Protein 7WLD (pdb70)

Sequence (2393 aa):
PVRRRALARLVLRLNAPLCVLSYVAGIAWFLALVFPPLTQRTYMSENAMGSTMVEEQFAGGDRARAFARDFAAHRKKSGALPVAWLERTMRSVGLEVYTQSFSRKLPFPDETHERYMVSGTNVYGILRAPRAASTESLVLTVPCGSDSTNSQAVGLLLALAAHFRGQIYWAKDIVFLVTEHDLLGTEAWLEAYHDVNVTGMQSSPLQGRAGAIQAAVALELSSDVVTSLDVAVEGLNGQLPNLDLLNLFQTFCQKGGLLCTLQGKLQPEDWTSLDGPLQGLQTLLLMVLRQASGRPHGSHGLFLRYRVEALTLRGINSFRQYKYDLVAVGKALEGMFRKLNHLLERLHQSFFLYLLPGLSRFVSIGLYMPAVGFLLLVLGLKALELWMQLHEASLVAPLLISQAMGLALYVLPVLGQHVATQHFPVAEAEAVVLTLLAIYAAGLALPHNTHRPDRGWMALKLVALIYLALQLGCIALTNFSLGFLLATTMVPTAALAKPHGPRTLYAALLVLTSPAATLLGSLFLWRELQEAPLSLAEGWQLFLAALAQGVLEHHTYGALLFPLLSLGLYPCWLLFWNVLFWKRSGHTNNWAVLVCTSRFWFNYRHVANTLSVYRSVKRLGIPDSHIVLMLADDMACNPRNPKPATVFSHKNMELNVYGDDVEVDYRSYEVTVENFLRVLTGRIPPSTPRSKRLLSDDRSNILIYMTGHGGNGFLKFQDSEEITNIELADAFEQMWQKRRYNELLFIIDTCQGASMYERFYSPNIMALASSQVGEDSLSHQPDPAIGVHLMDRYTFYVLEFLEEINPASQTNMNDLFQVCPKSLCVSTPGHRTDLFQRDPKNVLITDFFGSVRKVEITTETIKLQQMEPLKYAEQLPVAQIIHQKPKLKDWHPPGGFILGLWALIIMVFFKTYGAAGAAATHLEVARGKRAALFFAAVAIVLGLPLWWKTTETYRASLPYSQISGLNALQLRLMVPVTVVFTRESVPLDDQEKLPFTVVHEREIPLKYKMKIKCRFQKAYRRALDHEEEALSSGSVQEAEAMLDEPQEQAEGSLTVYVISEHSSLLPQDMMSYIGPKRTAVVRGIMHREAFNIIGRRIVQVAQAMSLTEDVLAAALADHLPEDKWSAEKRRPLKSSLGYEITFSLLNPDPKSHDVYWDIEGAVRRYVQPFLNALGAAGNFSVDSQILYYAMLGVNPRFDSASSSYYLDMHSLPHVINPVESRLGSSAASLYPVLNFLLYVPELAHSPLYIQDKDGAPVATNAFHSPRWGGIMVYNVDSKTYNASVLPVRVEVDMVRVMEVFLAQLRLLFGIAQPQLPPKCLLSGPTSEGLMTWELDRLLWARSVENLATATTTLTSLAQLLGKISNIVIKDDVASEVYKAVAAVQKSAEELASGHLASAFVASQEAVTSSELAFFDPSLLHLLYFPDDQKFAIYIPLFLPMAVPILPPRDSLREELVITPLPSGDVAATFQFRTRWDSELQREGVSHYRLFPKALGQLISKYSLRELHLSFTQGFWRTRYWGPPFLQAPSGAELWVWFQDTVTDVDKSWKELSNVLSGIFCASLNFIDSTNTVTPTASFKPLGLANDTDHYFLRYAVLPREVVCTENLTPWKKLLPCSSKAGLSVLLKADRLFHTSYHSQAVHIRPVCRNARCTSISWELRQTLSVVFDAFITGQGKKDWSLFRMFSRTLTEPCPLASESRVYVDITTYNQDNETLEVHPPPTTTYQDVILGTRKTYAIYDLLDTAMINNSRNLNIQLKWKRPPENEAPPVPFLHAQRYVSGYGLQKGELSTLLYNTHPYRAFPVLLLDTVPWYLRLYVHTLTITSKGKENKPSYIHYQPAQDRLQPHLLEMLIQLPANSVTKVSIQFERALLKWTEYTPDPNHGFYVSPSVLSALVPSMVAAKPVDWEESPLFNSLFPVSDGSNYFVRLYTEPLLVNLPTPDFSMPYNVICLTCTVVAVCYGSFYNLLTRTFHAAPLVLVLVVAVTVRAALFRSSLAEFISERVEVVSPLSSWKRVVEGLSLLDLGVSPYSGAVFHETPLIIYLFHFLIDYAELVFMITDALTAIALYFAIQDFNKVVFKKQKLLLELDQYAPDVAELIRTPMEMRYIPLKVALFYLLNPYTILSCVAKSTCAINNTLIAFFILTTIKGSAFLSAIFLALATYQSLYPLTLFVPGLLYLLQRQYIPVKMKSKAFWIFSWEYAMMYVGSLVVIICLSFFLLSSWDFIPAVYGFILSVPDLTPNIGLFWYFFAEMFEHFSLFFVCVFQINVFFYTIPLAIKLKEHPIFFMFIQIAVIAIFKSYPTVGDVALYMAFFPVWNHLYRFLRNIFVLTCIIIVCSLLFPVLWHLWIYAGSANSNFFYAITLTFNVGQILLISDYFYAFLRREYYLTHGL

Foldseek 3Di:
DCPVVVVLVVLLVPVVVLLVVLLVVLVVLVLCCLDPVQKDFDDQFDCLLVVDDDDFDADDQPQLVVQLVVQLVQCVVVLFGDDVVVVVLLVVLPWAKDKKKWWDAFLAADPVQGDGIDIDMKMKTKAAQDPEAQAEEEEEEEEDASPSFQSSVVSLLSSLSSVVNPDRPFPHMYMYIYATHFQLRLLVVVCLQVVHCPFPMDMDHDDDDRHYYFAYEYEGEGDQKFQAKEKDFAAALLWGAFCNLLVLLVVLCVVLVGHYFYPPDHADPDCPDPVRSVLLVLRQLLSLLVSLLRHGPHNQRLVVVVVYHYMYMYTHHDPDPDIGGVSSVSRSVVRSVVSVSSDDDHPDPGAGAWTDSTSGMIGHDVSSVSSLVSLLVSLVSLLSSLVVVLVCPPVPVLLVLLQVLLVCLQPPLSPPLVVCVVVDPDDSLCSSVVSNVVSLVVLLPDDVVVPDDDNVLSVLLSVLSVLVSVLLVVSCVSHVSNSSLLSSLPRVLSSDAAQDDPLVVSVVSLVCRQPLNSVLVSVQVSCVSVVHHDDDVRSVVVSSSSVSVVVSCCNSSVRCPSVCRSNRVRSSSSSSSCSNVVD/DQQFFAEAEEEEEQEDDAQPQASVLLSLLLVQLLVQLAHDLLRYAYYDQADHQQDPLFPHHNFADQDLVRPDTSSDPDDDHDHYNVRDDPVLVLCQLLVVDPPVDDSSNHHQAALRYEYEYEYEAEDAQFWGDHHPPDIDGLVSVLVSVVSCVVRNRHNAYEYEYEYFQVVNNCPPHDAARYKYKYDAHRVGGDDDFDQDPVRGHDRYDQQSVQLSVVSVPAHNPHAAFQVVNQPTPDCVSPVGHMDMDCPRRDDDRVRHHPCSHSHHDHDDDDDDDDDDDDDDDDDDDDDDCDPVCVVPVDDDDDDDDDDPVVVVVVVVVVVVVVVVVPD/DVVVVVVVVVVVVVVVVLVVQQVCCVVCVPVVCDVPPDFAADDFDVVLLVVLQQDEFEFEAEEEEEEEPLQEAPVVCPPQFDKDKDKDWDDWDSNYTYIYMYIYTRDYDDVVLCVLQVDDAVVSSCVVVCVVVDDAFRYAYEYEDEQDYVNPPNQFAKEDEFPRYIYGYHDSDPPDCVVVVVRVVQVVCLFHDDPLLQCLFCVVGHDDDPVSVVSVQADAADAEEEEEEEEEAQCQFAADEDEDDVVLCVPFVVVLVVLLCLRHYYYYYYDYDYNQAWQDDWDADPVVRATEDEPVCVVRTCVRVVVVVPDPDDDDHQYEYEYEYQDDPVRQHYFYADPVGDGDDQRKDADGSHYIYHYDHFDPVQSPDPDPHGYGYDDSPSVVVVRVVRVCVNNPQDDRDDDPRYHYDDADGSRDGRSSSSSSLVNNLSNLLVLLSVLSVVQSVLCVPDPSQHHDPLLNVLSVLLSVLSVVLSVVSNVNRRSSSSVSSVSNSVSSVVNRPDPSRDPPPGDDPVCVCVVPPPPPVVSPVVRD/DQQKAKAKEKEWEQFLQFWIKIKIKIKMKHDDDLQAPDDDDDDQQFPLPSVLCNVFPFAKKKKKAKDAFDDCQGGNADLDDDFAAMKIKTFGDPVDDDQQVSVLVVQVSVCVLQVWVSNPDDFQFKDQDDPDDFDFEDDDDTDSVRMMMGGDRPTDDAVSRVQSVLVSGVVSCVFAPSVLDDRVLQPQFNIKMKMKIKHWYAPDDVRPGIMIMIMIMIMTMHDQCSAVVDQFFDKSCRSRVDFHAAHDPRHPFGKYKYWFDQQQDDPDTWDKPDQADDKDWFQDQQRITIIGIHTRPDCVRHDNVDTDMITTRTGNDPPPSRDHRDQWDKAKDKDDDDAWKTKIKMKIGGAAAADKWKKKKKFKFGQQWAWDVVQKFKDKPRHGFDFPDWDWDGDDPPRYIIIIMTMGIHGHGTMMMIMTMTTGHEDDQVPADPPQQFFDKGTWMKMKTWAFHNDFHDDDDCVPDDPSRSRHDDDGRGTHMDMGTYHMDGHHHDYDDNPDPPVVVVVVVVVVVVVVVVVCVVPPDDDD/DVLLVVLLVVLVVVLVVVLPDPCLVVLLPDQQQAWLQWHPVLLVVQVVCVVVVHHSLPDQRHQFFVVSNVVCVVVVPVLLVVLSVLLSLLLVLQLVLLVLVVVVVLVVLVVVVVVVLWDDPDDPLHDDPVLSVCLSSLLSNLLSVPPSSSSNSSNSTPLSVLSSLVSQLSSCLSVQDLLSNLLSLLVNCVGPPLSVLLLVLSLLSNCVVVVHDDDPPGDVSVVSVVVSVVSNVVSNVVVQVVSCPVVVDPSSCCSHPVCQLQVPDQDDYLADPNVDVVPDDPVCSVVVSVVLVVVLSVCSVVLCVVCSPPSVLSVLLNLLSCQHRGSSHHCSSVSSSVSCVSVQCSLVVQFDPPVVLVVQLVVLVVVQVVQVCCVPPVVNDHCVSNNVSSVSNSVSSVVVSVRSVVSVVVSVVCGNPHD

Radius of gyration: 45.96 Å; Cα contacts (8 Å, |Δi|>4): 4100; chains: 5; bounding box: 88×133×143 Å

B-factor: mean 51.53, std 22.34, range [17.4, 128.49]

Structure (mmCIF, N/CA/C/O backbone):
data_7WLD
#
_entry.id   7WLD
#
loop_
_entity.id
_entity.type
_entity.pdbx_description
1 polymer 'Glycosylphosphatidylinositol anchor attachment 1 protein'
2 polymer 'GPI-anchor transamidase'
3 polymer 'GPI transamidase component PIG-S'
4 polymer 'GPI transamidase component PIG-T'
5 polymer 'Phosphatidylinositol glycan anchor biosynthesis class U protein'
6 branched 2-acetamido-2-deoxy-beta-D-glucopyranose-(1-4)-2-acetamido-2-deoxy-beta-D-glucopyranose
7 non-polymer 'CHOLESTEROL HEMISUCCINATE'
8 non-polymer Digitonin
9 non-polymer (4S,7R)-7-[(hexadecanoyloxy)methyl]-4-hydroxy-N,N,N-trimethyl-4,9-dioxo-3,5,8-trioxa-4lambda~5~-phosphahexacosan-1-aminium
10 non-polymer 1,2-dioleoyl-sn-glycero-3-phosphoethanolamine
11 non-polymer 'CALCIUM ION'
12 non-polymer O-[(R)-{[(2R)-2,3-bis(octadecanoyloxy)propyl]oxy}(hydroxy)phosphoryl]-L-serine
13 non-polymer 2-acetamido-2-deoxy-beta-D-glucopyranose
14 non-polymer CHOLESTEROL
15 non-polymer '2-azanylethyl [(2~{S},3~{S},4~{S},5~{S},6~{R})-6-(hydroxymethyl)-2,4,5-tris(oxidanyl)oxan-3-yl] hydrogen phosphate'
16 non-polymer 2-amino-2-deoxy-alpha-D-glucopyranose
17 non-polymer CARDIOLIPIN
18 non-polymer '[(2R)-1-[2-azanylethoxy(oxidanyl)phosphoryl]oxy-3-hexadecanoyloxy-propan-2-yl] octadecanoate'
19 non-polymer '[(2~{R})-1-hexadecanoyloxy-3-[[(1~{S},2~{R},3~{R},4~{S},5~{S},6~{R})-2-hexadecanoyloxy-3,4,5,6-tetrakis(oxidanyl)cyclohexyl]oxy-oxidanyl-phosphoryl]oxy-propan-2-yl] (9~{Z},11~{Z})-octadeca-9,11-dienoate'
#
loop_
_atom_site.group_PDB
_atom_site.id
_atom_site.type_symbol
_atom_site.label_atom_id
_atom_site.label_alt_id
_atom_site.label_comp_id
_atom_site.label_asym_id
_atom_site.label_entity_id
_atom_site.label_seq_id
_atom_site.pdbx_PDB_ins_code
_atom_site.Cartn_x
_atom_site.Cartn_y
_atom_site.Cartn_z
_atom_site.occupancy
_atom_site.B_iso_or_equiv
_atom_site.auth_seq_id
_atom_site.auth_comp_id
_atom_site.auth_asym_id
_atom_site.auth_atom_id
_atom_site.pdbx_PDB_model_num
ATOM 1 N N . PRO A 1 9 ? 90.056 104.670 148.196 1.00 128.49 7 PRO G N 1
ATOM 2 C CA . PRO A 1 9 ? 88.855 104.002 147.689 1.00 128.49 7 PRO G CA 1
ATOM 3 C C . PRO A 1 9 ? 88.735 102.567 148.180 1.00 128.49 7 PRO G C 1
ATOM 4 O O . PRO A 1 9 ? 89.671 102.037 148.779 1.00 128.49 7 PRO G O 1
ATOM 8 N N . VAL A 1 10 ? 87.587 101.946 147.923 1.00 126.15 8 VAL G N 1
ATOM 9 C CA . VAL A 1 10 ? 87.408 100.520 148.164 1.00 126.15 8 VAL G CA 1
ATOM 10 C C . VAL A 1 10 ? 87.373 99.724 146.869 1.00 126.15 8 VAL G C 1
ATOM 11 O O . VAL A 1 10 ? 87.438 98.484 146.918 1.00 126.15 8 VAL G O 1
ATOM 15 N N . ARG A 1 11 ? 87.240 100.389 145.727 1.00 122.90 9 ARG G N 1
ATOM 16 C CA . ARG A 1 11 ? 87.273 99.709 144.405 1.00 122.90 9 ARG G CA 1
ATOM 17 C C . ARG A 1 11 ? 88.580 98.928 144.208 1.00 122.90 9 ARG G C 1
ATOM 18 O O . ARG A 1 11 ? 88.501 97.748 143.847 1.00 122.90 9 ARG G O 1
ATOM 26 N N . ARG A 1 12 ? 89.743 99.572 144.414 1.00 115.98 10 ARG G N 1
ATOM 27 C CA . ARG A 1 12 ? 91.024 98.918 144.185 1.00 115.98 10 ARG G CA 1
ATOM 28 C C . ARG A 1 12 ? 91.565 98.213 145.421 1.00 115.98 10 ARG G C 1
ATOM 29 O O . ARG A 1 12 ? 92.660 97.644 145.360 1.00 115.98 10 ARG G O 1
ATOM 37 N N . ARG A 1 13 ? 90.737 98.197 146.457 1.00 118.36 11 ARG G N 1
ATOM 38 C CA . ARG A 1 13 ? 91.010 97.386 147.659 1.00 118.36 11 ARG G CA 1
ATOM 39 C C . ARG A 1 13 ? 90.096 96.146 147.586 1.00 118.36 11 ARG G C 1
ATOM 40 O O . ARG A 1 13 ? 90.085 95.358 148.557 1.00 118.36 11 ARG G O 1
ATOM 48 N N . ALA A 1 14 ? 89.288 96.045 146.513 1.00 117.31 12 ALA G N 1
ATOM 49 C CA . ALA A 1 14 ? 88.460 94.879 146.237 1.00 117.31 12 ALA G CA 1
ATOM 50 C C . ALA A 1 14 ? 89.032 93.992 145.146 1.00 117.31 12 ALA G C 1
ATOM 51 O O . ALA A 1 14 ? 88.666 92.818 145.064 1.00 117.31 12 ALA G O 1
ATOM 53 N N . LEU A 1 15 ? 89.906 94.537 144.299 1.00 112.99 13 LEU G N 1
ATOM 54 C CA . LEU A 1 15 ? 90.588 93.758 143.271 1.00 112.99 13 LEU G CA 1
ATOM 55 C C . LEU A 1 15 ? 91.798 93.019 143.836 1.00 112.99 13 LEU G C 1
ATOM 56 O O . LEU A 1 15 ? 92.047 91.857 143.491 1.00 112.99 13 LEU G O 1
ATOM 61 N N . ALA A 1 16 ? 92.600 93.713 144.645 1.00 108.83 14 ALA G N 1
ATOM 62 C CA . ALA A 1 16 ? 93.804 93.156 145.253 1.00 108.83 14 ALA G CA 1
ATOM 63 C C . ALA A 1 16 ? 93.500 91.869 146.008 1.00 108.83 14 ALA G C 1
ATOM 64 O O . ALA A 1 16 ? 94.266 90.902 145.937 1.00 108.83 14 ALA G O 1
ATOM 66 N N . ARG A 1 17 ? 92.386 91.853 146.743 1.00 108.46 15 ARG G N 1
ATOM 67 C CA . ARG A 1 17 ? 92.001 90.650 147.473 1.00 108.46 15 ARG G CA 1
ATOM 68 C C . ARG A 1 17 ? 91.718 89.495 146.520 1.00 108.46 15 ARG G C 1
ATOM 69 O O . ARG A 1 17 ? 92.111 88.354 146.783 1.00 108.46 15 ARG G O 1
ATOM 77 N N . LEU A 1 18 ? 91.045 89.775 145.401 1.00 105.35 16 LEU G N 1
ATOM 78 C CA . LEU A 1 18 ? 90.787 88.735 144.410 1.00 105.35 16 LEU G CA 1
ATOM 79 C C . LEU A 1 18 ? 92.087 88.188 143.838 1.00 105.35 16 LEU G C 1
ATOM 80 O O . LEU A 1 18 ? 92.233 86.974 143.644 1.00 105.35 16 LEU G O 1
ATOM 85 N N . VAL A 1 19 ? 93.042 89.074 143.555 1.00 101.97 17 VAL G N 1
ATOM 86 C CA . VAL A 1 19 ? 94.333 88.625 143.037 1.00 101.97 17 VAL G CA 1
ATOM 87 C C . VAL A 1 19 ? 95.041 87.750 144.065 1.00 101.97 17 VAL G C 1
ATOM 88 O O . VAL A 1 19 ? 95.621 86.711 143.728 1.00 101.97 17 VAL G O 1
ATOM 92 N N . LEU A 1 20 ? 94.999 88.153 145.336 1.00 98.34 18 LEU G N 1
ATOM 93 C CA . LEU A 1 20 ? 95.610 87.349 146.390 1.00 98.34 18 LEU G CA 1
ATOM 94 C C . LEU A 1 20 ? 94.934 85.987 146.508 1.00 98.34 18 LEU G C 1
ATOM 95 O O . LEU A 1 20 ? 95.596 84.976 146.770 1.00 98.34 18 LEU G O 1
ATOM 100 N N . ARG A 1 21 ? 93.614 85.941 146.322 1.00 101.14 19 ARG G N 1
ATOM 101 C CA . ARG A 1 21 ? 92.869 84.693 146.441 1.00 101.14 19 ARG G CA 1
ATOM 102 C C . ARG A 1 21 ? 93.041 83.776 145.236 1.00 101.14 19 ARG G C 1
ATOM 103 O O . ARG A 1 21 ? 92.834 82.565 145.366 1.00 101.14 19 ARG G O 1
ATOM 111 N N . LEU A 1 22 ? 93.394 84.319 144.066 1.00 93.20 20 LEU G N 1
ATOM 112 C CA . LEU A 1 22 ? 93.470 83.508 142.853 1.00 93.20 20 LEU G CA 1
ATOM 113 C C . LEU A 1 22 ? 94.835 83.581 142.174 1.00 93.20 20 LEU G C 1
ATOM 114 O O . LEU A 1 22 ? 94.934 83.314 140.972 1.00 93.20 20 LEU G O 1
ATOM 119 N N . ASN A 1 23 ? 95.887 83.943 142.913 1.00 84.65 21 ASN G N 1
ATOM 120 C CA . ASN A 1 23 ? 97.220 84.038 142.322 1.00 84.65 21 ASN G CA 1
ATOM 121 C C . ASN A 1 23 ? 97.695 82.709 141.743 1.00 84.65 21 ASN G C 1
ATOM 122 O O . ASN A 1 23 ? 98.299 82.680 140.665 1.00 84.65 21 ASN G O 1
ATOM 127 N N . ALA A 1 24 ? 97.452 81.603 142.445 1.00 82.08 22 ALA G N 1
ATOM 128 C CA . ALA A 1 24 ? 98.027 80.325 142.024 1.00 82.08 22 ALA G CA 1
ATOM 129 C C . ALA A 1 24 ? 97.560 79.869 140.643 1.00 82.08 22 ALA G C 1
ATOM 130 O O . ALA A 1 24 ? 98.418 79.486 139.829 1.00 82.08 22 ALA G O 1
ATOM 132 N N . PRO A 1 25 ? 96.263 79.869 140.305 1.00 79.39 23 PRO G N 1
ATOM 133 C CA . PRO A 1 25 ? 95.878 79.391 138.964 1.00 79.39 23 PRO G CA 1
ATOM 134 C C . PRO A 1 25 ? 96.220 80.360 137.840 1.00 79.39 23 PRO G C 1
ATOM 135 O O . PRO A 1 25 ? 96.419 79.922 136.698 1.00 79.39 23 PRO G O 1
ATOM 139 N N . LEU A 1 26 ? 96.285 81.663 138.128 1.00 75.16 24 LEU G N 1
ATOM 140 C CA . LEU A 1 26 ? 96.520 82.648 137.076 1.00 75.16 24 LEU G CA 1
ATOM 141 C C . LEU A 1 26 ? 97.911 82.497 136.467 1.00 75.16 24 LEU G C 1
ATOM 142 O O . LEU A 1 26 ? 98.082 82.647 135.249 1.00 75.16 24 LEU G O 1
ATOM 147 N N . CYS A 1 27 ? 98.917 82.213 137.297 1.00 72.12 25 CYS G N 1
ATOM 148 C CA . CYS A 1 27 ? 100.271 82.023 136.785 1.00 72.12 25 CYS G CA 1
ATOM 149 C C . CYS A 1 27 ? 100.341 80.827 135.844 1.00 72.12 25 CYS G C 1
ATOM 150 O O . CYS A 1 27 ? 100.965 80.899 134.776 1.00 72.12 25 CYS G O 1
ATOM 153 N N . VAL A 1 28 ? 99.697 79.720 136.222 1.00 67.63 26 VAL G N 1
ATOM 154 C CA . VAL A 1 28 ? 99.665 78.539 135.365 1.00 67.63 26 VAL G CA 1
ATOM 155 C C . VAL A 1 28 ? 98.984 78.868 134.044 1.00 67.63 26 VAL G C 1
ATOM 156 O O . VAL A 1 28 ? 99.470 78.506 132.961 1.00 67.63 26 VAL G O 1
ATOM 160 N N . LEU A 1 29 ? 97.850 79.571 134.115 1.00 68.80 27 LEU G N 1
ATOM 161 C CA . LEU A 1 29 ? 97.113 79.903 132.901 1.00 68.80 27 LEU G CA 1
ATOM 162 C C . LEU A 1 29 ? 97.950 80.759 131.960 1.00 68.80 27 LEU G C 1
ATOM 163 O O . LEU A 1 29 ? 98.006 80.494 130.754 1.00 68.80 27 LEU G O 1
ATOM 168 N N . SER A 1 30 ? 98.633 81.774 132.494 1.00 63.93 28 SER G N 1
ATOM 169 C CA . SER A 1 30 ? 99.422 82.654 131.637 1.00 63.93 28 SER G CA 1
ATOM 170 C C . SER A 1 30 ? 100.655 81.955 131.063 1.00 63.93 28 SER G C 1
ATOM 171 O O . SER A 1 30 ? 101.016 82.196 129.902 1.00 63.93 28 SER G O 1
ATOM 174 N N . TYR A 1 31 ? 101.304 81.081 131.837 1.00 58.88 29 TYR G N 1
ATOM 175 C CA . TYR A 1 31 ? 102.435 80.326 131.298 1.00 58.88 29 TYR G CA 1
ATOM 176 C C . TYR A 1 31 ? 101.998 79.428 130.141 1.00 58.88 29 TYR G C 1
ATOM 177 O O . TYR A 1 31 ? 102.644 79.388 129.077 1.00 58.88 29 TYR G O 1
ATOM 186 N N . VAL A 1 32 ? 100.888 78.705 130.330 1.00 60.43 30 VAL G N 1
ATOM 187 C CA . VAL A 1 32 ? 100.368 77.863 129.256 1.00 60.43 30 VAL G CA 1
ATOM 188 C C . VAL A 1 32 ? 99.983 78.711 128.052 1.00 60.43 30 VAL G C 1
ATOM 189 O O . VAL A 1 32 ? 100.193 78.303 126.902 1.00 60.43 30 VAL G O 1
ATOM 193 N N . ALA A 1 33 ? 99.428 79.903 128.291 1.00 59.08 31 ALA G N 1
ATOM 194 C CA . ALA A 1 33 ? 99.056 80.788 127.192 1.00 59.08 31 ALA G CA 1
ATOM 195 C C . ALA A 1 33 ? 100.273 81.187 126.369 1.00 59.08 31 ALA G C 1
ATOM 196 O O . ALA A 1 33 ? 100.226 81.190 125.135 1.00 59.08 31 ALA G O 1
ATOM 198 N N . GLY A 1 34 ? 101.375 81.531 127.039 1.00 56.86 32 GLY G N 1
ATOM 199 C CA . GLY A 1 34 ? 102.582 81.896 126.309 1.00 56.86 32 GLY G CA 1
ATOM 200 C C . GLY A 1 34 ? 103.130 80.755 125.469 1.00 56.86 32 GLY G C 1
ATOM 201 O O . GLY A 1 34 ? 103.499 80.945 124.301 1.00 56.86 32 GLY G O 1
ATOM 202 N N . ILE A 1 35 ? 103.179 79.550 126.046 1.00 55.23 33 ILE G N 1
ATOM 203 C CA . ILE A 1 35 ? 103.688 78.408 125.286 1.00 55.23 33 ILE G CA 1
ATOM 204 C C . ILE A 1 35 ? 102.798 78.121 124.078 1.00 55.23 33 ILE G C 1
ATOM 205 O O . ILE A 1 35 ? 103.289 77.888 122.962 1.00 55.23 33 ILE G O 1
ATOM 210 N N . ALA A 1 36 ? 101.476 78.150 124.275 1.00 55.62 34 ALA G N 1
ATOM 211 C CA . ALA A 1 36 ? 100.558 77.896 123.169 1.00 55.62 34 ALA G CA 1
ATOM 212 C C . ALA A 1 36 ? 100.680 78.963 122.088 1.00 55.62 34 ALA G C 1
ATOM 213 O O . ALA A 1 36 ? 100.597 78.660 120.891 1.00 55.62 34 ALA G O 1
ATOM 215 N N . TRP A 1 37 ? 100.870 80.222 122.490 1.00 54.23 35 TRP G N 1
ATOM 216 C CA . TRP A 1 37 ? 101.040 81.286 121.509 1.00 54.23 35 TRP G CA 1
ATOM 217 C C . TRP A 1 37 ? 102.275 81.047 120.655 1.00 54.23 35 TRP G C 1
ATOM 218 O O . TRP A 1 37 ? 102.235 81.220 119.432 1.00 54.23 35 TRP G O 1
ATOM 229 N N . PHE A 1 38 ? 103.391 80.661 121.280 1.00 52.94 36 PHE G N 1
ATOM 230 C CA . PHE A 1 38 ? 104.559 80.347 120.460 1.00 52.94 36 PHE G CA 1
ATOM 231 C C . PHE A 1 38 ? 104.285 79.170 119.534 1.00 52.94 36 PHE G C 1
ATOM 232 O O . PHE A 1 38 ? 104.765 79.154 118.395 1.00 52.94 36 PHE G O 1
ATOM 240 N N . LEU A 1 39 ? 103.524 78.180 119.996 1.00 55.37 37 LEU G N 1
ATOM 241 C CA . LEU A 1 39 ? 103.218 77.045 119.132 1.00 55.37 37 LEU G CA 1
ATOM 242 C C . LEU A 1 39 ? 102.214 77.371 118.032 1.00 55.37 37 LEU G C 1
ATOM 243 O O . LEU A 1 39 ? 102.063 76.571 117.103 1.00 55.37 37 LEU G O 1
ATOM 248 N N . ALA A 1 40 ? 101.530 78.513 118.104 1.00 56.18 38 ALA G N 1
ATOM 249 C CA . ALA A 1 40 ? 100.540 78.863 117.092 1.00 56.18 38 ALA G CA 1
ATOM 250 C C . ALA A 1 40 ? 101.089 79.712 115.948 1.00 56.18 38 ALA G C 1
ATOM 251 O O . ALA A 1 40 ? 100.352 79.976 114.993 1.00 56.18 38 ALA G O 1
ATOM 253 N N . LEU A 1 41 ? 102.353 80.135 116.004 1.00 54.56 39 LEU G N 1
ATOM 254 C CA . LEU A 1 41 ? 102.870 81.090 115.027 1.00 54.56 39 LEU G CA 1
ATOM 255 C C . LEU A 1 41 ? 103.041 80.511 113.627 1.00 54.56 39 LEU G C 1
ATOM 256 O O . LEU A 1 41 ? 103.284 81.279 112.692 1.00 54.56 39 LEU G O 1
ATOM 261 N N . VAL A 1 42 ? 102.931 79.190 113.452 1.00 58.31 40 VAL G N 1
ATOM 262 C CA . VAL A 1 42 ? 103.123 78.586 112.135 1.00 58.31 40 VAL G CA 1
ATOM 263 C C . VAL A 1 42 ? 101.815 78.365 111.390 1.00 58.31 40 VAL G C 1
ATOM 264 O O . VAL A 1 42 ? 101.807 77.674 110.362 1.00 58.31 40 VAL G O 1
ATOM 268 N N . PHE A 1 43 ? 100.716 78.923 111.869 1.00 59.38 41 PHE G N 1
ATOM 269 C CA . PHE A 1 43 ? 99.404 78.726 111.279 1.00 59.38 41 PHE G CA 1
ATOM 270 C C . PHE A 1 43 ? 98.930 79.996 110.581 1.00 59.38 41 PHE G C 1
ATOM 271 O O . PHE A 1 43 ? 99.349 81.102 110.933 1.00 59.38 41 PHE G O 1
ATOM 279 N N . PRO A 1 44 ? 98.041 79.867 109.593 1.00 60.58 42 PRO G N 1
ATOM 280 C CA . PRO A 1 44 ? 97.843 80.939 108.591 1.00 60.58 42 PRO G CA 1
ATOM 281 C C . PRO A 1 44 ? 97.497 82.302 109.174 1.00 60.58 42 PRO G C 1
ATOM 282 O O . PRO A 1 44 ? 97.981 83.313 108.645 1.00 60.58 42 PRO G O 1
ATOM 286 N N . PRO A 1 45 ? 96.653 82.415 110.212 1.00 61.23 43 PRO G N 1
ATOM 287 C CA . PRO A 1 45 ? 96.303 83.778 110.669 1.00 61.23 43 PRO G CA 1
ATOM 288 C C . PRO A 1 45 ? 97.503 84.621 111.072 1.00 61.23 43 PRO G C 1
ATOM 289 O O . PRO A 1 45 ? 97.553 85.815 110.751 1.00 61.23 43 PRO G O 1
ATOM 293 N N . LEU A 1 46 ? 98.481 84.032 111.760 1.00 57.57 44 LEU G N 1
ATOM 294 C CA . LEU A 1 46 ? 99.656 84.795 112.166 1.00 57.57 44 LEU G CA 1
ATOM 295 C C . LEU A 1 46 ? 100.712 84.824 111.067 1.00 57.57 44 LEU G C 1
ATOM 296 O O . LEU A 1 46 ? 101.467 85.795 110.949 1.00 57.57 44 LEU G O 1
ATOM 301 N N . THR A 1 47 ? 100.781 83.774 110.257 1.00 56.34 45 THR G N 1
ATOM 302 C CA . THR A 1 47 ? 101.792 83.680 109.213 1.00 56.34 45 THR G CA 1
ATOM 303 C C . THR A 1 47 ? 101.297 84.325 107.925 1.00 56.34 45 THR G C 1
ATOM 304 O O . THR A 1 47 ? 100.201 84.023 107.449 1.00 56.34 45 THR G O 1
ATOM 308 N N . GLN A 1 48 ? 102.109 85.206 107.357 1.00 54.53 46 GLN G N 1
ATOM 309 C CA . GLN A 1 48 ? 101.774 85.900 106.126 1.00 54.53 46 GLN G CA 1
ATOM 310 C C . GLN A 1 48 ? 102.617 85.359 104.978 1.00 54.53 46 GLN G C 1
ATOM 311 O O . GLN A 1 48 ? 103.465 84.481 105.148 1.00 54.53 46 GLN G O 1
ATOM 317 N N . ARG A 1 49 ? 102.365 85.896 103.792 1.00 55.83 47 ARG G N 1
ATOM 318 C CA . ARG A 1 49 ? 103.160 85.616 102.610 1.00 55.83 47 ARG G CA 1
ATOM 319 C C . ARG A 1 49 ? 104.096 86.786 102.339 1.00 55.83 47 ARG G C 1
ATOM 320 O O . ARG A 1 49 ? 103.766 87.942 102.610 1.00 55.83 47 ARG G O 1
ATOM 328 N N . THR A 1 50 ? 105.272 86.476 101.809 1.00 51.98 48 THR G N 1
ATOM 329 C CA . THR A 1 50 ? 106.249 87.512 101.515 1.00 51.98 48 THR G CA 1
ATOM 330 C C . THR A 1 50 ? 105.913 88.222 100.208 1.00 51.98 48 THR G C 1
ATOM 331 O O . THR A 1 50 ? 105.402 87.622 99.259 1.00 51.98 48 THR G O 1
ATOM 335 N N . TYR A 1 51 ? 106.202 89.520 100.178 1.00 50.38 49 TYR G N 1
ATOM 336 C CA . TYR A 1 51 ? 105.995 90.354 99.005 1.00 50.38 49 TYR G CA 1
ATOM 337 C C . TYR A 1 51 ? 107.163 91.321 98.894 1.00 50.38 49 TYR G C 1
ATOM 338 O O . TYR A 1 51 ? 107.957 91.474 99.824 1.00 50.38 49 TYR G O 1
ATOM 347 N N . MET A 1 52 ? 107.261 91.980 97.742 1.00 53.12 50 MET G N 1
ATOM 348 C CA . MET A 1 52 ? 108.442 92.778 97.443 1.00 53.12 50 MET G CA 1
ATOM 349 C C . MET A 1 52 ? 108.515 94.063 98.266 1.00 53.12 50 MET G C 1
ATOM 350 O O . MET A 1 52 ? 109.452 94.238 99.047 1.00 53.12 50 MET G O 1
ATOM 355 N N . SER A 1 53 ? 107.553 94.967 98.098 1.00 50.58 51 SER G N 1
ATOM 356 C CA . SER A 1 53 ? 107.386 96.202 98.874 1.00 50.58 51 SER G CA 1
ATOM 357 C C . SER A 1 53 ? 108.381 97.312 98.532 1.00 50.58 51 SER G C 1
ATOM 358 O O . SER A 1 53 ? 108.340 98.359 99.185 1.00 50.58 51 SER G O 1
ATOM 361 N N . GLU A 1 54 ? 109.262 97.136 97.551 1.00 48.41 52 GLU G N 1
ATOM 362 C CA . GLU A 1 54 ? 110.150 98.204 97.100 1.00 48.41 52 GLU G CA 1
ATOM 363 C C . GLU A 1 54 ? 110.024 98.329 95.590 1.00 48.41 52 GLU G C 1
ATOM 364 O O . GLU A 1 54 ? 110.353 97.389 94.859 1.00 48.41 52 GLU G O 1
ATOM 370 N N . ASN A 1 55 ? 109.554 99.490 95.124 1.00 41.47 53 ASN G N 1
ATOM 371 C CA . ASN A 1 55 ? 109.258 99.678 93.708 1.00 41.47 53 ASN G CA 1
ATOM 372 C C . ASN A 1 55 ? 110.501 99.876 92.852 1.00 41.47 53 ASN G C 1
ATOM 373 O O . ASN A 1 55 ? 110.428 99.683 91.634 1.00 41.47 53 ASN G O 1
ATOM 378 N N . ALA A 1 56 ? 111.630 100.261 93.451 1.00 39.38 54 ALA G N 1
ATOM 379 C CA . ALA A 1 56 ? 112.860 100.416 92.681 1.00 39.38 54 ALA G CA 1
ATOM 380 C C . ALA A 1 56 ? 113.282 99.099 92.044 1.00 39.38 54 ALA G C 1
ATOM 381 O O . ALA A 1 56 ? 113.836 99.085 90.940 1.00 39.38 54 ALA G O 1
ATOM 383 N N . MET A 1 57 ? 113.039 97.983 92.729 1.00 41.37 55 MET G N 1
ATOM 384 C CA . MET A 1 57 ? 113.331 96.660 92.193 1.00 41.37 55 MET G CA 1
ATOM 385 C C . MET A 1 57 ? 112.101 95.923 91.682 1.00 41.37 55 MET G C 1
ATOM 386 O O . MET A 1 57 ? 112.236 95.046 90.825 1.00 41.37 55 MET G O 1
ATOM 391 N N . GLY A 1 58 ? 110.907 96.264 92.167 1.00 43.61 56 GLY G N 1
ATOM 392 C CA . GLY A 1 58 ? 109.717 95.537 91.760 1.00 43.61 56 GLY G CA 1
ATOM 393 C C . GLY A 1 58 ? 109.197 95.915 90.387 1.00 43.61 56 GLY G C 1
ATOM 394 O O . GLY A 1 58 ? 108.532 95.108 89.731 1.00 43.61 56 GLY G O 1
ATOM 395 N N . SER A 1 59 ? 109.491 97.131 89.929 1.00 45.19 57 SER G N 1
ATOM 396 C CA . SER A 1 59 ? 108.960 97.643 88.672 1.00 45.19 57 SER G CA 1
ATOM 397 C C . SER A 1 59 ? 109.940 97.523 87.511 1.00 45.19 57 SER G C 1
ATOM 398 O O . SER A 1 59 ? 109.662 98.044 86.428 1.00 45.19 57 SER G O 1
ATOM 401 N N . THR A 1 60 ? 111.070 96.851 87.702 1.00 42.31 58 THR G N 1
ATOM 402 C CA . THR A 1 60 ? 112.099 96.754 86.678 1.00 42.31 58 THR G CA 1
ATOM 403 C C . THR A 1 60 ? 112.286 95.304 86.249 1.00 42.31 58 THR G C 1
ATOM 404 O O . THR A 1 60 ? 111.711 94.378 86.822 1.00 42.31 58 THR G O 1
ATOM 408 N N . MET A 1 61 ? 113.100 95.114 85.215 1.00 47.19 59 MET G N 1
ATOM 409 C CA . MET A 1 61 ? 113.358 93.782 84.692 1.00 47.19 59 MET G CA 1
ATOM 410 C C . MET A 1 61 ? 114.790 93.705 84.183 1.00 47.19 59 MET G C 1
ATOM 411 O O . MET A 1 61 ? 115.369 94.706 83.754 1.00 47.19 59 MET G O 1
ATOM 416 N N . VAL A 1 62 ? 115.365 92.505 84.268 1.00 44.59 60 VAL G N 1
ATOM 417 C CA . VAL A 1 62 ? 116.760 92.259 83.924 1.00 44.59 60 VAL G CA 1
ATOM 418 C C . VAL A 1 62 ? 116.830 91.067 82.982 1.00 44.59 60 VAL G C 1
ATOM 419 O O . VAL A 1 62 ? 116.229 90.021 83.251 1.00 44.59 60 VAL G O 1
ATOM 423 N N . GLU A 1 63 ? 117.588 91.231 81.892 1.00 53.12 61 GLU G N 1
ATOM 424 C CA . GLU A 1 63 ? 117.818 90.155 80.890 1.00 53.12 61 GLU G CA 1
ATOM 425 C C . GLU A 1 63 ? 119.291 89.734 80.975 1.00 53.12 61 GLU G C 1
ATOM 426 O O . GLU A 1 63 ? 120.148 90.481 80.463 1.00 53.12 61 GLU G O 1
ATOM 432 N N . GLU A 1 64 ? 119.563 88.583 81.603 1.00 50.86 62 GLU G N 1
ATOM 433 C CA . GLU A 1 64 ? 120.950 88.072 81.786 1.00 50.86 62 GLU G CA 1
ATOM 434 C C . GLU A 1 64 ? 121.548 87.656 80.436 1.00 50.86 62 GLU G C 1
ATOM 435 O O . GLU A 1 64 ? 120.776 87.268 79.537 1.00 50.86 62 GLU G O 1
ATOM 441 N N . GLN A 1 65 ? 122.880 87.723 80.318 1.00 50.99 63 GLN G N 1
ATOM 442 C CA . GLN A 1 65 ? 123.582 87.350 79.060 1.00 50.99 63 GLN G CA 1
ATOM 443 C C . GLN A 1 65 ? 124.963 86.766 79.388 1.00 50.99 63 GLN G C 1
ATOM 444 O O . GLN A 1 65 ? 125.840 86.799 78.501 1.00 50.99 63 GLN G O 1
ATOM 450 N N . PHE A 1 66 ? 125.143 86.254 80.610 1.00 45.26 64 PHE G N 1
ATOM 451 C CA . PHE A 1 66 ? 126.437 85.652 81.031 1.00 45.26 64 PHE G CA 1
ATOM 452 C C . PHE A 1 66 ? 126.659 84.349 80.254 1.00 45.26 64 PHE G C 1
ATOM 453 O O . PHE A 1 66 ? 125.662 83.672 79.933 1.00 45.26 64 PHE G O 1
ATOM 461 N N . ALA A 1 67 ? 127.920 84.007 79.966 1.00 49.14 65 ALA G N 1
ATOM 462 C CA . ALA A 1 67 ? 128.204 82.790 79.211 1.00 49.14 65 ALA G CA 1
ATOM 463 C C . ALA A 1 67 ? 129.570 82.180 79.518 1.00 49.14 65 ALA G C 1
ATOM 464 O O . ALA A 1 67 ? 130.022 81.312 78.762 1.00 49.14 65 ALA G O 1
ATOM 466 N N . GLY A 1 68 ? 130.242 82.603 80.586 1.00 50.69 66 GLY G N 1
ATOM 467 C CA . GLY A 1 68 ? 131.594 82.164 80.884 1.00 50.69 66 GLY G CA 1
ATOM 468 C C . GLY A 1 68 ? 131.759 80.968 81.804 1.00 50.69 66 GLY G C 1
ATOM 469 O O . GLY A 1 68 ? 132.156 81.137 82.959 1.00 50.69 66 GLY G O 1
ATOM 470 N N . GLY A 1 69 ? 131.464 79.761 81.326 1.00 52.59 67 GLY G N 1
ATOM 471 C CA . GLY A 1 69 ? 131.683 78.570 82.130 1.00 52.59 67 GLY G CA 1
ATOM 472 C C . GLY A 1 69 ? 133.076 77.981 82.001 1.00 52.59 67 GLY G C 1
ATOM 473 O O . GLY A 1 69 ? 133.711 77.630 83.005 1.00 52.59 67 GLY G O 1
ATOM 474 N N . ASP A 1 70 ? 133.561 77.871 80.761 1.00 53.73 68 ASP G N 1
ATOM 475 C CA . ASP A 1 70 ? 134.883 77.297 80.522 1.00 53.73 68 ASP G CA 1
ATOM 476 C C . ASP A 1 70 ? 135.976 78.132 81.175 1.00 53.73 68 ASP G C 1
ATOM 477 O O . ASP A 1 70 ? 136.939 77.589 81.737 1.00 53.73 68 ASP G O 1
ATOM 482 N N . ARG A 1 71 ? 135.852 79.459 81.092 1.00 50.58 69 ARG G N 1
ATOM 483 C CA . ARG A 1 71 ? 136.838 80.332 81.714 1.00 50.58 69 ARG G CA 1
ATOM 484 C C . ARG A 1 71 ? 136.856 80.154 83.225 1.00 50.58 69 ARG G C 1
ATOM 485 O O . ARG A 1 71 ? 137.929 80.102 83.838 1.00 50.58 69 ARG G O 1
ATOM 493 N N . ALA A 1 72 ? 135.676 80.057 83.843 1.00 47.07 70 ALA G N 1
ATOM 494 C CA . ALA A 1 72 ? 135.608 79.845 85.284 1.00 47.07 70 ALA G CA 1
ATOM 495 C C . ALA A 1 72 ? 136.265 78.526 85.670 1.00 47.07 70 ALA G C 1
ATOM 496 O O . ALA A 1 72 ? 137.025 78.456 86.647 1.00 47.07 70 ALA G O 1
ATOM 498 N N . ARG A 1 73 ? 135.998 77.469 84.898 1.00 52.95 71 ARG G N 1
ATOM 499 C CA . ARG A 1 73 ? 136.630 76.187 85.188 1.00 52.95 71 ARG G CA 1
ATOM 500 C C . ARG A 1 73 ? 138.150 76.295 85.130 1.00 52.95 71 ARG G C 1
ATOM 501 O O . ARG A 1 73 ? 138.839 75.934 86.094 1.00 52.95 71 ARG G O 1
ATOM 509 N N . ALA A 1 74 ? 138.684 76.842 84.032 1.00 49.45 72 ALA G N 1
ATOM 510 C CA . ALA A 1 74 ? 140.135 76.927 83.873 1.00 49.45 72 ALA G CA 1
ATOM 511 C C . ALA A 1 74 ? 140.770 77.766 84.977 1.00 49.45 72 ALA G C 1
ATOM 512 O O . ALA A 1 74 ? 141.833 77.408 85.514 1.00 49.45 72 ALA G O 1
ATOM 514 N N . PHE A 1 75 ? 140.130 78.888 85.329 1.00 45.59 73 PHE G N 1
ATOM 515 C CA . PHE A 1 75 ? 140.604 79.698 86.445 1.00 45.59 73 PHE G CA 1
ATOM 516 C C . PHE A 1 75 ? 140.691 78.866 87.715 1.00 45.59 73 PHE G C 1
ATOM 517 O O . PHE A 1 75 ? 141.680 78.948 88.455 1.00 45.59 73 PHE G O 1
ATOM 525 N N . ALA A 1 76 ? 139.659 78.058 87.983 1.00 48.04 74 ALA G N 1
ATOM 526 C CA . ALA A 1 76 ? 139.650 77.246 89.195 1.00 48.04 74 ALA G CA 1
ATOM 527 C C . ALA A 1 76 ? 140.791 76.232 89.208 1.00 48.04 74 ALA G C 1
ATOM 528 O O . ALA A 1 76 ? 141.450 76.048 90.240 1.00 48.04 74 ALA G O 1
ATOM 530 N N . ARG A 1 77 ? 141.014 75.579 88.063 1.00 52.05 75 ARG G N 1
ATOM 531 C CA . ARG A 1 77 ? 142.079 74.547 87.932 1.00 52.05 75 ARG G CA 1
ATOM 532 C C . ARG A 1 77 ? 143.456 75.186 88.143 1.00 52.05 75 ARG G C 1
ATOM 533 O O . ARG A 1 77 ? 144.308 74.548 88.794 1.00 52.05 75 ARG G O 1
ATOM 541 N N . ASP A 1 78 ? 143.659 76.396 87.612 1.00 52.58 76 ASP G N 1
ATOM 542 C CA . ASP A 1 78 ? 144.962 77.104 87.739 1.00 52.58 76 ASP G CA 1
ATOM 543 C C . ASP A 1 78 ? 145.146 77.602 89.178 1.00 52.58 76 ASP G C 1
ATOM 544 O O . ASP A 1 78 ? 146.298 77.612 89.655 1.00 52.58 76 ASP G O 1
ATOM 549 N N . PHE A 1 79 ? 144.050 77.996 89.834 1.00 48.47 77 PHE G N 1
ATOM 550 C CA . PHE A 1 79 ? 144.107 78.514 91.227 1.00 48.47 77 PHE G CA 1
ATOM 551 C C . PHE A 1 79 ? 144.438 77.376 92.200 1.00 48.47 77 PHE G C 1
ATOM 552 O O . PHE A 1 79 ? 145.280 77.579 93.097 1.00 48.47 77 PHE G O 1
ATOM 560 N N . ALA A 1 80 ? 143.793 76.219 92.021 1.00 51.89 78 ALA G N 1
ATOM 561 C CA . ALA A 1 80 ? 144.008 75.068 92.892 1.00 51.89 78 ALA G CA 1
ATOM 562 C C . ALA A 1 80 ? 145.447 74.572 92.819 1.00 51.89 78 ALA G C 1
ATOM 563 O O . ALA A 1 80 ? 146.067 74.293 93.854 1.00 51.89 78 ALA G O 1
ATOM 565 N N . ALA A 1 81 ? 146.000 74.459 91.606 1.00 54.16 79 ALA G N 1
ATOM 566 C CA . ALA A 1 81 ? 147.376 73.978 91.485 1.00 54.16 79 ALA G CA 1
ATOM 567 C C . ALA A 1 81 ? 148.360 74.934 92.154 1.00 54.16 79 ALA G C 1
ATOM 568 O O . ALA A 1 81 ? 149.288 74.502 92.862 1.00 54.16 79 ALA G O 1
ATOM 570 N N . HIS A 1 82 ? 148.173 76.240 91.947 1.00 53.79 80 HIS G N 1
ATOM 571 C CA . HIS A 1 82 ? 149.085 77.206 92.549 1.00 53.79 80 HIS G CA 1
ATOM 572 C C . HIS A 1 82 ? 148.999 77.184 94.071 1.00 53.79 80 HIS G C 1
ATOM 573 O O . HIS A 1 82 ? 150.024 77.282 94.758 1.00 53.79 80 HIS G O 1
ATOM 580 N N . ARG A 1 83 ? 147.787 77.054 94.622 1.00 56.18 81 ARG G N 1
ATOM 581 C CA . ARG A 1 83 ? 147.663 76.981 96.075 1.00 56.18 81 ARG G CA 1
ATOM 582 C C . ARG A 1 83 ? 148.286 75.703 96.619 1.00 56.18 81 ARG G C 1
ATOM 583 O O . ARG A 1 83 ? 148.851 75.704 97.719 1.00 56.18 81 ARG G O 1
ATOM 591 N N . LYS A 1 84 ? 148.186 74.601 95.873 1.00 59.47 82 LYS G N 1
ATOM 592 C CA . LYS A 1 84 ? 148.877 73.379 96.270 1.00 59.47 82 LYS G CA 1
ATOM 593 C C . LYS A 1 84 ? 150.374 73.620 96.402 1.00 59.47 82 LYS G C 1
ATOM 594 O O . LYS A 1 84 ? 150.986 73.278 97.421 1.00 59.47 82 LYS G O 1
ATOM 600 N N . LYS A 1 85 ? 150.984 74.209 95.371 1.00 62.85 83 LYS G N 1
ATOM 601 C CA . LYS A 1 85 ? 152.424 74.454 95.425 1.00 62.85 83 LYS G CA 1
ATOM 602 C C . LYS A 1 85 ? 152.799 75.394 96.567 1.00 62.85 83 LYS G C 1
ATOM 603 O O . LYS A 1 85 ? 153.748 75.134 97.316 1.00 62.85 83 LYS G O 1
ATOM 609 N N . SER A 1 86 ? 152.066 76.501 96.712 1.00 62.76 84 SER G N 1
ATOM 610 C CA . SER A 1 86 ? 152.431 77.499 97.714 1.00 62.76 84 SER G CA 1
ATOM 611 C C . SER A 1 86 ? 152.226 76.978 99.132 1.00 62.76 84 SER G C 1
ATOM 612 O O . SER A 1 86 ? 152.980 77.333 100.046 1.00 62.76 84 SER G O 1
ATOM 615 N N . GLY A 1 87 ? 151.208 76.148 99.338 1.00 62.68 85 GLY G N 1
ATOM 616 C CA . GLY A 1 87 ? 150.787 75.786 100.673 1.00 62.68 85 GLY G CA 1
ATOM 617 C C . GLY A 1 87 ? 149.910 76.817 101.344 1.00 62.68 85 GLY G C 1
ATOM 618 O O . GLY A 1 87 ? 149.489 76.602 102.488 1.00 62.68 85 GLY G O 1
ATOM 619 N N . ALA A 1 88 ? 149.622 77.923 100.667 1.00 58.14 86 ALA G N 1
ATOM 620 C CA . ALA A 1 88 ? 148.756 78.978 101.170 1.00 58.14 86 ALA G CA 1
ATOM 621 C C . ALA A 1 88 ? 148.229 79.750 99.966 1.00 58.14 86 ALA G C 1
ATOM 622 O O . ALA A 1 88 ? 148.404 79.334 98.818 1.00 58.14 86 ALA G O 1
ATOM 624 N N . LEU A 1 89 ? 147.581 80.878 100.236 1.00 51.47 87 LEU G N 1
ATOM 625 C CA . LEU A 1 89 ? 146.958 81.675 99.191 1.00 51.47 87 LEU G CA 1
ATOM 626 C C . LEU A 1 89 ? 147.995 82.124 98.162 1.00 51.47 87 LEU G C 1
ATOM 627 O O . LEU A 1 89 ? 148.993 82.758 98.535 1.00 51.47 87 LEU G O 1
ATOM 632 N N . PRO A 1 90 ? 147.805 81.817 96.875 1.00 49.15 88 PRO G N 1
ATOM 633 C CA . PRO A 1 90 ? 148.724 82.333 95.852 1.00 49.15 88 PRO G CA 1
ATOM 634 C C . PRO A 1 90 ? 148.441 83.794 95.547 1.00 49.15 88 PRO G C 1
ATOM 635 O O . PRO A 1 90 ? 147.437 84.119 94.908 1.00 49.15 88 PRO G O 1
ATOM 639 N N . VAL A 1 91 ? 149.323 84.681 95.989 1.00 45.55 89 VAL G N 1
ATOM 640 C CA . VAL A 1 91 ? 149.049 86.113 95.930 1.00 45.55 89 VAL G CA 1
ATOM 641 C C . VAL A 1 91 ? 149.486 86.717 94.600 1.00 45.55 89 VAL G C 1
ATOM 642 O O . VAL A 1 91 ? 148.756 87.516 94.007 1.00 45.55 89 VAL G O 1
ATOM 646 N N . ALA A 1 92 ? 150.674 86.347 94.113 1.00 45.46 90 ALA G N 1
ATOM 647 C CA . ALA A 1 92 ? 151.152 86.881 92.842 1.00 45.46 90 ALA G CA 1
ATOM 648 C C . ALA A 1 92 ? 150.250 86.458 91.689 1.00 45.46 90 ALA G C 1
ATOM 649 O O . ALA A 1 92 ? 149.928 87.269 90.811 1.00 45.46 90 ALA G O 1
ATOM 651 N N . TRP A 1 93 ? 149.828 85.191 91.679 1.00 44.35 91 TRP G N 1
ATOM 652 C CA . TRP A 1 93 ? 148.930 84.713 90.634 1.00 44.35 91 TRP G CA 1
ATOM 653 C C . TRP A 1 93 ? 147.609 85.474 90.655 1.00 44.35 91 TRP G C 1
ATOM 654 O O . TRP A 1 93 ? 147.099 85.881 89.602 1.00 44.35 91 TRP G O 1
ATOM 665 N N . LEU A 1 94 ? 147.048 85.683 91.848 1.00 41.35 92 LEU G N 1
ATOM 666 C CA . LEU A 1 94 ? 145.784 86.402 91.963 1.00 41.35 92 LEU G CA 1
ATOM 667 C C . LEU A 1 94 ? 145.920 87.838 91.478 1.00 41.35 92 LEU G C 1
ATOM 668 O O . LEU A 1 94 ? 145.059 88.337 90.743 1.00 41.35 92 LEU G O 1
ATOM 673 N N . GLU A 1 95 ? 146.995 88.520 91.881 1.00 43.28 93 GLU G N 1
ATOM 674 C CA . GLU A 1 95 ? 147.205 89.899 91.450 1.00 43.28 93 GLU G CA 1
ATOM 675 C C . GLU A 1 95 ? 147.336 89.986 89.938 1.00 43.28 93 GLU G C 1
ATOM 676 O O . GLU A 1 95 ? 146.710 90.837 89.293 1.00 43.28 93 GLU G O 1
ATOM 682 N N . ARG A 1 96 ? 148.157 89.112 89.356 1.00 43.74 94 ARG G N 1
ATOM 683 C CA . ARG A 1 96 ? 148.396 89.149 87.921 1.00 43.74 94 ARG G CA 1
ATOM 684 C C . ARG A 1 96 ? 147.118 88.868 87.138 1.00 43.74 94 ARG G C 1
ATOM 685 O O . ARG A 1 96 ? 146.823 89.552 86.152 1.00 43.74 94 ARG G O 1
ATOM 693 N N . THR A 1 97 ? 146.376 87.847 87.582 1.00 40.81 95 THR G N 1
ATOM 694 C CA . THR A 1 97 ? 145.104 87.438 86.928 1.00 40.81 95 THR G CA 1
ATOM 695 C C . THR A 1 97 ? 144.065 88.553 87.090 1.00 40.81 95 THR G C 1
ATOM 696 O O . THR A 1 97 ? 143.336 88.826 86.116 1.00 40.81 95 THR G O 1
ATOM 700 N N . MET A 1 98 ? 144.008 89.165 88.277 1.00 37.41 96 MET G N 1
ATOM 701 C CA . MET A 1 98 ? 143.046 90.267 88.551 1.00 37.41 96 MET G CA 1
ATOM 702 C C . MET A 1 98 ? 143.376 91.454 87.639 1.00 37.41 96 MET G C 1
ATOM 703 O O . MET A 1 98 ? 142.432 92.096 87.137 1.00 37.41 96 MET G O 1
ATOM 708 N N . ARG A 1 99 ? 144.670 91.725 87.441 1.00 41.88 97 ARG G N 1
ATOM 709 C CA . ARG A 1 99 ? 145.124 92.847 86.577 1.00 41.88 97 ARG G CA 1
ATOM 710 C C . ARG A 1 99 ? 144.810 92.518 85.112 1.00 41.88 97 ARG G C 1
ATOM 711 O O . ARG A 1 99 ? 144.468 93.452 84.360 1.00 41.88 97 ARG G O 1
ATOM 719 N N . SER A 1 100 ? 144.924 91.241 84.731 1.00 41.09 98 SER G N 1
ATOM 720 C CA . SER A 1 100 ? 144.652 90.829 83.359 1.00 41.09 98 SER G CA 1
ATOM 721 C C . SER A 1 100 ? 143.192 91.041 82.984 1.00 41.09 98 SER G C 1
ATOM 722 O O . SER A 1 100 ? 142.893 91.335 81.821 1.00 41.09 98 SER G O 1
ATOM 725 N N . VAL A 1 101 ? 142.266 90.896 83.939 1.00 37.46 99 VAL G N 1
ATOM 726 C CA . VAL A 1 101 ? 140.856 91.134 83.619 1.00 37.46 99 VAL G CA 1
ATOM 727 C C . VAL A 1 101 ? 140.460 92.604 83.709 1.00 37.46 99 VAL G C 1
ATOM 728 O O . VAL A 1 101 ? 139.386 92.972 83.211 1.00 37.46 99 VAL G O 1
ATOM 732 N N . GLY A 1 102 ? 141.278 93.454 84.326 1.00 33.12 100 GLY G N 1
ATOM 733 C CA . GLY A 1 102 ? 141.059 94.888 84.257 1.00 33.12 100 GLY G CA 1
ATOM 734 C C . GLY A 1 102 ? 140.620 95.595 85.526 1.00 33.12 100 GLY G C 1
ATOM 735 O O . GLY A 1 102 ? 139.894 96.588 85.453 1.00 33.12 100 GLY G O 1
ATOM 736 N N . LEU A 1 103 ? 141.055 95.123 86.689 1.00 30.43 101 LEU G N 1
ATOM 737 C CA . LEU A 1 103 ? 140.702 95.746 87.957 1.00 30.43 101 LEU G CA 1
ATOM 738 C C . LEU A 1 103 ? 141.896 96.488 88.555 1.00 30.43 101 LEU G C 1
ATOM 739 O O . LEU A 1 103 ? 143.034 96.368 88.098 1.00 30.43 101 LEU G O 1
ATOM 744 N N . GLU A 1 104 ? 141.614 97.270 89.597 1.00 28.61 102 GLU G N 1
ATOM 745 C CA . GLU A 1 104 ? 142.641 97.871 90.442 1.00 28.61 102 GLU G CA 1
ATOM 746 C C . GLU A 1 104 ? 142.857 96.965 91.646 1.00 28.61 102 GLU G C 1
ATOM 747 O O . GLU A 1 104 ? 141.933 96.756 92.437 1.00 28.61 102 GLU G O 1
ATOM 753 N N . VAL A 1 105 ? 144.073 96.455 91.801 1.00 30.40 103 VAL G N 1
ATOM 754 C CA . VAL A 1 105 ? 144.357 95.414 92.781 1.00 30.40 103 VAL G CA 1
ATOM 755 C C . VAL A 1 105 ? 145.086 96.008 93.980 1.00 30.40 103 VAL G C 1
ATOM 756 O O . VAL A 1 105 ? 145.875 96.951 93.857 1.00 30.40 103 VAL G O 1
ATOM 760 N N . TYR A 1 106 ? 144.803 95.445 95.153 1.00 27.98 104 TYR G N 1
ATOM 761 C CA . TYR A 1 106 ? 145.404 95.871 96.409 1.00 27.98 104 TYR G CA 1
ATOM 762 C C . TYR A 1 106 ? 145.568 94.659 97.316 1.00 27.98 104 TYR G C 1
ATOM 763 O O . TYR A 1 106 ? 144.936 93.621 97.116 1.00 27.98 104 TYR G O 1
ATOM 772 N N . THR A 1 107 ? 146.435 94.803 98.318 1.00 29.85 105 THR G N 1
ATOM 773 C CA . THR A 1 107 ? 146.683 93.757 99.301 1.00 29.85 105 THR G CA 1
ATOM 774 C C . THR A 1 107 ? 146.678 94.340 100.707 1.00 29.85 105 THR G C 1
ATOM 775 O O . THR A 1 107 ? 146.754 95.555 100.902 1.00 29.85 105 THR G O 1
ATOM 779 N N . GLN A 1 108 ? 146.589 93.447 101.690 1.00 30.40 106 GLN G N 1
ATOM 780 C CA . GLN A 1 108 ? 146.585 93.824 103.096 1.00 30.40 106 GLN G CA 1
ATOM 781 C C . GLN A 1 108 ? 147.137 92.674 103.924 1.00 30.40 106 GLN G C 1
ATOM 782 O O . GLN A 1 108 ? 146.786 91.517 103.692 1.00 30.40 106 GLN G O 1
ATOM 788 N N . SER A 1 109 ? 147.989 92.998 104.892 1.00 34.05 107 SER G N 1
ATOM 789 C CA . SER A 1 109 ? 148.558 92.023 105.812 1.00 34.05 107 SER G CA 1
ATOM 790 C C . SER A 1 109 ? 147.952 92.207 107.196 1.00 34.05 107 SER G C 1
ATOM 791 O O . SER A 1 109 ? 147.641 93.327 107.607 1.00 34.05 107 SER G O 1
ATOM 794 N N . PHE A 1 110 ? 147.780 91.101 107.918 1.00 37.33 108 PHE G N 1
ATOM 795 C CA . PHE A 1 110 ? 147.171 91.163 109.238 1.00 37.33 108 PHE G CA 1
ATOM 796 C C . PHE A 1 110 ? 147.740 90.065 110.126 1.00 37.33 108 PHE G C 1
ATOM 797 O O . PHE A 1 110 ? 148.244 89.050 109.639 1.00 37.33 108 PHE G O 1
ATOM 805 N N . SER A 1 111 ? 147.653 90.282 111.439 1.00 45.78 109 SER G N 1
ATOM 806 C CA . SER A 1 111 ? 148.138 89.324 112.422 1.00 45.78 109 SER G CA 1
ATOM 807 C C . SER A 1 111 ? 147.470 89.596 113.762 1.00 45.78 109 SER G C 1
ATOM 808 O O . SER A 1 111 ? 147.033 90.717 114.032 1.00 45.78 109 SER G O 1
ATOM 811 N N . ARG A 1 112 ? 147.389 88.562 114.600 1.00 53.56 110 ARG G N 1
ATOM 812 C CA . ARG A 1 112 ? 146.877 88.723 115.955 1.00 53.56 110 ARG G CA 1
ATOM 813 C C . ARG A 1 112 ? 147.333 87.562 116.828 1.00 53.56 110 ARG G C 1
ATOM 814 O O . ARG A 1 112 ? 147.807 86.535 116.338 1.00 53.56 110 ARG G O 1
ATOM 822 N N . LYS A 1 113 ? 147.173 87.745 118.136 1.00 63.23 111 LYS G N 1
ATOM 823 C CA . LYS A 1 113 ? 147.495 86.738 119.141 1.00 63.23 111 LYS G CA 1
ATOM 824 C C . LYS A 1 113 ? 146.208 86.261 119.802 1.00 63.23 111 LYS G C 1
ATOM 825 O O . LYS A 1 113 ? 145.396 87.079 120.247 1.00 63.23 111 LYS G O 1
ATOM 831 N N . LEU A 1 114 ? 146.021 84.940 119.859 1.00 66.54 112 LEU G N 1
ATOM 832 C CA . LEU A 1 114 ? 144.799 84.379 120.419 1.00 66.54 112 LEU G CA 1
ATOM 833 C C . LEU A 1 114 ? 144.920 84.186 121.930 1.00 66.54 112 LEU G C 1
ATOM 834 O O . LEU A 1 114 ? 146.014 83.946 122.447 1.00 66.54 112 LEU G O 1
ATOM 839 N N . PRO A 1 115 ? 143.803 84.283 122.658 1.00 69.64 113 PRO G N 1
ATOM 840 C CA . PRO A 1 115 ? 143.861 84.103 124.120 1.00 69.64 113 PRO G CA 1
ATOM 841 C C . PRO A 1 115 ? 144.357 82.734 124.555 1.00 69.64 113 PRO G C 1
ATOM 842 O O . PRO A 1 115 ? 145.016 82.631 125.596 1.00 69.64 113 PRO G O 1
ATOM 846 N N . PHE A 1 116 ? 144.055 81.679 123.804 1.00 72.54 114 PHE G N 1
ATOM 847 C CA . PHE A 1 116 ? 144.582 80.353 124.091 1.00 72.54 114 PHE G CA 1
ATOM 848 C C . PHE A 1 116 ? 144.557 79.539 122.805 1.00 72.54 114 PHE G C 1
ATOM 849 O O . PHE A 1 116 ? 143.825 79.882 121.869 1.00 72.54 114 PHE G O 1
ATOM 857 N N . PRO A 1 117 ? 145.359 78.473 122.717 1.00 81.21 115 PRO G N 1
ATOM 858 C CA . PRO A 1 117 ? 145.359 77.648 121.502 1.00 81.21 115 PRO G CA 1
ATOM 859 C C . PRO A 1 117 ? 143.984 77.060 121.215 1.00 81.21 115 PRO G C 1
ATOM 860 O O . PRO A 1 117 ? 143.234 76.696 122.123 1.00 81.21 115 PRO G O 1
ATOM 864 N N . ASP A 1 118 ? 143.661 76.965 119.926 1.00 90.86 116 ASP G N 1
ATOM 865 C CA . ASP A 1 118 ? 142.346 76.543 119.457 1.00 90.86 116 ASP G CA 1
ATOM 866 C C . ASP A 1 118 ? 142.486 75.142 118.876 1.00 90.86 116 ASP G C 1
ATOM 867 O O . ASP A 1 118 ? 143.283 74.923 117.959 1.00 90.86 116 ASP G O 1
ATOM 872 N N . GLU A 1 119 ? 141.721 74.194 119.423 1.00 96.77 117 GLU G N 1
ATOM 873 C CA . GLU A 1 119 ? 141.762 72.828 118.911 1.00 96.77 117 GLU G CA 1
ATOM 874 C C . GLU A 1 119 ? 140.921 72.678 117.648 1.00 96.77 117 GLU G C 1
ATOM 875 O O . GLU A 1 119 ? 141.293 71.930 116.737 1.00 96.77 117 GLU G O 1
ATOM 877 N N . THR A 1 120 ? 139.785 73.377 117.578 1.00 97.07 118 THR G N 1
ATOM 878 C CA . THR A 1 120 ? 138.850 73.171 116.474 1.00 97.07 118 THR G CA 1
ATOM 879 C C . THR A 1 120 ? 139.463 73.568 115.135 1.00 97.07 118 THR G C 1
ATOM 880 O O . THR A 1 120 ? 139.331 72.844 114.141 1.00 97.07 118 THR G O 1
ATOM 882 N N . HIS A 1 121 ? 140.136 74.718 115.087 1.00 95.99 119 HIS G N 1
ATOM 883 C CA . HIS A 1 121 ? 140.740 75.210 113.856 1.00 95.99 119 HIS G CA 1
ATOM 884 C C . HIS A 1 121 ? 142.256 75.073 113.830 1.00 95.99 119 HIS G C 1
ATOM 885 O O . HIS A 1 121 ? 142.862 75.310 112.780 1.00 95.99 119 HIS G O 1
ATOM 887 N N . GLU A 1 122 ? 142.876 74.703 114.953 1.00 93.21 120 GLU G N 1
ATOM 888 C CA . GLU A 1 122 ? 144.323 74.509 115.055 1.00 93.21 120 GLU G CA 1
ATOM 889 C C . GLU A 1 122 ? 145.086 75.788 114.694 1.00 93.21 120 GLU G C 1
ATOM 890 O O . GLU A 1 122 ? 145.849 75.843 113.728 1.00 93.21 120 GLU G O 1
ATOM 896 N N . ARG A 1 123 ? 144.858 76.827 115.498 1.00 81.70 121 ARG G N 1
ATOM 897 C CA . ARG A 1 123 ? 145.564 78.094 115.370 1.00 81.70 121 ARG G CA 1
ATOM 898 C C . ARG A 1 123 ? 145.935 78.602 116.754 1.00 81.70 121 ARG G C 1
ATOM 899 O O . ARG A 1 123 ? 145.147 78.474 117.695 1.00 81.70 121 ARG G O 1
ATOM 907 N N . TYR A 1 124 ? 147.133 79.175 116.880 1.00 76.99 122 TYR G N 1
ATOM 908 C CA . TYR A 1 124 ? 147.479 79.957 118.065 1.00 76.99 122 TYR G CA 1
ATOM 909 C C . TYR A 1 124 ? 147.810 81.402 117.718 1.00 76.99 122 TYR G C 1
ATOM 910 O O . TYR A 1 124 ? 147.202 82.319 118.278 1.00 76.99 122 TYR G O 1
ATOM 919 N N . MET A 1 125 ? 148.757 81.636 116.815 1.00 72.81 123 MET G N 1
ATOM 920 C CA . MET A 1 125 ? 149.092 82.971 116.334 1.00 72.81 123 MET G CA 1
ATOM 921 C C . MET A 1 125 ? 148.930 82.977 114.821 1.00 72.81 123 MET G C 1
ATOM 922 O O . MET A 1 125 ? 149.580 82.192 114.123 1.00 72.81 123 MET G O 1
ATOM 927 N N . VAL A 1 126 ? 148.074 83.862 114.318 1.00 59.56 124 VAL G N 1
ATOM 928 C CA . VAL A 1 126 ? 147.614 83.814 112.935 1.00 59.56 124 VAL G CA 1
ATOM 929 C C . VAL A 1 126 ? 148.120 85.041 112.191 1.00 59.56 124 VAL G C 1
ATOM 930 O O . VAL A 1 126 ? 148.056 86.164 112.706 1.00 59.56 124 VAL G O 1
ATOM 934 N N . SER A 1 127 ? 148.654 84.818 110.992 1.00 49.05 125 SER G N 1
ATOM 935 C CA . SER A 1 127 ? 149.052 85.880 110.082 1.00 49.05 125 SER G CA 1
ATOM 936 C C . SER A 1 127 ? 148.630 85.504 108.671 1.00 49.05 125 SER G C 1
ATOM 937 O O . SER A 1 127 ? 148.699 84.333 108.287 1.00 49.05 125 SER G O 1
ATOM 940 N N . GLY A 1 128 ? 148.190 86.494 107.901 1.00 38.37 126 GLY G N 1
ATOM 941 C CA . GLY A 1 128 ? 147.747 86.229 106.548 1.00 38.37 126 GLY G CA 1
ATOM 942 C C . GLY A 1 128 ? 147.630 87.507 105.749 1.00 38.37 126 GLY G C 1
ATOM 943 O O . GLY A 1 128 ? 147.931 88.599 106.233 1.00 38.37 126 GLY G O 1
ATOM 944 N N . THR A 1 129 ? 147.181 87.354 104.506 1.00 34.37 127 THR G N 1
ATOM 945 C CA . THR A 1 129 ? 147.033 88.473 103.590 1.00 34.37 127 THR G CA 1
ATOM 946 C C . THR A 1 129 ? 145.717 88.372 102.829 1.00 34.37 127 THR G C 1
ATOM 947 O O . THR A 1 129 ? 145.273 87.277 102.477 1.00 34.37 127 THR G O 1
ATOM 951 N N . ASN A 1 130 ? 145.093 89.523 102.589 1.00 30.32 128 ASN G N 1
ATOM 952 C CA . ASN A 1 130 ? 143.874 89.622 101.798 1.00 30.32 128 ASN G CA 1
ATOM 953 C C . ASN A 1 130 ? 144.164 90.359 100.498 1.00 30.32 128 ASN G C 1
ATOM 954 O O . ASN A 1 130 ? 144.915 91.336 100.482 1.00 30.32 128 ASN G O 1
ATOM 959 N N . VAL A 1 131 ? 143.567 89.882 99.409 1.00 27.26 129 VAL G N 1
ATOM 960 C CA . VAL A 1 131 ? 143.691 90.495 98.091 1.00 27.26 129 VAL G CA 1
ATOM 961 C C . VAL A 1 131 ? 142.311 90.958 97.649 1.00 27.26 129 VAL G C 1
ATOM 962 O O . VAL A 1 131 ? 141.349 90.184 97.695 1.00 27.26 129 VAL G O 1
ATOM 966 N N . TYR A 1 132 ? 142.207 92.214 97.223 1.00 24.70 130 TYR G N 1
ATOM 967 C CA . TYR A 1 132 ? 140.944 92.740 96.730 1.00 24.70 130 TYR G CA 1
ATOM 968 C C . TYR A 1 132 ? 141.161 93.621 95.506 1.00 24.70 130 TYR G C 1
ATOM 969 O O . TYR A 1 132 ? 142.182 94.296 95.374 1.00 24.70 130 TYR G O 1
ATOM 978 N N . GLY A 1 133 ? 140.181 93.588 94.603 1.00 24.81 131 GLY G N 1
ATOM 979 C CA . GLY A 1 133 ? 140.211 94.361 93.377 1.00 24.81 131 GLY G CA 1
ATOM 980 C C . GLY A 1 133 ? 138.961 95.197 93.190 1.00 24.81 131 GLY G C 1
ATOM 981 O O . GLY A 1 133 ? 137.865 94.760 93.547 1.00 24.81 131 GLY G O 1
ATOM 982 N N . ILE A 1 134 ? 139.100 96.395 92.628 1.00 25.80 132 ILE G N 1
ATOM 983 C CA . ILE A 1 134 ? 138.012 97.365 92.554 1.00 25.80 132 ILE G CA 1
ATOM 984 C C . ILE A 1 134 ? 137.661 97.628 91.095 1.00 25.80 132 ILE G C 1
ATOM 985 O O . ILE A 1 134 ? 138.550 97.826 90.259 1.00 25.80 132 ILE G O 1
ATOM 990 N N . LEU A 1 135 ? 136.365 97.624 90.797 1.00 25.87 133 LEU G N 1
ATOM 991 C CA . LEU A 1 135 ? 135.828 98.059 89.514 1.00 25.87 133 LEU G CA 1
ATOM 992 C C . LEU A 1 135 ? 135.141 99.402 89.726 1.00 25.87 133 LEU G C 1
ATOM 993 O O . LEU A 1 135 ? 134.180 99.494 90.495 1.00 25.87 133 LEU G O 1
ATOM 998 N N . ARG A 1 136 ? 135.631 100.436 89.049 1.00 25.92 134 ARG G N 1
ATOM 999 C CA . ARG A 1 136 ? 135.117 101.789 89.222 1.00 25.92 134 ARG G CA 1
ATOM 1000 C C . ARG A 1 136 ? 134.009 102.058 88.211 1.00 25.92 134 ARG G C 1
ATOM 1001 O O . ARG A 1 136 ? 134.174 101.794 87.016 1.00 25.92 134 ARG G O 1
ATOM 1009 N N . ALA A 1 137 ? 132.888 102.582 88.692 1.00 25.78 135 ALA G N 1
ATOM 1010 C CA . ALA A 1 137 ? 131.755 102.888 87.827 1.00 25.78 135 ALA G CA 1
ATOM 1011 C C . ALA A 1 137 ? 132.135 103.993 86.847 1.00 25.78 135 ALA G C 1
ATOM 1012 O O . ALA A 1 137 ? 132.538 105.082 87.282 1.00 25.78 135 ALA G O 1
ATOM 1014 N N . PRO A 1 138 ? 132.018 103.768 85.535 1.00 25.86 136 PRO G N 1
ATOM 1015 C CA . PRO A 1 138 ? 132.587 104.734 84.577 1.00 25.86 136 PRO G CA 1
ATOM 1016 C C . PRO A 1 138 ? 131.914 106.099 84.578 1.00 25.86 136 PRO G C 1
ATOM 1017 O O . PRO A 1 138 ? 132.608 107.113 84.449 1.00 25.86 136 PRO G O 1
ATOM 1021 N N . ARG A 1 139 ? 130.592 106.168 84.725 1.00 26.79 137 ARG G N 1
ATOM 1022 C CA . ARG A 1 139 ? 129.870 107.427 84.584 1.00 26.79 137 ARG G CA 1
ATOM 1023 C C . ARG A 1 139 ? 129.451 108.027 85.922 1.00 26.79 137 ARG G C 1
ATOM 1024 O O . ARG A 1 139 ? 128.476 108.783 85.974 1.00 26.79 137 ARG G O 1
ATOM 1032 N N . ALA A 1 140 ? 130.168 107.715 86.998 1.00 28.29 138 ALA G N 1
ATOM 1033 C CA . ALA A 1 140 ? 129.881 108.266 88.312 1.00 28.29 138 ALA G CA 1
ATOM 1034 C C . ALA A 1 140 ? 131.189 108.487 89.057 1.00 28.29 138 ALA G C 1
ATOM 1035 O O . ALA A 1 140 ? 132.271 108.137 88.578 1.00 28.29 138 ALA G O 1
ATOM 1037 N N . ALA A 1 141 ? 131.083 109.087 90.239 1.00 31.49 139 ALA G N 1
ATOM 1038 C CA . ALA A 1 141 ? 132.214 109.205 91.143 1.00 31.49 139 ALA G CA 1
ATOM 1039 C C . ALA A 1 141 ? 132.179 108.056 92.151 1.00 31.49 139 ALA G C 1
ATOM 1040 O O . ALA A 1 141 ? 131.238 107.261 92.194 1.00 31.49 139 ALA G O 1
ATOM 1042 N N . SER A 1 142 ? 133.219 107.960 92.979 1.00 31.18 140 SER G N 1
ATOM 1043 C CA . SER A 1 142 ? 133.347 106.855 93.929 1.00 31.18 140 SER G CA 1
ATOM 1044 C C . SER A 1 142 ? 132.641 107.230 95.229 1.00 31.18 140 SER G C 1
ATOM 1045 O O . SER A 1 142 ? 133.245 107.702 96.193 1.00 31.18 140 SER G O 1
ATOM 1048 N N . THR A 1 143 ? 131.326 107.004 95.251 1.00 31.02 141 THR G N 1
ATOM 1049 C CA . THR A 1 143 ? 130.510 107.317 96.415 1.00 31.02 141 THR G CA 1
ATOM 1050 C C . THR A 1 143 ? 129.817 106.117 97.043 1.00 31.02 141 THR G C 1
ATOM 1051 O O . THR A 1 143 ? 129.553 106.151 98.248 1.00 31.02 141 THR G O 1
ATOM 1055 N N . GLU A 1 144 ? 129.518 105.068 96.279 1.00 30.48 142 GLU G N 1
ATOM 1056 C CA . GLU A 1 144 ? 128.815 103.899 96.792 1.00 30.48 142 GLU G CA 1
ATOM 1057 C C . GLU A 1 144 ? 129.462 102.640 96.236 1.00 30.48 142 GLU G C 1
ATOM 1058 O O . GLU A 1 144 ? 130.164 102.677 95.224 1.00 30.48 142 GLU G O 1
ATOM 1064 N N . SER A 1 145 ? 129.307 101.527 96.957 1.00 27.42 143 SER G N 1
ATOM 1065 C CA . SER A 1 145 ? 129.979 100.284 96.499 1.00 27.42 143 SER G CA 1
ATOM 1066 C C . SER A 1 145 ? 129.254 99.027 96.983 1.00 27.42 143 SER G C 1
ATOM 1067 O O . SER A 1 145 ? 128.620 99.059 98.056 1.00 27.42 143 SER G O 1
ATOM 1070 N N . LEU A 1 146 ? 129.375 97.969 96.181 1.00 24.71 144 LEU G N 1
ATOM 1071 C CA . LEU A 1 146 ? 128.841 96.640 96.450 1.00 24.71 144 LEU G CA 1
ATOM 1072 C C . LEU A 1 146 ? 130.007 95.665 96.553 1.00 24.71 144 LEU G C 1
ATOM 1073 O O . LEU A 1 146 ? 131.027 95.832 95.882 1.00 24.71 144 LEU G O 1
ATOM 1078 N N . VAL A 1 147 ? 129.858 94.642 97.395 1.00 23.44 145 VAL G N 1
ATOM 1079 C CA . VAL A 1 147 ? 130.949 93.727 97.714 1.00 23.44 145 VAL G CA 1
ATOM 1080 C C . VAL A 1 147 ? 130.558 92.300 97.350 1.00 23.44 145 VAL G C 1
ATOM 1081 O O . VAL A 1 147 ? 129.456 91.843 97.669 1.00 23.44 145 VAL G O 1
ATOM 1085 N N . LEU A 1 148 ? 131.475 91.597 96.685 1.00 24.40 146 LEU G N 1
ATOM 1086 C CA . LEU A 1 148 ? 131.356 90.169 96.407 1.00 24.40 146 LEU G CA 1
ATOM 1087 C C . LEU A 1 148 ? 132.616 89.485 96.917 1.00 24.40 146 LEU G C 1
ATOM 1088 O O . LEU A 1 148 ? 133.714 89.767 96.429 1.00 24.40 146 LEU G O 1
ATOM 1093 N N . THR A 1 149 ? 132.464 88.585 97.888 1.00 27.03 147 THR G N 1
ATOM 1094 C CA . THR A 1 149 ? 133.599 88.024 98.607 1.00 27.03 147 THR G CA 1
ATOM 1095 C C . THR A 1 149 ? 133.568 86.501 98.601 1.00 27.03 147 THR G C 1
ATOM 1096 O O . THR A 1 149 ? 132.504 85.880 98.551 1.00 27.03 147 THR G O 1
ATOM 1100 N N . VAL A 1 150 ? 134.758 85.908 98.643 1.00 31.88 148 VAL G N 1
ATOM 1101 C CA . VAL A 1 150 ? 134.925 84.461 98.758 1.00 31.88 148 VAL G CA 1
ATOM 1102 C C . VAL A 1 150 ? 135.869 84.165 99.918 1.00 31.88 148 VAL G C 1
ATOM 1103 O O . VAL A 1 150 ? 137.078 84.418 99.812 1.00 31.88 148 VAL G O 1
ATOM 1107 N N . PRO A 1 151 ? 135.372 83.646 101.044 1.00 38.70 149 PRO G N 1
ATOM 1108 C CA . PRO A 1 151 ? 136.255 83.312 102.172 1.00 38.70 149 PRO G CA 1
ATOM 1109 C C . PRO A 1 151 ? 136.927 81.962 101.958 1.00 38.70 149 PRO G C 1
ATOM 1110 O O . PRO A 1 151 ? 136.259 80.950 101.735 1.00 38.70 149 PRO G O 1
ATOM 1114 N N . CYS A 1 152 ? 138.254 81.950 102.023 1.00 48.79 150 CYS G N 1
ATOM 1115 C CA . CYS A 1 152 ? 139.044 80.739 101.846 1.00 48.79 150 CYS G CA 1
ATOM 1116 C C . CYS A 1 152 ? 139.585 80.280 103.192 1.00 48.79 150 CYS G C 1
ATOM 1117 O O . CYS A 1 152 ? 140.073 81.095 103.981 1.00 48.79 150 CYS G O 1
ATOM 1120 N N . GLY A 1 153 ? 139.481 78.982 103.455 1.00 65.14 151 GLY G N 1
ATOM 1121 C CA . GLY A 1 153 ? 140.101 78.365 104.602 1.00 65.14 151 GLY G CA 1
ATOM 1122 C C . GLY A 1 153 ? 141.395 77.671 104.235 1.00 65.14 151 GLY G C 1
ATOM 1123 O O . GLY A 1 153 ? 142.014 77.949 103.202 1.00 65.14 151 GLY G O 1
ATOM 1124 N N . SER A 1 154 ? 141.812 76.745 105.097 1.00 76.42 152 SER G N 1
ATOM 1125 C CA . SER A 1 154 ? 142.986 75.920 104.848 1.00 76.42 152 SER G CA 1
ATOM 1126 C C . SER A 1 154 ? 142.615 74.487 104.487 1.00 76.42 152 SER G C 1
ATOM 1127 O O . SER A 1 154 ? 143.449 73.586 104.615 1.00 76.42 152 SER G O 1
ATOM 1130 N N . ASP A 1 155 ? 141.381 74.262 104.032 1.00 77.67 153 ASP G N 1
ATOM 1131 C CA . ASP A 1 155 ? 140.858 72.923 103.803 1.00 77.67 153 ASP G CA 1
ATOM 1132 C C . ASP A 1 155 ? 140.730 72.580 102.322 1.00 77.67 153 ASP G C 1
ATOM 1133 O O . ASP A 1 155 ? 140.017 71.632 101.975 1.00 77.67 153 ASP G O 1
ATOM 1138 N N . SER A 1 156 ? 141.409 73.323 101.449 1.00 70.92 154 SER G N 1
ATOM 1139 C CA . SER A 1 156 ? 141.433 73.058 100.010 1.00 70.92 154 SER G CA 1
ATOM 1140 C C . SER A 1 156 ? 140.018 72.995 99.431 1.00 70.92 154 SER G C 1
ATOM 1141 O O . SER A 1 156 ? 139.599 72.002 98.836 1.00 70.92 154 SER G O 1
ATOM 1144 N N . THR A 1 157 ? 139.281 74.087 99.619 1.00 61.63 155 THR G N 1
ATOM 1145 C CA . THR A 1 157 ? 137.918 74.199 99.123 1.00 61.63 155 THR G CA 1
ATOM 1146 C C . THR A 1 157 ? 137.727 75.568 98.488 1.00 61.63 155 THR G C 1
ATOM 1147 O O . THR A 1 157 ? 138.563 76.465 98.627 1.00 61.63 155 THR G O 1
ATOM 1151 N N . ASN A 1 158 ? 136.618 75.706 97.759 1.00 48.09 156 ASN G N 1
ATOM 1152 C CA . ASN A 1 158 ? 136.152 76.960 97.170 1.00 48.09 156 ASN G CA 1
ATOM 1153 C C . ASN A 1 158 ? 137.016 77.448 96.012 1.00 48.09 156 ASN G C 1
ATOM 1154 O O . ASN A 1 158 ? 137.096 78.655 95.774 1.00 48.09 156 ASN G O 1
ATOM 1159 N N . SER A 1 159 ? 137.671 76.548 95.277 1.00 44.62 157 SER G N 1
ATOM 1160 C CA . SER A 1 159 ? 138.384 76.970 94.073 1.00 44.62 157 SER G CA 1
ATOM 1161 C C . SER A 1 159 ? 137.414 77.395 92.975 1.00 44.62 157 SER G C 1
ATOM 1162 O O . SER A 1 159 ? 137.650 78.390 92.272 1.00 44.62 157 SER G O 1
ATOM 1165 N N . GLN A 1 160 ? 136.314 76.656 92.817 1.00 43.87 158 GLN G N 1
ATOM 1166 C CA . GLN A 1 160 ? 135.322 76.997 91.804 1.00 43.87 158 GLN G CA 1
ATOM 1167 C C . GLN A 1 160 ? 134.658 78.335 92.099 1.00 43.87 158 GLN G C 1
ATOM 1168 O O . GLN A 1 160 ? 134.282 79.056 91.170 1.00 43.87 158 GLN G O 1
ATOM 1174 N N . ALA A 1 161 ? 134.518 78.688 93.379 1.00 39.22 159 ALA G N 1
ATOM 1175 C CA . ALA A 1 161 ? 134.001 80.006 93.729 1.00 39.22 159 ALA G CA 1
ATOM 1176 C C . ALA A 1 161 ? 134.928 81.110 93.235 1.00 39.22 159 ALA G C 1
ATOM 1177 O O . ALA A 1 161 ? 134.464 82.129 92.713 1.00 39.22 159 ALA G O 1
ATOM 1179 N N . VAL A 1 162 ? 136.241 80.919 93.380 1.00 37.96 160 VAL G N 1
ATOM 1180 C CA . VAL A 1 162 ? 137.200 81.901 92.881 1.00 37.96 160 VAL G CA 1
ATOM 1181 C C . VAL A 1 162 ? 137.134 81.992 91.361 1.00 37.96 160 VAL G C 1
ATOM 1182 O O . VAL A 1 162 ? 137.178 83.090 90.787 1.00 37.96 160 VAL G O 1
ATOM 1186 N N . GLY A 1 163 ? 137.039 80.844 90.684 1.00 37.90 161 GLY G N 1
ATOM 1187 C CA . GLY A 1 163 ? 136.908 80.868 89.234 1.00 37.90 161 GLY G CA 1
ATOM 1188 C C . GLY A 1 163 ? 135.674 81.621 88.770 1.00 37.90 161 GLY G C 1
ATOM 1189 O O . GLY A 1 163 ? 135.739 82.430 87.838 1.00 37.90 161 GLY G O 1
ATOM 1190 N N . LEU A 1 164 ? 134.536 81.371 89.421 1.00 36.36 162 LEU G N 1
ATOM 1191 C CA . LEU A 1 164 ? 133.309 82.083 89.084 1.00 36.36 162 LEU G CA 1
ATOM 1192 C C . LEU A 1 164 ? 133.439 83.574 89.363 1.00 36.36 162 LEU G C 1
ATOM 1193 O O . LEU A 1 164 ? 132.946 84.399 88.586 1.00 36.36 162 LEU G O 1
ATOM 1198 N N . LEU A 1 165 ? 134.091 83.938 90.470 1.00 32.21 163 LEU G N 1
ATOM 1199 C CA . LEU A 1 165 ? 134.323 85.346 90.777 1.00 32.21 163 LEU G CA 1
ATOM 1200 C C . LEU A 1 165 ? 135.110 86.034 89.669 1.00 32.21 163 LEU G C 1
ATOM 1201 O O . LEU A 1 165 ? 134.748 87.131 89.221 1.00 32.21 163 LEU G O 1
ATOM 1206 N N . LEU A 1 166 ? 136.191 85.401 89.212 1.00 34.09 164 LEU G N 1
ATOM 1207 C CA . LEU A 1 166 ? 137.018 86.016 88.178 1.00 34.09 164 LEU G CA 1
ATOM 1208 C C . LEU A 1 166 ? 136.271 86.118 86.852 1.00 34.09 164 LEU G C 1
ATOM 1209 O O . LEU A 1 166 ? 136.369 87.136 86.153 1.00 34.09 164 LEU G O 1
ATOM 1214 N N . ALA A 1 167 ? 135.510 85.080 86.492 1.00 33.08 165 ALA G N 1
ATOM 1215 C CA . ALA A 1 167 ? 134.734 85.138 85.256 1.00 33.08 165 ALA G CA 1
ATOM 1216 C C . ALA A 1 167 ? 133.671 86.231 85.317 1.00 33.08 165 ALA G C 1
ATOM 1217 O O . ALA A 1 167 ? 133.445 86.946 84.331 1.00 33.08 165 ALA G O 1
ATOM 1219 N N . LEU A 1 168 ? 133.009 86.378 86.467 1.00 31.62 166 LEU G N 1
ATOM 1220 C CA . LEU A 1 168 ? 132.004 87.424 86.614 1.00 31.62 166 LEU G CA 1
ATOM 1221 C C . LEU A 1 168 ? 132.629 88.809 86.531 1.00 31.62 166 LEU G C 1
ATOM 1222 O O . LEU A 1 168 ? 132.032 89.726 85.959 1.00 31.62 166 LEU G O 1
ATOM 1227 N N . ALA A 1 169 ? 133.820 88.989 87.107 1.00 29.74 167 ALA G N 1
ATOM 1228 C CA . ALA A 1 169 ? 134.508 90.271 86.976 1.00 29.74 167 ALA G CA 1
ATOM 1229 C C . ALA A 1 169 ? 134.853 90.569 85.521 1.00 29.74 167 ALA G C 1
ATOM 1230 O O . ALA A 1 169 ? 134.680 91.704 85.050 1.00 29.74 167 ALA G O 1
ATOM 1232 N N . ALA A 1 170 ? 135.345 89.561 84.793 1.00 31.61 168 ALA G N 1
ATOM 1233 C CA . ALA A 1 170 ? 135.659 89.758 83.381 1.00 31.61 168 ALA G CA 1
ATOM 1234 C C . ALA A 1 170 ? 134.420 90.126 82.577 1.00 31.61 168 ALA G C 1
ATOM 1235 O O . ALA A 1 170 ? 134.505 90.923 81.636 1.00 31.61 168 ALA G O 1
ATOM 1237 N N . HIS A 1 171 ? 133.263 89.556 82.924 1.00 32.44 169 HIS G N 1
ATOM 1238 C CA . HIS A 1 171 ? 132.032 89.926 82.229 1.00 32.44 169 HIS G CA 1
ATOM 1239 C C . HIS A 1 171 ? 131.568 91.331 82.611 1.00 32.44 169 HIS G C 1
ATOM 1240 O O . HIS A 1 171 ? 131.107 92.092 81.753 1.00 32.44 169 HIS G O 1
ATOM 1247 N N . PHE A 1 172 ? 131.680 91.693 83.892 1.00 29.87 170 PHE G N 1
ATOM 1248 C CA . PHE A 1 172 ? 131.171 92.981 84.360 1.00 29.87 170 PHE G CA 1
ATOM 1249 C C . PHE A 1 172 ? 132.013 94.150 83.866 1.00 29.87 170 PHE G C 1
ATOM 1250 O O . PHE A 1 172 ? 131.500 95.267 83.749 1.00 29.87 170 PHE G O 1
ATOM 1258 N N . ARG A 1 173 ? 133.302 93.921 83.594 1.00 31.99 171 ARG G N 1
ATOM 1259 C CA . ARG A 1 173 ? 134.210 95.031 83.304 1.00 31.99 171 ARG G CA 1
ATOM 1260 C C . ARG A 1 173 ? 133.799 95.829 82.067 1.00 31.99 171 ARG G C 1
ATOM 1261 O O . ARG A 1 173 ? 134.115 97.019 81.969 1.00 31.99 171 ARG G O 1
ATOM 1269 N N . GLY A 1 174 ? 133.095 95.211 81.123 1.00 30.14 172 GLY G N 1
ATOM 1270 C CA . GLY A 1 174 ? 132.840 95.860 79.850 1.00 30.14 172 GLY G CA 1
ATOM 1271 C C . GLY A 1 174 ? 131.528 96.605 79.687 1.00 30.14 172 GLY G C 1
ATOM 1272 O O . GLY A 1 174 ? 131.126 96.890 78.557 1.00 30.14 172 GLY G O 1
ATOM 1273 N N . GLN A 1 175 ? 130.851 96.940 80.781 1.00 29.10 173 GLN G N 1
ATOM 1274 C CA . GLN A 1 175 ? 129.547 97.586 80.714 1.00 29.10 173 GLN G CA 1
ATOM 1275 C C . GLN A 1 175 ? 129.638 99.051 81.124 1.00 29.10 173 GLN G C 1
ATOM 1276 O O . GLN A 1 175 ? 130.623 99.503 81.712 1.00 29.10 173 GLN G O 1
ATOM 1282 N N . ILE A 1 176 ? 128.578 99.792 80.804 1.00 27.39 174 ILE G N 1
ATOM 1283 C CA . ILE A 1 176 ? 128.524 101.233 81.037 1.00 27.39 174 ILE G CA 1
ATOM 1284 C C . ILE A 1 176 ? 127.499 101.628 82.092 1.00 27.39 174 ILE G C 1
ATOM 1285 O O . ILE A 1 176 ? 127.557 102.763 82.591 1.00 27.39 174 ILE G O 1
ATOM 1290 N N . TYR A 1 177 ? 126.592 100.734 82.477 1.00 25.77 175 TYR G N 1
ATOM 1291 C CA . TYR A 1 177 ? 125.416 101.108 83.255 1.00 25.77 175 TYR G CA 1
ATOM 1292 C C . TYR A 1 177 ? 125.588 100.969 84.765 1.00 25.77 175 TYR G C 1
ATOM 1293 O O . TYR A 1 177 ? 124.586 100.996 85.483 1.00 25.77 175 TYR G O 1
ATOM 1302 N N . TRP A 1 178 ? 126.808 100.805 85.266 1.00 22.14 176 TRP G N 1
ATOM 1303 C CA . TRP A 1 178 ? 126.996 100.695 86.708 1.00 22.14 176 TRP G CA 1
ATOM 1304 C C . TRP A 1 178 ? 126.914 102.063 87.374 1.00 22.14 176 TRP G C 1
ATOM 1305 O O . TRP A 1 178 ? 127.547 103.023 86.928 1.00 22.14 176 TRP G O 1
ATOM 1316 N N . ALA A 1 179 ? 126.130 102.150 88.445 1.00 22.97 177 ALA G N 1
ATOM 1317 C CA . ALA A 1 179 ? 126.026 103.361 89.244 1.00 22.97 177 ALA G CA 1
ATOM 1318 C C . ALA A 1 179 ? 126.784 103.265 90.560 1.00 22.97 177 ALA G C 1
ATOM 1319 O O . ALA A 1 179 ? 126.825 104.246 91.308 1.00 22.97 177 ALA G O 1
ATOM 1321 N N . LYS A 1 180 ? 127.384 102.113 90.859 1.00 25.95 178 LYS G N 1
ATOM 1322 C CA . LYS A 1 180 ? 128.138 101.900 92.084 1.00 25.95 178 LYS G CA 1
ATOM 1323 C C . LYS A 1 180 ? 129.406 101.124 91.760 1.00 25.95 178 LYS G C 1
ATOM 1324 O O . LYS A 1 180 ? 129.460 100.382 90.775 1.00 25.95 178 LYS G O 1
ATOM 1330 N N . ASP A 1 181 ? 130.428 101.303 92.593 1.00 26.96 179 ASP G N 1
ATOM 1331 C CA . ASP A 1 181 ? 131.640 100.508 92.470 1.00 26.96 179 ASP G CA 1
ATOM 1332 C C . ASP A 1 181 ? 131.394 99.089 92.977 1.00 26.96 179 ASP G C 1
ATOM 1333 O O . ASP A 1 181 ? 130.496 98.835 93.781 1.00 26.96 179 ASP G O 1
ATOM 1338 N N . ILE A 1 182 ? 132.208 98.154 92.495 1.00 25.22 180 ILE G N 1
ATOM 1339 C CA . ILE A 1 182 ? 132.124 96.758 92.904 1.00 25.22 180 ILE G CA 1
ATOM 1340 C C . ILE A 1 182 ? 133.494 96.311 93.392 1.00 25.22 180 ILE G C 1
ATOM 1341 O O . ILE A 1 182 ? 134.505 96.562 92.729 1.00 25.22 180 ILE G O 1
ATOM 1346 N N . VAL A 1 183 ? 133.524 95.652 94.548 1.00 23.21 181 VAL G N 1
ATOM 1347 C CA . VAL A 1 183 ? 134.750 95.144 95.153 1.00 23.21 181 VAL G CA 1
ATOM 1348 C C . VAL A 1 183 ? 134.724 93.624 95.089 1.00 23.21 181 VAL G C 1
ATOM 1349 O O . VAL A 1 183 ? 133.726 92.998 95.461 1.00 23.21 181 VAL G O 1
ATOM 1353 N N . PHE A 1 184 ? 135.816 93.034 94.608 1.00 24.45 182 PHE G N 1
ATOM 1354 C CA . PHE A 1 184 ? 135.987 91.585 94.549 1.00 24.45 182 PHE G CA 1
ATOM 1355 C C . PHE A 1 184 ? 137.059 91.205 95.563 1.00 24.45 182 PHE G C 1
ATOM 1356 O O . PHE A 1 184 ? 138.226 91.574 95.404 1.00 24.45 182 PHE G O 1
ATOM 1364 N N . LEU A 1 185 ? 136.669 90.460 96.595 1.00 25.00 183 LEU G N 1
ATOM 1365 C CA . LEU A 1 185 ? 137.501 90.241 97.769 1.00 25.00 183 LEU G CA 1
ATOM 1366 C C . LEU A 1 185 ? 137.751 88.755 97.996 1.00 25.00 183 LEU G C 1
ATOM 1367 O O . LEU A 1 185 ? 136.830 87.940 97.913 1.00 25.00 183 LEU G O 1
ATOM 1372 N N . VAL A 1 186 ? 139.006 88.411 98.280 1.00 27.87 184 VAL G N 1
ATOM 1373 C CA . VAL A 1 186 ? 139.413 87.053 98.629 1.00 27.87 184 VAL G CA 1
ATOM 1374 C C . VAL A 1 186 ? 140.215 87.126 99.923 1.00 27.87 184 VAL G C 1
ATOM 1375 O O . VAL A 1 186 ? 141.236 87.822 99.984 1.00 27.87 184 VAL G O 1
ATOM 1379 N N . THR A 1 187 ? 139.767 86.406 100.948 1.00 34.58 185 THR G N 1
ATOM 1380 C CA . THR A 1 187 ? 140.351 86.492 102.280 1.00 34.58 185 THR G CA 1
ATOM 1381 C C . THR A 1 187 ? 141.125 85.224 102.622 1.00 34.58 185 THR G C 1
ATOM 1382 O O . THR A 1 187 ? 140.914 84.159 102.038 1.00 34.58 185 THR G O 1
ATOM 1386 N N . GLU A 1 188 ? 142.030 85.357 103.596 1.00 43.79 186 GLU G N 1
ATOM 1387 C CA . GLU A 1 188 ? 143.059 84.354 103.872 1.00 43.79 186 GLU G CA 1
ATOM 1388 C C . GLU A 1 188 ? 142.572 83.256 104.813 1.00 43.79 186 GLU G C 1
ATOM 1389 O O . GLU A 1 188 ? 142.568 82.076 104.450 1.00 43.79 186 GLU G O 1
ATOM 1395 N N . HIS A 1 189 ? 142.192 83.622 106.030 1.00 48.02 187 HIS G N 1
ATOM 1396 C CA . HIS A 1 189 ? 141.563 82.698 106.960 1.00 48.02 187 HIS G CA 1
ATOM 1397 C C . HIS A 1 189 ? 140.072 83.003 107.001 1.00 48.02 187 HIS G C 1
ATOM 1398 O O . HIS A 1 189 ? 139.642 84.116 106.692 1.00 48.02 187 HIS G O 1
ATOM 1405 N N . ASP A 1 190 ? 139.281 81.996 107.373 1.00 49.37 188 ASP G N 1
ATOM 1406 C CA . ASP A 1 190 ? 137.859 81.998 107.040 1.00 49.37 188 ASP G CA 1
ATOM 1407 C C . ASP A 1 190 ? 137.135 83.267 107.486 1.00 49.37 188 ASP G C 1
ATOM 1408 O O . ASP A 1 190 ? 136.602 83.993 106.642 1.00 49.37 188 ASP G O 1
ATOM 1413 N N . LEU A 1 191 ? 137.129 83.578 108.782 1.00 42.06 189 LEU G N 1
ATOM 1414 C CA . LEU A 1 191 ? 136.424 84.754 109.269 1.00 42.06 189 LEU G CA 1
ATOM 1415 C C . LEU A 1 191 ? 137.328 85.782 109.933 1.00 42.06 189 LEU G C 1
ATOM 1416 O O . LEU A 1 191 ? 136.858 86.883 110.234 1.00 42.06 189 LEU G O 1
ATOM 1421 N N . LEU A 1 192 ? 138.599 85.458 110.174 1.00 40.01 190 LEU G N 1
ATOM 1422 C CA . LEU A 1 192 ? 139.528 86.446 110.712 1.00 40.01 190 LEU G CA 1
ATOM 1423 C C . LEU A 1 192 ? 139.930 87.464 109.651 1.00 40.01 190 LEU G C 1
ATOM 1424 O O . LEU A 1 192 ? 140.065 88.658 109.948 1.00 40.01 190 LEU G O 1
ATOM 1429 N N . GLY A 1 193 ? 140.115 87.010 108.409 1.00 33.87 191 GLY G N 1
ATOM 1430 C CA . GLY A 1 193 ? 140.439 87.932 107.335 1.00 33.87 191 GLY G CA 1
ATOM 1431 C C . GLY A 1 193 ? 139.330 88.930 107.062 1.00 33.87 191 GLY G C 1
ATOM 1432 O O . GLY A 1 193 ? 139.590 90.110 106.822 1.00 33.87 191 GLY G O 1
ATOM 1433 N N . THR A 1 194 ? 138.077 88.468 107.090 1.00 32.49 192 THR G N 1
ATOM 1434 C CA . THR A 1 194 ? 136.947 89.363 106.860 1.00 32.49 192 THR G CA 1
ATOM 1435 C C . THR A 1 194 ? 136.862 90.432 107.943 1.00 32.49 192 THR G C 1
ATOM 1436 O O . THR A 1 194 ? 136.640 91.615 107.650 1.00 32.49 192 THR G O 1
ATOM 1440 N N . GLU A 1 195 ? 137.047 90.031 109.202 1.00 31.80 193 GLU G N 1
ATOM 1441 C CA . GLU A 1 195 ? 137.026 90.978 110.310 1.00 31.80 193 GLU G CA 1
ATOM 1442 C C . GLU A 1 195 ? 138.159 91.990 110.195 1.00 31.80 193 GLU G C 1
ATOM 1443 O O . GLU A 1 195 ? 137.951 93.193 110.410 1.00 31.80 193 GLU G O 1
ATOM 1449 N N . ALA A 1 196 ? 139.360 91.524 109.841 1.00 28.88 194 ALA G N 1
ATOM 1450 C CA . ALA A 1 196 ? 140.487 92.434 109.664 1.00 28.88 194 ALA G CA 1
ATOM 1451 C C . ALA A 1 196 ? 140.218 93.433 108.544 1.00 28.88 194 ALA G C 1
ATOM 1452 O O . ALA A 1 196 ? 140.486 94.633 108.688 1.00 28.88 194 ALA G O 1
ATOM 1454 N N . TRP A 1 197 ? 139.679 92.955 107.418 1.00 22.42 195 TRP G N 1
ATOM 1455 C CA . TRP A 1 197 ? 139.407 93.842 106.293 1.00 22.42 195 TRP G CA 1
ATOM 1456 C C . TRP A 1 197 ? 138.361 94.890 106.650 1.00 22.42 195 TRP G C 1
ATOM 1457 O O . TRP A 1 197 ? 138.521 96.068 106.317 1.00 22.42 195 TRP G O 1
ATOM 1468 N N . LEU A 1 198 ? 137.284 94.484 107.329 1.00 27.26 196 LEU G N 1
ATOM 1469 C CA . LEU A 1 198 ? 136.245 95.445 107.695 1.00 27.26 196 LEU G CA 1
ATOM 1470 C C . LEU A 1 198 ? 136.768 96.486 108.681 1.00 27.26 196 LEU G C 1
ATOM 1471 O O . LEU A 1 198 ? 136.471 97.685 108.549 1.00 27.26 196 LEU G O 1
ATOM 1476 N N . GLU A 1 199 ? 137.552 96.050 109.672 1.00 30.02 197 GLU G N 1
ATOM 1477 C CA . GLU A 1 199 ? 138.108 96.993 110.636 1.00 30.02 197 GLU G CA 1
ATOM 1478 C C . GLU A 1 199 ? 139.055 97.983 109.969 1.00 30.02 197 GLU G C 1
ATOM 1479 O O . GLU A 1 199 ? 139.043 99.175 110.295 1.00 30.02 197 GLU G O 1
ATOM 1485 N N . ALA A 1 200 ? 139.895 97.510 109.044 1.00 25.14 198 ALA G N 1
ATOM 1486 C CA . ALA A 1 200 ? 140.774 98.426 108.327 1.00 25.14 198 ALA G CA 1
ATOM 1487 C C . ALA A 1 200 ? 139.992 99.351 107.403 1.00 25.14 198 ALA G C 1
ATOM 1488 O O . ALA A 1 200 ? 140.400 100.496 107.184 1.00 25.14 198 ALA G O 1
ATOM 1490 N N . TYR A 1 201 ? 138.871 98.880 106.857 1.00 23.88 199 TYR G N 1
ATOM 1491 C CA . TYR A 1 201 ? 138.091 99.701 105.944 1.00 23.88 199 TYR G CA 1
ATOM 1492 C C . TYR A 1 201 ? 137.411 100.854 106.667 1.00 23.88 199 TYR G C 1
ATOM 1493 O O . TYR A 1 201 ? 137.397 101.980 106.160 1.00 23.88 199 TYR G O 1
ATOM 1502 N N . HIS A 1 202 ? 136.841 100.604 107.841 1.00 26.60 200 HIS G N 1
ATOM 1503 C CA . HIS A 1 202 ? 136.143 101.676 108.543 1.00 26.60 200 HIS G CA 1
ATOM 1504 C C . HIS A 1 202 ? 137.033 102.448 109.509 1.00 26.60 200 HIS G C 1
ATOM 1505 O O . HIS A 1 202 ? 136.560 103.414 110.114 1.00 26.60 200 HIS G O 1
ATOM 1512 N N . ASP A 1 203 ? 138.302 102.058 109.651 1.00 31.75 201 ASP G N 1
ATOM 1513 C CA . ASP A 1 203 ? 139.264 102.743 110.519 1.00 31.75 201 ASP G CA 1
ATOM 1514 C C . ASP A 1 203 ? 138.780 102.756 111.970 1.00 31.75 201 ASP G C 1
ATOM 1515 O O . ASP A 1 203 ? 138.665 103.803 112.609 1.00 31.75 201 ASP G O 1
ATOM 1520 N N . VAL A 1 204 ? 138.469 101.566 112.480 1.00 34.62 202 VAL G N 1
ATOM 1521 C CA . VAL A 1 204 ? 138.094 101.361 113.873 1.00 34.62 202 VAL G CA 1
ATOM 1522 C C . VAL A 1 204 ? 138.833 100.138 114.399 1.00 34.62 202 VAL G C 1
ATOM 1523 O O . VAL A 1 204 ? 138.957 99.125 113.702 1.00 34.62 202 VAL G O 1
ATOM 1527 N N . ASN A 1 205 ? 139.347 100.242 115.619 1.00 40.82 203 ASN G N 1
ATOM 1528 C CA . ASN A 1 205 ? 140.043 99.145 116.282 1.00 40.82 203 ASN G CA 1
ATOM 1529 C C . ASN A 1 205 ? 139.100 98.487 117.288 1.00 40.82 203 ASN G C 1
ATOM 1530 O O . ASN A 1 205 ? 139.181 98.708 118.497 1.00 40.82 203 ASN G O 1
ATOM 1535 N N . VAL A 1 206 ? 138.193 97.657 116.766 1.00 40.13 204 VAL G N 1
ATOM 1536 C CA . VAL A 1 206 ? 137.160 97.051 117.603 1.00 40.13 204 VAL G CA 1
ATOM 1537 C C . VAL A 1 206 ? 137.704 95.870 118.398 1.00 40.13 204 VAL G C 1
ATOM 1538 O O . VAL A 1 206 ? 137.291 95.644 119.542 1.00 40.13 204 VAL G O 1
ATOM 1542 N N . THR A 1 207 ? 138.626 95.102 117.827 1.00 42.32 205 THR G N 1
ATOM 1543 C CA . THR A 1 207 ? 139.069 93.857 118.440 1.00 42.32 205 THR G CA 1
ATOM 1544 C C . THR A 1 207 ? 140.520 93.855 118.891 1.00 42.32 205 THR G C 1
ATOM 1545 O O . THR A 1 207 ? 140.848 93.142 119.839 1.00 42.32 205 THR G O 1
ATOM 1549 N N . GLY A 1 208 ? 141.362 94.648 118.220 1.00 44.46 206 GLY G N 1
ATOM 1550 C CA . GLY A 1 208 ? 142.793 94.745 118.570 1.00 44.46 206 GLY G CA 1
ATOM 1551 C C . GLY A 1 208 ? 143.687 94.119 117.513 1.00 44.46 206 GLY G C 1
ATOM 1552 O O . GLY A 1 208 ? 144.915 94.086 117.725 1.00 44.46 206 GLY G O 1
ATOM 1553 N N . MET A 1 209 ? 143.093 93.645 116.413 1.00 45.38 207 MET G N 1
ATOM 1554 C CA . MET A 1 209 ? 143.864 93.006 115.312 1.00 45.38 207 MET G CA 1
ATOM 1555 C C . MET A 1 209 ? 144.781 94.047 114.658 1.00 45.38 207 MET G C 1
ATOM 1556 O O . MET A 1 209 ? 144.347 95.205 114.506 1.00 45.38 207 MET G O 1
ATOM 1561 N N . GLN A 1 210 ? 146.000 93.637 114.289 1.00 44.69 208 GLN G N 1
ATOM 1562 C CA . GLN A 1 210 ? 146.979 94.549 113.637 1.00 44.69 208 GLN G CA 1
ATOM 1563 C C . GLN A 1 210 ? 146.875 94.382 112.117 1.00 44.69 208 GLN G C 1
ATOM 1564 O O . GLN A 1 210 ? 146.477 93.286 111.673 1.00 44.69 208 GLN G O 1
ATOM 1570 N N . SER A 1 211 ? 147.223 95.426 111.357 1.00 40.38 209 SER G N 1
ATOM 1571 C CA . SER A 1 211 ? 147.145 95.369 109.904 1.00 40.38 209 SER G CA 1
ATOM 1572 C C . SER A 1 211 ? 147.964 96.502 109.305 1.00 40.38 209 SER G C 1
ATOM 1573 O O . SER A 1 211 ? 148.319 97.469 109.982 1.00 40.38 209 SER G O 1
ATOM 1576 N N . SER A 1 212 ? 148.266 96.358 108.021 1.00 35.30 210 SER G N 1
ATOM 1577 C CA . SER A 1 212 ? 148.812 97.448 107.235 1.00 35.30 210 SER G CA 1
ATOM 1578 C C . SER A 1 212 ? 147.686 98.378 106.784 1.00 35.30 210 SER G C 1
ATOM 1579 O O . SER A 1 212 ? 146.551 97.936 106.585 1.00 35.30 210 SER G O 1
ATOM 1582 N N . PRO A 1 213 ? 147.965 99.671 106.632 1.00 33.31 211 PRO G N 1
ATOM 1583 C CA . PRO A 1 213 ? 146.911 100.602 106.217 1.00 33.31 211 PRO G CA 1
ATOM 1584 C C . PRO A 1 213 ? 146.441 100.335 104.795 1.00 33.31 211 PRO G C 1
ATOM 1585 O O . PRO A 1 213 ? 147.212 99.929 103.922 1.00 33.31 211 PRO G O 1
ATOM 1589 N N . LEU A 1 214 ? 145.153 100.574 104.571 1.00 29.25 212 LEU G N 1
ATOM 1590 C CA . LEU A 1 214 ? 144.566 100.397 103.253 1.00 29.25 212 LEU G CA 1
ATOM 1591 C C . LEU A 1 214 ? 144.924 101.565 102.345 1.00 29.25 212 LEU G C 1
ATOM 1592 O O . LEU A 1 214 ? 145.018 102.714 102.781 1.00 29.25 212 LEU G O 1
ATOM 1597 N N . GLN A 1 215 ? 145.120 101.259 101.063 1.00 30.44 213 GLN G N 1
ATOM 1598 C CA . GLN A 1 215 ? 145.393 102.283 100.068 1.00 30.44 213 GLN G CA 1
ATOM 1599 C C . GLN A 1 215 ? 144.243 102.516 99.101 1.00 30.44 213 GLN G C 1
ATOM 1600 O O . GLN A 1 215 ? 144.209 103.566 98.455 1.00 30.44 213 GLN G O 1
ATOM 1606 N N . GLY A 1 216 ? 143.307 101.580 98.987 1.00 25.26 214 GLY G N 1
ATOM 1607 C CA . GLY A 1 216 ? 142.180 101.757 98.096 1.00 25.26 214 GLY G CA 1
ATOM 1608 C C . GLY A 1 216 ? 140.836 101.582 98.771 1.00 25.26 214 GLY G C 1
ATOM 1609 O O . GLY A 1 216 ? 140.607 100.591 99.468 1.00 25.26 214 GLY G O 1
ATOM 1610 N N . ARG A 1 217 ? 139.939 102.542 98.570 1.00 22.90 215 ARG G N 1
ATOM 1611 C CA . ARG A 1 217 ? 138.580 102.482 99.082 1.00 22.90 215 ARG G CA 1
ATOM 1612 C C . ARG A 1 217 ? 137.619 102.846 97.958 1.00 22.90 215 ARG G C 1
ATOM 1613 O O . ARG A 1 217 ? 138.019 103.359 96.912 1.00 22.90 215 ARG G O 1
ATOM 1621 N N . ALA A 1 218 ? 136.330 102.570 98.176 1.00 24.12 216 ALA G N 1
ATOM 1622 C CA . ALA A 1 218 ? 135.353 102.744 97.108 1.00 24.12 216 ALA G CA 1
ATOM 1623 C C . ALA A 1 218 ? 134.067 103.425 97.571 1.00 24.12 216 ALA G C 1
ATOM 1624 O O . ALA A 1 218 ? 133.045 103.321 96.886 1.00 24.12 216 ALA G O 1
ATOM 1626 N N . GLY A 1 219 ? 134.086 104.122 98.696 1.00 24.58 217 GLY G N 1
ATOM 1627 C CA . GLY A 1 219 ? 132.902 104.785 99.199 1.00 24.58 217 GLY G CA 1
ATOM 1628 C C . GLY A 1 219 ? 132.187 103.985 100.268 1.00 24.58 217 GLY G C 1
ATOM 1629 O O . GLY A 1 219 ? 132.743 103.085 100.901 1.00 24.58 217 GLY G O 1
ATOM 1630 N N . ALA A 1 220 ? 130.919 104.329 100.466 1.00 25.91 218 ALA G N 1
ATOM 1631 C CA . ALA A 1 220 ? 130.093 103.664 101.465 1.00 25.91 218 ALA G CA 1
ATOM 1632 C C . ALA A 1 220 ? 129.521 102.367 100.905 1.00 25.91 218 ALA G C 1
ATOM 1633 O O . ALA A 1 220 ? 128.983 102.344 99.795 1.00 25.91 218 ALA G O 1
ATOM 1635 N N . ILE A 1 221 ? 129.636 101.290 101.676 1.00 25.59 219 ILE G N 1
ATOM 1636 C CA . ILE A 1 221 ? 129.144 99.984 101.247 1.00 25.59 219 ILE G CA 1
ATOM 1637 C C . ILE A 1 221 ? 127.645 99.906 101.499 1.00 25.59 219 ILE G C 1
ATOM 1638 O O . ILE A 1 221 ? 127.163 100.276 102.576 1.00 25.59 219 ILE G O 1
ATOM 1643 N N . GLN A 1 222 ? 126.904 99.422 100.506 1.00 26.44 220 GLN G N 1
ATOM 1644 C CA . GLN A 1 222 ? 125.453 99.298 100.583 1.00 26.44 220 GLN G CA 1
ATOM 1645 C C . GLN A 1 222 ? 124.979 97.877 100.835 1.00 26.44 220 GLN G C 1
ATOM 1646 O O . GLN A 1 222 ? 124.071 97.671 101.640 1.00 26.44 220 GLN G O 1
ATOM 1652 N N . ALA A 1 223 ? 125.571 96.889 100.169 1.00 24.44 221 ALA G N 1
ATOM 1653 C CA . ALA A 1 223 ? 125.169 95.498 100.323 1.00 24.44 221 ALA G CA 1
ATOM 1654 C C . ALA A 1 223 ? 126.358 94.608 100.000 1.00 24.44 221 ALA G C 1
ATOM 1655 O O . ALA A 1 223 ? 127.320 95.038 99.360 1.00 24.44 221 ALA G O 1
ATOM 1657 N N . ALA A 1 224 ? 126.282 93.357 100.453 1.00 25.16 222 ALA G N 1
ATOM 1658 C CA . ALA A 1 224 ? 127.357 92.401 100.241 1.00 25.16 222 ALA G CA 1
ATOM 1659 C C . ALA A 1 224 ? 126.776 91.004 100.077 1.00 25.16 222 ALA G C 1
ATOM 1660 O O . ALA A 1 224 ? 125.701 90.698 100.597 1.00 25.16 222 ALA G O 1
ATOM 1662 N N . VAL A 1 225 ? 127.498 90.162 99.340 1.00 27.67 223 VAL G N 1
ATOM 1663 C CA . VAL A 1 225 ? 127.111 88.774 99.105 1.00 27.67 223 VAL G CA 1
ATOM 1664 C C . VAL A 1 225 ? 128.356 87.904 99.211 1.00 27.67 223 VAL G C 1
ATOM 1665 O O . VAL A 1 225 ? 129.390 88.220 98.614 1.00 27.67 223 VAL G O 1
ATOM 1669 N N . ALA A 1 226 ? 128.259 86.810 99.963 1.00 33.25 224 ALA G N 1
ATOM 1670 C CA . ALA A 1 226 ? 129.345 85.853 100.122 1.00 33.25 224 ALA G CA 1
ATOM 1671 C C . ALA A 1 226 ? 128.987 84.552 99.416 1.00 33.25 224 ALA G C 1
ATOM 1672 O O . ALA A 1 226 ? 127.835 84.111 99.462 1.00 33.25 224 ALA G O 1
ATOM 1674 N N . LEU A 1 227 ? 129.972 83.942 98.760 1.00 36.80 225 LEU G N 1
ATOM 1675 C CA . LEU A 1 227 ? 129.742 82.769 97.924 1.00 36.80 225 LEU G CA 1
ATOM 1676 C C . LEU A 1 227 ? 130.652 81.629 98.359 1.00 36.80 225 LEU G C 1
ATOM 1677 O O . LEU A 1 227 ? 131.853 81.829 98.560 1.00 36.80 225 LEU G O 1
ATOM 1682 N N . GLU A 1 228 ? 130.073 80.436 98.503 1.00 42.00 226 GLU G N 1
ATOM 1683 C CA . GLU A 1 228 ? 130.810 79.219 98.824 1.00 42.00 226 GLU G CA 1
ATOM 1684 C C . GLU A 1 228 ? 130.386 78.126 97.854 1.00 42.00 226 GLU G C 1
ATOM 1685 O O . GLU A 1 228 ? 129.192 77.843 97.723 1.00 42.00 226 GLU G O 1
ATOM 1691 N N . LEU A 1 229 ? 131.358 77.507 97.187 1.00 43.31 227 LEU G N 1
ATOM 1692 C CA . LEU A 1 229 ? 131.058 76.536 96.137 1.00 43.31 227 LEU G CA 1
ATOM 1693 C C . LEU A 1 229 ? 132.297 75.698 95.874 1.00 43.31 227 LEU G C 1
ATOM 1694 O O . LEU A 1 229 ? 133.368 76.251 95.608 1.00 43.31 227 LEU G O 1
ATOM 1699 N N . SER A 1 230 ? 132.159 74.373 95.939 1.00 48.86 228 SER G N 1
ATOM 1700 C CA . SER A 1 230 ? 133.291 73.463 95.795 1.00 48.86 228 SER G CA 1
ATOM 1701 C C . SER A 1 230 ? 133.017 72.348 94.790 1.00 48.86 228 SER G C 1
ATOM 1702 O O . SER A 1 230 ? 133.535 71.241 94.934 1.00 48.86 228 SER G O 1
ATOM 1705 N N . SER A 1 231 ? 132.212 72.618 93.765 1.00 52.66 229 SER G N 1
ATOM 1706 C CA . SER A 1 231 ? 131.935 71.617 92.746 1.00 52.66 229 SER G CA 1
ATOM 1707 C C . SER A 1 231 ? 131.539 72.305 91.447 1.00 52.66 229 SER G C 1
ATOM 1708 O O . SER A 1 231 ? 131.010 73.420 91.454 1.00 52.66 229 SER G O 1
ATOM 1711 N N . ASP A 1 232 ? 131.812 71.625 90.330 1.00 56.77 230 ASP G N 1
ATOM 1712 C CA . ASP A 1 232 ? 131.459 72.164 89.020 1.00 56.77 230 ASP G CA 1
ATOM 1713 C C . ASP A 1 232 ? 129.948 72.227 88.831 1.00 56.77 230 ASP G C 1
ATOM 1714 O O . ASP A 1 232 ? 129.431 73.172 88.225 1.00 56.77 230 ASP G O 1
ATOM 1719 N N . VAL A 1 233 ? 129.225 71.224 89.324 1.00 57.81 231 VAL G N 1
ATOM 1720 C CA . VAL A 1 233 ? 127.770 71.194 89.211 1.00 57.81 231 VAL G CA 1
ATOM 1721 C C . VAL A 1 233 ? 127.155 71.328 90.598 1.00 57.81 231 VAL G C 1
ATOM 1722 O O . VAL A 1 233 ? 127.840 71.156 91.611 1.00 57.81 231 VAL G O 1
ATOM 1726 N N . VAL A 1 234 ? 125.859 71.637 90.654 1.00 57.51 232 VAL G N 1
ATOM 1727 C CA . VAL A 1 234 ? 125.143 71.767 91.919 1.00 57.51 232 VAL G CA 1
ATOM 1728 C C . VAL A 1 234 ? 123.786 71.102 91.762 1.00 57.51 232 VAL G C 1
ATOM 1729 O O . VAL A 1 234 ? 123.276 70.953 90.648 1.00 57.51 232 VAL G O 1
ATOM 1733 N N . THR A 1 235 ? 123.200 70.696 92.888 1.00 60.12 233 THR G N 1
ATOM 1734 C CA . THR A 1 235 ? 121.833 70.198 92.913 1.00 60.12 233 THR G CA 1
ATOM 1735 C C . THR A 1 235 ? 120.863 71.154 93.593 1.00 60.12 233 THR G C 1
ATOM 1736 O O . THR A 1 235 ? 119.650 70.994 93.431 1.00 60.12 233 THR G O 1
ATOM 1740 N N . SER A 1 236 ? 121.361 72.138 94.338 1.00 55.75 234 SER G N 1
ATOM 1741 C CA . SER A 1 236 ? 120.513 73.076 95.061 1.00 55.75 234 SER G CA 1
ATOM 1742 C C . SER A 1 236 ? 121.380 74.204 95.599 1.00 55.75 234 SER G C 1
ATOM 1743 O O . SER A 1 236 ? 122.605 74.084 95.682 1.00 55.75 234 SER G O 1
ATOM 1746 N N . LEU A 1 237 ? 120.725 75.304 95.959 1.00 51.57 235 LEU G N 1
ATOM 1747 C CA . LEU A 1 237 ? 121.368 76.457 96.573 1.00 51.57 235 LEU G CA 1
ATOM 1748 C C . LEU A 1 237 ? 120.761 76.692 97.947 1.00 51.57 235 LEU G C 1
ATOM 1749 O O . LEU A 1 237 ? 119.541 76.616 98.114 1.00 51.57 235 LEU G O 1
ATOM 1754 N N . ASP A 1 238 ? 121.612 76.976 98.928 1.00 50.18 236 ASP G N 1
ATOM 1755 C CA . ASP A 1 238 ? 121.193 77.182 100.307 1.00 50.18 236 ASP G CA 1
ATOM 1756 C C . ASP A 1 238 ? 121.597 78.576 100.764 1.00 50.18 236 ASP G C 1
ATOM 1757 O O . ASP A 1 238 ? 122.664 79.075 100.396 1.00 50.18 236 ASP G O 1
ATOM 1762 N N . VAL A 1 239 ? 120.745 79.200 101.569 1.00 43.89 237 VAL G N 1
ATOM 1763 C CA . VAL A 1 239 ? 120.904 80.595 101.954 1.00 43.89 237 VAL G CA 1
ATOM 1764 C C . VAL A 1 239 ? 120.922 80.705 103.475 1.00 43.89 237 VAL G C 1
ATOM 1765 O O . VAL A 1 239 ? 120.240 79.957 104.182 1.00 43.89 237 VAL G O 1
ATOM 1769 N N . ALA A 1 240 ? 121.737 81.635 103.977 1.00 38.24 238 ALA G N 1
ATOM 1770 C CA . ALA A 1 240 ? 121.871 81.897 105.403 1.00 38.24 238 ALA G CA 1
ATOM 1771 C C . ALA A 1 240 ? 121.644 83.377 105.674 1.00 38.24 238 ALA G C 1
ATOM 1772 O O . ALA A 1 240 ? 122.093 84.230 104.904 1.00 38.24 238 ALA G O 1
ATOM 1774 N N . VAL A 1 241 ? 120.949 83.681 106.770 1.00 41.89 239 VAL G N 1
ATOM 1775 C CA . VAL A 1 241 ? 120.580 85.063 107.068 1.00 41.89 239 VAL G CA 1
ATOM 1776 C C . VAL A 1 241 ? 120.985 85.526 108.461 1.00 41.89 239 VAL G C 1
ATOM 1777 O O . VAL A 1 241 ? 121.125 86.744 108.677 1.00 41.89 239 VAL G O 1
ATOM 1781 N N . GLU A 1 242 ? 121.194 84.642 109.434 1.00 45.72 240 GLU G N 1
ATOM 1782 C CA . GLU A 1 242 ? 121.433 85.066 110.809 1.00 45.72 240 GLU G CA 1
ATOM 1783 C C . GLU A 1 242 ? 122.878 85.495 111.016 1.00 45.72 240 GLU G C 1
ATOM 1784 O O . GLU A 1 242 ? 123.809 84.868 110.506 1.00 45.72 240 GLU G O 1
ATOM 1790 N N . GLY A 1 243 ? 123.058 86.565 111.786 1.00 39.15 241 GLY G N 1
ATOM 1791 C CA . GLY A 1 243 ? 124.378 87.106 112.031 1.00 39.15 241 GLY G CA 1
ATOM 1792 C C . GLY A 1 243 ? 124.786 87.157 113.487 1.00 39.15 241 GLY G C 1
ATOM 1793 O O . GLY A 1 243 ? 124.172 86.520 114.347 1.00 39.15 241 GLY G O 1
ATOM 1794 N N . LEU A 1 244 ? 125.832 87.923 113.769 1.00 38.59 242 LEU G N 1
ATOM 1795 C CA . LEU A 1 244 ? 126.406 87.962 115.105 1.00 38.59 242 LEU G CA 1
ATOM 1796 C C . LEU A 1 244 ? 125.518 88.748 116.062 1.00 38.59 242 LEU G C 1
ATOM 1797 O O . LEU A 1 244 ? 124.993 89.809 115.712 1.00 38.59 242 LEU G O 1
ATOM 1802 N N . ASN A 1 245 ? 125.347 88.207 117.271 1.00 38.96 243 ASN G N 1
ATOM 1803 C CA . ASN A 1 245 ? 124.492 88.755 118.321 1.00 38.96 243 ASN G CA 1
ATOM 1804 C C . ASN A 1 245 ? 123.022 88.792 117.926 1.00 38.96 243 ASN G C 1
ATOM 1805 O O . ASN A 1 245 ? 122.267 89.631 118.427 1.00 38.96 243 ASN G O 1
ATOM 1810 N N . GLY A 1 246 ? 122.599 87.891 117.044 1.00 40.64 244 GLY G N 1
ATOM 1811 C CA . GLY A 1 246 ? 121.205 87.795 116.657 1.00 40.64 244 GLY G CA 1
ATOM 1812 C C . GLY A 1 246 ? 120.662 88.952 115.847 1.00 40.64 244 GLY G C 1
ATOM 1813 O O . GLY A 1 246 ? 119.486 89.296 115.990 1.00 40.64 244 GLY G O 1
ATOM 1814 N N . GLN A 1 247 ? 121.479 89.555 114.990 1.00 35.94 245 GLN G N 1
ATOM 1815 C CA . GLN A 1 247 ? 121.012 90.617 114.113 1.00 35.94 245 GLN G CA 1
ATOM 1816 C C . GLN A 1 247 ? 120.631 90.043 112.752 1.00 35.94 245 GLN G C 1
ATOM 1817 O O . GLN A 1 247 ? 121.160 89.017 112.319 1.00 35.94 245 GLN G O 1
ATOM 1823 N N . LEU A 1 248 ? 119.693 90.709 112.086 1.00 35.03 246 LEU G N 1
ATOM 1824 C CA . LEU A 1 248 ? 119.105 90.224 110.849 1.00 35.03 246 LEU G CA 1
ATOM 1825 C C . LEU A 1 248 ? 119.227 91.273 109.755 1.00 35.03 246 LEU G C 1
ATOM 1826 O O . LEU A 1 248 ? 119.326 92.470 110.042 1.00 35.03 246 LEU G O 1
ATOM 1831 N N . PRO A 1 249 ? 119.238 90.853 108.494 1.00 35.07 247 PRO G N 1
ATOM 1832 C CA . PRO A 1 249 ? 119.180 91.809 107.385 1.00 35.07 247 PRO G CA 1
ATOM 1833 C C . PRO A 1 249 ? 117.741 92.153 107.013 1.00 35.07 247 PRO G C 1
ATOM 1834 O O . PRO A 1 249 ? 116.777 91.608 107.549 1.00 35.07 247 PRO G O 1
ATOM 1838 N N . ASN A 1 250 ? 117.618 93.088 106.074 1.00 37.75 248 ASN G N 1
ATOM 1839 C CA . ASN A 1 250 ? 116.313 93.461 105.544 1.00 37.75 248 ASN G CA 1
ATOM 1840 C C . ASN A 1 250 ? 115.715 92.305 104.753 1.00 37.75 248 ASN G C 1
ATOM 1841 O O . ASN A 1 250 ? 116.426 91.570 104.063 1.00 37.75 248 ASN G O 1
ATOM 1846 N N . LEU A 1 251 ? 114.394 92.146 104.862 1.00 40.89 249 LEU G N 1
ATOM 1847 C CA . LEU A 1 251 ? 113.717 91.014 104.234 1.00 40.89 249 LEU G CA 1
ATOM 1848 C C . LEU A 1 251 ? 113.733 91.114 102.711 1.00 40.89 249 LEU G C 1
ATOM 1849 O O . LEU A 1 251 ? 113.570 90.100 102.016 1.00 40.89 249 LEU G O 1
ATOM 1854 N N . ASP A 1 252 ? 113.934 92.320 102.174 1.00 44.78 250 ASP G N 1
ATOM 1855 C CA . ASP A 1 252 ? 113.870 92.509 100.729 1.00 44.78 250 ASP G CA 1
ATOM 1856 C C . ASP A 1 252 ? 114.996 91.786 100.006 1.00 44.78 250 ASP G C 1
ATOM 1857 O O . ASP A 1 252 ? 114.809 91.330 98.874 1.00 44.78 250 ASP G O 1
ATOM 1862 N N . LEU A 1 253 ? 116.166 91.679 100.633 1.00 39.17 251 LEU G N 1
ATOM 1863 C CA . LEU A 1 253 ? 117.268 90.938 100.030 1.00 39.17 251 LEU G CA 1
ATOM 1864 C C . LEU A 1 253 ? 116.899 89.472 99.829 1.00 39.17 251 LEU G C 1
ATOM 1865 O O . LEU A 1 253 ? 117.139 88.893 98.757 1.00 39.17 251 LEU G O 1
ATOM 1870 N N . LEU A 1 254 ? 116.283 88.864 100.844 1.00 41.46 252 LEU G N 1
ATOM 1871 C CA . LEU A 1 254 ? 115.846 87.478 100.740 1.00 41.46 252 LEU G CA 1
ATOM 1872 C C . LEU A 1 254 ? 114.727 87.327 99.721 1.00 41.46 252 LEU G C 1
ATOM 1873 O O . LEU A 1 254 ? 114.683 86.331 98.990 1.00 41.46 252 LEU G O 1
ATOM 1878 N N . ASN A 1 255 ? 113.818 88.305 99.651 1.00 43.63 253 ASN G N 1
ATOM 1879 C CA . ASN A 1 255 ? 112.775 88.258 98.628 1.00 43.63 253 ASN G CA 1
ATOM 1880 C C . ASN A 1 255 ? 113.372 88.317 97.224 1.00 43.63 253 ASN G C 1
ATOM 1881 O O . ASN A 1 255 ? 112.916 87.611 96.318 1.00 43.63 253 ASN G O 1
ATOM 1886 N N . LEU A 1 256 ? 114.390 89.158 97.026 1.00 41.80 254 LEU G N 1
ATOM 1887 C CA . LEU A 1 256 ? 115.080 89.241 95.740 1.00 41.80 254 LEU G CA 1
ATOM 1888 C C . LEU A 1 256 ? 115.708 87.904 95.360 1.00 41.80 254 LEU G C 1
ATOM 1889 O O . LEU A 1 256 ? 115.568 87.427 94.221 1.00 41.80 254 LEU G O 1
ATOM 1894 N N . PHE A 1 257 ? 116.478 87.314 96.203 1.00 43.15 255 PHE G N 1
ATOM 1895 C CA . PHE A 1 257 ? 117.116 86.033 95.927 1.00 43.15 255 PHE G CA 1
ATOM 1896 C C . PHE A 1 257 ? 116.104 84.973 95.506 1.00 43.15 255 PHE G C 1
ATOM 1897 O O . PHE A 1 257 ? 116.317 84.201 94.618 1.00 43.15 255 PHE G O 1
ATOM 1905 N N . GLN A 1 258 ? 114.965 84.970 96.206 1.00 46.95 256 GLN G N 1
ATOM 1906 C CA . GLN A 1 258 ? 113.870 83.999 95.939 1.00 46.95 256 GLN G CA 1
ATOM 1907 C C . GLN A 1 258 ? 113.198 84.339 94.603 1.00 46.95 256 GLN G C 1
ATOM 1908 O O . GLN A 1 258 ? 112.666 83.414 93.958 1.00 46.95 256 GLN G O 1
ATOM 1914 N N . THR A 1 259 ? 113.227 85.618 94.214 1.00 47.52 257 THR G N 1
ATOM 1915 C CA . THR A 1 259 ? 112.605 86.068 92.939 1.00 47.52 257 THR G CA 1
ATOM 1916 C C . THR A 1 259 ? 113.488 85.646 91.759 1.00 47.52 257 THR G C 1
ATOM 1917 O O . THR A 1 259 ? 112.943 85.465 90.652 1.00 47.52 257 THR G O 1
ATOM 1921 N N . PHE A 1 260 ? 114.795 85.496 91.997 1.00 46.64 258 PHE G N 1
ATOM 1922 C CA . PHE A 1 260 ? 115.751 85.095 90.931 1.00 46.64 258 PHE G CA 1
ATOM 1923 C C . PHE A 1 260 ? 115.915 83.570 90.932 1.00 46.64 258 PHE G C 1
ATOM 1924 O O . PHE A 1 260 ? 116.653 83.044 90.075 1.00 46.64 258 PHE G O 1
ATOM 1932 N N . CYS A 1 261 ? 115.245 82.891 91.869 1.00 55.17 259 CYS G N 1
ATOM 1933 C CA . CYS A 1 261 ? 115.325 81.409 91.977 1.00 55.17 259 CYS G CA 1
ATOM 1934 C C . CYS A 1 261 ? 114.205 80.770 91.148 1.00 55.17 259 CYS G C 1
ATOM 1935 O O . CYS A 1 261 ? 114.440 79.690 90.570 1.00 55.17 259 CYS G O 1
ATOM 1938 N N . GLN A 1 262 ? 113.037 81.418 91.099 1.00 58.14 260 GLN G N 1
ATOM 1939 C CA . GLN A 1 262 ? 111.875 80.895 90.330 1.00 58.14 260 GLN G CA 1
ATOM 1940 C C . GLN A 1 262 ? 112.074 81.193 88.840 1.00 58.14 260 GLN G C 1
ATOM 1941 O O . GLN A 1 262 ? 111.616 80.383 88.009 1.00 58.14 260 GLN G O 1
ATOM 1947 N N . LYS A 1 263 ? 112.733 82.312 88.525 1.00 57.15 261 LYS G N 1
ATOM 1948 C CA . LYS A 1 263 ? 112.985 82.710 87.113 1.00 57.15 261 LYS G CA 1
ATOM 1949 C C . LYS A 1 263 ? 113.888 81.668 86.443 1.00 57.15 261 LYS G C 1
ATOM 1950 O O . LYS A 1 263 ? 113.622 81.319 85.276 1.00 57.15 261 LYS G O 1
ATOM 1956 N N . GLY A 1 264 ? 114.912 81.196 87.162 1.00 58.37 262 GLY G N 1
ATOM 1957 C CA . GLY A 1 264 ? 115.851 80.192 86.623 1.00 58.37 262 GLY G CA 1
ATOM 1958 C C . GLY A 1 264 ? 115.446 78.779 87.007 1.00 58.37 262 GLY G C 1
ATOM 1959 O O . GLY A 1 264 ? 116.188 77.839 86.661 1.00 58.37 262 GLY G O 1
ATOM 1960 N N . GLY A 1 265 ? 114.311 78.637 87.699 1.00 61.02 263 GLY G N 1
ATOM 1961 C CA . GLY A 1 265 ? 113.816 77.314 88.128 1.00 61.02 263 GLY G CA 1
ATOM 1962 C C . GLY A 1 265 ? 114.884 76.528 88.868 1.00 61.02 263 GLY G C 1
ATOM 1963 O O . GLY A 1 265 ? 115.075 75.340 88.541 1.00 61.02 263 GLY G O 1
ATOM 1964 N N . LEU A 1 266 ? 115.555 77.168 89.831 1.00 59.72 264 LEU G N 1
ATOM 1965 C CA . LEU A 1 266 ? 116.622 76.504 90.626 1.00 59.72 264 LEU G CA 1
ATOM 1966 C C . LEU A 1 266 ? 116.042 76.057 91.973 1.00 59.72 264 LEU G C 1
ATOM 1967 O O . LEU A 1 266 ? 115.148 76.755 92.492 1.00 59.72 264 LEU G O 1
ATOM 1972 N N . LEU A 1 267 ? 116.538 74.937 92.509 1.00 60.59 265 LEU G N 1
ATOM 1973 C CA . LEU A 1 267 ? 116.053 74.400 93.809 1.00 60.59 265 LEU G CA 1
ATOM 1974 C C . LEU A 1 267 ? 116.674 75.203 94.958 1.00 60.59 265 LEU G C 1
ATOM 1975 O O . LEU A 1 267 ? 117.858 74.966 95.272 1.00 60.59 265 LEU G O 1
ATOM 1980 N N . CYS A 1 268 ? 115.898 76.115 95.553 1.00 60.87 266 CYS G N 1
ATOM 1981 C CA . CYS A 1 268 ? 116.380 76.949 96.687 1.00 60.87 266 CYS G CA 1
ATOM 1982 C C . CYS A 1 268 ? 115.956 76.293 98.006 1.00 60.87 266 CYS G C 1
ATOM 1983 O O . CYS A 1 268 ? 114.922 75.596 98.011 1.00 60.87 266 CYS G O 1
ATOM 1986 N N . THR A 1 269 ? 116.725 76.514 99.078 1.00 56.62 267 THR G N 1
ATOM 1987 C CA . THR A 1 269 ? 116.405 75.915 100.401 1.00 56.62 267 THR G CA 1
ATOM 1988 C C . THR A 1 269 ? 116.801 76.880 101.525 1.00 56.62 267 THR G C 1
ATOM 1989 O O . THR A 1 269 ? 117.710 77.705 101.304 1.00 56.62 267 THR G O 1
ATOM 1993 N N . LEU A 1 270 ? 116.135 76.767 102.679 1.00 55.20 268 LEU G N 1
ATOM 1994 C CA . LEU A 1 270 ? 116.417 77.627 103.861 1.00 55.20 268 LEU G CA 1
ATOM 1995 C C . LEU A 1 270 ? 116.567 76.630 104.991 1.00 55.20 268 LEU G C 1
ATOM 1996 O O . LEU A 1 270 ? 115.700 75.772 105.066 1.00 55.20 268 LEU G O 1
ATOM 2001 N N . GLN A 1 271 ? 117.705 76.681 105.671 1.00 55.94 269 GLN G N 1
ATOM 2002 C CA . GLN A 1 271 ? 118.158 75.803 106.749 1.00 55.94 269 GLN G CA 1
ATOM 2003 C C . GLN A 1 271 ? 118.538 74.412 106.256 1.00 55.94 269 GLN G C 1
ATOM 2004 O O . GLN A 1 271 ? 118.738 73.505 107.072 1.00 55.94 269 GLN G O 1
ATOM 2010 N N . GLY A 1 272 ? 118.651 74.217 104.945 1.00 61.14 270 GLY G N 1
ATOM 2011 C CA . GLY A 1 272 ? 118.857 72.901 104.384 1.00 61.14 270 GLY G CA 1
ATOM 2012 C C . GLY A 1 272 ? 117.603 72.075 104.205 1.00 61.14 270 GLY G C 1
ATOM 2013 O O . GLY A 1 272 ? 117.708 70.864 103.983 1.00 61.14 270 GLY G O 1
ATOM 2014 N N . LYS A 1 273 ? 116.423 72.687 104.289 1.00 65.50 271 LYS G N 1
ATOM 2015 C CA . LYS A 1 273 ? 115.152 71.979 104.205 1.00 65.50 271 LYS G CA 1
ATOM 2016 C C . LYS A 1 273 ? 114.339 72.516 103.037 1.00 65.50 271 LYS G C 1
ATOM 2017 O O . LYS A 1 273 ? 114.242 73.733 102.850 1.00 65.50 271 LYS G O 1
ATOM 2023 N N . LEU A 1 274 ? 113.753 71.608 102.261 1.00 73.37 272 LEU G N 1
ATOM 2024 C CA . LEU A 1 274 ? 112.885 71.977 101.151 1.00 73.37 272 LEU G CA 1
ATOM 2025 C C . LEU A 1 274 ? 111.451 72.146 101.635 1.00 73.37 272 LEU G C 1
ATOM 2026 O O . LEU A 1 274 ? 110.955 71.350 102.437 1.00 73.37 272 LEU G O 1
ATOM 2031 N N . GLN A 1 275 ? 110.784 73.190 101.139 1.00 77.91 273 GLN G N 1
ATOM 2032 C CA . GLN A 1 275 ? 109.433 73.490 101.584 1.00 77.91 273 GLN G CA 1
ATOM 2033 C C . GLN A 1 275 ? 108.413 73.155 100.499 1.00 77.91 273 GLN G C 1
ATOM 2034 O O . GLN A 1 275 ? 108.732 73.179 99.306 1.00 77.91 273 GLN G O 1
ATOM 2040 N N . PRO A 1 276 ? 107.179 72.830 100.880 1.00 90.62 274 PRO G N 1
ATOM 2041 C CA . PRO A 1 276 ? 106.139 72.584 99.877 1.00 90.62 274 PRO G CA 1
ATOM 2042 C C . PRO A 1 276 ? 105.718 73.868 99.178 1.00 90.62 274 PRO G C 1
ATOM 2043 O O . PRO A 1 276 ? 105.899 74.978 99.682 1.00 90.62 274 PRO G O 1
ATOM 2047 N N . GLU A 1 277 ? 105.148 73.695 97.983 1.00 97.42 275 GLU G N 1
ATOM 2048 C CA . GLU A 1 277 ? 104.629 74.840 97.240 1.00 97.42 275 GLU G CA 1
ATOM 2049 C C . GLU A 1 277 ? 103.490 75.513 97.994 1.00 97.42 275 GLU G C 1
ATOM 2050 O O . GLU A 1 277 ? 103.404 76.746 98.038 1.00 97.42 275 GLU G O 1
ATOM 2052 N N . ASP A 1 278 ? 102.606 74.720 98.594 1.00 102.05 276 ASP G N 1
ATOM 2053 C CA . ASP A 1 278 ? 101.503 75.247 99.381 1.00 102.05 276 ASP G CA 1
ATOM 2054 C C . ASP A 1 278 ? 101.227 74.296 100.535 1.00 102.05 276 ASP G C 1
ATOM 2055 O O . ASP A 1 278 ? 101.625 73.129 100.513 1.00 102.05 276 ASP G O 1
ATOM 2057 N N . TRP A 1 279 ? 100.539 74.813 101.552 1.00 107.55 277 TRP G N 1
ATOM 2058 C CA . TRP A 1 279 ? 100.144 74.007 102.707 1.00 107.55 277 TRP G CA 1
ATOM 2059 C C . TRP A 1 279 ? 98.994 73.104 102.272 1.00 107.55 277 TRP G C 1
ATOM 2060 O O . TRP A 1 279 ? 97.815 73.378 102.509 1.00 107.55 277 TRP G O 1
ATOM 2062 N N . THR A 1 280 ? 99.359 72.002 101.612 1.00 111.37 278 THR G N 1
ATOM 2063 C CA . THR A 1 280 ? 98.360 71.119 101.019 1.00 111.37 278 THR G CA 1
ATOM 2064 C C . THR A 1 280 ? 97.479 70.473 102.080 1.00 111.37 278 THR G C 1
ATOM 2065 O O . THR A 1 280 ? 96.260 70.368 101.902 1.00 111.37 278 THR G O 1
ATOM 2067 N N . SER A 1 281 ? 98.070 70.038 103.186 1.00 108.56 279 SER G N 1
ATOM 2068 C CA . SER A 1 281 ? 97.323 69.357 104.236 1.00 108.56 279 SER G CA 1
ATOM 2069 C C . SER A 1 281 ? 97.983 69.680 105.573 1.00 108.56 279 SER G C 1
ATOM 2070 O O . SER A 1 281 ? 98.758 70.636 105.683 1.00 108.56 279 SER G O 1
ATOM 2072 N N . LEU A 1 282 ? 97.669 68.885 106.597 1.00 102.36 280 LEU G N 1
ATOM 2073 C CA . LEU A 1 282 ? 98.243 69.075 107.922 1.00 102.36 280 LEU G CA 1
ATOM 2074 C C . LEU A 1 282 ? 99.699 68.634 108.012 1.00 102.36 280 LEU G C 1
ATOM 2075 O O . LEU A 1 282 ? 100.283 68.725 109.097 1.00 102.36 280 LEU G O 1
ATOM 2077 N N . ASP A 1 283 ? 100.294 68.151 106.919 1.00 96.36 281 ASP G N 1
ATOM 2078 C CA . ASP A 1 283 ? 101.697 67.755 106.933 1.00 96.36 281 ASP G CA 1
ATOM 2079 C C . ASP A 1 283 ? 102.647 68.947 106.904 1.00 96.36 281 ASP G C 1
ATOM 2080 O O . ASP A 1 283 ? 103.817 68.799 107.271 1.00 96.36 281 ASP G O 1
ATOM 2082 N N . GLY A 1 284 ? 102.174 70.112 106.471 1.00 88.13 282 GLY G N 1
ATOM 2083 C CA . GLY A 1 284 ? 102.966 71.322 106.431 1.00 88.13 282 GLY G CA 1
ATOM 2084 C C . GLY A 1 284 ? 103.389 71.903 107.773 1.00 88.13 282 GLY G C 1
ATOM 2085 O O . GLY A 1 284 ? 104.532 72.356 107.930 1.00 88.13 282 GLY G O 1
ATOM 2086 N N . PRO A 1 285 ? 102.469 71.954 108.748 1.00 84.04 283 PRO G N 1
ATOM 2087 C CA . PRO A 1 285 ? 102.823 72.542 110.051 1.00 84.04 283 PRO G CA 1
ATOM 2088 C C . PRO A 1 285 ? 104.019 71.899 110.731 1.00 84.04 283 PRO G C 1
ATOM 2089 O O . PRO A 1 285 ? 104.781 72.607 111.398 1.00 84.04 283 PRO G O 1
ATOM 2093 N N . LEU A 1 286 ? 104.206 70.586 110.598 1.00 77.84 284 LEU G N 1
ATOM 2094 C CA . LEU A 1 286 ? 105.347 69.935 111.237 1.00 77.84 284 LEU G CA 1
ATOM 2095 C C . LEU A 1 286 ? 106.664 70.479 110.690 1.00 77.84 284 LEU G C 1
ATOM 2096 O O . LEU A 1 286 ? 107.573 70.840 111.452 1.00 77.84 284 LEU G O 1
ATOM 2101 N N . GLN A 1 287 ? 106.773 70.565 109.363 1.00 72.03 285 GLN G N 1
ATOM 2102 C CA . GLN A 1 287 ? 107.980 71.101 108.743 1.00 72.03 285 GLN G CA 1
ATOM 2103 C C . GLN A 1 287 ? 108.167 72.577 109.069 1.00 72.03 285 GLN G C 1
ATOM 2104 O O . GLN A 1 287 ? 109.301 73.028 109.291 1.00 72.03 285 GLN G O 1
ATOM 2110 N N . GLY A 1 288 ? 107.074 73.342 109.107 1.00 64.64 286 GLY G N 1
ATOM 2111 C CA . GLY A 1 288 ? 107.184 74.739 109.497 1.00 64.64 286 GLY G CA 1
ATOM 2112 C C . GLY A 1 288 ? 107.714 74.899 110.908 1.00 64.64 286 GLY G C 1
ATOM 2113 O O . GLY A 1 288 ? 108.565 75.756 111.171 1.00 64.64 286 GLY G O 1
ATOM 2114 N N . LEU A 1 289 ? 107.231 74.065 111.832 1.00 63.41 287 LEU G N 1
ATOM 2115 C CA . LEU A 1 289 ? 107.722 74.097 113.206 1.00 63.41 287 LEU G CA 1
ATOM 2116 C C . LEU A 1 289 ? 109.199 73.736 113.273 1.00 63.41 287 LEU G C 1
ATOM 2117 O O . LEU A 1 289 ? 109.965 74.358 114.020 1.00 63.41 287 LEU G O 1
ATOM 2122 N N . GLN A 1 290 ? 109.616 72.725 112.505 1.00 60.91 288 GLN G N 1
ATOM 2123 C CA . GLN A 1 290 ? 111.027 72.343 112.490 1.00 60.91 288 GLN G CA 1
ATOM 2124 C C . GLN A 1 290 ? 111.908 73.504 112.034 1.00 60.91 288 GLN G C 1
ATOM 2125 O O . GLN A 1 290 ? 112.929 73.820 112.666 1.00 60.91 288 GLN G O 1
ATOM 2131 N N . THR A 1 291 ? 111.516 74.162 110.938 1.00 56.13 289 THR G N 1
ATOM 2132 C CA . THR A 1 291 ? 112.303 75.281 110.424 1.00 56.13 289 THR G CA 1
ATOM 2133 C C . THR A 1 291 ? 112.352 76.432 111.426 1.00 56.13 289 THR G C 1
ATOM 2134 O O . THR A 1 291 ? 113.418 77.026 111.658 1.00 56.13 289 THR G O 1
ATOM 2138 N N . LEU A 1 292 ? 111.209 76.750 112.041 1.00 54.67 290 LEU G N 1
ATOM 2139 C CA . LEU A 1 292 ? 111.166 77.836 113.015 1.00 54.67 290 LEU G CA 1
ATOM 2140 C C . LEU A 1 292 ? 112.073 77.547 114.205 1.00 54.67 290 LEU G C 1
ATOM 2141 O O . LEU A 1 292 ? 112.785 78.438 114.686 1.00 54.67 290 LEU G O 1
ATOM 2146 N N . LEU A 1 293 ? 112.059 76.305 114.695 1.00 53.97 291 LEU G N 1
ATOM 2147 C CA . LEU A 1 293 ? 112.896 75.944 115.834 1.00 53.97 291 LEU G CA 1
ATOM 2148 C C . LEU A 1 293 ? 114.376 76.041 115.493 1.00 53.97 291 LEU G C 1
ATOM 2149 O O . LEU A 1 293 ? 115.179 76.514 116.312 1.00 53.97 291 LEU G O 1
ATOM 2154 N N . LEU A 1 294 ? 114.762 75.571 114.303 1.00 53.35 292 LEU G N 1
ATOM 2155 C CA . LEU A 1 294 ? 116.164 75.674 113.910 1.00 53.35 292 LEU G CA 1
ATOM 2156 C C . LEU A 1 294 ? 116.607 77.131 113.859 1.00 53.35 292 LEU G C 1
ATOM 2157 O O . LEU A 1 294 ? 117.689 77.481 114.354 1.00 53.35 292 LEU G O 1
ATOM 2162 N N . MET A 1 295 ? 115.768 78.000 113.287 1.00 49.66 293 MET G N 1
ATOM 2163 C CA . MET A 1 295 ? 116.101 79.421 113.257 1.00 49.66 293 MET G CA 1
ATOM 2164 C C . MET A 1 295 ? 116.228 79.996 114.663 1.00 49.66 293 MET G C 1
ATOM 2165 O O . MET A 1 295 ? 117.134 80.794 114.935 1.00 49.66 293 MET G O 1
ATOM 2170 N N . VAL A 1 296 ? 115.324 79.611 115.567 1.00 48.69 294 VAL G N 1
ATOM 2171 C CA . VAL A 1 296 ? 115.351 80.150 116.925 1.00 48.69 294 VAL G CA 1
ATOM 2172 C C . VAL A 1 296 ? 116.645 79.760 117.631 1.00 48.69 294 VAL G C 1
ATOM 2173 O O . VAL A 1 296 ? 117.296 80.595 118.271 1.00 48.69 294 VAL G O 1
ATOM 2177 N N . LEU A 1 297 ? 117.039 78.489 117.526 1.00 49.30 295 LEU G N 1
ATOM 2178 C CA . LEU A 1 297 ? 118.279 78.060 118.173 1.00 49.30 295 LEU G CA 1
ATOM 2179 C C . LEU A 1 297 ? 119.490 78.776 117.583 1.00 49.30 295 LEU G C 1
ATOM 2180 O O . LEU A 1 297 ? 120.373 79.241 118.324 1.00 49.30 295 LEU G O 1
ATOM 2185 N N . ARG A 1 298 ? 119.542 78.898 116.251 1.00 49.02 296 ARG G N 1
ATOM 2186 C CA . ARG A 1 298 ? 120.675 79.578 115.631 1.00 49.02 296 ARG G CA 1
ATOM 2187 C C . ARG A 1 298 ? 120.768 81.029 116.083 1.00 49.02 296 ARG G C 1
ATOM 2188 O O . ARG A 1 298 ? 121.860 81.523 116.383 1.00 49.02 296 ARG G O 1
ATOM 2196 N N . GLN A 1 299 ? 119.634 81.729 116.148 1.00 46.17 297 GLN G N 1
ATOM 2197 C CA . GLN A 1 299 ? 119.669 83.122 116.579 1.00 46.17 297 GLN G CA 1
ATOM 2198 C C . GLN A 1 299 ? 119.998 83.247 118.062 1.00 46.17 297 GLN G C 1
ATOM 2199 O O . GLN A 1 299 ? 120.594 84.245 118.479 1.00 46.17 297 GLN G O 1
ATOM 2205 N N . ALA A 1 300 ? 119.618 82.256 118.872 1.00 47.25 298 ALA G N 1
ATOM 2206 C CA . ALA A 1 300 ? 119.975 82.292 120.286 1.00 47.25 298 ALA G CA 1
ATOM 2207 C C . ALA A 1 300 ? 121.477 82.132 120.485 1.00 47.25 298 ALA G C 1
ATOM 2208 O O . ALA A 1 300 ? 122.050 82.728 121.403 1.00 47.25 298 ALA G O 1
ATOM 2210 N N . SER A 1 301 ? 122.133 81.334 119.635 1.00 47.55 299 SER G N 1
ATOM 2211 C CA . SER A 1 301 ? 123.572 81.124 119.797 1.00 47.55 299 SER G CA 1
ATOM 2212 C C . SER A 1 301 ? 124.351 82.433 119.686 1.00 47.55 299 SER G C 1
ATOM 2213 O O . SER A 1 301 ? 125.282 82.676 120.463 1.00 47.55 299 SER G O 1
ATOM 2216 N N . GLY A 1 302 ? 123.997 83.283 118.724 1.00 45.37 300 GLY G N 1
ATOM 2217 C CA . GLY A 1 302 ? 124.646 84.571 118.566 1.00 45.37 300 GLY G CA 1
ATOM 2218 C C . GLY A 1 302 ? 125.947 84.565 117.795 1.00 45.37 300 GLY G C 1
ATOM 2219 O O . GLY A 1 302 ? 126.644 85.585 117.784 1.00 45.37 300 GLY G O 1
ATOM 2220 N N . ARG A 1 303 ? 126.300 83.456 117.150 1.00 49.69 301 ARG G N 1
ATOM 2221 C CA . ARG A 1 303 ? 127.520 83.256 116.377 1.00 49.69 301 ARG G CA 1
ATOM 2222 C C . ARG A 1 303 ? 127.355 83.797 114.959 1.00 49.69 301 ARG G C 1
ATOM 2223 O O . ARG A 1 303 ? 126.244 83.798 114.423 1.00 49.69 301 ARG G O 1
ATOM 2231 N N . PRO A 1 304 ? 128.431 84.273 114.327 1.00 46.75 302 PRO G N 1
ATOM 2232 C CA . PRO A 1 304 ? 128.368 84.617 112.900 1.00 46.75 302 PRO G CA 1
ATOM 2233 C C . PRO A 1 304 ? 128.471 83.357 112.055 1.00 46.75 302 PRO G C 1
ATOM 2234 O O . PRO A 1 304 ? 129.541 82.752 111.938 1.00 46.75 302 PRO G O 1
ATOM 2238 N N . HIS A 1 305 ? 127.351 82.956 111.460 1.00 46.67 303 HIS G N 1
ATOM 2239 C CA . HIS A 1 305 ? 127.295 81.684 110.755 1.00 46.67 303 HIS G CA 1
ATOM 2240 C C . HIS A 1 305 ? 127.951 81.741 109.383 1.00 46.67 303 HIS G C 1
ATOM 2241 O O . HIS A 1 305 ? 128.018 80.714 108.699 1.00 46.67 303 HIS G O 1
ATOM 2248 N N . GLY A 1 306 ? 128.422 82.909 108.973 1.00 40.69 304 GLY G N 1
ATOM 2249 C CA . GLY A 1 306 ? 129.200 83.040 107.762 1.00 40.69 304 GLY G CA 1
ATOM 2250 C C . GLY A 1 306 ? 129.911 84.372 107.756 1.00 40.69 304 GLY G C 1
ATOM 2251 O O . GLY A 1 306 ? 129.899 85.106 108.745 1.00 40.69 304 GLY G O 1
ATOM 2252 N N . SER A 1 307 ? 130.535 84.680 106.619 1.00 36.59 305 SER G N 1
ATOM 2253 C CA . SER A 1 307 ? 131.182 85.980 106.471 1.00 36.59 305 SER G CA 1
ATOM 2254 C C . SER A 1 307 ? 130.166 87.112 106.541 1.00 36.59 305 SER G C 1
ATOM 2255 O O . SER A 1 307 ? 130.483 88.213 107.003 1.00 36.59 305 SER G O 1
ATOM 2258 N N . HIS A 1 308 ? 128.937 86.854 106.087 1.00 35.23 306 HIS G N 1
ATOM 2259 C CA . HIS A 1 308 ? 127.898 87.878 106.074 1.00 35.23 306 HIS G CA 1
ATOM 2260 C C . HIS A 1 308 ? 127.549 88.374 107.472 1.00 35.23 306 HIS G C 1
ATOM 2261 O O . HIS A 1 308 ? 127.115 89.520 107.631 1.00 35.23 306 HIS G O 1
ATOM 2268 N N . GLY A 1 309 ? 127.713 87.526 108.490 1.00 33.07 307 GLY G N 1
ATOM 2269 C CA . GLY A 1 309 ? 127.329 87.912 109.839 1.00 33.07 307 GLY G CA 1
ATOM 2270 C C . GLY A 1 309 ? 128.131 89.082 110.375 1.00 33.07 307 GLY G C 1
ATOM 2271 O O . GLY A 1 309 ? 127.605 89.923 111.106 1.00 33.07 307 GLY G O 1
ATOM 2272 N N . LEU A 1 310 ? 129.419 89.143 110.029 1.00 32.14 308 LEU G N 1
ATOM 2273 C CA . LEU A 1 310 ? 130.264 90.249 110.463 1.00 32.14 308 LEU G CA 1
ATOM 2274 C C . LEU A 1 310 ? 129.921 91.558 109.763 1.00 32.14 308 LEU G C 1
ATOM 2275 O O . LEU A 1 310 ? 130.276 92.626 110.269 1.00 32.14 308 LEU G O 1
ATOM 2280 N N . PHE A 1 311 ? 129.241 91.502 108.617 1.00 29.94 309 PHE G N 1
ATOM 2281 C CA . PHE A 1 311 ? 128.869 92.713 107.895 1.00 29.94 309 PHE G CA 1
ATOM 2282 C C . PHE A 1 311 ? 127.690 93.442 108.527 1.00 29.94 309 PHE G C 1
ATOM 2283 O O . PHE A 1 311 ? 127.516 94.639 108.279 1.00 29.94 309 PHE G O 1
ATOM 2291 N N . LEU A 1 312 ? 126.866 92.710 109.284 1.00 32.25 310 LEU G N 1
ATOM 2292 C CA . LEU A 1 312 ? 125.647 93.282 109.922 1.00 32.25 310 LEU G CA 1
ATOM 2293 C C . LEU A 1 312 ? 126.033 94.375 110.926 1.00 32.25 310 LEU G C 1
ATOM 2294 O O . LEU A 1 312 ? 125.186 95.247 111.203 1.00 32.25 310 LEU G O 1
ATOM 2299 N N . ARG A 1 313 ? 127.263 94.321 111.444 1.00 35.28 311 ARG G N 1
ATOM 2300 C CA . ARG A 1 313 ? 127.747 95.309 112.446 1.00 35.28 311 ARG G CA 1
ATOM 2301 C C . ARG A 1 313 ? 127.784 96.718 111.841 1.00 35.28 311 ARG G C 1
ATOM 2302 O O . ARG A 1 313 ? 127.435 97.674 112.561 1.00 35.28 311 ARG G O 1
ATOM 2310 N N . TYR A 1 314 ? 128.192 96.837 110.573 1.00 30.83 312 TYR G N 1
ATOM 2311 C CA . TYR A 1 314 ? 128.326 98.168 109.921 1.00 30.83 312 TYR G CA 1
ATOM 2312 C C . TYR A 1 314 ? 127.070 98.558 109.129 1.00 30.83 312 TYR G C 1
ATOM 2313 O O . TYR A 1 314 ? 127.236 99.282 108.126 1.00 30.83 312 TYR G O 1
ATOM 2322 N N . ARG A 1 315 ? 125.879 98.118 109.559 1.00 33.08 313 ARG G N 1
ATOM 2323 C CA . ARG A 1 315 ? 124.638 98.482 108.869 1.00 33.08 313 ARG G CA 1
ATOM 2324 C C . ARG A 1 315 ? 124.725 98.210 107.369 1.00 33.08 313 ARG G C 1
ATOM 2325 O O . ARG A 1 315 ? 124.293 99.019 106.548 1.00 33.08 313 ARG G O 1
ATOM 2333 N N . VAL A 1 316 ? 125.280 97.056 107.011 1.00 30.81 314 VAL G N 1
ATOM 2334 C CA . VAL A 1 316 ? 125.390 96.617 105.625 1.00 30.81 314 VAL G CA 1
ATOM 2335 C C . VAL A 1 316 ? 124.617 95.314 105.484 1.00 30.81 314 VAL G C 1
ATOM 2336 O O . VAL A 1 316 ? 124.881 94.350 106.213 1.00 30.81 314 VAL G O 1
ATOM 2340 N N . GLU A 1 317 ? 123.666 95.283 104.551 1.00 31.32 315 GLU G N 1
ATOM 2341 C CA . GLU A 1 317 ? 122.890 94.075 104.294 1.00 31.32 315 GLU G CA 1
ATOM 2342 C C . GLU A 1 317 ? 123.772 93.036 103.613 1.00 31.32 315 GLU G C 1
ATOM 2343 O O . GLU A 1 317 ? 124.384 93.317 102.579 1.00 31.32 315 GLU G O 1
ATOM 2349 N N . ALA A 1 318 ? 123.827 91.832 104.178 1.00 30.67 316 ALA G N 1
ATOM 2350 C CA . ALA A 1 318 ? 124.755 90.809 103.718 1.00 30.67 316 ALA G CA 1
ATOM 2351 C C . ALA A 1 318 ? 124.037 89.476 103.573 1.00 30.67 316 ALA G C 1
ATOM 2352 O O . ALA A 1 318 ? 123.171 89.138 104.385 1.00 30.67 316 ALA G O 1
ATOM 2354 N N . LEU A 1 319 ? 124.407 88.723 102.540 1.00 33.48 317 LEU G N 1
ATOM 2355 C CA . LEU A 1 319 ? 123.753 87.474 102.180 1.00 33.48 317 LEU G CA 1
ATOM 2356 C C . LEU A 1 319 ? 124.817 86.424 101.889 1.00 33.48 317 LEU G C 1
ATOM 2357 O O . LEU A 1 319 ? 125.845 86.737 101.284 1.00 33.48 317 LEU G O 1
ATOM 2362 N N . THR A 1 320 ? 124.573 85.185 102.312 1.00 36.95 318 THR G N 1
ATOM 2363 C CA . THR A 1 320 ? 125.488 84.072 102.073 1.00 36.95 318 THR G CA 1
ATOM 2364 C C . THR A 1 320 ? 124.804 82.999 101.235 1.00 36.95 318 THR G C 1
ATOM 2365 O O . THR A 1 320 ? 123.659 82.629 101.509 1.00 36.95 318 THR G O 1
ATOM 2369 N N . LEU A 1 321 ? 125.512 82.493 100.226 1.00 40.00 319 LEU G N 1
ATOM 2370 C CA . LEU A 1 321 ? 124.979 81.505 99.295 1.00 40.00 319 LEU G CA 1
ATOM 2371 C C . LEU A 1 321 ? 125.919 80.310 99.244 1.00 40.00 319 LEU G C 1
ATOM 2372 O O . LEU A 1 321 ? 127.108 80.471 98.955 1.00 40.00 319 LEU G O 1
ATOM 2377 N N . ARG A 1 322 ? 125.389 79.117 99.512 1.00 46.37 320 ARG G N 1
ATOM 2378 C CA . ARG A 1 322 ? 126.165 77.883 99.477 1.00 46.37 320 ARG G CA 1
ATOM 2379 C C . ARG A 1 322 ? 125.525 76.896 98.512 1.00 46.37 320 ARG G C 1
ATOM 2380 O O . ARG A 1 322 ? 124.319 76.638 98.588 1.00 46.37 320 ARG G O 1
ATOM 2388 N N . GLY A 1 323 ? 126.334 76.346 97.609 1.00 49.59 321 GLY G N 1
ATOM 2389 C CA . GLY A 1 323 ? 125.856 75.366 96.648 1.00 49.59 321 GLY G CA 1
ATOM 2390 C C . GLY A 1 323 ? 126.156 73.946 97.103 1.00 49.59 321 GLY G C 1
ATOM 2391 O O . GLY A 1 323 ? 127.231 73.660 97.623 1.00 49.59 321 GLY G O 1
ATOM 2392 N N . ILE A 1 324 ? 125.187 73.058 96.888 1.00 56.72 322 ILE G N 1
ATOM 2393 C CA . ILE A 1 324 ? 125.244 71.683 97.372 1.00 56.72 322 ILE G CA 1
ATOM 2394 C C . ILE A 1 324 ? 125.071 70.734 96.193 1.00 56.72 322 ILE G C 1
ATOM 2395 O O . ILE A 1 324 ? 124.193 70.939 95.348 1.00 56.72 322 ILE G O 1
ATOM 2400 N N . ASN A 1 325 ? 125.920 69.709 96.135 1.00 62.39 323 ASN G N 1
ATOM 2401 C CA . ASN A 1 325 ? 125.806 68.608 95.182 1.00 62.39 323 ASN G CA 1
ATOM 2402 C C . ASN A 1 325 ? 125.550 67.337 95.989 1.00 62.39 323 ASN G C 1
ATOM 2403 O O . ASN A 1 325 ? 126.433 66.875 96.718 1.00 62.39 323 ASN G O 1
ATOM 2408 N N . SER A 1 326 ? 124.347 66.774 95.863 1.00 70.78 324 SER G N 1
ATOM 2409 C CA . SER A 1 326 ? 123.851 65.780 96.812 1.00 70.78 324 SER G CA 1
ATOM 2410 C C . SER A 1 326 ? 123.191 64.595 96.116 1.00 70.78 324 SER G C 1
ATOM 2411 O O . SER A 1 326 ? 122.071 64.204 96.455 1.00 70.78 324 SER G O 1
ATOM 2414 N N . PHE A 1 327 ? 123.852 64.030 95.107 1.00 78.29 325 PHE G N 1
ATOM 2415 C CA . PHE A 1 327 ? 123.517 62.772 94.434 1.00 78.29 325 PHE G CA 1
ATOM 2416 C C . PHE A 1 327 ? 122.103 62.724 93.860 1.00 78.29 325 PHE G C 1
ATOM 2417 O O . PHE A 1 327 ? 121.683 61.659 93.395 1.00 78.29 325 PHE G O 1
ATOM 2425 N N . ARG A 1 328 ? 121.357 63.827 93.866 1.00 77.91 326 ARG G N 1
ATOM 2426 C CA . ARG A 1 328 ? 120.134 63.882 93.081 1.00 77.91 326 ARG G CA 1
ATOM 2427 C C . ARG A 1 328 ? 120.491 63.877 91.600 1.00 77.91 326 ARG G C 1
ATOM 2428 O O . ARG A 1 328 ? 121.539 64.384 91.193 1.00 77.91 326 ARG G O 1
ATOM 2436 N N . GLN A 1 329 ? 119.618 63.280 90.788 1.00 79.67 327 GLN G N 1
ATOM 2437 C CA . GLN A 1 329 ? 119.967 63.052 89.388 1.00 79.67 327 GLN G CA 1
ATOM 2438 C C . GLN A 1 329 ? 120.059 64.355 88.603 1.00 79.67 327 GLN G C 1
ATOM 2439 O O . GLN A 1 329 ? 120.930 64.498 87.737 1.00 79.67 327 GLN G O 1
ATOM 2445 N N . TYR A 1 330 ? 119.179 65.313 88.879 1.00 73.75 328 TYR G N 1
ATOM 2446 C CA . TYR A 1 330 ? 119.186 66.559 88.124 1.00 73.75 328 TYR G CA 1
ATOM 2447 C C . TYR A 1 330 ? 120.288 67.483 88.627 1.00 73.75 328 TYR G C 1
ATOM 2448 O O . TYR A 1 330 ? 120.385 67.755 89.828 1.00 73.75 328 TYR G O 1
ATOM 2457 N N . LYS A 1 331 ? 121.110 67.972 87.701 1.00 68.16 329 LYS G N 1
ATOM 2458 C CA . LYS A 1 331 ? 122.264 68.798 88.013 1.00 68.16 329 LYS G CA 1
ATOM 2459 C C . LYS A 1 331 ? 122.148 70.145 87.311 1.00 68.16 329 LYS G C 1
ATOM 2460 O O . LYS A 1 331 ? 121.592 70.246 86.214 1.00 68.16 329 LYS G O 1
ATOM 2466 N N . TYR A 1 332 ? 122.682 71.181 87.953 1.00 61.44 330 TYR G N 1
ATOM 2467 C CA . TYR A 1 332 ? 122.753 72.520 87.384 1.00 61.44 330 TYR G CA 1
ATOM 2468 C C . TYR A 1 332 ? 124.208 72.885 87.118 1.00 61.44 330 TYR G C 1
ATOM 2469 O O . TYR A 1 332 ? 125.089 72.594 87.932 1.00 61.44 330 TYR G O 1
ATOM 2478 N N . ASP A 1 333 ? 124.453 73.528 85.980 1.00 58.47 331 ASP G N 1
ATOM 2479 C CA . ASP A 1 333 ? 125.795 73.932 85.589 1.00 58.47 331 ASP G CA 1
ATOM 2480 C C . ASP A 1 333 ? 126.152 75.266 86.252 1.00 58.47 331 ASP G C 1
ATOM 2481 O O . ASP A 1 333 ? 125.329 75.900 86.917 1.00 58.47 331 ASP G O 1
ATOM 2486 N N . LEU A 1 334 ? 127.404 75.700 86.072 1.00 52.94 332 LEU G N 1
ATOM 2487 C CA . LEU A 1 334 ? 127.878 76.947 86.664 1.00 52.94 332 LEU G CA 1
ATOM 2488 C C . LEU A 1 334 ? 127.251 78.180 86.026 1.00 52.94 332 LEU G C 1
ATOM 2489 O O . LEU A 1 334 ? 127.180 79.234 86.674 1.00 52.94 332 LEU G O 1
ATOM 2494 N N . VAL A 1 335 ? 126.803 78.073 84.773 1.00 50.71 333 VAL G N 1
ATOM 2495 C CA . VAL A 1 335 ? 126.244 79.226 84.075 1.00 50.71 333 VAL G CA 1
ATOM 2496 C C . VAL A 1 335 ? 124.967 79.698 84.756 1.00 50.71 333 VAL G C 1
ATOM 2497 O O . VAL A 1 335 ? 124.692 80.901 84.820 1.00 50.71 333 VAL G O 1
ATOM 2501 N N . ALA A 1 336 ? 124.167 78.764 85.276 1.00 49.17 334 ALA G N 1
ATOM 2502 C CA . ALA A 1 336 ? 122.936 79.142 85.965 1.00 49.17 334 ALA G CA 1
ATOM 2503 C C . ALA A 1 336 ? 123.224 79.942 87.232 1.00 49.17 334 ALA G C 1
ATOM 2504 O O . ALA A 1 336 ? 122.560 80.953 87.502 1.00 49.17 334 ALA G O 1
ATOM 2506 N N . VAL A 1 337 ? 124.211 79.510 88.019 1.00 47.01 335 VAL G N 1
ATOM 2507 C CA . VAL A 1 337 ? 124.579 80.244 89.227 1.00 47.01 335 VAL G CA 1
ATOM 2508 C C . VAL A 1 337 ? 125.130 81.618 88.866 1.00 47.01 335 VAL G C 1
ATOM 2509 O O . VAL A 1 337 ? 124.818 82.626 89.520 1.00 47.01 335 VAL G O 1
ATOM 2513 N N . GLY A 1 338 ? 125.954 81.681 87.816 1.00 43.21 336 GLY G N 1
ATOM 2514 C CA . GLY A 1 338 ? 126.452 82.968 87.360 1.00 43.21 336 GLY G CA 1
ATOM 2515 C C . GLY A 1 338 ? 125.341 83.910 86.935 1.00 43.21 336 GLY G C 1
ATOM 2516 O O . GLY A 1 338 ? 125.368 85.100 87.256 1.00 43.21 336 GLY G O 1
ATOM 2517 N N . LYS A 1 339 ? 124.349 83.391 86.207 1.00 43.38 337 LYS G N 1
ATOM 2518 C CA . LYS A 1 339 ? 123.221 84.215 85.782 1.00 43.38 337 LYS G CA 1
ATOM 2519 C C . LYS A 1 339 ? 122.416 84.713 86.974 1.00 43.38 337 LYS G C 1
ATOM 2520 O O . LYS A 1 339 ? 121.963 85.865 86.989 1.00 43.38 337 LYS G O 1
ATOM 2526 N N . ALA A 1 340 ? 122.207 83.855 87.974 1.00 40.54 338 ALA G N 1
ATOM 2527 C CA . ALA A 1 340 ? 121.478 84.286 89.162 1.00 40.54 338 ALA G CA 1
ATOM 2528 C C . ALA A 1 340 ? 122.207 85.419 89.878 1.00 40.54 338 ALA G C 1
ATOM 2529 O O . ALA A 1 340 ? 121.588 86.419 90.274 1.00 40.54 338 ALA G O 1
ATOM 2531 N N . LEU A 1 341 ? 123.528 85.289 90.041 1.00 40.06 339 LEU G N 1
ATOM 2532 C CA . LEU A 1 341 ? 124.290 86.353 90.694 1.00 40.06 339 LEU G CA 1
ATOM 2533 C C . LEU A 1 341 ? 124.276 87.637 89.869 1.00 40.06 339 LEU G C 1
ATOM 2534 O O . LEU A 1 341 ? 124.174 88.741 90.424 1.00 40.06 339 LEU G O 1
ATOM 2539 N N . GLU A 1 342 ? 124.374 87.510 88.543 1.00 41.06 340 GLU G N 1
ATOM 2540 C CA . GLU A 1 342 ? 124.310 88.679 87.672 1.00 41.06 340 GLU G CA 1
ATOM 2541 C C . GLU A 1 342 ? 122.983 89.408 87.827 1.00 41.06 340 GLU G C 1
ATOM 2542 O O . GLU A 1 342 ? 122.951 90.641 87.927 1.00 41.06 340 GLU G O 1
ATOM 2548 N N . GLY A 1 343 ? 121.878 88.660 87.852 1.00 37.81 341 GLY G N 1
ATOM 2549 C CA . GLY A 1 343 ? 120.581 89.283 88.044 1.00 37.81 341 GLY G CA 1
ATOM 2550 C C . GLY A 1 343 ? 120.456 89.974 89.388 1.00 37.81 341 GLY G C 1
ATOM 2551 O O . GLY A 1 343 ? 119.924 91.087 89.477 1.00 37.81 341 GLY G O 1
ATOM 2552 N N . MET A 1 344 ? 120.943 89.329 90.453 1.00 37.31 342 MET G N 1
ATOM 2553 C CA . MET A 1 344 ? 120.873 89.949 91.774 1.00 37.31 342 MET G CA 1
ATOM 2554 C C . MET A 1 344 ? 121.642 91.265 91.815 1.00 37.31 342 MET G C 1
ATOM 2555 O O . MET A 1 344 ? 121.145 92.268 92.344 1.00 37.31 342 MET G O 1
ATOM 2560 N N . PHE A 1 345 ? 122.853 91.287 91.253 1.00 31.71 343 PHE G N 1
ATOM 2561 C CA . PHE A 1 345 ? 123.641 92.516 91.303 1.00 31.71 343 PHE G CA 1
ATOM 2562 C C . PHE A 1 345 ? 123.058 93.601 90.403 1.00 31.71 343 PHE G C 1
ATOM 2563 O O . PHE A 1 345 ? 123.066 94.785 90.775 1.00 31.71 343 PHE G O 1
ATOM 2571 N N . ARG A 1 346 ? 122.522 93.220 89.239 1.00 30.60 344 ARG G N 1
ATOM 2572 C CA . ARG A 1 346 ? 121.874 94.193 88.367 1.00 30.60 344 ARG G CA 1
ATOM 2573 C C . ARG A 1 346 ? 120.655 94.813 89.028 1.00 30.60 344 ARG G C 1
ATOM 2574 O O . ARG A 1 346 ? 120.385 96.002 88.832 1.00 30.60 344 ARG G O 1
ATOM 2582 N N . LYS A 1 347 ? 119.897 94.031 89.795 1.00 33.07 345 LYS G N 1
ATOM 2583 C CA . LYS A 1 347 ? 118.753 94.601 90.490 1.00 33.07 345 LYS G CA 1
ATOM 2584 C C . LYS A 1 347 ? 119.154 95.407 91.717 1.00 33.07 345 LYS G C 1
ATOM 2585 O O . LYS A 1 347 ? 118.426 96.327 92.097 1.00 33.07 345 LYS G O 1
ATOM 2591 N N . LEU A 1 348 ? 120.291 95.093 92.343 1.00 29.46 346 LEU G N 1
ATOM 2592 C CA . LEU A 1 348 ? 120.801 95.956 93.403 1.00 29.46 346 LEU G CA 1
ATOM 2593 C C . LEU A 1 348 ? 121.348 97.274 92.871 1.00 29.46 346 LEU G C 1
ATOM 2594 O O . LEU A 1 348 ? 121.421 98.248 93.626 1.00 29.46 346 LEU G O 1
ATOM 2599 N N . ASN A 1 349 ? 121.741 97.323 91.596 1.00 27.00 347 ASN G N 1
ATOM 2600 C CA . ASN A 1 349 ? 122.166 98.587 91.002 1.00 27.00 347 ASN G CA 1
ATOM 2601 C C . ASN A 1 349 ? 121.016 99.590 90.921 1.00 27.00 347 ASN G C 1
ATOM 2602 O O . ASN A 1 349 ? 121.234 100.801 91.030 1.00 27.00 347 ASN G O 1
ATOM 2607 N N . HIS A 1 350 ? 119.788 99.107 90.716 1.00 28.87 348 HIS G N 1
ATOM 2608 C CA . HIS A 1 350 ? 118.657 99.993 90.453 1.00 28.87 348 HIS G CA 1
ATOM 2609 C C . HIS A 1 350 ? 118.173 100.744 91.687 1.00 28.87 348 HIS G C 1
ATOM 2610 O O . HIS A 1 350 ? 117.347 101.651 91.554 1.00 28.87 348 HIS G O 1
ATOM 2617 N N . LEU A 1 351 ? 118.649 100.391 92.874 1.00 30.22 349 LEU G N 1
ATOM 2618 C CA . LEU A 1 351 ? 118.231 101.094 94.078 1.00 30.22 349 LEU G CA 1
ATOM 2619 C C . LEU A 1 351 ? 118.748 102.530 94.084 1.00 30.22 349 LEU G C 1
ATOM 2620 O O . LEU A 1 351 ? 119.877 102.808 93.675 1.00 30.22 349 LEU G O 1
ATOM 2625 N N . LEU A 1 352 ? 117.900 103.441 94.563 1.00 30.98 350 LEU G N 1
ATOM 2626 C CA . LEU A 1 352 ? 118.181 104.869 94.652 1.00 30.98 350 LEU G CA 1
ATOM 2627 C C . LEU A 1 352 ? 118.464 105.366 96.057 1.00 30.98 350 LEU G C 1
ATOM 2628 O O . LEU A 1 352 ? 119.018 106.460 96.206 1.00 30.98 350 LEU G O 1
ATOM 2633 N N . GLU A 1 353 ? 118.138 104.589 97.079 1.00 36.51 351 GLU G N 1
ATOM 2634 C CA . GLU A 1 353 ? 118.391 104.951 98.458 1.00 36.51 351 GLU G CA 1
ATOM 2635 C C . GLU A 1 353 ? 118.863 103.699 99.174 1.00 36.51 351 GLU G C 1
ATOM 2636 O O . GLU A 1 353 ? 118.969 102.622 98.582 1.00 36.51 351 GLU G O 1
ATOM 2642 N N . ARG A 1 354 ? 119.159 103.850 100.457 1.00 38.17 352 ARG G N 1
ATOM 2643 C CA . ARG A 1 354 ? 119.421 102.692 101.293 1.00 38.17 352 ARG G CA 1
ATOM 2644 C C . ARG A 1 354 ? 118.141 101.881 101.461 1.00 38.17 352 ARG G C 1
ATOM 2645 O O . ARG A 1 354 ? 117.031 102.417 101.407 1.00 38.17 352 ARG G O 1
ATOM 2653 N N . LEU A 1 355 ? 118.300 100.572 101.648 1.00 39.07 353 LEU G N 1
ATOM 2654 C CA . LEU A 1 355 ? 117.158 99.730 101.988 1.00 39.07 353 LEU G CA 1
ATOM 2655 C C . LEU A 1 355 ? 116.605 100.155 103.339 1.00 39.07 353 LEU G C 1
ATOM 2656 O O . LEU A 1 355 ? 117.308 100.091 104.351 1.00 39.07 353 LEU G O 1
ATOM 2661 N N . HIS A 1 356 ? 115.333 100.529 103.417 1.00 40.85 354 HIS G N 1
ATOM 2662 C CA . HIS A 1 356 ? 114.753 101.145 104.625 1.00 40.85 354 HIS G CA 1
ATOM 2663 C C . HIS A 1 356 ? 113.252 100.912 104.756 1.00 40.85 354 HIS G C 1
ATOM 2664 O O . HIS A 1 356 ? 112.706 101.408 105.707 1.00 40.85 354 HIS G O 1
ATOM 2671 N N . GLN A 1 357 ? 112.622 100.158 103.870 1.00 45.56 355 GLN G N 1
ATOM 2672 C CA . GLN A 1 357 ? 111.158 100.055 103.882 1.00 45.56 355 GLN G CA 1
ATOM 2673 C C . GLN A 1 357 ? 110.521 98.681 104.090 1.00 45.56 355 GLN G C 1
ATOM 2674 O O . GLN A 1 357 ? 109.368 98.584 103.700 1.00 45.56 355 GLN G O 1
ATOM 2680 N N . SER A 1 358 ? 111.165 97.643 104.585 1.00 41.40 356 SER G N 1
ATOM 2681 C CA . SER A 1 358 ? 110.407 96.366 104.780 1.00 41.40 356 SER G CA 1
ATOM 2682 C C . SER A 1 358 ? 110.334 96.027 106.249 1.00 41.40 356 SER G C 1
ATOM 2683 O O . SER A 1 358 ? 109.628 96.733 106.947 1.00 41.40 356 SER G O 1
ATOM 2686 N N . PHE A 1 359 ? 111.086 95.025 106.683 1.00 39.57 357 PHE G N 1
ATOM 2687 C CA . PHE A 1 359 ? 111.129 94.523 108.067 1.00 39.57 357 PHE G CA 1
ATOM 2688 C C . PHE A 1 359 ? 112.570 94.284 108.482 1.00 39.57 357 PHE G C 1
ATOM 2689 O O . PHE A 1 359 ? 113.312 93.807 107.676 1.00 39.57 357 PHE G O 1
ATOM 2697 N N . PHE A 1 360 ? 112.907 94.586 109.731 1.00 36.01 358 PHE G N 1
ATOM 2698 C CA . PHE A 1 360 ? 114.251 94.383 110.317 1.00 36.01 358 PHE G CA 1
ATOM 2699 C C . PHE A 1 360 ? 114.198 93.387 111.493 1.00 36.01 358 PHE G C 1
ATOM 2700 O O . PHE A 1 360 ? 115.244 92.911 111.865 1.00 36.01 358 PHE G O 1
ATOM 2708 N N . LEU A 1 361 ? 113.023 93.070 112.048 1.00 38.22 359 LEU G N 1
ATOM 2709 C CA . LEU A 1 361 ? 112.797 92.152 113.189 1.00 38.22 359 LEU G CA 1
ATOM 2710 C C . LEU A 1 361 ? 111.704 91.203 112.752 1.00 38.22 359 LEU G C 1
ATOM 2711 O O . LEU A 1 361 ? 110.627 91.667 112.541 1.00 38.22 359 LEU G O 1
ATOM 2716 N N . TYR A 1 362 ? 112.008 89.928 112.619 1.00 38.31 360 TYR G N 1
ATOM 2717 C CA . TYR A 1 362 ? 111.081 88.966 112.025 1.00 38.31 360 TYR G CA 1
ATOM 2718 C C . TYR A 1 362 ? 111.454 87.521 112.332 1.00 38.31 360 TYR G C 1
ATOM 2719 O O . TYR A 1 362 ? 112.478 87.353 112.920 1.00 38.31 360 TYR G O 1
ATOM 2728 N N . LEU A 1 363 ? 110.601 86.541 112.048 1.00 42.17 361 LEU G N 1
ATOM 2729 C CA . LEU A 1 363 ? 110.911 85.098 112.176 1.00 42.17 361 LEU G CA 1
ATOM 2730 C C . LEU A 1 363 ? 110.458 84.415 110.905 1.00 42.17 361 LEU G C 1
ATOM 2731 O O . LEU A 1 363 ? 109.551 84.910 110.353 1.00 42.17 361 LEU G O 1
ATOM 2736 N N . LEU A 1 364 ? 111.052 83.314 110.493 1.00 47.08 362 LEU G N 1
ATOM 2737 C CA . LEU A 1 364 ? 110.861 82.653 109.202 1.00 47.08 362 LEU G CA 1
ATOM 2738 C C . LEU A 1 364 ? 110.483 81.188 109.374 1.00 47.08 362 LEU G C 1
ATOM 2739 O O . LEU A 1 364 ? 111.371 80.329 109.507 1.00 47.08 362 LEU G O 1
ATOM 2744 N N . PRO A 1 365 ? 109.188 80.856 109.378 1.00 51.78 363 PRO G N 1
ATOM 2745 C CA . PRO A 1 365 ? 108.800 79.438 109.283 1.00 51.78 363 PRO G CA 1
ATOM 2746 C C . PRO A 1 365 ? 109.099 78.820 107.929 1.00 51.78 363 PRO G C 1
ATOM 2747 O O . PRO A 1 365 ? 109.118 77.589 107.820 1.00 51.78 363 PRO G O 1
ATOM 2751 N N . GLY A 1 366 ? 109.327 79.629 106.898 1.00 52.49 364 GLY G N 1
ATOM 2752 C CA . GLY A 1 366 ? 109.655 79.122 105.579 1.00 52.49 364 GLY G CA 1
ATOM 2753 C C . GLY A 1 366 ? 110.316 80.206 104.760 1.00 52.49 364 GLY G C 1
ATOM 2754 O O . GLY A 1 366 ? 110.412 81.361 105.179 1.00 52.49 364 GLY G O 1
ATOM 2755 N N . LEU A 1 367 ? 110.778 79.814 103.571 1.00 55.92 365 LEU G N 1
ATOM 2756 C CA . LEU A 1 367 ? 111.449 80.759 102.685 1.00 55.92 365 LEU G CA 1
ATOM 2757 C C . LEU A 1 367 ? 110.510 81.837 102.155 1.00 55.92 365 LEU G C 1
ATOM 2758 O O . LEU A 1 367 ? 110.980 82.907 101.757 1.00 55.92 365 LEU G O 1
ATOM 2763 N N . SER A 1 368 ? 109.199 81.590 102.150 1.00 56.33 366 SER G N 1
ATOM 2764 C CA . SER A 1 368 ? 108.233 82.543 101.618 1.00 56.33 366 SER G CA 1
ATOM 2765 C C . SER A 1 368 ? 107.133 82.847 102.628 1.00 56.33 366 SER G C 1
ATOM 2766 O O . SER A 1 368 ? 106.022 83.226 102.250 1.00 56.33 366 SER G O 1
ATOM 2769 N N . ARG A 1 369 ? 107.425 82.686 103.916 1.00 54.50 367 ARG G N 1
ATOM 2770 C CA . ARG A 1 369 ? 106.496 83.027 104.982 1.00 54.50 367 ARG G CA 1
ATOM 2771 C C . ARG A 1 369 ? 107.259 83.731 106.093 1.00 54.50 367 ARG G C 1
ATOM 2772 O O . ARG A 1 369 ? 108.447 83.477 106.297 1.00 54.50 367 ARG G O 1
ATOM 2780 N N . PHE A 1 370 ? 106.575 84.615 106.817 1.00 44.45 368 PHE G N 1
ATOM 2781 C CA . PHE A 1 370 ? 107.242 85.384 107.858 1.00 44.45 368 PHE G CA 1
ATOM 2782 C C . PHE A 1 370 ? 106.243 85.806 108.929 1.00 44.45 368 PHE G C 1
ATOM 2783 O O . PHE A 1 370 ? 105.028 85.804 108.719 1.00 44.45 368 PHE G O 1
ATOM 2791 N N . VAL A 1 371 ? 106.783 86.157 110.095 1.00 45.30 369 VAL G N 1
ATOM 2792 C CA . VAL A 1 371 ? 106.023 86.701 111.215 1.00 45.30 369 VAL G CA 1
ATOM 2793 C C . VAL A 1 371 ? 106.767 87.927 111.730 1.00 45.30 369 VAL G C 1
ATOM 2794 O O . VAL A 1 371 ? 107.986 87.887 111.916 1.00 45.30 369 VAL G O 1
ATOM 2798 N N . SER A 1 372 ? 106.039 89.017 111.963 1.00 48.61 370 SER G N 1
ATOM 2799 C CA . SER A 1 372 ? 106.635 90.260 112.429 1.00 48.61 370 SER G CA 1
ATOM 2800 C C . SER A 1 372 ? 106.559 90.357 113.956 1.00 48.61 370 SER G C 1
ATOM 2801 O O . SER A 1 372 ? 105.932 89.537 114.629 1.00 48.61 370 SER G O 1
ATOM 2804 N N . ILE A 1 373 ? 107.207 91.393 114.500 1.00 50.44 371 ILE G N 1
ATOM 2805 C CA . ILE A 1 373 ? 107.422 91.505 115.945 1.00 50.44 371 ILE G CA 1
ATOM 2806 C C . ILE A 1 373 ? 106.102 91.650 116.699 1.00 50.44 371 ILE G C 1
ATOM 2807 O O . ILE A 1 373 ? 105.908 91.049 117.770 1.00 50.44 371 ILE G O 1
ATOM 2812 N N . GLY A 1 374 ? 105.180 92.451 116.163 1.00 54.26 372 GLY G N 1
ATOM 2813 C CA . GLY A 1 374 ? 103.904 92.694 116.812 1.00 54.26 372 GLY G CA 1
ATOM 2814 C C . GLY A 1 374 ? 103.021 91.472 116.918 1.00 54.26 372 GLY G C 1
ATOM 2815 O O . GLY A 1 374 ? 101.989 91.530 117.595 1.00 54.26 372 GLY G O 1
ATOM 2816 N N . LEU A 1 375 ? 103.393 90.376 116.263 1.00 52.59 373 LEU G N 1
ATOM 2817 C CA . LEU A 1 375 ? 102.653 89.129 116.362 1.00 52.59 373 LEU G CA 1
ATOM 2818 C C . LEU A 1 375 ? 103.276 88.130 117.326 1.00 52.59 373 LEU G C 1
ATOM 2819 O O . LEU A 1 375 ? 102.555 87.280 117.856 1.00 52.59 373 LEU G O 1
ATOM 2824 N N . TYR A 1 376 ? 104.586 88.202 117.578 1.00 49.37 374 TYR G N 1
ATOM 2825 C CA . TYR A 1 376 ? 105.218 87.226 118.456 1.00 49.37 374 TYR G CA 1
ATOM 2826 C C . TYR A 1 376 ? 105.630 87.780 119.821 1.00 49.37 374 TYR G C 1
ATOM 2827 O O . TYR A 1 376 ? 106.034 86.994 120.682 1.00 49.37 374 TYR G O 1
ATOM 2836 N N . MET A 1 377 ? 105.542 89.091 120.052 1.00 55.44 375 MET G N 1
ATOM 2837 C CA . MET A 1 377 ? 105.852 89.617 121.385 1.00 55.44 375 MET G CA 1
ATOM 2838 C C . MET A 1 377 ? 104.955 89.109 122.527 1.00 55.44 375 MET G C 1
ATOM 2839 O O . MET A 1 377 ? 105.459 89.012 123.667 1.00 55.44 375 MET G O 1
ATOM 2844 N N . PRO A 1 378 ? 103.664 88.809 122.327 1.00 56.11 376 PRO G N 1
ATOM 2845 C CA . PRO A 1 378 ? 102.856 88.305 123.452 1.00 56.11 376 PRO G CA 1
ATOM 2846 C C . PRO A 1 378 ? 103.410 87.054 124.112 1.00 56.11 376 PRO G C 1
ATOM 2847 O O . PRO A 1 378 ? 103.181 86.856 125.315 1.00 56.11 376 PRO G O 1
ATOM 2851 N N . ALA A 1 379 ? 104.140 86.213 123.372 1.00 58.12 377 ALA G N 1
ATOM 2852 C CA . ALA A 1 379 ? 104.676 84.982 123.945 1.00 58.12 377 ALA G CA 1
ATOM 2853 C C . ALA A 1 379 ? 105.589 85.260 125.133 1.00 58.12 377 ALA G C 1
ATOM 2854 O O . ALA A 1 379 ? 105.623 84.474 126.085 1.00 58.12 377 ALA G O 1
ATOM 2856 N N . VAL A 1 380 ? 106.331 86.361 125.101 1.00 58.93 378 VAL G N 1
ATOM 2857 C CA . VAL A 1 380 ? 107.183 86.710 126.231 1.00 58.93 378 VAL G CA 1
ATOM 2858 C C . VAL A 1 380 ? 106.455 87.614 127.223 1.00 58.93 378 VAL G C 1
ATOM 2859 O O . VAL A 1 380 ? 106.719 87.546 128.440 1.00 58.93 378 VAL G O 1
ATOM 2863 N N . GLY A 1 381 ? 105.530 88.445 126.727 1.00 59.76 379 GLY G N 1
ATOM 2864 C CA . GLY A 1 381 ? 104.726 89.243 127.639 1.00 59.76 379 GLY G CA 1
ATOM 2865 C C . GLY A 1 381 ? 103.986 88.397 128.661 1.00 59.76 379 GLY G C 1
ATOM 2866 O O . GLY A 1 381 ? 103.881 88.771 129.836 1.00 59.76 379 GLY G O 1
ATOM 2867 N N . PHE A 1 382 ? 103.490 87.232 128.236 1.00 60.08 380 PHE G N 1
ATOM 2868 C CA . PHE A 1 382 ? 102.721 86.379 129.141 1.00 60.08 380 PHE G CA 1
ATOM 2869 C C . PHE A 1 382 ? 103.561 85.887 130.320 1.00 60.08 380 PHE G C 1
ATOM 2870 O O . PHE A 1 382 ? 103.062 85.809 131.448 1.00 60.08 380 PHE G O 1
ATOM 2878 N N . LEU A 1 383 ? 104.831 85.541 130.085 1.00 58.48 381 LEU G N 1
ATOM 2879 C CA . LEU A 1 383 ? 105.687 85.050 131.167 1.00 58.48 381 LEU G CA 1
ATOM 2880 C C . LEU A 1 383 ? 106.130 86.187 132.090 1.00 58.48 381 LEU G C 1
ATOM 2881 O O . LEU A 1 383 ? 106.197 86.024 133.327 1.00 58.48 381 LEU G O 1
ATOM 2886 N N . LEU A 1 384 ? 106.449 87.347 131.509 1.00 59.36 382 LEU G N 1
ATOM 2887 C CA . LEU A 1 384 ? 106.693 88.513 132.353 1.00 59.36 382 LEU G CA 1
ATOM 2888 C C . LEU A 1 384 ? 105.494 88.815 133.253 1.00 59.36 382 LEU G C 1
ATOM 2889 O O . LEU A 1 384 ? 105.667 89.298 134.382 1.00 59.36 382 LEU G O 1
ATOM 2894 N N . LEU A 1 385 ? 104.278 88.498 132.793 1.00 58.78 383 LEU G N 1
ATOM 2895 C CA . LEU A 1 385 ? 103.105 88.657 133.653 1.00 58.78 383 LEU G CA 1
ATOM 2896 C C . LEU A 1 385 ? 103.162 87.739 134.877 1.00 58.78 383 LEU G C 1
ATOM 2897 O O . LEU A 1 385 ? 102.764 88.141 135.979 1.00 58.78 383 LEU G O 1
ATOM 2902 N N . VAL A 1 386 ? 103.630 86.497 134.704 1.00 60.39 384 VAL G N 1
ATOM 2903 C CA . VAL A 1 386 ? 103.787 85.590 135.844 1.00 60.39 384 VAL G CA 1
ATOM 2904 C C . VAL A 1 386 ? 104.720 86.205 136.874 1.00 60.39 384 VAL G C 1
ATOM 2905 O O . VAL A 1 386 ? 104.435 86.223 138.085 1.00 60.39 384 VAL G O 1
ATOM 2909 N N . LEU A 1 387 ? 105.862 86.709 136.400 1.00 59.75 385 LEU G N 1
ATOM 2910 C CA . LEU A 1 387 ? 106.815 87.311 137.333 1.00 59.75 385 LEU G CA 1
ATOM 2911 C C . LEU A 1 387 ? 106.190 88.490 138.077 1.00 59.75 385 LEU G C 1
ATOM 2912 O O . LEU A 1 387 ? 106.360 88.631 139.300 1.00 59.75 385 LEU G O 1
ATOM 2917 N N . GLY A 1 388 ? 105.448 89.337 137.357 1.00 61.32 386 GLY G N 1
ATOM 2918 C CA . GLY A 1 388 ? 104.816 90.481 137.998 1.00 61.32 386 GLY G CA 1
ATOM 2919 C C . GLY A 1 388 ? 103.793 90.089 139.049 1.00 61.32 386 GLY G C 1
ATOM 2920 O O . GLY A 1 388 ? 103.722 90.700 140.120 1.00 61.32 386 GLY G O 1
ATOM 2921 N N . LEU A 1 389 ? 102.978 89.072 138.754 1.00 63.64 387 LEU G N 1
ATOM 2922 C CA . LEU A 1 389 ? 101.972 88.632 139.717 1.00 63.64 387 LEU G CA 1
ATOM 2923 C C . LEU A 1 389 ? 102.620 88.100 140.989 1.00 63.64 387 LEU G C 1
ATOM 2924 O O . LEU A 1 389 ? 102.172 88.411 142.105 1.00 63.64 387 LEU G O 1
ATOM 2929 N N . LYS A 1 390 ? 103.682 87.302 140.846 1.00 62.77 388 LYS G N 1
ATOM 2930 C CA . LYS A 1 390 ? 104.348 86.781 142.038 1.00 62.77 388 LYS G CA 1
ATOM 2931 C C . LYS A 1 390 ? 104.959 87.907 142.869 1.00 62.77 388 LYS G C 1
ATOM 2932 O O . LYS A 1 390 ? 104.857 87.902 144.105 1.00 62.77 388 LYS G O 1
ATOM 2938 N N . ALA A 1 391 ? 105.583 88.890 142.209 1.00 62.52 389 ALA G N 1
ATOM 2939 C CA . ALA A 1 391 ? 106.142 90.017 142.953 1.00 62.52 389 ALA G CA 1
ATOM 2940 C C . ALA A 1 391 ? 105.060 90.810 143.683 1.00 62.52 389 ALA G C 1
ATOM 2941 O O . ALA A 1 391 ? 105.270 91.243 144.825 1.00 62.52 389 ALA G O 1
ATOM 2943 N N . LEU A 1 392 ? 103.905 91.010 143.041 1.00 64.87 390 LEU G N 1
ATOM 2944 C CA . LEU A 1 392 ? 102.805 91.736 143.669 1.00 64.87 390 LEU G CA 1
ATOM 2945 C C . LEU A 1 392 ? 102.332 91.017 144.920 1.00 64.87 390 LEU G C 1
ATOM 2946 O O . LEU A 1 392 ? 102.079 91.642 145.963 1.00 64.87 390 LEU G O 1
ATOM 2951 N N . GLU A 1 393 ? 102.220 89.690 144.824 1.00 67.54 391 GLU G N 1
ATOM 2952 C CA . GLU A 1 393 ? 101.816 88.879 145.965 1.00 67.54 391 GLU G CA 1
ATOM 2953 C C . GLU A 1 393 ? 102.820 89.000 147.109 1.00 67.54 391 GLU G C 1
ATOM 2954 O O . GLU A 1 393 ? 102.431 89.104 148.282 1.00 67.54 391 GLU G O 1
ATOM 2960 N N . LEU A 1 394 ? 104.120 88.972 146.786 1.00 64.37 392 LEU G N 1
ATOM 2961 C CA . LEU A 1 394 ? 105.147 89.111 147.818 1.00 64.37 392 LEU G CA 1
ATOM 2962 C C . LEU A 1 394 ? 105.059 90.463 148.515 1.00 64.37 392 LEU G C 1
ATOM 2963 O O . LEU A 1 394 ? 105.198 90.550 149.741 1.00 64.37 392 LEU G O 1
ATOM 2968 N N . TRP A 1 395 ? 104.840 91.530 147.745 1.00 63.68 393 TRP G N 1
ATOM 2969 C CA . TRP A 1 395 ? 104.686 92.865 148.322 1.00 63.68 393 TRP G CA 1
ATOM 2970 C C . TRP A 1 395 ? 103.488 92.915 149.270 1.00 63.68 393 TRP G C 1
ATOM 2971 O O . TRP A 1 395 ? 103.581 93.441 150.393 1.00 63.68 393 TRP G O 1
ATOM 2982 N N . MET A 1 396 ? 102.362 92.332 148.845 1.00 72.33 394 MET G N 1
ATOM 2983 C CA . MET A 1 396 ? 101.184 92.261 149.706 1.00 72.33 394 MET G CA 1
ATOM 2984 C C . MET A 1 396 ? 101.498 91.572 151.031 1.00 72.33 394 MET G C 1
ATOM 2985 O O . MET A 1 396 ? 101.264 92.135 152.106 1.00 72.33 394 MET G O 1
ATOM 2990 N N . GLN A 1 397 ? 102.041 90.351 150.977 1.00 71.69 395 GLN G N 1
ATOM 2991 C CA . GLN A 1 397 ? 102.301 89.623 152.221 1.00 71.69 395 GLN G CA 1
ATOM 2992 C C . GLN A 1 397 ? 103.344 90.320 153.083 1.00 71.69 395 GLN G C 1
ATOM 2993 O O . GLN A 1 397 ? 103.292 90.233 154.317 1.00 71.69 395 GLN G O 1
ATOM 2999 N N . LEU A 1 398 ? 104.305 90.998 152.461 1.00 70.80 396 LEU G N 1
ATOM 3000 C CA . LEU A 1 398 ? 105.316 91.691 153.242 1.00 70.80 396 LEU G CA 1
ATOM 3001 C C . LEU A 1 398 ? 104.715 92.863 153.999 1.00 70.80 396 LEU G C 1
ATOM 3002 O O . LEU A 1 398 ? 105.159 93.170 155.110 1.00 70.80 396 LEU G O 1
ATOM 3007 N N . HIS A 1 399 ? 103.704 93.523 153.428 1.00 70.57 397 HIS G N 1
ATOM 3008 C CA . HIS A 1 399 ? 103.050 94.599 154.166 1.00 70.57 397 HIS G CA 1
ATOM 3009 C C . HIS A 1 399 ? 101.990 94.110 155.144 1.00 70.57 397 HIS G C 1
ATOM 3010 O O . HIS A 1 399 ? 101.571 94.881 156.013 1.00 70.57 397 HIS G O 1
ATOM 3017 N N . GLU A 1 400 ? 101.555 92.861 155.034 1.00 77.66 398 GLU G N 1
ATOM 3018 C CA . GLU A 1 400 ? 100.511 92.332 155.905 1.00 77.66 398 GLU G CA 1
ATOM 3019 C C . GLU A 1 400 ? 101.028 92.118 157.324 1.00 77.66 398 GLU G C 1
ATOM 3020 O O . GLU A 1 400 ? 100.282 92.250 158.295 1.00 77.66 398 GLU G O 1
ATOM 3026 N N . ALA A 1 427 ? 121.026 95.221 157.050 1.00 83.01 425 ALA G N 1
ATOM 3027 C CA . ALA A 1 427 ? 120.082 94.114 157.138 1.00 83.01 425 ALA G CA 1
ATOM 3028 C C . ALA A 1 427 ? 120.802 92.780 156.980 1.00 83.01 425 ALA G C 1
ATOM 3029 O O . ALA A 1 427 ? 121.974 92.653 157.331 1.00 83.01 425 ALA G O 1
ATOM 3031 N N . SER A 1 428 ? 120.089 91.784 156.457 1.00 81.36 426 SER G N 1
ATOM 3032 C CA . SER A 1 428 ? 120.662 90.476 156.174 1.00 81.36 426 SER G CA 1
ATOM 3033 C C . SER A 1 428 ? 120.831 90.219 154.684 1.00 81.36 426 SER G C 1
ATOM 3034 O O . SER A 1 428 ? 121.250 89.122 154.301 1.00 81.36 426 SER G O 1
ATOM 3036 N N . LEU A 1 429 ? 120.518 91.199 153.836 1.00 76.27 427 LEU G N 1
ATOM 3037 C CA . LEU A 1 429 ? 120.588 91.029 152.391 1.00 76.27 427 LEU G CA 1
ATOM 3038 C C . LEU A 1 429 ? 121.951 91.367 151.805 1.00 76.27 427 LEU G C 1
ATOM 3039 O O . LEU A 1 429 ? 122.241 90.949 150.680 1.00 76.27 427 LEU G O 1
ATOM 3044 N N . VAL A 1 430 ? 122.790 92.109 152.533 1.00 74.39 428 VAL G N 1
ATOM 3045 C CA . VAL A 1 430 ? 124.028 92.623 151.950 1.00 74.39 428 VAL G CA 1
ATOM 3046 C C . VAL A 1 430 ? 124.971 91.484 151.579 1.00 74.39 428 VAL G C 1
ATOM 3047 O O . VAL A 1 430 ? 125.548 91.469 150.482 1.00 74.39 428 VAL G O 1
ATOM 3051 N N . ALA A 1 431 ? 125.139 90.512 152.475 1.00 74.19 429 ALA G N 1
ATOM 3052 C CA . ALA A 1 431 ? 126.052 89.406 152.196 1.00 74.19 429 ALA G CA 1
ATOM 3053 C C . ALA A 1 431 ? 125.631 88.591 150.979 1.00 74.19 429 ALA G C 1
ATOM 3054 O O . ALA A 1 431 ? 126.488 88.343 150.113 1.00 74.19 429 ALA G O 1
ATOM 3056 N N . PRO A 1 432 ? 124.372 88.150 150.835 1.00 72.58 430 PRO G N 1
ATOM 3057 C CA . PRO A 1 432 ? 124.011 87.417 149.606 1.00 72.58 430 PRO G CA 1
ATOM 3058 C C . PRO A 1 432 ? 124.265 88.202 148.329 1.00 72.58 430 PRO G C 1
ATOM 3059 O O . PRO A 1 432 ? 124.849 87.662 147.381 1.00 72.58 430 PRO G O 1
ATOM 3063 N N . LEU A 1 433 ? 123.857 89.473 148.285 1.00 70.72 431 LEU G N 1
ATOM 3064 C CA . LEU A 1 433 ? 124.025 90.272 147.074 1.00 70.72 431 LEU G CA 1
ATOM 3065 C C . LEU A 1 433 ? 125.498 90.432 146.719 1.00 70.72 431 LEU G C 1
ATOM 3066 O O . LEU A 1 433 ? 125.908 90.191 145.572 1.00 70.72 431 LEU G O 1
ATOM 3071 N N . LEU A 1 434 ? 126.312 90.845 147.695 1.00 68.59 432 LEU G N 1
ATOM 3072 C CA . LEU A 1 434 ? 127.725 91.072 147.418 1.00 68.59 432 LEU G CA 1
ATOM 3073 C C . LEU A 1 434 ? 128.432 89.781 147.028 1.00 68.59 432 LEU G C 1
ATOM 3074 O O . LEU A 1 434 ? 129.231 89.771 146.084 1.00 68.59 432 LEU G O 1
ATOM 3079 N N . ILE A 1 435 ? 128.145 88.678 147.725 1.00 69.67 433 ILE G N 1
ATOM 3080 C CA . ILE A 1 435 ? 128.804 87.416 147.401 1.00 69.67 433 ILE G CA 1
ATOM 3081 C C . ILE A 1 435 ? 128.401 86.942 146.010 1.00 69.67 433 ILE G C 1
ATOM 3082 O O . ILE A 1 435 ? 129.237 86.445 145.245 1.00 69.67 433 ILE G O 1
ATOM 3087 N N . SER A 1 436 ? 127.122 87.095 145.653 1.00 64.33 434 SER G N 1
ATOM 3088 C CA . SER A 1 436 ? 126.665 86.664 144.336 1.00 64.33 434 SER G CA 1
ATOM 3089 C C . SER A 1 436 ? 127.350 87.454 143.228 1.00 64.33 434 SER G C 1
ATOM 3090 O O . SER A 1 436 ? 127.853 86.877 142.251 1.00 64.33 434 SER G O 1
ATOM 3093 N N . GLN A 1 437 ? 127.385 88.783 143.360 1.00 62.84 435 GLN G N 1
ATOM 3094 C CA . GLN A 1 437 ? 128.043 89.568 142.321 1.00 62.84 435 GLN G CA 1
ATOM 3095 C C . GLN A 1 437 ? 129.539 89.273 142.260 1.00 62.84 435 GLN G C 1
ATOM 3096 O O . GLN A 1 437 ? 130.112 89.215 141.164 1.00 62.84 435 GLN G O 1
ATOM 3102 N N . ALA A 1 438 ? 130.184 89.068 143.413 1.00 62.45 436 ALA G N 1
ATOM 3103 C CA . ALA A 1 438 ? 131.605 88.737 143.414 1.00 62.45 436 ALA G CA 1
ATOM 3104 C C . ALA A 1 438 ? 131.864 87.415 142.704 1.00 62.45 436 ALA G C 1
ATOM 3105 O O . ALA A 1 438 ? 132.835 87.287 141.950 1.00 62.45 436 ALA G O 1
ATOM 3107 N N . MET A 1 439 ? 131.005 86.417 142.934 1.00 62.97 437 MET G N 1
ATOM 3108 C CA . MET A 1 439 ? 131.156 85.142 142.240 1.00 62.97 437 MET G CA 1
ATOM 3109 C C . MET A 1 439 ? 130.973 85.309 140.737 1.00 62.97 437 MET G C 1
ATOM 3110 O O . MET A 1 439 ? 131.690 84.687 139.945 1.00 62.97 437 MET G O 1
ATOM 3115 N N . GLY A 1 440 ? 130.016 86.144 140.325 1.00 59.33 438 GLY G N 1
ATOM 3116 C CA . GLY A 1 440 ? 129.856 86.414 138.901 1.00 59.33 438 GLY G CA 1
ATOM 3117 C C . GLY A 1 440 ? 131.093 87.041 138.280 1.00 59.33 438 GLY G C 1
ATOM 3118 O O . GLY A 1 440 ? 131.533 86.647 137.193 1.00 59.33 438 GLY G O 1
ATOM 3119 N N . LEU A 1 441 ? 131.675 88.029 138.965 1.00 61.59 439 LEU G N 1
ATOM 3120 C CA . LEU A 1 441 ? 132.893 88.659 138.456 1.00 61.59 439 LEU G CA 1
ATOM 3121 C C . LEU A 1 441 ? 134.056 87.669 138.396 1.00 61.59 439 LEU G C 1
ATOM 3122 O O . LEU A 1 441 ? 134.849 87.687 137.443 1.00 61.59 439 LEU G O 1
ATOM 3127 N N . ALA A 1 442 ? 134.178 86.801 139.404 1.00 60.72 440 ALA G N 1
ATOM 3128 C CA . ALA A 1 442 ? 135.214 85.771 139.371 1.00 60.72 440 ALA G CA 1
ATOM 3129 C C . ALA A 1 442 ? 135.012 84.825 138.194 1.00 60.72 440 ALA G C 1
ATOM 3130 O O . ALA A 1 442 ? 135.982 84.399 137.555 1.00 60.72 440 ALA G O 1
ATOM 3132 N N . LEU A 1 443 ? 133.758 84.477 137.901 1.00 60.42 441 LEU G N 1
ATOM 3133 C CA . LEU A 1 443 ? 133.469 83.642 136.739 1.00 60.42 441 LEU G CA 1
ATOM 3134 C C . LEU A 1 443 ? 133.854 84.346 135.444 1.00 60.42 441 LEU G C 1
ATOM 3135 O O . LEU A 1 443 ? 134.301 83.704 134.487 1.00 60.42 441 LEU G O 1
ATOM 3140 N N . TYR A 1 444 ? 133.673 85.666 135.391 1.00 57.03 442 TYR G N 1
ATOM 3141 C CA . TYR A 1 444 ? 133.975 86.397 134.163 1.00 57.03 442 TYR G CA 1
ATOM 3142 C C . TYR A 1 444 ? 135.477 86.539 133.932 1.00 57.03 442 TYR G C 1
ATOM 3143 O O . TYR A 1 444 ? 135.949 86.386 132.799 1.00 57.03 442 TYR G O 1
ATOM 3152 N N . VAL A 1 445 ? 136.243 86.837 134.977 1.00 61.73 443 VAL G N 1
ATOM 3153 C CA . VAL A 1 445 ? 137.625 87.278 134.817 1.00 61.73 443 VAL G CA 1
ATOM 3154 C C . VAL A 1 445 ? 138.615 86.122 134.909 1.00 61.73 443 VAL G C 1
ATOM 3155 O O . VAL A 1 445 ? 139.530 86.025 134.091 1.00 61.73 443 VAL G O 1
ATOM 3159 N N . LEU A 1 446 ? 138.446 85.241 135.893 1.00 67.44 444 LEU G N 1
ATOM 3160 C CA . LEU A 1 446 ? 139.493 84.274 136.215 1.00 67.44 444 LEU G CA 1
ATOM 3161 C C . LEU A 1 446 ? 139.867 83.298 135.099 1.00 67.44 444 LEU G C 1
ATOM 3162 O O . LEU A 1 446 ? 141.073 83.073 134.916 1.00 67.44 444 LEU G O 1
ATOM 3167 N N . PRO A 1 447 ? 138.939 82.681 134.347 1.00 69.38 445 PRO G N 1
ATOM 3168 C CA . PRO A 1 447 ? 139.327 81.495 133.550 1.00 69.38 445 PRO G CA 1
ATOM 3169 C C . PRO A 1 447 ? 140.472 81.692 132.562 1.00 69.38 445 PRO G C 1
ATOM 3170 O O . PRO A 1 447 ? 141.316 80.795 132.438 1.00 69.38 445 PRO G O 1
ATOM 3174 N N . VAL A 1 448 ? 140.534 82.815 131.846 1.00 74.37 446 VAL G N 1
ATOM 3175 C CA . VAL A 1 448 ? 141.576 82.971 130.832 1.00 74.37 446 VAL G CA 1
ATOM 3176 C C . VAL A 1 448 ? 142.922 83.260 131.484 1.00 74.37 446 VAL G C 1
ATOM 3177 O O . VAL A 1 448 ? 143.933 82.623 131.166 1.00 74.37 446 VAL G O 1
ATOM 3181 N N . LEU A 1 449 ? 142.955 84.218 132.403 1.00 79.05 447 LEU G N 1
ATOM 3182 C CA . LEU A 1 449 ? 144.130 84.408 133.236 1.00 79.05 447 LEU G CA 1
ATOM 3183 C C . LEU A 1 449 ? 144.313 83.186 134.132 1.00 79.05 447 LEU G C 1
ATOM 3184 O O . LEU A 1 449 ? 143.405 82.373 134.306 1.00 79.05 447 LEU G O 1
ATOM 3189 N N . GLY A 1 450 ? 145.516 83.029 134.671 1.00 88.20 448 GLY G N 1
ATOM 3190 C CA . GLY A 1 450 ? 145.765 81.858 135.495 1.00 88.20 448 GLY G CA 1
ATOM 3191 C C . GLY A 1 450 ? 145.553 80.556 134.753 1.00 88.20 448 GLY G C 1
ATOM 3192 O O . GLY A 1 450 ? 145.050 79.585 135.332 1.00 88.20 448 GLY G O 1
ATOM 3193 N N . GLN A 1 451 ? 145.903 80.526 133.467 1.00 94.68 449 GLN G N 1
ATOM 3194 C CA . GLN A 1 451 ? 145.928 79.298 132.691 1.00 94.68 449 GLN G CA 1
ATOM 3195 C C . GLN A 1 451 ? 147.321 78.701 132.591 1.00 94.68 449 GLN G C 1
ATOM 3196 O O . GLN A 1 451 ? 147.449 77.520 132.255 1.00 94.68 449 GLN G O 1
ATOM 3202 N N . HIS A 1 452 ? 148.358 79.490 132.867 1.00 105.37 450 HIS G N 1
ATOM 3203 C CA . HIS A 1 452 ? 149.735 79.020 132.895 1.00 105.37 450 HIS G CA 1
ATOM 3204 C C . HIS A 1 452 ? 150.109 78.461 134.262 1.00 105.37 450 HIS G C 1
ATOM 3205 O O . HIS A 1 452 ? 150.836 77.466 134.346 1.00 105.37 450 HIS G O 1
ATOM 3212 N N . VAL A 1 453 ? 149.617 79.087 135.335 1.00 112.78 451 VAL G N 1
ATOM 3213 C CA . VAL A 1 453 ? 149.872 78.581 136.681 1.00 112.78 451 VAL G CA 1
ATOM 3214 C C . VAL A 1 453 ? 149.259 77.197 136.854 1.00 112.78 451 VAL G C 1
ATOM 3215 O O . VAL A 1 453 ? 149.893 76.280 137.395 1.00 112.78 451 VAL G O 1
ATOM 3219 N N . ALA A 1 454 ? 148.017 77.024 136.391 1.00 113.41 452 ALA G N 1
ATOM 3220 C CA . ALA A 1 454 ? 147.361 75.724 136.475 1.00 113.41 452 ALA G CA 1
ATOM 3221 C C . ALA A 1 454 ? 148.104 74.679 135.656 1.00 113.41 452 ALA G C 1
ATOM 3222 O O . ALA A 1 454 ? 148.241 73.526 136.083 1.00 113.41 452 ALA G O 1
ATOM 3224 N N . THR A 1 455 ? 148.580 75.061 134.469 1.00 114.52 453 THR G N 1
ATOM 3225 C CA . THR A 1 455 ? 149.351 74.137 133.644 1.00 114.52 453 THR G CA 1
ATOM 3226 C C . THR A 1 455 ? 150.638 73.719 134.342 1.00 114.52 453 THR G C 1
ATOM 3227 O O . THR A 1 455 ? 151.020 72.543 134.308 1.00 114.52 453 THR G O 1
ATOM 3231 N N . GLN A 1 456 ? 151.325 74.671 134.976 1.00 117.50 454 GLN G N 1
ATOM 3232 C CA . GLN A 1 456 ? 152.573 74.355 135.662 1.00 117.50 454 GLN G CA 1
ATOM 3233 C C . GLN A 1 456 ? 152.336 73.430 136.849 1.00 117.50 454 GLN G C 1
ATOM 3234 O O . GLN A 1 456 ? 153.063 72.447 137.037 1.00 117.50 454 GLN G O 1
ATOM 3236 N N . HIS A 1 457 ? 151.325 73.728 137.667 1.00 118.70 455 HIS G N 1
ATOM 3237 C CA . HIS A 1 457 ? 151.144 72.973 138.904 1.00 118.70 455 HIS G CA 1
ATOM 3238 C C . HIS A 1 457 ? 150.518 71.603 138.657 1.00 118.70 455 HIS G C 1
ATOM 3239 O O . HIS A 1 457 ? 150.882 70.626 139.320 1.00 118.70 455 HIS G O 1
ATOM 3246 N N . PHE A 1 458 ? 149.585 71.504 137.714 1.00 120.00 456 PHE G N 1
ATOM 3247 C CA . PHE A 1 458 ? 148.840 70.274 137.493 1.00 120.00 456 PHE G CA 1
ATOM 3248 C C . PHE A 1 458 ? 148.949 69.838 136.039 1.00 120.00 456 PHE G C 1
ATOM 3249 O O . PHE A 1 458 ? 149.139 70.673 135.150 1.00 120.00 456 PHE G O 1
ATOM 3257 N N . PRO A 1 459 ? 148.833 68.531 135.766 1.00 119.10 457 PRO G N 1
ATOM 3258 C CA . PRO A 1 459 ? 149.075 68.018 134.398 1.00 119.10 457 PRO G CA 1
ATOM 3259 C C . PRO A 1 459 ? 147.843 68.065 133.500 1.00 119.10 457 PRO G C 1
ATOM 3260 O O . PRO A 1 459 ? 147.164 67.064 133.248 1.00 119.10 457 PRO G O 1
ATOM 3264 N N . VAL A 1 460 ? 147.535 69.257 132.987 1.00 111.83 458 VAL G N 1
ATOM 3265 C CA . VAL A 1 460 ? 146.460 69.448 132.018 1.00 111.83 458 VAL G CA 1
ATOM 3266 C C . VAL A 1 460 ? 146.952 70.366 130.906 1.00 111.83 458 VAL G C 1
ATOM 3267 O O . VAL A 1 460 ? 147.781 71.253 131.141 1.00 111.83 458 VAL G O 1
ATOM 3271 N N . ALA A 1 461 ? 146.451 70.140 129.693 1.00 102.30 459 ALA G N 1
ATOM 3272 C CA . ALA A 1 461 ? 146.785 70.995 128.563 1.00 102.30 459 ALA G CA 1
ATOM 3273 C C . ALA A 1 461 ? 146.065 72.336 128.674 1.00 102.30 459 ALA G C 1
ATOM 3274 O O . ALA A 1 461 ? 145.034 72.460 129.340 1.00 102.30 459 ALA G O 1
ATOM 3276 N N . GLU A 1 462 ? 146.625 73.347 128.005 1.00 96.02 460 GLU G N 1
ATOM 3277 C CA . GLU A 1 462 ? 146.203 74.730 128.222 1.00 96.02 460 GLU G CA 1
ATOM 3278 C C . GLU A 1 462 ? 144.729 74.947 127.896 1.00 96.02 460 GLU G C 1
ATOM 3279 O O . GLU A 1 462 ? 144.005 75.600 128.654 1.00 96.02 460 GLU G O 1
ATOM 3285 N N . ALA A 1 463 ? 144.271 74.414 126.761 1.00 89.42 461 ALA G N 1
ATOM 3286 C CA . ALA A 1 463 ? 142.926 74.728 126.283 1.00 89.42 461 ALA G CA 1
ATOM 3287 C C . ALA A 1 463 ? 141.851 74.223 127.239 1.00 89.42 461 ALA G C 1
ATOM 3288 O O . ALA A 1 463 ? 140.860 74.919 127.492 1.00 89.42 461 ALA G O 1
ATOM 3290 N N . GLU A 1 464 ? 142.022 73.015 127.776 1.00 87.21 462 GLU G N 1
ATOM 3291 C CA . GLU A 1 464 ? 141.008 72.452 128.662 1.00 87.21 462 GLU G CA 1
ATOM 3292 C C . GLU A 1 464 ? 141.071 73.053 130.062 1.00 87.21 462 GLU G C 1
ATOM 3293 O O . GLU A 1 464 ? 140.112 72.923 130.833 1.00 87.21 462 GLU G O 1
ATOM 3299 N N . ALA A 1 465 ? 142.178 73.713 130.405 1.00 81.31 463 ALA G N 1
ATOM 3300 C CA . ALA A 1 465 ? 142.302 74.326 131.723 1.00 81.31 463 ALA G CA 1
ATOM 3301 C C . ALA A 1 465 ? 141.282 75.442 131.917 1.00 81.31 463 ALA G C 1
ATOM 3302 O O . ALA A 1 465 ? 140.732 75.607 133.013 1.00 81.31 463 ALA G O 1
ATOM 3304 N N . VAL A 1 466 ? 141.020 76.222 130.866 1.00 75.70 464 VAL G N 1
ATOM 3305 C CA . VAL A 1 466 ? 140.027 77.290 130.948 1.00 75.70 464 VAL G CA 1
ATOM 3306 C C . VAL A 1 466 ? 138.645 76.714 131.235 1.00 75.70 464 VAL G C 1
ATOM 3307 O O . VAL A 1 466 ? 137.907 77.216 132.096 1.00 75.70 464 VAL G O 1
ATOM 3311 N N . VAL A 1 467 ? 138.279 75.646 130.526 1.00 73.37 465 VAL G N 1
ATOM 3312 C CA . VAL A 1 467 ? 136.975 75.021 130.723 1.00 73.37 465 VAL G CA 1
ATOM 3313 C C . VAL A 1 467 ? 136.866 74.448 132.130 1.00 73.37 465 VAL G C 1
ATOM 3314 O O . VAL A 1 467 ? 135.826 74.571 132.792 1.00 73.37 465 VAL G O 1
ATOM 3318 N N . LEU A 1 468 ? 137.933 73.801 132.604 1.00 71.57 466 LEU G N 1
ATOM 3319 C CA . LEU A 1 468 ? 137.900 73.229 133.945 1.00 71.57 466 LEU G CA 1
ATOM 3320 C C . LEU A 1 468 ? 137.797 74.309 135.014 1.00 71.57 466 LEU G C 1
ATOM 3321 O O . LEU A 1 468 ? 137.105 74.117 136.018 1.00 71.57 466 LEU G O 1
ATOM 3326 N N . THR A 1 469 ? 138.464 75.448 134.817 1.00 69.04 467 THR G N 1
ATOM 3327 C CA . THR A 1 469 ? 138.310 76.562 135.748 1.00 69.04 467 THR G CA 1
ATOM 3328 C C . THR A 1 469 ? 136.878 77.091 135.743 1.00 69.04 467 THR G C 1
ATOM 3329 O O . THR A 1 469 ? 136.321 77.403 136.804 1.00 69.04 467 THR G O 1
ATOM 3333 N N . LEU A 1 470 ? 136.268 77.194 134.557 1.00 65.30 468 LEU G N 1
ATOM 3334 C CA . LEU A 1 470 ? 134.865 77.598 134.476 1.00 65.30 468 LEU G CA 1
ATOM 3335 C C . LEU A 1 470 ? 133.977 76.665 135.290 1.00 65.30 468 LEU G C 1
ATOM 3336 O O . LEU A 1 470 ? 133.164 77.115 136.110 1.00 65.30 468 LEU G O 1
ATOM 3341 N N . LEU A 1 471 ? 134.128 75.355 135.078 1.00 64.56 469 LEU G N 1
ATOM 3342 C CA . LEU A 1 471 ? 133.307 74.386 135.799 1.00 64.56 469 LEU G CA 1
ATOM 3343 C C . LEU A 1 471 ? 133.554 74.457 137.302 1.00 64.56 469 LEU G C 1
ATOM 3344 O O . LEU A 1 471 ? 132.611 74.372 138.101 1.00 64.56 469 LEU G O 1
ATOM 3349 N N . ALA A 1 472 ? 134.817 74.608 137.706 1.00 63.14 470 ALA G N 1
ATOM 3350 C CA . ALA A 1 472 ? 135.153 74.642 139.125 1.00 63.14 470 ALA G CA 1
ATOM 3351 C C . ALA A 1 472 ? 134.528 75.847 139.813 1.00 63.14 470 ALA G C 1
ATOM 3352 O O . ALA A 1 472 ? 133.989 75.732 140.918 1.00 63.14 470 ALA G O 1
ATOM 3354 N N . ILE A 1 473 ? 134.591 77.018 139.176 1.00 62.71 471 ILE G N 1
ATOM 3355 C CA . ILE A 1 473 ? 133.999 78.208 139.782 1.00 62.71 471 ILE G CA 1
ATOM 3356 C C . ILE A 1 473 ? 132.478 78.093 139.812 1.00 62.71 471 ILE G C 1
ATOM 3357 O O . ILE A 1 473 ? 131.828 78.485 140.794 1.00 62.71 471 ILE G O 1
ATOM 3362 N N . TYR A 1 474 ? 131.888 77.540 138.748 1.00 63.02 472 TYR G N 1
ATOM 3363 C CA . TYR A 1 474 ? 130.448 77.306 138.733 1.00 63.02 472 TYR G CA 1
ATOM 3364 C C . TYR A 1 474 ? 130.024 76.441 139.913 1.00 63.02 472 TYR G C 1
ATOM 3365 O O . TYR A 1 474 ? 129.053 76.753 140.612 1.00 63.02 472 TYR G O 1
ATOM 3374 N N . ALA A 1 475 ? 130.747 75.343 140.149 1.00 65.24 473 ALA G N 1
ATOM 3375 C CA . ALA A 1 475 ? 130.417 74.462 141.266 1.00 65.24 473 ALA G CA 1
ATOM 3376 C C . ALA A 1 475 ? 130.658 75.144 142.609 1.00 65.24 473 ALA G C 1
ATOM 3377 O O . ALA A 1 475 ? 129.851 75.004 143.534 1.00 65.24 473 ALA G O 1
ATOM 3379 N N . ALA A 1 476 ? 131.763 75.884 142.737 1.00 66.87 474 ALA G N 1
ATOM 3380 C CA . ALA A 1 476 ? 132.080 76.554 143.992 1.00 66.87 474 ALA G CA 1
ATOM 3381 C C . ALA A 1 476 ? 131.062 77.624 144.348 1.00 66.87 474 ALA G C 1
ATOM 3382 O O . ALA A 1 476 ? 130.934 77.973 145.526 1.00 66.87 474 ALA G O 1
ATOM 3384 N N . GLY A 1 477 ? 130.347 78.160 143.358 1.00 67.28 475 GLY G N 1
ATOM 3385 C CA . GLY A 1 477 ? 129.282 79.099 143.663 1.00 67.28 475 GLY G CA 1
ATOM 3386 C C . GLY A 1 477 ? 128.159 78.496 144.488 1.00 67.28 475 GLY G C 1
ATOM 3387 O O . GLY A 1 477 ? 127.527 79.196 145.285 1.00 67.28 475 GLY G O 1
ATOM 3388 N N . LEU A 1 478 ? 127.897 77.197 144.315 1.00 68.70 476 LEU G N 1
ATOM 3389 C CA . LEU A 1 478 ? 126.737 76.575 144.950 1.00 68.70 476 LEU G CA 1
ATOM 3390 C C . LEU A 1 478 ? 126.933 76.394 146.448 1.00 68.70 476 LEU G C 1
ATOM 3391 O O . LEU A 1 478 ? 126.013 76.649 147.233 1.00 68.70 476 LEU G O 1
ATOM 3396 N N . ALA A 1 479 ? 128.107 75.934 146.864 1.00 76.42 477 ALA G N 1
ATOM 3397 C CA . ALA A 1 479 ? 128.386 75.754 148.284 1.00 76.42 477 ALA G CA 1
ATOM 3398 C C . ALA A 1 479 ? 128.469 77.121 148.949 1.00 76.42 477 ALA G C 1
ATOM 3399 O O . ALA A 1 479 ? 129.459 77.840 148.781 1.00 76.42 477 ALA G O 1
ATOM 3401 N N . LEU A 1 480 ? 127.439 77.482 149.700 1.00 84.18 478 LEU G N 1
ATOM 3402 C CA . LEU A 1 480 ? 127.371 78.805 150.307 1.00 84.18 478 LEU G CA 1
ATOM 3403 C C . LEU A 1 480 ? 128.399 78.920 151.425 1.00 84.18 478 LEU G C 1
ATOM 3404 O O . LEU A 1 480 ? 128.287 78.199 152.426 1.00 84.18 478 LEU G O 1
ATOM 3409 N N . PRO A 1 481 ? 129.401 79.796 151.308 1.00 91.75 479 PRO G N 1
ATOM 3410 C CA . PRO A 1 481 ? 130.430 79.856 152.359 1.00 91.75 479 PRO G CA 1
ATOM 3411 C C . PRO A 1 481 ? 129.976 80.577 153.614 1.00 91.75 479 PRO G C 1
ATOM 3412 O O . PRO A 1 481 ? 130.321 80.149 154.722 1.00 91.75 479 PRO G O 1
ATOM 3416 N N . HIS A 1 482 ? 129.217 81.668 153.477 1.00 91.88 480 HIS G N 1
ATOM 3417 C CA . HIS A 1 482 ? 128.831 82.451 154.645 1.00 91.88 480 HIS G CA 1
ATOM 3418 C C . HIS A 1 482 ? 127.733 81.780 155.459 1.00 91.88 480 HIS G C 1
ATOM 3419 O O . HIS A 1 482 ? 127.543 82.133 156.627 1.00 91.88 480 HIS G O 1
ATOM 3426 N N . ASN A 1 483 ? 127.010 80.826 154.876 1.00 93.50 481 ASN G N 1
ATOM 3427 C CA . ASN A 1 483 ? 126.017 80.075 155.632 1.00 93.50 481 ASN G CA 1
ATOM 3428 C C . ASN A 1 483 ? 126.643 79.043 156.558 1.00 93.50 481 ASN G C 1
ATOM 3429 O O . ASN A 1 483 ? 125.933 78.477 157.396 1.00 93.50 481 ASN G O 1
ATOM 3434 N N . THR A 1 484 ? 127.944 78.776 156.418 1.00 99.56 482 THR G N 1
ATOM 3435 C CA . THR A 1 484 ? 128.633 77.932 157.387 1.00 99.56 482 THR G CA 1
ATOM 3436 C C . THR A 1 484 ? 128.720 78.619 158.744 1.00 99.56 482 THR G C 1
ATOM 3437 O O . THR A 1 484 ? 128.645 77.958 159.786 1.00 99.56 482 THR G O 1
ATOM 3441 N N . HIS A 1 485 ? 128.891 79.941 158.747 1.00 103.65 483 HIS G N 1
ATOM 3442 C CA . HIS A 1 485 ? 128.953 80.690 159.994 1.00 103.65 483 HIS G CA 1
ATOM 3443 C C . HIS A 1 485 ? 127.647 80.552 160.764 1.00 103.65 483 HIS G C 1
ATOM 3444 O O . HIS A 1 485 ? 126.556 80.679 160.202 1.00 103.65 483 HIS G O 1
ATOM 3446 N N . ARG A 1 486 ? 127.765 80.293 162.061 1.00 107.61 484 ARG G N 1
ATOM 3447 C CA . ARG A 1 486 ? 126.601 80.059 162.903 1.00 107.61 484 ARG G CA 1
ATOM 3448 C C . ARG A 1 486 ? 126.778 80.698 164.276 1.00 107.61 484 ARG G C 1
ATOM 3449 O O . ARG A 1 486 ? 126.490 81.880 164.463 1.00 107.61 484 ARG G O 1
ATOM 3451 N N . PRO A 1 493 ? 114.074 85.936 159.148 1.00 81.14 491 PRO G N 1
ATOM 3452 C CA . PRO A 1 493 ? 113.011 84.944 158.953 1.00 81.14 491 PRO G CA 1
ATOM 3453 C C . PRO A 1 493 ? 112.119 85.258 157.753 1.00 81.14 491 PRO G C 1
ATOM 3454 O O . PRO A 1 493 ? 112.623 85.352 156.635 1.00 81.14 491 PRO G O 1
ATOM 3458 N N . ASP A 1 494 ? 110.815 85.423 157.991 1.00 78.65 492 ASP G N 1
ATOM 3459 C CA . ASP A 1 494 ? 109.870 85.598 156.891 1.00 78.65 492 ASP G CA 1
ATOM 3460 C C . ASP A 1 494 ? 110.210 86.827 156.055 1.00 78.65 492 ASP G C 1
ATOM 3461 O O . ASP A 1 494 ? 110.298 86.753 154.821 1.00 78.65 492 ASP G O 1
ATOM 3466 N N . ARG A 1 495 ? 110.434 87.964 156.717 1.00 79.02 493 ARG G N 1
ATOM 3467 C CA . ARG A 1 495 ? 110.684 89.204 155.995 1.00 79.02 493 ARG G CA 1
ATOM 3468 C C . ARG A 1 495 ? 111.968 89.134 155.183 1.00 79.02 493 ARG G C 1
ATOM 3469 O O . ARG A 1 495 ? 112.017 89.659 154.065 1.00 79.02 493 ARG G O 1
ATOM 3471 N N . GLY A 1 496 ? 113.004 88.479 155.710 1.00 75.21 494 GLY G N 1
ATOM 3472 C CA . GLY A 1 496 ? 114.275 88.452 155.004 1.00 75.21 494 GLY G CA 1
ATOM 3473 C C . GLY A 1 496 ? 114.177 87.777 153.651 1.00 75.21 494 GLY G C 1
ATOM 3474 O O . GLY A 1 496 ? 114.525 88.364 152.620 1.00 75.21 494 GLY G O 1
ATOM 3475 N N . TRP A 1 497 ? 113.662 86.550 153.625 1.00 68.92 495 TRP G N 1
ATOM 3476 C CA . TRP A 1 497 ? 113.574 85.839 152.362 1.00 68.92 495 TRP G CA 1
ATOM 3477 C C . TRP A 1 497 ? 112.457 86.368 151.478 1.00 68.92 495 TRP G C 1
ATOM 3478 O O . TRP A 1 497 ? 112.588 86.317 150.250 1.00 68.92 495 TRP G O 1
ATOM 3489 N N . MET A 1 498 ? 111.390 86.927 152.055 1.00 69.30 496 MET G N 1
ATOM 3490 C CA . MET A 1 498 ? 110.387 87.562 151.209 1.00 69.30 496 MET G CA 1
ATOM 3491 C C . MET A 1 498 ? 110.948 88.784 150.486 1.00 69.30 496 MET G C 1
ATOM 3492 O O . MET A 1 498 ? 110.709 88.954 149.281 1.00 69.30 496 MET G O 1
ATOM 3497 N N . ALA A 1 499 ? 111.728 89.616 151.183 1.00 68.32 497 ALA G N 1
ATOM 3498 C CA . ALA A 1 499 ? 112.363 90.758 150.536 1.00 68.32 497 ALA G CA 1
ATOM 3499 C C . ALA A 1 499 ? 113.382 90.310 149.496 1.00 68.32 497 ALA G C 1
ATOM 3500 O O . ALA A 1 499 ? 113.461 90.889 148.401 1.00 68.32 497 ALA G O 1
ATOM 3502 N N . LEU A 1 500 ? 114.173 89.281 149.821 1.00 63.68 498 LEU G N 1
ATOM 3503 C CA . LEU A 1 500 ? 115.146 88.774 148.859 1.00 63.68 498 LEU G CA 1
ATOM 3504 C C . LEU A 1 500 ? 114.459 88.288 147.589 1.00 63.68 498 LEU G C 1
ATOM 3505 O O . LEU A 1 500 ? 114.909 88.590 146.475 1.00 63.68 498 LEU G O 1
ATOM 3510 N N . LYS A 1 501 ? 113.358 87.546 147.735 1.00 60.82 499 LYS G N 1
ATOM 3511 C CA . LYS A 1 501 ? 112.647 87.043 146.565 1.00 60.82 499 LYS G CA 1
ATOM 3512 C C . LYS A 1 501 ? 112.044 88.179 145.750 1.00 60.82 499 LYS G C 1
ATOM 3513 O O . LYS A 1 501 ? 112.060 88.134 144.515 1.00 60.82 499 LYS G O 1
ATOM 3519 N N . LEU A 1 502 ? 111.498 89.200 146.417 1.00 60.17 500 LEU G N 1
ATOM 3520 C CA . LEU A 1 502 ? 110.951 90.344 145.690 1.00 60.17 500 LEU G CA 1
ATOM 3521 C C . LEU A 1 502 ? 112.025 91.010 144.833 1.00 60.17 500 LEU G C 1
ATOM 3522 O O . LEU A 1 502 ? 111.817 91.280 143.637 1.00 60.17 500 LEU G O 1
ATOM 3527 N N . VAL A 1 503 ? 113.194 91.259 145.431 1.00 58.73 501 VAL G N 1
ATOM 3528 C CA . VAL A 1 503 ? 114.287 91.897 144.700 1.00 58.73 501 VAL G CA 1
ATOM 3529 C C . VAL A 1 503 ? 114.711 91.034 143.517 1.00 58.73 501 VAL G C 1
ATOM 3530 O O . VAL A 1 503 ? 114.899 91.529 142.395 1.00 58.73 501 VAL G O 1
ATOM 3534 N N . ALA A 1 504 ? 114.857 89.726 143.749 1.00 56.14 502 ALA G N 1
ATOM 3535 C CA . ALA A 1 504 ? 115.310 88.830 142.691 1.00 56.14 502 ALA G CA 1
ATOM 3536 C C . ALA A 1 504 ? 114.315 88.781 141.537 1.00 56.14 502 ALA G C 1
ATOM 3537 O O . ALA A 1 504 ? 114.714 88.768 140.366 1.00 56.14 502 ALA G O 1
ATOM 3539 N N . LEU A 1 505 ? 113.016 88.745 141.846 1.00 55.64 503 LEU G N 1
ATOM 3540 C CA . LEU A 1 505 ? 112.005 88.704 140.794 1.00 55.64 503 LEU G CA 1
ATOM 3541 C C . LEU A 1 505 ? 112.041 89.967 139.943 1.00 55.64 503 LEU G C 1
ATOM 3542 O O . LEU A 1 505 ? 111.978 89.893 138.706 1.00 55.64 503 LEU G O 1
ATOM 3547 N N . ILE A 1 506 ? 112.144 91.136 140.582 1.00 53.88 504 ILE G N 1
ATOM 3548 C CA . ILE A 1 506 ? 112.204 92.373 139.804 1.00 53.88 504 ILE G CA 1
ATOM 3549 C C . ILE A 1 506 ? 113.438 92.378 138.905 1.00 53.88 504 ILE G C 1
ATOM 3550 O O . ILE A 1 506 ? 113.366 92.736 137.719 1.00 53.88 504 ILE G O 1
ATOM 3555 N N . TYR A 1 507 ? 114.584 91.962 139.453 1.00 54.33 505 TYR G N 1
ATOM 3556 C CA . TYR A 1 507 ? 115.827 91.946 138.684 1.00 54.33 505 TYR G CA 1
ATOM 3557 C C . TYR A 1 507 ? 115.727 91.018 137.475 1.00 54.33 505 TYR G C 1
ATOM 3558 O O . TYR A 1 507 ? 116.130 91.383 136.357 1.00 54.33 505 TYR G O 1
ATOM 3567 N N . LEU A 1 508 ? 115.178 89.817 137.677 1.00 52.56 506 LEU G N 1
ATOM 3568 C CA . LEU A 1 508 ? 115.051 88.863 136.582 1.00 52.56 506 LEU G CA 1
ATOM 3569 C C . LEU A 1 508 ? 114.107 89.377 135.504 1.00 52.56 506 LEU G C 1
ATOM 3570 O O . LEU A 1 508 ? 114.375 89.210 134.307 1.00 52.56 506 LEU G O 1
ATOM 3575 N N . ALA A 1 509 ? 112.991 89.997 135.904 1.00 51.50 507 ALA G N 1
ATOM 3576 C CA . ALA A 1 509 ? 112.074 90.546 134.909 1.00 51.50 507 ALA G CA 1
ATOM 3577 C C . ALA A 1 509 ? 112.750 91.628 134.076 1.00 51.50 507 ALA G C 1
ATOM 3578 O O . ALA A 1 509 ? 112.601 91.660 132.845 1.00 51.50 507 ALA G O 1
ATOM 3580 N N . LEU A 1 510 ? 113.505 92.518 134.730 1.00 52.33 508 LEU G N 1
ATOM 3581 C CA . LEU A 1 510 ? 114.250 93.543 134.002 1.00 52.33 508 LEU G CA 1
ATOM 3582 C C . LEU A 1 510 ? 115.168 92.925 132.959 1.00 52.33 508 LEU G C 1
ATOM 3583 O O . LEU A 1 510 ? 115.149 93.308 131.778 1.00 52.33 508 LEU G O 1
ATOM 3588 N N . GLN A 1 511 ? 115.994 91.968 133.390 1.00 53.64 509 GLN G N 1
ATOM 3589 C CA . GLN A 1 511 ? 116.972 91.373 132.485 1.00 53.64 509 GLN G CA 1
ATOM 3590 C C . GLN A 1 511 ? 116.292 90.678 131.314 1.00 53.64 509 GLN G C 1
ATOM 3591 O O . GLN A 1 511 ? 116.702 90.840 130.157 1.00 53.64 509 GLN G O 1
ATOM 3597 N N . LEU A 1 512 ? 115.252 89.899 131.628 1.00 53.74 510 LEU G N 1
ATOM 3598 C CA . LEU A 1 512 ? 114.485 89.131 130.610 1.00 53.74 510 LEU G CA 1
ATOM 3599 C C . LEU A 1 512 ? 114.002 90.071 129.499 1.00 53.74 510 LEU G C 1
ATOM 3600 O O . LEU A 1 512 ? 114.268 89.770 128.318 1.00 53.74 510 LEU G O 1
ATOM 3605 N N . GLY A 1 513 ? 113.321 91.161 129.867 1.00 53.69 511 GLY G N 1
ATOM 3606 C CA . GLY A 1 513 ? 112.794 92.115 128.873 1.00 53.69 511 GLY G CA 1
ATOM 3607 C C . GLY A 1 513 ? 113.900 92.772 128.064 1.00 53.69 511 GLY G C 1
ATOM 3608 O O . GLY A 1 513 ? 113.729 92.907 126.836 1.00 53.69 511 GLY G O 1
ATOM 3609 N N . CYS A 1 514 ? 114.995 93.164 128.723 1.00 55.38 512 CYS G N 1
ATOM 3610 C CA . CYS A 1 514 ? 116.136 93.811 128.021 1.00 55.38 512 CYS G CA 1
ATOM 3611 C C . CYS A 1 514 ? 116.753 92.821 127.027 1.00 55.38 512 CYS G C 1
ATOM 3612 O O . CYS A 1 514 ? 117.082 93.240 125.900 1.00 55.38 512 CYS G O 1
ATOM 3615 N N . ILE A 1 515 ? 116.897 91.558 127.442 1.00 54.12 513 ILE G N 1
ATOM 3616 C CA . ILE A 1 515 ? 117.486 90.491 126.577 1.00 54.12 513 ILE G CA 1
ATOM 3617 C C . ILE A 1 515 ? 116.579 90.266 125.361 1.00 54.12 513 ILE G C 1
ATOM 3618 O O . ILE A 1 515 ? 117.117 90.091 124.250 1.00 54.12 513 ILE G O 1
ATOM 3623 N N . ALA A 1 516 ? 115.259 90.280 125.573 1.00 52.90 514 ALA G N 1
ATOM 3624 C CA . ALA A 1 516 ? 114.279 90.053 124.485 1.00 52.90 514 ALA G CA 1
ATOM 3625 C C . ALA A 1 516 ? 114.405 91.154 123.426 1.00 52.90 514 ALA G C 1
ATOM 3626 O O . ALA A 1 516 ? 114.317 90.831 122.224 1.00 52.90 514 ALA G O 1
ATOM 3628 N N . LEU A 1 517 ? 114.603 92.402 123.862 1.00 52.87 515 LEU G N 1
ATOM 3629 C CA . LEU A 1 517 ? 114.736 93.551 122.927 1.00 52.87 515 LEU G CA 1
ATOM 3630 C C . LEU A 1 517 ? 115.974 93.347 122.045 1.00 52.87 515 LEU G C 1
ATOM 3631 O O . LEU A 1 517 ? 115.898 93.656 120.839 1.00 52.87 515 LEU G O 1
ATOM 3636 N N . THR A 1 518 ? 117.065 92.847 122.634 1.00 50.55 516 THR G N 1
ATOM 3637 C CA . THR A 1 518 ? 118.332 92.613 121.889 1.00 50.55 516 THR G CA 1
ATOM 3638 C C . THR A 1 518 ? 118.184 91.392 120.973 1.00 50.55 516 THR G C 1
ATOM 3639 O O . THR A 1 518 ? 118.521 91.511 119.778 1.00 50.55 516 THR G O 1
ATOM 3643 N N . ASN A 1 519 ? 117.701 90.269 121.515 1.00 45.19 517 ASN G N 1
ATOM 3644 C CA . ASN A 1 519 ? 117.535 89.022 120.720 1.00 45.19 517 ASN G CA 1
ATOM 3645 C C . ASN A 1 519 ? 116.302 88.284 121.252 1.00 45.19 517 ASN G C 1
ATOM 3646 O O . ASN A 1 519 ? 116.355 87.803 122.401 1.00 45.19 517 ASN G O 1
ATOM 3651 N N . PHE A 1 520 ? 115.239 88.203 120.446 1.00 44.72 518 PHE G N 1
ATOM 3652 C CA . PHE A 1 520 ? 114.000 87.577 120.901 1.00 44.72 518 PHE G CA 1
ATOM 3653 C C . PHE A 1 520 ? 114.203 86.113 121.270 1.00 44.72 518 PHE G C 1
ATOM 3654 O O . PHE A 1 520 ? 113.671 85.649 122.284 1.00 44.72 518 PHE G O 1
ATOM 3662 N N . SER A 1 521 ? 114.950 85.367 120.452 1.00 45.68 519 SER G N 1
ATOM 3663 C CA . SER A 1 521 ? 115.086 83.930 120.674 1.00 45.68 519 SER G CA 1
ATOM 3664 C C . SER A 1 521 ? 115.757 83.633 122.009 1.00 45.68 519 SER G C 1
ATOM 3665 O O . SER A 1 521 ? 115.301 82.762 122.762 1.00 45.68 519 SER G O 1
ATOM 3668 N N . LEU A 1 522 ? 116.831 84.359 122.321 1.00 46.54 520 LEU G N 1
ATOM 3669 C CA . LEU A 1 522 ? 117.543 84.156 123.577 1.00 46.54 520 LEU G CA 1
ATOM 3670 C C . LEU A 1 522 ? 116.641 84.440 124.772 1.00 46.54 520 LEU G C 1
ATOM 3671 O O . LEU A 1 522 ? 116.572 83.646 125.720 1.00 46.54 520 LEU G O 1
ATOM 3676 N N . GLY A 1 523 ? 115.934 85.571 124.736 1.00 47.43 521 GLY G N 1
ATOM 3677 C CA . GLY A 1 523 ? 115.061 85.921 125.842 1.00 47.43 521 GLY G CA 1
ATOM 3678 C C . GLY A 1 523 ? 113.926 84.936 126.025 1.00 47.43 521 GLY G C 1
ATOM 3679 O O . GLY A 1 523 ? 113.606 84.549 127.149 1.00 47.43 521 GLY G O 1
ATOM 3680 N N . PHE A 1 524 ? 113.304 84.514 124.922 1.00 49.57 522 PHE G N 1
ATOM 3681 C CA . PHE A 1 524 ? 112.203 83.561 125.011 1.00 49.57 522 PHE G CA 1
ATOM 3682 C C . PHE A 1 524 ? 112.675 82.224 125.569 1.00 49.57 522 PHE G C 1
ATOM 3683 O O . PHE A 1 524 ? 112.004 81.625 126.419 1.00 49.57 522 PHE G O 1
ATOM 3691 N N . LEU A 1 525 ? 113.834 81.744 125.112 1.00 51.38 523 LEU G N 1
ATOM 3692 C CA . LEU A 1 525 ? 114.356 80.474 125.604 1.00 51.38 523 LEU G CA 1
ATOM 3693 C C . LEU A 1 525 ? 114.679 80.553 127.095 1.00 51.38 523 LEU G C 1
ATOM 3694 O O . LEU A 1 525 ? 114.270 79.683 127.883 1.00 51.38 523 LEU G O 1
ATOM 3699 N N . LEU A 1 526 ? 115.374 81.615 127.509 1.00 52.14 524 LEU G N 1
ATOM 3700 C CA . LEU A 1 526 ? 115.719 81.766 128.918 1.00 52.14 524 LEU G CA 1
ATOM 3701 C C . LEU A 1 526 ? 114.472 81.898 129.783 1.00 52.14 524 LEU G C 1
ATOM 3702 O O . LEU A 1 526 ? 114.406 81.328 130.878 1.00 52.14 524 LEU G O 1
ATOM 3707 N N . ALA A 1 527 ? 113.471 82.645 129.311 1.00 53.93 525 ALA G N 1
ATOM 3708 C CA . ALA A 1 527 ? 112.241 82.801 130.075 1.00 53.93 525 ALA G CA 1
ATOM 3709 C C . ALA A 1 527 ? 111.525 81.468 130.239 1.00 53.93 525 ALA G C 1
ATOM 3710 O O . ALA A 1 527 ? 111.176 81.073 131.360 1.00 53.93 525 ALA G O 1
ATOM 3712 N N . THR A 1 528 ? 111.326 80.743 129.133 1.00 56.01 526 THR G N 1
ATOM 3713 C CA . THR A 1 528 ? 110.599 79.483 129.207 1.00 56.01 526 THR G CA 1
ATOM 3714 C C . THR A 1 528 ? 111.336 78.444 130.038 1.00 56.01 526 THR G C 1
ATOM 3715 O O . THR A 1 528 ? 110.703 77.503 130.527 1.00 56.01 526 THR G O 1
ATOM 3719 N N . THR A 1 529 ? 112.649 78.588 130.227 1.00 59.84 527 THR G N 1
ATOM 3720 C CA . THR A 1 529 ? 113.304 77.650 131.134 1.00 59.84 527 THR G CA 1
ATOM 3721 C C . THR A 1 529 ? 113.350 78.124 132.584 1.00 59.84 527 THR G C 1
ATOM 3722 O O . THR A 1 529 ? 113.350 77.285 133.491 1.00 59.84 527 THR G O 1
ATOM 3726 N N . MET A 1 530 ? 113.373 79.435 132.842 1.00 58.76 528 MET G N 1
ATOM 3727 C CA . MET A 1 530 ? 113.696 79.919 134.177 1.00 58.76 528 MET G CA 1
ATOM 3728 C C . MET A 1 530 ? 112.526 80.498 134.960 1.00 58.76 528 MET G C 1
ATOM 3729 O O . MET A 1 530 ? 112.627 80.591 136.187 1.00 58.76 528 MET G O 1
ATOM 3734 N N . VAL A 1 531 ? 111.438 80.910 134.307 1.00 58.21 529 VAL G N 1
ATOM 3735 C CA . VAL A 1 531 ? 110.323 81.523 135.037 1.00 58.21 529 VAL G CA 1
ATOM 3736 C C . VAL A 1 531 ? 109.663 80.550 136.020 1.00 58.21 529 VAL G C 1
ATOM 3737 O O . VAL A 1 531 ? 109.537 80.896 137.206 1.00 58.21 529 VAL G O 1
ATOM 3741 N N . PRO A 1 532 ? 109.220 79.353 135.607 1.00 59.94 530 PRO G N 1
ATOM 3742 C CA . PRO A 1 532 ? 108.440 78.521 136.540 1.00 59.94 530 PRO G CA 1
ATOM 3743 C C . PRO A 1 532 ? 109.210 78.077 137.771 1.00 59.94 530 PRO G C 1
ATOM 3744 O O . PRO A 1 532 ? 108.618 77.972 138.851 1.00 59.94 530 PRO G O 1
ATOM 3748 N N . THR A 1 533 ? 110.512 77.818 137.650 1.00 62.01 531 THR G N 1
ATOM 3749 C CA . THR A 1 533 ? 111.272 77.352 138.803 1.00 62.01 531 THR G CA 1
ATOM 3750 C C . THR A 1 533 ? 111.617 78.496 139.749 1.00 62.01 531 THR G C 1
ATOM 3751 O O . THR A 1 533 ? 111.646 78.299 140.969 1.00 62.01 531 THR G O 1
ATOM 3755 N N . ALA A 1 534 ? 111.850 79.698 139.218 1.00 60.09 532 ALA G N 1
ATOM 3756 C CA . ALA A 1 534 ? 112.051 80.852 140.086 1.00 60.09 532 ALA G CA 1
ATOM 3757 C C . ALA A 1 534 ? 110.756 81.266 140.771 1.00 60.09 532 ALA G C 1
ATOM 3758 O O . ALA A 1 534 ? 110.792 81.883 141.841 1.00 60.09 532 ALA G O 1
ATOM 3760 N N . ALA A 1 535 ? 109.607 80.937 140.180 1.00 62.49 533 ALA G N 1
ATOM 3761 C CA . ALA A 1 535 ? 108.334 81.283 140.801 1.00 62.49 533 ALA G CA 1
ATOM 3762 C C . ALA A 1 535 ? 107.961 80.378 141.972 1.00 62.49 533 ALA G C 1
ATOM 3763 O O . ALA A 1 535 ? 106.976 80.669 142.656 1.00 62.49 533 ALA G O 1
ATOM 3765 N N . LEU A 1 536 ? 108.710 79.302 142.228 1.00 65.79 534 LEU G N 1
ATOM 3766 C CA . LEU A 1 536 ? 108.310 78.305 143.214 1.00 65.79 534 LEU G CA 1
ATOM 3767 C C . LEU A 1 536 ? 109.257 78.158 144.400 1.00 65.79 534 LEU G C 1
ATOM 3768 O O . LEU A 1 536 ? 109.020 77.291 145.249 1.00 65.79 534 LEU G O 1
ATOM 3773 N N . ALA A 1 537 ? 110.308 78.967 144.497 1.00 68.82 535 ALA G N 1
ATOM 3774 C CA . ALA A 1 537 ? 111.326 78.774 145.525 1.00 68.82 535 ALA G CA 1
ATOM 3775 C C . ALA A 1 537 ? 110.803 79.227 146.885 1.00 68.82 535 ALA G C 1
ATOM 3776 O O . ALA A 1 537 ? 110.441 80.395 147.059 1.00 68.82 535 ALA G O 1
ATOM 3778 N N . LYS A 1 538 ? 110.772 78.305 147.850 1.00 71.60 536 LYS G N 1
ATOM 3779 C CA . LYS A 1 538 ? 110.334 78.591 149.211 1.00 71.60 536 LYS G CA 1
ATOM 3780 C C . LYS A 1 538 ? 111.141 77.763 150.202 1.00 71.60 536 LYS G C 1
ATOM 3781 O O . LYS A 1 538 ? 111.333 76.556 149.992 1.00 71.60 536 LYS G O 1
ATOM 3787 N N . PRO A 1 539 ? 111.621 78.379 151.287 1.00 72.58 537 PRO G N 1
ATOM 3788 C CA . PRO A 1 539 ? 112.419 77.624 152.267 1.00 72.58 537 PRO G CA 1
ATOM 3789 C C . PRO A 1 539 ? 111.647 76.537 152.998 1.00 72.58 537 PRO G C 1
ATOM 3790 O O . PRO A 1 539 ? 112.279 75.632 153.556 1.00 72.58 537 PRO G O 1
ATOM 3794 N N . HIS A 1 540 ? 110.319 76.591 153.031 1.00 76.78 538 HIS G N 1
ATOM 3795 C CA . HIS A 1 540 ? 109.513 75.599 153.729 1.00 76.78 538 HIS G CA 1
ATOM 3796 C C . HIS A 1 540 ? 108.732 74.767 152.721 1.00 76.78 538 HIS G C 1
ATOM 3797 O O . HIS A 1 540 ? 108.094 75.315 151.816 1.00 76.78 538 HIS G O 1
ATOM 3804 N N . GLY A 1 541 ? 108.789 73.446 152.876 1.00 80.31 539 GLY G N 1
ATOM 3805 C CA . GLY A 1 541 ? 108.079 72.544 152.003 1.00 80.31 539 GLY G CA 1
ATOM 3806 C C . GLY A 1 541 ? 108.941 71.389 151.536 1.00 80.31 539 GLY G C 1
ATOM 3807 O O . GLY A 1 541 ? 109.808 70.896 152.263 1.00 80.31 539 GLY G O 1
ATOM 3808 N N . PRO A 1 542 ? 108.700 70.916 150.312 1.00 79.37 540 PRO G N 1
ATOM 3809 C CA . PRO A 1 542 ? 109.573 69.887 149.733 1.00 79.37 540 PRO G CA 1
ATOM 3810 C C . PRO A 1 542 ? 110.856 70.479 149.164 1.00 79.37 540 PRO G C 1
ATOM 3811 O O . PRO A 1 542 ? 110.940 70.758 147.964 1.00 79.37 540 PRO G O 1
ATOM 3815 N N . ARG A 1 543 ? 111.860 70.678 150.023 1.00 77.84 541 ARG G N 1
ATOM 3816 C CA . ARG A 1 543 ? 113.077 71.368 149.604 1.00 77.84 541 ARG G CA 1
ATOM 3817 C C . ARG A 1 543 ? 113.906 70.540 148.634 1.00 77.84 541 ARG G C 1
ATOM 3818 O O . ARG A 1 543 ? 114.570 71.105 147.759 1.00 77.84 541 ARG G O 1
ATOM 3826 N N . THR A 1 544 ? 113.903 69.214 148.780 1.00 77.37 542 THR G N 1
ATOM 3827 C CA . THR A 1 544 ? 114.663 68.380 147.855 1.00 77.37 542 THR G CA 1
ATOM 3828 C C . THR A 1 544 ? 114.139 68.524 146.433 1.00 77.37 542 THR G C 1
ATOM 3829 O O . THR A 1 544 ? 114.925 68.648 145.482 1.00 77.37 542 THR G O 1
ATOM 3833 N N . LEU A 1 545 ? 112.815 68.526 146.268 1.00 74.60 543 LEU G N 1
ATOM 3834 C CA . LEU A 1 545 ? 112.246 68.711 144.938 1.00 74.60 543 LEU G CA 1
ATOM 3835 C C . LEU A 1 545 ? 112.629 70.070 144.368 1.00 74.60 543 LEU G C 1
ATOM 3836 O O . LEU A 1 545 ? 113.055 70.166 143.209 1.00 74.60 543 LEU G O 1
ATOM 3841 N N . TYR A 1 546 ? 112.500 71.127 145.177 1.00 73.21 544 TYR G N 1
ATOM 3842 C CA . TYR A 1 546 ? 112.795 72.475 144.704 1.00 73.21 544 TYR G CA 1
ATOM 3843 C C . TYR A 1 546 ? 114.259 72.605 144.309 1.00 73.21 544 TYR G C 1
ATOM 3844 O O . TYR A 1 546 ? 114.581 73.254 143.309 1.00 73.21 544 TYR G O 1
ATOM 3853 N N . ALA A 1 547 ? 115.159 71.992 145.078 1.00 71.30 545 ALA G N 1
ATOM 3854 C CA . ALA A 1 547 ? 116.574 72.014 144.725 1.00 71.30 545 ALA G CA 1
ATOM 3855 C C . ALA A 1 547 ? 116.838 71.262 143.426 1.00 71.30 545 ALA G C 1
ATOM 3856 O O . ALA A 1 547 ? 117.610 71.730 142.578 1.00 71.30 545 ALA G O 1
ATOM 3858 N N . ALA A 1 548 ? 116.208 70.094 143.247 1.00 69.92 546 ALA G N 1
ATOM 3859 C CA . ALA A 1 548 ? 116.386 69.353 142.001 1.00 69.92 546 ALA G CA 1
ATOM 3860 C C . ALA A 1 548 ? 115.868 70.134 140.798 1.00 69.92 546 ALA G C 1
ATOM 3861 O O . ALA A 1 548 ? 116.459 70.070 139.716 1.00 69.92 546 ALA G O 1
ATOM 3863 N N . LEU A 1 549 ? 114.766 70.865 140.962 1.00 67.44 547 LEU G N 1
ATOM 3864 C CA . LEU A 1 549 ? 114.253 71.696 139.875 1.00 67.44 547 LEU G CA 1
ATOM 3865 C C . LEU A 1 549 ? 115.115 72.933 139.628 1.00 67.44 547 LEU G C 1
ATOM 3866 O O . LEU A 1 549 ? 115.256 73.360 138.478 1.00 67.44 547 LEU G O 1
ATOM 3871 N N . LEU A 1 550 ? 115.709 73.511 140.675 1.00 64.58 548 LEU G N 1
ATOM 3872 C CA . LEU A 1 550 ? 116.581 74.667 140.479 1.00 64.58 548 LEU G CA 1
ATOM 3873 C C . LEU A 1 550 ? 117.889 74.288 139.798 1.00 64.58 548 LEU G C 1
ATOM 3874 O O . LEU A 1 550 ? 118.423 75.072 139.005 1.00 64.58 548 LEU G O 1
ATOM 3879 N N . VAL A 1 551 ? 118.426 73.104 140.097 1.00 66.72 549 VAL G N 1
ATOM 3880 C CA . VAL A 1 551 ? 119.695 72.699 139.501 1.00 66.72 549 VAL G CA 1
ATOM 3881 C C . VAL A 1 551 ? 119.532 72.439 138.006 1.00 66.72 549 VAL G C 1
ATOM 3882 O O . VAL A 1 551 ? 120.409 72.783 137.203 1.00 66.72 549 VAL G O 1
ATOM 3886 N N . LEU A 1 552 ? 118.404 71.858 137.603 1.00 66.77 550 LEU G N 1
ATOM 3887 C CA . LEU A 1 552 ? 118.202 71.447 136.219 1.00 66.77 550 LEU G CA 1
ATOM 3888 C C . LEU A 1 552 ? 117.806 72.592 135.294 1.00 66.77 550 LEU G C 1
ATOM 3889 O O . LEU A 1 552 ? 117.708 72.373 134.083 1.00 66.77 550 LEU G O 1
ATOM 3894 N N . THR A 1 553 ? 117.574 73.800 135.814 1.00 64.09 551 THR G N 1
ATOM 3895 C CA . THR A 1 553 ? 117.229 74.932 134.960 1.00 64.09 551 THR G CA 1
ATOM 3896 C C . THR A 1 553 ? 118.228 76.077 135.089 1.00 64.09 551 THR G C 1
ATOM 3897 O O . THR A 1 553 ? 117.902 77.216 134.742 1.00 64.09 551 THR G O 1
ATOM 3901 N N . SER A 1 554 ? 119.436 75.801 135.566 1.00 63.71 552 SER G N 1
ATOM 3902 C CA . SER A 1 554 ? 120.471 76.817 135.612 1.00 63.71 552 SER G CA 1
ATOM 3903 C C . SER A 1 554 ? 120.962 77.122 134.197 1.00 63.71 552 SER G C 1
ATOM 3904 O O . SER A 1 554 ? 120.741 76.336 133.273 1.00 63.71 552 SER G O 1
ATOM 3907 N N . PRO A 1 555 ? 121.617 78.270 133.998 1.00 64.58 553 PRO G N 1
ATOM 3908 C CA . PRO A 1 555 ? 122.104 78.612 132.650 1.00 64.58 553 PRO G CA 1
ATOM 3909 C C . PRO A 1 555 ? 123.015 77.564 132.026 1.00 64.58 553 PRO G C 1
ATOM 3910 O O . PRO A 1 555 ? 123.189 77.576 130.802 1.00 64.58 553 PRO G O 1
ATOM 3914 N N . ALA A 1 556 ? 123.601 76.664 132.816 1.00 64.95 554 ALA G N 1
ATOM 3915 C CA . ALA A 1 556 ? 124.463 75.623 132.270 1.00 64.95 554 ALA G CA 1
ATOM 3916 C C . ALA A 1 556 ? 123.692 74.407 131.769 1.00 64.95 554 ALA G C 1
ATOM 3917 O O . ALA A 1 556 ? 124.124 73.772 130.802 1.00 64.95 554 ALA G O 1
ATOM 3919 N N . ALA A 1 557 ? 122.570 74.057 132.404 1.00 66.60 555 ALA G N 1
ATOM 3920 C CA . ALA A 1 557 ? 121.767 72.930 131.936 1.00 66.60 555 ALA G CA 1
ATOM 3921 C C . ALA A 1 557 ? 120.961 73.295 130.694 1.00 66.60 555 ALA G C 1
ATOM 3922 O O . ALA A 1 557 ? 120.694 72.434 129.841 1.00 66.60 555 ALA G O 1
ATOM 3924 N N . THR A 1 558 ? 120.551 74.562 130.599 1.00 65.17 556 THR G N 1
ATOM 3925 C CA . THR A 1 558 ? 119.886 75.064 129.401 1.00 65.17 556 THR G CA 1
ATOM 3926 C C . THR A 1 558 ? 120.711 74.786 128.153 1.00 65.17 556 THR G C 1
ATOM 3927 O O . THR A 1 558 ? 120.172 74.369 127.121 1.00 65.17 556 THR G O 1
ATOM 3931 N N . LEU A 1 559 ? 122.024 75.001 128.237 1.00 65.96 557 LEU G N 1
ATOM 3932 C CA . LEU A 1 559 ? 122.899 74.817 127.085 1.00 65.96 557 LEU G CA 1
ATOM 3933 C C . LEU A 1 559 ? 122.965 73.354 126.657 1.00 65.96 557 LEU G C 1
ATOM 3934 O O . LEU A 1 559 ? 122.922 73.049 125.458 1.00 65.96 557 LEU G O 1
ATOM 3939 N N . LEU A 1 560 ? 123.077 72.437 127.621 1.00 66.43 558 LEU G N 1
ATOM 3940 C CA . LEU A 1 560 ? 123.105 71.012 127.303 1.00 66.43 558 LEU G CA 1
ATOM 3941 C C . LEU A 1 560 ? 121.799 70.571 126.651 1.00 66.43 558 LEU G C 1
ATOM 3942 O O . LEU A 1 560 ? 121.798 69.850 125.640 1.00 66.43 558 LEU G O 1
ATOM 3947 N N . GLY A 1 561 ? 120.671 71.008 127.216 1.00 67.33 559 GLY G N 1
ATOM 3948 C CA . GLY A 1 561 ? 119.389 70.676 126.618 1.00 67.33 559 GLY G CA 1
ATOM 3949 C C . GLY A 1 561 ? 119.254 71.215 125.207 1.00 67.33 559 GLY G C 1
ATOM 3950 O O . GLY A 1 561 ? 118.758 70.525 124.312 1.00 67.33 559 GLY G O 1
ATOM 3951 N N . SER A 1 562 ? 119.709 72.451 124.986 1.00 64.61 560 SER G N 1
ATOM 3952 C CA . SER A 1 562 ? 119.632 73.046 123.657 1.00 64.61 560 SER G CA 1
ATOM 3953 C C . SER A 1 562 ? 120.506 72.299 122.658 1.00 64.61 560 SER G C 1
ATOM 3954 O O . SER A 1 562 ? 120.121 72.134 121.496 1.00 64.61 560 SER G O 1
ATOM 3957 N N . LEU A 1 563 ? 121.691 71.853 123.083 1.00 64.42 561 LEU G N 1
ATOM 3958 C CA . LEU A 1 563 ? 122.540 71.067 122.191 1.00 64.42 561 LEU G CA 1
ATOM 3959 C C . LEU A 1 563 ? 121.863 69.762 121.796 1.00 64.42 561 LEU G C 1
ATOM 3960 O O . LEU A 1 563 ? 121.888 69.365 120.620 1.00 64.42 561 LEU G O 1
ATOM 3965 N N . PHE A 1 564 ? 121.246 69.081 122.765 1.00 69.67 562 PHE G N 1
ATOM 3966 C CA . PHE A 1 564 ? 120.543 67.842 122.444 1.00 69.67 562 PHE G CA 1
ATOM 3967 C C . PHE A 1 564 ? 119.379 68.098 121.490 1.00 69.67 562 PHE G C 1
ATOM 3968 O O . PHE A 1 564 ? 119.150 67.321 120.554 1.00 69.67 562 PHE G O 1
ATOM 3976 N N . LEU A 1 565 ? 118.641 69.192 121.701 1.00 66.55 563 LEU G N 1
ATOM 3977 C CA . LEU A 1 565 ? 117.545 69.531 120.794 1.00 66.55 563 LEU G CA 1
ATOM 3978 C C . LEU A 1 565 ? 118.055 69.814 119.390 1.00 66.55 563 LEU G C 1
ATOM 3979 O O . LEU A 1 565 ? 117.452 69.380 118.401 1.00 66.55 563 LEU G O 1
ATOM 3984 N N . TRP A 1 566 ? 119.155 70.560 119.287 1.00 65.28 564 TRP G N 1
ATOM 3985 C CA . TRP A 1 566 ? 119.726 70.877 117.985 1.00 65.28 564 TRP G CA 1
ATOM 3986 C C . TRP A 1 566 ? 120.115 69.610 117.242 1.00 65.28 564 TRP G C 1
ATOM 3987 O O . TRP A 1 566 ? 119.851 69.475 116.043 1.00 65.28 564 TRP G O 1
ATOM 3998 N N . ARG A 1 567 ? 120.740 68.662 117.943 1.00 71.56 565 ARG G N 1
ATOM 3999 C CA . ARG A 1 567 ? 121.115 67.411 117.290 1.00 71.56 565 ARG G CA 1
ATOM 4000 C C . ARG A 1 567 ? 119.888 66.596 116.892 1.00 71.56 565 ARG G C 1
ATOM 4001 O O . ARG A 1 567 ? 119.885 65.939 115.845 1.00 71.56 565 ARG G O 1
ATOM 4009 N N . GLU A 1 568 ? 118.839 66.620 117.717 1.00 71.35 566 GLU G N 1
ATOM 4010 C CA . GLU A 1 568 ? 117.631 65.866 117.391 1.00 71.35 566 GLU G CA 1
ATOM 4011 C C . GLU A 1 568 ? 116.928 66.434 116.163 1.00 71.35 566 GLU G C 1
ATOM 4012 O O . GLU A 1 568 ? 116.417 65.677 115.329 1.00 71.35 566 GLU G O 1
ATOM 4014 N N . LEU A 1 569 ? 116.880 67.763 116.038 1.00 66.92 567 LEU G N 1
ATOM 4015 C CA . LEU A 1 569 ? 116.210 68.373 114.892 1.00 66.92 567 LEU G CA 1
ATOM 4016 C C . LEU A 1 569 ? 116.948 68.078 113.591 1.00 66.92 567 LEU G C 1
ATOM 4017 O O . LEU A 1 569 ? 116.318 67.876 112.546 1.00 66.92 567 LEU G O 1
ATOM 4022 N N . GLN A 1 570 ? 118.283 68.047 113.633 1.00 72.20 568 GLN G N 1
ATOM 4023 C CA . GLN A 1 570 ? 119.084 67.766 112.447 1.00 72.20 568 GLN G CA 1
ATOM 4024 C C . GLN A 1 570 ? 118.909 66.341 111.939 1.00 72.20 568 GLN G C 1
ATOM 4025 O O . GLN A 1 570 ? 119.465 66.012 110.885 1.00 72.20 568 GLN G O 1
ATOM 4031 N N . GLU A 1 571 ? 118.177 65.495 112.669 1.00 79.53 569 GLU G N 1
ATOM 4032 C CA . GLU A 1 571 ? 117.979 64.077 112.376 1.00 79.53 569 GLU G CA 1
ATOM 4033 C C . GLU A 1 571 ? 119.235 63.248 112.617 1.00 79.53 569 GLU G C 1
ATOM 4034 O O . GLU A 1 571 ? 119.342 62.126 112.113 1.00 79.53 569 GLU G O 1
ATOM 4036 N N . ALA A 1 572 ? 120.190 63.775 113.379 1.00 82.08 570 ALA G N 1
ATOM 4037 C CA . ALA A 1 572 ? 121.394 63.039 113.767 1.00 82.08 570 ALA G CA 1
ATOM 4038 C C . ALA A 1 572 ? 121.447 62.930 115.284 1.00 82.08 570 ALA G C 1
ATOM 4039 O O . ALA A 1 572 ? 121.929 63.857 115.961 1.00 82.08 570 ALA G O 1
ATOM 4041 N N . PRO A 1 573 ? 120.981 61.825 115.863 1.00 86.02 571 PRO G N 1
ATOM 4042 C CA . PRO A 1 573 ? 120.903 61.720 117.327 1.00 86.02 571 PRO G CA 1
ATOM 4043 C C . PRO A 1 573 ? 122.281 61.683 117.977 1.00 86.02 571 PRO G C 1
ATOM 4044 O O . PRO A 1 573 ? 123.320 61.591 117.322 1.00 86.02 571 PRO G O 1
ATOM 4048 N N . LEU A 1 574 ? 122.265 61.743 119.308 1.00 84.64 572 LEU G N 1
ATOM 4049 C CA . LEU A 1 574 ? 123.466 61.888 120.116 1.00 84.64 572 LEU G CA 1
ATOM 4050 C C . LEU A 1 574 ? 123.371 60.992 121.344 1.00 84.64 572 LEU G C 1
ATOM 4051 O O . LEU A 1 574 ? 122.276 60.681 121.819 1.00 84.64 572 LEU G O 1
ATOM 4056 N N . SER A 1 575 ? 124.531 60.580 121.854 1.00 85.71 573 SER G N 1
ATOM 4057 C CA . SER A 1 575 ? 124.621 59.794 123.073 1.00 85.71 573 SER G CA 1
ATOM 4058 C C . SER A 1 575 ? 125.139 60.670 124.216 1.00 85.71 573 SER G C 1
ATOM 4059 O O . SER A 1 575 ? 125.321 61.882 124.068 1.00 85.71 573 SER G O 1
ATOM 4062 N N . LEU A 1 576 ? 125.370 60.055 125.378 1.00 83.25 574 LEU G N 1
ATOM 4063 C CA . LEU A 1 576 ? 125.750 60.821 126.564 1.00 83.25 574 LEU G CA 1
ATOM 4064 C C . LEU A 1 576 ? 127.181 61.352 126.466 1.00 83.25 574 LEU G C 1
ATOM 4065 O O . LEU A 1 576 ? 127.424 62.546 126.692 1.00 83.25 574 LEU G O 1
ATOM 4070 N N . ALA A 1 577 ? 128.138 60.487 126.120 1.00 81.82 575 ALA G N 1
ATOM 4071 C CA . ALA A 1 577 ? 129.539 60.905 126.086 1.00 81.82 575 ALA G CA 1
ATOM 4072 C C . ALA A 1 577 ? 129.810 61.864 124.931 1.00 81.82 575 ALA G C 1
ATOM 4073 O O . ALA A 1 577 ? 130.547 62.850 125.089 1.00 81.82 575 ALA G O 1
ATOM 4075 N N . GLU A 1 578 ? 129.232 61.582 123.760 1.00 81.32 576 GLU G N 1
ATOM 4076 C CA . GLU A 1 578 ? 129.338 62.507 122.638 1.00 81.32 576 GLU G CA 1
ATOM 4077 C C . GLU A 1 578 ? 128.779 63.874 123.010 1.00 81.32 576 GLU G C 1
ATOM 4078 O O . GLU A 1 578 ? 129.363 64.912 122.670 1.00 81.32 576 GLU G O 1
ATOM 4084 N N . GLY A 1 579 ? 127.656 63.891 123.729 1.00 76.20 577 GLY G N 1
ATOM 4085 C CA . GLY A 1 579 ? 127.078 65.152 124.160 1.00 76.20 577 GLY G CA 1
ATOM 4086 C C . GLY A 1 579 ? 127.967 65.905 125.131 1.00 76.20 577 GLY G C 1
ATOM 4087 O O . GLY A 1 579 ? 128.084 67.129 125.053 1.00 76.20 577 GLY G O 1
ATOM 4088 N N . TRP A 1 580 ? 128.600 65.187 126.063 1.00 73.63 578 TRP G N 1
ATOM 4089 C CA . TRP A 1 580 ? 129.519 65.837 126.996 1.00 73.63 578 TRP G CA 1
ATOM 4090 C C . TRP A 1 580 ? 130.698 66.473 126.261 1.00 73.63 578 TRP G C 1
ATOM 4091 O O . TRP A 1 580 ? 131.096 67.615 126.557 1.00 73.63 578 TRP G O 1
ATOM 4102 N N . GLN A 1 581 ? 131.263 65.748 125.289 1.00 73.28 579 GLN G N 1
ATOM 4103 C CA . GLN A 1 581 ? 132.358 66.303 124.496 1.00 73.28 579 GLN G CA 1
ATOM 4104 C C . GLN A 1 581 ? 131.916 67.558 123.749 1.00 73.28 579 GLN G C 1
ATOM 4105 O O . GLN A 1 581 ? 132.625 68.579 123.744 1.00 73.28 579 GLN G O 1
ATOM 4111 N N . LEU A 1 582 ? 130.736 67.504 123.126 1.00 67.25 580 LEU G N 1
ATOM 4112 C CA . LEU A 1 582 ? 130.217 68.661 122.407 1.00 67.25 580 LEU G CA 1
ATOM 4113 C C . LEU A 1 582 ? 129.985 69.841 123.345 1.00 67.25 580 LEU G C 1
ATOM 4114 O O . LEU A 1 582 ? 130.199 70.995 122.958 1.00 67.25 580 LEU G O 1
ATOM 4119 N N . PHE A 1 583 ? 129.560 69.564 124.579 1.00 63.39 581 PHE G N 1
ATOM 4120 C CA . PHE A 1 583 ? 129.331 70.616 125.566 1.00 63.39 581 PHE G CA 1
ATOM 4121 C C . PHE A 1 583 ? 130.628 71.348 125.905 1.00 63.39 581 PHE G C 1
ATOM 4122 O O . PHE A 1 583 ? 130.673 72.590 125.944 1.00 63.39 581 PHE G O 1
ATOM 4130 N N . LEU A 1 584 ? 131.701 70.591 126.152 1.00 64.53 582 LEU G N 1
ATOM 4131 C CA . LEU A 1 584 ? 132.984 71.231 126.446 1.00 64.53 582 LEU G CA 1
ATOM 4132 C C . LEU A 1 584 ? 133.478 72.053 125.255 1.00 64.53 582 LEU G C 1
ATOM 4133 O O . LEU A 1 584 ? 133.986 73.180 125.420 1.00 64.53 582 LEU G O 1
ATOM 4138 N N . ALA A 1 585 ? 133.323 71.507 124.043 1.00 60.46 583 ALA G N 1
ATOM 4139 C CA . ALA A 1 585 ? 133.699 72.257 122.848 1.00 60.46 583 ALA G CA 1
ATOM 4140 C C . ALA A 1 585 ? 132.923 73.568 122.751 1.00 60.46 583 ALA G C 1
ATOM 4141 O O . ALA A 1 585 ? 133.492 74.614 122.409 1.00 60.46 583 ALA G O 1
ATOM 4143 N N . ALA A 1 586 ? 131.623 73.529 123.057 1.00 60.29 584 ALA G N 1
ATOM 4144 C CA . ALA A 1 586 ? 130.801 74.732 122.990 1.00 60.29 584 ALA G CA 1
ATOM 4145 C C . ALA A 1 586 ? 131.275 75.791 123.979 1.00 60.29 584 ALA G C 1
ATOM 4146 O O . ALA A 1 586 ? 131.305 76.985 123.651 1.00 60.29 584 ALA G O 1
ATOM 4148 N N . LEU A 1 587 ? 131.635 75.380 125.197 1.00 59.63 585 LEU G N 1
ATOM 4149 C CA . LEU A 1 587 ? 132.124 76.352 126.178 1.00 59.63 585 LEU G CA 1
ATOM 4150 C C . LEU A 1 587 ? 133.390 77.050 125.682 1.00 59.63 585 LEU G C 1
ATOM 4151 O O . LEU A 1 587 ? 133.511 78.293 125.740 1.00 59.63 585 LEU G O 1
ATOM 4156 N N . ALA A 1 588 ? 134.345 76.259 125.177 1.00 57.77 586 ALA G N 1
ATOM 4157 C CA . ALA A 1 588 ? 135.581 76.853 124.672 1.00 57.77 586 ALA G CA 1
ATOM 4158 C C . ALA A 1 588 ? 135.302 77.816 123.523 1.00 57.77 586 ALA G C 1
ATOM 4159 O O . ALA A 1 588 ? 135.861 78.924 123.474 1.00 57.77 586 ALA G O 1
ATOM 4161 N N . GLN A 1 589 ? 134.424 77.415 122.597 1.00 59.84 587 GLN G N 1
ATOM 4162 C CA . GLN A 1 589 ? 134.089 78.280 121.471 1.00 59.84 587 GLN G CA 1
ATOM 4163 C C . GLN A 1 589 ? 133.457 79.582 121.937 1.00 59.84 587 GLN G C 1
ATOM 4164 O O . GLN A 1 589 ? 133.740 80.646 121.379 1.00 59.84 587 GLN G O 1
ATOM 4170 N N . GLY A 1 590 ? 132.582 79.519 122.941 1.00 56.41 588 GLY G N 1
ATOM 4171 C CA . GLY A 1 590 ? 131.951 80.736 123.426 1.00 56.41 588 GLY G CA 1
ATOM 4172 C C . GLY A 1 590 ? 132.958 81.746 123.940 1.00 56.41 588 GLY G C 1
ATOM 4173 O O . GLY A 1 590 ? 132.919 82.930 123.576 1.00 56.41 588 GLY G O 1
ATOM 4174 N N . VAL A 1 591 ? 133.897 81.286 124.774 1.00 55.85 589 VAL G N 1
ATOM 4175 C CA . VAL A 1 591 ? 134.904 82.216 125.297 1.00 55.85 589 VAL G CA 1
ATOM 4176 C C . VAL A 1 591 ? 135.761 82.781 124.161 1.00 55.85 589 VAL G C 1
ATOM 4177 O O . VAL A 1 591 ? 135.997 84.000 124.069 1.00 55.85 589 VAL G O 1
ATOM 4181 N N . LEU A 1 592 ? 136.220 81.903 123.261 1.00 53.88 590 LEU G N 1
ATOM 4182 C CA . LEU A 1 592 ? 137.108 82.348 122.190 1.00 53.88 590 LEU G CA 1
ATOM 4183 C C . LEU A 1 592 ? 136.417 83.349 121.269 1.00 53.88 590 LEU G C 1
ATOM 4184 O O . LEU A 1 592 ? 137.035 84.322 120.816 1.00 53.88 590 LEU G O 1
ATOM 4189 N N . GLU A 1 593 ? 135.135 83.123 120.974 1.00 50.48 591 GLU G N 1
ATOM 4190 C CA . GLU A 1 593 ? 134.406 84.026 120.094 1.00 50.48 591 GLU G CA 1
ATOM 4191 C C . GLU A 1 593 ? 134.130 85.363 120.758 1.00 50.48 591 GLU G C 1
ATOM 4192 O O . GLU A 1 593 ? 134.162 86.398 120.081 1.00 50.48 591 GLU G O 1
ATOM 4198 N N . HIS A 1 594 ? 133.861 85.378 122.069 1.00 48.87 592 HIS G N 1
ATOM 4199 C CA . HIS A 1 594 ? 133.775 86.670 122.743 1.00 48.87 592 HIS G CA 1
ATOM 4200 C C . HIS A 1 594 ? 135.079 87.439 122.601 1.00 48.87 592 HIS G C 1
ATOM 4201 O O . HIS A 1 594 ? 135.072 88.664 122.433 1.00 48.87 592 HIS G O 1
ATOM 4208 N N . HIS A 1 595 ? 136.212 86.739 122.664 1.00 52.84 593 HIS G N 1
ATOM 4209 C CA . HIS A 1 595 ? 137.473 87.473 122.571 1.00 52.84 593 HIS G CA 1
ATOM 4210 C C . HIS A 1 595 ? 137.782 87.942 121.149 1.00 52.84 593 HIS G C 1
ATOM 4211 O O . HIS A 1 595 ? 138.339 89.030 120.967 1.00 52.84 593 HIS G O 1
ATOM 4218 N N . THR A 1 596 ? 137.434 87.159 120.128 1.00 48.22 594 THR G N 1
ATOM 4219 C CA . THR A 1 596 ? 137.865 87.500 118.773 1.00 48.22 594 THR G CA 1
ATOM 4220 C C . THR A 1 596 ? 136.850 88.300 117.963 1.00 48.22 594 THR G C 1
ATOM 4221 O O . THR A 1 596 ? 137.261 89.092 117.110 1.00 48.22 594 THR G O 1
ATOM 4225 N N . TYR A 1 597 ? 135.544 88.130 118.183 1.00 44.23 595 TYR G N 1
ATOM 4226 C CA . TYR A 1 597 ? 134.552 88.823 117.370 1.00 44.23 595 TYR G CA 1
ATOM 4227 C C . TYR A 1 597 ? 133.720 89.842 118.131 1.00 44.23 595 TYR G C 1
ATOM 4228 O O . TYR A 1 597 ? 133.066 90.672 117.495 1.00 44.23 595 TYR G O 1
ATOM 4237 N N . GLY A 1 598 ? 133.722 89.802 119.459 1.00 44.29 596 GLY G N 1
ATOM 4238 C CA . GLY A 1 598 ? 132.867 90.676 120.229 1.00 44.29 596 GLY G CA 1
ATOM 4239 C C . GLY A 1 598 ? 131.489 90.127 120.516 1.00 44.29 596 GLY G C 1
ATOM 4240 O O . GLY A 1 598 ? 130.553 90.911 120.712 1.00 44.29 596 GLY G O 1
ATOM 4241 N N . ALA A 1 599 ? 131.325 88.807 120.525 1.00 44.64 597 ALA G N 1
ATOM 4242 C CA . ALA A 1 599 ? 130.060 88.207 120.919 1.00 44.64 597 ALA G CA 1
ATOM 4243 C C . ALA A 1 599 ? 129.781 88.484 122.391 1.00 44.64 597 ALA G C 1
ATOM 4244 O O . ALA A 1 599 ? 130.698 88.610 123.205 1.00 44.64 597 ALA G O 1
ATOM 4246 N N . LEU A 1 600 ? 128.497 88.582 122.735 1.00 47.73 598 LEU G N 1
ATOM 4247 C CA . LEU A 1 600 ? 128.092 89.051 124.053 1.00 47.73 598 LEU G CA 1
ATOM 4248 C C . LEU A 1 600 ? 127.498 87.965 124.943 1.00 47.73 598 LEU G C 1
ATOM 4249 O O . LEU A 1 600 ? 127.114 88.261 126.075 1.00 47.73 598 LEU G O 1
ATOM 4254 N N . LEU A 1 601 ? 127.431 86.715 124.482 1.00 49.05 599 LEU G N 1
ATOM 4255 C CA . LEU A 1 601 ? 126.740 85.698 125.271 1.00 49.05 599 LEU G CA 1
ATOM 4256 C C . LEU A 1 601 ? 127.481 85.378 126.567 1.00 49.05 599 LEU G C 1
ATOM 4257 O O . LEU A 1 601 ? 126.856 85.266 127.629 1.00 49.05 599 LEU G O 1
ATOM 4262 N N . PHE A 1 602 ? 128.803 85.234 126.502 1.00 52.08 600 PHE G N 1
ATOM 4263 C CA . PHE A 1 602 ? 129.581 84.953 127.708 1.00 52.08 600 PHE G CA 1
ATOM 4264 C C . PHE A 1 602 ? 129.495 86.077 128.735 1.00 52.08 600 PHE G C 1
ATOM 4265 O O . PHE A 1 602 ? 129.215 85.784 129.913 1.00 52.08 600 PHE G O 1
ATOM 4273 N N . PRO A 1 603 ? 129.720 87.354 128.387 1.00 49.97 601 PRO G N 1
ATOM 4274 C CA . PRO A 1 603 ? 129.518 88.405 129.398 1.00 49.97 601 PRO G CA 1
ATOM 4275 C C . PRO A 1 603 ? 128.096 88.463 129.919 1.00 49.97 601 PRO G C 1
ATOM 4276 O O . PRO A 1 603 ? 127.909 88.576 131.133 1.00 49.97 601 PRO G O 1
ATOM 4280 N N . LEU A 1 604 ? 127.087 88.329 129.053 1.00 51.88 602 LEU G N 1
ATOM 4281 C CA . LEU A 1 604 ? 125.712 88.389 129.538 1.00 51.88 602 LEU G CA 1
ATOM 4282 C C . LEU A 1 604 ? 125.454 87.305 130.572 1.00 51.88 602 LEU G C 1
ATOM 4283 O O . LEU A 1 604 ? 125.088 87.606 131.712 1.00 51.88 602 LEU G O 1
ATOM 4288 N N . LEU A 1 605 ? 125.722 86.046 130.224 1.00 52.61 603 LEU G N 1
ATOM 4289 C CA . LEU A 1 605 ? 125.482 84.976 131.184 1.00 52.61 603 LEU G CA 1
ATOM 4290 C C . LEU A 1 605 ? 126.275 85.212 132.464 1.00 52.61 603 LEU G C 1
ATOM 4291 O O . LEU A 1 605 ? 125.685 85.502 133.513 1.00 52.61 603 LEU G O 1
ATOM 4296 N N . SER A 1 606 ? 127.609 85.236 132.361 1.00 54.35 604 SER G N 1
ATOM 4297 C CA . SER A 1 606 ? 128.458 85.217 133.549 1.00 54.35 604 SER G CA 1
ATOM 4298 C C . SER A 1 606 ? 128.230 86.434 134.439 1.00 54.35 604 SER G C 1
ATOM 4299 O O . SER A 1 606 ? 128.219 86.314 135.669 1.00 54.35 604 SER G O 1
ATOM 4302 N N . LEU A 1 607 ? 128.056 87.618 133.852 1.00 52.15 605 LEU G N 1
ATOM 4303 C CA . LEU A 1 607 ? 127.965 88.832 134.646 1.00 52.15 605 LEU G CA 1
ATOM 4304 C C . LEU A 1 607 ? 126.550 89.173 135.092 1.00 52.15 605 LEU G C 1
ATOM 4305 O O . LEU A 1 607 ? 126.395 89.789 136.151 1.00 52.15 605 LEU G O 1
ATOM 4310 N N . GLY A 1 608 ? 125.515 88.818 134.326 1.00 53.05 606 GLY G N 1
ATOM 4311 C CA . GLY A 1 608 ? 124.178 89.211 134.711 1.00 53.05 606 GLY G CA 1
ATOM 4312 C C . GLY A 1 608 ? 123.261 88.109 135.201 1.00 53.05 606 GLY G C 1
ATOM 4313 O O . GLY A 1 608 ? 122.507 88.322 136.154 1.00 53.05 606 GLY G O 1
ATOM 4314 N N . LEU A 1 609 ? 123.296 86.931 134.576 1.00 54.23 607 LEU G N 1
ATOM 4315 C CA . LEU A 1 609 ? 122.251 85.951 134.832 1.00 54.23 607 LEU G CA 1
ATOM 4316 C C . LEU A 1 609 ? 122.646 84.912 135.866 1.00 54.23 607 LEU G C 1
ATOM 4317 O O . LEU A 1 609 ? 121.770 84.353 136.532 1.00 54.23 607 LEU G O 1
ATOM 4322 N N . TYR A 1 610 ? 123.939 84.638 136.006 1.00 56.98 608 TYR G N 1
ATOM 4323 C CA . TYR A 1 610 ? 124.392 83.718 137.048 1.00 56.98 608 TYR G CA 1
ATOM 4324 C C . TYR A 1 610 ? 124.125 84.251 138.456 1.00 56.98 608 TYR G C 1
ATOM 4325 O O . TYR A 1 610 ? 123.597 83.490 139.290 1.00 56.98 608 TYR G O 1
ATOM 4334 N N . PRO A 1 611 ? 124.434 85.516 138.792 1.00 56.33 609 PRO G N 1
ATOM 4335 C CA . PRO A 1 611 ? 124.147 85.988 140.162 1.00 56.33 609 PRO G CA 1
ATOM 4336 C C . PRO A 1 611 ? 122.674 85.959 140.552 1.00 56.33 609 PRO G C 1
ATOM 4337 O O . PRO A 1 611 ? 122.365 85.740 141.728 1.00 56.33 609 PRO G O 1
ATOM 4341 N N . CYS A 1 612 ? 121.752 86.199 139.617 1.00 57.51 610 CYS G N 1
ATOM 4342 C CA . CYS A 1 612 ? 120.329 86.172 139.956 1.00 57.51 610 CYS G CA 1
ATOM 4343 C C . CYS A 1 612 ? 119.879 84.763 140.331 1.00 57.51 610 CYS G C 1
ATOM 4344 O O . CYS A 1 612 ? 119.148 84.559 141.315 1.00 57.51 610 CYS G O 1
ATOM 4347 N N . TRP A 1 613 ? 120.301 83.774 139.545 1.00 56.42 611 TRP G N 1
ATOM 4348 C CA . TRP A 1 613 ? 120.014 82.388 139.887 1.00 56.42 611 TRP G CA 1
ATOM 4349 C C . TRP A 1 613 ? 120.646 82.017 141.224 1.00 56.42 611 TRP G C 1
ATOM 4350 O O . TRP A 1 613 ? 120.068 81.248 142.003 1.00 56.42 611 TRP G O 1
ATOM 4361 N N . LEU A 1 614 ? 121.826 82.572 141.520 1.00 58.08 612 LEU G N 1
ATOM 4362 C CA . LEU A 1 614 ? 122.413 82.357 142.841 1.00 58.08 612 LEU G CA 1
ATOM 4363 C C . LEU A 1 614 ? 121.553 82.963 143.938 1.00 58.08 612 LEU G C 1
ATOM 4364 O O . LEU A 1 614 ? 121.472 82.419 145.043 1.00 58.08 612 LEU G O 1
ATOM 4369 N N . LEU A 1 615 ? 120.961 84.126 143.677 1.00 58.55 613 LEU G N 1
ATOM 4370 C CA . LEU A 1 615 ? 120.084 84.733 144.673 1.00 58.55 613 LEU G CA 1
ATOM 4371 C C . LEU A 1 615 ? 118.883 83.843 144.955 1.00 58.55 613 LEU G C 1
ATOM 4372 O O . LEU A 1 615 ? 118.465 83.693 146.109 1.00 58.55 613 LEU G O 1
ATOM 4377 N N . PHE A 1 616 ? 118.311 83.243 143.911 1.00 57.06 614 PHE G N 1
ATOM 4378 C CA . PHE A 1 616 ? 117.214 82.304 144.147 1.00 57.06 614 PHE G CA 1
ATOM 4379 C C . PHE A 1 616 ? 117.679 81.074 144.928 1.00 57.06 614 PHE G C 1
ATOM 4380 O O . PHE A 1 616 ? 116.954 80.582 145.807 1.00 57.06 614 PHE G O 1
ATOM 4388 N N . TRP A 1 617 ? 118.880 80.572 144.627 1.00 59.43 615 TRP G N 1
ATOM 4389 C CA . TRP A 1 617 ? 119.453 79.481 145.413 1.00 59.43 615 TRP G CA 1
ATOM 4390 C C . TRP A 1 617 ? 119.619 79.880 146.877 1.00 59.43 615 TRP G C 1
ATOM 4391 O O . TRP A 1 617 ? 119.408 79.062 147.779 1.00 59.43 615 TRP G O 1
ATOM 4402 N N . ASN A 1 618 ? 120.014 81.131 147.125 1.00 64.07 616 ASN G N 1
ATOM 4403 C CA . ASN A 1 618 ? 120.091 81.648 148.489 1.00 64.07 616 ASN G CA 1
ATOM 4404 C C . ASN A 1 618 ? 118.722 81.660 149.150 1.00 64.07 616 ASN G C 1
ATOM 4405 O O . ASN A 1 618 ? 118.595 81.358 150.341 1.00 64.07 616 ASN G O 1
ATOM 4410 N N . VAL A 1 619 ? 117.689 82.039 148.395 1.00 61.96 617 VAL G N 1
ATOM 4411 C CA . VAL A 1 619 ? 116.335 82.066 148.940 1.00 61.96 617 VAL G CA 1
ATOM 4412 C C . VAL A 1 619 ? 115.906 80.670 149.374 1.00 61.96 617 VAL G C 1
ATOM 4413 O O . VAL A 1 619 ? 115.314 80.492 150.445 1.00 61.96 617 VAL G O 1
ATOM 4417 N N . LEU A 1 620 ? 116.200 79.657 148.554 1.00 65.34 618 LEU G N 1
ATOM 4418 C CA . LEU A 1 620 ? 115.758 78.302 148.882 1.00 65.34 618 LEU G CA 1
ATOM 4419 C C . LEU A 1 620 ? 116.427 77.779 150.151 1.00 65.34 618 LEU G C 1
ATOM 4420 O O . LEU A 1 620 ? 115.806 77.049 150.933 1.00 65.34 618 LEU G O 1
ATOM 4425 N N . PHE A 1 621 ? 117.685 78.151 150.380 1.00 67.13 619 PHE G N 1
ATOM 4426 C CA . PHE A 1 621 ? 118.458 77.646 151.511 1.00 67.13 619 PHE G CA 1
ATOM 4427 C C . PHE A 1 621 ? 118.765 78.775 152.485 1.00 67.13 619 PHE G C 1
ATOM 4428 O O . PHE A 1 621 ? 119.911 78.927 152.920 1.00 67.13 619 PHE G O 1
ATOM 4436 N N . TRP A 1 622 ? 117.734 79.553 152.830 1.00 73.43 620 TRP G N 1
ATOM 4437 C CA . TRP A 1 622 ? 117.866 80.870 153.448 1.00 73.43 620 TRP G CA 1
ATOM 4438 C C . TRP A 1 622 ? 118.989 80.972 154.477 1.00 73.43 620 TRP G C 1
ATOM 4439 O O . TRP A 1 622 ? 119.873 81.829 154.359 1.00 73.43 620 TRP G O 1
ATOM 4450 N N . LYS A 1 623 ? 118.985 80.108 155.486 1.00 77.04 621 LYS G N 1
ATOM 4451 C CA . LYS A 1 623 ? 120.056 80.131 156.482 1.00 77.04 621 LYS G CA 1
ATOM 4452 C C . LYS A 1 623 ? 120.470 78.726 156.900 1.00 77.04 621 LYS G C 1
ATOM 4453 O O . LYS A 1 623 ? 119.801 78.070 157.699 1.00 77.04 621 LYS G O 1
ATOM 4459 N N . ARG B 2 41 ? 91.809 132.549 60.618 1.00 51.82 39 ARG K N 1
ATOM 4460 C CA . ARG B 2 41 ? 90.613 133.092 61.248 1.00 51.82 39 ARG K CA 1
ATOM 4461 C C . ARG B 2 41 ? 90.748 133.098 62.766 1.00 51.82 39 ARG K C 1
ATOM 4462 O O . ARG B 2 41 ? 89.773 133.318 63.484 1.00 51.82 39 ARG K O 1
ATOM 4464 N N . SER B 2 42 ? 91.967 132.863 63.253 1.00 47.59 40 SER K N 1
ATOM 4465 C CA . SER B 2 42 ? 92.188 132.755 64.691 1.00 47.59 40 SER K CA 1
ATOM 4466 C C . SER B 2 42 ? 92.281 134.129 65.348 1.00 47.59 40 SER K C 1
ATOM 4467 O O . SER B 2 42 ? 91.487 134.459 66.236 1.00 47.59 40 SER K O 1
ATOM 4470 N N . GLY B 2 43 ? 93.240 134.943 64.920 1.00 43.64 41 GLY K N 1
ATOM 4471 C CA . GLY B 2 43 ? 93.420 136.261 65.492 1.00 43.64 41 GLY K CA 1
ATOM 4472 C C . GLY B 2 43 ? 94.492 136.374 66.551 1.00 43.64 41 GLY K C 1
ATOM 4473 O O . GLY B 2 43 ? 94.511 137.368 67.284 1.00 43.64 41 GLY K O 1
ATOM 4474 N N . HIS B 2 44 ? 95.377 135.393 66.665 1.00 37.47 42 HIS K N 1
ATOM 4475 C CA . HIS B 2 44 ? 96.511 135.452 67.574 1.00 37.47 42 HIS K CA 1
ATOM 4476 C C . HIS B 2 44 ? 97.780 135.788 66.796 1.00 37.47 42 HIS K C 1
ATOM 4477 O O . HIS B 2 44 ? 97.829 135.672 65.571 1.00 37.47 42 HIS K O 1
ATOM 4484 N N . THR B 2 45 ? 98.815 136.214 67.526 1.00 34.85 43 THR K N 1
ATOM 4485 C CA . THR B 2 45 ? 100.074 136.588 66.895 1.00 34.85 43 THR K CA 1
ATOM 4486 C C . THR B 2 45 ? 101.314 135.952 67.513 1.00 34.85 43 THR K C 1
ATOM 4487 O O . THR B 2 45 ? 102.418 136.216 67.028 1.00 34.85 43 THR K O 1
ATOM 4491 N N . ASN B 2 46 ? 101.178 135.126 68.547 1.00 31.02 44 ASN K N 1
ATOM 4492 C CA . ASN B 2 46 ? 102.314 134.364 69.052 1.00 31.02 44 ASN K CA 1
ATOM 4493 C C . ASN B 2 46 ? 101.797 133.152 69.816 1.00 31.02 44 ASN K C 1
ATOM 4494 O O . ASN B 2 46 ? 100.609 133.050 70.130 1.00 31.02 44 ASN K O 1
ATOM 4499 N N . ASN B 2 47 ? 102.713 132.227 70.108 1.00 28.58 45 ASN K N 1
ATOM 4500 C CA . ASN B 2 47 ? 102.382 130.936 70.697 1.00 28.58 45 ASN K CA 1
ATOM 4501 C C . ASN B 2 47 ? 103.333 130.625 71.844 1.00 28.58 45 ASN K C 1
ATOM 4502 O O . ASN B 2 47 ? 104.522 130.941 71.774 1.00 28.58 45 ASN K O 1
ATOM 4507 N N . TRP B 2 48 ? 102.806 129.994 72.892 1.00 23.99 46 TRP K N 1
ATOM 4508 C CA . TRP B 2 48 ? 103.584 129.585 74.055 1.00 23.99 46 TRP K CA 1
ATOM 4509 C C . TRP B 2 48 ? 103.236 128.145 74.416 1.00 23.99 46 TRP K C 1
ATOM 4510 O O . TRP B 2 48 ? 102.255 127.580 73.929 1.00 23.99 46 TRP K O 1
ATOM 4521 N N . ALA B 2 49 ? 104.055 127.546 75.281 1.00 22.96 47 ALA K N 1
ATOM 4522 C CA . ALA B 2 49 ? 103.830 126.176 75.724 1.00 22.96 47 ALA K CA 1
ATOM 4523 C C . ALA B 2 49 ? 104.523 125.949 77.061 1.00 22.96 47 ALA K C 1
ATOM 4524 O O . ALA B 2 49 ? 105.654 126.393 77.260 1.00 22.96 47 ALA K O 1
ATOM 4526 N N . VAL B 2 50 ? 103.834 125.262 77.971 1.00 22.47 48 VAL K N 1
ATOM 4527 C CA . VAL B 2 50 ? 104.380 124.878 79.271 1.00 22.47 48 VAL K CA 1
ATOM 4528 C C . VAL B 2 50 ? 104.175 123.375 79.425 1.00 22.47 48 VAL K C 1
ATOM 4529 O O . VAL B 2 50 ? 103.033 122.908 79.502 1.00 22.47 48 VAL K O 1
ATOM 4533 N N . LEU B 2 51 ? 105.271 122.622 79.475 1.00 24.20 49 LEU K N 1
ATOM 4534 C CA . LEU B 2 51 ? 105.235 121.165 79.555 1.00 24.20 49 LEU K CA 1
ATOM 4535 C C . LEU B 2 51 ? 105.928 120.724 80.837 1.00 24.20 49 LEU K C 1
ATOM 4536 O O . LEU B 2 51 ? 107.086 121.082 81.072 1.00 24.20 49 LEU K O 1
ATOM 4541 N N . VAL B 2 52 ? 105.228 119.940 81.657 1.00 26.41 50 VAL K N 1
ATOM 4542 C CA . VAL B 2 52 ? 105.666 119.629 83.014 1.00 26.41 50 VAL K CA 1
ATOM 4543 C C . VAL B 2 52 ? 105.599 118.125 83.252 1.00 26.41 50 VAL K C 1
ATOM 4544 O O . VAL B 2 52 ? 104.609 117.473 82.903 1.00 26.41 50 VAL K O 1
ATOM 4548 N N . CYS B 2 53 ? 106.657 117.581 83.851 1.00 29.97 51 CYS K N 1
ATOM 4549 C CA . CYS B 2 53 ? 106.719 116.195 84.304 1.00 29.97 51 CYS K CA 1
ATOM 4550 C C . CYS B 2 53 ? 106.943 116.191 85.810 1.00 29.97 51 CYS K C 1
ATOM 4551 O O . CYS B 2 53 ? 107.878 116.832 86.299 1.00 29.97 51 CYS K O 1
ATOM 4554 N N . THR B 2 54 ? 106.097 115.463 86.542 1.00 33.81 52 THR K N 1
ATOM 4555 C CA . THR B 2 54 ? 106.098 115.545 88.000 1.00 33.81 52 THR K CA 1
ATOM 4556 C C . THR B 2 54 ? 106.396 114.210 88.673 1.00 33.81 52 THR K C 1
ATOM 4557 O O . THR B 2 54 ? 105.762 113.867 89.675 1.00 33.81 52 THR K O 1
ATOM 4561 N N . SER B 2 55 ? 107.341 113.459 88.096 1.00 35.29 53 SER K N 1
ATOM 4562 C CA . SER B 2 55 ? 107.721 112.119 88.619 1.00 35.29 53 SER K CA 1
ATOM 4563 C C . SER B 2 55 ? 109.112 112.167 89.262 1.00 35.29 53 SER K C 1
ATOM 4564 O O . SER B 2 55 ? 109.670 113.274 89.390 1.00 35.29 53 SER K O 1
ATOM 4567 N N . ARG B 2 56 ? 109.638 110.999 89.648 1.00 35.70 54 ARG K N 1
ATOM 4568 C CA . ARG B 2 56 ? 110.971 110.900 90.302 1.00 35.70 54 ARG K CA 1
ATOM 4569 C C . ARG B 2 56 ? 111.558 109.501 90.078 1.00 35.70 54 ARG K C 1
ATOM 4570 O O . ARG B 2 56 ? 110.809 108.621 89.602 1.00 35.70 54 ARG K O 1
ATOM 4578 N N . PHE B 2 57 ? 112.861 109.352 90.358 1.00 32.55 55 PHE K N 1
ATOM 4579 C CA . PHE B 2 57 ? 113.650 108.090 90.261 1.00 32.55 55 PHE K CA 1
ATOM 4580 C C . PHE B 2 57 ? 113.876 107.660 88.804 1.00 32.55 55 PHE K C 1
ATOM 4581 O O . PHE B 2 57 ? 113.668 108.470 87.878 1.00 32.55 55 PHE K O 1
ATOM 4589 N N . TRP B 2 58 ? 114.310 106.406 88.630 1.00 25.79 56 TRP K N 1
ATOM 4590 C CA . TRP B 2 58 ? 114.634 105.823 87.331 1.00 25.79 56 TRP K CA 1
ATOM 4591 C C . TRP B 2 58 ? 113.526 104.913 86.813 1.00 25.79 56 TRP K C 1
ATOM 4592 O O . TRP B 2 58 ? 113.366 104.774 85.596 1.00 25.79 56 TRP K O 1
ATOM 4603 N N . PHE B 2 59 ? 112.749 104.295 87.703 1.00 29.91 57 PHE K N 1
ATOM 4604 C CA . PHE B 2 59 ? 111.678 103.415 87.248 1.00 29.91 57 PHE K CA 1
ATOM 4605 C C . PHE B 2 59 ? 110.451 104.178 86.754 1.00 29.91 57 PHE K C 1
ATOM 4606 O O . PHE B 2 59 ? 109.507 103.543 86.274 1.00 29.91 57 PHE K O 1
ATOM 4614 N N . ASN B 2 60 ? 110.447 105.508 86.840 1.00 29.86 58 ASN K N 1
ATOM 4615 C CA . ASN B 2 60 ? 109.378 106.361 86.314 1.00 29.86 58 ASN K CA 1
ATOM 4616 C C . ASN B 2 60 ? 109.774 106.999 84.984 1.00 29.86 58 ASN K C 1
ATOM 4617 O O . ASN B 2 60 ? 109.493 108.167 84.711 1.00 29.86 58 ASN K O 1
ATOM 4622 N N . TYR B 2 61 ? 110.447 106.202 84.155 1.00 31.45 59 TYR K N 1
ATOM 4623 C CA . TYR B 2 61 ? 110.970 106.620 82.855 1.00 31.45 59 TYR K CA 1
ATOM 4624 C C . TYR B 2 61 ? 109.869 107.134 81.923 1.00 31.45 59 TYR K C 1
ATOM 4625 O O . TYR B 2 61 ? 110.110 108.016 81.080 1.00 31.45 59 TYR K O 1
ATOM 4634 N N . ARG B 2 62 ? 108.654 106.600 82.071 1.00 36.35 60 ARG K N 1
ATOM 4635 C CA . ARG B 2 62 ? 107.582 106.818 81.101 1.00 36.35 60 ARG K CA 1
ATOM 4636 C C . ARG B 2 62 ? 107.150 108.282 81.023 1.00 36.35 60 ARG K C 1
ATOM 4637 O O . ARG B 2 62 ? 106.922 108.817 79.930 1.00 36.35 60 ARG K O 1
ATOM 4645 N N . HIS B 2 63 ? 107.008 108.939 82.176 1.00 32.64 61 HIS K N 1
ATOM 4646 C CA . HIS B 2 63 ? 106.524 110.317 82.196 1.00 32.64 61 HIS K CA 1
ATOM 4647 C C . HIS B 2 63 ? 107.499 111.252 81.486 1.00 32.64 61 HIS K C 1
ATOM 4648 O O . HIS B 2 63 ? 107.098 112.119 80.690 1.00 32.64 61 HIS K O 1
ATOM 4655 N N . VAL B 2 64 ? 108.792 111.076 81.757 1.00 31.88 62 VAL K N 1
ATOM 4656 C CA . VAL B 2 64 ? 109.814 111.875 81.094 1.00 31.88 62 VAL K CA 1
ATOM 4657 C C . VAL B 2 64 ? 109.792 111.621 79.593 1.00 31.88 62 VAL K C 1
ATOM 4658 O O . VAL B 2 64 ? 109.928 112.553 78.789 1.00 31.88 62 VAL K O 1
ATOM 4662 N N . ALA B 2 65 ? 109.614 110.358 79.189 1.00 32.30 63 ALA K N 1
ATOM 4663 C CA . ALA B 2 65 ? 109.551 110.059 77.760 1.00 32.30 63 ALA K CA 1
ATOM 4664 C C . ALA B 2 65 ? 108.384 110.782 77.087 1.00 32.30 63 ALA K C 1
ATOM 4665 O O . ALA B 2 65 ? 108.528 111.322 75.979 1.00 32.30 63 ALA K O 1
ATOM 4667 N N . ASN B 2 66 ? 107.221 110.809 77.748 1.00 34.06 64 ASN K N 1
ATOM 4668 C CA . ASN B 2 66 ? 106.061 111.517 77.203 1.00 34.06 64 ASN K CA 1
ATOM 4669 C C . ASN B 2 66 ? 106.346 113.004 77.019 1.00 34.06 64 ASN K C 1
ATOM 4670 O O . ASN B 2 66 ? 106.043 113.590 75.962 1.00 34.06 64 ASN K O 1
ATOM 4675 N N . THR B 2 67 ? 106.930 113.630 78.043 1.00 31.26 65 THR K N 1
ATOM 4676 C CA . THR B 2 67 ? 107.238 115.053 77.945 1.00 31.26 65 THR K CA 1
ATOM 4677 C C . THR B 2 67 ? 108.206 115.327 76.797 1.00 31.26 65 THR K C 1
ATOM 4678 O O . THR B 2 67 ? 108.028 116.291 76.037 1.00 31.26 65 THR K O 1
ATOM 4682 N N . LEU B 2 68 ? 109.227 114.478 76.646 1.00 31.78 66 LEU K N 1
ATOM 4683 C CA . LEU B 2 68 ? 110.204 114.677 75.579 1.00 31.78 66 LEU K CA 1
ATOM 4684 C C . LEU B 2 68 ? 109.558 114.555 74.203 1.00 31.78 66 LEU K C 1
ATOM 4685 O O . LEU B 2 68 ? 109.911 115.294 73.275 1.00 31.78 66 LEU K O 1
ATOM 4690 N N . SER B 2 69 ? 108.619 113.616 74.047 1.00 32.97 67 SER K N 1
ATOM 4691 C CA . SER B 2 69 ? 107.921 113.485 72.768 1.00 32.97 67 SER K CA 1
ATOM 4692 C C . SER B 2 69 ? 107.145 114.753 72.427 1.00 32.97 67 SER K C 1
ATOM 4693 O O . SER B 2 69 ? 107.174 115.227 71.278 1.00 32.97 67 SER K O 1
ATOM 4696 N N . VAL B 2 70 ? 106.453 115.322 73.418 1.00 31.43 68 VAL K N 1
ATOM 4697 C CA . VAL B 2 70 ? 105.714 116.561 73.169 1.00 31.43 68 VAL K CA 1
ATOM 4698 C C . VAL B 2 70 ? 106.665 117.690 72.769 1.00 31.43 68 VAL K C 1
ATOM 4699 O O . VAL B 2 70 ? 106.374 118.476 71.852 1.00 31.43 68 VAL K O 1
ATOM 4703 N N . TYR B 2 71 ? 107.808 117.794 73.457 1.00 31.21 69 TYR K N 1
ATOM 4704 C CA . TYR B 2 71 ? 108.783 118.837 73.139 1.00 31.21 69 TYR K CA 1
ATOM 4705 C C . TYR B 2 71 ? 109.297 118.695 71.710 1.00 31.21 69 TYR K C 1
ATOM 4706 O O . TYR B 2 71 ? 109.381 119.686 70.967 1.00 31.21 69 TYR K O 1
ATOM 4715 N N . ARG B 2 72 ? 109.615 117.463 71.301 1.00 35.57 70 ARG K N 1
ATOM 4716 C CA . ARG B 2 72 ? 110.085 117.229 69.939 1.00 35.57 70 ARG K CA 1
ATOM 4717 C C . ARG B 2 72 ? 109.048 117.675 68.917 1.00 35.57 70 ARG K C 1
ATOM 4718 O O . ARG B 2 72 ? 109.382 118.363 67.941 1.00 35.57 70 ARG K O 1
ATOM 4726 N N . SER B 2 73 ? 107.781 117.316 69.137 1.00 35.31 71 SER K N 1
ATOM 4727 C CA . SER B 2 73 ? 106.738 117.685 68.180 1.00 35.31 71 SER K CA 1
ATOM 4728 C C . SER B 2 73 ? 106.587 119.201 68.067 1.00 35.31 71 SER K C 1
ATOM 4729 O O . SER B 2 73 ? 106.569 119.757 66.958 1.00 35.31 71 SER K O 1
ATOM 4732 N N . VAL B 2 74 ? 106.461 119.890 69.207 1.00 33.26 72 VAL K N 1
ATOM 4733 C CA . VAL B 2 74 ? 106.212 121.331 69.150 1.00 33.26 72 VAL K CA 1
ATOM 4734 C C . VAL B 2 74 ? 107.393 122.070 68.532 1.00 33.26 72 VAL K C 1
ATOM 4735 O O . VAL B 2 74 ? 107.210 123.067 67.825 1.00 33.26 72 VAL K O 1
ATOM 4739 N N . LYS B 2 75 ? 108.623 121.612 68.788 1.00 34.35 73 LYS K N 1
ATOM 4740 C CA . LYS B 2 75 ? 109.754 122.243 68.112 1.00 34.35 73 LYS K CA 1
ATOM 4741 C C . LYS B 2 75 ? 109.721 121.994 66.612 1.00 34.35 73 LYS K C 1
ATOM 4742 O O . LYS B 2 75 ? 109.982 122.908 65.822 1.00 34.35 73 LYS K O 1
ATOM 4748 N N . ARG B 2 76 ? 109.415 120.763 66.197 1.00 40.57 74 ARG K N 1
ATOM 4749 C CA . ARG B 2 76 ? 109.397 120.469 64.769 1.00 40.57 74 ARG K CA 1
ATOM 4750 C C . ARG B 2 76 ? 108.351 121.305 64.045 1.00 40.57 74 ARG K C 1
ATOM 4751 O O . ARG B 2 76 ? 108.521 121.635 62.866 1.00 40.57 74 ARG K O 1
ATOM 4759 N N . LEU B 2 77 ? 107.261 121.660 64.728 1.00 39.68 75 LEU K N 1
ATOM 4760 C CA . LEU B 2 77 ? 106.206 122.422 64.069 1.00 39.68 75 LEU K CA 1
ATOM 4761 C C . LEU B 2 77 ? 106.367 123.939 64.167 1.00 39.68 75 LEU K C 1
ATOM 4762 O O . LEU B 2 77 ? 105.599 124.661 63.523 1.00 39.68 75 LEU K O 1
ATOM 4767 N N . GLY B 2 78 ? 107.325 124.450 64.941 1.00 36.13 76 GLY K N 1
ATOM 4768 C CA . GLY B 2 78 ? 107.679 125.851 64.795 1.00 36.13 76 GLY K CA 1
ATOM 4769 C C . GLY B 2 78 ? 107.836 126.732 66.020 1.00 36.13 76 GLY K C 1
ATOM 4770 O O . GLY B 2 78 ? 108.322 127.859 65.893 1.00 36.13 76 GLY K O 1
ATOM 4771 N N . ILE B 2 79 ? 107.438 126.267 67.199 1.00 31.23 77 ILE K N 1
ATOM 4772 C CA . ILE B 2 79 ? 107.497 127.107 68.395 1.00 31.23 77 ILE K CA 1
ATOM 4773 C C . ILE B 2 79 ? 108.940 127.240 68.871 1.00 31.23 77 ILE K C 1
ATOM 4774 O O . ILE B 2 79 ? 109.620 126.225 69.077 1.00 31.23 77 ILE K O 1
ATOM 4779 N N . PRO B 2 80 ? 109.448 128.459 69.051 1.00 30.17 78 PRO K N 1
ATOM 4780 C CA . PRO B 2 80 ? 110.852 128.632 69.443 1.00 30.17 78 PRO K CA 1
ATOM 4781 C C . PRO B 2 80 ? 111.116 128.188 70.874 1.00 30.17 78 PRO K C 1
ATOM 4782 O O . PRO B 2 80 ? 110.224 128.132 71.721 1.00 30.17 78 PRO K O 1
ATOM 4786 N N . ASP B 2 81 ? 112.389 127.885 71.136 1.00 28.76 79 ASP K N 1
ATOM 4787 C CA . ASP B 2 81 ? 112.800 127.375 72.438 1.00 28.76 79 ASP K CA 1
ATOM 4788 C C . ASP B 2 81 ? 112.689 128.414 73.545 1.00 28.76 79 ASP K C 1
ATOM 4789 O O . ASP B 2 81 ? 112.665 128.044 74.722 1.00 28.76 79 ASP K O 1
ATOM 4794 N N . SER B 2 82 ? 112.625 129.700 73.204 1.00 27.18 80 SER K N 1
ATOM 4795 C CA . SER B 2 82 ? 112.455 130.743 74.206 1.00 27.18 80 SER K CA 1
ATOM 4796 C C . SER B 2 82 ? 111.003 130.930 74.625 1.00 27.18 80 SER K C 1
ATOM 4797 O O . SER B 2 82 ? 110.746 131.620 75.616 1.00 27.18 80 SER K O 1
ATOM 4800 N N . HIS B 2 83 ? 110.056 130.340 73.898 1.00 24.70 81 HIS K N 1
ATOM 4801 C CA . HIS B 2 83 ? 108.641 130.413 74.234 1.00 24.70 81 HIS K CA 1
ATOM 4802 C C . HIS B 2 83 ? 108.116 129.102 74.801 1.00 24.70 81 HIS K C 1
ATOM 4803 O O . HIS B 2 83 ? 106.901 128.937 74.933 1.00 24.70 81 HIS K O 1
ATOM 4810 N N . ILE B 2 84 ? 109.002 128.169 75.134 1.00 24.60 82 ILE K N 1
ATOM 4811 C CA . ILE B 2 84 ? 108.643 126.909 75.772 1.00 24.60 82 ILE K CA 1
ATOM 4812 C C . ILE B 2 84 ? 109.269 126.886 77.157 1.00 24.60 82 ILE K C 1
ATOM 4813 O O . ILE B 2 84 ? 110.478 127.094 77.301 1.00 24.60 82 ILE K O 1
ATOM 4818 N N . VAL B 2 85 ? 108.451 126.640 78.172 1.00 21.75 83 VAL K N 1
ATOM 4819 C CA . VAL B 2 85 ? 108.921 126.483 79.542 1.00 21.75 83 VAL K CA 1
ATOM 4820 C C . VAL B 2 85 ? 108.826 124.997 79.867 1.00 21.75 83 VAL K C 1
ATOM 4821 O O . VAL B 2 85 ? 107.731 124.461 80.066 1.00 21.75 83 VAL K O 1
ATOM 4825 N N . LEU B 2 86 ? 109.970 124.324 79.916 1.00 23.48 84 LEU K N 1
ATOM 4826 C CA . LEU B 2 86 ? 110.031 122.883 80.120 1.00 23.48 84 LEU K CA 1
ATOM 4827 C C . LEU B 2 86 ? 110.500 122.593 81.542 1.00 23.48 84 LEU K C 1
ATOM 4828 O O . LEU B 2 86 ? 111.564 123.063 81.955 1.00 23.48 84 LEU K O 1
ATOM 4833 N N . MET B 2 87 ? 109.705 121.826 82.288 1.00 25.24 85 MET K N 1
ATOM 4834 C CA . MET B 2 87 ? 110.031 121.440 83.657 1.00 25.24 85 MET K CA 1
ATOM 4835 C C . MET B 2 87 ? 110.106 119.921 83.745 1.00 25.24 85 MET K C 1
ATOM 4836 O O . MET B 2 87 ? 109.115 119.232 83.485 1.00 25.24 85 MET K O 1
ATOM 4841 N N . LEU B 2 88 ? 111.276 119.405 84.114 1.00 27.31 86 LEU K N 1
ATOM 4842 C CA . LEU B 2 88 ? 111.502 117.973 84.269 1.00 27.31 86 LEU K CA 1
ATOM 4843 C C . LEU B 2 88 ? 112.005 117.696 85.677 1.00 27.31 86 LEU K C 1
ATOM 4844 O O . LEU B 2 88 ? 112.965 118.323 86.132 1.00 27.31 86 LEU K O 1
ATOM 4849 N N . ALA B 2 89 ? 111.361 116.751 86.359 1.00 30.50 87 ALA K N 1
ATOM 4850 C CA . ALA B 2 89 ? 111.650 116.503 87.766 1.00 30.50 87 ALA K CA 1
ATOM 4851 C C . ALA B 2 89 ? 112.854 115.596 87.987 1.00 30.50 87 ALA K C 1
ATOM 4852 O O . ALA B 2 89 ? 113.438 115.626 89.074 1.00 30.50 87 ALA K O 1
ATOM 4854 N N . ASP B 2 90 ? 113.232 114.790 86.996 1.00 35.74 88 ASP K N 1
ATOM 4855 C CA . ASP B 2 90 ? 114.381 113.904 87.111 1.00 35.74 88 ASP K CA 1
ATOM 4856 C C . ASP B 2 90 ? 115.018 113.731 85.740 1.00 35.74 88 ASP K C 1
ATOM 4857 O O . ASP B 2 90 ? 114.383 113.946 84.706 1.00 35.74 88 ASP K O 1
ATOM 4862 N N . ASP B 2 91 ? 116.289 113.333 85.742 1.00 36.67 89 ASP K N 1
ATOM 4863 C CA . ASP B 2 91 ? 117.056 113.142 84.517 1.00 36.67 89 ASP K CA 1
ATOM 4864 C C . ASP B 2 91 ? 117.136 111.654 84.198 1.00 36.67 89 ASP K C 1
ATOM 4865 O O . ASP B 2 91 ? 117.636 110.869 85.009 1.00 36.67 89 ASP K O 1
ATOM 4870 N N . MET B 2 92 ? 116.647 111.274 83.019 1.00 32.84 90 MET K N 1
ATOM 4871 C CA . MET B 2 92 ? 116.721 109.898 82.557 1.00 32.84 90 MET K CA 1
ATOM 4872 C C . MET B 2 92 ? 117.675 109.707 81.390 1.00 32.84 90 MET K C 1
ATOM 4873 O O . MET B 2 92 ? 118.012 108.563 81.070 1.00 32.84 90 MET K O 1
ATOM 4878 N N . ALA B 2 93 ? 118.112 110.787 80.742 1.00 31.73 91 ALA K N 1
ATOM 4879 C CA . ALA B 2 93 ? 118.972 110.654 79.572 1.00 31.73 91 ALA K CA 1
ATOM 4880 C C . ALA B 2 93 ? 120.420 110.385 79.962 1.00 31.73 91 ALA K C 1
ATOM 4881 O O . ALA B 2 93 ? 121.101 109.589 79.309 1.00 31.73 91 ALA K O 1
ATOM 4883 N N . CYS B 2 94 ? 120.907 111.042 81.014 1.00 31.01 92 CYS K N 1
ATOM 4884 C CA . CYS B 2 94 ? 122.270 110.865 81.498 1.00 31.01 92 CYS K CA 1
ATOM 4885 C C . CYS B 2 94 ? 122.294 110.273 82.903 1.00 31.01 92 CYS K C 1
ATOM 4886 O O . CYS B 2 94 ? 123.231 110.504 83.667 1.00 31.01 92 CYS K O 1
ATOM 4889 N N . ASN B 2 95 ? 121.262 109.518 83.258 1.00 27.24 93 ASN K N 1
ATOM 4890 C CA . ASN B 2 95 ? 121.309 108.728 84.477 1.00 27.24 93 ASN K CA 1
ATOM 4891 C C . ASN B 2 95 ? 122.354 107.623 84.323 1.00 27.24 93 ASN K C 1
ATOM 4892 O O . ASN B 2 95 ? 122.426 106.983 83.271 1.00 27.24 93 ASN K O 1
ATOM 4897 N N . PRO B 2 96 ? 123.179 107.379 85.345 1.00 25.07 94 PRO K N 1
ATOM 4898 C CA . PRO B 2 96 ? 124.219 106.343 85.214 1.00 25.07 94 PRO K CA 1
ATOM 4899 C C . PRO B 2 96 ? 123.668 104.940 84.996 1.00 25.07 94 PRO K C 1
ATOM 4900 O O . PRO B 2 96 ? 124.418 104.069 84.546 1.00 25.07 94 PRO K O 1
ATOM 4904 N N . ARG B 2 97 ? 122.395 104.687 85.300 1.00 26.71 95 ARG K N 1
ATOM 4905 C CA . ARG B 2 97 ? 121.776 103.393 85.029 1.00 26.71 95 ARG K CA 1
ATOM 4906 C C . ARG B 2 97 ? 121.390 103.187 83.578 1.00 26.71 95 ARG K C 1
ATOM 4907 O O . ARG B 2 97 ? 120.944 102.090 83.238 1.00 26.71 95 ARG K O 1
ATOM 4915 N N . ASN B 2 98 ? 121.500 104.200 82.736 1.00 27.57 96 ASN K N 1
ATOM 4916 C CA . ASN B 2 98 ? 120.991 104.097 81.376 1.00 27.57 96 ASN K CA 1
ATOM 4917 C C . ASN B 2 98 ? 121.925 103.246 80.522 1.00 27.57 96 ASN K C 1
ATOM 4918 O O . ASN B 2 98 ? 123.100 103.597 80.372 1.00 27.57 96 ASN K O 1
ATOM 4923 N N . PRO B 2 99 ? 121.457 102.129 79.958 1.00 28.59 97 PRO K N 1
ATOM 4924 C CA . PRO B 2 99 ? 122.313 101.361 79.038 1.00 28.59 97 PRO K CA 1
ATOM 4925 C C . PRO B 2 99 ? 122.719 102.131 77.791 1.00 28.59 97 PRO K C 1
ATOM 4926 O O . PRO B 2 99 ? 123.761 101.825 77.201 1.00 28.59 97 PRO K O 1
ATOM 4930 N N . LYS B 2 100 ? 121.928 103.112 77.364 1.00 30.69 98 LYS K N 1
ATOM 4931 C CA . LYS B 2 100 ? 122.264 103.962 76.220 1.00 30.69 98 LYS K CA 1
ATOM 4932 C C . LYS B 2 100 ? 122.278 105.414 76.673 1.00 30.69 98 LYS K C 1
ATOM 4933 O O . LYS B 2 100 ? 121.217 106.061 76.719 1.00 30.69 98 LYS K O 1
ATOM 4939 N N . PRO B 2 101 ? 123.436 105.972 77.024 1.00 31.50 99 PRO K N 1
ATOM 4940 C CA . PRO B 2 101 ? 123.463 107.346 77.540 1.00 31.50 99 PRO K CA 1
ATOM 4941 C C . PRO B 2 101 ? 123.018 108.367 76.504 1.00 31.50 99 PRO K C 1
ATOM 4942 O O . PRO B 2 101 ? 123.228 108.203 75.300 1.00 31.50 99 PRO K O 1
ATOM 4946 N N . ALA B 2 102 ? 122.385 109.433 77.004 1.00 32.52 100 ALA K N 1
ATOM 4947 C CA . ALA B 2 102 ? 121.929 110.573 76.208 1.00 32.52 100 ALA K CA 1
ATOM 4948 C C . ALA B 2 102 ? 120.839 110.196 75.208 1.00 32.52 100 ALA K C 1
ATOM 4949 O O . ALA B 2 102 ? 120.705 110.832 74.162 1.00 32.52 100 ALA K O 1
ATOM 4951 N N . THR B 2 103 ? 120.048 109.169 75.512 1.00 32.57 101 THR K N 1
ATOM 4952 C CA . THR B 2 103 ? 118.944 108.766 74.654 1.00 32.57 101 THR K CA 1
ATOM 4953 C C . THR B 2 103 ? 117.728 108.438 75.506 1.00 32.57 101 THR K C 1
ATOM 4954 O O . THR B 2 103 ? 117.852 107.936 76.625 1.00 32.57 101 THR K O 1
ATOM 4958 N N . VAL B 2 104 ? 116.549 108.740 74.966 1.00 33.41 102 VAL K N 1
ATOM 4959 C CA . VAL B 2 104 ? 115.275 108.302 75.528 1.00 33.41 102 VAL K CA 1
ATOM 4960 C C . VAL B 2 104 ? 114.409 107.813 74.376 1.00 33.41 102 VAL K C 1
ATOM 4961 O O . VAL B 2 104 ? 114.246 108.520 73.377 1.00 33.41 102 VAL K O 1
ATOM 4965 N N . PHE B 2 105 ? 113.855 106.612 74.511 1.00 39.41 103 PHE K N 1
ATOM 4966 C CA . PHE B 2 105 ? 113.156 105.944 73.423 1.00 39.41 103 PHE K CA 1
ATOM 4967 C C . PHE B 2 105 ? 111.674 105.792 73.736 1.00 39.41 103 PHE K C 1
ATOM 4968 O O . PHE B 2 105 ? 111.267 105.741 74.899 1.00 39.41 103 PHE K O 1
ATOM 4976 N N . SER B 2 106 ? 110.871 105.715 72.675 1.00 45.02 104 SER K N 1
ATOM 4977 C CA . SER B 2 106 ? 109.427 105.557 72.788 1.00 45.02 104 SER K CA 1
ATOM 4978 C C . SER B 2 106 ? 108.950 104.143 72.492 1.00 45.02 104 SER K C 1
ATOM 4979 O O . SER B 2 106 ? 107.925 103.722 73.034 1.00 45.02 104 SER K O 1
ATOM 4982 N N . HIS B 2 107 ? 109.670 103.405 71.651 1.00 51.28 105 HIS K N 1
ATOM 4983 C CA . HIS B 2 107 ? 109.300 102.051 71.272 1.00 51.28 105 HIS K CA 1
ATOM 4984 C C . HIS B 2 107 ? 110.541 101.176 71.355 1.00 51.28 105 HIS K C 1
ATOM 4985 O O . HIS B 2 107 ? 111.671 101.666 71.325 1.00 51.28 105 HIS K O 1
ATOM 4992 N N . LYS B 2 108 ? 110.321 99.865 71.463 1.00 54.68 106 LYS K N 1
ATOM 4993 C CA . LYS B 2 108 ? 111.439 98.951 71.662 1.00 54.68 106 LYS K CA 1
ATOM 4994 C C . LYS B 2 108 ? 112.258 98.720 70.399 1.00 54.68 106 LYS K C 1
ATOM 4995 O O . LYS B 2 108 ? 113.334 98.121 70.490 1.00 54.68 106 LYS K O 1
ATOM 5001 N N . ASN B 2 109 ? 111.789 99.169 69.233 1.00 53.59 107 ASN K N 1
ATOM 5002 C CA . ASN B 2 109 ? 112.624 99.082 68.039 1.00 53.59 107 ASN K CA 1
ATOM 5003 C C . ASN B 2 109 ? 113.787 100.063 68.102 1.00 53.59 107 ASN K C 1
ATOM 5004 O O . ASN B 2 109 ? 114.767 99.909 67.365 1.00 53.59 107 ASN K O 1
ATOM 5009 N N . MET B 2 110 ? 113.691 101.073 68.972 1.00 51.58 108 MET K N 1
ATOM 5010 C CA . MET B 2 110 ? 114.745 102.070 69.177 1.00 51.58 108 MET K CA 1
ATOM 5011 C C . MET B 2 110 ? 115.068 102.827 67.892 1.00 51.58 108 MET K C 1
ATOM 5012 O O . MET B 2 110 ? 116.232 103.059 67.563 1.00 51.58 108 MET K O 1
ATOM 5017 N N . GLU B 2 111 ? 114.029 103.225 67.160 1.00 52.63 109 GLU K N 1
ATOM 5018 C CA . GLU B 2 111 ? 114.209 103.963 65.919 1.00 52.63 109 GLU K CA 1
ATOM 5019 C C . GLU B 2 111 ? 113.924 105.453 66.050 1.00 52.63 109 GLU K C 1
ATOM 5020 O O . GLU B 2 111 ? 114.150 106.193 65.087 1.00 52.63 109 GLU K O 1
ATOM 5026 N N . LEU B 2 112 ? 113.441 105.917 67.200 1.00 44.47 110 LEU K N 1
ATOM 5027 C CA . LEU B 2 112 ? 113.172 107.335 67.407 1.00 44.47 110 LEU K CA 1
ATOM 5028 C C . LEU B 2 112 ? 113.649 107.743 68.792 1.00 44.47 110 LEU K C 1
ATOM 5029 O O . LEU B 2 112 ? 113.112 107.272 69.799 1.00 44.47 110 LEU K O 1
ATOM 5034 N N . ASN B 2 113 ? 114.646 108.620 68.838 1.00 36.89 111 ASN K N 1
ATOM 5035 C CA . ASN B 2 113 ? 115.119 109.197 70.088 1.00 36.89 111 ASN K CA 1
ATOM 5036 C C . ASN B 2 113 ? 114.413 110.530 70.304 1.00 36.89 111 ASN K C 1
ATOM 5037 O O . ASN B 2 113 ? 114.513 111.433 69.468 1.00 36.89 111 ASN K O 1
ATOM 5042 N N . VAL B 2 114 ? 113.691 110.649 71.421 1.00 33.93 112 VAL K N 1
ATOM 5043 C CA . VAL B 2 114 ? 112.877 111.836 71.673 1.00 33.93 112 VAL K CA 1
ATOM 5044 C C . VAL B 2 114 ? 113.608 112.889 72.492 1.00 33.93 112 VAL K C 1
ATOM 5045 O O . VAL B 2 114 ? 113.111 114.021 72.605 1.00 33.93 112 VAL K O 1
ATOM 5049 N N . TYR B 2 115 ? 114.765 112.559 73.071 1.00 33.51 113 TYR K N 1
ATOM 5050 C CA . TYR B 2 115 ? 115.587 113.571 73.724 1.00 33.51 113 TYR K CA 1
ATOM 5051 C C . TYR B 2 115 ? 116.265 114.467 72.694 1.00 33.51 113 TYR K C 1
ATOM 5052 O O . TYR B 2 115 ? 116.307 115.690 72.854 1.00 33.51 113 TYR K O 1
ATOM 5061 N N . GLY B 2 116 ? 116.798 113.873 71.632 1.00 38.29 114 GLY K N 1
ATOM 5062 C CA . GLY B 2 116 ? 117.283 114.625 70.496 1.00 38.29 114 GLY K CA 1
ATOM 5063 C C . GLY B 2 116 ? 118.652 115.239 70.713 1.00 38.29 114 GLY K C 1
ATOM 5064 O O . GLY B 2 116 ? 119.246 115.179 71.790 1.00 38.29 114 GLY K O 1
ATOM 5065 N N . ASP B 2 117 ? 119.165 115.840 69.638 1.00 44.47 115 ASP K N 1
ATOM 5066 C CA . ASP B 2 117 ? 120.445 116.535 69.710 1.00 44.47 115 ASP K CA 1
ATOM 5067 C C . ASP B 2 117 ? 120.296 117.915 70.338 1.00 44.47 115 ASP K C 1
ATOM 5068 O O . ASP B 2 117 ? 121.196 118.382 71.044 1.00 44.47 115 ASP K O 1
ATOM 5073 N N . ASP B 2 118 ? 119.174 118.582 70.090 1.00 38.93 116 ASP K N 1
ATOM 5074 C CA . ASP B 2 118 ? 118.953 119.961 70.508 1.00 38.93 116 ASP K CA 1
ATOM 5075 C C . ASP B 2 118 ? 117.819 120.000 71.524 1.00 38.93 116 ASP K C 1
ATOM 5076 O O . ASP B 2 118 ? 116.671 119.688 71.190 1.00 38.93 116 ASP K O 1
ATOM 5081 N N . VAL B 2 119 ? 118.141 120.389 72.758 1.00 33.00 117 VAL K N 1
ATOM 5082 C CA . VAL B 2 119 ? 117.172 120.409 73.847 1.00 33.00 117 VAL K CA 1
ATOM 5083 C C . VAL B 2 119 ? 117.637 121.408 74.900 1.00 33.00 117 VAL K C 1
ATOM 5084 O O . VAL B 2 119 ? 118.836 121.576 75.134 1.00 33.00 117 VAL K O 1
ATOM 5088 N N . GLU B 2 120 ? 116.675 122.087 75.525 1.00 29.78 118 GLU K N 1
ATOM 5089 C CA . GLU B 2 120 ? 116.945 123.032 76.601 1.00 29.78 118 GLU K CA 1
ATOM 5090 C C . GLU B 2 120 ? 115.845 122.923 77.648 1.00 29.78 118 GLU K C 1
ATOM 5091 O O . GLU B 2 120 ? 114.660 122.990 77.314 1.00 29.78 118 GLU K O 1
ATOM 5097 N N . VAL B 2 121 ? 116.240 122.755 78.907 1.00 25.33 119 VAL K N 1
ATOM 5098 C CA . VAL B 2 121 ? 115.316 122.602 80.026 1.00 25.33 119 VAL K CA 1
ATOM 5099 C C . VAL B 2 121 ? 115.484 123.776 80.981 1.00 25.33 119 VAL K C 1
ATOM 5100 O O . VAL B 2 121 ? 116.608 124.195 81.278 1.00 25.33 119 VAL K O 1
ATOM 5104 N N . ASP B 2 122 ? 114.359 124.379 81.386 1.00 24.55 120 ASP K N 1
ATOM 5105 C CA . ASP B 2 122 ? 114.419 125.600 82.237 1.00 24.55 120 ASP K CA 1
ATOM 5106 C C . ASP B 2 122 ? 114.481 125.214 83.716 1.00 24.55 120 ASP K C 1
ATOM 5107 O O . ASP B 2 122 ? 115.305 125.802 84.443 1.00 24.55 120 ASP K O 1
ATOM 5112 N N . TYR B 2 123 ? 113.635 124.272 84.143 1.00 24.37 121 TYR K N 1
ATOM 5113 C CA . TYR B 2 123 ? 113.594 123.897 85.580 1.00 24.37 121 TYR K CA 1
ATOM 5114 C C . TYR B 2 123 ? 114.209 122.507 85.763 1.00 24.37 121 TYR K C 1
ATOM 5115 O O . TYR B 2 123 ? 113.734 121.550 85.123 1.00 24.37 121 TYR K O 1
ATOM 5124 N N . ARG B 2 124 ? 115.215 122.403 86.635 1.00 29.09 122 ARG K N 1
ATOM 5125 C CA . ARG B 2 124 ? 115.930 121.115 86.843 1.00 29.09 122 ARG K CA 1
ATOM 5126 C C . ARG B 2 124 ? 115.204 120.261 87.885 1.00 29.09 122 ARG K C 1
ATOM 5127 O O . ARG B 2 124 ? 114.072 120.621 88.257 1.00 29.09 122 ARG K O 1
ATOM 5135 N N . SER B 2 125 ? 115.846 119.190 88.356 1.00 33.29 123 SER K N 1
ATOM 5136 C CA . SER B 2 125 ? 115.181 118.228 89.273 1.00 33.29 123 SER K CA 1
ATOM 5137 C C . SER B 2 125 ? 114.708 118.861 90.585 1.00 33.29 123 SER K C 1
ATOM 5138 O O . SER B 2 125 ? 113.579 118.540 91.004 1.00 33.29 123 SER K O 1
ATOM 5141 N N . TYR B 2 126 ? 115.514 119.721 91.212 1.00 34.81 124 TYR K N 1
ATOM 5142 C CA . TYR B 2 126 ? 115.132 120.233 92.558 1.00 34.81 124 TYR K CA 1
ATOM 5143 C C . TYR B 2 126 ? 114.383 121.573 92.509 1.00 34.81 124 TYR K C 1
ATOM 5144 O O . TYR B 2 126 ? 113.974 122.043 93.589 1.00 34.81 124 TYR K O 1
ATOM 5153 N N . GLU B 2 127 ? 114.196 122.166 91.326 1.00 29.39 125 GLU K N 1
ATOM 5154 C CA . GLU B 2 127 ? 113.388 123.418 91.264 1.00 29.39 125 GLU K CA 1
ATOM 5155 C C . GLU B 2 127 ? 111.986 123.146 90.703 1.00 29.39 125 GLU K C 1
ATOM 5156 O O . GLU B 2 127 ? 111.273 124.128 90.420 1.00 29.39 125 GLU K O 1
ATOM 5162 N N . VAL B 2 128 ? 111.599 121.875 90.551 1.00 28.14 126 VAL K N 1
ATOM 5163 C CA . VAL B 2 128 ? 110.203 121.573 90.110 1.00 28.14 126 VAL K CA 1
ATOM 5164 C C . VAL B 2 128 ? 109.355 121.323 91.361 1.00 28.14 126 VAL K C 1
ATOM 5165 O O . VAL B 2 128 ? 109.638 120.338 92.074 1.00 28.14 126 VAL K O 1
ATOM 5169 N N . THR B 2 129 ? 108.356 122.179 91.609 1.00 30.66 127 THR K N 1
ATOM 5170 C CA . THR B 2 129 ? 107.486 122.053 92.812 1.00 30.66 127 THR K CA 1
ATOM 5171 C C . THR B 2 129 ? 106.110 122.638 92.486 1.00 30.66 127 THR K C 1
ATOM 5172 O O . THR B 2 129 ? 106.015 123.368 91.479 1.00 30.66 127 THR K O 1
ATOM 5176 N N . VAL B 2 130 ? 105.090 122.337 93.299 1.00 33.67 128 VAL K N 1
ATOM 5177 C CA . VAL B 2 130 ? 103.775 122.936 93.076 1.00 33.67 128 VAL K CA 1
ATOM 5178 C C . VAL B 2 130 ? 103.869 124.455 93.140 1.00 33.67 128 VAL K C 1
ATOM 5179 O O . VAL B 2 130 ? 103.272 125.173 92.324 1.00 33.67 128 VAL K O 1
ATOM 5183 N N . GLU B 2 131 ? 104.633 124.962 94.108 1.00 35.68 129 GLU K N 1
ATOM 5184 C CA . GLU B 2 131 ? 104.727 126.397 94.342 1.00 35.68 129 GLU K CA 1
ATOM 5185 C C . GLU B 2 131 ? 105.331 127.128 93.148 1.00 35.68 129 GLU K C 1
ATOM 5186 O O . GLU B 2 131 ? 104.817 128.170 92.728 1.00 35.68 129 GLU K O 1
ATOM 5192 N N . ASN B 2 132 ? 106.411 126.591 92.576 1.00 30.63 130 ASN K N 1
ATOM 5193 C CA . ASN B 2 132 ? 107.040 127.247 91.433 1.00 30.63 130 ASN K CA 1
ATOM 5194 C C . ASN B 2 132 ? 106.154 127.207 90.196 1.00 30.63 130 ASN K C 1
ATOM 5195 O O . ASN B 2 132 ? 106.123 128.174 89.429 1.00 30.63 130 ASN K O 1
ATOM 5200 N N . PHE B 2 133 ? 105.435 126.105 89.986 1.00 28.74 131 PHE K N 1
ATOM 5201 C CA . PHE B 2 133 ? 104.505 126.018 88.865 1.00 28.74 131 PHE K CA 1
ATOM 5202 C C . PHE B 2 133 ? 103.402 127.064 88.993 1.00 28.74 131 PHE K C 1
ATOM 5203 O O . PHE B 2 133 ? 103.052 127.747 88.018 1.00 28.74 131 PHE K O 1
ATOM 5211 N N . LEU B 2 134 ? 102.859 127.221 90.204 1.00 29.78 132 LEU K N 1
ATOM 5212 C CA . LEU B 2 134 ? 101.830 128.233 90.421 1.00 29.78 132 LEU K CA 1
ATOM 5213 C C . LEU B 2 134 ? 102.387 129.643 90.246 1.00 29.78 132 LEU K C 1
ATOM 5214 O O . LEU B 2 134 ? 101.703 130.524 89.713 1.00 29.78 132 LEU K O 1
ATOM 5219 N N . ARG B 2 135 ? 103.623 129.879 90.697 1.00 30.15 133 ARG K N 1
ATOM 5220 C CA . ARG B 2 135 ? 104.253 131.182 90.494 1.00 30.15 133 ARG K CA 1
ATOM 5221 C C . ARG B 2 135 ? 104.422 131.492 89.013 1.00 30.15 133 ARG K C 1
ATOM 5222 O O . ARG B 2 135 ? 104.170 132.616 88.568 1.00 30.15 133 ARG K O 1
ATOM 5230 N N . VAL B 2 136 ? 104.881 130.508 88.237 1.00 28.01 134 VAL K N 1
ATOM 5231 C CA . VAL B 2 136 ? 105.056 130.705 86.800 1.00 28.01 134 VAL K CA 1
ATOM 5232 C C . VAL B 2 136 ? 103.724 131.034 86.141 1.00 28.01 134 VAL K C 1
ATOM 5233 O O . VAL B 2 136 ? 103.637 131.921 85.284 1.00 28.01 134 VAL K O 1
ATOM 5237 N N . LEU B 2 137 ? 102.664 130.315 86.521 1.00 29.29 135 LEU K N 1
ATOM 5238 C CA . LEU B 2 137 ? 101.359 130.585 85.921 1.00 29.29 135 LEU K CA 1
ATOM 5239 C C . LEU B 2 137 ? 100.825 131.963 86.300 1.00 29.29 135 LEU K C 1
ATOM 5240 O O . LEU B 2 137 ? 100.282 132.675 85.447 1.00 29.29 135 LEU K O 1
ATOM 5245 N N . THR B 2 138 ? 100.957 132.359 87.565 1.00 30.93 136 THR K N 1
ATOM 5246 C CA . THR B 2 138 ? 100.350 133.600 88.031 1.00 30.93 136 THR K CA 1
ATOM 5247 C C . THR B 2 138 ? 101.244 134.822 87.865 1.00 30.93 136 THR K C 1
ATOM 5248 O O . THR B 2 138 ? 100.761 135.946 88.034 1.00 30.93 136 THR K O 1
ATOM 5252 N N . GLY B 2 139 ? 102.521 134.642 87.539 1.00 31.37 137 GLY K N 1
ATOM 5253 C CA . GLY B 2 139 ? 103.426 135.758 87.380 1.00 31.37 137 GLY K CA 1
ATOM 5254 C C . GLY B 2 139 ? 104.011 136.307 88.662 1.00 31.37 137 GLY K C 1
ATOM 5255 O O . GLY B 2 139 ? 104.730 137.311 88.609 1.00 31.37 137 GLY K O 1
ATOM 5256 N N . ARG B 2 140 ? 103.726 135.692 89.811 1.00 32.46 138 ARG K N 1
ATOM 5257 C CA . ARG B 2 140 ? 104.234 136.165 91.101 1.00 32.46 138 ARG K CA 1
ATOM 5258 C C . ARG B 2 140 ? 105.564 135.484 91.418 1.00 32.46 138 ARG K C 1
ATOM 5259 O O . ARG B 2 140 ? 105.696 134.670 92.332 1.00 32.46 138 ARG K O 1
ATOM 5267 N N . ILE B 2 141 ? 106.571 135.860 90.644 1.00 32.09 139 ILE K N 1
ATOM 5268 C CA . ILE B 2 141 ? 107.878 135.216 90.675 1.00 32.09 139 ILE K CA 1
ATOM 5269 C C . ILE B 2 141 ? 108.869 136.124 91.396 1.00 32.09 139 ILE K C 1
ATOM 5270 O O . ILE B 2 141 ? 108.692 137.352 91.413 1.00 32.09 139 ILE K O 1
ATOM 5275 N N . PRO B 2 142 ? 109.898 135.564 92.023 1.00 32.36 140 PRO K N 1
ATOM 5276 C CA . PRO B 2 142 ? 110.918 136.379 92.687 1.00 32.36 140 PRO K CA 1
ATOM 5277 C C . PRO B 2 142 ? 111.572 137.345 91.715 1.00 32.36 140 PRO K C 1
ATOM 5278 O O . PRO B 2 142 ? 111.792 137.011 90.541 1.00 32.36 140 PRO K O 1
ATOM 5282 N N . PRO B 2 143 ? 111.900 138.552 92.176 1.00 33.49 141 PRO K N 1
ATOM 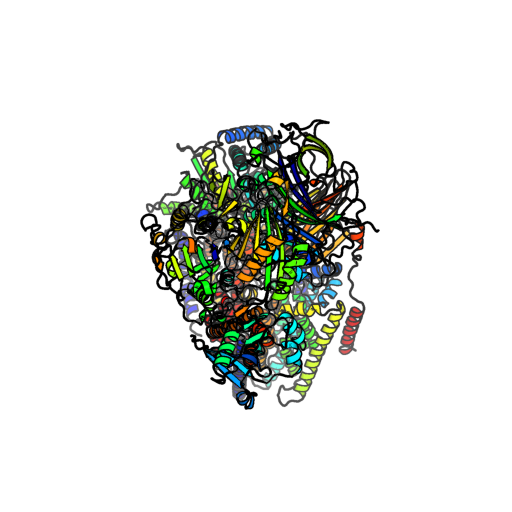5283 C CA . PRO B 2 143 ? 112.330 139.620 91.255 1.00 33.49 141 PRO K CA 1
ATOM 5284 C C . PRO B 2 143 ? 113.577 139.311 90.441 1.00 33.49 141 PRO K C 1
ATOM 5285 O O . PRO B 2 143 ? 113.715 139.831 89.328 1.00 33.49 141 PRO K O 1
ATOM 5289 N N . SER B 2 144 ? 114.495 138.497 90.956 1.00 30.89 142 SER K N 1
ATOM 5290 C CA . SER B 2 144 ? 115.755 138.245 90.267 1.00 30.89 142 SER K CA 1
ATOM 5291 C C . SER B 2 144 ? 115.668 137.130 89.231 1.00 30.89 142 SER K C 1
ATOM 5292 O O . SER B 2 144 ? 116.683 136.820 88.601 1.00 30.89 142 SER K O 1
ATOM 5295 N N . THR B 2 145 ? 114.497 136.533 89.041 1.00 28.22 143 THR K N 1
ATOM 5296 C CA . THR B 2 145 ? 114.355 135.433 88.098 1.00 28.22 143 THR K CA 1
ATOM 5297 C C . THR B 2 145 ? 114.627 135.913 86.673 1.00 28.22 143 THR K C 1
ATOM 5298 O O . THR B 2 145 ? 114.170 136.994 86.283 1.00 28.22 143 THR K O 1
ATOM 5302 N N . PRO B 2 146 ? 115.374 135.150 85.876 1.00 27.00 144 PRO K N 1
ATOM 5303 C CA . PRO B 2 146 ? 115.664 135.574 84.503 1.00 27.00 144 PRO K CA 1
ATOM 5304 C C . PRO B 2 146 ? 114.474 135.414 83.567 1.00 27.00 144 PRO K C 1
ATOM 5305 O O . PRO B 2 146 ? 113.458 134.797 83.890 1.00 27.00 144 PRO K O 1
ATOM 5309 N N . ARG B 2 147 ? 114.632 135.999 82.377 1.00 30.45 145 ARG K N 1
ATOM 5310 C CA . ARG B 2 147 ? 113.569 136.026 81.375 1.00 30.45 145 ARG K CA 1
ATOM 5311 C C . ARG B 2 147 ? 113.210 134.627 80.886 1.00 30.45 145 ARG K C 1
ATOM 5312 O O . ARG B 2 147 ? 112.032 134.322 80.669 1.00 30.45 145 ARG K O 1
ATOM 5320 N N . SER B 2 148 ? 114.213 133.767 80.693 1.00 28.06 146 SER K N 1
ATOM 5321 C CA . SER B 2 148 ? 113.975 132.468 80.070 1.00 28.06 146 SER K CA 1
ATOM 5322 C C . SER B 2 148 ? 113.073 131.578 80.916 1.00 28.06 146 SER K C 1
ATOM 5323 O O . SER B 2 148 ? 112.489 130.619 80.398 1.00 28.06 146 SER K O 1
ATOM 5326 N N . LYS B 2 149 ? 112.943 131.871 82.208 1.00 26.98 147 LYS K N 1
ATOM 5327 C CA . LYS B 2 149 ? 112.211 131.020 83.133 1.00 26.98 147 LYS K CA 1
ATOM 5328 C C . LYS B 2 149 ? 110.858 131.599 83.533 1.00 26.98 147 LYS K C 1
ATOM 5329 O O . LYS B 2 149 ? 110.293 131.184 84.548 1.00 26.98 147 LYS K O 1
ATOM 5335 N N . ARG B 2 150 ? 110.330 132.548 82.766 1.00 27.63 148 ARG K N 1
ATOM 5336 C CA . ARG B 2 150 ? 109.023 133.125 83.039 1.00 27.63 148 ARG K CA 1
ATOM 5337 C C . ARG B 2 150 ? 108.185 133.151 81.767 1.00 27.63 148 ARG K C 1
ATOM 5338 O O . ARG B 2 150 ? 108.710 133.144 80.652 1.00 27.63 148 ARG K O 1
ATOM 5346 N N . LEU B 2 151 ? 106.866 133.174 81.955 1.00 26.84 149 LEU K N 1
ATOM 5347 C CA . LEU B 2 151 ? 105.892 133.122 80.865 1.00 26.84 149 LEU K CA 1
ATOM 5348 C C . LEU B 2 151 ? 105.383 134.536 80.597 1.00 26.84 149 LEU K C 1
ATOM 5349 O O . LEU B 2 151 ? 104.490 135.027 81.290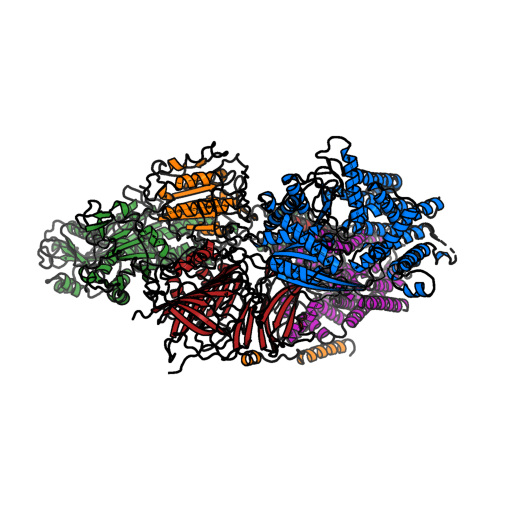 1.00 26.84 149 LEU K O 1
ATOM 5354 N N . LEU B 2 152 ? 105.792 135.140 79.502 1.00 27.60 150 LEU K N 1
ATOM 5355 C CA . LEU B 2 152 ? 105.495 136.546 79.206 1.00 27.60 150 LEU K CA 1
ATOM 5356 C C . LEU B 2 152 ? 104.479 136.668 78.104 1.00 27.60 150 LEU K C 1
ATOM 5357 O O . LEU B 2 152 ? 104.760 137.325 77.139 1.00 27.60 150 LEU K O 1
ATOM 5362 N N . SER B 2 153 ? 103.344 136.045 78.272 1.00 29.80 151 SER K N 1
ATOM 5363 C CA . SER B 2 153 ? 102.185 136.061 77.365 1.00 29.80 151 SER K CA 1
ATOM 5364 C C . SER B 2 153 ? 101.334 137.333 77.499 1.00 29.80 151 SER K C 1
ATOM 5365 O O . SER B 2 153 ? 101.407 137.990 78.497 1.00 29.80 151 SER K O 1
ATOM 5368 N N . ASP B 2 154 ? 100.509 137.617 76.519 1.00 35.44 152 ASP K N 1
ATOM 5369 C CA . ASP B 2 154 ? 99.621 138.784 76.502 1.00 35.44 152 ASP K CA 1
ATOM 5370 C C . ASP B 2 154 ? 98.260 138.443 75.906 1.00 35.44 152 ASP K C 1
ATOM 5371 O O . ASP B 2 154 ? 97.983 137.307 75.755 1.00 35.44 152 ASP K O 1
ATOM 5376 N N . ASP B 2 155 ? 97.476 139.430 75.538 1.00 37.87 153 ASP K N 1
ATOM 5377 C CA . ASP B 2 155 ? 96.114 139.317 74.975 1.00 37.87 153 ASP K CA 1
ATOM 5378 C C . ASP B 2 155 ? 96.060 138.620 73.626 1.00 37.87 153 ASP K C 1
ATOM 5379 O O . ASP B 2 155 ? 95.005 138.259 73.254 1.00 37.87 153 ASP K O 1
ATOM 5384 N N . ARG B 2 156 ? 97.158 138.534 72.909 1.00 38.51 154 ARG K N 1
ATOM 5385 C CA . ARG B 2 156 ? 97.207 138.000 71.535 1.00 38.51 154 ARG K CA 1
ATOM 5386 C C . ARG B 2 156 ? 97.977 136.685 71.487 1.00 38.51 154 ARG K C 1
ATOM 5387 O O . ARG B 2 156 ? 98.461 136.361 70.449 1.00 38.51 154 ARG K O 1
ATOM 5395 N N . SER B 2 157 ? 98.046 135.948 72.572 1.00 32.43 155 SER K N 1
ATOM 5396 C CA . SER B 2 157 ? 98.821 134.700 72.679 1.00 32.43 155 SER K CA 1
ATOM 5397 C C . SER B 2 157 ? 98.006 133.419 72.890 1.00 32.43 155 SER K C 1
ATOM 5398 O O . SER B 2 157 ? 97.227 133.401 73.794 1.00 32.43 155 SER K O 1
ATOM 5401 N N . ASN B 2 158 ? 98.245 132.364 72.110 1.00 30.68 156 ASN K N 1
ATOM 5402 C CA . ASN B 2 158 ? 97.645 131.018 72.309 1.00 30.68 156 ASN K CA 1
ATOM 5403 C C . ASN B 2 158 ? 98.620 130.202 73.154 1.00 30.68 156 ASN K C 1
ATOM 5404 O O . ASN B 2 158 ? 99.765 130.321 72.931 1.00 30.68 156 ASN K O 1
ATOM 5409 N N . ILE B 2 159 ? 98.183 129.467 74.142 1.00 27.26 157 ILE K N 1
ATOM 5410 C CA . ILE B 2 159 ? 99.022 128.718 75.071 1.00 27.26 157 ILE K CA 1
ATOM 5411 C C . ILE B 2 159 ? 98.584 127.259 75.103 1.00 27.26 157 ILE K C 1
ATOM 5412 O O . ILE B 2 159 ? 97.388 126.956 75.064 1.00 27.26 157 ILE K O 1
ATOM 5417 N N . LEU B 2 160 ? 99.565 126.360 75.168 1.00 26.24 158 LEU K N 1
ATOM 5418 C CA . LEU B 2 160 ? 99.347 124.929 75.331 1.00 26.24 158 LEU K CA 1
ATOM 5419 C C . LEU B 2 160 ? 99.976 124.471 76.641 1.00 26.24 158 LEU K C 1
ATOM 5420 O O . LEU B 2 160 ? 101.135 124.790 76.918 1.00 26.24 158 LEU K O 1
ATOM 5425 N N . ILE B 2 161 ? 99.214 123.732 77.445 1.00 27.29 159 ILE K N 1
ATOM 5426 C CA . ILE B 2 161 ? 99.680 123.216 78.728 1.00 27.29 159 ILE K CA 1
ATOM 5427 C C . ILE B 2 161 ? 99.482 121.706 78.753 1.00 27.29 159 ILE K C 1
ATOM 5428 O O . ILE B 2 161 ? 98.390 121.213 78.450 1.00 27.29 159 ILE K O 1
ATOM 5433 N N . TYR B 2 162 ? 100.541 120.977 79.108 1.00 28.68 160 TYR K N 1
ATOM 5434 C CA . TYR B 2 162 ? 100.531 119.520 79.167 1.00 28.68 160 TYR K CA 1
ATOM 5435 C C . TYR B 2 162 ? 101.127 119.065 80.491 1.00 28.68 160 TYR K C 1
ATOM 5436 O O . TYR B 2 162 ? 102.147 119.602 80.930 1.00 28.68 160 TYR K O 1
ATOM 5445 N N . MET B 2 163 ? 100.496 118.074 81.121 1.00 30.04 161 MET K N 1
ATOM 5446 C CA . MET B 2 163 ? 100.921 117.567 82.419 1.00 30.04 161 MET K CA 1
ATOM 5447 C C . MET B 2 163 ? 100.868 116.044 82.440 1.00 30.04 161 MET K C 1
ATOM 5448 O O . MET B 2 163 ? 100.063 115.426 81.739 1.00 30.04 161 MET K O 1
ATOM 5453 N N . THR B 2 164 ? 101.737 115.445 83.254 1.00 31.43 162 THR K N 1
ATOM 5454 C CA . THR B 2 164 ? 101.795 113.997 83.404 1.00 31.43 162 THR K CA 1
ATOM 5455 C C . THR B 2 164 ? 102.340 113.657 84.786 1.00 31.43 162 THR K C 1
ATOM 5456 O O . THR B 2 164 ? 103.127 114.419 85.352 1.00 31.43 162 THR K O 1
ATOM 5460 N N . GLY B 2 165 ? 101.904 112.527 85.332 1.00 33.13 163 GLY K N 1
ATOM 5461 C CA . GLY B 2 165 ? 102.386 112.095 86.633 1.00 33.13 163 GLY K CA 1
ATOM 5462 C C . GLY B 2 165 ? 101.437 111.089 87.267 1.00 33.13 163 GLY K C 1
ATOM 5463 O O . GLY B 2 165 ? 100.591 110.504 86.597 1.00 33.13 163 GLY K O 1
ATOM 5464 N N . HIS B 2 166 ? 101.623 110.901 88.575 1.00 35.00 164 HIS K N 1
ATOM 5465 C CA . HIS B 2 166 ? 100.780 110.028 89.389 1.00 35.00 164 HIS K CA 1
ATOM 5466 C C . HIS B 2 166 ? 99.667 110.868 90.004 1.00 35.00 164 HIS K C 1
ATOM 5467 O O . HIS B 2 166 ? 99.937 111.837 90.718 1.00 35.00 164 HIS K O 1
ATOM 5474 N N . GLY B 2 167 ? 98.412 110.491 89.743 1.00 40.25 165 GLY K N 1
ATOM 5475 C CA . GLY B 2 167 ? 97.270 111.239 90.214 1.00 40.25 165 GLY K CA 1
ATOM 5476 C C . GLY B 2 167 ? 96.138 110.350 90.709 1.00 40.25 165 GLY K C 1
ATOM 5477 O O . GLY B 2 167 ? 96.174 109.120 90.599 1.00 40.25 165 GLY K O 1
ATOM 5478 N N . GLY B 2 168 ? 95.124 111.007 91.261 1.00 45.02 166 GLY K N 1
ATOM 5479 C CA . GLY B 2 168 ? 93.938 110.332 91.745 1.00 45.02 166 GLY K CA 1
ATOM 5480 C C . GLY B 2 168 ? 92.675 111.061 91.344 1.00 45.02 166 GLY K C 1
ATOM 5481 O O . GLY B 2 168 ? 92.662 111.779 90.342 1.00 45.02 166 GLY K O 1
ATOM 5482 N N . ASN B 2 169 ? 91.606 110.888 92.114 1.00 45.10 167 ASN K N 1
ATOM 5483 C CA . ASN B 2 169 ? 90.342 111.561 91.829 1.00 45.10 167 ASN K CA 1
ATOM 5484 C C . ASN B 2 169 ? 90.411 112.976 92.388 1.00 45.10 167 ASN K C 1
ATOM 5485 O O . ASN B 2 169 ? 90.129 113.209 93.565 1.00 45.10 167 ASN K O 1
ATOM 5490 N N . GLY B 2 170 ? 90.787 113.927 91.541 1.00 42.08 168 GLY K N 1
ATOM 5491 C CA . GLY B 2 170 ? 90.827 115.321 91.922 1.00 42.08 168 GLY K CA 1
ATOM 5492 C C . GLY B 2 170 ? 92.167 115.863 92.371 1.00 42.08 168 GLY K C 1
ATOM 5493 O O . GLY B 2 170 ? 92.201 116.956 92.943 1.00 42.08 168 GLY K O 1
ATOM 5494 N N . PHE B 2 171 ? 93.263 115.149 92.134 1.00 39.90 169 PHE K N 1
ATOM 5495 C CA . PHE B 2 171 ? 94.569 115.652 92.537 1.00 39.90 169 PHE K CA 1
ATOM 5496 C C . PHE B 2 171 ? 95.649 115.040 91.656 1.00 39.90 169 PHE K C 1
ATOM 5497 O O . PHE B 2 171 ? 95.449 114.004 91.017 1.00 39.90 169 PHE K O 1
ATOM 5505 N N . LEU B 2 172 ? 96.795 115.718 91.621 1.00 36.69 170 LEU K N 1
ATOM 5506 C CA . LEU B 2 172 ? 97.996 115.255 90.943 1.00 36.69 170 LEU K CA 1
ATOM 5507 C C . LEU B 2 172 ? 99.178 115.456 91.879 1.00 36.69 170 LEU K C 1
ATOM 5508 O O . LEU B 2 172 ? 99.307 116.511 92.504 1.00 36.69 170 LEU K O 1
ATOM 5513 N N . LYS B 2 173 ? 100.039 114.448 91.973 1.00 37.67 171 LYS K N 1
ATOM 5514 C CA . LYS B 2 173 ? 101.117 114.440 92.952 1.00 37.67 171 LYS K CA 1
ATOM 5515 C C . LYS B 2 173 ? 102.423 114.925 92.336 1.00 37.67 171 LYS K C 1
ATOM 5516 O O . LYS B 2 173 ? 102.789 114.528 91.227 1.00 37.67 171 LYS K O 1
ATOM 5522 N N . PHE B 2 174 ? 103.120 115.788 93.068 1.00 36.77 172 PHE K N 1
ATOM 5523 C CA . PHE B 2 174 ? 104.426 116.305 92.679 1.00 36.77 172 PHE K CA 1
ATOM 5524 C C . PHE B 2 174 ? 105.473 115.598 93.525 1.00 36.77 172 PHE K C 1
ATOM 5525 O O . PHE B 2 174 ? 105.425 115.678 94.757 1.00 36.77 172 PHE K O 1
ATOM 5533 N N . GLN B 2 175 ? 106.357 114.859 92.833 1.00 43.06 173 GLN K N 1
ATOM 5534 C CA . GLN B 2 175 ? 107.346 113.944 93.467 1.00 43.06 173 GLN K CA 1
ATOM 5535 C C . GLN B 2 175 ? 106.491 113.010 94.329 1.00 43.06 173 GLN K C 1
ATOM 5536 O O . GLN B 2 175 ? 105.563 112.392 93.767 1.00 43.06 173 GLN K O 1
ATOM 5542 N N . ASP B 2 176 ? 106.789 112.880 95.621 1.00 47.89 174 ASP K N 1
ATOM 5543 C CA . ASP B 2 176 ? 105.863 112.142 96.461 1.00 47.89 174 ASP K CA 1
ATOM 5544 C C . ASP B 2 176 ? 105.333 112.957 97.632 1.00 47.89 174 ASP K C 1
ATOM 5545 O O . ASP B 2 176 ? 104.433 112.483 98.332 1.00 47.89 174 ASP K O 1
ATOM 5550 N N . SER B 2 177 ? 105.850 114.166 97.856 1.00 46.50 175 SER K N 1
ATOM 5551 C CA . SER B 2 177 ? 105.589 114.877 99.102 1.00 46.50 175 SER K CA 1
ATOM 5552 C C . SER B 2 177 ? 104.295 115.682 99.059 1.00 46.50 175 SER K C 1
ATOM 5553 O O . SER B 2 177 ? 103.589 115.770 100.069 1.00 46.50 175 SER K O 1
ATOM 5556 N N . GLU B 2 178 ? 103.967 116.277 97.917 1.00 41.96 176 GLU K N 1
ATOM 5557 C CA . GLU B 2 178 ? 102.896 117.260 97.838 1.00 41.96 176 GLU K CA 1
ATOM 5558 C C . GLU B 2 178 ? 101.957 116.915 96.689 1.00 41.96 176 GLU K C 1
ATOM 5559 O O . GLU B 2 178 ? 102.198 115.986 95.915 1.00 41.96 176 GLU K O 1
ATOM 5565 N N . GLU B 2 179 ? 100.874 117.682 96.583 1.00 40.25 177 GLU K N 1
ATOM 5566 C CA . GLU B 2 179 ? 99.874 117.486 95.545 1.00 40.25 177 GLU K CA 1
ATOM 5567 C C . GLU B 2 179 ? 99.247 118.827 95.190 1.00 40.25 177 GLU K C 1
ATOM 5568 O O . GLU B 2 179 ? 99.315 119.791 95.955 1.00 40.25 177 GLU K O 1
ATOM 5574 N N . ILE B 2 180 ? 98.639 118.880 94.008 1.00 37.51 178 ILE K N 1
ATOM 5575 C CA . ILE B 2 180 ? 97.879 120.038 93.554 1.00 37.51 178 ILE K CA 1
ATOM 5576 C C . ILE B 2 180 ? 96.458 119.583 93.242 1.00 37.51 178 ILE K C 1
ATOM 5577 O O . ILE B 2 180 ? 96.258 118.551 92.592 1.00 37.51 178 ILE K O 1
ATOM 5582 N N . THR B 2 181 ? 95.477 120.334 93.729 1.00 39.34 179 THR K N 1
ATOM 5583 C CA . THR B 2 181 ? 94.076 119.985 93.551 1.00 39.34 179 THR K CA 1
ATOM 5584 C C . THR B 2 181 ? 93.476 120.735 92.365 1.00 39.34 179 THR K C 1
ATOM 5585 O O . THR B 2 181 ? 94.050 121.696 91.849 1.00 39.34 179 THR K O 1
ATOM 5589 N N . ASN B 2 182 ? 92.305 120.268 91.927 1.00 41.09 180 ASN K N 1
ATOM 5590 C CA . ASN B 2 182 ? 91.647 120.864 90.767 1.00 41.09 180 ASN K CA 1
ATOM 5591 C C . ASN B 2 182 ? 91.179 122.291 91.042 1.00 41.09 180 ASN K C 1
ATOM 5592 O O . ASN B 2 182 ? 91.175 123.133 90.132 1.00 41.09 180 ASN K O 1
ATOM 5597 N N . ILE B 2 183 ? 90.800 122.585 92.287 1.00 41.18 181 ILE K N 1
ATOM 5598 C CA . ILE B 2 183 ? 90.324 123.918 92.642 1.00 41.18 181 ILE K CA 1
ATOM 5599 C C . ILE B 2 183 ? 91.425 124.956 92.443 1.00 41.18 181 ILE K C 1
ATOM 5600 O O . ILE B 2 183 ? 91.184 126.046 91.905 1.00 41.18 181 ILE K O 1
ATOM 5605 N N . GLU B 2 184 ? 92.650 124.633 92.866 1.00 40.82 182 GLU K N 1
ATOM 5606 C CA . GLU B 2 184 ? 93.764 125.571 92.747 1.00 40.82 182 GLU K CA 1
ATOM 5607 C C . GLU B 2 184 ? 94.074 125.888 91.287 1.00 40.82 182 GLU K C 1
ATOM 5608 O O . GLU B 2 184 ? 94.326 127.046 90.931 1.00 40.82 182 GLU K O 1
ATOM 5614 N N . LEU B 2 185 ? 94.058 124.868 90.428 1.00 37.66 183 LEU K N 1
ATOM 5615 C CA . LEU B 2 185 ? 94.282 125.077 89.003 1.00 37.66 183 LEU K CA 1
ATOM 5616 C C . LEU B 2 185 ? 93.184 125.938 88.386 1.00 37.66 183 LEU K C 1
ATOM 5617 O O . LEU B 2 185 ? 93.474 126.858 87.600 1.00 37.66 183 LEU K O 1
ATOM 5622 N N . ALA B 2 186 ? 91.924 125.673 88.750 1.00 38.13 184 ALA K N 1
ATOM 5623 C CA . ALA B 2 186 ? 90.830 126.488 88.236 1.00 38.13 184 ALA K CA 1
ATOM 5624 C C . ALA B 2 186 ? 90.945 127.936 88.697 1.00 38.13 184 ALA K C 1
ATOM 5625 O O . ALA B 2 186 ? 90.545 128.849 87.968 1.00 38.13 184 ALA K O 1
ATOM 5627 N N . ASP B 2 187 ? 91.486 128.166 89.895 1.00 37.71 185 ASP K N 1
ATOM 5628 C CA . ASP B 2 187 ? 91.673 129.536 90.369 1.00 37.71 185 ASP K CA 1
ATOM 5629 C C . ASP B 2 187 ? 92.804 130.236 89.622 1.00 37.71 185 ASP K C 1
ATOM 5630 O O . ASP B 2 187 ? 92.695 131.423 89.276 1.00 37.71 185 ASP K O 1
ATOM 5635 N N . ALA B 2 188 ? 93.902 129.518 89.372 1.00 33.80 186 ALA K N 1
ATOM 5636 C CA . ALA B 2 188 ? 95.031 130.108 88.659 1.00 33.80 186 ALA K CA 1
ATOM 5637 C C . ALA B 2 188 ? 94.636 130.523 87.246 1.00 33.80 186 ALA K C 1
ATOM 5638 O O . ALA B 2 188 ? 95.066 131.578 86.756 1.00 33.80 186 ALA K O 1
ATOM 5640 N N . PHE B 2 189 ? 93.816 129.714 86.573 1.00 34.93 187 PHE K N 1
ATOM 5641 C CA . PHE B 2 189 ? 93.415 130.097 85.222 1.00 34.93 187 PHE K CA 1
ATOM 5642 C C . PHE B 2 189 ? 92.532 131.342 85.205 1.00 34.93 187 PHE K C 1
ATOM 5643 O O . PHE B 2 189 ? 92.648 132.158 84.282 1.00 34.93 187 PHE K O 1
ATOM 5651 N N . GLU B 2 190 ? 91.677 131.530 86.212 1.00 37.92 188 GLU K N 1
ATOM 5652 C CA . GLU B 2 190 ? 90.900 132.762 86.295 1.00 37.92 188 GLU K CA 1
ATOM 5653 C C . GLU B 2 190 ? 91.785 133.962 86.603 1.00 37.92 188 GLU K C 1
ATOM 5654 O O . GLU B 2 190 ? 91.546 135.060 86.078 1.00 37.92 188 GLU K O 1
ATOM 5660 N N . GLN B 2 191 ? 92.813 133.768 87.434 1.00 36.51 189 GLN K N 1
ATOM 5661 C CA . GLN B 2 191 ? 93.796 134.828 87.635 1.00 36.51 189 GLN K CA 1
ATOM 5662 C C . GLN B 2 191 ? 94.439 135.234 86.316 1.00 36.51 189 GLN K C 1
ATOM 5663 O O . GLN B 2 191 ? 94.637 136.426 86.054 1.00 36.51 189 GLN K O 1
ATOM 5669 N N . MET B 2 192 ? 94.781 134.255 85.477 1.00 34.69 190 MET K N 1
ATOM 5670 C CA . MET B 2 192 ? 95.356 134.576 84.173 1.00 34.69 190 MET K CA 1
ATOM 5671 C C . MET B 2 192 ? 94.358 135.283 83.262 1.00 34.69 190 MET K C 1
ATOM 5672 O O . MET B 2 192 ? 94.747 136.163 82.489 1.00 34.69 190 MET K O 1
ATOM 5677 N N . TRP B 2 193 ? 93.080 134.905 83.317 1.00 35.47 191 TRP K N 1
ATOM 5678 C CA . TRP B 2 193 ? 92.097 135.534 82.439 1.00 35.47 191 TRP K CA 1
ATOM 5679 C C . TRP B 2 193 ? 91.794 136.973 82.837 1.00 35.47 191 TRP K C 1
ATOM 5680 O O . TRP B 2 193 ? 91.547 137.809 81.962 1.00 35.47 191 TRP K O 1
ATOM 5691 N N . GLN B 2 194 ? 91.801 137.285 84.137 1.00 37.77 192 GLN K N 1
ATOM 5692 C CA . GLN B 2 194 ? 91.418 138.632 84.556 1.00 37.77 192 GLN K CA 1
ATOM 5693 C C . GLN B 2 194 ? 92.417 139.690 84.097 1.00 37.77 192 GLN K C 1
ATOM 5694 O O . GLN B 2 194 ? 92.028 140.839 83.863 1.00 37.77 192 GLN K O 1
ATOM 5700 N N . LYS B 2 195 ? 93.693 139.336 83.965 1.00 35.25 193 LYS K N 1
ATOM 5701 C CA . LYS B 2 195 ? 94.706 140.252 83.457 1.00 35.25 193 LYS K CA 1
ATOM 5702 C C . LYS B 2 195 ? 94.862 140.189 81.944 1.00 35.25 193 LYS K C 1
ATOM 5703 O O . LYS B 2 195 ? 95.698 140.914 81.395 1.00 35.25 193 LYS K O 1
ATOM 5709 N N . ARG B 2 196 ? 94.084 139.345 81.265 1.00 35.96 194 ARG K N 1
ATOM 5710 C CA . ARG B 2 196 ? 94.150 139.161 79.814 1.00 35.96 194 ARG K CA 1
ATOM 5711 C C . ARG B 2 196 ? 95.551 138.729 79.377 1.00 35.96 194 ARG K C 1
ATOM 5712 O O . ARG B 2 196 ? 96.214 139.385 78.573 1.00 35.96 194 ARG K O 1
ATOM 5720 N N . ARG B 2 197 ? 95.994 137.598 79.924 1.00 30.46 195 ARG K N 1
ATOM 5721 C CA . ARG B 2 197 ? 97.304 137.047 79.613 1.00 30.46 195 ARG K CA 1
ATOM 5722 C C . ARG B 2 197 ? 97.229 135.855 78.664 1.00 30.46 195 ARG K C 1
ATOM 5723 O O . ARG B 2 197 ? 98.214 135.126 78.518 1.00 30.46 195 ARG K O 1
ATOM 5731 N N . TYR B 2 198 ? 96.083 135.642 78.023 1.00 31.35 196 TYR K N 1
ATOM 5732 C CA . TYR B 2 198 ? 95.984 134.688 76.927 1.00 31.35 196 TYR K CA 1
ATOM 5733 C C . TYR B 2 198 ? 94.787 135.056 76.064 1.00 31.35 196 TYR K C 1
ATOM 5734 O O . TYR B 2 198 ? 93.917 135.831 76.465 1.00 31.35 196 TYR K O 1
ATOM 5743 N N . ASN B 2 199 ? 94.767 134.491 74.859 1.00 31.78 197 ASN K N 1
ATOM 5744 C CA . ASN B 2 199 ? 93.629 134.569 73.954 1.00 31.78 197 ASN K CA 1
ATOM 5745 C C . ASN B 2 199 ? 92.811 133.287 73.958 1.00 31.78 197 ASN K C 1
ATOM 5746 O O . ASN B 2 199 ? 91.587 133.334 74.105 1.00 31.78 197 ASN K O 1
ATOM 5751 N N . GLU B 2 200 ? 93.470 132.137 73.808 1.00 33.07 198 GLU K N 1
ATOM 5752 C CA . GLU B 2 200 ? 92.847 130.826 73.928 1.00 33.07 198 GLU K CA 1
ATOM 5753 C C . GLU B 2 200 ? 93.845 129.872 74.570 1.00 33.07 198 GLU K C 1
ATOM 5754 O O . GLU B 2 200 ? 95.058 130.051 74.447 1.00 33.07 198 GLU K O 1
ATOM 5760 N N . LEU B 2 201 ? 93.328 128.856 75.257 1.00 31.78 199 LEU K N 1
ATOM 5761 C CA . LEU B 2 201 ? 94.162 127.927 76.008 1.00 31.78 199 LEU K CA 1
ATOM 5762 C C . LEU B 2 201 ? 93.708 126.494 75.763 1.00 31.78 199 LEU K C 1
ATOM 5763 O O . LEU B 2 201 ? 92.510 126.222 75.660 1.00 31.78 199 LEU K O 1
ATOM 5768 N N . LEU B 2 202 ? 94.676 125.582 75.661 1.00 31.38 200 LEU K N 1
ATOM 5769 C CA . LEU B 2 202 ? 94.420 124.154 75.501 1.00 31.38 200 LEU K CA 1
ATOM 5770 C C . LEU B 2 202 ? 95.140 123.399 76.610 1.00 31.38 200 LEU K C 1
ATOM 5771 O O . LEU B 2 202 ? 96.350 123.568 76.795 1.00 31.38 200 LEU K O 1
ATOM 5776 N N . PHE B 2 203 ? 94.402 122.565 77.338 1.00 31.38 201 PHE K N 1
ATOM 5777 C CA . PHE B 2 203 ? 94.921 121.842 78.491 1.00 31.38 201 PHE K CA 1
ATOM 5778 C C . PHE B 2 203 ? 94.778 120.341 78.264 1.00 31.38 201 PHE K C 1
ATOM 5779 O O . PHE B 2 203 ? 93.689 119.858 77.943 1.00 31.38 201 PHE K O 1
ATOM 5787 N N . ILE B 2 204 ? 95.881 119.609 78.423 1.00 30.80 202 ILE K N 1
ATOM 5788 C CA . ILE B 2 204 ? 95.917 118.164 78.225 1.00 30.80 202 ILE K CA 1
ATOM 5789 C C . ILE B 2 204 ? 96.586 117.522 79.432 1.00 30.80 202 ILE K C 1
ATOM 5790 O O . ILE B 2 204 ? 97.635 117.990 79.886 1.00 30.80 202 ILE K O 1
ATOM 5795 N N . ILE B 2 205 ? 95.981 116.456 79.950 1.00 36.45 203 ILE K N 1
ATOM 5796 C CA . ILE B 2 205 ? 96.506 115.725 81.097 1.00 36.45 203 ILE K CA 1
ATOM 5797 C C . ILE B 2 205 ? 96.504 114.234 80.777 1.00 36.45 203 ILE K C 1
ATOM 5798 O O . ILE B 2 205 ? 95.543 113.718 80.196 1.00 36.45 203 ILE K O 1
ATOM 5803 N N . ASP B 2 206 ? 97.600 113.557 81.121 1.00 41.76 204 ASP K N 1
ATOM 5804 C CA . ASP B 2 206 ? 97.777 112.116 80.929 1.00 41.76 204 ASP K CA 1
ATOM 5805 C C . ASP B 2 206 ? 98.037 111.486 82.295 1.00 41.76 204 ASP K C 1
ATOM 5806 O O . ASP B 2 206 ? 99.181 111.391 82.745 1.00 41.76 204 ASP K O 1
ATOM 5811 N N . THR B 2 207 ? 96.966 111.053 82.955 1.00 44.69 205 THR K N 1
ATOM 5812 C CA . THR B 2 207 ? 97.048 110.478 84.290 1.00 44.69 205 THR K CA 1
ATOM 5813 C C . THR B 2 207 ? 95.873 109.516 84.459 1.00 44.69 205 THR K C 1
ATOM 5814 O O . THR B 2 207 ? 94.997 109.420 83.595 1.00 44.69 205 THR K O 1
ATOM 5818 N N . CYS B 2 208 ? 95.855 108.788 85.574 1.00 51.41 206 CYS K N 1
ATOM 5819 C CA . CYS B 2 208 ? 94.723 107.949 85.943 1.00 51.41 206 CYS K CA 1
ATOM 5820 C C . CYS B 2 208 ? 93.627 108.824 86.538 1.00 51.41 206 CYS K C 1
ATOM 5821 O O . CYS B 2 208 ? 93.895 109.645 87.421 1.00 51.41 206 CYS K O 1
ATOM 5824 N N . GLN B 2 209 ? 92.397 108.641 86.055 1.00 53.76 207 GLN K N 1
ATOM 5825 C CA . GLN B 2 209 ? 91.255 109.462 86.465 1.00 53.76 207 GLN K CA 1
ATOM 5826 C C . GLN B 2 209 ? 91.516 110.942 86.197 1.00 53.76 207 GLN K C 1
ATOM 5827 O O . GLN B 2 209 ? 91.209 111.807 87.020 1.00 53.76 207 GLN K O 1
ATOM 5833 N N . GLY B 2 210 ? 92.077 111.237 85.023 1.00 49.28 208 GLY K N 1
ATOM 5834 C CA . GLY B 2 210 ? 92.491 112.592 84.709 1.00 49.28 208 GLY K CA 1
ATOM 5835 C C . GLY B 2 210 ? 91.353 113.545 84.419 1.00 49.28 208 GLY K C 1
ATOM 5836 O O . GLY B 2 210 ? 91.561 114.761 84.452 1.00 49.28 208 GLY K O 1
ATOM 5837 N N . ALA B 2 211 ? 90.156 113.026 84.137 1.00 46.64 209 ALA K N 1
ATOM 5838 C CA . ALA B 2 211 ? 89.019 113.891 83.839 1.00 46.64 209 ALA K CA 1
ATOM 5839 C C . ALA B 2 211 ? 88.598 114.736 85.033 1.00 46.64 209 ALA K C 1
ATOM 5840 O O . ALA B 2 211 ? 87.914 115.748 84.851 1.00 46.64 209 ALA K O 1
ATOM 5842 N N . SER B 2 212 ? 88.982 114.344 86.249 1.00 46.03 210 SER K N 1
ATOM 5843 C CA . SER B 2 212 ? 88.598 115.111 87.427 1.00 46.03 210 SER K CA 1
ATOM 5844 C C . SER B 2 212 ? 89.269 116.477 87.458 1.00 46.03 210 SER K C 1
ATOM 5845 O O . SER B 2 212 ? 88.771 117.397 88.115 1.00 46.03 210 SER K O 1
ATOM 5848 N N . MET B 2 213 ? 90.392 116.632 86.760 1.00 44.46 211 MET K N 1
ATOM 5849 C CA . MET B 2 213 ? 91.180 117.853 86.855 1.00 44.46 211 MET K CA 1
ATOM 5850 C C . MET B 2 213 ? 90.641 119.004 86.014 1.00 44.46 211 MET K C 1
ATOM 5851 O O . MET B 2 213 ? 91.079 120.140 86.215 1.00 44.46 211 MET K O 1
ATOM 5856 N N . TYR B 2 214 ? 89.720 118.764 85.083 1.00 44.25 212 TYR K N 1
ATOM 5857 C CA . TYR B 2 214 ? 89.118 119.866 84.342 1.00 44.25 212 TYR K CA 1
ATOM 5858 C C . TYR B 2 214 ? 87.647 120.089 84.669 1.00 44.25 212 TYR K C 1
ATOM 5859 O O . TYR B 2 214 ? 86.952 120.744 83.888 1.00 44.25 212 TYR K O 1
ATOM 5868 N N . GLU B 2 215 ? 87.156 119.576 85.797 1.00 47.21 213 GLU K N 1
ATOM 5869 C CA . GLU B 2 215 ? 85.728 119.679 86.087 1.00 47.21 213 GLU K CA 1
ATOM 5870 C C . GLU B 2 215 ? 85.347 121.056 86.626 1.00 47.21 213 GLU K C 1
ATOM 5871 O O . GLU B 2 215 ? 84.205 121.495 86.451 1.00 47.21 213 GLU K O 1
ATOM 5877 N N . ARG B 2 216 ? 86.273 121.751 87.284 1.00 45.32 214 ARG K N 1
ATOM 5878 C CA . ARG B 2 216 ? 85.961 123.010 87.950 1.00 45.32 214 ARG K CA 1
ATOM 5879 C C . ARG B 2 216 ? 86.327 124.250 87.135 1.00 45.32 214 ARG K C 1
ATOM 5880 O O . ARG B 2 216 ? 86.241 125.361 87.666 1.00 45.32 214 ARG K O 1
ATOM 5888 N N . PHE B 2 217 ? 86.726 124.097 85.876 1.00 40.14 215 PHE K N 1
ATOM 5889 C CA . PHE B 2 217 ? 87.104 125.254 85.072 1.00 40.14 215 PHE K CA 1
ATOM 5890 C C . PHE B 2 217 ? 85.899 126.155 84.823 1.00 40.14 215 PHE K C 1
ATOM 5891 O O . PHE B 2 217 ? 84.804 125.681 84.513 1.00 40.14 215 PHE K O 1
ATOM 5899 N N . TYR B 2 218 ? 86.105 127.474 84.958 1.00 39.88 216 TYR K N 1
ATOM 5900 C CA . TYR B 2 218 ? 85.014 128.417 84.734 1.00 39.88 216 TYR K CA 1
ATOM 5901 C C . TYR B 2 218 ? 85.447 129.683 83.996 1.00 39.88 216 TYR K C 1
ATOM 5902 O O . TYR B 2 218 ? 84.746 130.698 84.073 1.00 39.88 216 TYR K O 1
ATOM 5911 N N . SER B 2 219 ? 86.588 129.657 83.272 1.00 39.23 217 SER K N 1
ATOM 5912 C CA . SER B 2 219 ? 87.004 130.843 82.538 1.00 39.23 217 SER K CA 1
ATOM 5913 C C . SER B 2 219 ? 86.771 130.666 81.040 1.00 39.23 217 SER K C 1
ATOM 5914 O O . SER B 2 219 ? 86.800 129.544 80.530 1.00 39.23 217 SER K O 1
ATOM 5917 N N . PRO B 2 220 ? 86.532 131.753 80.308 1.00 38.11 218 PRO K N 1
ATOM 5918 C CA . PRO B 2 220 ? 86.247 131.630 78.875 1.00 38.11 218 PRO K CA 1
ATOM 5919 C C . PRO B 2 220 ? 87.452 131.153 78.077 1.00 38.11 218 PRO K C 1
ATOM 5920 O O . PRO B 2 220 ? 88.610 131.358 78.450 1.00 38.11 218 PRO K O 1
ATOM 5924 N N . ASN B 2 221 ? 87.147 130.493 76.955 1.00 39.35 219 ASN K N 1
ATOM 5925 C CA . ASN B 2 221 ? 88.126 130.140 75.922 1.00 39.35 219 ASN K CA 1
ATOM 5926 C C . ASN B 2 221 ? 89.149 129.116 76.411 1.00 39.35 219 ASN K C 1
ATOM 5927 O O . ASN B 2 221 ? 90.350 129.279 76.203 1.00 39.35 219 ASN K O 1
ATOM 5932 N N . ILE B 2 222 ? 88.679 128.049 77.051 1.00 38.68 220 ILE K N 1
ATOM 5933 C CA . ILE B 2 222 ? 89.534 126.945 77.473 1.00 38.68 220 ILE K CA 1
ATOM 5934 C C . ILE B 2 222 ? 88.962 125.643 76.928 1.00 38.68 220 ILE K C 1
ATOM 5935 O O . ILE B 2 222 ? 87.762 125.379 77.065 1.00 38.68 220 ILE K O 1
ATOM 5940 N N . MET B 2 223 ? 89.824 124.838 76.313 1.00 42.01 221 MET K N 1
ATOM 5941 C CA . MET B 2 223 ? 89.478 123.518 75.803 1.00 42.01 221 MET K CA 1
ATOM 5942 C C . MET B 2 223 ? 90.362 122.494 76.498 1.00 42.01 221 MET K C 1
ATOM 5943 O O . MET B 2 223 ? 91.572 122.705 76.622 1.00 42.01 221 MET K O 1
ATOM 5948 N N . ALA B 2 224 ? 89.768 121.395 76.960 1.00 38.94 222 ALA K N 1
ATOM 5949 C CA . ALA B 2 224 ? 90.488 120.427 77.777 1.00 38.94 222 ALA K CA 1
ATOM 5950 C C . ALA B 2 224 ? 90.306 119.012 77.244 1.00 38.94 222 ALA K C 1
ATOM 5951 O O . ALA B 2 224 ? 89.226 118.646 76.776 1.00 38.94 222 ALA K O 1
ATOM 5953 N N . LEU B 2 225 ? 91.378 118.222 77.327 1.00 39.57 223 LEU K N 1
ATOM 5954 C CA . LEU B 2 225 ? 91.401 116.830 76.896 1.00 39.57 223 LEU K CA 1
ATOM 5955 C C . LEU B 2 225 ? 92.028 115.975 77.988 1.00 39.57 223 LEU K C 1
ATOM 5956 O O . LEU B 2 225 ? 92.914 116.437 78.712 1.00 39.57 223 LEU K O 1
ATOM 5961 N N . ALA B 2 226 ? 91.573 114.728 78.104 1.00 43.74 224 ALA K N 1
ATOM 5962 C CA . ALA B 2 226 ? 92.089 113.818 79.118 1.00 43.74 224 ALA K CA 1
ATOM 5963 C C . ALA B 2 226 ? 92.198 112.412 78.546 1.00 43.74 224 ALA K C 1
ATOM 5964 O O . ALA B 2 226 ? 91.600 112.086 77.519 1.00 43.74 224 ALA K O 1
ATOM 5966 N N . SER B 2 227 ? 92.979 111.578 79.232 1.00 46.72 225 SER K N 1
ATOM 5967 C CA . SER B 2 227 ? 93.228 110.214 78.783 1.00 46.72 225 SER K CA 1
ATOM 5968 C C . SER B 2 227 ? 92.256 109.199 79.371 1.00 46.72 225 SER K C 1
ATOM 5969 O O . SER B 2 227 ? 91.911 108.226 78.692 1.00 46.72 225 SER K O 1
ATOM 5972 N N . SER B 2 228 ? 91.807 109.396 80.609 1.00 52.46 226 SER K N 1
ATOM 5973 C CA . SER B 2 228 ? 90.945 108.437 81.283 1.00 52.46 226 SER K CA 1
ATOM 5974 C C . SER B 2 228 ? 89.862 109.174 82.058 1.00 52.46 226 SER K C 1
ATOM 5975 O O . SER B 2 228 ? 90.005 110.348 82.405 1.00 52.46 226 SER K O 1
ATOM 5978 N N . GLN B 2 229 ? 88.769 108.460 82.329 1.00 57.65 227 GLN K N 1
ATOM 5979 C CA . GLN B 2 229 ? 87.641 108.994 83.074 1.00 57.65 227 GLN K CA 1
ATOM 5980 C C . GLN B 2 229 ? 87.797 108.692 84.565 1.00 57.65 227 GLN K C 1
ATOM 5981 O O . GLN B 2 229 ? 88.788 108.109 85.008 1.00 57.65 227 GLN K O 1
ATOM 5987 N N . VAL B 2 230 ? 86.790 109.086 85.348 1.00 61.24 228 VAL K N 1
ATOM 5988 C CA . VAL B 2 230 ? 86.899 109.039 86.807 1.00 61.24 228 VAL K CA 1
ATOM 5989 C C . VAL B 2 230 ? 86.969 107.600 87.311 1.00 61.24 228 VAL K C 1
ATOM 5990 O O . VAL B 2 230 ? 87.705 107.297 88.257 1.00 61.24 228 VAL K O 1
ATOM 5994 N N . GLY B 2 231 ? 86.200 106.696 86.706 1.00 64.35 229 GLY K N 1
ATOM 5995 C CA . GLY B 2 231 ? 86.207 105.315 87.168 1.00 64.35 229 GLY K CA 1
ATOM 5996 C C . GLY B 2 231 ? 87.534 104.610 86.940 1.00 64.35 229 GLY K C 1
ATOM 5997 O O . GLY B 2 231 ? 88.055 103.935 87.831 1.00 64.35 229 GLY K O 1
ATOM 5998 N N . GLU B 2 232 ? 88.071 104.648 85.709 1.00 68.70 230 GLU K N 1
ATOM 5999 C CA . GLU B 2 232 ? 89.346 104.052 85.201 1.00 68.70 230 GLU K CA 1
ATOM 6000 C C . GLU B 2 232 ? 90.551 104.417 86.072 1.00 68.70 230 GLU K C 1
ATOM 6001 O O . GLU B 2 232 ? 90.993 105.499 85.919 1.00 68.70 230 GLU K O 1
ATOM 6007 N N . ASP B 2 233 ? 91.090 103.509 86.897 1.00 70.49 231 ASP K N 1
ATOM 6008 C CA . ASP B 2 233 ? 92.112 103.892 87.866 1.00 70.49 231 ASP K CA 1
ATOM 6009 C C . ASP B 2 233 ? 93.288 102.925 88.001 1.00 70.49 231 ASP K C 1
ATOM 6010 O O . ASP B 2 233 ? 94.022 103.013 88.994 1.00 70.49 231 ASP K O 1
ATOM 6015 N N . SER B 2 234 ? 93.499 102.007 87.063 1.00 74.42 232 SER K N 1
ATOM 6016 C CA . SER B 2 234 ? 94.678 101.152 87.084 1.00 74.42 232 SER K CA 1
ATOM 6017 C C . SER B 2 234 ? 95.657 101.584 85.997 1.00 74.42 232 SER K C 1
ATOM 6018 O O . SER B 2 234 ? 95.309 102.329 85.079 1.00 74.42 232 SER K O 1
ATOM 6021 N N . LEU B 2 235 ? 96.899 101.111 86.111 1.00 68.19 233 LEU K N 1
ATOM 6022 C CA . LEU B 2 235 ? 97.934 101.449 85.143 1.00 68.19 233 LEU K CA 1
ATOM 6023 C C . LEU B 2 235 ? 98.665 100.196 84.681 1.00 68.19 233 LEU K C 1
ATOM 6024 O O . LEU B 2 235 ? 98.848 99.241 85.441 1.00 68.19 233 LEU K O 1
ATOM 6029 N N . SER B 2 236 ? 99.087 100.223 83.418 1.00 62.53 234 SER K N 1
ATOM 6030 C CA . SER B 2 236 ? 99.734 99.090 82.776 1.00 62.53 234 SER K CA 1
ATOM 6031 C C . SER B 2 236 ? 101.167 98.911 83.271 1.00 62.53 234 SER K C 1
ATOM 6032 O O . SER B 2 236 ? 101.788 99.826 83.818 1.00 62.53 234 SER K O 1
ATOM 6035 N N . HIS B 2 237 ? 101.695 97.700 83.067 1.00 58.30 235 HIS K N 1
ATOM 6036 C CA . HIS B 2 237 ? 103.065 97.378 83.471 1.00 58.30 235 HIS K CA 1
ATOM 6037 C C . HIS B 2 237 ? 103.604 96.295 82.533 1.00 58.30 235 HIS K C 1
ATOM 6038 O O . HIS B 2 237 ? 103.367 95.104 82.741 1.00 58.30 235 HIS K O 1
ATOM 6045 N N . GLN B 2 238 ? 104.333 96.724 81.503 1.00 54.59 236 GLN K N 1
ATOM 6046 C CA . GLN B 2 238 ? 105.078 95.819 80.626 1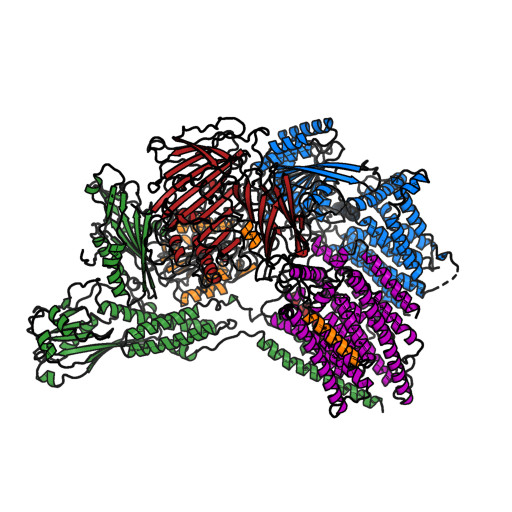.00 54.59 236 GLN K CA 1
ATOM 6047 C C . GLN B 2 238 ? 106.475 96.403 80.435 1.00 54.59 236 GLN K C 1
ATOM 6048 O O . GLN B 2 238 ? 106.688 97.303 79.612 1.00 54.59 236 GLN K O 1
ATOM 6054 N N . PRO B 2 239 ? 107.444 95.966 81.244 1.00 50.09 237 PRO K N 1
ATOM 6055 C CA . PRO B 2 239 ? 108.801 96.517 81.137 1.00 50.09 237 PRO K CA 1
ATOM 6056 C C . PRO B 2 239 ? 109.520 96.055 79.877 1.00 50.09 237 PRO K C 1
ATOM 6057 O O . PRO B 2 239 ? 109.328 94.936 79.398 1.00 50.09 237 PRO K O 1
ATOM 6061 N N . ASP B 2 240 ? 110.344 96.947 79.335 1.00 48.55 238 ASP K N 1
ATOM 6062 C CA . ASP B 2 240 ? 111.178 96.645 78.176 1.00 48.55 238 ASP K CA 1
ATOM 6063 C C . ASP B 2 240 ? 112.430 95.894 78.621 1.00 48.55 238 ASP K C 1
ATOM 6064 O O . ASP B 2 240 ? 113.055 96.284 79.608 1.00 48.55 238 ASP K O 1
ATOM 6069 N N . PRO B 2 241 ? 112.811 94.809 77.941 1.00 49.25 239 PRO K N 1
ATOM 6070 C CA . PRO B 2 241 ? 113.995 94.042 78.370 1.00 49.25 239 PRO K CA 1
ATOM 6071 C C . PRO B 2 241 ? 115.335 94.770 78.256 1.00 49.25 239 PRO K C 1
ATOM 6072 O O . PRO B 2 241 ? 116.060 94.861 79.254 1.00 49.25 239 PRO K O 1
ATOM 6076 N N . ALA B 2 242 ? 115.694 95.275 77.065 1.00 45.46 240 ALA K N 1
ATOM 6077 C CA . ALA B 2 242 ? 117.026 95.858 76.870 1.00 45.46 240 ALA K CA 1
ATOM 6078 C C . ALA B 2 242 ? 117.260 97.061 77.777 1.00 45.46 240 ALA K C 1
ATOM 6079 O O . ALA B 2 242 ? 118.342 97.210 78.357 1.00 45.46 240 ALA K O 1
ATOM 6081 N N . ILE B 2 243 ? 116.262 97.933 77.911 1.00 40.83 241 ILE K N 1
ATOM 6082 C CA . ILE B 2 243 ? 116.409 99.101 78.772 1.00 40.83 241 ILE K CA 1
ATOM 6083 C C . ILE B 2 243 ? 116.129 98.744 80.228 1.00 40.83 241 ILE K C 1
ATOM 6084 O O . ILE B 2 243 ? 116.855 99.165 81.135 1.00 40.83 241 ILE K O 1
ATOM 6089 N N . GLY B 2 244 ? 115.076 97.965 80.479 1.00 42.31 242 GLY K N 1
ATOM 6090 C CA . GLY B 2 244 ? 114.745 97.517 81.819 1.00 42.31 242 GLY K CA 1
ATOM 6091 C C . GLY B 2 244 ? 113.512 98.143 82.436 1.00 42.31 242 GLY K C 1
ATOM 6092 O O . GLY B 2 244 ? 113.180 97.807 83.578 1.00 42.31 242 GLY K O 1
ATOM 6093 N N . VAL B 2 245 ? 112.812 99.028 81.725 1.00 40.26 243 VAL K N 1
ATOM 6094 C CA . VAL B 2 245 ? 111.696 99.778 82.282 1.00 40.26 243 VAL K CA 1
ATOM 6095 C C . VAL B 2 245 ? 110.557 99.824 81.270 1.00 40.26 243 VAL K C 1
ATOM 6096 O O . VAL B 2 245 ? 110.707 99.449 80.108 1.00 40.26 243 VAL K O 1
ATOM 6100 N N . HIS B 2 246 ? 109.399 100.286 81.742 1.00 43.50 244 HIS K N 1
ATOM 6101 C CA . HIS B 2 246 ? 108.258 100.582 80.882 1.00 43.50 244 HIS K CA 1
ATOM 6102 C C . HIS B 2 246 ? 108.520 101.893 80.148 1.00 43.50 244 HIS K C 1
ATOM 6103 O O . HIS B 2 246 ? 108.842 102.906 80.777 1.00 43.50 244 HIS K O 1
ATOM 6110 N N . LEU B 2 247 ? 108.382 101.878 78.824 1.00 41.23 245 LEU K N 1
ATOM 6111 C CA . LEU B 2 247 ? 108.822 103.005 78.009 1.00 41.23 245 LEU K CA 1
ATOM 6112 C C . LEU B 2 247 ? 107.831 104.161 77.987 1.00 41.23 245 LEU K C 1
ATOM 6113 O O . LEU B 2 247 ? 108.183 105.279 78.373 1.00 41.23 245 LEU K O 1
ATOM 6118 N N . MET B 2 248 ? 106.651 103.950 77.410 1.00 45.65 246 MET K N 1
ATOM 6119 C CA . MET B 2 248 ? 105.747 105.121 77.306 1.00 45.65 246 MET K CA 1
ATOM 6120 C C . MET B 2 248 ? 104.283 104.702 77.409 1.00 45.65 246 MET K C 1
ATOM 6121 O O . MET B 2 248 ? 103.954 103.545 77.080 1.00 45.65 246 MET K O 1
ATOM 6126 N N . ASP B 2 249 ? 103.458 105.646 77.857 1.00 46.34 247 ASP K N 1
ATOM 6127 C CA . ASP B 2 249 ? 102.019 105.451 77.990 1.00 46.34 247 ASP K CA 1
ATOM 6128 C C . ASP B 2 249 ? 101.346 105.447 76.617 1.00 46.34 247 ASP K C 1
ATOM 6129 O O . ASP B 2 249 ? 101.859 106.013 75.649 1.00 46.34 247 ASP K O 1
ATOM 6134 N N . ARG B 2 250 ? 100.174 104.807 76.549 1.00 50.04 248 ARG K N 1
ATOM 6135 C CA . ARG B 2 250 ? 99.533 104.517 75.264 1.00 50.04 248 ARG K CA 1
ATOM 6136 C C . ARG B 2 250 ? 98.965 105.769 74.599 1.00 50.04 248 ARG K C 1
ATOM 6137 O O . ARG B 2 250 ? 99.166 105.988 73.394 1.00 50.04 248 ARG K O 1
ATOM 6145 N N . TYR B 2 251 ? 98.239 106.589 75.361 1.00 47.55 249 TYR K N 1
ATOM 6146 C CA . TYR B 2 251 ? 97.504 107.709 74.780 1.00 47.55 249 TYR K CA 1
ATOM 6147 C C . TYR B 2 251 ? 98.450 108.712 74.129 1.00 47.55 249 TYR K C 1
ATOM 6148 O O . TYR B 2 251 ? 98.246 109.120 72.976 1.00 47.55 249 TYR K O 1
ATOM 6157 N N . THR B 2 252 ? 99.510 109.095 74.845 1.00 45.03 250 THR K N 1
ATOM 6158 C CA . THR B 2 252 ? 100.495 110.016 74.288 1.00 45.03 250 THR K CA 1
ATOM 6159 C C . THR B 2 252 ? 101.254 109.379 73.132 1.00 45.03 250 THR K C 1
ATOM 6160 O O . THR B 2 252 ? 101.680 110.073 72.206 1.00 45.03 250 THR K O 1
ATOM 6164 N N . PHE B 2 253 ? 101.422 108.057 73.161 1.00 47.15 251 PHE K N 1
ATOM 6165 C CA . PHE B 2 253 ? 102.039 107.355 72.037 1.00 47.15 251 PHE K CA 1
ATOM 6166 C C . PHE B 2 253 ? 101.220 107.525 70.753 1.00 47.15 251 PHE K C 1
ATOM 6167 O O . PHE B 2 253 ? 101.770 107.836 69.686 1.00 47.15 251 PHE K O 1
ATOM 6175 N N . TYR B 2 254 ? 99.894 107.345 70.834 1.00 52.90 252 TYR K N 1
ATOM 6176 C CA . TYR B 2 254 ? 99.080 107.507 69.626 1.00 52.90 252 TYR K CA 1
ATOM 6177 C C . TYR B 2 254 ? 98.945 108.974 69.234 1.00 52.90 252 TYR K C 1
ATOM 6178 O O . TYR B 2 254 ? 98.841 109.287 68.042 1.00 52.90 252 TYR K O 1
ATOM 6187 N N . VAL B 2 255 ? 98.955 109.859 70.237 1.00 49.87 253 VAL K N 1
ATOM 6188 C CA . VAL B 2 255 ? 98.835 111.329 69.999 1.00 49.87 253 VAL K CA 1
ATOM 6189 C C . VAL B 2 255 ? 100.107 111.820 69.298 1.00 49.87 253 VAL K C 1
ATOM 6190 O O . VAL B 2 255 ? 99.998 112.700 68.421 1.00 49.87 253 VAL K O 1
ATOM 6194 N N . LEU B 2 256 ? 101.263 111.267 69.680 1.00 47.59 254 LEU K N 1
ATOM 6195 C CA . LEU B 2 256 ? 102.566 111.659 69.078 1.00 47.59 254 LEU K CA 1
ATOM 6196 C C . LEU B 2 256 ? 102.668 111.072 67.665 1.00 47.59 254 LEU K C 1
ATOM 6197 O O . LEU B 2 256 ? 103.344 111.688 66.817 1.00 47.59 254 LEU K O 1
ATOM 6202 N N . GLU B 2 257 ? 102.018 109.927 67.433 1.00 51.56 255 GLU K N 1
ATOM 6203 C CA . GLU B 2 257 ? 102.040 109.261 66.102 1.00 51.56 255 GLU K CA 1
ATOM 6204 C C . GLU B 2 257 ? 101.187 110.070 65.118 1.00 51.56 255 GLU K C 1
ATOM 6205 O O . GLU B 2 257 ? 101.500 110.051 63.911 1.00 51.56 255 GLU K O 1
ATOM 6211 N N . PHE B 2 258 ? 100.153 110.749 65.624 1.00 50.28 256 PHE K N 1
ATOM 6212 C CA . PHE B 2 258 ? 99.252 111.569 64.772 1.00 50.28 256 PHE K CA 1
ATOM 6213 C C . PHE B 2 258 ? 99.869 112.957 64.566 1.00 50.28 256 PHE K C 1
ATOM 6214 O O . PHE B 2 258 ? 99.418 113.690 63.663 1.00 50.28 256 PHE K O 1
ATOM 6222 N N . LEU B 2 259 ? 100.870 113.298 65.384 1.00 47.26 257 LEU K N 1
ATOM 6223 C CA . LEU B 2 259 ? 101.554 114.616 65.290 1.00 47.26 257 LEU K CA 1
ATOM 6224 C C . LEU B 2 259 ? 102.850 114.457 64.487 1.00 47.26 257 LEU K C 1
ATOM 6225 O O . LEU B 2 259 ? 103.513 115.481 64.227 1.00 47.26 257 LEU K O 1
ATOM 6230 N N . GLU B 2 260 ? 103.186 113.219 64.112 1.00 50.47 258 GLU K N 1
ATOM 6231 C CA . GLU B 2 260 ? 104.419 112.938 63.329 1.00 50.47 258 GLU K CA 1
ATOM 6232 C C . GLU B 2 260 ? 104.111 113.078 61.834 1.00 50.47 258 GLU K C 1
ATOM 6233 O O . GLU B 2 260 ? 105.062 113.263 61.049 1.00 50.47 258 GLU K O 1
ATOM 6239 N N . GLU B 2 261 ? 102.828 112.993 61.466 1.00 56.31 259 GLU K N 1
ATOM 6240 C CA . GLU B 2 261 ? 102.403 113.114 60.046 1.00 56.31 259 GLU K CA 1
ATOM 6241 C C . GLU B 2 261 ? 102.049 114.576 59.748 1.00 56.31 259 GLU K C 1
ATOM 6242 O O . GLU B 2 261 ? 102.159 114.983 58.574 1.00 56.31 259 GLU K O 1
ATOM 6248 N N . ILE B 2 262 ? 101.640 115.325 60.777 1.00 53.81 260 ILE K N 1
ATOM 6249 C CA . ILE B 2 262 ? 101.268 116.763 60.613 1.00 53.81 260 ILE K CA 1
ATOM 6250 C C . ILE B 2 262 ? 102.535 117.567 60.301 1.00 53.81 260 ILE K C 1
ATOM 6251 O O . ILE B 2 262 ? 103.549 117.367 60.998 1.00 53.81 260 ILE K O 1
ATOM 6256 N N . ASN B 2 263 ? 102.469 118.439 59.289 1.00 55.83 261 ASN K N 1
ATOM 6257 C CA . ASN B 2 263 ? 103.633 119.275 58.889 1.00 55.83 261 ASN K CA 1
ATOM 6258 C C . ASN B 2 263 ? 103.318 120.750 59.167 1.00 55.83 261 ASN K C 1
ATOM 6259 O O . ASN B 2 263 ? 102.166 121.049 59.536 1.00 55.83 261 ASN K O 1
ATOM 6264 N N . PRO B 2 264 ? 104.288 121.679 59.010 1.00 54.74 262 PRO K N 1
ATOM 6265 C CA . PRO B 2 264 ? 104.047 123.104 59.258 1.00 54.74 262 PRO K CA 1
ATOM 6266 C C . PRO B 2 264 ? 102.864 123.630 58.431 1.00 54.74 262 PRO K C 1
ATOM 6267 O O . PRO B 2 264 ? 102.052 124.359 58.972 1.00 54.74 262 PRO K O 1
ATOM 6271 N N . ALA B 2 265 ? 102.802 123.246 57.152 1.00 55.18 263 ALA K N 1
ATOM 6272 C CA . ALA B 2 265 ? 101.713 123.689 56.249 1.00 55.18 263 ALA K CA 1
ATOM 6273 C C . ALA B 2 265 ? 100.596 122.639 56.230 1.00 55.18 263 ALA K C 1
ATOM 6274 O O . ALA B 2 265 ? 100.304 122.104 55.142 1.00 55.18 263 ALA K O 1
ATOM 6276 N N . SER B 2 266 ? 99.999 122.364 57.395 1.00 56.73 264 SER K N 1
ATOM 6277 C CA . SER B 2 266 ? 98.900 121.369 57.502 1.00 56.73 264 SER K CA 1
ATOM 6278 C C . SER B 2 266 ? 97.556 122.094 57.635 1.00 56.73 264 SER K C 1
ATOM 6279 O O . SER B 2 266 ? 97.552 123.250 58.103 1.00 56.73 264 SER K O 1
ATOM 6282 N N . GLN B 2 267 ? 96.465 121.432 57.236 1.00 58.24 265 GLN K N 1
ATOM 6283 C CA . GLN B 2 267 ? 95.105 122.032 57.315 1.00 58.24 265 GLN K CA 1
ATOM 6284 C C . GLN B 2 267 ? 94.234 121.189 58.253 1.00 58.24 265 GLN K C 1
ATOM 6285 O O . GLN B 2 267 ? 92.995 121.310 58.176 1.00 58.24 265 GLN K O 1
ATOM 6291 N N . THR B 2 268 ? 94.866 120.372 59.102 1.00 55.36 266 THR K N 1
ATOM 6292 C CA . THR B 2 268 ? 94.129 119.506 60.061 1.00 55.36 266 THR K CA 1
ATOM 6293 C C . THR B 2 268 ? 93.459 120.381 61.127 1.00 55.36 266 THR K C 1
ATOM 6294 O O . THR B 2 268 ? 94.105 121.342 61.591 1.00 55.36 266 THR K O 1
ATOM 6298 N N . ASN B 2 269 ? 92.215 120.054 61.492 1.00 55.63 267 ASN K N 1
ATOM 6299 C CA . ASN B 2 269 ? 91.462 120.828 62.515 1.00 55.63 267 ASN K CA 1
ATOM 6300 C C . ASN B 2 269 ? 91.655 120.173 63.888 1.00 55.63 267 ASN K C 1
ATOM 6301 O O . ASN B 2 269 ? 92.492 119.255 63.992 1.00 55.63 267 ASN K O 1
ATOM 6306 N N . MET B 2 270 ? 90.903 120.635 64.893 1.00 58.37 268 MET K N 1
ATOM 6307 C CA . MET B 2 270 ? 90.998 120.081 66.271 1.00 58.37 268 MET K CA 1
ATOM 6308 C C . MET B 2 270 ? 89.961 118.964 66.438 1.00 58.37 268 MET K C 1
ATOM 6309 O O . MET B 2 270 ? 89.907 118.368 67.532 1.00 58.37 268 MET K O 1
ATOM 6314 N N . ASN B 2 271 ? 89.176 118.700 65.389 1.00 60.96 269 ASN K N 1
ATOM 6315 C CA . ASN B 2 271 ? 88.132 117.640 65.429 1.00 60.96 269 ASN K CA 1
ATOM 6316 C C . ASN B 2 271 ? 88.788 116.276 65.186 1.00 60.96 269 ASN K C 1
ATOM 6317 O O . ASN B 2 271 ? 88.167 115.252 65.533 1.00 60.96 269 ASN K O 1
ATOM 6322 N N . ASP B 2 272 ? 89.995 116.275 64.612 1.00 58.11 270 ASP K N 1
ATOM 6323 C CA . ASP B 2 272 ? 90.733 115.015 64.324 1.00 58.11 270 ASP K CA 1
ATOM 6324 C C . ASP B 2 272 ? 91.522 114.596 65.570 1.00 58.11 270 ASP K C 1
ATOM 6325 O O . ASP B 2 272 ? 91.925 113.419 65.646 1.00 58.11 270 ASP K O 1
ATOM 6330 N N . LEU B 2 273 ? 91.844 115.466 66.507 1.00 56.21 271 LEU K N 1
ATOM 6331 C CA . LEU B 2 273 ? 92.555 114.968 67.697 1.00 56.21 271 LEU K CA 1
ATOM 6332 C C . LEU B 2 273 ? 91.533 114.423 68.682 1.00 56.21 271 LEU K C 1
ATOM 6333 O O . LEU B 2 273 ? 91.894 113.626 69.534 1.00 56.21 271 LEU K O 1
ATOM 6338 N N . PHE B 2 274 ? 90.269 114.747 68.514 1.00 56.97 272 PHE K N 1
ATOM 6339 C CA . PHE B 2 274 ? 89.193 114.190 69.375 1.00 56.97 272 PHE K CA 1
ATOM 6340 C C . PHE B 2 274 ? 88.882 112.732 69.067 1.00 56.97 272 PHE K C 1
ATOM 6341 O O . PHE B 2 274 ? 88.335 112.108 69.944 1.00 56.97 272 PHE K O 1
ATOM 6349 N N . GLN B 2 275 ? 89.288 112.201 67.923 1.00 62.53 273 GLN K N 1
ATOM 6350 C CA . GLN B 2 275 ? 89.081 110.774 67.569 1.00 62.53 273 GLN K CA 1
ATOM 6351 C C . GLN B 2 275 ? 90.336 109.907 67.684 1.00 62.53 273 GLN K C 1
ATOM 6352 O O . GLN B 2 275 ? 90.342 108.865 67.071 1.00 62.53 273 GLN K O 1
ATOM 6358 N N . VAL B 2 276 ? 91.323 110.275 68.490 1.00 65.11 274 VAL K N 1
ATOM 6359 C CA . VAL B 2 276 ? 92.625 109.550 68.541 1.00 65.11 274 VAL K CA 1
ATOM 6360 C C . VAL B 2 276 ? 92.604 108.605 69.738 1.00 65.11 274 VAL K C 1
ATOM 6361 O O . VAL B 2 276 ? 91.999 108.989 70.745 1.00 65.11 274 VAL K O 1
ATOM 6365 N N . CYS B 2 277 ? 93.179 107.400 69.591 1.00 71.00 275 CYS K N 1
ATOM 6366 C CA . CYS B 2 277 ? 93.280 106.376 70.661 1.00 71.00 275 CYS K CA 1
ATOM 6367 C C . CYS B 2 277 ? 91.879 105.985 71.091 1.00 71.00 275 CYS K C 1
ATOM 6368 O O . CYS B 2 277 ? 91.562 106.246 72.247 1.00 71.00 275 CYS K O 1
ATOM 6371 N N . PRO B 2 278 ? 91.050 105.330 70.255 1.00 77.58 276 PRO K N 1
ATOM 6372 C CA . PRO B 2 278 ? 89.746 104.872 70.725 1.00 77.58 276 PRO K CA 1
ATOM 6373 C C . PRO B 2 278 ? 89.882 103.734 71.739 1.00 77.58 276 PRO K C 1
ATOM 6374 O O . PRO B 2 278 ? 90.832 103.015 71.640 1.00 77.58 276 PRO K O 1
ATOM 6378 N N . LYS B 2 279 ? 88.981 103.625 72.709 1.00 80.22 277 LYS K N 1
ATOM 6379 C CA . LYS B 2 279 ? 88.965 102.439 73.606 1.00 80.22 277 LYS K CA 1
ATOM 6380 C C . LYS B 2 279 ? 88.890 101.179 72.735 1.00 80.22 277 LYS K C 1
ATOM 6381 O O . LYS B 2 279 ? 87.762 100.858 72.317 1.00 80.22 277 LYS K O 1
ATOM 6387 N N . SER B 2 280 ? 90.033 100.546 72.438 1.00 81.29 278 SER K N 1
ATOM 6388 C CA . SER B 2 280 ? 90.206 99.346 71.570 1.00 81.29 278 SER K CA 1
ATOM 6389 C C . SER B 2 280 ? 91.725 99.339 71.367 1.00 81.29 278 SER K C 1
ATOM 6390 O O . SER B 2 280 ? 92.326 98.273 71.363 1.00 81.29 278 SER K O 1
ATOM 6393 N N . LEU B 2 281 ? 92.329 100.509 71.228 1.00 76.88 279 LEU K N 1
ATOM 6394 C CA . LEU B 2 281 ? 93.808 100.604 71.167 1.00 76.88 279 LEU K CA 1
ATOM 6395 C C . LEU B 2 281 ? 94.218 100.926 72.602 1.00 76.88 279 LEU K C 1
ATOM 6396 O O . LEU B 2 281 ? 95.207 100.344 73.064 1.00 76.88 279 LEU K O 1
ATOM 6401 N N . CYS B 2 282 ? 93.492 101.832 73.267 1.00 77.91 280 CYS K N 1
ATOM 6402 C CA . CYS B 2 282 ? 93.707 101.992 74.718 1.00 77.91 280 CYS K CA 1
ATOM 6403 C C . CYS B 2 282 ? 92.687 101.100 75.403 1.00 77.91 280 CYS K C 1
ATOM 6404 O O . CYS B 2 282 ? 91.888 100.472 74.715 1.00 77.91 280 CYS K O 1
ATOM 6407 N N . VAL B 2 283 ? 92.737 101.034 76.718 1.00 77.78 281 VAL K N 1
ATOM 6408 C CA . VAL B 2 283 ? 91.787 100.183 77.477 1.00 77.78 281 VAL K CA 1
ATOM 6409 C C . VAL B 2 283 ? 90.975 101.122 78.353 1.00 77.78 281 VAL K C 1
ATOM 6410 O O . VAL B 2 283 ? 90.077 100.632 79.033 1.00 77.78 281 VAL K O 1
ATOM 6414 N N . SER B 2 284 ? 91.275 102.413 78.309 1.00 70.91 282 SER K N 1
ATOM 6415 C CA . SER B 2 284 ? 90.577 103.469 79.067 1.00 70.91 282 SER K CA 1
ATOM 6416 C C . SER B 2 284 ? 89.876 104.324 78.023 1.00 70.91 282 SER K C 1
ATOM 6417 O O . SER B 2 284 ? 90.075 104.032 76.872 1.00 70.91 282 SER K O 1
ATOM 6420 N N . THR B 2 285 ? 89.062 105.306 78.412 1.00 63.15 283 THR K N 1
ATOM 6421 C CA . THR B 2 285 ? 88.293 106.135 77.442 1.00 63.15 283 THR K CA 1
ATOM 6422 C C . THR B 2 285 ? 88.664 107.603 77.547 1.00 63.15 283 THR K C 1
ATOM 6423 O O . THR B 2 285 ? 88.409 108.204 78.578 1.00 63.15 283 THR K O 1
ATOM 6427 N N . PRO B 2 286 ? 89.296 108.180 76.515 1.00 55.48 284 PRO K N 1
ATOM 6428 C CA . PRO B 2 286 ? 89.523 109.613 76.497 1.00 55.48 284 PRO K CA 1
ATOM 6429 C C . PRO B 2 286 ? 88.315 110.564 76.577 1.00 55.48 284 PRO K C 1
ATOM 6430 O O . PRO B 2 286 ? 87.306 110.236 76.016 1.00 55.48 284 PRO K O 1
ATOM 6434 N N . GLY B 2 287 ? 88.450 111.724 77.244 1.00 50.34 285 GLY K N 1
ATOM 6435 C CA . GLY B 2 287 ? 87.367 112.716 77.273 1.00 50.34 285 GLY K CA 1
ATOM 6436 C C . GLY B 2 287 ? 87.720 114.104 76.809 1.00 50.34 285 GLY K C 1
ATOM 6437 O O . GLY B 2 287 ? 88.879 114.420 76.787 1.00 50.34 285 GLY K O 1
ATOM 6438 N N . HIS B 2 288 ? 86.729 114.924 76.467 1.00 48.04 286 HIS K N 1
ATOM 6439 C CA . HIS B 2 288 ? 86.947 116.349 76.136 1.00 48.04 286 HIS K CA 1
ATOM 6440 C C . HIS B 2 288 ? 85.854 117.244 76.696 1.00 48.04 286 HIS K C 1
ATOM 6441 O O . HIS B 2 288 ? 84.742 116.772 76.783 1.00 48.04 286 HIS K O 1
ATOM 6448 N N . ARG B 2 289 ? 86.191 118.475 77.087 1.00 44.26 287 ARG K N 1
ATOM 6449 C CA . ARG B 2 289 ? 85.222 119.511 77.534 1.00 44.26 287 ARG K CA 1
ATOM 6450 C C . ARG B 2 289 ? 85.423 120.737 76.634 1.00 44.26 287 ARG K C 1
ATOM 6451 O O . ARG B 2 289 ? 86.513 121.339 76.695 1.00 44.26 287 ARG K O 1
ATOM 6459 N N . THR B 2 290 ? 84.416 121.085 75.826 1.00 49.41 288 THR K N 1
ATOM 6460 C CA . THR B 2 290 ? 84.553 122.236 74.892 1.00 49.41 288 THR K CA 1
ATOM 6461 C C . THR B 2 290 ? 83.336 123.165 74.977 1.00 49.41 288 THR K C 1
ATOM 6462 O O . THR B 2 290 ? 82.963 123.729 73.929 1.00 49.41 288 THR K O 1
ATOM 6466 N N . ASP B 2 291 ? 82.743 123.321 76.165 1.00 49.35 289 ASP K N 1
ATOM 6467 C CA . ASP B 2 291 ? 81.604 124.221 76.307 1.00 49.35 289 ASP K CA 1
ATOM 6468 C C . ASP B 2 291 ? 81.988 125.619 76.780 1.00 49.35 289 ASP K C 1
ATOM 6469 O O . ASP B 2 291 ? 81.144 126.521 76.737 1.00 49.35 289 ASP K O 1
ATOM 6474 N N . LEU B 2 292 ? 83.226 125.825 77.221 1.00 44.68 290 LEU K N 1
ATOM 6475 C CA . LEU B 2 292 ? 83.728 127.152 77.552 1.00 44.68 290 LEU K CA 1
ATOM 6476 C C . LEU B 2 292 ? 84.372 127.846 76.360 1.00 44.68 290 LEU K C 1
ATOM 6477 O O . LEU B 2 292 ? 84.800 128.998 76.485 1.00 44.68 290 LEU K O 1
ATOM 6482 N N . PHE B 2 293 ? 84.441 127.178 75.215 1.00 45.72 291 PHE K N 1
ATOM 6483 C CA . PHE B 2 293 ? 85.171 127.638 74.046 1.00 45.72 291 PHE K CA 1
ATOM 6484 C C . PHE B 2 293 ? 84.192 128.212 73.028 1.00 45.72 291 PHE K C 1
ATOM 6485 O O . PHE B 2 293 ? 83.081 127.701 72.860 1.00 45.72 291 PHE K O 1
ATOM 6493 N N . GLN B 2 294 ? 84.611 129.279 72.345 1.00 50.17 292 GLN K N 1
ATOM 6494 C CA . GLN B 2 294 ? 83.705 130.063 71.511 1.00 50.17 292 GLN K CA 1
ATOM 6495 C C . GLN B 2 294 ? 83.697 129.661 70.041 1.00 50.17 292 GLN K C 1
ATOM 6496 O O . GLN B 2 294 ? 82.663 129.815 69.383 1.00 50.17 292 GLN K O 1
ATOM 6502 N N . ARG B 2 295 ? 84.804 129.163 69.501 1.00 51.09 293 ARG K N 1
ATOM 6503 C CA . ARG B 2 295 ? 84.837 128.781 68.097 1.00 51.09 293 ARG K CA 1
ATOM 6504 C C . ARG B 2 295 ? 84.472 127.310 67.915 1.00 51.09 293 ARG K C 1
ATOM 6505 O O . ARG B 2 295 ? 84.599 126.489 68.826 1.00 51.09 293 ARG K O 1
ATOM 6513 N N . ASP B 2 296 ? 84.009 126.990 66.711 1.00 59.37 294 ASP K N 1
ATOM 6514 C CA . ASP B 2 296 ? 83.674 125.617 66.347 1.00 59.37 294 ASP K CA 1
ATOM 6515 C C . ASP B 2 296 ? 84.954 124.814 66.130 1.00 59.37 294 ASP K C 1
ATOM 6516 O O . ASP B 2 296 ? 85.845 125.268 65.406 1.00 59.37 294 ASP K O 1
ATOM 6521 N N . PRO B 2 297 ? 85.086 123.631 66.739 1.00 57.43 295 PRO K N 1
ATOM 6522 C CA . PRO B 2 297 ? 86.313 122.838 66.549 1.00 57.43 295 PRO K CA 1
ATOM 6523 C C . PRO B 2 297 ? 86.582 122.439 65.108 1.00 57.43 295 PRO K C 1
ATOM 6524 O O . PRO B 2 297 ? 87.734 122.134 64.776 1.00 57.43 295 PRO K O 1
ATOM 6528 N N . LYS B 2 298 ? 85.568 122.424 64.241 1.00 59.04 296 LYS K N 1
ATOM 6529 C CA . LYS B 2 298 ? 85.802 122.150 62.829 1.00 59.04 296 LYS K CA 1
ATOM 6530 C C . LYS B 2 298 ? 86.553 123.274 62.129 1.00 59.04 296 LYS K C 1
ATOM 6531 O O . LYS B 2 298 ? 86.993 123.084 60.991 1.00 59.04 296 LYS K O 1
ATOM 6533 N N . ASN B 2 299 ? 86.702 124.432 62.771 1.00 57.96 297 ASN K N 1
ATOM 6534 C CA . ASN B 2 299 ? 87.412 125.566 62.195 1.00 57.96 297 ASN K CA 1
ATOM 6535 C C . ASN B 2 299 ? 88.679 125.917 62.964 1.00 57.96 297 ASN K C 1
ATOM 6536 O O . ASN B 2 299 ? 89.265 126.975 62.719 1.00 57.96 297 ASN K O 1
ATOM 6541 N N . VAL B 2 300 ? 89.115 125.061 63.881 1.00 52.22 298 VAL K N 1
ATOM 6542 C CA . VAL B 2 300 ? 90.315 125.292 64.676 1.00 52.22 298 VAL K CA 1
ATOM 6543 C C . VAL B 2 300 ? 91.406 124.359 64.171 1.00 52.22 298 VAL K C 1
ATOM 6544 O O . VAL B 2 300 ? 91.269 123.133 64.249 1.00 52.22 298 VAL K O 1
ATOM 6548 N N . LEU B 2 301 ? 92.490 124.934 63.659 1.00 47.00 299 LEU K N 1
ATOM 6549 C CA . LEU B 2 301 ? 93.590 124.149 63.127 1.00 47.00 299 LEU K CA 1
ATOM 6550 C C . LEU B 2 301 ? 94.467 123.607 64.253 1.00 47.00 299 LEU K C 1
ATOM 6551 O O . LEU B 2 301 ? 94.477 124.119 65.375 1.00 47.00 299 LEU K O 1
ATOM 6556 N N . ILE B 2 302 ? 95.208 122.544 63.935 1.00 44.56 300 ILE K N 1
ATOM 6557 C CA . ILE B 2 302 ? 96.132 121.956 64.900 1.00 44.56 300 ILE K CA 1
ATOM 6558 C C . ILE B 2 302 ? 97.299 122.900 65.167 1.00 44.56 300 ILE K C 1
ATOM 6559 O O . ILE B 2 302 ? 97.764 123.035 66.307 1.00 44.56 300 ILE K O 1
ATOM 6564 N N . THR B 2 303 ? 97.789 123.571 64.123 1.00 40.68 301 THR K N 1
ATOM 6565 C CA . THR B 2 303 ? 98.948 124.442 64.257 1.00 40.68 301 THR K CA 1
ATOM 6566 C C . THR B 2 303 ? 98.639 125.735 64.998 1.00 40.68 301 THR K C 1
ATOM 6567 O O . THR B 2 303 ? 99.574 126.473 65.325 1.00 40.68 301 THR K O 1
ATOM 6571 N N . ASP B 2 304 ? 97.366 126.034 65.265 1.00 38.93 302 ASP K N 1
ATOM 6572 C CA . ASP B 2 304 ? 97.051 127.187 66.102 1.00 38.93 302 ASP K CA 1
ATOM 6573 C C . ASP B 2 304 ? 97.542 126.991 67.528 1.00 38.93 302 ASP K C 1
ATOM 6574 O O . ASP B 2 304 ? 97.816 127.971 68.227 1.00 38.93 302 ASP K O 1
ATOM 6579 N N . PHE B 2 305 ? 97.654 125.740 67.978 1.00 34.40 303 PHE K N 1
ATOM 6580 C CA . PHE B 2 305 ? 98.146 125.437 69.312 1.00 34.40 303 PHE K CA 1
ATOM 6581 C C . PHE B 2 305 ? 99.441 124.642 69.328 1.00 34.40 303 PHE K C 1
ATOM 6582 O O . PHE B 2 305 ? 100.148 124.675 70.339 1.00 34.40 303 PHE K O 1
ATOM 6590 N N . PHE B 2 306 ? 99.772 123.931 68.250 1.00 35.48 304 PHE K N 1
ATOM 6591 C CA . PHE B 2 306 ? 100.983 123.124 68.221 1.00 35.48 304 PHE K CA 1
ATOM 6592 C C . PHE B 2 306 ? 102.091 123.713 67.361 1.00 35.48 304 PHE K C 1
ATOM 6593 O O . PHE B 2 306 ? 103.216 123.207 67.406 1.00 35.48 304 PHE K O 1
ATOM 6601 N N . GLY B 2 307 ? 101.815 124.761 66.592 1.00 37.48 305 GLY K N 1
ATOM 6602 C CA . GLY B 2 307 ? 102.830 125.350 65.742 1.00 37.48 305 GLY K CA 1
ATOM 6603 C C . GLY B 2 307 ? 102.900 126.858 65.844 1.00 37.48 305 GLY K C 1
ATOM 6604 O O . GLY B 2 307 ? 102.288 127.456 66.733 1.00 37.48 305 GLY K O 1
ATOM 6605 N N . SER B 2 308 ? 103.648 127.485 64.939 1.00 40.44 306 SER K N 1
ATOM 6606 C CA . SER B 2 308 ? 103.797 128.939 64.899 1.00 40.44 306 SER K CA 1
ATOM 6607 C C . SER B 2 308 ? 103.698 129.399 63.447 1.00 40.44 306 SER K C 1
ATOM 6608 O O . SER B 2 308 ? 104.652 129.255 62.678 1.00 40.44 306 SER K O 1
ATOM 6611 N N . VAL B 2 309 ? 102.548 129.952 63.073 1.00 42.22 307 VAL K N 1
ATOM 6612 C CA . VAL B 2 309 ? 102.325 130.491 61.736 1.00 42.22 307 VAL K CA 1
ATOM 6613 C C . VAL B 2 309 ? 102.166 131.998 61.869 1.00 42.22 307 VAL K C 1
ATOM 6614 O O . VAL B 2 309 ? 101.239 132.477 62.533 1.00 42.22 307 VAL K O 1
ATOM 6618 N N . ARG B 2 310 ? 103.065 132.744 61.235 1.00 46.03 308 ARG K N 1
ATOM 6619 C CA . ARG B 2 310 ? 103.106 134.186 61.404 1.00 46.03 308 ARG K CA 1
ATOM 6620 C C . ARG B 2 310 ? 102.205 134.888 60.393 1.00 46.03 308 ARG K C 1
ATOM 6621 O O . ARG B 2 310 ? 101.891 134.363 59.323 1.00 46.03 308 ARG K O 1
ATOM 6629 N N . LYS B 2 311 ? 101.781 136.092 60.759 1.00 47.72 309 LYS K N 1
ATOM 6630 C CA . LYS B 2 311 ? 101.074 136.978 59.849 1.00 47.72 309 LYS K CA 1
ATOM 6631 C C . LYS B 2 311 ? 102.081 137.930 59.219 1.00 47.72 309 LYS K C 1
ATOM 6632 O O . LYS B 2 311 ? 102.843 138.591 59.927 1.00 47.72 309 LYS K O 1
ATOM 6638 N N . VAL B 2 312 ? 102.090 137.988 57.891 1.00 50.27 310 VAL K N 1
ATOM 6639 C CA . VAL B 2 312 ? 103.128 138.685 57.143 1.00 50.27 310 VAL K CA 1
ATOM 6640 C C . VAL B 2 312 ? 102.503 139.831 56.363 1.00 50.27 310 VAL K C 1
ATOM 6641 O O . VAL B 2 312 ? 101.387 139.713 55.846 1.00 50.27 310 VAL K O 1
ATOM 6645 N N . GLU B 2 313 ? 103.224 140.948 56.298 1.00 52.79 311 GLU K N 1
ATOM 6646 C CA . GLU B 2 313 ? 102.785 142.137 55.579 1.00 52.79 311 GLU K CA 1
ATOM 6647 C C . GLU B 2 313 ? 103.937 142.646 54.728 1.00 52.79 311 GLU K C 1
ATOM 6648 O O . GLU B 2 313 ? 105.015 142.941 55.253 1.00 52.79 311 GLU K O 1
ATOM 6654 N N . ILE B 2 314 ? 103.709 142.742 53.416 1.00 52.95 312 ILE K N 1
ATOM 6655 C CA . ILE B 2 314 ? 104.705 143.327 52.529 1.00 52.95 312 ILE K CA 1
ATOM 6656 C C . ILE B 2 314 ? 104.854 144.807 52.845 1.00 52.95 312 ILE K C 1
ATOM 6657 O O . ILE B 2 314 ? 103.865 145.517 53.067 1.00 52.95 312 ILE K O 1
ATOM 6662 N N . THR B 2 315 ? 106.095 145.283 52.871 1.00 54.81 313 THR K N 1
ATOM 6663 C CA . THR B 2 315 ? 106.379 146.691 53.110 1.00 54.81 313 THR K CA 1
ATOM 6664 C C . THR B 2 315 ? 106.603 147.390 51.774 1.00 54.81 313 THR K C 1
ATOM 6665 O O . THR B 2 315 ? 107.417 146.946 50.959 1.00 54.81 313 THR K O 1
ATOM 6669 N N . THR B 2 316 ? 105.851 148.464 51.540 1.00 61.61 314 THR K N 1
ATOM 6670 C CA . THR B 2 316 ? 105.921 149.212 50.294 1.00 61.61 314 THR K CA 1
ATOM 6671 C C . THR B 2 316 ? 106.246 150.683 50.505 1.00 61.61 314 THR K C 1
ATOM 6672 O O . THR B 2 316 ? 106.243 151.449 49.535 1.00 61.61 314 THR K O 1
ATOM 6676 N N . GLU B 2 317 ? 106.522 151.095 51.736 1.00 66.21 315 GLU K N 1
ATOM 6677 C CA . GLU B 2 317 ? 106.834 152.473 52.072 1.00 66.21 315 GLU K CA 1
ATOM 6678 C C . GLU B 2 317 ? 108.319 152.607 52.373 1.00 66.21 315 GLU K C 1
ATOM 6679 O O . GLU B 2 317 ? 109.016 151.621 52.628 1.00 66.21 315 GLU K O 1
ATOM 6685 N N . THR B 2 318 ? 108.801 153.846 52.342 1.00 63.46 316 THR K N 1
ATOM 6686 C CA . THR B 2 318 ? 110.189 154.122 52.674 1.00 63.46 316 THR K CA 1
ATOM 6687 C C . THR B 2 318 ? 110.308 155.546 53.199 1.00 63.46 316 THR K C 1
ATOM 6688 O O . THR B 2 318 ? 109.515 156.423 52.847 1.00 63.46 316 THR K O 1
ATOM 6692 N N . ILE B 2 319 ? 111.300 155.759 54.060 1.00 63.01 317 ILE K N 1
ATOM 6693 C CA . ILE B 2 319 ? 111.590 157.065 54.641 1.00 63.01 317 ILE K CA 1
ATOM 6694 C C . ILE B 2 319 ? 112.793 157.650 53.919 1.00 63.01 317 ILE K C 1
ATOM 6695 O O . ILE B 2 319 ? 113.853 157.018 53.862 1.00 63.01 317 ILE K O 1
ATOM 6700 N N . LYS B 2 320 ? 112.641 158.855 53.377 1.00 65.77 318 LYS K N 1
ATOM 6701 C CA . LYS B 2 320 ? 113.732 159.483 52.642 1.00 65.77 318 LYS K CA 1
ATOM 6702 C C . LYS B 2 320 ? 114.858 159.875 53.592 1.00 65.77 318 LYS K C 1
ATOM 6703 O O . LYS B 2 320 ? 114.622 160.508 54.625 1.00 65.77 318 LYS K O 1
ATOM 6705 N N . LEU B 2 321 ? 116.086 159.501 53.237 1.00 68.06 319 LEU K N 1
ATOM 6706 C CA . LEU B 2 321 ? 117.263 159.774 54.050 1.00 68.06 319 LEU K CA 1
ATOM 6707 C C . LEU B 2 321 ? 118.318 160.471 53.203 1.00 68.06 319 LEU K C 1
ATOM 6708 O O . LEU B 2 321 ? 118.625 160.022 52.094 1.00 68.06 319 LEU K O 1
ATOM 6713 N N . GLN B 2 322 ? 118.867 161.564 53.727 1.00 76.61 320 GLN K N 1
ATOM 6714 C CA . GLN B 2 322 ? 119.976 162.233 53.064 1.00 76.61 320 GLN K CA 1
ATOM 6715 C C . GLN B 2 322 ? 121.253 161.418 53.225 1.00 76.61 320 GLN K C 1
ATOM 6716 O O . GLN B 2 322 ? 121.529 160.872 54.297 1.00 76.61 320 GLN K O 1
ATOM 6718 N N . GLN B 2 323 ? 122.033 161.337 52.154 1.00 78.83 321 GLN K N 1
ATOM 6719 C CA . GLN B 2 323 ? 123.251 160.535 52.160 1.00 78.83 321 GLN K CA 1
ATOM 6720 C C . GLN B 2 323 ? 124.366 161.218 52.946 1.00 78.83 321 GLN K C 1
ATOM 6721 O O . GLN B 2 323 ? 125.343 160.579 53.336 1.00 78.83 321 GLN K O 1
ATOM 6723 N N . MET B 2 342 ? 153.643 153.720 80.277 1.00 77.36 340 MET K N 1
ATOM 6724 C CA . MET B 2 342 ? 155.007 153.284 80.007 1.00 77.36 340 MET K CA 1
ATOM 6725 C C . MET B 2 342 ? 155.393 152.101 80.889 1.00 77.36 340 MET K C 1
ATOM 6726 O O . MET B 2 342 ? 156.325 151.362 80.577 1.00 77.36 340 MET K O 1
ATOM 6728 N N . GLU B 2 343 ? 154.674 151.930 81.990 1.00 74.08 341 GLU K N 1
ATOM 6729 C CA . GLU B 2 343 ? 154.961 150.830 82.901 1.00 74.08 341 GLU K CA 1
ATOM 6730 C C . GLU B 2 343 ? 154.405 149.524 82.342 1.00 74.08 341 GLU K C 1
ATOM 6731 O O . GLU B 2 343 ? 153.210 149.449 82.031 1.00 74.08 341 GLU K O 1
ATOM 6733 N N . PRO B 2 344 ? 155.227 148.489 82.189 1.00 67.28 342 PRO K N 1
ATOM 6734 C CA . PRO B 2 344 ? 154.698 147.183 81.783 1.00 67.28 342 PRO K CA 1
ATOM 6735 C C . PRO B 2 344 ? 153.801 146.586 82.855 1.00 67.28 342 PRO K C 1
ATOM 6736 O O . PRO B 2 344 ? 153.983 146.815 84.053 1.00 67.28 342 PRO K O 1
ATOM 6740 N N . LEU B 2 345 ? 152.818 145.814 82.405 1.00 58.42 343 LEU K N 1
ATOM 6741 C CA . LEU B 2 345 ? 151.909 145.106 83.293 1.00 58.42 343 LEU K CA 1
ATOM 6742 C C . LEU B 2 345 ? 152.405 143.683 83.529 1.00 58.42 343 LEU K C 1
ATOM 6743 O O . LEU B 2 345 ? 153.221 143.150 82.774 1.00 58.42 343 LEU K O 1
ATOM 6748 N N . LYS B 2 346 ? 151.995 143.112 84.662 1.00 48.18 344 LYS K N 1
ATOM 6749 C CA . LYS B 2 346 ? 152.493 141.760 85.019 1.00 48.18 344 LYS K CA 1
ATOM 6750 C C . LYS B 2 346 ? 151.344 140.868 85.488 1.00 48.18 344 LYS K C 1
ATOM 6751 O O . LYS B 2 346 ? 150.280 141.394 85.870 1.00 48.18 344 LYS K O 1
ATOM 6757 N N . TYR B 2 347 ? 151.591 139.560 85.444 1.00 40.09 345 TYR K N 1
ATOM 6758 C CA . TYR B 2 347 ? 150.653 138.529 85.862 1.00 40.09 345 TYR K CA 1
ATOM 6759 C C . TYR B 2 347 ? 150.839 138.203 87.340 1.00 40.09 345 TYR K C 1
ATOM 6760 O O . TYR B 2 347 ? 151.917 138.389 87.909 1.00 40.09 345 TYR K O 1
ATOM 6769 N N . ALA B 2 348 ? 149.772 137.709 87.960 1.00 37.49 346 ALA K N 1
ATOM 6770 C CA . ALA B 2 348 ? 149.823 137.374 89.373 1.00 37.49 346 ALA K CA 1
ATOM 6771 C C . ALA B 2 348 ? 150.625 136.097 89.599 1.00 37.49 346 ALA K C 1
ATOM 6772 O O . ALA B 2 348 ? 150.777 135.253 88.712 1.00 37.49 346 ALA K O 1
ATOM 6774 N N . GLU B 2 349 ? 151.140 135.964 90.816 1.00 40.77 347 GLU K N 1
ATOM 6775 C CA . GLU B 2 349 ? 151.960 134.827 91.210 1.00 40.77 347 GLU K CA 1
ATOM 6776 C C . GLU B 2 349 ? 151.084 133.798 91.913 1.00 40.77 347 GLU K C 1
ATOM 6777 O O . GLU B 2 349 ? 150.398 134.123 92.887 1.00 40.77 347 GLU K O 1
ATOM 6783 N N . GLN B 2 350 ? 151.106 132.563 91.419 1.00 36.02 348 GLN K N 1
ATOM 6784 C CA . GLN B 2 350 ? 150.354 131.478 92.035 1.00 36.02 348 GLN K CA 1
ATOM 6785 C C . GLN B 2 350 ? 151.168 130.903 93.189 1.00 36.02 348 GLN K C 1
ATOM 6786 O O . GLN B 2 350 ? 152.326 130.511 93.003 1.00 36.02 348 GLN K O 1
ATOM 6792 N N . LEU B 2 351 ? 150.568 130.860 94.378 1.00 36.76 349 LEU K N 1
ATOM 6793 C CA . LEU B 2 351 ? 151.166 130.303 95.590 1.00 36.76 349 LEU K CA 1
ATOM 6794 C C . LEU B 2 351 ? 152.457 131.009 96.002 1.00 36.76 349 LEU K C 1
ATOM 6795 O O . LEU B 2 351 ? 153.543 130.432 95.871 1.00 36.76 349 LEU K O 1
ATOM 6800 N N . PRO B 2 352 ? 152.391 132.261 96.492 1.00 41.61 350 PRO K N 1
ATOM 6801 C CA . PRO B 2 352 ? 153.579 132.876 97.103 1.00 41.61 350 PRO K CA 1
ATOM 6802 C C . PRO B 2 352 ? 153.715 132.504 98.574 1.00 41.61 350 PRO K C 1
ATOM 6803 O O . PRO B 2 352 ? 152.911 132.943 99.399 1.00 41.61 350 PRO K O 1
ATOM 6807 N N . VAL B 2 353 ? 154.737 131.723 98.921 1.00 45.51 351 VAL K N 1
ATOM 6808 C CA . VAL B 2 353 ? 154.770 131.069 100.228 1.00 45.51 351 VAL K CA 1
ATOM 6809 C C . VAL B 2 353 ? 155.090 132.061 101.343 1.00 45.51 351 VAL K C 1
ATOM 6810 O O . VAL B 2 353 ? 154.404 132.096 102.372 1.00 45.51 351 VAL K O 1
ATOM 6814 N N . ALA B 2 354 ? 156.138 132.871 101.168 1.00 46.30 352 ALA K N 1
ATOM 6815 C CA . ALA B 2 354 ? 156.570 133.769 102.238 1.00 46.30 352 ALA K CA 1
ATOM 6816 C C . ALA B 2 354 ? 155.505 134.809 102.562 1.00 46.30 352 ALA K C 1
ATOM 6817 O O . ALA B 2 354 ? 155.250 135.110 103.736 1.00 46.30 352 ALA K O 1
ATOM 6819 N N . GLN B 2 355 ? 154.876 135.371 101.530 1.00 46.72 353 GLN K N 1
ATOM 6820 C CA . GLN B 2 355 ? 153.814 136.348 101.739 1.00 46.72 353 GLN K CA 1
ATOM 6821 C C . GLN B 2 355 ? 152.636 135.733 102.484 1.00 46.72 353 GLN K C 1
ATOM 6822 O O . GLN B 2 355 ? 152.055 136.364 103.376 1.00 46.72 353 GLN K O 1
ATOM 6828 N N . ILE B 2 356 ? 152.274 134.495 102.136 1.00 43.90 354 ILE K N 1
ATOM 6829 C CA . ILE B 2 356 ? 151.196 133.804 102.837 1.00 43.90 354 ILE K CA 1
ATOM 6830 C C . ILE B 2 356 ? 151.564 133.588 104.298 1.00 43.90 354 ILE K C 1
ATOM 6831 O O . ILE B 2 356 ? 150.733 133.768 105.197 1.00 43.90 354 ILE K O 1
ATOM 6836 N N . ILE B 2 357 ? 152.816 133.210 104.562 1.00 47.01 355 ILE K N 1
ATOM 6837 C CA . ILE B 2 357 ? 153.237 132.977 105.939 1.00 47.01 355 ILE K CA 1
ATOM 6838 C C . ILE B 2 357 ? 153.192 134.269 106.744 1.00 47.01 355 ILE K C 1
ATOM 6839 O O . ILE B 2 357 ? 152.803 134.265 107.919 1.00 47.01 355 ILE K O 1
ATOM 6844 N N . HIS B 2 358 ? 153.562 135.392 106.137 1.00 50.14 356 HIS K N 1
ATOM 6845 C CA . HIS B 2 358 ? 153.624 136.652 106.866 1.00 50.14 356 HIS K CA 1
ATOM 6846 C C . HIS B 2 358 ? 152.329 137.454 106.821 1.00 50.14 356 HIS K C 1
ATOM 6847 O O . HIS B 2 358 ? 152.271 138.534 107.415 1.00 50.14 356 HIS K O 1
ATOM 6854 N N . GLN B 2 359 ? 151.290 136.963 106.143 1.00 47.49 357 GLN K N 1
ATOM 6855 C CA . GLN B 2 359 ? 150.037 137.709 106.093 1.00 47.49 357 GLN K CA 1
ATOM 6856 C C . GLN B 2 359 ? 149.238 137.617 107.389 1.00 47.49 357 GLN K C 1
ATOM 6857 O O . GLN B 2 359 ? 148.247 138.340 107.541 1.00 47.49 357 GLN K O 1
ATOM 6863 N N . LYS B 2 360 ? 149.642 136.758 108.327 1.00 54.61 358 LYS K N 1
ATOM 6864 C CA . LYS B 2 360 ? 148.944 136.601 109.593 1.00 54.61 358 LYS K CA 1
ATOM 6865 C C . LYS B 2 360 ? 149.900 136.795 110.765 1.00 54.61 358 LYS K C 1
ATOM 6866 O O . LYS B 2 360 ? 151.034 136.306 110.723 1.00 54.61 358 LYS K O 1
ATOM 6872 N N . PRO B 2 361 ? 149.480 137.497 111.817 1.00 64.00 359 PRO K N 1
ATOM 6873 C CA . PRO B 2 361 ? 150.322 137.598 113.014 1.00 64.00 359 PRO K CA 1
ATOM 6874 C C . PRO B 2 361 ? 150.470 136.254 113.707 1.00 64.00 359 PRO K C 1
ATOM 6875 O O . PRO B 2 361 ? 149.594 135.389 113.636 1.00 64.00 359 PRO K O 1
ATOM 6879 N N . LYS B 2 362 ? 151.601 136.090 114.387 1.00 67.90 360 LYS K N 1
ATOM 6880 C CA . LYS B 2 362 ? 151.923 134.827 115.033 1.00 67.90 360 LYS K CA 1
ATOM 6881 C C . LYS B 2 362 ? 150.947 134.527 116.168 1.00 67.90 360 LYS K C 1
ATOM 6882 O O . LYS B 2 362 ? 150.356 135.425 116.774 1.00 67.90 360 LYS K O 1
ATOM 6884 N N . LEU B 2 363 ? 150.787 133.236 116.451 1.00 66.80 361 LEU K N 1
ATOM 6885 C CA . LEU B 2 363 ? 149.836 132.772 117.457 1.00 66.80 361 LEU K CA 1
ATOM 6886 C C . LEU B 2 363 ? 150.497 132.774 118.829 1.00 66.80 361 LEU K C 1
ATOM 6887 O O . LEU B 2 363 ? 151.476 132.056 119.057 1.00 66.80 361 LEU K O 1
ATOM 6892 N N . LYS B 2 364 ? 149.962 133.578 119.741 1.00 65.24 362 LYS K N 1
ATOM 6893 C CA . LYS B 2 364 ? 150.357 133.568 121.139 1.00 65.24 362 LYS K CA 1
ATOM 6894 C C . LYS B 2 364 ? 149.224 132.986 121.975 1.00 65.24 362 LYS K C 1
ATOM 6895 O O . LYS B 2 364 ? 148.047 133.110 121.625 1.00 65.24 362 LYS K O 1
ATOM 6901 N N . ASP B 2 365 ? 149.590 132.338 123.078 1.00 57.40 363 ASP K N 1
ATOM 6902 C CA . ASP B 2 365 ? 148.593 131.726 123.945 1.00 57.40 363 ASP K CA 1
ATOM 6903 C C . ASP B 2 365 ? 147.763 132.789 124.656 1.00 57.40 363 ASP K C 1
ATOM 6904 O O . ASP B 2 365 ? 148.246 133.876 124.982 1.00 57.40 363 ASP K O 1
ATOM 6909 N N . TRP B 2 366 ? 146.497 132.462 124.891 1.00 46.06 364 TRP K N 1
ATOM 6910 C CA . TRP B 2 366 ? 145.568 133.383 125.527 1.00 46.06 364 TRP K CA 1
ATOM 6911 C C . TRP B 2 366 ? 145.772 133.400 127.036 1.00 46.06 364 TRP K C 1
ATOM 6912 O O . TRP B 2 366 ? 146.032 132.366 127.656 1.00 46.06 364 TRP K O 1
ATOM 6923 N N . HIS B 2 367 ? 145.664 134.591 127.623 1.00 51.04 365 HIS K N 1
ATOM 6924 C CA . HIS B 2 367 ? 145.759 134.767 129.061 1.00 51.04 365 HIS K CA 1
ATOM 6925 C C . HIS B 2 367 ? 144.673 135.724 129.532 1.00 51.04 365 HIS K C 1
ATOM 6926 O O . HIS B 2 367 ? 144.352 136.693 128.834 1.00 51.04 365 HIS K O 1
ATOM 6933 N N . PRO B 2 368 ? 144.087 135.478 130.700 1.00 52.66 366 PRO K N 1
ATOM 6934 C CA . PRO B 2 368 ? 143.094 136.404 131.247 1.00 52.66 366 PRO K CA 1
ATOM 6935 C C . PRO B 2 368 ? 143.697 137.776 131.486 1.00 52.66 366 PRO K C 1
ATOM 6936 O O . PRO B 2 368 ? 144.854 137.890 131.921 1.00 52.66 366 PRO K O 1
ATOM 6940 N N . PRO B 2 369 ? 142.952 138.843 131.207 1.00 58.20 367 PRO K N 1
ATOM 6941 C CA . PRO B 2 369 ? 143.465 140.191 131.470 1.00 58.20 367 PRO K CA 1
ATOM 6942 C C . PRO B 2 369 ? 143.625 140.448 132.962 1.00 58.20 367 PRO K C 1
ATOM 6943 O O . PRO B 2 369 ? 142.886 139.914 133.792 1.00 58.20 367 PRO K O 1
ATOM 6947 N N . GLY B 2 370 ? 144.612 141.285 133.294 1.00 65.91 368 GLY K N 1
ATOM 6948 C CA . GLY B 2 370 ? 144.927 141.540 134.692 1.00 65.91 368 GLY K CA 1
ATOM 6949 C C . GLY B 2 370 ? 143.841 142.285 135.443 1.00 65.91 368 GLY K C 1
ATOM 6950 O O . GLY B 2 370 ? 143.622 142.038 136.635 1.00 65.91 368 GLY K O 1
ATOM 6951 N N . GLY B 2 371 ? 143.157 143.212 134.769 1.00 67.61 369 GLY K N 1
ATOM 6952 C CA . GLY B 2 371 ? 142.089 143.951 135.424 1.00 67.61 369 GLY K CA 1
ATOM 6953 C C . GLY B 2 371 ? 140.974 143.046 135.910 1.00 67.61 369 GLY K C 1
ATOM 6954 O O . GLY B 2 371 ? 140.396 143.270 136.979 1.00 67.61 369 GLY K O 1
ATOM 6955 N N . PHE B 2 372 ? 140.658 142.008 135.132 1.00 62.13 370 PHE K N 1
ATOM 6956 C CA . PHE B 2 372 ? 139.642 141.045 135.546 1.00 62.13 370 PHE K CA 1
ATOM 6957 C C . PHE B 2 372 ? 140.058 140.327 136.825 1.00 62.13 370 PHE K C 1
ATOM 6958 O O . PHE B 2 372 ? 139.241 140.134 137.735 1.00 62.13 370 PHE K O 1
ATOM 6966 N N . ILE B 2 373 ? 141.335 139.947 136.920 1.00 67.33 371 ILE K N 1
ATOM 6967 C CA . ILE B 2 373 ? 141.843 139.284 138.119 1.00 67.33 371 ILE K CA 1
ATOM 6968 C C . ILE B 2 373 ? 141.738 140.210 139.326 1.00 67.33 371 ILE K C 1
ATOM 6969 O O . ILE B 2 373 ? 141.267 139.816 140.408 1.00 67.33 371 ILE K O 1
ATOM 6974 N N . LEU B 2 374 ? 142.178 141.460 139.156 1.00 73.25 372 LEU K N 1
ATOM 6975 C CA . LEU B 2 374 ? 142.115 142.421 140.251 1.00 73.25 372 LEU K CA 1
ATOM 6976 C C . LEU B 2 374 ? 140.678 142.614 140.718 1.00 73.25 372 LEU K C 1
ATOM 6977 O O . LEU B 2 374 ? 140.397 142.612 141.924 1.00 73.25 372 LEU K O 1
ATOM 6982 N N . GLY B 2 375 ? 139.752 142.763 139.768 1.00 74.19 373 GLY K N 1
ATOM 6983 C CA . GLY B 2 375 ? 138.354 142.926 140.128 1.00 74.19 373 GLY K CA 1
ATOM 6984 C C . GLY B 2 375 ? 137.809 141.739 140.898 1.00 74.19 373 GLY K C 1
ATOM 6985 O O . GLY B 2 375 ? 137.151 141.904 141.930 1.00 74.19 373 GLY K O 1
ATOM 6986 N N . LEU B 2 376 ? 138.089 140.524 140.413 1.00 71.66 374 LEU K N 1
ATOM 6987 C CA . LEU B 2 376 ? 137.606 139.324 141.093 1.00 71.66 374 LEU K CA 1
ATOM 6988 C C . LEU B 2 376 ? 138.058 139.294 142.543 1.00 71.66 374 LEU K C 1
ATOM 6989 O O . LEU B 2 376 ? 137.246 139.111 143.463 1.00 71.66 374 LEU K O 1
ATOM 6994 N N . TRP B 2 377 ? 139.363 139.450 142.766 1.00 79.57 375 TRP K N 1
ATOM 6995 C CA . TRP B 2 377 ? 139.865 139.244 144.119 1.00 79.57 375 TRP K CA 1
ATOM 6996 C C . TRP B 2 377 ? 139.462 140.387 145.042 1.00 79.57 375 TRP K C 1
ATOM 6997 O O . TRP B 2 377 ? 139.176 140.160 146.227 1.00 79.57 375 TRP K O 1
ATOM 7008 N N . ALA B 2 378 ? 139.398 141.615 144.516 1.00 80.77 376 ALA K N 1
ATOM 7009 C CA . ALA B 2 378 ? 138.896 142.725 145.317 1.00 80.77 376 ALA K CA 1
ATOM 7010 C C . ALA B 2 378 ? 137.460 142.470 145.756 1.00 80.77 376 ALA K C 1
ATOM 7011 O O . ALA B 2 378 ? 137.109 142.682 146.923 1.00 80.77 376 ALA K O 1
ATOM 7013 N N . LEU B 2 379 ? 136.619 141.992 144.835 1.00 76.91 377 LEU K N 1
ATOM 7014 C CA . LEU B 2 379 ? 135.232 141.696 145.178 1.00 76.91 377 LEU K CA 1
ATOM 7015 C C . LEU B 2 379 ? 135.149 140.625 146.259 1.00 76.91 377 LEU K C 1
ATOM 7016 O O . LEU B 2 379 ? 134.401 140.763 147.239 1.00 76.91 377 LEU K O 1
ATOM 7021 N N . ILE B 2 380 ? 135.922 139.547 146.098 1.00 80.87 378 ILE K N 1
ATOM 7022 C CA . ILE B 2 380 ? 135.856 138.435 147.046 1.00 80.87 378 ILE K CA 1
ATOM 7023 C C . ILE B 2 380 ? 136.264 138.892 148.440 1.00 80.87 378 ILE K C 1
ATOM 7024 O O . ILE B 2 380 ? 135.599 138.579 149.436 1.00 80.87 378 ILE K O 1
ATOM 7029 N N . ILE B 2 381 ? 137.367 139.638 148.540 1.00 86.09 379 ILE K N 1
ATOM 7030 C CA . ILE B 2 381 ? 137.830 140.048 149.864 1.00 86.09 379 ILE K CA 1
ATOM 7031 C C . ILE B 2 381 ? 136.898 141.095 150.468 1.00 86.09 379 ILE K C 1
ATOM 7032 O O . ILE B 2 381 ? 136.716 141.146 151.693 1.00 86.09 379 ILE K O 1
ATOM 7037 N N . MET B 2 382 ? 136.300 141.952 149.634 1.00 85.66 380 MET K N 1
ATOM 7038 C CA . MET B 2 382 ? 135.315 142.897 150.147 1.00 85.66 380 MET K CA 1
ATOM 7039 C C . MET B 2 382 ? 134.126 142.165 150.756 1.00 85.66 380 MET K C 1
ATOM 7040 O O . MET B 2 382 ? 133.570 142.600 151.771 1.00 85.66 380 MET K O 1
ATOM 7042 N N . VAL B 2 383 ? 133.723 141.048 150.145 1.00 82.09 381 VAL K N 1
ATOM 7043 C CA . VAL B 2 383 ? 132.673 140.224 150.739 1.00 82.09 381 VAL K CA 1
ATOM 7044 C C . VAL B 2 383 ? 133.160 139.575 152.033 1.00 82.09 381 VAL K C 1
ATOM 7045 O O . VAL B 2 383 ? 132.423 139.506 153.025 1.00 82.09 381 VAL K O 1
ATOM 7049 N N . PHE B 2 384 ? 134.407 139.094 152.047 1.00 87.10 382 PHE K N 1
ATOM 7050 C CA . PHE B 2 384 ? 134.931 138.409 153.230 1.00 87.10 382 PHE K CA 1
ATOM 7051 C C . PHE B 2 384 ? 135.026 139.338 154.434 1.00 87.10 382 PHE K C 1
ATOM 7052 O O . PHE B 2 384 ? 134.867 138.890 155.574 1.00 87.10 382 PHE K O 1
ATOM 7060 N N . PHE B 2 385 ? 135.292 140.624 154.207 1.00 92.65 383 PHE K N 1
ATOM 7061 C CA . PHE B 2 385 ? 135.454 141.547 155.328 1.00 92.65 383 PHE K CA 1
ATOM 7062 C C . PHE B 2 385 ? 134.135 141.954 155.972 1.00 92.65 383 PHE K C 1
ATOM 7063 O O . PHE B 2 385 ? 134.160 142.689 156.965 1.00 92.65 383 PHE K O 1
ATOM 7071 N N . LYS B 2 386 ? 132.996 141.510 155.445 1.00 85.93 384 LYS K N 1
ATOM 7072 C CA . LYS B 2 386 ? 131.712 141.765 156.090 1.00 85.93 384 LYS K CA 1
ATOM 7073 C C . LYS B 2 386 ? 131.394 140.696 157.132 1.00 85.93 384 LYS K C 1
ATOM 7074 O O . LYS B 2 386 ? 131.123 141.009 158.295 1.00 85.93 384 LYS K O 1
ATOM 7080 N N . THR B 2 387 ? 131.428 139.428 156.723 1.00 87.67 385 THR K N 1
ATOM 7081 C CA . THR B 2 387 ? 131.089 138.331 157.618 1.00 87.67 385 THR K CA 1
ATOM 7082 C C . THR B 2 387 ? 132.160 138.058 158.667 1.00 87.67 385 THR K C 1
ATOM 7083 O O . THR B 2 387 ? 131.878 137.343 159.634 1.00 87.67 385 THR K O 1
ATOM 7087 N N . TYR B 2 388 ? 133.373 138.586 158.500 1.00 87.34 386 TYR K N 1
ATOM 7088 C CA . TYR B 2 388 ? 134.426 138.364 159.484 1.00 87.34 386 TYR K CA 1
ATOM 7089 C C . TYR B 2 388 ? 134.933 139.667 160.087 1.00 87.34 386 TYR K C 1
ATOM 7090 O O . TYR B 2 388 ? 134.956 139.826 161.312 1.00 87.34 386 TYR K O 1
ATOM 7099 N N . GLY B 2 389 ? 135.339 140.604 159.238 1.00 96.78 387 GLY K N 1
ATOM 7100 C CA . GLY B 2 389 ? 135.923 141.849 159.703 1.00 96.78 387 GLY K CA 1
ATOM 7101 C C . GLY B 2 389 ? 137.440 141.824 159.711 1.00 96.78 387 GLY K C 1
ATOM 7102 O O . GLY B 2 389 ? 138.057 141.013 160.404 1.00 96.78 387 GLY K O 1
ATOM 7103 N N . ALA C 3 5 ? 88.347 125.528 169.648 1.00 96.53 3 ALA S N 1
ATOM 7104 C CA . ALA C 3 5 ? 88.086 126.621 168.719 1.00 96.53 3 ALA S CA 1
ATOM 7105 C C . ALA C 3 5 ? 89.191 126.724 167.674 1.00 96.53 3 ALA S C 1
ATOM 7106 O O . ALA C 3 5 ? 89.230 127.669 166.888 1.00 96.53 3 ALA S O 1
ATOM 7108 N N . ALA C 3 6 ? 90.102 125.749 167.682 1.00 93.80 4 ALA S N 1
ATOM 7109 C CA . ALA C 3 6 ? 91.156 125.709 166.675 1.00 93.80 4 ALA S CA 1
ATOM 7110 C C . ALA C 3 6 ? 90.640 125.188 165.338 1.00 93.80 4 ALA S C 1
ATOM 7111 O O . ALA C 3 6 ? 91.053 125.674 164.276 1.00 93.80 4 ALA S O 1
ATOM 7113 N N . GLY C 3 7 ? 89.736 124.207 165.375 1.00 88.03 5 GLY S N 1
ATOM 7114 C CA . GLY C 3 7 ? 89.291 123.567 164.146 1.00 88.03 5 GLY S CA 1
ATOM 7115 C C . GLY C 3 7 ? 88.532 124.501 163.224 1.00 88.03 5 GLY S C 1
ATOM 7116 O O . GLY C 3 7 ? 88.706 124.458 162.003 1.00 88.03 5 GLY S O 1
ATOM 7117 N N . ALA C 3 8 ? 87.667 125.346 163.791 1.00 86.60 6 ALA S N 1
ATOM 7118 C CA . ALA C 3 8 ? 86.914 126.290 162.970 1.00 86.60 6 ALA S CA 1
ATOM 7119 C C . ALA C 3 8 ? 87.840 127.287 162.286 1.00 86.60 6 ALA S C 1
ATOM 7120 O O . ALA C 3 8 ? 87.689 127.570 161.089 1.00 86.60 6 ALA S O 1
ATOM 7122 N N . ALA C 3 9 ? 88.811 127.824 163.031 1.00 84.09 7 ALA S N 1
ATOM 7123 C CA . ALA C 3 9 ? 89.766 128.757 162.446 1.00 84.09 7 ALA S CA 1
ATOM 7124 C C . ALA C 3 9 ? 90.578 128.089 161.346 1.00 84.09 7 ALA S C 1
ATOM 7125 O O . ALA C 3 9 ? 90.819 128.689 160.289 1.00 84.09 7 ALA S O 1
ATOM 7127 N N . ALA C 3 10 ? 90.913 126.812 161.539 1.00 79.84 8 ALA S N 1
ATOM 7128 C CA . ALA C 3 10 ? 91.720 126.074 160.579 1.00 79.84 8 ALA S CA 1
ATOM 7129 C C . ALA C 3 10 ? 90.955 125.517 159.392 1.00 79.84 8 ALA S C 1
ATOM 7130 O O . ALA C 3 10 ? 91.538 124.940 158.518 1.00 79.84 8 ALA S O 1
ATOM 7132 N N . THR C 3 11 ? 89.662 125.470 159.433 1.00 77.19 9 THR S N 1
ATOM 7133 C CA . THR C 3 11 ? 88.827 125.217 158.264 1.00 77.19 9 THR S CA 1
ATOM 7134 C C . THR C 3 11 ? 88.591 126.508 157.490 1.00 77.19 9 THR S C 1
ATOM 7135 O O . THR C 3 11 ? 88.700 126.533 156.254 1.00 77.19 9 THR S O 1
ATOM 7139 N N . HIS C 3 12 ? 88.319 127.600 158.209 1.00 74.71 10 HIS S N 1
ATOM 7140 C CA . HIS C 3 12 ? 88.102 128.895 157.572 1.00 74.71 10 HIS S CA 1
ATOM 7141 C C . HIS C 3 12 ? 89.336 129.347 156.795 1.00 74.71 10 HIS S C 1
ATOM 7142 O O . HIS C 3 12 ? 89.230 129.777 155.635 1.00 74.71 10 HIS S O 1
ATOM 7149 N N . LEU C 3 13 ? 90.518 129.241 157.413 1.00 68.00 11 LEU S N 1
ATOM 7150 C CA . LEU C 3 13 ? 91.752 129.671 156.757 1.00 68.00 11 LEU S CA 1
ATOM 7151 C C . LEU C 3 13 ? 92.008 128.878 155.481 1.00 68.00 11 LEU S C 1
ATOM 7152 O O . LEU C 3 13 ? 92.341 129.448 154.432 1.00 68.00 11 LEU S O 1
ATOM 7157 N N . GLU C 3 14 ? 91.870 127.554 155.557 1.00 68.29 12 GLU S N 1
ATOM 7158 C CA . GLU C 3 14 ? 92.146 126.727 154.386 1.00 68.29 12 GLU S CA 1
ATOM 7159 C C . GLU C 3 14 ? 91.150 126.989 153.257 1.00 68.29 12 GLU S C 1
ATOM 7160 O O . GLU C 3 14 ? 91.546 127.033 152.081 1.00 68.29 12 GLU S O 1
ATOM 7166 N N . VAL C 3 15 ? 89.872 127.200 153.587 1.00 63.94 13 VAL S N 1
ATOM 7167 C CA . VAL C 3 15 ? 88.893 127.528 152.552 1.00 63.94 13 VAL S CA 1
ATOM 7168 C C . VAL C 3 15 ? 89.251 128.846 151.867 1.00 63.94 13 VAL S C 1
ATOM 7169 O O . VAL C 3 15 ? 89.211 128.957 150.630 1.00 63.94 13 VAL S O 1
ATOM 7173 N N . ALA C 3 16 ? 89.620 129.862 152.655 1.00 59.85 14 ALA S N 1
ATOM 7174 C CA . ALA C 3 16 ? 89.975 131.150 152.064 1.00 59.85 14 ALA S CA 1
ATOM 7175 C C . ALA C 3 16 ? 91.184 131.027 151.140 1.00 59.85 14 ALA S C 1
ATOM 7176 O O . ALA C 3 16 ? 91.204 131.607 150.042 1.00 59.85 14 ALA S O 1
ATOM 7178 N N . ARG C 3 17 ? 92.204 130.275 151.564 1.00 56.37 15 ARG S N 1
ATOM 7179 C CA . ARG C 3 17 ? 93.396 130.125 150.733 1.00 56.37 15 ARG S CA 1
ATOM 7180 C C . ARG C 3 17 ? 93.078 129.404 149.427 1.00 56.37 15 ARG S C 1
ATOM 7181 O O . ARG C 3 17 ? 93.603 129.765 148.362 1.00 56.37 15 ARG S O 1
ATOM 7189 N N . GLY C 3 18 ? 92.221 128.380 149.485 1.00 56.03 16 GLY S N 1
ATOM 7190 C CA . GLY C 3 18 ? 91.804 127.720 148.255 1.00 56.03 16 GLY S CA 1
ATOM 7191 C C . GLY C 3 18 ? 91.098 128.663 147.298 1.00 56.03 16 GLY S C 1
ATOM 7192 O O . GLY C 3 18 ? 91.340 128.634 146.083 1.00 56.03 16 GLY S O 1
ATOM 7193 N N . LYS C 3 19 ? 90.220 129.518 147.833 1.00 58.22 17 LYS S N 1
ATOM 7194 C CA . LYS C 3 19 ? 89.555 130.514 146.994 1.00 58.22 17 LYS S CA 1
ATOM 7195 C C . LYS C 3 19 ? 90.575 131.417 146.306 1.00 58.22 17 LYS S C 1
ATOM 7196 O O . LYS C 3 19 ? 90.478 131.692 145.100 1.00 58.22 17 LYS S O 1
ATOM 7202 N N . ARG C 3 20 ? 91.567 131.888 147.067 1.00 58.23 18 ARG S N 1
ATOM 7203 C CA . ARG C 3 20 ? 92.573 132.779 146.494 1.00 58.23 18 ARG S CA 1
ATOM 7204 C C . ARG C 3 20 ? 93.340 132.100 145.363 1.00 58.23 18 ARG S C 1
ATOM 7205 O O . ARG C 3 20 ? 93.588 132.708 144.311 1.00 58.23 18 ARG S O 1
ATOM 7213 N N . ALA C 3 21 ? 93.725 130.836 145.563 1.00 53.85 19 ALA S N 1
ATOM 7214 C CA . ALA C 3 21 ? 94.471 130.123 144.529 1.00 53.85 19 ALA S CA 1
ATOM 7215 C C . ALA C 3 21 ? 93.642 129.951 143.260 1.00 53.85 19 ALA S C 1
ATOM 7216 O O . ALA C 3 21 ? 94.153 130.128 142.143 1.00 53.85 19 ALA S O 1
ATOM 7218 N N . ALA C 3 22 ? 92.357 129.611 143.411 1.00 55.19 20 ALA S N 1
ATOM 7219 C CA . ALA C 3 22 ? 91.499 129.467 142.237 1.00 55.19 20 ALA S CA 1
ATOM 7220 C C . ALA C 3 22 ? 91.385 130.780 141.473 1.00 55.19 20 ALA S C 1
ATOM 7221 O O . ALA C 3 22 ? 91.410 130.799 140.230 1.00 55.19 20 ALA S O 1
ATOM 7223 N N . LEU C 3 23 ? 91.251 131.892 142.198 1.00 57.92 21 LEU S N 1
ATOM 7224 C CA . LEU C 3 23 ? 91.146 133.184 141.526 1.00 57.92 21 LEU S CA 1
ATOM 7225 C C . LEU C 3 23 ? 92.426 133.529 140.772 1.00 57.92 21 LEU S C 1
ATOM 7226 O O . LEU C 3 23 ? 92.368 134.059 139.654 1.00 57.92 21 LEU S O 1
ATOM 7231 N N . PHE C 3 24 ? 93.591 133.237 141.359 1.00 55.39 22 PHE S N 1
ATOM 7232 C CA . PHE C 3 24 ? 94.837 133.458 140.625 1.00 55.39 22 PHE S CA 1
ATOM 7233 C C . PHE C 3 24 ? 94.862 132.643 139.338 1.00 55.39 22 PHE S C 1
ATOM 7234 O O . PHE C 3 24 ? 95.249 133.149 138.273 1.00 55.39 22 PHE S O 1
ATOM 7242 N N . PHE C 3 25 ? 94.465 131.369 139.422 1.00 55.53 23 PHE S N 1
ATOM 7243 C CA . PHE C 3 25 ? 94.441 130.519 138.234 1.00 55.53 23 PHE S CA 1
ATOM 7244 C C . PHE C 3 25 ? 93.604 131.149 137.125 1.00 55.53 23 PHE S C 1
ATOM 7245 O O . PHE C 3 25 ? 94.075 131.324 135.992 1.00 55.53 23 PHE S O 1
ATOM 7253 N N . ALA C 3 26 ? 92.362 131.520 137.446 1.00 61.32 24 ALA S N 1
ATOM 7254 C CA . ALA C 3 26 ? 91.466 132.053 136.420 1.00 61.32 24 ALA S CA 1
ATOM 7255 C C . ALA C 3 26 ? 91.995 133.361 135.838 1.00 61.32 24 ALA S C 1
ATOM 7256 O O . ALA C 3 26 ? 91.963 133.573 134.613 1.00 61.32 24 ALA S O 1
ATOM 7258 N N . ALA C 3 27 ? 92.481 134.256 136.705 1.00 62.94 25 ALA S N 1
ATOM 7259 C CA . ALA C 3 27 ? 92.944 135.559 136.243 1.00 62.94 25 ALA S CA 1
ATOM 7260 C C . ALA C 3 27 ? 94.122 135.420 135.292 1.00 62.94 25 ALA S C 1
ATOM 7261 O O . ALA C 3 27 ? 94.123 136.004 134.199 1.00 62.94 25 ALA S O 1
ATOM 7263 N N . VAL C 3 28 ? 95.143 134.653 135.688 1.00 63.19 26 VAL S N 1
ATOM 7264 C CA . VAL C 3 28 ? 96.296 134.501 134.808 1.00 63.19 26 VAL S CA 1
ATOM 7265 C C . VAL C 3 28 ? 95.877 133.828 133.509 1.00 63.19 26 VAL S C 1
ATOM 7266 O O . VAL C 3 28 ? 96.304 134.238 132.420 1.00 63.19 26 VAL S O 1
ATOM 7270 N N . ALA C 3 29 ? 94.990 132.828 133.595 1.00 66.31 27 ALA S N 1
ATOM 7271 C CA . ALA C 3 29 ? 94.548 132.129 132.395 1.00 66.31 27 ALA S CA 1
ATOM 7272 C C . ALA C 3 29 ? 93.980 133.100 131.375 1.00 66.31 27 ALA S C 1
ATOM 7273 O O . ALA C 3 29 ? 94.489 133.202 130.256 1.00 66.31 27 ALA S O 1
ATOM 7275 N N . ILE C 3 30 ? 92.942 133.851 131.746 1.00 67.88 28 ILE S N 1
ATOM 7276 C CA . ILE C 3 30 ? 92.347 134.738 130.748 1.00 67.88 28 ILE S CA 1
ATOM 7277 C C . ILE C 3 30 ? 93.353 135.803 130.313 1.00 67.88 28 ILE S C 1
ATOM 7278 O O . ILE C 3 30 ? 93.677 135.915 129.119 1.00 67.88 28 ILE S O 1
ATOM 7283 N N . VAL C 3 31 ? 93.953 136.507 131.283 1.00 68.19 29 VAL S N 1
ATOM 7284 C CA . VAL C 3 31 ? 94.734 137.707 131.007 1.00 68.19 29 VAL S CA 1
ATOM 7285 C C . VAL C 3 31 ? 95.968 137.420 130.163 1.00 68.19 29 VAL S C 1
ATOM 7286 O O . VAL C 3 31 ? 96.411 138.295 129.410 1.00 68.19 29 VAL S O 1
ATOM 7290 N N . LEU C 3 32 ? 96.535 136.217 130.237 1.00 67.68 30 LEU S N 1
ATOM 7291 C CA . LEU C 3 32 ? 97.640 135.897 129.344 1.00 67.68 30 LEU S CA 1
ATOM 7292 C C . LEU C 3 32 ? 97.213 135.096 128.126 1.00 67.68 30 LEU S C 1
ATOM 7293 O O . LEU C 3 32 ? 97.590 135.446 127.006 1.00 67.68 30 LEU S O 1
ATOM 7298 N N . GLY C 3 33 ? 96.438 134.026 128.309 1.00 68.64 31 GLY S N 1
ATOM 7299 C CA . GLY C 3 33 ? 96.116 133.158 127.197 1.00 68.64 31 GLY S CA 1
ATOM 7300 C C . GLY C 3 33 ? 95.348 133.833 126.080 1.00 68.64 31 GLY S C 1
ATOM 7301 O O . GLY C 3 33 ? 95.531 133.484 124.911 1.00 68.64 31 GLY S O 1
ATOM 7302 N N . LEU C 3 34 ? 94.467 134.791 126.403 1.00 67.88 32 LEU S N 1
ATOM 7303 C CA . LEU C 3 34 ? 93.750 135.359 125.263 1.00 67.88 32 LEU S CA 1
ATOM 7304 C C . LEU C 3 34 ? 94.636 136.322 124.469 1.00 67.88 32 LEU S C 1
ATOM 7305 O O . LEU C 3 34 ? 94.773 136.148 123.248 1.00 67.88 32 LEU S O 1
ATOM 7310 N N . PRO C 3 35 ? 95.251 137.340 125.093 1.00 68.24 33 PRO S N 1
ATOM 7311 C CA . PRO C 3 35 ? 96.117 138.237 124.306 1.00 68.24 33 PRO S CA 1
ATOM 7312 C C . PRO C 3 35 ? 97.281 137.531 123.629 1.00 68.24 33 PRO S C 1
ATOM 7313 O O . PRO C 3 35 ? 97.618 137.867 122.488 1.00 68.24 33 PRO S O 1
ATOM 7317 N N . LEU C 3 36 ? 97.901 136.554 124.295 1.00 63.52 34 LEU S N 1
ATOM 7318 C CA . LEU C 3 36 ? 99.060 135.875 123.719 1.00 63.52 34 LEU S CA 1
ATOM 7319 C C . LEU C 3 36 ? 98.674 135.097 122.468 1.00 63.52 34 LEU S C 1
ATOM 7320 O O . LEU C 3 36 ? 99.330 135.209 121.423 1.00 63.52 34 LEU S O 1
ATOM 7325 N N . TRP C 3 37 ? 97.603 134.305 122.557 1.00 61.79 35 TRP S N 1
ATOM 7326 C CA . TRP C 3 37 ? 97.125 133.557 121.401 1.00 61.79 35 TRP S CA 1
ATOM 7327 C C . TRP C 3 37 ? 96.699 134.497 120.283 1.00 61.79 35 TRP S C 1
ATOM 7328 O O . TRP C 3 37 ? 96.967 134.240 119.104 1.00 61.79 35 TRP S O 1
ATOM 7339 N N . TRP C 3 38 ? 96.026 135.595 120.635 1.00 66.64 36 TRP S N 1
ATOM 7340 C CA . TRP C 3 38 ? 95.556 136.523 119.612 1.00 66.64 36 TRP S CA 1
ATOM 7341 C C . TRP C 3 38 ? 96.716 137.192 118.884 1.00 66.64 36 TRP S C 1
ATOM 7342 O O . TRP C 3 38 ? 96.675 137.360 117.661 1.00 66.64 36 TRP S O 1
ATOM 7353 N N . LYS C 3 39 ? 97.760 137.575 119.615 1.00 65.71 37 LYS S N 1
ATOM 7354 C CA . LYS C 3 39 ? 98.848 138.346 119.033 1.00 65.71 37 LYS S CA 1
ATOM 7355 C C . LYS C 3 39 ? 99.901 137.481 118.352 1.00 65.71 37 LYS S C 1
ATOM 7356 O O . LYS C 3 39 ? 100.593 137.972 117.453 1.00 65.71 37 LYS S O 1
ATOM 7362 N N . THR C 3 40 ? 100.036 136.209 118.733 1.00 64.12 38 THR S N 1
ATOM 7363 C CA . THR C 3 40 ? 101.051 135.369 118.109 1.00 64.12 38 THR S CA 1
ATOM 7364 C C . THR C 3 40 ? 100.537 134.557 116.927 1.00 64.12 38 THR S C 1
ATOM 7365 O O . THR C 3 40 ? 101.352 134.027 116.164 1.00 64.12 38 THR S O 1
ATOM 7369 N N . THR C 3 41 ? 99.220 134.441 116.749 1.00 63.79 39 THR S N 1
ATOM 7370 C CA . THR C 3 41 ? 98.649 133.584 115.715 1.00 63.79 39 THR S CA 1
ATOM 7371 C C . THR C 3 41 ? 97.702 134.348 114.796 1.00 63.79 39 THR S C 1
ATOM 7372 O O . THR C 3 41 ? 96.705 133.795 114.330 1.00 63.79 39 THR S O 1
ATOM 7376 N N . GLU C 3 42 ? 98.000 135.611 114.515 1.00 65.82 40 GLU S N 1
ATOM 7377 C CA . GLU C 3 42 ? 97.112 136.463 113.738 1.00 65.82 40 GLU S CA 1
ATOM 7378 C C . GLU C 3 42 ? 97.691 136.728 112.356 1.00 65.82 40 GLU S C 1
ATOM 7379 O O . GLU C 3 42 ? 98.910 136.850 112.192 1.00 65.82 40 GLU S O 1
ATOM 7385 N N . THR C 3 43 ? 96.810 136.796 111.362 1.00 58.57 41 THR S N 1
ATOM 7386 C CA . THR C 3 43 ? 97.189 137.233 110.025 1.00 58.57 41 THR S CA 1
ATOM 7387 C C . THR C 3 43 ? 97.225 138.755 109.998 1.00 58.57 41 THR S C 1
ATOM 7388 O O . THR C 3 43 ? 96.192 139.407 110.182 1.00 58.57 41 THR S O 1
ATOM 7392 N N . TYR C 3 44 ? 98.407 139.320 109.779 1.00 55.16 42 TYR S N 1
ATOM 7393 C CA . TYR C 3 44 ? 98.569 140.768 109.795 1.00 55.16 42 TYR S CA 1
ATOM 7394 C C . TYR C 3 44 ? 98.166 141.346 108.443 1.00 55.16 42 TYR S C 1
ATOM 7395 O O . TYR C 3 44 ? 98.748 140.993 107.413 1.00 55.16 42 TYR S O 1
ATOM 7404 N N . ARG C 3 45 ? 97.175 142.232 108.447 1.00 52.61 43 ARG S N 1
ATOM 7405 C CA . ARG C 3 45 ? 96.700 142.899 107.243 1.00 52.61 43 ARG S CA 1
ATOM 7406 C C . ARG C 3 45 ? 96.784 144.404 107.439 1.00 52.61 43 ARG S C 1
ATOM 7407 O O . ARG C 3 45 ? 96.269 144.933 108.428 1.00 52.61 43 ARG S O 1
ATOM 7415 N N . ALA C 3 46 ? 97.423 145.089 106.497 1.00 53.26 44 ALA S N 1
ATOM 7416 C CA . ALA C 3 46 ? 97.524 146.542 106.539 1.00 53.26 44 ALA S CA 1
ATOM 7417 C C . ALA C 3 46 ? 96.221 147.157 106.030 1.00 53.26 44 ALA S C 1
ATOM 7418 O O . ALA C 3 46 ? 95.235 146.462 105.769 1.00 53.26 44 ALA S O 1
ATOM 7420 N N . SER C 3 47 ? 96.205 148.476 105.873 1.00 55.27 45 SER S N 1
ATOM 7421 C CA . SER C 3 47 ? 94.998 149.224 105.550 1.00 55.27 45 SER S CA 1
ATOM 7422 C C . SER C 3 47 ? 95.006 149.610 104.077 1.00 55.27 45 SER S C 1
ATOM 7423 O O . SER C 3 47 ? 96.041 150.028 103.548 1.00 55.27 45 SER S O 1
ATOM 7426 N N . LEU C 3 48 ? 93.855 149.475 103.425 1.00 54.32 46 LEU S N 1
ATOM 7427 C CA . LEU C 3 48 ? 93.709 149.743 102.004 1.00 54.32 46 LEU S CA 1
ATOM 7428 C C . LEU C 3 48 ? 92.509 150.646 101.757 1.00 54.32 46 LEU S C 1
ATOM 7429 O O . LEU C 3 48 ? 91.539 150.618 102.521 1.00 54.32 46 LEU S O 1
ATOM 7434 N N . PRO C 3 49 ? 92.548 151.464 100.695 1.00 55.88 47 PRO S N 1
ATOM 7435 C CA . PRO C 3 49 ? 91.430 152.389 100.384 1.00 55.88 47 PRO S CA 1
ATOM 7436 C C . PRO C 3 49 ? 90.339 151.743 99.534 1.00 55.88 47 PRO S C 1
ATOM 7437 O O . PRO C 3 49 ? 90.247 151.941 98.318 1.00 55.88 47 PRO S O 1
ATOM 7441 N N . TYR C 3 50 ? 89.469 150.967 100.184 1.00 56.16 48 TYR S N 1
ATOM 7442 C CA . TYR C 3 50 ? 88.518 150.140 99.445 1.00 56.16 48 TYR S CA 1
ATOM 7443 C C . TYR C 3 50 ? 87.433 150.971 98.764 1.00 56.16 48 TYR S C 1
ATOM 7444 O O . TYR C 3 50 ? 87.035 150.665 97.636 1.00 56.16 48 TYR S O 1
ATOM 7453 N N . SER C 3 51 ? 86.928 152.011 99.432 1.00 60.58 49 SER S N 1
ATOM 7454 C CA . SER C 3 51 ? 85.815 152.775 98.872 1.00 60.58 49 SER S CA 1
ATOM 7455 C C . SER C 3 51 ? 86.238 153.561 97.633 1.00 60.58 49 SER S C 1
ATOM 7456 O O . SER C 3 51 ? 85.508 153.605 96.634 1.00 60.58 49 SER S O 1
ATOM 7459 N N . GLN C 3 52 ? 87.422 154.175 97.673 1.00 59.63 50 GLN S N 1
ATOM 7460 C CA . GLN C 3 52 ? 87.929 154.880 96.500 1.00 59.63 50 GLN S CA 1
ATOM 7461 C C . GLN C 3 52 ? 88.143 153.923 95.335 1.00 59.63 50 GLN S C 1
ATOM 7462 O O . GLN C 3 52 ? 87.850 154.261 94.183 1.00 59.63 50 GLN S O 1
ATOM 7468 N N . ILE C 3 53 ? 88.664 152.728 95.615 1.00 56.23 51 ILE S N 1
ATOM 7469 C CA . ILE C 3 53 ? 88.842 151.726 94.568 1.00 56.23 51 ILE S CA 1
ATOM 7470 C C . ILE C 3 53 ? 87.495 151.328 93.977 1.00 56.23 51 ILE S C 1
ATOM 7471 O O . ILE C 3 53 ? 87.350 151.199 92.756 1.00 56.23 51 ILE S O 1
ATOM 7476 N N . SER C 3 54 ? 86.486 151.134 94.831 1.00 61.03 52 SER S N 1
ATOM 7477 C CA . SER C 3 54 ? 85.141 150.853 94.342 1.00 61.03 52 SER S CA 1
ATOM 7478 C C . SER C 3 54 ? 84.592 152.001 93.508 1.00 61.03 52 SER S C 1
ATOM 7479 O O . SER C 3 54 ? 83.726 151.782 92.656 1.00 61.03 52 SER S O 1
ATOM 7482 N N . GLY C 3 55 ? 85.071 153.217 93.743 1.00 63.30 53 GLY S N 1
ATOM 7483 C CA . GLY C 3 55 ? 84.681 154.340 92.914 1.00 63.30 53 GLY S CA 1
ATOM 7484 C C . GLY C 3 55 ? 85.443 154.430 91.605 1.00 63.30 53 GLY S C 1
ATOM 7485 O O . GLY C 3 55 ? 84.933 154.988 90.631 1.00 63.30 53 GLY S O 1
ATOM 7486 N N . LEU C 3 56 ? 86.662 153.884 91.560 1.00 63.13 54 LEU S N 1
ATOM 7487 C CA . LEU C 3 56 ? 87.469 153.983 90.344 1.00 63.13 54 LEU S CA 1
ATOM 7488 C C . LEU C 3 56 ? 86.919 153.134 89.206 1.00 63.13 54 LEU S C 1
ATOM 7489 O O . LEU C 3 56 ? 87.231 153.398 88.040 1.00 63.13 54 LEU S O 1
ATOM 7494 N N . ASN C 3 57 ? 86.123 152.109 89.516 1.00 69.05 55 ASN S N 1
ATOM 7495 C CA . ASN C 3 57 ? 85.625 151.210 88.478 1.00 69.05 55 ASN S CA 1
ATOM 7496 C C . ASN C 3 57 ? 84.769 151.953 87.459 1.00 69.05 55 ASN S C 1
ATOM 7497 O O . ASN C 3 57 ? 84.787 151.627 86.266 1.00 69.05 55 ASN S O 1
ATOM 7502 N N . ALA C 3 58 ? 84.006 152.943 87.909 1.00 75.93 56 ALA S N 1
ATOM 7503 C CA . ALA C 3 58 ? 83.221 153.799 87.024 1.00 75.93 56 ALA S CA 1
ATOM 7504 C C . ALA C 3 58 ? 83.925 155.148 86.955 1.00 75.93 56 ALA S C 1
ATOM 7505 O O . ALA C 3 58 ? 83.834 155.957 87.882 1.00 75.93 56 ALA S O 1
ATOM 7507 N N . LEU C 3 59 ? 84.627 155.390 85.852 1.00 82.82 57 LEU S N 1
ATOM 7508 C CA . LEU C 3 59 ? 85.423 156.593 85.669 1.00 82.82 57 LEU S CA 1
ATOM 7509 C C . LEU C 3 59 ? 84.930 157.361 84.452 1.00 82.82 57 LEU S C 1
ATOM 7510 O O . LEU C 3 59 ? 84.659 156.771 83.401 1.00 82.82 57 LEU S O 1
ATOM 7515 N N . GLN C 3 60 ? 84.814 158.677 84.599 1.00 84.59 58 GLN S N 1
ATOM 7516 C CA . GLN C 3 60 ? 84.464 159.562 83.495 1.00 84.59 58 GLN S CA 1
ATOM 7517 C C . GLN C 3 60 ? 85.722 160.280 83.027 1.00 84.59 58 GLN S C 1
ATOM 7518 O O . GLN C 3 60 ? 86.343 161.019 83.797 1.00 84.59 58 GLN S O 1
ATOM 7524 N N . LEU C 3 61 ? 86.092 160.065 81.770 1.00 82.58 59 LEU S N 1
ATOM 7525 C CA . LEU C 3 61 ? 87.238 160.725 81.167 1.00 82.58 59 LEU S CA 1
ATOM 7526 C C . LEU C 3 61 ? 86.761 161.736 80.135 1.00 82.58 59 LEU S C 1
ATOM 7527 O O . LEU C 3 61 ? 85.901 161.431 79.304 1.00 82.58 59 LEU S O 1
ATOM 7532 N N . ARG C 3 62 ? 87.318 162.942 80.199 1.00 81.25 60 ARG S N 1
ATOM 7533 C CA . ARG C 3 62 ? 86.989 164.011 79.263 1.00 81.25 60 ARG S CA 1
ATOM 7534 C C . ARG C 3 62 ? 88.294 164.605 78.758 1.00 81.25 60 ARG S C 1
ATOM 7535 O O . ARG C 3 62 ? 89.005 165.275 79.512 1.00 81.25 60 ARG S O 1
ATOM 7543 N N . LEU C 3 63 ? 88.605 164.362 77.490 1.00 78.88 61 LEU S N 1
ATOM 7544 C CA . LEU C 3 63 ? 89.828 164.854 76.873 1.00 78.88 61 LEU S CA 1
ATOM 7545 C C . LEU C 3 63 ? 89.513 166.144 76.127 1.00 78.88 61 LEU S C 1
ATOM 7546 O O . LEU C 3 63 ? 88.646 166.161 75.246 1.00 78.88 61 LEU S O 1
ATOM 7551 N N . MET C 3 64 ? 90.212 167.217 76.482 1.00 81.07 62 MET S N 1
ATOM 7552 C CA . MET C 3 64 ? 90.031 168.514 75.850 1.00 81.07 62 MET S CA 1
ATOM 7553 C C . MET C 3 64 ? 91.348 168.954 75.234 1.00 81.07 62 MET S C 1
ATOM 7554 O O . MET C 3 64 ? 92.415 168.781 75.830 1.00 81.07 62 MET S O 1
ATOM 7559 N N . VAL C 3 65 ? 91.259 169.512 74.031 1.00 85.10 63 VAL S N 1
ATOM 7560 C CA . VAL C 3 65 ? 92.413 169.967 73.268 1.00 85.10 63 VAL S CA 1
ATOM 7561 C C . VAL C 3 65 ? 92.221 171.444 72.955 1.00 85.10 63 VAL S C 1
ATOM 7562 O O . VAL C 3 65 ? 91.139 171.838 72.516 1.00 85.10 63 VAL S O 1
ATOM 7566 N N . PRO C 3 66 ? 93.212 172.293 73.204 1.00 86.01 64 PRO S N 1
ATOM 7567 C CA . PRO C 3 66 ? 93.051 173.722 72.905 1.00 86.01 64 PRO S CA 1
ATOM 7568 C C . PRO C 3 66 ? 93.418 174.062 71.470 1.00 86.01 64 PRO S C 1
ATOM 7569 O O . PRO C 3 66 ? 94.482 173.665 70.986 1.00 86.01 64 PRO S O 1
ATOM 7573 N N . VAL C 3 67 ? 92.549 174.797 70.780 1.00 90.82 65 VAL S N 1
ATOM 7574 C CA . VAL C 3 67 ? 92.787 175.234 69.409 1.00 90.82 65 VAL S CA 1
ATOM 7575 C C . VAL C 3 67 ? 92.668 176.751 69.363 1.00 90.82 65 VAL S C 1
ATOM 7576 O O . VAL C 3 67 ? 91.671 177.313 69.830 1.00 90.82 65 VAL S O 1
ATOM 7580 N N . THR C 3 68 ? 93.680 177.407 68.801 1.00 94.26 66 THR S N 1
ATOM 7581 C CA . THR C 3 68 ? 93.716 178.861 68.677 1.00 94.26 66 THR S CA 1
ATOM 7582 C C . THR C 3 68 ? 93.519 179.227 67.211 1.00 94.26 66 THR S C 1
ATOM 7583 O O . THR C 3 68 ? 94.363 178.908 66.367 1.00 94.26 66 THR S O 1
ATOM 7587 N N . VAL C 3 69 ? 92.412 179.902 66.913 1.00 98.58 67 VAL S N 1
ATOM 7588 C CA . VAL C 3 69 ? 92.049 180.280 65.552 1.00 98.58 67 VAL S CA 1
ATOM 7589 C C . VAL C 3 69 ? 92.260 181.779 65.396 1.00 98.58 67 VAL S C 1
ATOM 7590 O O . VAL C 3 69 ? 91.746 182.572 66.195 1.00 98.58 67 VAL S O 1
ATOM 7594 N N . VAL C 3 70 ? 93.013 182.166 64.370 1.00 101.69 68 VAL S N 1
ATOM 7595 C CA . VAL C 3 70 ? 93.374 183.557 64.126 1.00 101.69 68 VAL S CA 1
ATOM 7596 C C . VAL C 3 70 ? 92.832 183.957 62.762 1.00 101.69 68 VAL S C 1
ATOM 7597 O O . VAL C 3 70 ? 93.141 183.312 61.752 1.00 101.69 68 VAL S O 1
ATOM 7601 N N . PHE C 3 71 ? 92.030 185.020 62.731 1.00 105.41 69 PHE S N 1
ATOM 7602 C CA . PHE C 3 71 ? 91.443 185.536 61.499 1.00 105.41 69 PHE S CA 1
ATOM 7603 C C . PHE C 3 71 ? 92.255 186.741 61.041 1.00 105.41 69 PHE S C 1
ATOM 7604 O O . PHE C 3 71 ? 92.254 187.784 61.703 1.00 105.41 69 PHE S O 1
ATOM 7612 N N . THR C 3 72 ? 92.934 186.602 59.906 1.00 110.06 70 THR S N 1
ATOM 7613 C CA . THR C 3 72 ? 93.728 187.698 59.374 1.00 110.06 70 THR S CA 1
ATOM 7614 C C . THR C 3 72 ? 92.827 188.805 58.840 1.00 110.06 70 THR S C 1
ATOM 7615 O O . THR C 3 72 ? 91.622 188.624 58.639 1.00 110.06 70 THR S O 1
ATOM 7619 N N . ARG C 3 73 ? 93.434 189.969 58.614 1.00 112.86 71 ARG S N 1
ATOM 7620 C CA . ARG C 3 73 ? 92.683 191.138 58.180 1.00 112.86 71 ARG S CA 1
ATOM 7621 C C . ARG C 3 73 ? 91.999 190.879 56.844 1.00 112.86 71 ARG S C 1
ATOM 7622 O O . ARG C 3 73 ? 92.587 190.300 55.927 1.00 112.86 71 ARG S O 1
ATOM 7624 N N . GLU C 3 74 ? 90.741 191.311 56.747 1.00 113.92 72 GLU S N 1
ATOM 7625 C CA . GLU C 3 74 ? 89.944 191.172 55.528 1.00 113.92 72 GLU S CA 1
ATOM 7626 C C . GLU C 3 74 ? 89.870 189.719 55.066 1.00 113.92 72 GLU S C 1
ATOM 7627 O O . GLU C 3 74 ? 90.071 189.407 53.890 1.00 113.92 72 GLU S O 1
ATOM 7629 N N . SER C 3 75 ? 89.596 188.817 56.005 1.00 113.70 73 SER S N 1
ATOM 7630 C CA . SER C 3 75 ? 89.326 187.423 55.687 1.00 113.70 73 SER S CA 1
ATOM 7631 C C . SER C 3 75 ? 87.867 187.075 55.941 1.00 113.70 73 SER S C 1
ATOM 7632 O O . SER C 3 75 ? 87.170 186.589 55.046 1.00 113.70 73 SER S O 1
ATOM 7634 N N . VAL C 3 76 ? 87.393 187.317 57.157 1.00 114.75 74 VAL S N 1
ATOM 7635 C CA . VAL C 3 76 ? 85.996 187.143 57.535 1.00 114.75 74 VAL S CA 1
ATOM 7636 C C . VAL C 3 76 ? 85.327 188.456 57.137 1.00 114.75 74 VAL S C 1
ATOM 7637 O O . VAL C 3 76 ? 86.022 189.480 57.054 1.00 114.75 74 VAL S O 1
ATOM 7641 N N . PRO C 3 77 ? 84.023 188.497 56.850 1.00 117.16 75 PRO S N 1
ATOM 7642 C CA . PRO C 3 77 ? 83.392 189.787 56.539 1.00 117.16 75 PRO S CA 1
ATOM 7643 C C . PRO C 3 77 ? 83.549 190.784 57.679 1.00 117.16 75 PRO S C 1
ATOM 7644 O O . PRO C 3 77 ? 83.655 190.413 58.851 1.00 117.16 75 PRO S O 1
ATOM 7648 N N . LEU C 3 78 ? 83.594 192.068 57.312 1.00 115.56 76 LEU S N 1
ATOM 7649 C CA . LEU C 3 78 ? 83.829 193.117 58.301 1.00 115.56 76 LEU S CA 1
ATOM 7650 C C . LEU C 3 78 ? 82.732 193.139 59.357 1.00 115.56 76 LEU S C 1
ATOM 7651 O O . LEU C 3 78 ? 83.016 193.283 60.552 1.00 115.56 76 LEU S O 1
ATOM 7653 N N . ASP C 3 79 ? 81.473 193.000 58.937 1.00 114.73 77 ASP S N 1
ATOM 7654 C CA . ASP C 3 79 ? 80.386 192.876 59.904 1.00 114.73 77 ASP S CA 1
ATOM 7655 C C . ASP C 3 79 ? 80.564 191.635 60.769 1.00 114.73 77 ASP S C 1
ATOM 7656 O O . ASP C 3 79 ? 80.200 191.635 61.951 1.00 114.73 77 ASP S O 1
ATOM 7658 N N . ASP C 3 80 ? 81.109 190.563 60.188 1.00 114.38 78 ASP S N 1
ATOM 7659 C CA . ASP C 3 80 ? 81.351 189.335 60.938 1.00 114.38 78 ASP S CA 1
ATOM 7660 C C . ASP C 3 80 ? 82.441 189.516 61.988 1.00 114.38 78 ASP S C 1
ATOM 7661 O O . ASP C 3 80 ? 82.397 188.874 63.044 1.00 114.38 78 ASP S O 1
ATOM 7663 N N . GLN C 3 81 ? 83.427 190.375 61.718 1.00 114.13 79 GLN S N 1
ATOM 7664 C CA . GLN C 3 81 ? 84.512 190.619 62.663 1.00 114.13 79 GLN S CA 1
ATOM 7665 C C . GLN C 3 81 ? 84.069 191.410 63.888 1.00 114.13 79 GLN S C 1
ATOM 7666 O O . GLN C 3 81 ? 84.866 191.567 64.819 1.00 114.13 79 GLN S O 1
ATOM 7668 N N . GLU C 3 82 ? 82.833 191.915 63.906 1.00 113.47 80 GLU S N 1
ATOM 7669 C CA . GLU C 3 82 ? 82.369 192.713 65.038 1.00 113.47 80 GLU S CA 1
ATOM 7670 C C . GLU C 3 82 ? 82.349 191.898 66.325 1.00 113.47 80 GLU S C 1
ATOM 7671 O O . GLU C 3 82 ? 82.718 192.401 67.393 1.00 113.47 80 GLU S O 1
ATOM 7673 N N . LYS C 3 83 ? 81.919 190.639 66.248 1.00 111.38 81 LYS S N 1
ATOM 7674 C CA . LYS C 3 83 ? 81.825 189.763 67.409 1.00 111.38 81 LYS S CA 1
ATOM 7675 C C . LYS C 3 83 ? 82.887 188.668 67.384 1.00 111.38 81 LYS S C 1
ATOM 7676 O O . LYS C 3 83 ? 82.646 187.552 67.848 1.00 111.38 81 LYS S O 1
ATOM 7678 N N . LEU C 3 84 ? 84.063 188.975 66.840 1.00 108.85 82 LEU S N 1
ATOM 7679 C CA . LEU C 3 84 ? 85.080 187.945 66.646 1.00 108.85 82 LEU S CA 1
ATOM 7680 C C . LEU C 3 84 ? 85.593 187.314 67.937 1.00 108.85 82 LEU S C 1
ATOM 7681 O O . LEU C 3 84 ? 85.738 186.079 67.963 1.00 108.85 82 LEU S O 1
ATOM 7686 N N . PRO C 3 85 ? 85.904 188.058 69.018 1.00 109.47 83 PRO S N 1
ATOM 7687 C CA . PRO C 3 85 ? 86.415 187.381 70.220 1.00 109.47 83 PRO S CA 1
ATOM 7688 C C . PRO C 3 85 ? 85.332 186.606 70.951 1.00 109.47 83 PRO S C 1
ATOM 7689 O O . PRO C 3 85 ? 84.514 187.193 71.665 1.00 109.47 83 PRO S O 1
ATOM 7693 N N . PHE C 3 86 ? 85.337 185.285 70.798 1.00 105.29 84 PHE S N 1
ATOM 7694 C CA . PHE C 3 86 ? 84.383 184.421 71.480 1.00 105.29 84 PHE S CA 1
ATOM 7695 C C . PHE C 3 86 ? 84.793 182.974 71.266 1.00 105.29 84 PHE S C 1
ATOM 7696 O O . PHE C 3 86 ? 85.556 182.661 70.348 1.00 105.29 84 PHE S O 1
ATOM 7704 N N . THR C 3 87 ? 84.280 182.100 72.124 1.00 103.02 85 THR S N 1
ATOM 7705 C CA . THR C 3 87 ? 84.694 180.707 72.161 1.00 103.02 85 THR S CA 1
ATOM 7706 C C . THR C 3 87 ? 83.590 179.794 71.649 1.00 103.02 85 THR S C 1
ATOM 7707 O O . THR C 3 87 ? 82.414 179.978 71.973 1.00 103.02 85 THR S O 1
ATOM 7711 N N . VAL C 3 88 ? 83.983 178.808 70.846 1.00 100.09 86 VAL S N 1
ATOM 7712 C CA . VAL C 3 88 ? 83.078 177.775 70.364 1.00 100.09 86 VAL S CA 1
ATOM 7713 C C . VAL C 3 88 ? 83.584 176.427 70.856 1.00 100.09 86 VAL S C 1
ATOM 7714 O O . VAL C 3 88 ? 84.775 176.245 71.129 1.00 100.09 86 VAL S O 1
ATOM 7718 N N . VAL C 3 89 ? 82.654 175.482 70.980 1.00 98.83 87 VAL S N 1
ATOM 7719 C CA . VAL C 3 89 ? 82.865 174.207 71.654 1.00 98.83 87 VAL S CA 1
ATOM 7720 C C . VAL C 3 89 ? 82.312 173.080 70.793 1.00 98.83 87 VAL S C 1
ATOM 7721 O O . VAL C 3 89 ? 81.129 173.090 70.433 1.00 98.83 87 VAL S O 1
ATOM 7725 N N . HIS C 3 90 ? 83.163 172.102 70.477 1.00 98.89 88 HIS S N 1
ATOM 7726 C CA . HIS C 3 90 ? 82.771 170.911 69.728 1.00 98.89 88 HIS S CA 1
ATOM 7727 C C . HIS C 3 90 ? 83.072 169.677 70.573 1.00 98.89 88 HIS S C 1
ATOM 7728 O O . HIS C 3 90 ? 84.238 169.315 70.761 1.00 98.89 88 HIS S O 1
ATOM 7735 N N . GLU C 3 91 ? 82.015 169.019 71.047 1.00 98.79 89 GLU S N 1
ATOM 7736 C CA . GLU C 3 91 ? 82.106 167.834 71.886 1.00 98.79 89 GLU S CA 1
ATOM 7737 C C . GLU C 3 91 ? 81.461 166.645 71.183 1.00 98.79 89 GLU S C 1
ATOM 7738 O O . GLU C 3 91 ? 80.424 166.784 70.533 1.00 98.79 89 GLU S O 1
ATOM 7744 N N . ARG C 3 92 ? 82.077 165.471 71.322 1.00 98.58 90 ARG S N 1
ATOM 7745 C CA . ARG C 3 92 ? 81.509 164.222 70.822 1.00 98.58 90 ARG S CA 1
ATOM 7746 C C . ARG C 3 92 ? 81.872 163.091 71.776 1.00 98.58 90 ARG S C 1
ATOM 7747 O O . ARG C 3 92 ? 82.758 163.226 72.623 1.00 98.58 90 ARG S O 1
ATOM 7749 N N . GLU C 3 93 ? 81.178 161.962 71.633 1.00 96.97 91 GLU S N 1
ATOM 7750 C CA . GLU C 3 93 ? 81.296 160.849 72.566 1.00 96.97 91 GLU S CA 1
ATOM 7751 C C . GLU C 3 93 ? 81.528 159.542 71.822 1.00 96.97 91 GLU S C 1
ATOM 7752 O O . GLU C 3 93 ? 81.046 159.360 70.700 1.00 96.97 91 GLU S O 1
ATOM 7754 N N . ILE C 3 94 ? 82.265 158.637 72.455 1.00 94.26 92 ILE S N 1
ATOM 7755 C CA . ILE C 3 94 ? 82.538 157.307 71.918 1.00 94.26 92 ILE S CA 1
ATOM 7756 C C . ILE C 3 94 ? 81.725 156.296 72.720 1.00 94.26 92 ILE S C 1
ATOM 7757 O O . ILE C 3 94 ? 81.978 156.137 73.924 1.00 94.26 92 ILE S O 1
ATOM 7762 N N . PRO C 3 95 ? 80.759 155.604 72.115 1.00 95.22 93 PRO S N 1
ATOM 7763 C CA . PRO C 3 95 ? 79.989 154.597 72.862 1.00 95.22 93 PRO S CA 1
ATOM 7764 C C . PRO C 3 95 ? 80.888 153.458 73.326 1.00 95.22 93 PRO S C 1
ATOM 7765 O O . PRO C 3 95 ? 81.714 152.953 72.564 1.00 95.22 93 PRO S O 1
ATOM 7769 N N . LEU C 3 96 ? 80.713 153.047 74.578 1.00 93.76 94 LEU S N 1
ATOM 7770 C CA . LEU C 3 96 ? 81.587 152.053 75.193 1.00 93.76 94 LEU S CA 1
ATOM 7771 C C . LEU C 3 96 ? 80.756 151.039 75.976 1.00 93.76 94 LEU S C 1
ATOM 7772 O O . LEU C 3 96 ? 79.524 150.975 75.875 1.00 93.76 94 LEU S O 1
ATOM 7777 N N . LYS C 3 97 ? 81.444 150.227 76.776 1.00 95.75 95 LYS S N 1
ATOM 7778 C CA . LYS C 3 97 ? 80.821 149.218 77.618 1.00 95.75 95 LYS S CA 1
ATOM 7779 C C . LYS C 3 97 ? 81.525 149.226 78.968 1.00 95.75 95 LYS S C 1
ATOM 7780 O O . LYS C 3 97 ? 82.477 149.979 79.189 1.00 95.75 95 LYS S O 1
ATOM 7786 N N . TYR C 3 98 ? 81.034 148.382 79.878 1.00 96.75 96 TYR S N 1
ATOM 7787 C CA . TYR C 3 98 ? 81.659 148.105 81.171 1.00 96.75 96 TYR S CA 1
ATOM 7788 C C . TYR C 3 98 ? 81.673 149.305 82.112 1.00 96.75 96 TYR S C 1
ATOM 7789 O O . TYR C 3 98 ? 82.541 149.387 82.989 1.00 96.75 96 TYR S O 1
ATOM 7798 N N . LYS C 3 99 ? 80.746 150.247 81.945 1.00 94.60 97 LYS S N 1
ATOM 7799 C CA . LYS C 3 99 ? 80.472 151.376 82.839 1.00 94.60 97 LYS S CA 1
ATOM 7800 C C . LYS C 3 99 ? 81.525 152.482 82.791 1.00 94.60 97 LYS S C 1
ATOM 7801 O O . LYS C 3 99 ? 81.416 153.436 83.572 1.00 94.60 97 LYS S O 1
ATOM 7803 N N . MET C 3 100 ? 82.529 152.400 81.925 1.00 91.90 98 MET S N 1
ATOM 7804 C CA . MET C 3 100 ? 83.479 153.488 81.731 1.00 91.90 98 MET S CA 1
ATOM 7805 C C . MET C 3 100 ? 83.088 154.280 80.490 1.00 91.90 98 MET S C 1
ATOM 7806 O O . MET C 3 100 ? 82.700 153.701 79.472 1.00 91.90 98 MET S O 1
ATOM 7811 N N . LYS C 3 101 ? 83.184 155.607 80.580 1.00 91.56 99 LYS S N 1
ATOM 7812 C CA . LYS C 3 101 ? 82.721 156.491 79.519 1.00 91.56 99 LYS S CA 1
ATOM 7813 C C . LYS C 3 101 ? 83.783 157.531 79.191 1.00 91.56 99 LYS S C 1
ATOM 7814 O O . LYS C 3 101 ? 84.472 158.031 80.085 1.00 91.56 99 LYS S O 1
ATOM 7820 N N . ILE C 3 102 ? 83.912 157.847 77.901 1.00 89.22 100 ILE S N 1
ATOM 7821 C CA . ILE C 3 102 ? 84.888 158.811 77.405 1.00 89.22 100 ILE S CA 1
ATOM 7822 C C . ILE C 3 102 ? 84.200 159.771 76.443 1.00 89.22 100 ILE S C 1
ATOM 7823 O O . ILE C 3 102 ? 83.302 159.377 75.690 1.00 89.22 100 ILE S O 1
ATOM 7828 N N . LYS C 3 103 ? 84.620 161.034 76.475 1.00 91.50 101 LYS S N 1
ATOM 7829 C CA . LYS C 3 103 ? 84.164 162.035 75.524 1.00 91.50 101 LYS S CA 1
ATOM 7830 C C . LYS C 3 103 ? 85.330 162.946 75.162 1.00 91.50 101 LYS S C 1
ATOM 7831 O O . LYS C 3 103 ? 86.271 163.120 75.938 1.00 91.50 101 LYS S O 1
ATOM 7837 N N . CYS C 3 104 ? 85.258 163.527 73.966 1.00 92.95 102 CYS S N 1
ATOM 7838 C CA . CYS C 3 104 ? 86.341 164.337 73.416 1.00 92.95 102 CYS S CA 1
ATOM 7839 C C . CYS C 3 104 ? 85.797 165.688 72.986 1.00 92.95 102 CYS S C 1
ATOM 7840 O O . CYS C 3 104 ? 84.700 165.765 72.424 1.00 92.95 102 CYS S O 1
ATOM 7843 N N . ARG C 3 105 ? 86.561 166.749 73.238 1.00 92.42 103 ARG S N 1
ATOM 7844 C CA . ARG C 3 105 ? 86.061 168.092 72.999 1.00 92.42 103 ARG S CA 1
ATOM 7845 C C . ARG C 3 105 ? 87.148 168.988 72.422 1.00 92.42 103 ARG S C 1
ATOM 7846 O O . ARG C 3 105 ? 88.305 168.932 72.846 1.00 92.42 103 ARG S O 1
ATOM 7854 N N . PHE C 3 106 ? 86.757 169.820 71.460 1.00 94.19 104 PHE S N 1
ATOM 7855 C CA . PHE C 3 106 ? 87.620 170.843 70.886 1.00 94.19 104 PHE S CA 1
ATOM 7856 C C . PHE C 3 106 ? 87.202 172.209 71.422 1.00 94.19 104 PHE S C 1
ATOM 7857 O O . PHE C 3 106 ? 86.020 172.565 71.369 1.00 94.19 104 PHE S O 1
ATOM 7865 N N . GLN C 3 107 ? 88.172 172.967 71.932 1.00 96.25 105 GLN S N 1
ATOM 7866 C CA . GLN C 3 107 ? 87.943 174.224 72.650 1.00 96.25 105 GLN S CA 1
ATOM 7867 C C . GLN C 3 107 ? 88.551 175.361 71.829 1.00 96.25 105 GLN S C 1
ATOM 7868 O O . GLN C 3 107 ? 89.731 175.684 71.984 1.00 96.25 105 GLN S O 1
ATOM 7874 N N . LYS C 3 108 ? 87.743 175.980 70.969 1.00 98.84 106 LYS S N 1
ATOM 7875 C CA . LYS C 3 108 ? 88.232 176.911 69.957 1.00 98.84 106 LYS S CA 1
ATOM 7876 C C . LYS C 3 108 ? 87.988 178.357 70.377 1.00 98.84 106 LYS S C 1
ATOM 7877 O O . LYS C 3 108 ? 86.858 178.730 70.706 1.00 98.84 106 LYS S O 1
ATOM 7883 N N . ALA C 3 109 ? 89.044 179.172 70.342 1.00 100.37 107 ALA S N 1
ATOM 7884 C CA . ALA C 3 109 ? 88.975 180.593 70.675 1.00 100.37 107 ALA S CA 1
ATOM 7885 C C . ALA C 3 109 ? 89.321 181.401 69.427 1.00 100.37 107 ALA S C 1
ATOM 7886 O O . ALA C 3 109 ? 90.416 181.260 68.874 1.00 100.37 107 ALA S O 1
ATOM 7888 N N . TYR C 3 110 ? 88.390 182.247 68.993 1.00 102.43 108 TYR S N 1
ATOM 7889 C CA . TYR C 3 110 ? 88.498 182.975 67.725 1.00 102.43 108 TYR S CA 1
ATOM 7890 C C . TYR C 3 110 ? 89.085 184.376 67.895 1.00 102.43 108 TYR S C 1
ATOM 7891 O O . TYR C 3 110 ? 88.465 185.359 67.497 1.00 102.43 108 TYR S O 1
ATOM 7900 N N . ARG C 3 111 ? 90.277 184.497 68.472 1.00 103.42 109 ARG S N 1
ATOM 7901 C CA . ARG C 3 111 ? 90.869 185.820 68.631 1.00 103.42 109 ARG S CA 1
ATOM 7902 C C . ARG C 3 111 ? 91.278 186.391 67.277 1.00 103.42 109 ARG S C 1
ATOM 7903 O O . ARG C 3 111 ? 91.648 185.656 66.358 1.00 103.42 109 ARG S O 1
ATOM 7911 N N . ARG C 3 112 ? 91.198 187.714 67.157 1.00 105.74 110 ARG S N 1
ATOM 7912 C CA . ARG C 3 112 ? 91.551 188.385 65.916 1.00 105.74 110 ARG S CA 1
ATOM 7913 C C . ARG C 3 112 ? 93.066 188.431 65.738 1.00 105.74 110 ARG S C 1
ATOM 7914 O O . ARG C 3 112 ? 93.839 188.192 66.670 1.00 105.74 110 ARG S O 1
ATOM 7916 N N . ALA C 3 113 ? 93.534 188.789 64.552 1.00 107.27 111 ALA S N 1
ATOM 7917 C CA . ALA C 3 113 ? 94.998 188.719 64.293 1.00 107.27 111 ALA S CA 1
ATOM 7918 C C . ALA C 3 113 ? 95.807 189.863 64.903 1.00 107.27 111 ALA S C 1
ATOM 7919 O O . ALA C 3 113 ? 95.314 190.983 64.913 1.00 107.27 111 ALA S O 1
ATOM 7921 N N . LEU C 3 114 ? 96.991 189.578 65.426 1.00 111.53 112 LEU S N 1
ATOM 7922 C CA . LEU C 3 114 ? 97.900 190.692 65.817 1.00 111.53 112 LEU S CA 1
ATOM 7923 C C . LEU C 3 114 ? 98.568 191.188 64.524 1.00 111.53 112 LEU S C 1
ATOM 7924 O O . LEU C 3 114 ? 98.738 190.362 63.628 1.00 111.53 112 LEU S O 1
ATOM 7929 N N . ASP C 3 115 ? 98.921 192.478 64.406 1.00 114.47 113 ASP S N 1
ATOM 7930 C CA . ASP C 3 115 ? 99.411 193.047 63.115 1.00 114.47 113 ASP S CA 1
ATOM 7931 C C . ASP C 3 115 ? 100.695 192.401 62.615 1.00 114.47 113 ASP S C 1
ATOM 7932 O O . ASP C 3 115 ? 100.786 192.167 61.402 1.00 114.47 113 ASP S O 1
ATOM 7934 N N . HIS C 3 116 ? 101.641 192.107 63.496 1.00 115.05 114 HIS S N 1
ATOM 7935 C CA . HIS C 3 116 ? 102.952 191.561 63.069 1.00 115.05 114 HIS S CA 1
ATOM 7936 C C . HIS C 3 116 ? 102.689 190.276 62.292 1.00 115.05 114 HIS S C 1
ATOM 7937 O O . HIS C 3 116 ? 103.469 189.959 61.375 1.00 115.05 114 HIS S O 1
ATOM 7939 N N . GLU C 3 117 ? 101.626 189.567 62.664 1.00 113.09 115 GLU S N 1
ATOM 7940 C CA . GLU C 3 117 ? 101.270 188.318 61.973 1.00 113.09 115 GLU S CA 1
ATOM 7941 C C . GLU C 3 117 ? 101.023 188.619 60.505 1.00 113.09 115 GLU S C 1
ATOM 7942 O O . GLU C 3 117 ? 101.512 187.883 59.681 1.00 113.09 115 GLU S O 1
ATOM 7948 N N . GLU C 3 118 ? 100.403 189.747 60.189 1.00 114.30 116 GLU S N 1
ATOM 7949 C CA . GLU C 3 118 ? 100.195 190.124 58.767 1.00 114.30 116 GLU S CA 1
ATOM 7950 C C . GLU C 3 118 ? 101.529 190.245 58.005 1.00 114.30 116 GLU S C 1
ATOM 7951 O O . GLU C 3 118 ? 101.543 189.816 56.859 1.00 114.30 116 GLU S O 1
ATOM 7953 N N . GLU C 3 119 ? 102.608 190.782 58.592 1.00 113.44 117 GLU S N 1
ATOM 7954 C CA . GLU C 3 119 ? 103.836 190.952 57.777 1.00 113.44 117 GLU S CA 1
ATOM 7955 C C . GLU C 3 119 ? 104.297 189.567 57.360 1.00 113.44 117 GLU S C 1
ATOM 7956 O O . GLU C 3 119 ? 104.744 189.387 56.215 1.00 113.44 117 GLU S O 1
ATOM 7958 N N . ALA C 3 120 ? 104.219 188.649 58.298 1.00 113.10 118 ALA S N 1
ATOM 7959 C CA . ALA C 3 120 ? 104.651 187.269 58.073 1.00 113.10 118 ALA S CA 1
ATOM 7960 C C . ALA C 3 120 ? 103.666 186.589 57.131 1.00 113.10 118 ALA S C 1
ATOM 7961 O O . ALA C 3 120 ? 104.107 186.069 56.103 1.00 113.10 118 ALA S O 1
ATOM 7963 N N . LEU C 3 121 ? 102.375 186.650 57.447 1.00 112.49 119 LEU S N 1
ATOM 7964 C CA . LEU C 3 121 ? 101.460 185.883 56.607 1.00 112.49 119 LEU S CA 1
ATOM 7965 C C . LEU C 3 121 ? 101.258 186.526 55.243 1.00 112.49 119 LEU S C 1
ATOM 7966 O O . LEU C 3 121 ? 100.767 185.867 54.319 1.00 112.49 119 LEU S O 1
ATOM 7971 N N . SER C 3 122 ? 101.622 187.801 55.104 1.00 114.05 120 SER S N 1
ATOM 7972 C CA . SER C 3 122 ? 101.319 188.619 53.935 1.00 114.05 120 SER S CA 1
ATOM 7973 C C . SER C 3 122 ? 101.658 187.949 52.610 1.00 114.05 120 SER S C 1
ATOM 7974 O O . SER C 3 122 ? 100.771 187.734 51.778 1.00 114.05 120 SER S O 1
ATOM 7977 N N . SER C 3 123 ? 102.927 187.612 52.400 1.00 114.14 121 SER S N 1
ATOM 7978 C CA . SER C 3 123 ? 103.350 187.111 51.103 1.00 114.14 121 SER S CA 1
ATOM 7979 C C . SER C 3 123 ? 104.581 186.235 51.270 1.00 114.14 121 SER S C 1
ATOM 7980 O O . SER C 3 123 ? 105.261 186.268 52.299 1.00 114.14 121 SER S O 1
ATOM 7983 N N . GLY C 3 124 ? 104.857 185.454 50.238 1.00 113.27 122 GLY S N 1
ATOM 7984 C CA . GLY C 3 124 ? 105.914 184.472 50.253 1.00 113.27 122 GLY S CA 1
ATOM 7985 C C . GLY C 3 124 ? 105.366 183.060 50.247 1.00 113.27 122 GLY S C 1
ATOM 7986 O O . GLY C 3 124 ? 104.207 182.807 49.912 1.00 113.27 122 GLY S O 1
ATOM 7987 N N . SER C 3 125 ? 106.227 182.122 50.627 1.00 111.20 123 SER S N 1
ATOM 7988 C CA . SER C 3 125 ? 105.829 180.730 50.740 1.00 111.20 123 SER S CA 1
ATOM 7989 C C . SER C 3 125 ? 105.286 180.456 52.141 1.00 111.20 123 SER S C 1
ATOM 7990 O O . SER C 3 125 ? 105.318 181.310 53.029 1.00 111.20 123 SER S O 1
ATOM 7993 N N . VAL C 3 126 ? 104.764 179.244 52.340 1.00 108.28 124 VAL S N 1
ATOM 7994 C CA . VAL C 3 126 ? 104.294 178.855 53.665 1.00 108.28 124 VAL S CA 1
ATOM 7995 C C . VAL C 3 126 ? 105.467 178.624 54.611 1.00 108.28 124 VAL S C 1
ATOM 7996 O O . VAL C 3 126 ? 105.349 178.847 55.824 1.00 108.28 124 VAL S O 1
ATOM 8000 N N . GLN C 3 127 ? 106.608 178.172 54.083 1.00 109.71 125 GLN S N 1
ATOM 8001 C CA . GLN C 3 127 ? 107.759 177.872 54.931 1.00 109.71 125 GLN S CA 1
ATOM 8002 C C . GLN C 3 127 ? 108.295 179.127 55.610 1.00 109.71 125 GLN S C 1
ATOM 8003 O O . GLN C 3 127 ? 108.603 179.111 56.809 1.00 109.71 125 GLN S O 1
ATOM 8005 N N . GLU C 3 128 ? 108.416 180.226 54.860 1.00 111.75 126 GLU S N 1
ATOM 8006 C CA . GLU C 3 128 ? 108.890 181.476 55.445 1.00 111.75 126 GLU S CA 1
ATOM 8007 C C . GLU C 3 128 ? 107.923 181.988 56.505 1.00 111.75 126 GLU S C 1
ATOM 8008 O O . GLU C 3 128 ? 108.346 182.487 57.558 1.00 111.75 126 GLU S O 1
ATOM 8010 N N . ALA C 3 129 ? 106.619 181.882 56.237 1.00 111.56 127 ALA S N 1
ATOM 8011 C CA . ALA C 3 129 ? 105.625 182.303 57.217 1.00 111.56 127 ALA S CA 1
ATOM 8012 C C . ALA C 3 129 ? 105.743 181.492 58.498 1.00 111.56 127 ALA S C 1
ATOM 8013 O O . ALA C 3 129 ? 105.712 182.053 59.598 1.00 111.56 127 ALA S O 1
ATOM 8015 N N . GLU C 3 130 ? 105.888 180.169 58.376 1.00 111.16 128 GLU S N 1
ATOM 8016 C CA . GLU C 3 130 ? 106.054 179.335 59.562 1.00 111.16 128 GLU S CA 1
ATOM 8017 C C . GLU C 3 130 ? 107.316 179.716 60.326 1.00 111.16 128 GLU S C 1
ATOM 8018 O O . GLU C 3 130 ? 107.294 179.842 61.559 1.00 111.16 128 GLU S O 1
ATOM 8020 N N . ALA C 3 131 ? 108.418 179.931 59.603 1.00 112.82 129 ALA S N 1
ATOM 8021 C CA . ALA C 3 131 ? 109.680 180.288 60.242 1.00 112.82 129 ALA S CA 1
ATOM 8022 C C . ALA C 3 131 ? 109.544 181.573 61.048 1.00 112.82 129 ALA S C 1
ATOM 8023 O O . ALA C 3 131 ? 109.931 181.630 62.221 1.00 112.82 129 ALA S O 1
ATOM 8025 N N . MET C 3 132 ? 108.998 182.622 60.431 1.00 114.03 130 MET S N 1
ATOM 8026 C CA . MET C 3 132 ? 108.893 183.897 61.136 1.00 114.03 130 MET S CA 1
ATOM 8027 C C . MET C 3 132 ? 107.868 183.840 62.264 1.00 114.03 130 MET S C 1
ATOM 8028 O O . MET C 3 132 ? 108.081 184.432 63.329 1.00 114.03 130 MET S O 1
ATOM 8033 N N . LEU C 3 133 ? 106.754 183.135 62.060 1.00 113.70 131 LEU S N 1
ATOM 8034 C CA . LEU C 3 133 ? 105.677 183.124 63.041 1.00 113.70 131 LEU S CA 1
ATOM 8035 C C . LEU C 3 133 ? 105.879 182.104 64.154 1.00 113.70 131 LEU S C 1
ATOM 8036 O O . LEU C 3 133 ? 105.046 182.042 65.065 1.00 113.70 131 LEU S O 1
ATOM 8041 N N . ASP C 3 134 ? 106.943 181.303 64.112 1.00 114.94 132 ASP S N 1
ATOM 8042 C CA . ASP C 3 134 ? 107.218 180.344 65.174 1.00 114.94 132 ASP S CA 1
ATOM 8043 C C . ASP C 3 134 ? 108.087 180.929 66.285 1.00 114.94 132 ASP S C 1
ATOM 8044 O O . ASP C 3 134 ? 108.732 180.174 67.020 1.00 114.94 132 ASP S O 1
ATOM 8046 N N . GLU C 3 135 ? 108.115 182.255 66.423 1.00 116.84 133 GLU S N 1
ATOM 8047 C CA . GLU C 3 135 ? 109.012 182.885 67.390 1.00 116.84 133 GLU S CA 1
ATOM 8048 C C . GLU C 3 135 ? 108.747 182.501 68.845 1.00 116.84 133 GLU S C 1
ATOM 8049 O O . GLU C 3 135 ? 109.726 182.208 69.555 1.00 116.84 133 GLU S O 1
ATOM 8051 N N . PRO C 3 136 ? 107.507 182.500 69.360 1.00 116.77 134 PRO S N 1
ATOM 8052 C CA . PRO C 3 136 ? 107.328 182.182 70.794 1.00 116.77 134 PRO S CA 1
ATOM 8053 C C . PRO C 3 136 ? 107.857 180.813 71.197 1.00 116.77 134 PRO S C 1
ATOM 8054 O O . PRO C 3 136 ? 108.605 180.710 72.179 1.00 116.77 134 PRO S O 1
ATOM 8058 N N . GLN C 3 137 ? 107.486 179.759 70.465 1.00 114.90 135 GLN S N 1
ATOM 8059 C CA . GLN C 3 137 ? 108.014 178.408 70.682 1.00 114.90 135 GLN S CA 1
ATOM 8060 C C . GLN C 3 137 ? 107.829 177.947 72.127 1.00 114.90 135 GLN S C 1
ATOM 8061 O O . GLN C 3 137 ? 108.763 177.469 72.774 1.00 114.90 135 GLN S O 1
ATOM 8063 N N . GLU C 3 138 ? 106.609 178.092 72.639 1.00 111.47 136 GLU S N 1
ATOM 8064 C CA . GLU C 3 138 ? 106.309 177.744 74.019 1.00 111.47 136 GLU S CA 1
ATOM 8065 C C . GLU C 3 138 ? 106.020 176.249 74.155 1.00 111.47 136 GLU S C 1
ATOM 8066 O O . GLU C 3 138 ? 105.847 175.525 73.171 1.00 111.47 136 GLU S O 1
ATOM 8068 N N . GLN C 3 139 ? 105.967 175.790 75.405 1.00 105.31 137 GLN S N 1
ATOM 8069 C CA . GLN C 3 139 ? 105.766 174.376 75.720 1.00 105.31 137 GLN S CA 1
ATOM 8070 C C . GLN C 3 139 ? 104.272 174.084 75.772 1.00 105.31 137 GLN S C 1
ATOM 8071 O O . GLN C 3 139 ? 103.578 174.490 76.707 1.00 105.31 137 GLN S O 1
ATOM 8073 N N . ALA C 3 140 ? 103.771 173.375 74.764 1.00 93.37 138 ALA S N 1
ATOM 8074 C CA . ALA C 3 140 ? 102.357 173.023 74.701 1.00 93.37 138 ALA S CA 1
ATOM 8075 C C . ALA C 3 140 ? 102.204 171.774 73.848 1.00 93.37 138 ALA S C 1
ATOM 8076 O O . ALA C 3 140 ? 102.553 171.787 72.665 1.00 93.37 138 ALA S O 1
ATOM 8078 N N . GLU C 3 141 ? 101.688 170.702 74.446 1.00 83.60 139 GLU S N 1
ATOM 8079 C CA . GLU C 3 141 ? 101.511 169.425 73.768 1.00 83.60 139 GLU S CA 1
ATOM 8080 C C . GLU C 3 141 ? 100.039 169.048 73.785 1.00 83.60 139 GLU S C 1
ATOM 8081 O O . GLU C 3 141 ? 99.374 169.166 74.819 1.00 83.60 139 GLU S O 1
ATOM 8087 N N . GLY C 3 142 ? 99.538 168.590 72.641 1.00 80.82 140 GLY S N 1
ATOM 8088 C CA . GLY C 3 142 ? 98.118 168.430 72.433 1.00 80.82 140 GLY S CA 1
ATOM 8089 C C . GLY C 3 142 ? 97.414 169.684 71.969 1.00 80.82 140 GLY S C 1
ATOM 8090 O O . GLY C 3 142 ? 96.189 169.662 71.802 1.00 80.82 140 GLY S O 1
ATOM 8091 N N . SER C 3 143 ? 98.148 170.770 71.751 1.00 85.38 141 SER S N 1
ATOM 8092 C CA . SER C 3 143 ? 97.584 172.049 71.347 1.00 85.38 141 SER S CA 1
ATOM 8093 C C . SER C 3 143 ? 97.823 172.279 69.861 1.00 85.38 141 SER S C 1
ATOM 8094 O O . SER C 3 143 ? 98.832 171.834 69.308 1.00 85.38 141 SER S O 1
ATOM 8097 N N . LEU C 3 144 ? 96.895 172.982 69.223 1.00 88.02 142 LEU S N 1
ATOM 8098 C CA . LEU C 3 144 ? 96.973 173.295 67.804 1.00 88.02 142 LEU S CA 1
ATOM 8099 C C . LEU C 3 144 ? 96.869 174.804 67.594 1.00 88.02 142 LEU S C 1
ATOM 8100 O O . LEU C 3 144 ? 96.667 175.576 68.534 1.00 88.02 142 LEU S O 1
ATOM 8105 N N . THR C 3 145 ? 97.023 175.218 66.337 1.00 92.28 143 THR S N 1
ATOM 8106 C CA . THR C 3 145 ? 96.910 176.616 65.943 1.00 92.28 143 THR S CA 1
ATOM 8107 C C . THR C 3 145 ? 96.511 176.663 64.475 1.00 92.28 143 THR S C 1
ATOM 8108 O O . THR C 3 145 ? 97.058 175.919 63.659 1.00 92.28 143 THR S O 1
ATOM 8112 N N . VAL C 3 146 ? 95.555 177.530 64.146 1.00 96.56 144 VAL S N 1
ATOM 8113 C CA . VAL C 3 146 ? 95.026 177.635 62.790 1.00 96.56 144 VAL S CA 1
ATOM 8114 C C . VAL C 3 146 ? 94.944 179.106 62.403 1.00 96.56 144 VAL S C 1
ATOM 8115 O O . VAL C 3 146 ? 94.532 179.949 63.206 1.00 96.56 144 VAL S O 1
ATOM 8119 N N . TYR C 3 147 ? 95.343 179.412 61.170 1.00 101.35 145 TYR S N 1
ATOM 8120 C CA . TYR C 3 147 ? 95.267 180.757 60.616 1.00 101.35 145 TYR S CA 1
ATOM 8121 C C . TYR C 3 147 ? 94.301 180.768 59.439 1.00 101.35 145 TYR S C 1
ATOM 8122 O O . TYR C 3 147 ? 94.226 179.798 58.677 1.00 101.35 145 TYR S O 1
ATOM 8131 N N . VAL C 3 148 ? 93.567 181.869 59.292 1.00 105.68 146 VAL S N 1
ATOM 8132 C CA . VAL C 3 148 ? 92.525 182.006 58.279 1.00 105.68 146 VAL S CA 1
ATOM 8133 C C . VAL C 3 148 ? 92.927 183.113 57.313 1.00 105.68 146 VAL S C 1
ATOM 8134 O O . VAL C 3 148 ? 93.299 184.211 57.741 1.00 105.68 146 VAL S O 1
ATOM 8138 N N . ILE C 3 149 ? 93.141 182.728 56.085 1.00 109.10 147 ILE S N 1
ATOM 8139 C CA . ILE C 3 149 ? 93.607 183.677 55.127 1.00 109.10 147 ILE S CA 1
ATOM 8140 C C . ILE C 3 149 ? 92.536 184.034 54.120 1.00 109.10 147 ILE S C 1
ATOM 8141 O O . ILE C 3 149 ? 91.484 183.435 54.102 1.00 109.10 147 ILE S O 1
ATOM 8146 N N . SER C 3 150 ? 92.810 185.012 53.275 1.00 112.11 148 SER S N 1
ATOM 8147 C CA . SER C 3 150 ? 91.859 185.473 52.225 1.00 112.11 148 SER S CA 1
ATOM 8148 C C . SER C 3 150 ? 91.683 184.507 51.088 1.00 112.11 148 SER S C 1
ATOM 8149 O O . SER C 3 150 ? 92.573 183.731 50.826 1.00 112.11 148 SER S O 1
ATOM 8152 N N . GLU C 3 151 ? 90.531 184.557 50.418 1.00 114.00 149 GLU S N 1
ATOM 8153 C CA . GLU C 3 151 ? 90.231 183.598 49.340 1.00 114.00 149 GLU S CA 1
ATOM 8154 C C . GLU C 3 151 ? 91.053 183.859 48.131 1.00 114.00 149 GLU S C 1
ATOM 8155 O O . GLU C 3 151 ? 91.079 183.069 47.197 1.00 114.00 149 GLU S O 1
ATOM 8161 N N . HIS C 3 152 ? 91.727 184.977 48.123 1.00 114.10 150 HIS S N 1
ATOM 8162 C CA . HIS C 3 152 ? 92.665 185.209 47.081 1.00 114.10 150 HIS S CA 1
ATOM 8163 C C . HIS C 3 152 ? 93.925 185.340 47.860 1.00 114.10 150 HIS S C 1
ATOM 8164 O O . HIS C 3 152 ? 94.194 186.387 48.419 1.00 114.10 150 HIS S O 1
ATOM 8166 N N . SER C 3 153 ? 94.672 184.264 48.005 1.00 112.80 151 SER S N 1
ATOM 8167 C CA . SER C 3 153 ? 95.978 184.350 48.626 1.00 112.80 151 SER S CA 1
ATOM 8168 C C . SER C 3 153 ? 96.938 183.709 47.635 1.00 112.80 151 SER S C 1
ATOM 8169 O O . SER C 3 153 ? 96.540 182.869 46.832 1.00 112.80 151 SER S O 1
ATOM 8172 N N . SER C 3 154 ? 98.203 184.081 47.676 1.00 113.00 152 SER S N 1
ATOM 8173 C CA . SER C 3 154 ? 99.153 183.587 46.687 1.00 113.00 152 SER S CA 1
ATOM 8174 C C . SER C 3 154 ? 100.245 182.839 47.362 1.00 113.00 152 SER S C 1
ATOM 8175 O O . SER C 3 154 ? 101.263 182.574 46.753 1.00 113.00 152 SER S O 1
ATOM 8178 N N . LEU C 3 155 ? 100.042 182.547 48.640 1.00 112.90 153 LEU S N 1
ATOM 8179 C CA . LEU C 3 155 ? 100.999 181.763 49.380 1.00 112.90 153 LEU S CA 1
ATOM 8180 C C . LEU C 3 155 ? 100.427 180.367 49.390 1.00 112.90 153 LEU S C 1
ATOM 8181 O O . LEU C 3 155 ? 101.166 179.385 49.458 1.00 112.90 153 LEU S O 1
ATOM 8186 N N . LEU C 3 156 ? 99.100 180.265 49.310 1.00 111.67 154 LEU S N 1
ATOM 8187 C CA . LEU C 3 156 ? 98.501 178.948 49.224 1.00 111.67 154 LEU S CA 1
ATOM 8188 C C . LEU C 3 156 ? 98.240 178.771 47.776 1.00 111.67 154 LEU S C 1
ATOM 8189 O O . LEU C 3 156 ? 97.559 179.591 47.165 1.00 111.67 154 LEU S O 1
ATOM 8194 N N . PRO C 3 157 ? 98.822 177.746 47.191 1.00 112.38 155 PRO S N 1
ATOM 8195 C CA . PRO C 3 157 ? 98.460 177.523 45.807 1.00 112.38 155 PRO S CA 1
ATOM 8196 C C . PRO C 3 157 ? 96.967 177.781 45.736 1.00 112.38 155 PRO S C 1
ATOM 8197 O O . PRO C 3 157 ? 96.218 177.373 46.602 1.00 112.38 155 PRO S O 1
ATOM 8201 N N . GLN C 3 158 ? 96.535 178.505 44.730 1.00 112.66 156 GLN S N 1
ATOM 8202 C CA . GLN C 3 158 ? 95.147 178.945 44.653 1.00 112.66 156 GLN S CA 1
ATOM 8203 C C . GLN C 3 158 ? 94.236 177.887 44.112 1.00 112.66 156 GLN S C 1
ATOM 8204 O O . GLN C 3 158 ? 93.419 178.128 43.228 1.00 112.66 156 GLN S O 1
ATOM 8206 N N . ASP C 3 159 ? 94.377 176.708 44.657 1.00 111.82 157 ASP S N 1
ATOM 8207 C CA . ASP C 3 159 ? 93.504 175.655 44.284 1.00 111.82 157 ASP S CA 1
ATOM 8208 C C . ASP C 3 159 ? 93.065 174.883 45.541 1.00 111.82 157 ASP S C 1
ATOM 8209 O O . ASP C 3 159 ? 92.253 173.956 45.450 1.00 111.82 157 ASP S O 1
ATOM 8211 N N . MET C 3 160 ? 93.577 175.254 46.714 1.00 108.60 158 MET S N 1
ATOM 8212 C CA . MET C 3 160 ? 93.280 174.479 47.896 1.00 108.60 158 MET S CA 1
ATOM 8213 C C . MET C 3 160 ? 93.040 175.259 49.199 1.00 108.60 158 MET S C 1
ATOM 8214 O O . MET C 3 160 ? 93.757 176.227 49.506 1.00 108.60 158 MET S O 1
ATOM 8216 N N . MET C 3 161 ? 92.091 174.810 49.997 1.00 105.96 159 MET S N 1
ATOM 8217 C CA . MET C 3 161 ? 91.815 175.499 51.235 1.00 105.96 159 MET S CA 1
ATOM 8218 C C . MET C 3 161 ? 92.815 175.266 52.379 1.00 105.96 159 MET S C 1
ATOM 8219 O O . MET C 3 161 ? 93.036 176.174 53.145 1.00 105.96 159 MET S O 1
ATOM 8221 N N . SER C 3 162 ? 93.426 174.077 52.477 1.00 101.56 160 SER S N 1
ATOM 8222 C CA . SER C 3 162 ? 94.243 173.809 53.640 1.00 101.56 160 SER S CA 1
ATOM 8223 C C . SER C 3 162 ? 95.713 173.484 53.437 1.00 101.56 160 SER S C 1
ATOM 8224 O O . SER C 3 162 ? 96.102 172.940 52.435 1.00 101.56 160 SER S O 1
ATOM 8227 N N . TYR C 3 163 ? 96.513 173.899 54.390 1.00 97.44 161 TYR S N 1
ATOM 8228 C CA . TYR C 3 163 ? 97.891 173.591 54.339 1.00 97.44 161 TYR S CA 1
ATOM 8229 C C . TYR C 3 163 ? 98.257 173.005 55.640 1.00 97.44 161 TYR S C 1
ATOM 8230 O O . TYR C 3 163 ? 98.311 173.713 56.608 1.00 97.44 161 TYR S O 1
ATOM 8239 N N . ILE C 3 164 ? 98.519 171.711 55.681 1.00 94.06 162 ILE S N 1
ATOM 8240 C CA . ILE C 3 164 ? 98.971 171.051 56.900 1.00 94.06 162 ILE S CA 1
ATOM 8241 C C . ILE C 3 164 ? 100.491 171.019 56.898 1.00 94.06 162 ILE S C 1
ATOM 8242 O O . ILE C 3 164 ? 101.110 170.542 55.939 1.00 94.06 162 ILE S O 1
ATOM 8247 N N . GLY C 3 165 ? 101.092 171.533 57.963 1.00 90.66 163 GLY S N 1
ATOM 8248 C CA . GLY C 3 165 ? 102.520 171.457 58.132 1.00 90.66 163 GLY S CA 1
ATOM 8249 C C . GLY C 3 165 ? 102.885 170.641 59.351 1.00 90.66 163 GLY S C 1
ATOM 8250 O O . GLY C 3 165 ? 102.021 170.096 60.046 1.00 90.66 163 GLY S O 1
ATOM 8251 N N . PRO C 3 166 ? 104.178 170.523 59.627 1.00 89.95 164 PRO S N 1
ATOM 8252 C CA . PRO C 3 166 ? 104.595 169.971 60.918 1.00 89.95 164 PRO S CA 1
ATOM 8253 C C . PRO C 3 166 ? 104.534 171.049 61.986 1.00 89.95 164 PRO S C 1
ATOM 8254 O O . PRO C 3 166 ? 104.045 172.153 61.720 1.00 89.95 164 PRO S O 1
ATOM 8258 N N . LYS C 3 167 ? 105.002 170.739 63.194 1.00 89.92 165 LYS S N 1
ATOM 8259 C CA . LYS C 3 167 ? 105.154 171.722 64.265 1.00 89.92 165 LYS S CA 1
ATOM 8260 C C . LYS C 3 167 ? 103.815 172.285 64.741 1.00 89.92 165 LYS S C 1
ATOM 8261 O O . LYS C 3 167 ? 103.735 173.451 65.134 1.00 89.92 165 LYS S O 1
ATOM 8267 N N . ARG C 3 168 ? 102.756 171.472 64.692 1.00 85.81 166 ARG S N 1
ATOM 8268 C CA . ARG C 3 168 ? 101.485 171.761 65.365 1.00 85.81 166 ARG S CA 1
ATOM 8269 C C . ARG C 3 168 ? 100.763 172.985 64.801 1.00 85.81 166 ARG S C 1
ATOM 8270 O O . ARG C 3 168 ? 100.050 173.674 65.532 1.00 85.81 166 ARG S O 1
ATOM 8278 N N . THR C 3 169 ? 100.911 173.277 63.511 1.00 90.53 167 THR S N 1
ATOM 8279 C CA . THR C 3 169 ? 100.313 174.476 62.936 1.00 90.53 167 THR S CA 1
ATOM 8280 C C . THR C 3 169 ? 99.708 174.160 61.573 1.00 90.53 167 THR S C 1
ATOM 8281 O O . THR C 3 169 ? 100.207 173.303 60.839 1.00 90.53 167 THR S O 1
ATOM 8285 N N . ALA C 3 170 ? 98.620 174.858 61.241 1.00 94.08 168 ALA S N 1
ATOM 8286 C CA . ALA C 3 170 ? 97.912 174.645 59.986 1.00 94.08 168 ALA S CA 1
ATOM 8287 C C . ALA C 3 170 ? 97.438 175.987 59.439 1.00 94.08 168 ALA S C 1
ATOM 8288 O O . ALA C 3 170 ? 97.514 177.017 60.113 1.00 94.08 168 ALA S O 1
ATOM 8290 N N . VAL C 3 171 ? 96.957 175.963 58.195 1.00 98.24 169 VAL S N 1
ATOM 8291 C CA . VAL C 3 171 ? 96.484 177.155 57.493 1.00 98.24 169 VAL S CA 1
ATOM 8292 C C . VAL C 3 171 ? 95.186 176.813 56.769 1.00 98.24 169 VAL S C 1
ATOM 8293 O O . VAL C 3 171 ? 95.069 175.748 56.155 1.00 98.24 169 VAL S O 1
ATOM 8297 N N . VAL C 3 172 ? 94.213 177.726 56.835 1.00 103.23 170 VAL S N 1
ATOM 8298 C CA . VAL C 3 172 ? 92.874 177.507 56.297 1.00 103.23 170 VAL S CA 1
ATOM 8299 C C . VAL C 3 172 ? 92.421 178.766 55.562 1.00 103.23 170 VAL S C 1
ATOM 8300 O O . VAL C 3 172 ? 92.802 179.885 55.917 1.00 103.23 170 VAL S O 1
ATOM 8304 N N . ARG C 3 173 ? 91.615 178.577 54.518 1.00 108.68 171 ARG S N 1
ATOM 8305 C CA . ARG C 3 173 ? 91.130 179.666 53.679 1.00 108.68 171 ARG S CA 1
ATOM 8306 C C . ARG C 3 173 ? 89.669 179.955 54.004 1.00 108.68 171 ARG S C 1
ATOM 8307 O O . ARG C 3 173 ? 88.830 179.049 53.972 1.00 108.68 171 ARG S O 1
ATOM 8315 N N . GLY C 3 174 ? 89.367 181.225 54.304 1.00 111.81 172 GLY S N 1
ATOM 8316 C CA . GLY C 3 174 ? 88.043 181.624 54.737 1.00 111.81 172 GLY S CA 1
ATOM 8317 C C . GLY C 3 174 ? 87.125 182.032 53.593 1.00 111.81 172 GLY S C 1
ATOM 8318 O O . GLY C 3 174 ? 87.410 181.825 52.414 1.00 111.81 172 GLY S O 1
ATOM 8319 N N . ILE C 3 175 ? 85.985 182.615 53.963 1.00 116.11 173 ILE S N 1
ATOM 8320 C CA . ILE C 3 175 ? 85.010 183.100 52.992 1.00 116.11 173 ILE S CA 1
ATOM 8321 C C . ILE C 3 175 ? 84.835 184.605 53.174 1.00 116.11 173 ILE S C 1
ATOM 8322 O O . ILE C 3 175 ? 84.554 185.080 54.282 1.00 116.11 173 ILE S O 1
ATOM 8327 N N . MET C 3 176 ? 85.040 185.360 52.089 1.00 118.06 174 MET S N 1
ATOM 8328 C CA . MET C 3 176 ? 84.722 186.786 52.110 1.00 118.06 174 MET S CA 1
ATOM 8329 C C . MET C 3 176 ? 83.217 187.013 52.108 1.00 118.06 174 MET S C 1
ATOM 8330 O O . MET C 3 176 ? 82.726 187.964 52.727 1.00 118.06 174 MET S O 1
ATOM 8335 N N . HIS C 3 177 ? 82.474 186.167 51.398 1.00 119.10 175 HIS S N 1
ATOM 8336 C CA . HIS C 3 177 ? 81.022 186.217 51.463 1.00 119.10 175 HIS S CA 1
ATOM 8337 C C . HIS C 3 177 ? 80.556 185.907 52.879 1.00 119.10 175 HIS S C 1
ATOM 8338 O O . HIS C 3 177 ? 81.195 185.153 53.617 1.00 119.10 175 HIS S O 1
ATOM 8340 N N . ARG C 3 178 ? 79.420 186.486 53.253 1.00 118.49 176 ARG S N 1
ATOM 8341 C CA . ARG C 3 178 ? 78.910 186.427 54.617 1.00 118.49 176 ARG S CA 1
ATOM 8342 C C . ARG C 3 178 ? 77.799 185.393 54.754 1.00 118.49 176 ARG S C 1
ATOM 8343 O O . ARG C 3 178 ? 76.799 185.623 55.437 1.00 118.49 176 ARG S O 1
ATOM 8345 N N . GLU C 3 179 ? 77.955 184.248 54.084 1.00 119.31 177 GLU S N 1
ATOM 8346 C CA . GLU C 3 179 ? 76.959 183.187 54.188 1.00 119.31 177 GLU S CA 1
ATOM 8347 C C . GLU C 3 179 ? 76.733 182.795 55.644 1.00 119.31 177 GLU S C 1
ATOM 8348 O O . GLU C 3 179 ? 75.594 182.784 56.124 1.00 119.31 177 GLU S O 1
ATOM 8350 N N . ALA C 3 180 ? 77.812 182.497 56.365 1.00 117.45 178 ALA S N 1
ATOM 8351 C CA . ALA C 3 180 ? 77.761 182.210 57.797 1.00 117.45 178 ALA S CA 1
ATOM 8352 C C . ALA C 3 180 ? 79.187 182.018 58.301 1.00 117.45 178 ALA S C 1
ATOM 8353 O O . ALA C 3 180 ? 80.147 181.996 57.525 1.00 117.45 178 ALA S O 1
ATOM 8355 N N . PHE C 3 181 ? 79.265 181.754 59.604 1.00 116.34 179 PHE S N 1
ATOM 8356 C CA . PHE C 3 181 ? 80.538 181.403 60.274 1.00 116.34 179 PHE S CA 1
ATOM 8357 C C . PHE C 3 181 ? 80.514 179.884 60.472 1.00 116.34 179 PHE S C 1
ATOM 8358 O O . PHE C 3 181 ? 81.389 179.360 61.190 1.00 116.34 179 PHE S O 1
ATOM 8366 N N . ASN C 3 182 ? 79.537 179.199 59.853 1.00 113.52 180 ASN S N 1
ATOM 8367 C CA . ASN C 3 182 ? 79.462 177.755 60.034 1.00 113.52 180 ASN S CA 1
ATOM 8368 C C . ASN C 3 182 ? 80.495 177.022 59.186 1.00 113.52 180 ASN S C 1
ATOM 8369 O O . ASN C 3 182 ? 81.139 176.085 59.669 1.00 113.52 180 ASN S O 1
ATOM 8371 N N . ILE C 3 183 ? 80.676 177.436 57.929 1.00 110.87 181 ILE S N 1
ATOM 8372 C CA . ILE C 3 183 ? 81.595 176.729 57.039 1.00 110.87 181 ILE S CA 1
ATOM 8373 C C . ILE C 3 183 ? 83.028 176.840 57.550 1.00 110.87 181 ILE S C 1
ATOM 8374 O O . ILE C 3 183 ? 83.817 175.890 57.433 1.00 110.87 181 ILE S O 1
ATOM 8379 N N . ILE C 3 184 ? 83.380 177.996 58.134 1.00 110.24 182 ILE S N 1
ATOM 8380 C CA . ILE C 3 184 ? 84.655 178.132 58.839 1.00 110.24 182 ILE S CA 1
ATOM 8381 C C . ILE C 3 184 ? 84.779 177.062 59.913 1.00 110.24 182 ILE S C 1
ATOM 8382 O O . ILE C 3 184 ? 85.813 176.396 60.026 1.00 110.24 182 ILE S O 1
ATOM 8387 N N . GLY C 3 185 ? 83.733 176.887 60.722 1.00 109.40 183 GLY S N 1
ATOM 8388 C CA . GLY C 3 185 ? 83.794 175.902 61.791 1.00 109.40 183 GLY S CA 1
ATOM 8389 C C . GLY C 3 185 ? 83.946 174.488 61.268 1.00 109.40 183 GLY S C 1
ATOM 8390 O O . GLY C 3 185 ? 84.704 173.686 61.819 1.00 109.40 183 GLY S O 1
ATOM 8391 N N . ARG C 3 186 ? 83.218 174.162 60.198 1.00 108.44 184 ARG S N 1
ATOM 8392 C CA . ARG C 3 186 ? 83.325 172.834 59.600 1.00 108.44 184 ARG S CA 1
ATOM 8393 C C . ARG C 3 186 ? 84.735 172.576 59.088 1.00 108.44 184 ARG S C 1
ATOM 8394 O O . ARG C 3 186 ? 85.311 171.506 59.321 1.00 108.44 184 ARG S O 1
ATOM 8402 N N . ARG C 3 187 ? 85.295 173.575 58.398 1.00 107.71 185 ARG S N 1
ATOM 8403 C CA . ARG C 3 187 ? 86.664 173.473 57.825 1.00 107.71 185 ARG S CA 1
ATOM 8404 C C . ARG C 3 187 ? 87.688 173.311 58.955 1.00 107.71 185 ARG S C 1
ATOM 8405 O O . ARG C 3 187 ? 88.621 172.499 58.792 1.00 107.71 185 ARG S O 1
ATOM 8413 N N . ILE C 3 188 ? 87.516 174.056 60.052 1.00 104.09 186 ILE S N 1
ATOM 8414 C CA . ILE C 3 188 ? 88.438 173.990 61.180 1.00 104.09 186 ILE S CA 1
ATOM 8415 C C . ILE C 3 188 ? 88.347 172.639 61.877 1.00 104.09 186 ILE S C 1
ATOM 8416 O O . ILE C 3 188 ? 89.370 172.049 62.233 1.00 104.09 186 ILE S O 1
ATOM 8421 N N . VAL C 3 189 ? 87.132 172.128 62.097 1.00 102.12 187 VAL S N 1
ATOM 8422 C CA . VAL C 3 189 ? 87.026 170.842 62.780 1.00 102.12 187 VAL S CA 1
ATOM 8423 C C . VAL C 3 189 ? 87.549 169.726 61.887 1.00 102.12 187 VAL S C 1
ATOM 8424 O O . VAL C 3 189 ? 88.105 168.740 62.381 1.00 102.12 187 VAL S O 1
ATOM 8428 N N . GLN C 3 190 ? 87.426 169.923 60.570 1.00 101.79 188 GLN S N 1
ATOM 8429 C CA . GLN C 3 190 ? 87.929 168.936 59.577 1.00 101.79 188 GLN S CA 1
ATOM 8430 C C . GLN C 3 190 ? 89.455 168.859 59.703 1.00 101.79 188 GLN S C 1
ATOM 8431 O O . GLN C 3 190 ? 89.987 167.733 59.769 1.00 101.79 188 GLN S O 1
ATOM 8437 N N . VAL C 3 191 ? 90.121 170.019 59.735 1.00 97.52 189 VAL S N 1
ATOM 8438 C CA . VAL C 3 191 ? 91.574 170.080 59.874 1.00 97.52 189 VAL S CA 1
ATOM 8439 C C . VAL C 3 191 ? 92.004 169.561 61.242 1.00 97.52 189 VAL S C 1
ATOM 8440 O O . VAL C 3 191 ? 93.006 168.847 61.363 1.00 97.52 189 VAL S O 1
ATOM 8444 N N . ALA C 3 192 ? 91.251 169.901 62.289 1.00 94.92 190 ALA S N 1
ATOM 8445 C CA . ALA C 3 192 ? 91.612 169.486 63.639 1.00 94.92 190 ALA S CA 1
ATOM 8446 C C . ALA C 3 192 ? 91.493 167.978 63.811 1.00 94.92 190 ALA S C 1
ATOM 8447 O O . ALA C 3 192 ? 92.283 167.368 64.538 1.00 94.92 190 ALA S O 1
ATOM 8449 N N . GLN C 3 193 ? 90.502 167.358 63.169 1.00 92.86 191 GLN S N 1
ATOM 8450 C CA . GLN C 3 193 ? 90.334 165.916 63.288 1.00 92.86 191 GLN S CA 1
ATOM 8451 C C . GLN C 3 193 ? 91.278 165.148 62.374 1.00 92.86 191 GLN S C 1
ATOM 8452 O O . GLN C 3 193 ? 91.571 163.978 62.642 1.00 92.86 191 GLN S O 1
ATOM 8458 N N . ALA C 3 194 ? 91.753 165.771 61.291 1.00 89.83 192 ALA S N 1
ATOM 8459 C CA . ALA C 3 194 ? 92.835 165.159 60.526 1.00 89.83 192 ALA S CA 1
ATOM 8460 C C . ALA C 3 194 ? 94.082 165.008 61.387 1.00 89.83 192 ALA S C 1
ATOM 8461 O O . ALA C 3 194 ? 94.758 163.974 61.347 1.00 89.83 192 ALA S O 1
ATOM 8463 N N . MET C 3 195 ? 94.401 166.032 62.170 1.00 87.17 193 MET S N 1
ATOM 8464 C CA . MET C 3 195 ? 95.370 165.925 63.247 1.00 87.17 193 MET S CA 1
ATOM 8465 C C . MET C 3 195 ? 94.648 165.458 64.508 1.00 87.17 193 MET S C 1
ATOM 8466 O O . MET C 3 195 ? 93.512 164.978 64.458 1.00 87.17 193 MET S O 1
ATOM 8471 N N . SER C 3 196 ? 95.318 165.574 65.651 1.00 82.48 194 SER S N 1
ATOM 8472 C CA . SER C 3 196 ? 94.690 165.510 66.981 1.00 82.48 194 SER S CA 1
ATOM 8473 C C . SER C 3 196 ? 93.938 164.189 67.137 1.00 82.48 194 SER S C 1
ATOM 8474 O O . SER C 3 196 ? 94.495 163.131 66.806 1.00 82.48 194 SER S O 1
ATOM 8477 N N . LEU C 3 197 ? 92.695 164.196 67.614 1.00 80.92 195 LEU S N 1
ATOM 8478 C CA . LEU C 3 197 ? 92.038 163.005 68.133 1.00 80.92 195 LEU S CA 1
ATOM 8479 C C . LEU C 3 197 ? 90.942 162.508 67.200 1.00 80.92 195 LEU S C 1
ATOM 8480 O O . LEU C 3 197 ? 90.231 163.299 66.573 1.00 80.92 195 LEU S O 1
ATOM 8485 N N . THR C 3 198 ? 90.819 161.185 67.127 1.00 84.78 196 THR S N 1
ATOM 8486 C CA . THR C 3 198 ? 89.783 160.505 66.368 1.00 84.78 196 THR S CA 1
ATOM 8487 C C . THR C 3 198 ? 89.436 159.221 67.107 1.00 84.78 196 THR S C 1
ATOM 8488 O O . THR C 3 198 ? 90.209 158.735 67.936 1.00 84.78 196 THR S O 1
ATOM 8492 N N . GLU C 3 199 ? 88.253 158.676 66.816 1.00 85.55 197 GLU S N 1
ATOM 8493 C CA . GLU C 3 199 ? 87.863 157.413 67.431 1.00 85.55 197 GLU S CA 1
ATOM 8494 C C . GLU C 3 199 ? 88.732 156.252 66.964 1.00 85.55 197 GLU S C 1
ATOM 8495 O O . GLU C 3 199 ? 88.824 155.242 67.670 1.00 85.55 197 GLU S O 1
ATOM 8501 N N . ASP C 3 200 ? 89.364 156.369 65.793 1.00 84.24 198 ASP S N 1
ATOM 8502 C CA . ASP C 3 200 ? 90.253 155.313 65.320 1.00 84.24 198 ASP S CA 1
ATOM 8503 C C . ASP C 3 200 ? 91.585 155.339 66.058 1.00 84.24 198 ASP S C 1
ATOM 8504 O O . ASP C 3 200 ? 92.205 154.291 66.271 1.00 84.24 198 ASP S O 1
ATOM 8509 N N . VAL C 3 201 ? 92.039 156.531 66.449 1.00 79.31 199 VAL S N 1
ATOM 8510 C CA . VAL C 3 201 ? 93.289 156.676 67.181 1.00 79.31 199 VAL S CA 1
ATOM 8511 C C . VAL C 3 201 ? 93.244 155.926 68.503 1.00 79.31 199 VAL S C 1
ATOM 8512 O O . VAL C 3 201 ? 94.247 155.339 68.923 1.00 79.31 199 VAL S O 1
ATOM 8516 N N . LEU C 3 202 ? 92.085 155.908 69.158 1.00 77.46 200 LEU S N 1
ATOM 8517 C CA . LEU C 3 202 ? 91.911 155.244 70.441 1.00 77.46 200 LEU S CA 1
ATOM 8518 C C . LEU C 3 202 ? 91.316 153.848 70.289 1.00 77.46 200 LEU S C 1
ATOM 8519 O O . LEU C 3 202 ? 90.582 153.395 71.171 1.00 77.46 200 LEU S O 1
ATOM 8524 N N . ALA C 3 203 ? 91.603 153.163 69.181 1.00 75.81 201 ALA S N 1
ATOM 8525 C CA . ALA C 3 203 ? 91.059 151.831 68.946 1.00 75.81 201 ALA S CA 1
ATOM 8526 C C . ALA C 3 203 ? 91.980 150.716 69.422 1.00 75.81 201 ALA S C 1
ATOM 8527 O O . ALA C 3 203 ? 91.491 149.696 69.919 1.00 75.81 201 ALA S O 1
ATOM 8529 N N . ALA C 3 204 ? 93.299 150.878 69.274 1.00 73.57 202 ALA S N 1
ATOM 8530 C CA . ALA C 3 204 ? 94.230 149.899 69.829 1.00 73.57 202 ALA S CA 1
ATOM 8531 C C . ALA C 3 204 ? 94.194 149.916 71.351 1.00 73.57 202 ALA S C 1
ATOM 8532 O O . ALA C 3 204 ? 94.076 148.863 71.988 1.00 73.57 202 ALA S O 1
ATOM 8534 N N . ALA C 3 205 ? 94.302 151.098 71.950 1.00 74.34 203 ALA S N 1
ATOM 8535 C CA . ALA C 3 205 ? 93.849 151.270 73.318 1.00 74.34 203 ALA S CA 1
ATOM 8536 C C . ALA C 3 205 ? 92.328 151.164 73.347 1.00 74.34 203 ALA S C 1
ATOM 8537 O O . ALA C 3 205 ? 91.662 151.234 72.312 1.00 74.34 203 ALA S O 1
ATOM 8539 N N . LEU C 3 206 ? 91.778 150.947 74.539 1.00 76.97 204 LEU S N 1
ATOM 8540 C CA . LEU C 3 206 ? 90.339 150.802 74.734 1.00 76.97 204 LEU S CA 1
ATOM 8541 C C . LEU C 3 206 ? 89.770 149.595 74.005 1.00 76.97 204 LEU S C 1
ATOM 8542 O O . LEU C 3 206 ? 88.546 149.488 73.871 1.00 76.97 204 LEU S O 1
ATOM 8547 N N . ALA C 3 207 ? 90.623 148.693 73.512 1.00 78.64 205 ALA S N 1
ATOM 8548 C CA . ALA C 3 207 ? 90.159 147.651 72.601 1.00 78.64 205 ALA S CA 1
ATOM 8549 C C . ALA C 3 207 ? 89.185 146.702 73.286 1.00 78.64 205 ALA S C 1
ATOM 8550 O O . ALA C 3 207 ? 88.191 146.284 72.682 1.00 78.64 205 ALA S O 1
ATOM 8552 N N . ASP C 3 208 ? 89.462 146.336 74.539 1.00 81.34 206 ASP S N 1
ATOM 8553 C CA . ASP C 3 208 ? 88.559 145.453 75.270 1.00 81.34 206 ASP S CA 1
ATOM 8554 C C . ASP C 3 208 ? 87.225 146.133 75.552 1.00 81.34 206 ASP S C 1
ATOM 8555 O O . ASP C 3 208 ? 86.161 145.528 75.381 1.00 81.34 206 ASP S O 1
ATOM 8560 N N . HIS C 3 209 ? 87.261 147.388 75.987 1.00 85.92 207 HIS S N 1
ATOM 8561 C CA . HIS C 3 209 ? 86.057 148.132 76.368 1.00 85.92 207 HIS S CA 1
ATOM 8562 C C . HIS C 3 209 ? 85.189 148.555 75.180 1.00 85.92 207 HIS S C 1
ATOM 8563 O O . HIS C 3 209 ? 84.223 149.263 75.410 1.00 85.92 207 HIS S O 1
ATOM 8570 N N . LEU C 3 210 ? 85.478 148.161 73.935 1.00 91.58 208 LEU S N 1
ATOM 8571 C CA . LEU C 3 210 ? 84.720 148.629 72.769 1.00 91.58 208 LEU S CA 1
ATOM 8572 C C . LEU C 3 210 ? 84.027 147.439 72.123 1.00 91.58 208 LEU S C 1
ATOM 8573 O O . LEU C 3 210 ? 84.587 146.341 72.092 1.00 91.58 208 LEU S O 1
ATOM 8578 N N . PRO C 3 211 ? 82.793 147.648 71.610 1.00 97.81 209 PRO S N 1
ATOM 8579 C CA . PRO C 3 211 ? 82.112 146.479 71.055 1.00 97.81 209 PRO S CA 1
ATOM 8580 C C . PRO C 3 211 ? 82.878 145.894 69.886 1.00 97.81 209 PRO S C 1
ATOM 8581 O O . PRO C 3 211 ? 83.332 146.630 69.012 1.00 97.81 209 PRO S O 1
ATOM 8585 N N . GLU C 3 212 ? 83.014 144.578 69.865 1.00 103.92 210 GLU S N 1
ATOM 8586 C CA . GLU C 3 212 ? 83.752 143.901 68.793 1.00 103.92 210 GLU S CA 1
ATOM 8587 C C . GLU C 3 212 ? 82.972 144.011 67.488 1.00 103.92 210 GLU S C 1
ATOM 8588 O O . GLU C 3 212 ? 81.737 144.071 67.476 1.00 103.92 210 GLU S O 1
ATOM 8594 N N . ASP C 3 213 ? 83.711 144.036 66.393 1.00 104.81 211 ASP S N 1
ATOM 8595 C CA . ASP C 3 213 ? 83.133 144.103 65.070 1.00 104.81 211 ASP S CA 1
ATOM 8596 C C . ASP C 3 213 ? 84.023 143.327 64.112 1.00 104.81 211 ASP S C 1
ATOM 8597 O O . ASP C 3 213 ? 85.132 142.918 64.459 1.00 104.81 211 ASP S O 1
ATOM 8599 N N . LYS C 3 214 ? 83.515 143.103 62.900 1.00 102.47 212 LYS S N 1
ATOM 8600 C CA . LYS C 3 214 ? 84.394 142.666 61.829 1.00 102.47 212 LYS S CA 1
ATOM 8601 C C . LYS C 3 214 ? 85.470 143.722 61.610 1.00 102.47 212 LYS S C 1
ATOM 8602 O O . LYS C 3 214 ? 85.214 144.926 61.704 1.00 102.47 212 LYS S O 1
ATOM 8604 N N . TRP C 3 215 ? 86.689 143.252 61.340 1.00 94.84 213 TRP S N 1
ATOM 8605 C CA . TRP C 3 215 ? 87.927 144.035 61.227 1.00 94.84 213 TRP S CA 1
ATOM 8606 C C . TRP C 3 215 ? 88.450 144.477 62.587 1.00 94.84 213 TRP S C 1
ATOM 8607 O O . TRP C 3 215 ? 89.238 145.430 62.650 1.00 94.84 213 TRP S O 1
ATOM 8609 N N . SER C 3 216 ? 88.030 143.830 63.678 1.00 89.94 214 SER S N 1
ATOM 8610 C CA . SER C 3 216 ? 88.575 144.161 64.990 1.00 89.94 214 SER S CA 1
ATOM 8611 C C . SER C 3 216 ? 90.016 143.691 65.127 1.00 89.94 214 SER S C 1
ATOM 8612 O O . SER C 3 216 ? 90.808 144.302 65.854 1.00 89.94 214 SER S O 1
ATOM 8615 N N . ALA C 3 217 ? 90.369 142.597 64.448 1.00 80.72 215 ALA S N 1
ATOM 8616 C CA . ALA C 3 217 ? 91.658 141.953 64.679 1.00 80.72 215 ALA S CA 1
ATOM 8617 C C . ALA C 3 217 ? 92.821 142.845 64.262 1.00 80.72 215 ALA S C 1
ATOM 8618 O O . ALA C 3 217 ? 93.802 142.982 65.001 1.00 80.72 215 ALA S O 1
ATOM 8620 N N . GLU C 3 218 ? 92.739 143.454 63.076 1.00 79.63 216 GLU S N 1
ATOM 8621 C CA . GLU C 3 218 ? 93.872 144.236 62.592 1.00 79.63 216 GLU S CA 1
ATOM 8622 C C . GLU C 3 218 ? 94.023 145.547 63.351 1.00 79.63 216 GLU S C 1
ATOM 8623 O O . GLU C 3 218 ? 95.114 146.127 63.368 1.00 79.63 216 GLU S O 1
ATOM 8629 N N . LYS C 3 219 ? 92.952 146.035 63.979 1.00 77.33 217 LYS S N 1
ATOM 8630 C CA . LYS C 3 219 ? 93.067 147.219 64.825 1.00 77.33 217 LYS S CA 1
ATOM 8631 C C . LYS C 3 219 ? 93.769 146.932 66.148 1.00 77.33 217 LYS S C 1
ATOM 8632 O O . LYS C 3 219 ? 94.002 147.871 66.917 1.00 77.33 217 LYS S O 1
ATOM 8638 N N . ARG C 3 220 ? 94.101 145.672 66.432 1.00 68.92 218 ARG S N 1
ATOM 8639 C CA . ARG C 3 220 ? 94.851 145.289 67.622 1.00 68.92 218 ARG S CA 1
ATOM 8640 C C . ARG C 3 220 ? 96.319 145.006 67.330 1.00 68.92 218 ARG S C 1
ATOM 8641 O O . ARG C 3 220 ? 97.055 144.603 68.235 1.00 68.92 218 ARG S O 1
ATOM 8649 N N . ARG C 3 221 ? 96.760 145.200 66.090 1.00 61.01 219 ARG S N 1
ATOM 8650 C CA . ARG C 3 221 ? 98.112 144.796 65.714 1.00 61.01 219 ARG S CA 1
ATOM 8651 C C . ARG C 3 221 ? 99.235 145.654 66.299 1.00 61.01 219 ARG S C 1
ATOM 8652 O O . ARG C 3 221 ? 100.323 145.099 66.531 1.00 61.01 219 ARG S O 1
ATOM 8660 N N . PRO C 3 222 ? 99.081 146.963 66.533 1.00 55.26 220 PRO S N 1
ATOM 8661 C CA . PRO C 3 222 ? 100.214 147.746 67.042 1.00 55.26 220 PRO S CA 1
ATOM 8662 C C . PRO C 3 222 ? 100.711 147.277 68.403 1.00 55.26 220 PRO S C 1
ATOM 8663 O O . PRO C 3 222 ? 100.051 146.524 69.121 1.00 55.26 220 PRO S O 1
ATOM 8667 N N . LEU C 3 223 ? 101.911 147.742 68.744 1.00 50.49 221 LEU S N 1
ATOM 8668 C CA . LEU C 3 223 ? 102.548 147.418 70.011 1.00 50.49 221 LEU S CA 1
ATOM 8669 C C . LEU C 3 223 ? 101.770 148.019 71.179 1.00 50.49 221 LEU S C 1
ATOM 8670 O O . LEU C 3 223 ? 100.996 148.968 71.027 1.00 50.49 221 LEU S O 1
ATOM 8675 N N . LYS C 3 224 ? 101.989 147.456 72.361 1.00 50.22 222 LYS S N 1
ATOM 8676 C CA . LYS C 3 224 ? 101.348 147.921 73.580 1.00 50.22 222 LYS S CA 1
ATOM 8677 C C . LYS C 3 224 ? 102.285 148.833 74.364 1.00 50.22 222 LYS S C 1
ATOM 8678 O O . LYS C 3 224 ? 103.500 148.846 74.155 1.00 50.22 222 LYS S O 1
ATOM 8684 N N . SER C 3 225 ? 101.696 149.605 75.273 1.00 49.00 223 SER S N 1
ATOM 8685 C CA . SER C 3 225 ? 102.452 150.593 76.031 1.00 49.00 223 SER S CA 1
ATOM 8686 C C . SER C 3 225 ? 103.442 149.924 76.977 1.00 49.00 223 SER S C 1
ATOM 8687 O O . SER C 3 225 ? 103.145 148.895 77.590 1.00 49.00 223 SER S O 1
ATOM 8690 N N . SER C 3 226 ? 104.625 150.522 77.094 1.00 47.16 224 SER S N 1
ATOM 8691 C CA . SER C 3 226 ? 105.673 150.009 77.965 1.00 47.16 224 SER S CA 1
ATOM 8692 C C . SER C 3 226 ? 106.624 151.148 78.305 1.00 47.16 224 SER S C 1
ATOM 8693 O O . SER C 3 226 ? 106.610 152.207 77.673 1.00 47.16 224 SER S O 1
ATOM 8696 N N . LEU C 3 227 ? 107.450 150.919 79.328 1.00 47.87 225 LEU S N 1
ATOM 8697 C CA . LEU C 3 227 ? 108.433 151.924 79.722 1.00 47.87 225 LEU S CA 1
ATOM 8698 C C . LEU C 3 227 ? 109.600 151.982 78.742 1.00 47.87 225 LEU S C 1
ATOM 8699 O O . LEU C 3 227 ? 110.064 153.071 78.387 1.00 47.87 225 LEU S O 1
ATOM 8704 N N . GLY C 3 228 ? 110.090 150.821 78.293 1.00 45.46 226 GLY S N 1
ATOM 8705 C CA . GLY C 3 228 ? 111.251 150.777 77.432 1.00 45.46 226 GLY S CA 1
ATOM 8706 C C . GLY C 3 228 ? 111.089 149.759 76.321 1.00 45.46 226 GLY S C 1
ATOM 8707 O O . GLY C 3 228 ? 110.175 148.933 76.332 1.00 45.46 226 GLY S O 1
ATOM 8708 N N . TYR C 3 229 ? 112.006 149.834 75.357 1.00 46.47 227 TYR S N 1
ATOM 8709 C CA . TYR C 3 229 ? 112.012 148.963 74.191 1.00 46.47 227 TYR S CA 1
ATOM 8710 C C . TYR C 3 229 ? 113.449 148.643 73.807 1.00 46.47 227 TYR S C 1
ATOM 8711 O O . TYR C 3 229 ? 114.339 149.483 73.959 1.00 46.47 227 TYR S O 1
ATOM 8720 N N . GLU C 3 230 ? 113.667 147.430 73.304 1.00 43.75 228 GLU S N 1
ATOM 8721 C CA . GLU C 3 230 ? 114.969 146.990 72.818 1.00 43.75 228 GLU S CA 1
ATOM 8722 C C . GLU C 3 230 ? 114.913 146.809 71.309 1.00 43.75 228 GLU S C 1
ATOM 8723 O O . GLU C 3 230 ? 113.980 146.188 70.790 1.00 43.75 228 GLU S O 1
ATOM 8729 N N . ILE C 3 231 ? 115.907 147.349 70.610 1.00 41.80 229 ILE S N 1
ATOM 8730 C CA . ILE C 3 231 ? 116.032 147.213 69.163 1.00 41.80 229 ILE S CA 1
ATOM 8731 C C . ILE C 3 231 ? 117.386 146.592 68.851 1.00 41.80 229 ILE S C 1
ATOM 8732 O O . ILE C 3 231 ? 118.420 147.074 69.327 1.00 41.80 229 ILE S O 1
ATOM 8737 N N . THR C 3 232 ? 117.381 145.523 68.056 1.00 39.03 230 THR S N 1
ATOM 8738 C CA . THR C 3 232 ? 118.595 144.800 67.702 1.00 39.03 230 THR S CA 1
ATOM 8739 C C . THR C 3 232 ? 118.654 144.595 66.196 1.00 39.03 230 THR S C 1
ATOM 8740 O O . THR C 3 232 ? 117.674 144.157 65.588 1.00 39.03 230 THR S O 1
ATOM 8744 N N . PHE C 3 233 ? 119.800 144.912 65.603 1.00 38.83 231 PHE S N 1
ATOM 8745 C CA . PHE C 3 233 ? 120.058 144.661 64.192 1.00 38.83 231 PHE S CA 1
ATOM 8746 C C . PHE C 3 233 ? 120.983 143.458 64.060 1.00 38.83 231 PHE S C 1
ATOM 8747 O O . PHE C 3 233 ? 122.003 143.379 64.749 1.00 38.83 231 PHE S O 1
ATOM 8755 N N . SER C 3 234 ? 120.627 142.523 63.182 1.00 38.56 232 SER S N 1
ATOM 8756 C CA . SER C 3 234 ? 121.421 141.323 62.964 1.00 38.56 232 SER S CA 1
ATOM 8757 C C . SER C 3 234 ? 121.694 141.136 61.480 1.00 38.56 232 SER S C 1
ATOM 8758 O O . SER C 3 234 ? 120.808 141.340 60.647 1.00 38.56 232 SER S O 1
ATOM 8761 N N . LEU C 3 235 ? 122.924 140.747 61.157 1.00 45.36 233 LEU S N 1
ATOM 8762 C CA . LEU C 3 235 ? 123.315 140.401 59.796 1.00 45.36 233 LEU S CA 1
ATOM 8763 C C . LEU C 3 235 ? 123.494 138.893 59.707 1.00 45.36 233 LEU S C 1
ATOM 8764 O O . LEU C 3 235 ? 124.253 138.307 60.485 1.00 45.36 233 LEU S O 1
ATOM 8769 N N . LEU C 3 236 ? 122.799 138.274 58.759 1.00 48.20 234 LEU S N 1
ATOM 8770 C CA . LEU C 3 236 ? 122.828 136.830 58.575 1.00 48.20 234 LEU S CA 1
ATOM 8771 C C . LEU C 3 236 ? 123.729 136.496 57.392 1.00 48.20 234 LEU S C 1
ATOM 8772 O O . LEU C 3 236 ? 123.483 136.953 56.272 1.00 48.20 234 LEU S O 1
ATOM 8777 N N . ASN C 3 237 ? 124.765 135.694 57.645 1.00 53.72 235 ASN S N 1
ATOM 8778 C CA . ASN C 3 237 ? 125.717 135.260 56.623 1.00 53.72 235 ASN S CA 1
ATOM 8779 C C . ASN C 3 237 ? 125.730 133.738 56.584 1.00 53.72 235 ASN S C 1
ATOM 8780 O O . ASN C 3 237 ? 126.505 133.094 57.308 1.00 53.72 235 ASN S O 1
ATOM 8785 N N . PRO C 3 238 ? 124.890 133.118 55.751 1.00 58.08 236 PRO S N 1
ATOM 8786 C CA . PRO C 3 238 ? 124.840 131.650 55.704 1.00 58.08 236 PRO S CA 1
ATOM 8787 C C . PRO C 3 238 ? 125.971 130.996 54.925 1.00 58.08 236 PRO S C 1
ATOM 8788 O O . PRO C 3 238 ? 126.130 129.772 55.026 1.00 58.08 236 PRO S O 1
ATOM 8792 N N . ASP C 3 239 ? 126.753 131.748 54.151 1.00 63.35 237 ASP S N 1
ATOM 8793 C CA . ASP C 3 239 ? 127.815 131.184 53.315 1.00 63.35 237 ASP S CA 1
ATOM 8794 C C . ASP C 3 239 ? 129.090 132.004 53.471 1.00 63.35 237 ASP S C 1
ATOM 8795 O O . ASP C 3 239 ? 129.484 132.750 52.569 1.00 63.35 237 ASP S O 1
ATOM 8800 N N . PRO C 3 240 ? 129.772 131.880 54.615 1.00 59.92 238 PRO S N 1
ATOM 8801 C CA . PRO C 3 240 ? 131.012 132.649 54.818 1.00 59.92 238 PRO S CA 1
ATOM 8802 C C . PRO C 3 240 ? 132.166 132.231 53.912 1.00 59.92 238 PRO S C 1
ATOM 8803 O O . PRO C 3 240 ? 133.152 132.976 53.831 1.00 59.92 238 PRO S O 1
ATOM 8807 N N . LYS C 3 241 ? 132.088 131.079 53.238 1.00 67.85 239 LYS S N 1
ATOM 8808 C CA . LYS C 3 241 ? 133.136 130.697 52.292 1.00 67.85 239 LYS S CA 1
ATOM 8809 C C . LYS C 3 241 ? 133.097 131.522 51.015 1.00 67.85 239 LYS S C 1
ATOM 8810 O O . LYS C 3 241 ? 134.141 131.731 50.387 1.00 67.85 239 LYS S O 1
ATOM 8816 N N . SER C 3 242 ? 131.919 131.988 50.610 1.00 69.39 240 SER S N 1
ATOM 8817 C CA . SER C 3 242 ? 131.773 132.753 49.380 1.00 69.39 240 SER S CA 1
ATOM 8818 C C . SER C 3 242 ? 131.768 134.256 49.608 1.00 69.39 240 SER S C 1
ATOM 8819 O O . SER C 3 242 ? 132.315 135.001 48.791 1.00 69.39 240 SER S O 1
ATOM 8822 N N . HIS C 3 243 ? 131.171 134.723 50.701 1.00 70.02 241 HIS S N 1
ATOM 8823 C CA . HIS C 3 243 ? 130.985 136.147 50.941 1.00 70.02 241 HIS S CA 1
ATOM 8824 C C . HIS C 3 243 ? 131.693 136.563 52.221 1.00 70.02 241 HIS S C 1
ATOM 8825 O O . HIS C 3 243 ? 131.574 135.891 53.251 1.00 70.02 241 HIS S O 1
ATOM 8832 N N . ASP C 3 244 ? 132.422 137.672 52.150 1.00 73.25 242 ASP S N 1
ATOM 8833 C CA . ASP C 3 244 ? 133.025 138.319 53.311 1.00 73.25 242 ASP S CA 1
ATOM 8834 C C . ASP C 3 244 ? 132.283 139.634 53.527 1.00 73.25 242 ASP S C 1
ATOM 8835 O O . ASP C 3 244 ? 132.591 140.642 52.884 1.00 73.25 242 ASP S O 1
ATOM 8840 N N . VAL C 3 245 ? 131.310 139.623 54.436 1.00 66.89 243 VAL S N 1
ATOM 8841 C CA . VAL C 3 245 ? 130.384 140.736 54.613 1.00 66.89 243 VAL S CA 1
ATOM 8842 C C . VAL C 3 245 ? 130.880 141.630 55.740 1.00 66.89 243 VAL S C 1
ATOM 8843 O O . VAL C 3 245 ? 131.055 141.176 56.878 1.00 66.89 243 VAL S O 1
ATOM 8847 N N . TYR C 3 246 ? 131.098 142.904 55.423 1.00 68.72 244 TYR S N 1
ATOM 8848 C CA . TYR C 3 246 ? 131.401 143.936 56.404 1.00 68.72 244 TYR S CA 1
ATOM 8849 C C . TYR C 3 246 ? 130.385 145.055 56.254 1.00 68.72 244 TYR S C 1
ATOM 8850 O O . TYR C 3 246 ? 129.924 145.338 55.144 1.00 68.72 244 TYR S O 1
ATOM 8859 N N . TRP C 3 247 ? 129.868 145.505 57.391 1.00 64.78 245 TRP S N 1
ATOM 8860 C CA . TRP C 3 247 ? 128.896 146.620 57.460 1.00 64.78 245 TRP S CA 1
ATOM 8861 C C . TRP C 3 247 ? 129.336 147.723 58.439 1.00 64.78 245 TRP S C 1
ATOM 8862 O O . TRP C 3 247 ? 130.095 147.477 59.325 1.00 64.78 245 TRP S O 1
ATOM 8873 N N . ASP C 3 248 ? 128.882 148.922 58.272 1.00 65.61 246 ASP S N 1
ATOM 8874 C CA . ASP C 3 248 ? 129.200 150.034 59.174 1.00 65.61 246 ASP S CA 1
ATOM 8875 C C . ASP C 3 248 ? 127.957 150.413 59.970 1.00 65.61 246 ASP S C 1
ATOM 8876 O O . ASP C 3 248 ? 127.123 151.207 59.538 1.00 65.61 246 ASP S O 1
ATOM 8881 N N . ILE C 3 249 ? 127.836 149.848 61.164 1.00 61.89 247 ILE S N 1
ATOM 8882 C CA . ILE C 3 249 ? 126.698 150.178 62.020 1.00 61.89 247 ILE S CA 1
ATOM 8883 C C . ILE C 3 249 ? 126.895 151.459 62.817 1.00 61.89 247 ILE S C 1
ATOM 8884 O O . ILE C 3 249 ? 125.954 152.231 62.965 1.00 61.89 247 ILE S O 1
ATOM 8889 N N . GLU C 3 250 ? 128.065 151.684 63.382 1.00 65.69 248 GLU S N 1
ATOM 8890 C CA . GLU C 3 250 ? 128.157 152.743 64.376 1.00 65.69 248 GLU S CA 1
ATOM 8891 C C . GLU C 3 250 ? 127.879 154.102 63.748 1.00 65.69 248 GLU S C 1
ATOM 8892 O O . GLU C 3 250 ? 127.062 154.884 64.259 1.00 65.69 248 GLU S O 1
ATOM 8898 N N . GLY C 3 251 ? 128.473 154.344 62.580 1.00 63.76 249 GLY S N 1
ATOM 8899 C CA . GLY C 3 251 ? 128.153 155.535 61.818 1.00 63.76 249 GLY S CA 1
ATOM 8900 C C . GLY C 3 251 ? 126.709 155.590 61.364 1.00 63.76 249 GLY S C 1
ATOM 8901 O O . GLY C 3 251 ? 126.085 156.651 61.415 1.00 63.76 249 GLY S O 1
ATOM 8902 N N . ALA C 3 252 ? 126.147 154.457 60.938 1.00 62.71 250 ALA S N 1
ATOM 8903 C CA . ALA C 3 252 ? 124.764 154.465 60.468 1.00 62.71 250 ALA S CA 1
ATOM 8904 C C . ALA C 3 252 ? 123.798 154.795 61.598 1.00 62.71 250 ALA S C 1
ATOM 8905 O O . ALA C 3 252 ? 122.904 155.632 61.431 1.00 62.71 250 ALA S O 1
ATOM 8907 N N . VAL C 3 253 ? 123.977 154.162 62.759 1.00 60.46 251 VAL S N 1
ATOM 8908 C CA . VAL C 3 253 ? 123.149 154.464 63.919 1.00 60.46 251 VAL S CA 1
ATOM 8909 C C . VAL C 3 253 ? 123.278 155.933 64.277 1.00 60.46 251 VAL S C 1
ATOM 8910 O O . VAL C 3 253 ? 122.280 156.660 64.285 1.00 60.46 251 VAL S O 1
ATOM 8914 N N . ARG C 3 254 ? 124.516 156.417 64.426 1.00 64.29 252 ARG S N 1
ATOM 8915 C CA . ARG C 3 254 ? 124.739 157.795 64.848 1.00 64.29 252 ARG S CA 1
ATOM 8916 C C . ARG C 3 254 ? 124.120 158.790 63.870 1.00 64.29 252 ARG S C 1
ATOM 8917 O O . ARG C 3 254 ? 123.482 159.764 64.284 1.00 64.29 252 ARG S O 1
ATOM 8925 N N . ARG C 3 255 ? 124.287 158.559 62.566 1.00 63.82 253 ARG S N 1
ATOM 8926 C CA . ARG C 3 255 ? 123.821 159.527 61.579 1.00 63.82 253 ARG S CA 1
ATOM 8927 C C . ARG C 3 255 ? 122.310 159.466 61.384 1.00 63.82 253 ARG S C 1
ATOM 8928 O O . ARG C 3 255 ? 121.647 160.509 61.348 1.00 63.82 253 ARG S O 1
ATOM 8936 N N . TYR C 3 256 ? 121.742 158.270 61.246 1.00 63.08 254 TYR S N 1
ATOM 8937 C CA . TYR C 3 256 ? 120.350 158.129 60.837 1.00 63.08 254 TYR S CA 1
ATOM 8938 C C . TYR C 3 256 ? 119.425 157.621 61.932 1.00 63.08 254 TYR S C 1
ATOM 8939 O O . TYR C 3 256 ? 118.317 158.139 62.075 1.00 63.08 254 TYR S O 1
ATOM 8948 N N . VAL C 3 257 ? 119.835 156.621 62.712 1.00 60.06 255 VAL S N 1
ATOM 8949 C CA . VAL C 3 257 ? 118.888 155.968 63.608 1.00 60.06 255 VAL S CA 1
ATOM 8950 C C . VAL C 3 257 ? 118.692 156.774 64.884 1.00 60.06 255 VAL S C 1
ATOM 8951 O O . VAL C 3 257 ? 117.594 156.783 65.452 1.00 60.06 255 VAL S O 1
ATOM 8955 N N . GLN C 3 258 ? 119.725 157.466 65.346 1.00 61.18 256 GLN S N 1
ATOM 8956 C CA . GLN C 3 258 ? 119.667 158.141 66.636 1.00 61.18 256 GLN S CA 1
ATOM 8957 C C . GLN C 3 258 ? 118.769 159.378 66.625 1.00 61.18 256 GLN S C 1
ATOM 8958 O O . GLN C 3 258 ? 118.034 159.583 67.595 1.00 61.18 256 GLN S O 1
ATOM 8964 N N . PRO C 3 259 ? 118.802 160.245 65.601 1.00 61.42 257 PRO S N 1
ATOM 8965 C CA . PRO C 3 259 ? 117.810 161.339 65.573 1.00 61.42 257 PRO S CA 1
ATOM 8966 C C . PRO C 3 259 ? 116.369 160.852 65.542 1.00 61.42 257 PRO S C 1
ATOM 8967 O O . PRO C 3 259 ? 115.496 161.451 66.187 1.00 61.42 257 PRO S O 1
ATOM 8971 N N . PHE C 3 260 ? 116.102 159.766 64.814 1.00 59.63 258 PHE S N 1
ATOM 8972 C CA . PHE C 3 260 ? 114.755 159.204 64.761 1.00 59.63 258 PHE S CA 1
ATOM 8973 C C . PHE C 3 260 ? 114.291 158.772 66.148 1.00 59.63 258 PHE S C 1
ATOM 8974 O O . PHE C 3 260 ? 113.182 159.107 66.582 1.00 59.63 258 PHE S O 1
ATOM 8982 N N . LEU C 3 261 ? 115.142 158.041 66.870 1.00 57.90 259 LEU S N 1
ATOM 8983 C CA . LEU C 3 261 ? 114.768 157.591 68.205 1.00 57.90 259 LEU S CA 1
ATOM 8984 C C . LEU C 3 261 ? 114.743 158.741 69.200 1.00 57.90 259 LEU S C 1
ATOM 8985 O O . LEU C 3 261 ? 113.982 158.697 70.166 1.00 57.90 259 LEU S O 1
ATOM 8990 N N . ASN C 3 262 ? 115.556 159.776 68.984 1.00 59.85 260 ASN S N 1
ATOM 8991 C CA . ASN C 3 262 ? 115.470 160.963 69.828 1.00 59.85 260 ASN S CA 1
ATOM 8992 C C . ASN C 3 262 ? 114.115 161.639 69.676 1.00 59.85 260 ASN S C 1
ATOM 8993 O O . ASN C 3 262 ? 113.522 162.090 70.663 1.00 59.85 260 ASN S O 1
ATOM 8998 N N . ALA C 3 263 ? 113.611 161.723 68.443 1.00 58.43 261 ALA S N 1
ATOM 8999 C CA . ALA C 3 263 ? 112.265 162.248 68.235 1.00 58.43 261 ALA S CA 1
ATOM 9000 C C . ALA C 3 263 ? 111.213 161.342 68.867 1.00 58.43 261 ALA S C 1
ATOM 9001 O O . ALA C 3 263 ? 110.272 161.824 69.507 1.00 58.43 261 ALA S O 1
ATOM 9003 N N . LEU C 3 264 ? 111.361 160.026 68.706 1.00 58.62 262 LEU S N 1
ATOM 9004 C CA . LEU C 3 264 ? 110.375 159.074 69.209 1.00 58.62 262 LEU S CA 1
ATOM 9005 C C . LEU C 3 264 ? 110.468 158.833 70.713 1.00 58.62 262 LEU S C 1
ATOM 9006 O O . LEU C 3 264 ? 109.587 158.173 71.272 1.00 58.62 262 LEU S O 1
ATOM 9011 N N . GLY C 3 265 ? 111.497 159.348 71.380 1.00 55.25 263 GLY S N 1
ATOM 9012 C CA . GLY C 3 265 ? 111.704 159.069 72.787 1.00 55.25 263 GLY S CA 1
ATOM 9013 C C . GLY C 3 265 ? 110.725 159.714 73.737 1.00 55.25 263 GLY S C 1
ATOM 9014 O O . GLY C 3 265 ? 110.838 159.498 74.947 1.00 55.25 263 GLY S O 1
ATOM 9015 N N . ALA C 3 266 ? 109.779 160.510 73.237 1.00 54.42 264 ALA S N 1
ATOM 9016 C CA . ALA C 3 266 ? 108.741 161.044 74.110 1.00 54.42 264 ALA S CA 1
ATOM 9017 C C . ALA C 3 266 ? 107.890 159.932 74.711 1.00 54.42 264 ALA S C 1
ATOM 9018 O O . ALA C 3 266 ? 107.364 160.082 75.818 1.00 54.42 264 ALA S O 1
ATOM 9020 N N . ALA C 3 267 ? 107.747 158.811 74.001 1.00 53.80 265 ALA S N 1
ATOM 9021 C CA . ALA C 3 267 ? 106.893 157.728 74.473 1.00 53.80 265 ALA S CA 1
ATOM 9022 C C . ALA C 3 267 ? 107.602 156.839 75.487 1.00 53.80 265 ALA S C 1
ATOM 9023 O O . ALA C 3 267 ? 106.978 156.370 76.445 1.00 53.80 265 ALA S O 1
ATOM 9025 N N . GLY C 3 268 ? 108.892 156.589 75.299 1.00 54.97 266 GLY S N 1
ATOM 9026 C CA . GLY C 3 268 ? 109.606 155.724 76.220 1.00 54.97 266 GLY S CA 1
ATOM 9027 C C . GLY C 3 268 ? 111.086 155.712 75.916 1.00 54.97 266 GLY S C 1
ATOM 9028 O O . GLY C 3 268 ? 111.569 156.415 75.024 1.00 54.97 266 GLY S O 1
ATOM 9029 N N . ASN C 3 269 ? 111.805 154.898 76.683 1.00 56.26 267 ASN S N 1
ATOM 9030 C CA . ASN C 3 269 ? 113.246 154.763 76.528 1.00 56.26 267 ASN S CA 1
ATOM 9031 C C . ASN C 3 269 ? 113.586 153.655 75.537 1.00 56.26 267 ASN S C 1
ATOM 9032 O O . ASN C 3 269 ? 112.870 152.658 75.417 1.00 56.26 267 ASN S O 1
ATOM 9037 N N . PHE C 3 270 ? 114.691 153.841 74.816 1.00 52.07 268 PHE S N 1
ATOM 9038 C CA . PHE C 3 270 ? 115.065 152.958 73.719 1.00 52.07 268 PHE S CA 1
ATOM 9039 C C . PHE C 3 270 ? 116.510 152.500 73.859 1.00 52.07 268 PHE S C 1
ATOM 9040 O O . PHE C 3 270 ? 117.374 153.265 74.296 1.00 52.07 268 PHE S O 1
ATOM 9048 N N . SER C 3 271 ? 116.765 151.249 73.475 1.00 48.07 269 SER S N 1
ATOM 9049 C CA . SER C 3 271 ? 118.103 150.674 73.436 1.00 48.07 269 SER S CA 1
ATOM 9050 C C . SER C 3 271 ? 118.376 150.101 72.051 1.00 48.07 269 SER S C 1
ATOM 9051 O O . SER C 3 271 ? 117.465 149.616 71.375 1.00 48.07 269 SER S O 1
ATOM 9054 N N . VAL C 3 272 ? 119.640 150.158 71.630 1.00 44.30 270 VAL S N 1
ATOM 9055 C CA . VAL C 3 272 ? 120.050 149.725 70.298 1.00 44.30 270 VAL S CA 1
ATOM 9056 C C . VAL C 3 272 ? 121.247 148.790 70.421 1.00 44.30 270 VAL S C 1
ATOM 9057 O O . VAL C 3 272 ? 122.207 149.097 71.137 1.00 44.30 270 VAL S O 1
ATOM 9061 N N . ASP C 3 273 ? 121.195 147.659 69.714 1.00 44.82 271 ASP S N 1
ATOM 9062 C CA . ASP C 3 273 ? 122.271 146.676 69.702 1.00 44.82 271 ASP S CA 1
ATOM 9063 C C . ASP C 3 273 ? 122.503 146.186 68.280 1.00 44.82 271 ASP S C 1
ATOM 9064 O O . ASP C 3 273 ? 121.785 146.549 67.346 1.00 44.82 271 ASP S O 1
ATOM 9069 N N . SER C 3 274 ? 123.524 145.342 68.153 1.00 43.33 272 SER S N 1
ATOM 9070 C CA . SER C 3 274 ? 123.848 144.778 66.856 1.00 43.33 272 SER S CA 1
ATOM 9071 C C . SER C 3 274 ? 124.713 143.537 66.999 1.00 43.33 272 SER S C 1
ATOM 9072 O O . SER C 3 274 ? 125.401 143.367 68.007 1.00 43.33 272 SER S O 1
ATOM 9075 N N . GLN C 3 275 ? 124.697 142.684 65.989 1.00 39.08 273 GLN S N 1
ATOM 9076 C CA . GLN C 3 275 ? 125.475 141.451 65.976 1.00 39.08 273 GLN S CA 1
ATOM 9077 C C . GLN C 3 275 ? 125.501 140.869 64.567 1.00 39.08 273 GLN S C 1
ATOM 9078 O O . GLN C 3 275 ? 124.777 141.310 63.672 1.00 39.08 273 GLN S O 1
ATOM 9084 N N . ILE C 3 276 ? 126.351 139.857 64.390 1.00 41.49 274 ILE S N 1
ATOM 9085 C CA . ILE C 3 276 ? 126.473 139.106 63.145 1.00 41.49 274 ILE S CA 1
ATOM 9086 C C . ILE C 3 276 ? 126.344 137.623 63.465 1.00 41.49 274 ILE S C 1
ATOM 9087 O O . ILE C 3 276 ? 126.990 137.126 64.393 1.00 41.49 274 ILE S O 1
ATOM 9092 N N . LEU C 3 277 ? 125.521 136.915 62.694 1.00 43.19 275 LEU S N 1
ATOM 9093 C CA . LEU C 3 277 ? 125.301 135.485 62.881 1.00 43.19 275 LEU S CA 1
ATOM 9094 C C . LEU C 3 277 ? 125.761 134.735 61.639 1.00 43.19 275 LEU S C 1
ATOM 9095 O O . LEU C 3 277 ? 125.326 135.043 60.525 1.00 43.19 275 LEU S O 1
ATOM 9100 N N . TYR C 3 278 ? 126.626 133.746 61.838 1.00 45.26 276 TYR S N 1
ATOM 9101 C CA . TYR C 3 278 ? 127.170 132.928 60.765 1.00 45.26 276 TYR S CA 1
ATOM 9102 C C . TYR C 3 278 ? 126.425 131.602 60.675 1.00 45.26 276 TYR S C 1
ATOM 9103 O O . TYR C 3 278 ? 125.961 131.061 61.681 1.00 45.26 276 TYR S O 1
ATOM 9112 N N . TYR C 3 279 ? 126.369 131.082 59.456 1.00 51.79 277 TYR S N 1
ATOM 9113 C CA . TYR C 3 279 ? 125.700 129.798 59.191 1.00 51.79 277 TYR S CA 1
ATOM 9114 C C . TYR C 3 279 ? 124.269 129.831 59.693 1.00 51.79 277 TYR S C 1
ATOM 9115 O O . TYR C 3 279 ? 123.826 128.832 60.244 1.00 51.79 277 TYR S O 1
ATOM 9124 N N . ALA C 3 280 ? 123.578 130.949 59.529 1.00 57.23 278 ALA S N 1
ATOM 9125 C CA . ALA C 3 280 ? 122.170 131.042 59.955 1.00 57.23 278 ALA S CA 1
ATOM 9126 C C . ALA C 3 280 ? 121.314 130.907 58.704 1.00 57.23 278 ALA S C 1
ATOM 9127 O O . ALA C 3 280 ? 121.557 131.615 57.737 1.00 57.23 278 ALA S O 1
ATOM 9129 N N . MET C 3 281 ? 120.347 130.013 58.748 1.00 62.46 279 MET S N 1
ATOM 9130 C CA . MET C 3 281 ? 119.582 129.696 57.537 1.00 62.46 279 MET S CA 1
ATOM 9131 C C . MET C 3 281 ? 118.090 130.023 57.644 1.00 62.46 279 MET S C 1
ATOM 9132 O O . MET C 3 281 ? 117.625 130.317 58.738 1.00 62.46 279 MET S O 1
ATOM 9137 N N . LEU C 3 282 ? 117.386 130.016 56.517 1.00 64.00 280 LEU S N 1
ATOM 9138 C CA . LEU C 3 282 ? 115.925 130.263 56.435 1.00 64.00 280 LEU S CA 1
ATOM 9139 C C . LEU C 3 282 ? 115.185 128.920 56.526 1.00 64.00 280 LEU S C 1
ATOM 9140 O O . LEU C 3 282 ? 115.844 127.911 56.364 1.00 64.00 280 LEU S O 1
ATOM 9145 N N . GLY C 3 283 ? 113.868 128.907 56.787 1.00 66.55 281 GLY S N 1
ATOM 9146 C CA . GLY C 3 283 ? 113.058 127.682 56.963 1.00 66.55 281 GLY S CA 1
ATOM 9147 C C . GLY C 3 283 ? 112.283 127.214 55.747 1.00 66.55 281 GLY S C 1
ATOM 9148 O O . GLY C 3 283 ? 111.399 126.403 55.923 1.00 66.55 281 GLY S O 1
ATOM 9149 N N . VAL C 3 284 ? 112.571 127.727 54.572 1.00 71.48 282 VAL S N 1
ATOM 9150 C CA . VAL C 3 284 ? 111.950 127.310 53.291 1.00 71.48 282 VAL S CA 1
ATOM 9151 C C . VAL C 3 284 ? 113.086 127.245 52.277 1.00 71.48 282 VAL S C 1
ATOM 9152 O O . VAL C 3 284 ? 114.080 127.891 52.507 1.00 71.48 282 VAL S O 1
ATOM 9156 N N . ASN C 3 285 ? 112.960 126.448 51.227 1.00 78.15 283 ASN S N 1
ATOM 9157 C CA . ASN C 3 285 ? 113.969 126.351 50.144 1.00 78.15 283 ASN S CA 1
ATOM 9158 C C . ASN C 3 285 ? 113.431 127.037 48.886 1.00 78.15 283 ASN S C 1
ATOM 9159 O O . ASN C 3 285 ? 112.435 126.566 48.362 1.00 78.15 283 ASN S O 1
ATOM 9164 N N . PRO C 3 286 ? 114.058 128.123 48.390 1.00 78.53 284 PRO S N 1
ATOM 9165 C CA . PRO C 3 286 ? 113.578 128.836 47.205 1.00 78.53 284 PRO S CA 1
ATOM 9166 C C . PRO C 3 286 ? 113.325 128.066 45.900 1.00 78.53 284 PRO S C 1
ATOM 9167 O O . PRO C 3 286 ? 114.022 127.143 45.660 1.00 78.53 284 PRO S O 1
ATOM 9171 N N . ARG C 3 287 ? 112.340 128.464 45.095 1.00 84.05 285 ARG S N 1
ATOM 9172 C CA . ARG C 3 287 ? 112.067 127.847 43.807 1.00 84.05 285 ARG S CA 1
ATOM 9173 C C . ARG C 3 287 ? 112.881 128.528 42.712 1.00 84.05 285 ARG S C 1
ATOM 9174 O O . ARG C 3 287 ? 113.085 129.744 42.732 1.00 84.05 285 ARG S O 1
ATOM 9182 N N . PHE C 3 288 ? 113.339 127.734 41.749 1.00 90.98 286 PHE S N 1
ATOM 9183 C CA . PHE C 3 288 ? 114.211 128.209 40.684 1.00 90.98 286 PHE S CA 1
ATOM 9184 C C . PHE C 3 288 ? 113.429 128.404 39.390 1.00 90.98 286 PHE S C 1
ATOM 9185 O O . PHE C 3 288 ? 112.515 127.639 39.076 1.00 90.98 286 PHE S O 1
ATOM 9193 N N . ASP C 3 289 ? 113.793 129.445 38.640 1.00 98.12 287 ASP S N 1
ATOM 9194 C CA . ASP C 3 289 ? 113.197 129.722 37.336 1.00 98.12 287 ASP S CA 1
ATOM 9195 C C . ASP C 3 289 ? 114.301 129.684 36.286 1.00 98.12 287 ASP S C 1
ATOM 9196 O O . ASP C 3 289 ? 115.233 130.495 36.326 1.00 98.12 287 ASP S O 1
ATOM 9201 N N . SER C 3 290 ? 114.199 128.733 35.355 1.00 101.64 288 SER S N 1
ATOM 9202 C CA . SER C 3 290 ? 115.201 128.617 34.300 1.00 101.64 288 SER S CA 1
ATOM 9203 C C . SER C 3 290 ? 115.155 129.814 33.356 1.00 101.64 288 SER S C 1
ATOM 9204 O O . SER C 3 290 ? 116.197 130.257 32.858 1.00 101.64 288 SER S O 1
ATOM 9207 N N . ALA C 3 291 ? 113.961 130.351 33.094 1.00 101.68 289 ALA S N 1
ATOM 9208 C CA . ALA C 3 291 ? 113.843 131.486 32.183 1.00 101.68 289 ALA S CA 1
ATOM 9209 C C . ALA C 3 291 ? 114.500 132.735 32.761 1.00 101.68 289 ALA S C 1
ATOM 9210 O O . ALA C 3 291 ? 115.286 133.407 32.083 1.00 101.68 289 ALA S O 1
ATOM 9212 N N . SER C 3 292 ? 114.186 133.069 34.014 1.00 98.46 290 SER S N 1
ATOM 9213 C CA . SER C 3 292 ? 114.776 134.241 34.648 1.00 98.46 290 SER S CA 1
ATOM 9214 C C . SER C 3 292 ? 116.182 133.986 35.160 1.00 98.46 290 SER S C 1
ATOM 9215 O O . SER C 3 292 ? 116.920 134.949 35.401 1.00 98.46 290 SER S O 1
ATOM 9218 N N . SER C 3 293 ? 116.561 132.719 35.329 1.00 96.04 291 SER S N 1
ATOM 9219 C CA . SER C 3 293 ? 117.815 132.344 35.981 1.00 96.04 291 SER S CA 1
ATOM 9220 C C . SER C 3 293 ? 117.911 132.965 37.374 1.00 96.04 291 SER S C 1
ATOM 9221 O O . SER C 3 293 ? 118.973 133.421 37.801 1.00 96.04 291 SER S O 1
ATOM 9224 N N . SER C 3 294 ? 116.785 132.983 38.089 1.00 88.44 292 SER S N 1
ATOM 9225 C CA . SER C 3 294 ? 116.697 133.585 39.413 1.00 88.44 292 SER S CA 1
ATOM 9226 C C . SER C 3 294 ? 115.888 132.668 40.322 1.00 88.44 292 SER S C 1
ATOM 9227 O O . SER C 3 294 ? 115.387 131.623 39.898 1.00 88.44 292 SER S O 1
ATOM 9230 N N . TYR C 3 295 ? 115.761 133.068 41.586 1.00 81.04 293 TYR S N 1
ATOM 9231 C CA . TYR C 3 295 ? 115.070 132.282 42.599 1.00 81.04 293 TYR S CA 1
ATOM 9232 C C . TYR C 3 295 ? 114.017 133.146 43.276 1.00 81.04 293 TYR S C 1
ATOM 9233 O O . TYR C 3 295 ? 114.176 134.363 43.395 1.00 81.04 293 TYR S O 1
ATOM 9242 N N . TYR C 3 296 ? 112.937 132.508 43.725 1.00 80.29 294 TYR S N 1
ATOM 9243 C CA . TYR C 3 296 ? 111.793 133.228 44.264 1.00 80.29 294 TYR S CA 1
ATOM 9244 C C . TYR C 3 296 ? 111.326 132.626 45.581 1.00 80.29 294 TYR S C 1
ATOM 9245 O O . TYR C 3 296 ? 111.390 131.413 45.794 1.00 80.29 294 TYR S O 1
ATOM 9254 N N . LEU C 3 297 ? 110.855 133.502 46.460 1.00 72.71 295 LEU S N 1
ATOM 9255 C CA . LEU C 3 297 ? 110.092 133.130 47.643 1.00 72.71 295 LEU S CA 1
ATOM 9256 C C . LEU C 3 297 ? 108.664 133.613 47.430 1.00 72.71 295 LEU S C 1
ATOM 9257 O O . LEU C 3 297 ? 108.434 134.814 47.253 1.00 72.71 295 LEU S O 1
ATOM 9262 N N . ASP C 3 298 ? 107.716 132.687 47.438 1.00 74.49 296 ASP S N 1
ATOM 9263 C CA . ASP C 3 298 ? 106.335 133.021 47.128 1.00 74.49 296 ASP S CA 1
ATOM 9264 C C . ASP C 3 298 ? 105.596 133.489 48.376 1.00 74.49 296 ASP S C 1
ATOM 9265 O O . ASP C 3 298 ? 106.053 133.312 49.507 1.00 74.49 296 ASP S O 1
ATOM 9270 N N . MET C 3 299 ? 104.429 134.097 48.148 1.00 72.76 297 MET S N 1
ATOM 9271 C CA . MET C 3 299 ? 103.659 134.683 49.240 1.00 72.76 297 MET S CA 1
ATOM 9272 C C . MET C 3 299 ? 103.160 133.629 50.220 1.00 72.76 297 MET S C 1
ATOM 9273 O O . MET C 3 299 ? 102.987 133.922 51.408 1.00 72.76 297 MET S O 1
ATOM 9278 N N . HIS C 3 300 ? 102.915 132.404 49.752 1.00 71.90 298 HIS S N 1
ATOM 9279 C CA . HIS C 3 300 ? 102.388 131.379 50.648 1.00 71.90 298 HIS S CA 1
ATOM 9280 C C . HIS C 3 300 ? 103.460 130.854 51.597 1.00 71.90 298 HIS S C 1
ATOM 9281 O O . HIS C 3 300 ? 103.141 130.372 52.690 1.00 71.90 298 HIS S O 1
ATOM 9288 N N . SER C 3 301 ? 104.731 130.923 51.200 1.00 64.19 299 SER S N 1
ATOM 9289 C CA . SER C 3 301 ? 105.814 130.409 52.033 1.00 64.19 299 SER S CA 1
ATOM 9290 C C . SER C 3 301 ? 106.313 131.410 53.068 1.00 64.19 299 SER S C 1
ATOM 9291 O O . SER C 3 301 ? 107.019 131.006 53.998 1.00 64.19 299 SER S O 1
ATOM 9294 N N . LEU C 3 302 ? 105.971 132.690 52.931 1.00 59.11 300 LEU S N 1
ATOM 9295 C CA . LEU C 3 302 ? 106.495 133.702 53.845 1.00 59.11 300 LEU S CA 1
ATOM 9296 C C . LEU C 3 302 ? 106.149 133.466 55.314 1.00 59.11 300 LEU S C 1
ATOM 9297 O O . LEU C 3 302 ? 107.024 133.708 56.163 1.00 59.11 300 LEU S O 1
ATOM 9302 N N . PRO C 3 303 ? 104.939 133.031 55.692 1.00 55.08 301 PRO S N 1
ATOM 9303 C CA . PRO C 3 303 ? 104.657 132.823 57.125 1.00 55.08 301 PRO S CA 1
ATOM 9304 C C . PRO C 3 303 ? 105.529 131.770 57.805 1.00 55.08 301 PRO S C 1
ATOM 9305 O O . PRO C 3 303 ? 105.458 131.648 59.033 1.00 55.08 301 PRO S O 1
ATOM 9309 N N . HIS C 3 304 ? 106.341 131.013 57.066 1.00 54.94 302 HIS S N 1
ATOM 9310 C CA . HIS C 3 304 ? 107.177 129.972 57.654 1.00 54.94 302 HIS S CA 1
ATOM 9311 C C . HIS C 3 304 ? 108.668 130.239 57.492 1.00 54.94 302 HIS S C 1
ATOM 9312 O O . HIS C 3 304 ? 109.474 129.327 57.703 1.00 54.94 302 HIS S O 1
ATOM 9319 N N . VAL C 3 305 ? 109.062 131.463 57.142 1.00 55.42 303 VAL S N 1
ATOM 9320 C CA . VAL C 3 305 ? 110.446 131.710 56.753 1.00 55.42 303 VAL S CA 1
ATOM 9321 C C . VAL C 3 305 ? 111.351 131.891 57.968 1.00 55.42 303 VAL S C 1
ATOM 9322 O O . VAL C 3 305 ? 112.461 131.358 58.005 1.00 55.42 303 VAL S O 1
ATOM 9326 N N . ILE C 3 306 ? 110.909 132.631 58.982 1.00 50.73 304 ILE S N 1
ATOM 9327 C CA . ILE C 3 306 ? 111.821 133.075 60.036 1.00 50.73 304 ILE S CA 1
ATOM 9328 C C . ILE C 3 306 ? 111.905 132.089 61.196 1.00 50.73 304 ILE S C 1
ATOM 9329 O O . ILE C 3 306 ? 112.445 132.421 62.256 1.00 50.73 304 ILE S O 1
ATOM 9334 N N . ASN C 3 307 ? 111.373 130.883 61.019 1.00 49.50 305 ASN S N 1
ATOM 9335 C CA . ASN C 3 307 ? 111.317 129.941 62.137 1.00 49.50 305 ASN S CA 1
ATOM 9336 C C . ASN C 3 307 ? 112.689 129.515 62.654 1.00 49.50 305 ASN S C 1
ATOM 9337 O O . ASN C 3 307 ? 112.905 129.581 63.876 1.00 49.50 305 ASN S O 1
ATOM 9342 N N . PRO C 3 308 ? 113.641 129.062 61.824 1.00 50.40 306 PRO S N 1
ATOM 9343 C CA . PRO C 3 308 ? 114.921 128.590 62.391 1.00 50.40 306 PRO S CA 1
ATOM 9344 C C . PRO C 3 308 ? 115.757 129.668 63.069 1.00 50.40 306 PRO S C 1
ATOM 9345 O O . PRO C 3 308 ? 116.468 129.366 64.035 1.00 50.40 306 PRO S O 1
ATOM 9349 N N . VAL C 3 309 ? 115.711 130.912 62.584 1.00 48.25 307 VAL S N 1
ATOM 9350 C CA . VAL C 3 309 ? 116.601 131.955 63.095 1.00 48.25 307 VAL S CA 1
ATOM 9351 C C . VAL C 3 309 ? 116.260 132.322 64.535 1.00 48.25 307 VAL S C 1
ATOM 9352 O O . VAL C 3 309 ? 117.128 132.768 65.304 1.00 48.25 307 VAL S O 1
ATOM 9356 N N . GLU C 3 310 ? 114.998 132.148 64.926 1.00 46.73 308 GLU S N 1
ATOM 9357 C CA . GLU C 3 310 ? 114.577 132.479 66.279 1.00 46.73 308 GLU S CA 1
ATOM 9358 C C . GLU C 3 310 ? 115.210 131.578 67.330 1.00 46.73 308 GLU S C 1
ATOM 9359 O O . GLU C 3 310 ? 115.168 131.919 68.516 1.00 46.73 308 GLU S O 1
ATOM 9365 N N . SER C 3 311 ? 115.794 130.446 66.930 1.00 48.78 309 SER S N 1
ATOM 9366 C CA . SER C 3 311 ? 116.564 129.637 67.866 1.00 48.78 309 SER S CA 1
ATOM 9367 C C . SER C 3 311 ? 117.854 130.325 68.285 1.00 48.78 309 SER S C 1
ATOM 9368 O O . SER C 3 311 ? 118.347 130.075 69.389 1.00 48.78 309 SER S O 1
ATOM 9371 N N . ARG C 3 312 ? 118.410 131.183 67.431 1.00 48.66 310 ARG S N 1
ATOM 9372 C CA . ARG C 3 312 ? 119.629 131.910 67.747 1.00 48.66 310 ARG S CA 1
ATOM 9373 C C . ARG C 3 312 ? 119.375 133.348 68.169 1.00 48.66 310 ARG S C 1
ATOM 9374 O O . ARG C 3 312 ? 120.260 133.961 68.774 1.00 48.66 310 ARG S O 1
ATOM 9382 N N . LEU C 3 313 ? 118.202 133.906 67.866 1.00 47.88 311 LEU S N 1
ATOM 9383 C CA . LEU C 3 313 ? 117.915 135.258 68.338 1.00 47.88 311 LEU S CA 1
ATOM 9384 C C . LEU C 3 313 ? 117.663 135.292 69.842 1.00 47.88 311 LEU S C 1
ATOM 9385 O O . LEU C 3 313 ? 118.159 136.184 70.540 1.00 47.88 311 LEU S O 1
ATOM 9390 N N . GLY C 3 314 ? 116.900 134.332 70.359 1.00 51.54 312 GLY S N 1
ATOM 9391 C CA . GLY C 3 314 ? 116.502 134.374 71.751 1.00 51.54 312 GLY S CA 1
ATOM 9392 C C . GLY C 3 314 ? 117.635 134.046 72.705 1.00 51.54 312 GLY S C 1
ATOM 9393 O O . GLY C 3 314 ? 118.690 133.539 72.321 1.00 51.54 312 GLY S O 1
ATOM 9394 N N . SER C 3 315 ? 117.393 134.362 73.981 1.00 53.96 313 SER S N 1
ATOM 9395 C CA . SER C 3 315 ? 118.283 134.099 75.113 1.00 53.96 313 SER S CA 1
ATOM 9396 C C . SER C 3 315 ? 119.514 134.999 75.141 1.00 53.96 313 SER S C 1
ATOM 9397 O O . SER C 3 315 ? 120.506 134.668 75.801 1.00 53.96 313 SER S O 1
ATOM 9400 N N . SER C 3 316 ? 119.483 136.134 74.447 1.00 51.85 314 SER S N 1
ATOM 9401 C CA . SER C 3 316 ? 120.499 137.164 74.605 1.00 51.85 314 SER S CA 1
ATOM 9402 C C . SER C 3 316 ? 119.924 138.482 75.101 1.00 51.85 314 SER S C 1
ATOM 9403 O O . SER C 3 316 ? 120.680 139.445 75.272 1.00 51.85 314 SER S O 1
ATOM 9406 N N . ALA C 3 317 ? 118.612 138.553 75.330 1.00 50.80 315 ALA S N 1
ATOM 9407 C CA . ALA C 3 317 ? 117.986 139.787 75.782 1.00 50.80 315 ALA S CA 1
ATOM 9408 C C . ALA C 3 317 ? 118.468 140.155 77.180 1.00 50.80 315 ALA S C 1
ATOM 9409 O O . ALA C 3 317 ? 118.639 139.293 78.046 1.00 50.80 315 ALA S O 1
ATOM 9411 N N . ALA C 3 318 ? 118.687 141.450 77.395 1.00 49.75 316 ALA S N 1
ATOM 9412 C CA . ALA C 3 318 ? 119.277 141.947 78.631 1.00 49.75 316 ALA S CA 1
ATOM 9413 C C . ALA C 3 318 ? 118.259 142.509 79.616 1.00 49.75 316 ALA S C 1
ATOM 9414 O O . ALA C 3 318 ? 118.663 143.029 80.661 1.00 49.75 316 ALA S O 1
ATOM 9416 N N . SER C 3 319 ? 116.966 142.424 79.327 1.00 43.71 317 SER S N 1
ATOM 9417 C CA . SER C 3 319 ? 115.968 143.040 80.197 1.00 43.71 317 SER S CA 1
ATOM 9418 C C . SER C 3 319 ? 114.674 142.238 80.111 1.00 43.71 317 SER S C 1
ATOM 9419 O O . SER C 3 319 ? 114.656 141.117 79.594 1.00 43.71 317 SER S O 1
ATOM 9422 N N . LEU C 3 320 ? 113.591 142.812 80.634 1.00 37.74 318 LEU S N 1
ATOM 9423 C CA . LEU C 3 320 ? 112.258 142.229 80.560 1.00 37.74 318 LEU S CA 1
ATOM 9424 C C . LEU C 3 320 ? 111.322 143.031 79.665 1.00 37.74 318 LEU S C 1
ATOM 9425 O O . LEU C 3 320 ? 110.110 142.800 79.689 1.00 37.74 318 LEU S O 1
ATOM 9430 N N . TYR C 3 321 ? 111.853 143.964 78.883 1.00 40.49 319 TYR S N 1
ATOM 9431 C CA . TYR C 3 321 ? 111.090 144.826 77.995 1.00 40.49 319 TYR S CA 1
ATOM 9432 C C . TYR C 3 321 ? 110.807 144.126 76.671 1.00 40.49 319 TYR S C 1
ATOM 9433 O O . TYR C 3 321 ? 111.490 143.165 76.306 1.00 40.49 319 TYR S O 1
ATOM 9442 N N . PRO C 3 322 ? 109.789 144.574 75.933 1.00 38.73 320 PRO S N 1
ATOM 9443 C CA . PRO C 3 322 ? 109.560 144.031 74.588 1.00 38.73 320 PRO S CA 1
ATOM 9444 C C . PRO C 3 322 ? 110.747 144.285 73.668 1.00 38.73 320 PRO S C 1
ATOM 9445 O O . PRO C 3 322 ? 111.367 145.349 73.702 1.00 38.73 320 PRO S O 1
ATOM 9449 N N . VAL C 3 323 ? 111.046 143.298 72.828 1.00 38.29 321 VAL S N 1
ATOM 9450 C CA . VAL C 3 323 ? 112.219 143.312 71.961 1.00 38.29 321 VAL S CA 1
ATOM 9451 C C . VAL C 3 323 ? 111.770 143.300 70.507 1.00 38.29 321 VAL S C 1
ATOM 9452 O O . VAL C 3 323 ? 110.822 142.595 70.145 1.00 38.29 321 VAL S O 1
ATOM 9456 N N . LEU C 3 324 ? 112.453 144.083 69.675 1.00 37.50 322 LEU S N 1
ATOM 9457 C CA . LEU C 3 324 ? 112.179 144.164 68.248 1.00 37.50 322 LEU S CA 1
ATOM 9458 C C . LEU C 3 324 ? 113.417 143.743 67.469 1.00 37.50 322 LEU S C 1
ATOM 9459 O O . LEU C 3 324 ? 114.538 144.120 67.820 1.00 37.50 322 LEU S O 1
ATOM 9464 N N . ASN C 3 325 ? 113.209 142.966 66.408 1.00 35.80 323 ASN S N 1
ATOM 9465 C CA . ASN C 3 325 ? 114.292 142.356 65.647 1.00 35.80 323 ASN S CA 1
ATOM 9466 C C . ASN C 3 325 ? 114.209 142.774 64.187 1.00 35.80 323 ASN S C 1
ATOM 9467 O O . ASN C 3 325 ? 113.142 142.691 63.573 1.00 35.80 323 ASN S O 1
ATOM 9472 N N . PHE C 3 326 ? 115.337 143.213 63.633 1.00 39.23 324 PHE S N 1
ATOM 9473 C CA . PHE C 3 326 ? 115.451 143.557 62.220 1.00 39.23 324 PHE S CA 1
ATOM 9474 C C . PHE C 3 326 ? 116.593 142.753 61.618 1.00 39.23 324 PHE S C 1
ATOM 9475 O O . PHE C 3 326 ? 117.730 142.840 62.089 1.00 39.23 324 PHE S O 1
ATOM 9483 N N . LEU C 3 327 ? 116.292 141.977 60.582 1.00 42.69 325 LEU S N 1
ATOM 9484 C CA . LEU C 3 327 ? 117.237 141.031 60.004 1.00 42.69 325 LEU S CA 1
ATOM 9485 C C . LEU C 3 327 ? 117.597 141.442 58.584 1.00 42.69 325 LEU S C 1
ATOM 9486 O O . LEU C 3 327 ? 116.717 141.786 57.789 1.00 42.69 325 LEU S O 1
ATOM 9491 N N . LEU C 3 328 ? 118.888 141.401 58.272 1.00 47.45 326 LEU S N 1
ATOM 9492 C CA . LEU C 3 328 ? 119.391 141.586 56.917 1.00 47.45 326 LEU S CA 1
ATOM 9493 C C . LEU C 3 328 ? 119.988 140.264 56.456 1.00 47.45 326 LEU S C 1
ATOM 9494 O O . LEU C 3 328 ? 120.873 139.714 57.119 1.00 47.45 326 LEU S O 1
ATOM 9499 N N . TYR C 3 329 ? 119.507 139.756 55.326 1.00 55.47 327 TYR S N 1
ATOM 9500 C CA . TYR C 3 329 ? 119.868 138.428 54.849 1.00 55.47 327 TYR S CA 1
ATOM 9501 C C . TYR C 3 329 ? 120.627 138.551 53.536 1.00 55.47 327 TYR S C 1
ATOM 9502 O O . TYR C 3 329 ? 120.119 139.137 52.574 1.00 55.47 327 TYR S O 1
ATOM 9511 N N . VAL C 3 330 ? 121.839 138.005 53.501 1.00 58.49 328 VAL S N 1
ATOM 9512 C CA . VAL C 3 330 ? 122.638 137.928 52.282 1.00 58.49 328 VAL S CA 1
ATOM 9513 C C . VAL C 3 330 ? 122.550 136.492 51.769 1.00 58.49 328 VAL S C 1
ATOM 9514 O O . VAL C 3 330 ? 123.069 135.579 52.429 1.00 58.49 328 VAL S O 1
ATOM 9518 N N . PRO C 3 331 ? 121.912 136.247 50.626 1.00 63.10 329 PRO S N 1
ATOM 9519 C CA . PRO C 3 331 ? 121.665 134.865 50.202 1.00 63.10 329 PRO S CA 1
ATOM 9520 C C . PRO C 3 331 ? 122.945 134.123 49.850 1.00 63.10 329 PRO S C 1
ATOM 9521 O O . PRO C 3 331 ? 123.956 134.718 49.474 1.00 63.10 329 PRO S O 1
ATOM 9525 N N . GLU C 3 332 ? 122.886 132.800 49.988 1.00 69.71 330 GLU S N 1
ATOM 9526 C CA . GLU C 3 332 ? 123.975 131.936 49.565 1.00 69.71 330 GLU S CA 1
ATOM 9527 C C . GLU C 3 332 ? 124.162 132.022 48.054 1.00 69.71 330 GLU S C 1
ATOM 9528 O O . GLU C 3 332 ? 123.259 132.411 47.309 1.00 69.71 330 GLU S O 1
ATOM 9534 N N . LEU C 3 333 ? 125.363 131.654 47.603 1.00 74.36 331 LEU S N 1
ATOM 9535 C CA . LEU C 3 333 ? 125.649 131.670 46.173 1.00 74.36 331 LEU S CA 1
ATOM 9536 C C . LEU C 3 333 ? 124.784 130.673 45.411 1.00 74.36 331 LEU S C 1
ATOM 9537 O O . LEU C 3 333 ? 124.512 130.871 44.222 1.00 74.36 331 LEU S O 1
ATOM 9542 N N . ALA C 3 334 ? 124.341 129.602 46.074 1.00 76.39 332 ALA S N 1
ATOM 9543 C CA . ALA C 3 334 ? 123.572 128.564 45.393 1.00 76.39 332 ALA S CA 1
ATOM 9544 C C . ALA C 3 334 ? 122.234 129.084 44.882 1.00 76.39 332 ALA S C 1
ATOM 9545 O O . ALA C 3 334 ? 121.726 128.590 43.869 1.00 76.39 332 ALA S O 1
ATOM 9547 N N . HIS C 3 335 ? 121.642 130.061 45.568 1.00 75.91 333 HIS S N 1
ATOM 9548 C CA . HIS C 3 335 ? 120.394 130.690 45.138 1.00 75.91 333 HIS S CA 1
ATOM 9549 C C . HIS C 3 335 ? 120.565 132.211 45.164 1.00 75.91 333 HIS S C 1
ATOM 9550 O O . HIS C 3 335 ? 119.733 132.950 45.687 1.00 75.91 333 HIS S O 1
ATOM 9557 N N . SER C 3 336 ? 121.664 132.679 44.564 1.00 77.75 334 SER S N 1
ATOM 9558 C CA . SER C 3 336 ? 122.112 134.053 44.790 1.00 77.75 334 SER S CA 1
ATOM 9559 C C . SER C 3 336 ? 121.080 135.105 44.406 1.00 77.75 334 SER S C 1
ATOM 9560 O O . SER C 3 336 ? 120.791 135.979 45.241 1.00 77.75 334 SER S O 1
ATOM 9563 N N . PRO C 3 337 ? 120.487 135.103 43.201 1.00 79.17 335 PRO S N 1
ATOM 9564 C CA . PRO C 3 337 ? 119.422 136.081 42.940 1.00 79.17 335 PRO S CA 1
ATOM 9565 C C . PRO C 3 337 ? 118.111 135.648 43.575 1.00 79.17 335 PRO S C 1
ATOM 9566 O O . PRO C 3 337 ? 117.432 134.749 43.069 1.00 79.17 335 PRO S O 1
ATOM 9570 N N . LEU C 3 338 ? 117.745 136.289 44.680 1.00 72.75 336 LEU S N 1
ATOM 9571 C CA . LEU C 3 338 ? 116.558 135.937 45.445 1.00 72.75 336 LEU S CA 1
ATOM 9572 C C . LEU C 3 338 ? 115.586 137.107 45.466 1.00 72.75 336 LEU S C 1
ATOM 9573 O O . LEU C 3 338 ? 115.981 138.251 45.710 1.00 72.75 336 LEU S O 1
ATOM 9578 N N . TYR C 3 339 ? 114.313 136.815 45.215 1.00 72.62 337 TYR S N 1
ATOM 9579 C CA . TYR C 3 339 ? 113.275 137.832 45.175 1.00 72.62 337 TYR S CA 1
ATOM 9580 C C . TYR C 3 339 ? 112.048 137.361 45.940 1.00 72.62 337 TYR S C 1
ATOM 9581 O O . TYR C 3 339 ? 111.692 136.180 45.899 1.00 72.62 337 TYR S O 1
ATOM 9590 N N . ILE C 3 340 ? 111.411 138.294 46.634 1.00 70.82 338 ILE S N 1
ATOM 9591 C CA . ILE C 3 340 ? 110.139 138.062 47.305 1.00 70.82 338 ILE S CA 1
ATOM 9592 C C . ILE C 3 340 ? 109.025 138.523 46.377 1.00 70.82 338 ILE S C 1
ATOM 9593 O O . ILE C 3 340 ? 109.146 139.556 45.710 1.00 70.82 338 ILE S O 1
ATOM 9598 N N . GLN C 3 341 ? 107.942 137.753 46.318 1.00 80.70 339 GLN S N 1
ATOM 9599 C CA . GLN C 3 341 ? 106.847 138.018 45.398 1.00 80.70 339 GLN S CA 1
ATOM 9600 C C . GLN C 3 341 ? 105.574 138.341 46.167 1.00 80.70 339 GLN S C 1
ATOM 9601 O O . GLN C 3 341 ? 105.365 137.863 47.286 1.00 80.70 339 GLN S O 1
ATOM 9607 N N . ASP C 3 342 ? 104.726 139.163 45.553 1.00 86.41 340 ASP S N 1
ATOM 9608 C CA . ASP C 3 342 ? 103.479 139.580 46.171 1.00 86.41 340 ASP S CA 1
ATOM 9609 C C . ASP C 3 342 ? 102.394 138.538 45.908 1.00 86.41 340 ASP S C 1
ATOM 9610 O O . ASP C 3 342 ? 102.647 137.459 45.367 1.00 86.41 340 ASP S O 1
ATOM 9615 N N . LYS C 3 343 ? 101.159 138.869 46.295 1.00 90.46 341 LYS S N 1
ATOM 9616 C CA . LYS C 3 343 ? 100.044 137.952 46.075 1.00 90.46 341 LYS S CA 1
ATOM 9617 C C . LYS C 3 343 ? 99.805 137.710 44.589 1.00 90.46 341 LYS S C 1
ATOM 9618 O O . LYS C 3 343 ? 99.487 136.588 44.179 1.00 90.46 341 LYS S O 1
ATOM 9620 N N . ASP C 3 344 ? 99.935 138.754 43.766 1.00 90.90 342 ASP S N 1
ATOM 9621 C CA . ASP C 3 344 ? 99.810 138.571 42.323 1.00 90.90 342 ASP S CA 1
ATOM 9622 C C . ASP C 3 344 ? 100.965 137.742 41.773 1.00 90.90 342 ASP S C 1
ATOM 9623 O O . ASP C 3 344 ? 100.777 136.928 40.861 1.00 90.90 342 ASP S O 1
ATOM 9625 N N . GLY C 3 345 ? 102.162 137.924 42.324 1.00 88.65 343 GLY S N 1
ATOM 9626 C CA . GLY C 3 345 ? 103.345 137.229 41.863 1.00 88.65 343 GLY S CA 1
ATOM 9627 C C . GLY C 3 345 ? 104.421 138.099 41.248 1.00 88.65 343 GLY S C 1
ATOM 9628 O O . GLY C 3 345 ? 105.393 137.558 40.708 1.00 88.65 343 GLY S O 1
ATOM 9629 N N . ALA C 3 346 ? 104.280 139.421 41.300 1.00 85.91 344 ALA S N 1
ATOM 9630 C CA . ALA C 3 346 ? 105.289 140.336 40.779 1.00 85.91 344 ALA S CA 1
ATOM 9631 C C . ALA C 3 346 ? 106.280 140.714 41.879 1.00 85.91 344 ALA S C 1
ATOM 9632 O O . ALA C 3 346 ? 105.882 140.911 43.031 1.00 85.91 344 ALA S O 1
ATOM 9634 N N . PRO C 3 347 ? 107.570 140.818 41.562 1.00 81.09 345 PRO S N 1
ATOM 9635 C CA . PRO C 3 347 ? 108.557 141.127 42.602 1.00 81.09 345 PRO S CA 1
ATOM 9636 C C . PRO C 3 347 ? 108.312 142.491 43.231 1.00 81.09 345 PRO S C 1
ATOM 9637 O O . PRO C 3 347 ? 107.869 143.438 42.577 1.00 81.09 345 PRO S O 1
ATOM 9641 N N . VAL C 3 348 ? 108.604 142.577 44.528 1.00 70.63 346 VAL S N 1
ATOM 9642 C CA . VAL C 3 348 ? 108.388 143.792 45.304 1.00 70.63 346 VAL S CA 1
ATOM 9643 C C . VAL C 3 348 ? 109.636 144.660 45.234 1.00 70.63 346 VAL S C 1
ATOM 9644 O O . VAL C 3 348 ? 110.759 144.166 45.088 1.00 70.63 346 VAL S O 1
ATOM 9648 N N . ALA C 3 349 ? 109.437 145.976 45.335 1.00 65.11 347 ALA S N 1
ATOM 9649 C CA . ALA C 3 349 ? 110.539 146.918 45.163 1.00 65.11 347 ALA S CA 1
ATOM 9650 C C . ALA C 3 349 ? 111.477 146.933 46.365 1.00 65.11 347 ALA S C 1
ATOM 9651 O O . ALA C 3 349 ? 112.701 146.967 46.196 1.00 65.11 347 ALA S O 1
ATOM 9653 N N . THR C 3 350 ? 110.929 146.920 47.583 1.00 61.61 348 THR S N 1
ATOM 9654 C CA . THR C 3 350 ? 111.777 146.964 48.771 1.00 61.61 348 THR S CA 1
ATOM 9655 C C . THR C 3 350 ? 112.438 145.620 49.044 1.00 61.61 348 THR S C 1
ATOM 9656 O O . THR C 3 350 ? 113.514 145.578 49.652 1.00 61.61 348 THR S O 1
ATOM 9660 N N . ASN C 3 351 ? 111.809 144.522 48.616 1.00 60.54 349 ASN S N 1
ATOM 9661 C CA . ASN C 3 351 ? 112.311 143.165 48.841 1.00 60.54 349 ASN S CA 1
ATOM 9662 C C . ASN C 3 351 ? 112.351 142.833 50.333 1.00 60.54 349 ASN S C 1
ATOM 9663 O O . ASN C 3 351 ? 113.301 142.223 50.823 1.00 60.54 349 ASN S O 1
ATOM 9668 N N . ALA C 3 352 ? 111.307 143.232 51.059 1.00 53.61 350 ALA S N 1
ATOM 9669 C CA . ALA C 3 352 ? 111.273 143.078 52.506 1.00 53.61 350 ALA S CA 1
ATOM 9670 C C . ALA C 3 352 ? 109.833 142.912 52.972 1.00 53.61 350 ALA S C 1
ATOM 9671 O O . ALA C 3 352 ? 108.886 143.234 52.250 1.00 53.61 350 ALA S O 1
ATOM 9673 N N . PHE C 3 353 ? 109.675 142.395 54.190 1.00 47.99 351 PHE S N 1
ATOM 9674 C CA . PHE C 3 353 ? 108.361 142.305 54.816 1.00 47.99 351 PHE S CA 1
ATOM 9675 C C . PHE C 3 353 ? 108.527 142.318 56.329 1.00 47.99 351 PHE S C 1
ATOM 9676 O O . PHE C 3 353 ? 109.600 142.016 56.857 1.00 47.99 351 PHE S O 1
ATOM 9684 N N . HIS C 3 354 ? 107.444 142.669 57.022 1.00 46.09 352 HIS S N 1
ATOM 9685 C CA . HIS C 3 354 ? 107.440 142.758 58.475 1.00 46.09 352 HIS S CA 1
ATOM 9686 C C . HIS C 3 354 ? 106.269 141.969 59.049 1.00 46.09 352 HIS S C 1
ATOM 9687 O O . HIS C 3 354 ? 105.328 141.607 58.341 1.00 46.09 352 HIS S O 1
ATOM 9694 N N . SER C 3 355 ? 106.351 141.695 60.352 1.00 44.80 353 SER S N 1
ATOM 9695 C CA . SER C 3 355 ? 105.359 140.902 61.065 1.00 44.80 353 SER S CA 1
ATOM 9696 C C . SER C 3 355 ? 104.907 141.665 62.305 1.00 44.80 353 SER S C 1
ATOM 9697 O O . SER C 3 355 ? 105.747 142.252 63.009 1.00 44.80 353 SER S O 1
ATOM 9700 N N . PRO C 3 356 ? 103.608 141.691 62.605 1.00 44.99 354 PRO S N 1
ATOM 9701 C CA . PRO C 3 356 ? 103.115 142.512 63.721 1.00 44.99 354 PRO S CA 1
ATOM 9702 C C . PRO C 3 356 ? 103.722 142.112 65.059 1.00 44.99 354 PRO S C 1
ATOM 9703 O O . PRO C 3 356 ? 103.731 140.938 65.434 1.00 44.99 354 PRO S O 1
ATOM 9707 N N . ARG C 3 357 ? 104.224 143.116 65.779 1.00 44.46 355 ARG S N 1
ATOM 9708 C CA . ARG C 3 357 ? 104.788 143.024 67.123 1.00 44.46 355 ARG S CA 1
ATOM 9709 C C . ARG C 3 357 ? 106.079 142.219 67.192 1.00 44.46 355 ARG S C 1
ATOM 9710 O O . ARG C 3 357 ? 106.527 141.886 68.294 1.00 44.46 355 ARG S O 1
ATOM 9718 N N . TRP C 3 358 ? 106.698 141.898 66.058 1.00 39.50 356 TRP S N 1
ATOM 9719 C CA . TRP C 3 358 ? 107.941 141.137 66.064 1.00 39.50 356 TRP S CA 1
ATOM 9720 C C . TRP C 3 358 ? 109.104 141.890 65.438 1.00 39.50 356 TRP S C 1
ATOM 9721 O O . TRP C 3 358 ? 110.177 141.972 66.045 1.00 39.50 356 TRP S O 1
ATOM 9732 N N . GLY C 3 359 ? 108.927 142.443 64.240 1.00 38.92 357 GLY S N 1
ATOM 9733 C CA . GLY C 3 359 ? 110.018 143.079 63.528 1.00 38.92 357 GLY S CA 1
ATOM 9734 C C . GLY C 3 359 ? 109.917 142.919 62.024 1.00 38.92 357 GLY S C 1
ATOM 9735 O O . GLY C 3 359 ? 108.814 142.794 61.488 1.00 38.92 357 GLY S O 1
ATOM 9736 N N . GLY C 3 360 ? 111.056 142.915 61.330 1.00 41.37 358 GLY S N 1
ATOM 9737 C CA . GLY C 3 360 ? 111.059 142.810 59.885 1.00 41.37 358 GLY S CA 1
ATOM 9738 C C . GLY C 3 360 ? 112.337 142.179 59.376 1.00 41.37 358 GLY S C 1
ATOM 9739 O O . GLY C 3 360 ? 113.313 142.018 60.110 1.00 41.37 358 GLY S O 1
ATOM 9740 N N . ILE C 3 361 ? 112.316 141.818 58.094 1.00 46.67 359 ILE S N 1
ATOM 9741 C CA . ILE C 3 361 ? 113.437 141.152 57.440 1.00 46.67 359 ILE S CA 1
ATOM 9742 C C . ILE C 3 361 ? 113.592 141.711 56.031 1.00 46.67 359 ILE S C 1
ATOM 9743 O O . ILE C 3 361 ? 112.604 142.047 55.371 1.00 46.67 359 ILE S O 1
ATOM 9748 N N . MET C 3 362 ? 114.838 141.814 55.574 1.00 53.04 360 MET S N 1
ATOM 9749 C CA . MET C 3 362 ? 115.158 142.305 54.242 1.00 53.04 360 MET S CA 1
ATOM 9750 C C . MET C 3 362 ? 116.260 141.441 53.647 1.00 53.04 360 MET S C 1
ATOM 9751 O O . MET C 3 362 ? 117.213 141.081 54.342 1.00 53.04 360 MET S O 1
ATOM 9756 N N . VAL C 3 363 ? 116.130 141.106 52.366 1.00 57.01 361 VAL S N 1
ATOM 9757 C CA . VAL C 3 363 ? 117.119 140.295 51.664 1.00 57.01 361 VAL S CA 1
ATOM 9758 C C . VAL C 3 363 ? 117.936 141.210 50.760 1.00 57.01 361 VAL S C 1
ATOM 9759 O O . VAL C 3 363 ? 117.389 142.101 50.100 1.00 57.01 361 VAL S O 1
ATOM 9763 N N . TYR C 3 364 ? 119.252 141.007 50.761 1.00 63.48 362 TYR S N 1
ATOM 9764 C CA . TYR C 3 364 ? 120.215 141.917 50.147 1.00 63.48 362 TYR S CA 1
ATOM 9765 C C . TYR C 3 364 ? 121.026 141.151 49.110 1.00 63.48 362 TYR S C 1
ATOM 9766 O O . TYR C 3 364 ? 121.844 140.297 49.465 1.00 63.48 362 TYR S O 1
ATOM 9775 N N . ASN C 3 365 ? 120.820 141.469 47.836 1.00 73.89 363 ASN S N 1
ATOM 9776 C CA . ASN C 3 365 ? 121.478 140.763 46.746 1.00 73.89 363 ASN S CA 1
ATOM 9777 C C . ASN C 3 365 ? 122.827 141.392 46.422 1.00 73.89 363 ASN S C 1
ATOM 9778 O O . ASN C 3 365 ? 122.959 142.618 46.365 1.00 73.89 363 ASN S O 1
ATOM 9783 N N . VAL C 3 366 ? 123.824 140.540 46.204 1.00 90.73 364 VAL S N 1
ATOM 9784 C CA . VAL C 3 366 ? 125.172 140.987 45.875 1.00 90.73 364 VAL S CA 1
ATOM 9785 C C . VAL C 3 366 ? 125.267 141.263 44.381 1.00 90.73 364 VAL S C 1
ATOM 9786 O O . VAL C 3 366 ? 124.704 140.529 43.560 1.00 90.73 364 VAL S O 1
ATOM 9790 N N . ASP C 3 367 ? 125.984 142.328 44.026 1.00 103.27 365 ASP S N 1
ATOM 9791 C CA . ASP C 3 367 ? 126.152 142.688 42.625 1.00 103.27 365 ASP S CA 1
ATOM 9792 C C . ASP C 3 367 ? 126.930 141.611 41.879 1.00 103.27 365 ASP S C 1
ATOM 9793 O O . ASP C 3 367 ? 127.897 141.046 42.398 1.00 103.27 365 ASP S O 1
ATOM 9798 N N . SER C 3 368 ? 126.497 141.326 40.649 1.00 109.07 366 SER S N 1
ATOM 9799 C CA . SER C 3 368 ? 127.166 140.309 39.843 1.00 109.07 366 SER S CA 1
ATOM 9800 C C . SER C 3 368 ? 128.587 140.729 39.488 1.00 109.07 366 SER S C 1
ATOM 9801 O O . SER C 3 368 ? 129.484 139.883 39.383 1.00 109.07 366 SER S O 1
ATOM 9804 N N . LYS C 3 369 ? 128.808 142.030 39.283 1.00 110.86 367 LYS S N 1
ATOM 9805 C CA . LYS C 3 369 ? 130.142 142.514 38.943 1.00 110.86 367 LYS S CA 1
ATOM 9806 C C . LYS C 3 369 ? 131.129 142.267 40.079 1.00 110.86 367 LYS S C 1
ATOM 9807 O O . LYS C 3 369 ? 132.298 141.946 39.836 1.00 110.86 367 LYS S O 1
ATOM 9809 N N . THR C 3 370 ? 130.680 142.419 41.326 1.00 108.30 368 THR S N 1
ATOM 9810 C CA . THR C 3 370 ? 131.549 142.173 42.471 1.00 108.30 368 THR S CA 1
ATOM 9811 C C . THR C 3 370 ? 131.954 140.710 42.603 1.00 108.30 368 THR S C 1
ATOM 9812 O O . THR C 3 370 ? 132.895 140.412 43.347 1.00 108.30 368 THR S O 1
ATOM 9816 N N . TYR C 3 371 ? 131.281 139.798 41.901 1.00 103.81 369 TYR S N 1
ATOM 9817 C CA . TYR C 3 371 ? 131.644 138.387 41.915 1.00 103.81 369 TYR S CA 1
ATOM 9818 C C . TYR C 3 371 ? 132.840 138.075 41.025 1.00 103.81 369 TYR S C 1
ATOM 9819 O O . TYR C 3 371 ? 133.291 136.925 41.006 1.00 103.81 369 TYR S O 1
ATOM 9828 N N . ASN C 3 372 ? 133.353 139.064 40.287 1.00 111.52 370 ASN S N 1
ATOM 9829 C CA . ASN C 3 372 ? 134.339 138.793 39.244 1.00 111.52 370 ASN S CA 1
ATOM 9830 C C . ASN C 3 372 ? 135.661 138.286 39.808 1.00 111.52 370 ASN S C 1
ATOM 9831 O O . ASN C 3 372 ? 136.356 137.510 39.141 1.00 111.52 370 ASN S O 1
ATOM 9833 N N . ALA C 3 373 ? 136.031 138.714 41.015 1.00 110.52 371 ALA S N 1
ATOM 9834 C CA . ALA C 3 373 ? 137.340 138.378 41.564 1.00 110.52 371 ALA S CA 1
ATOM 9835 C C . ALA C 3 373 ? 137.496 136.871 41.734 1.00 110.52 371 ALA S C 1
ATOM 9836 O O . ALA C 3 373 ? 136.602 136.193 42.248 1.00 110.52 371 ALA S O 1
ATOM 9838 N N . SER C 3 374 ? 138.644 136.351 41.289 1.00 105.72 372 SER S N 1
ATOM 9839 C CA . SER C 3 374 ? 138.917 134.923 41.419 1.00 105.72 372 SER S CA 1
ATOM 9840 C C . SER C 3 374 ? 139.022 134.509 42.880 1.00 105.72 372 SER S C 1
ATOM 9841 O O . SER C 3 374 ? 138.571 133.421 43.260 1.00 105.72 372 SER S O 1
ATOM 9844 N N . VAL C 3 375 ? 139.630 135.357 43.712 1.00 98.77 373 VAL S N 1
ATOM 9845 C CA . VAL C 3 375 ? 139.797 135.033 45.122 1.00 98.77 373 VAL S CA 1
ATOM 9846 C C . VAL C 3 375 ? 138.437 134.878 45.784 1.00 98.77 373 VAL S C 1
ATOM 9847 O O . VAL C 3 375 ? 137.573 135.758 45.689 1.00 98.77 373 VAL S O 1
ATOM 9851 N N . LEU C 3 376 ? 138.241 133.747 46.454 1.00 88.24 374 LEU S N 1
ATOM 9852 C CA . LEU C 3 376 ? 137.056 133.498 47.260 1.00 88.24 374 LEU S CA 1
ATOM 9853 C C . LEU C 3 376 ? 137.519 133.297 48.695 1.00 88.24 374 LEU S C 1
ATOM 9854 O O . LEU C 3 376 ? 138.395 132.449 48.938 1.00 88.24 374 LEU S O 1
ATOM 9859 N N . PRO C 3 377 ? 136.982 134.030 49.682 1.00 83.23 375 PRO S N 1
ATOM 9860 C CA . PRO C 3 377 ? 135.788 134.886 49.656 1.00 83.23 375 PRO S CA 1
ATOM 9861 C C . PRO C 3 377 ? 135.934 136.197 48.891 1.00 83.23 375 PRO S C 1
ATOM 9862 O O . PRO C 3 377 ? 137.039 136.627 48.567 1.00 83.23 375 PRO S O 1
ATOM 9866 N N . VAL C 3 378 ? 134.791 136.816 48.609 1.00 81.64 376 VAL S N 1
ATOM 9867 C CA . VAL C 3 378 ? 134.714 138.111 47.946 1.00 81.64 376 VAL S CA 1
ATOM 9868 C C . VAL C 3 378 ? 134.256 139.140 48.968 1.00 81.64 376 VAL S C 1
ATOM 9869 O O . VAL C 3 378 ? 133.242 138.939 49.646 1.00 81.64 376 VAL S O 1
ATOM 9873 N N . ARG C 3 379 ? 135.004 140.235 49.084 1.00 78.00 377 ARG S N 1
ATOM 9874 C CA . ARG C 3 379 ? 134.640 141.308 50.000 1.00 78.00 377 ARG S CA 1
ATOM 9875 C C . ARG C 3 379 ? 133.397 142.026 49.486 1.00 78.00 377 ARG S C 1
ATOM 9876 O O . ARG C 3 379 ? 133.382 142.521 48.355 1.00 78.00 377 ARG S O 1
ATOM 9884 N N . VAL C 3 380 ? 132.355 142.082 50.311 1.00 73.84 378 VAL S N 1
ATOM 9885 C CA . VAL C 3 380 ? 131.096 142.725 49.954 1.00 73.84 378 VAL S CA 1
ATOM 9886 C C . VAL C 3 380 ? 130.749 143.744 51.033 1.00 73.84 378 VAL S C 1
ATOM 9887 O O . VAL C 3 380 ? 130.890 143.466 52.230 1.00 73.84 378 VAL S O 1
ATOM 9891 N N . GLU C 3 381 ? 130.341 144.935 50.602 1.00 73.78 379 GLU S N 1
ATOM 9892 C CA . GLU C 3 381 ? 129.968 146.031 51.484 1.00 73.78 379 GLU S CA 1
ATOM 9893 C C . GLU C 3 381 ? 128.524 146.423 51.218 1.00 73.78 379 GLU S C 1
ATOM 9894 O O . GLU C 3 381 ? 128.099 146.508 50.062 1.00 73.78 379 GLU S O 1
ATOM 9900 N N . VAL C 3 382 ? 127.772 146.669 52.285 1.00 67.71 380 VAL S N 1
ATOM 9901 C CA . VAL C 3 382 ? 126.351 146.971 52.177 1.00 67.71 380 VAL S CA 1
ATOM 9902 C C . VAL C 3 382 ? 126.157 148.480 52.208 1.00 67.71 380 VAL S C 1
ATOM 9903 O O . VAL C 3 382 ? 126.877 149.201 52.910 1.00 67.71 380 VAL S O 1
ATOM 9907 N N . ASP C 3 383 ? 125.201 148.961 51.416 1.00 67.01 381 ASP S N 1
ATOM 9908 C CA . ASP C 3 383 ? 124.830 150.372 51.398 1.00 67.01 381 ASP S CA 1
ATOM 9909 C C . ASP C 3 383 ? 123.842 150.623 52.532 1.00 67.01 381 ASP S C 1
ATOM 9910 O O . ASP C 3 383 ? 122.700 150.157 52.482 1.00 67.01 381 ASP S O 1
ATOM 9915 N N . MET C 3 384 ? 124.275 151.364 53.555 1.00 63.51 382 MET S N 1
ATOM 9916 C CA . MET C 3 384 ? 123.480 151.472 54.774 1.00 63.51 382 MET S CA 1
ATOM 9917 C C . MET C 3 384 ? 122.254 152.361 54.594 1.00 63.51 382 MET S C 1
ATOM 9918 O O . MET C 3 384 ? 121.268 152.203 55.323 1.00 63.51 382 MET S O 1
ATOM 9923 N N . VAL C 3 385 ? 122.291 153.294 53.640 1.00 64.84 383 VAL S N 1
ATOM 9924 C CA . VAL C 3 385 ? 121.218 154.279 53.530 1.00 64.84 383 VAL S CA 1
ATOM 9925 C C . VAL C 3 385 ? 119.899 153.609 53.157 1.00 64.84 383 VAL S C 1
ATOM 9926 O O . VAL C 3 385 ? 118.865 153.859 53.786 1.00 64.84 383 VAL S O 1
ATOM 9930 N N . ARG C 3 386 ? 119.911 152.739 52.144 1.00 63.90 384 ARG S N 1
ATOM 9931 C CA . ARG C 3 386 ? 118.681 152.068 51.729 1.00 63.90 384 ARG S CA 1
ATOM 9932 C C . ARG C 3 386 ? 118.177 151.108 52.803 1.00 63.90 384 ARG S C 1
ATOM 9933 O O . ARG C 3 386 ? 116.962 151.011 53.048 1.00 63.90 384 ARG S O 1
ATOM 9941 N N . VAL C 3 387 ? 119.099 150.398 53.456 1.00 57.36 385 VAL S N 1
ATOM 9942 C CA . VAL C 3 387 ? 118.723 149.471 54.517 1.00 57.36 385 VAL S CA 1
ATOM 9943 C C . VAL C 3 387 ? 118.012 150.215 55.637 1.00 57.36 385 VAL S C 1
ATOM 9944 O O . VAL C 3 387 ? 116.956 149.788 56.122 1.00 57.36 385 VAL S O 1
ATOM 9948 N N . MET C 3 388 ? 118.571 151.351 56.054 1.00 58.35 386 MET S N 1
ATOM 9949 C CA . MET C 3 388 ? 117.939 152.110 57.123 1.00 58.35 386 MET S CA 1
ATOM 9950 C C . MET C 3 388 ? 116.655 152.782 56.659 1.00 58.35 386 MET S C 1
ATOM 9951 O O . MET C 3 388 ? 115.736 152.955 57.461 1.00 58.35 386 MET S O 1
ATOM 9956 N N . GLU C 3 389 ? 116.553 153.135 55.377 1.00 60.48 387 GLU S N 1
ATOM 9957 C CA . GLU C 3 389 ? 115.284 153.630 54.853 1.00 60.48 387 GLU S CA 1
ATOM 9958 C C . GLU C 3 389 ? 114.177 152.609 55.082 1.00 60.48 387 GLU S C 1
ATOM 9959 O O . GLU C 3 389 ? 113.137 152.914 55.689 1.00 60.48 387 GLU S O 1
ATOM 9965 N N . VAL C 3 390 ? 114.412 151.372 54.638 1.00 54.07 388 VAL S N 1
ATOM 9966 C CA . VAL C 3 390 ? 113.404 150.324 54.780 1.00 54.07 388 VAL S CA 1
ATOM 9967 C C . VAL C 3 390 ? 113.125 150.032 56.252 1.00 54.07 388 VAL S C 1
ATOM 9968 O O . VAL C 3 39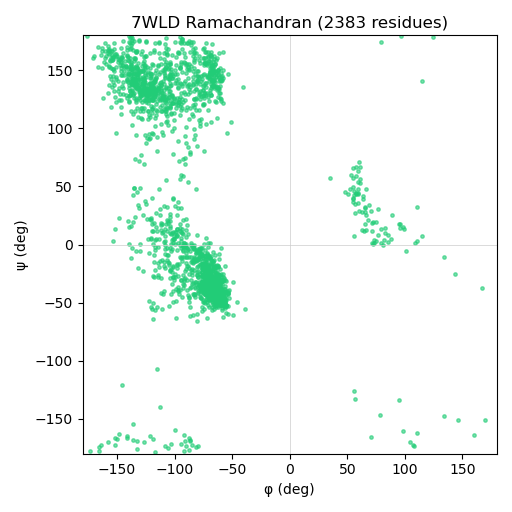0 ? 111.962 149.921 56.669 1.00 54.07 388 VAL S O 1
ATOM 9972 N N . PHE C 3 391 ? 114.179 149.916 57.066 1.00 48.78 389 PHE S N 1
ATOM 9973 C CA . PHE C 3 391 ? 113.993 149.530 58.462 1.00 48.78 389 PHE S CA 1
ATOM 9974 C C . PHE C 3 391 ? 113.277 150.613 59.262 1.00 48.78 389 PHE S C 1
ATOM 9975 O O . PHE C 3 391 ? 112.452 150.304 60.128 1.00 48.78 389 PHE S O 1
ATOM 9983 N N . LEU C 3 392 ? 113.573 151.888 58.997 1.00 52.15 390 LEU S N 1
ATOM 9984 C CA . LEU C 3 392 ? 112.884 152.960 59.701 1.00 52.15 390 LEU S CA 1
ATOM 9985 C C . LEU C 3 392 ? 111.437 153.092 59.255 1.00 52.15 390 LEU S C 1
ATOM 9986 O O . LEU C 3 392 ? 110.569 153.390 60.085 1.00 52.15 390 LEU S O 1
ATOM 9991 N N . ALA C 3 393 ? 111.146 152.860 57.969 1.00 49.77 391 ALA S N 1
ATOM 9992 C CA . ALA C 3 393 ? 109.748 152.793 57.555 1.00 49.77 391 ALA S CA 1
ATOM 9993 C C . ALA C 3 393 ? 109.014 151.690 58.310 1.00 49.77 391 ALA S C 1
ATOM 9994 O O . ALA C 3 393 ? 107.902 151.895 58.815 1.00 49.77 391 ALA S O 1
ATOM 9996 N N . GLN C 3 394 ? 109.642 150.515 58.421 1.00 47.50 392 GLN S N 1
ATOM 9997 C CA . GLN C 3 394 ? 109.015 149.402 59.130 1.00 47.50 392 GLN S CA 1
ATOM 9998 C C . GLN C 3 394 ? 108.801 149.722 60.605 1.00 47.50 392 GLN S C 1
ATOM 9999 O O . GLN C 3 394 ? 107.755 149.391 61.173 1.00 47.50 392 GLN S O 1
ATOM 10005 N N . LEU C 3 395 ? 109.789 150.347 61.248 1.00 49.91 393 LEU S N 1
ATOM 10006 C CA . LEU C 3 395 ? 109.662 150.678 62.665 1.00 49.91 393 LEU S CA 1
ATOM 10007 C C . LEU C 3 395 ? 108.562 151.706 62.896 1.00 49.91 393 LEU S C 1
ATOM 10008 O O . LEU C 3 395 ? 107.790 151.598 63.856 1.00 49.91 393 LEU S O 1
ATOM 10013 N N . ARG C 3 396 ? 108.485 152.721 62.034 1.00 55.28 394 ARG S N 1
ATOM 10014 C CA . ARG C 3 396 ? 107.413 153.702 62.145 1.00 55.28 394 ARG S CA 1
ATOM 10015 C C . ARG C 3 396 ? 106.051 153.049 61.945 1.00 55.28 394 ARG S C 1
ATOM 10016 O O . ARG C 3 396 ? 105.076 153.409 62.613 1.00 55.28 394 ARG S O 1
ATOM 10024 N N . LEU C 3 397 ? 105.970 152.067 61.046 1.00 52.57 395 LEU S N 1
ATOM 10025 C CA . LEU C 3 397 ? 104.707 151.375 60.814 1.00 52.57 395 LEU S CA 1
ATOM 10026 C C . LEU C 3 397 ? 104.361 150.375 61.914 1.00 52.57 395 LEU S C 1
ATOM 10027 O O . LEU C 3 397 ? 103.188 150.020 62.060 1.00 52.57 395 LEU S O 1
ATOM 10032 N N . LEU C 3 398 ? 105.345 149.914 62.689 1.00 48.85 396 LEU S N 1
ATOM 10033 C CA . LEU C 3 398 ? 105.075 148.938 63.741 1.00 48.85 396 LEU S CA 1
ATOM 10034 C C . LEU C 3 398 ? 104.425 149.565 64.968 1.00 48.85 396 LEU S C 1
ATOM 10035 O O . LEU C 3 398 ? 103.656 148.893 65.662 1.00 48.85 396 LEU S O 1
ATOM 10040 N N . PHE C 3 399 ? 104.732 150.827 65.269 1.00 50.77 397 PHE S N 1
ATOM 10041 C CA . PHE C 3 399 ? 104.078 151.513 66.377 1.00 50.77 397 PHE S CA 1
ATOM 10042 C C . PHE C 3 399 ? 102.663 151.966 66.042 1.00 50.77 397 PHE S C 1
ATOM 10043 O O . PHE C 3 399 ? 101.951 152.422 66.941 1.00 50.77 397 PHE S O 1
ATOM 10051 N N . GLY C 3 400 ? 102.243 151.858 64.786 1.00 56.21 398 GLY S N 1
ATOM 10052 C CA . GLY C 3 400 ? 100.898 152.214 64.394 1.00 56.21 398 GLY S CA 1
ATOM 10053 C C . GLY C 3 400 ? 100.726 153.582 63.774 1.00 56.21 398 GLY S C 1
ATOM 10054 O O . GLY C 3 400 ? 99.586 154.038 63.641 1.00 56.21 398 GLY S O 1
ATOM 10055 N N . ILE C 3 401 ? 101.811 154.249 63.390 1.00 58.56 399 ILE S N 1
ATOM 10056 C CA . ILE C 3 401 ? 101.738 155.579 62.795 1.00 58.56 399 ILE S CA 1
ATOM 10057 C C . ILE C 3 401 ? 101.613 155.397 61.285 1.00 58.56 399 ILE S C 1
ATOM 10058 O O . ILE C 3 401 ? 102.597 155.135 60.593 1.00 58.56 399 ILE S O 1
ATOM 10063 N N . ALA C 3 402 ? 100.396 155.541 60.775 1.00 67.72 400 ALA S N 1
ATOM 10064 C CA . ALA C 3 402 ? 100.129 155.383 59.355 1.00 67.72 400 ALA S CA 1
ATOM 10065 C C . ALA C 3 402 ? 100.298 156.712 58.622 1.00 67.72 400 ALA S C 1
ATOM 10066 O O . ALA C 3 402 ? 100.503 157.766 59.226 1.00 67.72 400 ALA S O 1
ATOM 10068 N N . GLN C 3 403 ? 100.213 156.646 57.297 1.00 76.32 401 GLN S N 1
ATOM 10069 C CA . GLN C 3 403 ? 100.329 157.849 56.487 1.00 76.32 401 GLN S CA 1
ATOM 10070 C C . GLN C 3 403 ? 99.141 158.772 56.747 1.00 76.32 401 GLN S C 1
ATOM 10071 O O . GLN C 3 403 ? 98.013 158.299 56.914 1.00 76.32 401 GLN S O 1
ATOM 10077 N N . PRO C 3 404 ? 99.364 160.085 56.800 1.00 84.15 402 PRO S N 1
ATOM 10078 C CA . PRO C 3 404 ? 98.262 161.008 57.097 1.00 84.15 402 PRO S CA 1
ATOM 10079 C C . PRO C 3 404 ? 97.158 160.922 56.054 1.00 84.15 402 PRO S C 1
ATOM 10080 O O . PRO C 3 404 ? 97.414 160.761 54.858 1.00 84.15 402 PRO S O 1
ATOM 10084 N N . GLN C 3 405 ? 95.920 161.026 56.525 1.00 92.53 403 GLN S N 1
ATOM 10085 C CA . GLN C 3 405 ? 94.741 160.972 55.672 1.00 92.53 403 GLN S CA 1
ATOM 10086 C C . GLN C 3 405 ? 94.281 162.396 55.397 1.00 92.53 403 GLN S C 1
ATOM 10087 O O . GLN C 3 405 ? 93.987 163.149 56.332 1.00 92.53 403 GLN S O 1
ATOM 10093 N N . LEU C 3 406 ? 94.213 162.759 54.121 1.00 98.45 404 LEU S N 1
ATOM 10094 C CA . LEU C 3 406 ? 94.007 164.191 53.956 1.00 98.45 404 LEU S CA 1
ATOM 10095 C C . LEU C 3 406 ? 92.552 164.511 53.637 1.00 98.45 404 LEU S C 1
ATOM 10096 O O . LEU C 3 406 ? 91.883 163.744 52.936 1.00 98.45 404 LEU S O 1
ATOM 10101 N N . PRO C 3 407 ? 92.069 165.639 54.149 1.00 103.15 405 PRO S N 1
ATOM 10102 C CA . PRO C 3 407 ? 90.759 166.156 53.736 1.00 103.15 405 PRO S CA 1
ATOM 10103 C C . PRO C 3 407 ? 90.773 166.546 52.269 1.00 103.15 405 PRO S C 1
ATOM 10104 O O . PRO C 3 407 ? 91.841 166.839 51.710 1.00 103.15 405 PRO S O 1
ATOM 10108 N N . PRO C 3 408 ? 89.617 166.545 51.603 1.00 105.41 406 PRO S N 1
ATOM 10109 C CA . PRO C 3 408 ? 89.588 166.936 50.189 1.00 105.41 406 PRO S CA 1
ATOM 10110 C C . PRO C 3 408 ? 90.094 168.357 49.993 1.00 105.41 406 PRO S C 1
ATOM 10111 O O . PRO C 3 408 ? 89.824 169.251 50.800 1.00 105.41 406 PRO S O 1
ATOM 10115 N N . LYS C 3 409 ? 90.847 168.547 48.908 1.00 105.81 407 LYS S N 1
ATOM 10116 C CA . LYS C 3 409 ? 91.425 169.842 48.549 1.00 105.81 407 LYS S CA 1
ATOM 10117 C C . LYS C 3 409 ? 92.344 170.366 49.653 1.00 105.81 407 LYS S C 1
ATOM 10118 O O . LYS C 3 409 ? 92.263 171.525 50.065 1.00 105.81 407 LYS S O 1
ATOM 10120 N N . CYS C 3 410 ? 93.227 169.497 50.133 1.00 103.38 408 CYS S N 1
ATOM 10121 C CA . CYS C 3 410 ? 94.220 169.855 51.134 1.00 103.38 408 CYS S CA 1
ATOM 10122 C C . CYS C 3 410 ? 95.617 169.593 50.586 1.00 103.38 408 CYS S C 1
ATOM 10123 O O . CYS C 3 410 ? 95.800 168.899 49.583 1.00 103.38 408 CYS S O 1
ATOM 10126 N N . LEU C 3 411 ? 96.611 170.167 51.259 1.00 97.93 409 LEU S N 1
ATOM 10127 C CA . LEU C 3 411 ? 98.002 170.037 50.849 1.00 97.93 409 LEU S CA 1
ATOM 10128 C C . LEU C 3 411 ? 98.863 169.753 52.069 1.00 97.93 409 LEU S C 1
ATOM 10129 O O . LEU C 3 411 ? 98.785 170.475 53.067 1.00 97.93 409 LEU S O 1
ATOM 10134 N N . LEU C 3 412 ? 99.685 168.711 51.982 1.00 93.45 410 LEU S N 1
ATOM 10135 C CA . LEU C 3 412 ? 100.568 168.310 53.066 1.00 93.45 410 LEU S CA 1
ATOM 10136 C C . LEU C 3 412 ? 101.974 168.849 52.835 1.00 93.45 410 LEU S C 1
ATOM 10137 O O . LEU C 3 412 ? 102.434 168.974 51.697 1.00 93.45 410 LEU S O 1
ATOM 10142 N N . SER C 3 413 ? 102.654 169.167 53.933 1.00 92.10 411 SER S N 1
ATOM 10143 C CA . SER C 3 413 ? 104.013 169.677 53.866 1.00 92.10 411 SER S CA 1
ATOM 10144 C C . SER C 3 413 ? 104.981 168.591 53.405 1.00 92.10 411 SER S C 1
ATOM 10145 O O . SER C 3 413 ? 104.684 167.394 53.438 1.00 92.10 411 SER S O 1
ATOM 10148 N N . GLY C 3 414 ? 106.161 169.029 52.972 1.00 93.29 412 GLY S N 1
ATOM 10149 C CA . GLY C 3 414 ? 107.206 168.121 52.568 1.00 93.29 412 GLY S CA 1
ATOM 10150 C C . GLY C 3 414 ? 107.756 167.341 53.744 1.00 93.29 412 GLY S C 1
ATOM 10151 O O . GLY C 3 414 ? 107.682 167.779 54.897 1.00 93.29 412 GLY S O 1
ATOM 10152 N N . PRO C 3 415 ? 108.313 166.160 53.475 1.00 92.16 413 PRO S N 1
ATOM 10153 C CA . PRO C 3 415 ? 108.846 165.332 54.563 1.00 92.16 413 PRO S CA 1
ATOM 10154 C C . PRO C 3 415 ? 109.967 166.040 55.309 1.00 92.16 413 PRO S C 1
ATOM 10155 O O . PRO C 3 415 ? 110.769 166.774 54.727 1.00 92.16 413 PRO S O 1
ATOM 10159 N N . THR C 3 416 ? 110.012 165.808 56.616 1.00 88.10 414 THR S N 1
ATOM 10160 C CA . THR C 3 416 ? 110.960 166.462 57.499 1.00 88.10 414 THR S CA 1
ATOM 10161 C C . THR C 3 416 ? 112.189 165.582 57.700 1.00 88.10 414 THR S C 1
ATOM 10162 O O . THR C 3 416 ? 112.286 164.467 57.181 1.00 88.10 414 THR S O 1
ATOM 10166 N N . SER C 3 417 ? 113.145 166.099 58.465 1.00 85.05 415 SER S N 1
ATOM 10167 C CA . SER C 3 417 ? 114.273 165.297 58.907 1.00 85.05 415 SER S CA 1
ATOM 10168 C C . SER C 3 417 ? 113.854 164.450 60.101 1.00 85.05 415 SER S C 1
ATOM 10169 O O . SER C 3 417 ? 113.031 164.873 60.918 1.00 85.05 415 SER S O 1
ATOM 10172 N N . GLU C 3 418 ? 114.408 163.242 60.179 1.00 77.61 416 GLU S N 1
ATOM 10173 C CA . GLU C 3 418 ? 114.131 162.208 61.177 1.00 77.61 416 GLU S CA 1
ATOM 10174 C C . GLU C 3 418 ? 112.764 161.564 60.961 1.00 77.61 416 GLU S C 1
ATOM 10175 O O . GLU C 3 418 ? 112.380 160.703 61.755 1.00 77.61 416 GLU S O 1
ATOM 10177 N N . GLY C 3 419 ? 112.007 161.969 59.943 1.00 74.90 417 GLY S N 1
ATOM 10178 C CA . GLY C 3 419 ? 110.871 161.207 59.464 1.00 74.90 417 GLY S CA 1
ATOM 10179 C C . GLY C 3 419 ? 109.597 161.273 60.282 1.00 74.90 417 GLY S C 1
ATOM 10180 O O . GLY C 3 419 ? 108.661 160.521 59.982 1.00 74.90 417 GLY S O 1
ATOM 10181 N N . LEU C 3 420 ? 109.511 162.132 61.296 1.00 73.10 418 LEU S N 1
ATOM 10182 C CA . LEU C 3 420 ? 108.315 162.185 62.131 1.00 73.10 418 LEU S CA 1
ATOM 10183 C C . LEU C 3 420 ? 107.877 163.625 62.341 1.00 73.10 418 LEU S C 1
ATOM 10184 O O . LEU C 3 420 ? 108.703 164.491 62.639 1.00 73.10 418 LEU S O 1
ATOM 10189 N N . MET C 3 421 ? 106.576 163.871 62.194 1.00 76.23 419 MET S N 1
ATOM 10190 C CA . MET C 3 421 ? 105.990 165.160 62.525 1.00 76.23 419 MET S CA 1
ATOM 10191 C C . MET C 3 421 ? 105.509 165.168 63.976 1.00 76.23 419 MET S C 1
ATOM 10192 O O . MET C 3 421 ? 105.308 164.125 64.602 1.00 76.23 419 MET S O 1
ATOM 10197 N N . THR C 3 422 ? 105.315 166.376 64.511 1.00 77.79 420 THR S N 1
ATOM 10198 C CA . THR C 3 422 ? 105.046 166.534 65.938 1.00 77.79 420 THR S CA 1
ATOM 10199 C C . THR C 3 422 ? 103.633 166.091 66.319 1.00 77.79 420 THR S C 1
ATOM 10200 O O . THR C 3 422 ? 103.437 165.462 67.371 1.00 77.79 420 THR S O 1
ATOM 10204 N N . TRP C 3 423 ? 102.636 166.410 65.489 1.00 75.85 421 TRP S N 1
ATOM 10205 C CA . TRP C 3 423 ? 101.262 166.078 65.849 1.00 75.85 421 TRP S CA 1
ATOM 10206 C C . TRP C 3 423 ? 101.054 164.567 65.912 1.00 75.85 421 TRP S C 1
ATOM 10207 O O . TRP C 3 423 ? 100.242 164.077 66.706 1.00 75.85 421 TRP S O 1
ATOM 10218 N N . GLU C 3 424 ? 101.808 163.812 65.111 1.00 71.73 422 GLU S N 1
ATOM 10219 C CA . GLU C 3 424 ? 101.767 162.355 65.203 1.00 71.73 422 GLU S CA 1
ATOM 10220 C C . GLU C 3 424 ? 102.252 161.874 66.570 1.00 71.73 422 GLU S C 1
ATOM 10221 O O . GLU C 3 424 ? 101.646 160.982 67.185 1.00 71.73 422 GLU S O 1
ATOM 10227 N N . LEU C 3 425 ? 103.336 162.473 67.073 1.00 69.87 423 LEU S N 1
ATOM 10228 C CA . LEU C 3 425 ? 103.841 162.122 68.396 1.00 69.87 423 LEU S CA 1
ATOM 10229 C C . LEU C 3 425 ? 102.824 162.456 69.481 1.00 69.87 423 LEU S C 1
ATOM 10230 O O . LEU C 3 425 ? 102.634 161.680 70.428 1.00 69.87 423 LEU S O 1
ATOM 10235 N N . ASP C 3 426 ? 102.164 163.612 69.364 1.00 73.50 424 ASP S N 1
ATOM 10236 C CA . ASP C 3 426 ? 101.156 163.979 70.357 1.00 73.50 424 ASP S CA 1
ATOM 10237 C C . ASP C 3 426 ? 99.975 163.013 70.330 1.00 73.50 424 ASP S C 1
ATOM 10238 O O . ASP C 3 426 ? 99.411 162.670 71.380 1.00 73.50 424 ASP S O 1
ATOM 10243 N N . ARG C 3 427 ? 99.584 162.578 69.133 1.00 70.83 425 ARG S N 1
ATOM 10244 C CA . ARG C 3 427 ? 98.556 161.554 68.991 1.00 70.83 425 ARG S CA 1
ATOM 10245 C C . ARG C 3 427 ? 98.941 160.278 69.737 1.00 70.83 425 ARG S C 1
ATOM 10246 O O . ARG C 3 427 ? 98.129 159.698 70.485 1.00 70.83 425 ARG S O 1
ATOM 10254 N N . LEU C 3 428 ? 100.191 159.844 69.561 1.00 62.04 426 LEU S N 1
ATOM 10255 C CA . LEU C 3 428 ? 100.680 158.674 70.285 1.00 62.04 426 LEU S CA 1
ATOM 10256 C C . LEU C 3 428 ? 100.594 158.879 71.796 1.00 62.04 426 LEU S C 1
ATOM 10257 O O . LEU C 3 428 ? 100.221 157.957 72.535 1.00 62.04 426 LEU S O 1
ATOM 10262 N N . LEU C 3 429 ? 100.940 160.077 72.273 1.00 60.03 427 LEU S N 1
ATOM 10263 C CA . LEU C 3 429 ? 100.883 160.344 73.711 1.00 60.03 427 LEU S CA 1
ATOM 10264 C C . LEU C 3 429 ? 99.456 160.250 74.251 1.00 60.03 427 LEU S C 1
ATOM 10265 O O . LEU C 3 429 ? 99.231 159.689 75.335 1.00 60.03 427 LEU S O 1
ATOM 10270 N N . TRP C 3 430 ? 98.484 160.803 73.518 1.00 61.35 428 TRP S N 1
ATOM 10271 C CA . TRP C 3 430 ? 97.084 160.692 73.933 1.00 61.35 428 TRP S CA 1
ATOM 10272 C C . TRP C 3 430 ? 96.681 159.229 74.099 1.00 61.35 428 TRP S C 1
ATOM 10273 O O . TRP C 3 430 ? 96.106 158.826 75.131 1.00 61.35 428 TRP S O 1
ATOM 10284 N N . ALA C 3 431 ? 96.985 158.414 73.081 1.00 56.08 429 ALA S N 1
ATOM 10285 C CA . ALA C 3 431 ? 96.612 157.003 73.138 1.00 56.08 429 ALA S CA 1
ATOM 10286 C C . ALA C 3 431 ? 97.269 156.302 74.324 1.00 56.08 429 ALA S C 1
ATOM 10287 O O . ALA C 3 431 ? 96.624 155.505 75.028 1.00 56.08 429 ALA S O 1
ATOM 10289 N N . ARG C 3 432 ? 98.552 156.591 74.561 1.00 52.91 430 ARG S N 1
ATOM 10290 C CA . ARG C 3 432 ? 99.273 155.958 75.661 1.00 52.91 430 ARG S CA 1
ATOM 10291 C C . ARG C 3 432 ? 98.639 156.288 77.006 1.00 52.91 430 ARG S C 1
ATOM 10292 O O . ARG C 3 432 ? 98.499 155.408 77.869 1.00 52.91 430 ARG S O 1
ATOM 10300 N N . SER C 3 433 ? 98.261 157.553 77.207 1.00 50.81 431 SER S N 1
ATOM 10301 C CA . SER C 3 433 ? 97.644 157.941 78.474 1.00 50.81 431 SER S CA 1
ATOM 10302 C C . SER C 3 433 ? 96.348 157.172 78.710 1.00 50.81 431 SER S C 1
ATOM 10303 O O . SER C 3 433 ? 96.112 156.637 79.809 1.00 50.81 431 SER S O 1
ATOM 10306 N N . VAL C 3 434 ? 95.497 157.097 77.681 1.00 49.71 432 VAL S N 1
ATOM 10307 C CA . VAL C 3 434 ? 94.216 156.406 77.846 1.00 49.71 432 VAL S CA 1
ATOM 10308 C C . VAL C 3 434 ? 94.439 154.940 78.215 1.00 49.71 432 VAL S C 1
ATOM 10309 O O . VAL C 3 434 ? 93.818 154.404 79.152 1.00 49.71 432 VAL S O 1
ATOM 10313 N N . GLU C 3 435 ? 95.345 154.273 77.491 1.00 47.79 433 GLU S N 1
ATOM 10314 C CA . GLU C 3 435 ? 95.593 152.857 77.749 1.00 47.79 433 GLU S CA 1
ATOM 10315 C C . GLU C 3 435 ? 96.117 152.627 79.164 1.00 47.79 433 GLU S C 1
ATOM 10316 O O . GLU C 3 435 ? 95.689 151.685 79.853 1.00 47.79 433 GLU S O 1
ATOM 10322 N N . ASN C 3 436 ? 97.049 153.475 79.613 1.00 45.37 434 ASN S N 1
ATOM 10323 C CA . ASN C 3 436 ? 97.607 153.315 80.952 1.00 45.37 434 ASN S CA 1
ATOM 10324 C C . ASN C 3 436 ? 96.527 153.431 82.019 1.00 45.37 434 ASN S C 1
ATOM 10325 O O . ASN C 3 436 ? 96.487 152.629 82.966 1.00 45.37 434 ASN S O 1
ATOM 10330 N N . LEU C 3 437 ? 95.641 154.425 81.886 1.00 45.13 435 LEU S N 1
ATOM 10331 C CA . LEU C 3 437 ? 94.597 154.591 82.895 1.00 45.13 435 LEU S CA 1
ATOM 10332 C C . LEU C 3 437 ? 93.679 153.374 82.952 1.00 45.13 435 LEU S C 1
ATOM 10333 O O . LEU C 3 437 ? 93.336 152.892 84.046 1.00 45.13 435 LEU S O 1
ATOM 10338 N N . ALA C 3 438 ? 93.282 152.852 81.785 1.00 43.52 436 ALA S N 1
ATOM 10339 C CA . ALA C 3 438 ? 92.402 151.684 81.778 1.00 43.52 436 ALA S CA 1
ATOM 10340 C C . ALA C 3 438 ? 93.059 150.489 82.467 1.00 43.52 436 ALA S C 1
ATOM 10341 O O . ALA C 3 438 ? 92.436 149.805 83.301 1.00 43.52 436 ALA S O 1
ATOM 10343 N N . THR C 3 439 ? 94.329 150.231 82.141 1.00 40.41 437 THR S N 1
ATOM 10344 C CA . THR C 3 439 ? 95.022 149.089 82.734 1.00 40.41 437 THR S CA 1
ATOM 10345 C C . THR C 3 439 ? 95.129 149.225 84.250 1.00 40.41 437 THR S C 1
ATOM 10346 O O . THR C 3 439 ? 94.912 148.251 84.988 1.00 40.41 437 THR S O 1
ATOM 10350 N N . ALA C 3 440 ? 95.464 150.426 84.736 1.00 40.36 438 ALA S N 1
ATOM 10351 C CA . ALA C 3 440 ? 95.607 150.616 86.178 1.00 40.36 438 ALA S CA 1
ATOM 10352 C C . ALA C 3 440 ? 94.287 150.383 86.908 1.00 40.36 438 ALA S C 1
ATOM 10353 O O . ALA C 3 440 ? 94.259 149.731 87.965 1.00 40.36 438 ALA S O 1
ATOM 10355 N N . THR C 3 441 ? 93.185 150.906 86.361 1.00 42.28 439 THR S N 1
ATOM 10356 C CA . THR C 3 441 ? 91.889 150.710 87.006 1.00 42.28 439 THR S CA 1
ATOM 10357 C C . THR C 3 441 ? 91.539 149.226 87.099 1.00 42.28 439 THR S C 1
ATOM 10358 O O . THR C 3 441 ? 91.113 148.734 88.160 1.00 42.28 439 THR S O 1
ATOM 10362 N N . THR C 3 442 ? 91.729 148.492 85.996 1.00 39.52 440 THR S N 1
ATOM 10363 C CA . THR C 3 442 ? 91.398 147.068 86.010 1.00 39.52 440 THR S CA 1
ATOM 10364 C C . THR C 3 442 ? 92.244 146.309 87.029 1.00 39.52 440 THR S C 1
ATOM 10365 O O . THR C 3 442 ? 91.730 145.453 87.768 1.00 39.52 440 THR S O 1
ATOM 10369 N N . THR C 3 443 ? 93.543 146.615 87.089 1.00 38.31 441 THR S N 1
ATOM 10370 C CA . THR C 3 443 ? 94.418 145.918 88.027 1.00 38.31 441 THR S CA 1
ATOM 10371 C C . THR C 3 443 ? 94.004 146.171 89.473 1.00 38.31 441 THR S C 1
ATOM 10372 O O . THR C 3 443 ? 93.992 145.242 90.294 1.00 38.31 441 THR S O 1
ATOM 10376 N N . LEU C 3 444 ? 93.665 147.421 89.809 1.00 40.67 442 LEU S N 1
ATOM 10377 C CA . LEU C 3 444 ? 93.262 147.713 91.184 1.00 40.67 442 LEU S CA 1
ATOM 10378 C C . LEU C 3 444 ? 91.981 146.973 91.558 1.00 40.67 442 LEU S C 1
ATOM 10379 O O . LEU C 3 444 ? 91.872 146.422 92.665 1.00 40.67 442 LEU S O 1
ATOM 10384 N N . THR C 3 445 ? 91.003 146.940 90.645 1.00 41.99 443 THR S N 1
ATOM 10385 C CA . THR C 3 445 ? 89.772 146.205 90.936 1.00 41.99 443 THR S CA 1
ATOM 10386 C C . THR C 3 445 ? 90.052 144.725 91.184 1.00 41.99 443 THR S C 1
ATOM 10387 O O . THR C 3 445 ? 89.525 144.131 92.140 1.00 41.99 443 THR S O 1
ATOM 10391 N N . SER C 3 446 ? 90.887 144.113 90.339 1.00 41.03 444 SER S N 1
ATOM 10392 C CA . SER C 3 446 ? 91.188 142.694 90.511 1.00 41.03 444 SER S CA 1
ATOM 10393 C C . SER C 3 446 ? 91.894 142.426 91.837 1.00 41.03 444 SER S C 1
ATOM 10394 O O . SER C 3 446 ? 91.603 141.429 92.513 1.00 41.03 444 SER S O 1
ATOM 10397 N N . LEU C 3 447 ? 92.831 143.298 92.222 1.00 42.24 445 LEU S N 1
ATOM 10398 C CA . LEU C 3 447 ? 93.527 143.117 93.494 1.00 42.24 445 LEU S CA 1
ATOM 10399 C C . LEU C 3 447 ? 92.563 143.194 94.671 1.00 42.24 445 LEU S C 1
ATOM 10400 O O . LEU C 3 447 ? 92.646 142.386 95.610 1.00 42.24 445 LEU S O 1
ATOM 10405 N N . ALA C 3 448 ? 91.641 144.161 94.640 1.00 43.35 446 ALA S N 1
ATOM 10406 C CA . ALA C 3 448 ? 90.666 144.269 95.722 1.00 43.35 446 ALA S CA 1
ATOM 10407 C C . ALA C 3 448 ? 89.805 143.015 95.816 1.00 43.35 446 ALA S C 1
ATOM 10408 O O . ALA C 3 448 ? 89.554 142.508 96.916 1.00 43.35 446 ALA S O 1
ATOM 10410 N N . GLN C 3 449 ? 89.351 142.493 94.672 1.00 43.70 447 GLN S N 1
ATOM 10411 C CA . GLN C 3 449 ? 88.541 141.275 94.699 1.00 43.70 447 GLN S CA 1
ATOM 10412 C C . GLN C 3 449 ? 89.323 140.100 95.280 1.00 43.70 447 GLN S C 1
ATOM 10413 O O . GLN C 3 449 ? 88.807 139.343 96.116 1.00 43.70 447 GLN S O 1
ATOM 10419 N N . LEU C 3 450 ? 90.577 139.934 94.849 1.00 44.93 448 LEU S N 1
ATOM 10420 C CA . LEU C 3 450 ? 91.380 138.815 95.332 1.00 44.93 448 LEU S CA 1
ATOM 10421 C C . LEU C 3 450 ? 91.593 138.894 96.836 1.00 44.93 448 LEU S C 1
ATOM 10422 O O . LEU C 3 450 ? 91.514 137.877 97.535 1.00 44.93 448 LEU S O 1
ATOM 10427 N N . LEU C 3 451 ? 91.871 140.091 97.358 1.00 48.53 449 LEU S N 1
ATOM 10428 C CA . LEU C 3 451 ? 92.056 140.212 98.801 1.00 48.53 449 LEU S CA 1
ATOM 10429 C C . LEU C 3 451 ? 90.747 140.026 99.556 1.00 48.53 449 LEU S C 1
ATOM 10430 O O . LEU C 3 451 ? 90.754 139.541 100.692 1.00 48.53 449 LEU S O 1
ATOM 10435 N N . GLY C 3 452 ? 89.619 140.404 98.953 1.00 49.26 450 GLY S N 1
ATOM 10436 C CA . GLY C 3 452 ? 88.340 140.158 99.596 1.00 49.26 450 GLY S CA 1
ATOM 10437 C C . GLY C 3 452 ? 88.007 138.682 99.703 1.00 49.26 450 GLY S C 1
ATOM 10438 O O . GLY C 3 452 ? 87.416 138.241 100.692 1.00 49.26 450 GLY S O 1
ATOM 10439 N N . LYS C 3 453 ? 88.375 137.898 98.686 1.00 51.46 451 LYS S N 1
ATOM 10440 C CA . LYS C 3 453 ? 87.948 136.500 98.644 1.00 51.46 451 LYS S CA 1
ATOM 10441 C C . LYS C 3 453 ? 88.659 135.647 99.693 1.00 51.46 451 LYS S C 1
ATOM 10442 O O . LYS C 3 453 ? 88.018 134.870 100.409 1.00 51.46 451 LYS S O 1
ATOM 10448 N N . ILE C 3 454 ? 89.981 135.765 99.796 1.00 52.21 452 ILE S N 1
ATOM 10449 C CA . ILE C 3 454 ? 90.795 134.901 100.648 1.00 52.21 452 ILE S CA 1
ATOM 10450 C C . ILE C 3 454 ? 91.269 135.704 101.851 1.00 52.21 452 ILE S C 1
ATOM 10451 O O . ILE C 3 454 ? 91.728 136.842 101.703 1.00 52.21 452 ILE S O 1
ATOM 10456 N N . SER C 3 455 ? 91.167 135.106 103.041 1.00 55.17 453 SER S N 1
ATOM 10457 C CA . SER C 3 455 ? 91.308 135.842 104.290 1.00 55.17 453 SER S CA 1
ATOM 10458 C C . SER C 3 455 ? 92.629 135.632 105.016 1.00 55.17 453 SER S C 1
ATOM 10459 O O . SER C 3 455 ? 92.968 136.449 105.877 1.00 55.17 453 SER S O 1
ATOM 10462 N N . ASN C 3 456 ? 93.383 134.578 104.706 1.00 53.23 454 ASN S N 1
ATOM 10463 C CA . ASN C 3 456 ? 94.623 134.300 105.419 1.00 53.23 454 ASN S CA 1
ATOM 10464 C C . ASN C 3 456 ? 95.859 134.806 104.685 1.00 53.23 454 ASN S C 1
ATOM 10465 O O . ASN C 3 456 ? 96.978 134.434 105.049 1.00 53.23 454 ASN S O 1
ATOM 10470 N N . ILE C 3 457 ? 95.684 135.647 103.672 1.00 51.23 455 ILE S N 1
ATOM 10471 C CA . ILE C 3 457 ? 96.811 136.256 102.976 1.00 51.23 455 ILE S CA 1
ATOM 10472 C C . ILE C 3 457 ? 97.226 137.529 103.699 1.00 51.23 455 ILE S C 1
ATOM 10473 O O . ILE C 3 457 ? 96.386 138.350 104.087 1.00 51.23 455 ILE S O 1
ATOM 10478 N N . VAL C 3 458 ? 98.531 137.696 103.880 1.00 52.94 456 VAL S N 1
ATOM 10479 C CA . VAL C 3 458 ? 99.081 138.833 104.609 1.00 52.94 456 VAL S CA 1
ATOM 10480 C C . VAL C 3 458 ? 99.206 140.030 103.677 1.00 52.94 456 VAL S C 1
ATOM 10481 O O . VAL C 3 458 ? 99.615 139.897 102.517 1.00 52.94 456 VAL S O 1
ATOM 10485 N N . ILE C 3 459 ? 98.844 141.208 104.177 1.00 51.41 457 ILE S N 1
ATOM 10486 C CA . ILE C 3 459 ? 99.041 142.468 103.468 1.00 51.41 457 ILE S CA 1
ATOM 10487 C C . ILE C 3 459 ? 100.164 143.217 104.173 1.00 51.41 457 ILE S C 1
ATOM 10488 O O . ILE C 3 459 ? 100.008 143.657 105.318 1.00 51.41 457 ILE S O 1
ATOM 10493 N N . LYS C 3 460 ? 101.296 143.367 103.491 1.00 53.48 458 LYS S N 1
ATOM 10494 C CA . LYS C 3 460 ? 102.445 144.060 104.049 1.00 53.48 458 LYS S CA 1
ATOM 10495 C C . LYS C 3 460 ? 102.320 145.566 103.816 1.00 53.48 458 LYS S C 1
ATOM 10496 O O . LYS C 3 460 ? 101.412 146.045 103.134 1.00 53.48 458 LYS S O 1
ATOM 10502 N N . ASP C 3 461 ? 103.252 146.326 104.393 1.00 55.77 459 ASP S N 1
ATOM 10503 C CA . ASP C 3 461 ? 103.184 147.782 104.329 1.00 55.77 459 ASP S CA 1
ATOM 10504 C C . ASP C 3 461 ? 103.588 148.326 102.962 1.00 55.77 459 ASP S C 1
ATOM 10505 O O . ASP C 3 461 ? 103.025 149.333 102.509 1.00 55.77 459 ASP S O 1
ATOM 10510 N N . ASP C 3 462 ? 104.546 147.677 102.295 1.00 56.48 460 ASP S N 1
ATOM 10511 C CA . ASP C 3 462 ? 104.957 148.114 100.964 1.00 56.48 460 ASP S CA 1
ATOM 10512 C C . ASP C 3 462 ? 103.802 148.024 99.974 1.00 56.48 460 ASP S C 1
ATOM 10513 O O . ASP C 3 462 ? 103.619 148.914 99.131 1.00 56.48 460 ASP S O 1
ATOM 10518 N N . VAL C 3 463 ? 103.013 146.952 100.063 1.00 53.19 461 VAL S N 1
ATOM 10519 C CA . VAL C 3 463 ? 101.884 146.769 99.156 1.00 53.19 461 VAL S CA 1
ATOM 10520 C C . VAL C 3 463 ? 100.869 147.890 99.331 1.00 53.19 461 VAL S C 1
ATOM 10521 O O . VAL C 3 463 ? 100.377 148.462 98.350 1.00 53.19 461 VAL S O 1
ATOM 10525 N N . ALA C 3 464 ? 100.542 148.226 100.581 1.00 52.30 462 ALA S N 1
ATOM 10526 C CA . ALA C 3 464 ? 99.580 149.293 100.838 1.00 52.30 462 ALA S CA 1
ATOM 10527 C C . ALA C 3 464 ? 100.112 150.641 100.367 1.00 52.30 462 ALA S C 1
ATOM 10528 O O . ALA C 3 464 ? 99.357 151.458 99.817 1.00 52.30 462 ALA S O 1
ATOM 10530 N N . SER C 3 465 ? 101.408 150.891 100.577 1.00 53.66 463 SER S N 1
ATOM 10531 C CA . SER C 3 465 ? 102.017 152.114 100.064 1.00 53.66 463 SER S CA 1
ATOM 10532 C C . SER C 3 465 ? 101.854 152.216 98.552 1.00 53.66 463 SER S C 1
ATOM 10533 O O . SER C 3 465 ? 101.468 153.272 98.026 1.00 53.66 463 SER S O 1
ATOM 10536 N N . GLU C 3 466 ? 102.120 151.117 97.839 1.00 49.71 464 GLU S N 1
ATOM 10537 C CA . GLU C 3 466 ? 101.987 151.127 96.385 1.00 49.71 464 GLU S CA 1
ATOM 10538 C C . GLU C 3 466 ? 100.541 151.354 95.955 1.00 49.71 464 GLU S C 1
ATOM 10539 O O . GLU C 3 466 ? 100.286 152.061 94.973 1.00 49.71 464 GLU S O 1
ATOM 10545 N N . VAL C 3 467 ? 99.584 150.761 96.672 1.00 47.23 465 VAL S N 1
ATOM 10546 C CA . VAL C 3 467 ? 98.177 150.945 96.318 1.00 47.23 465 VAL S CA 1
ATOM 10547 C C . VAL C 3 467 ? 97.764 152.408 96.472 1.00 47.23 465 VAL S C 1
ATOM 10548 O O . VAL C 3 467 ? 97.086 152.975 95.600 1.00 47.23 465 VAL S O 1
ATOM 10552 N N . TYR C 3 468 ? 98.161 153.042 97.580 1.00 50.09 466 TYR S N 1
ATOM 10553 C CA . TYR C 3 468 ? 97.831 154.453 97.778 1.00 50.09 466 TYR S CA 1
ATOM 10554 C C . TYR C 3 468 ? 98.454 155.315 96.685 1.00 50.09 466 TYR S C 1
ATOM 10555 O O . TYR C 3 468 ? 97.805 156.221 96.133 1.00 50.09 466 TYR S O 1
ATOM 10564 N N . LYS C 3 469 ? 99.718 155.033 96.355 1.00 49.44 467 LYS S N 1
ATOM 10565 C CA . LYS C 3 469 ? 100.399 155.765 95.294 1.00 49.44 467 LYS S CA 1
ATOM 10566 C C . LYS C 3 469 ? 99.643 155.643 93.975 1.00 49.44 467 LYS S C 1
ATOM 10567 O O . LYS C 3 469 ? 99.445 156.639 93.265 1.00 49.44 467 LYS S O 1
ATOM 10573 N N . ALA C 3 470 ? 99.188 154.429 93.649 1.00 46.20 468 ALA S N 1
ATOM 10574 C CA . ALA C 3 470 ? 98.489 154.198 92.389 1.00 46.20 468 ALA S CA 1
ATOM 10575 C C . ALA C 3 470 ? 97.175 154.971 92.324 1.00 46.20 468 ALA S C 1
ATOM 10576 O O . ALA C 3 470 ? 96.857 155.588 91.297 1.00 46.20 468 ALA S O 1
ATOM 10578 N N . VAL C 3 471 ? 96.391 154.943 93.407 1.00 47.23 469 VAL S N 1
ATOM 10579 C CA . VAL C 3 471 ? 95.101 155.637 93.384 1.00 47.23 469 VAL S CA 1
ATOM 10580 C C . VAL C 3 471 ? 95.301 157.143 93.227 1.00 47.23 469 VAL S C 1
ATOM 10581 O O . VAL C 3 471 ? 94.604 157.806 92.434 1.00 47.23 469 VAL S O 1
ATOM 10585 N N . ALA C 3 472 ? 96.261 157.708 93.969 1.00 47.79 470 ALA S N 1
ATOM 10586 C CA . ALA C 3 472 ? 96.523 159.141 93.850 1.00 47.79 470 ALA S CA 1
ATOM 10587 C C . ALA C 3 472 ? 96.961 159.509 92.436 1.00 47.79 470 ALA S C 1
ATOM 10588 O O . ALA C 3 472 ? 96.512 160.524 91.878 1.00 47.79 470 ALA S O 1
ATOM 10590 N N . ALA C 3 473 ? 97.834 158.691 91.837 1.00 47.67 471 ALA S N 1
ATOM 10591 C CA . ALA C 3 473 ? 98.301 158.971 90.483 1.00 47.67 471 ALA S CA 1
ATOM 10592 C C . ALA C 3 473 ? 97.158 158.926 89.476 1.00 47.67 471 ALA S C 1
ATOM 10593 O O . ALA C 3 473 ? 97.093 159.763 88.566 1.00 47.67 471 ALA S O 1
ATOM 10595 N N . VAL C 3 474 ? 96.248 157.957 89.617 1.00 47.18 472 VAL S N 1
ATOM 10596 C CA . VAL C 3 474 ? 95.114 157.873 88.697 1.00 47.18 472 VAL S CA 1
ATOM 10597 C C . VAL C 3 474 ? 94.263 159.134 88.778 1.00 47.18 472 VAL S C 1
ATOM 10598 O O . VAL C 3 474 ? 93.886 159.718 87.749 1.00 47.18 472 VAL S O 1
ATOM 10602 N N . GLN C 3 475 ? 93.947 159.576 90.000 1.00 52.78 473 GLN S N 1
ATOM 10603 C CA . GLN C 3 475 ? 93.106 160.766 90.133 1.00 52.78 473 GLN S CA 1
ATOM 10604 C C . GLN C 3 475 ? 93.785 162.001 89.544 1.00 52.78 473 GLN S C 1
ATOM 10605 O O . GLN C 3 475 ? 93.150 162.788 88.820 1.00 52.78 473 GLN S O 1
ATOM 10611 N N . LYS C 3 476 ? 95.080 162.180 89.827 1.00 54.41 474 LYS S N 1
ATOM 10612 C CA . LYS C 3 476 ? 95.793 163.338 89.293 1.00 54.41 474 LYS S CA 1
ATOM 10613 C C . LYS C 3 476 ? 95.829 163.315 87.768 1.00 54.41 474 LYS S C 1
ATOM 10614 O O . LYS C 3 476 ? 95.639 164.353 87.117 1.00 54.41 474 LYS S O 1
ATOM 10620 N N . SER C 3 477 ? 96.077 162.140 87.181 1.00 54.03 475 SER S N 1
ATOM 10621 C CA . SER C 3 477 ? 96.141 162.040 85.728 1.00 54.03 475 SER S CA 1
ATOM 10622 C C . SER C 3 477 ? 94.799 162.365 85.089 1.00 54.03 475 SER S C 1
ATOM 10623 O O . SER C 3 477 ? 94.746 163.049 84.060 1.00 54.03 475 SER S O 1
ATOM 10626 N N . ALA C 3 478 ? 93.701 161.881 85.677 1.00 58.15 476 ALA S N 1
ATOM 10627 C CA . ALA C 3 478 ? 92.386 162.207 85.129 1.00 58.15 476 ALA S CA 1
ATOM 10628 C C . ALA C 3 478 ? 92.120 163.708 85.186 1.00 58.15 476 ALA S C 1
ATOM 10629 O O . ALA C 3 478 ? 91.627 164.301 84.213 1.00 58.15 476 ALA S O 1
ATOM 10631 N N . GLU C 3 479 ? 92.459 164.344 86.313 1.00 62.03 477 GLU S N 1
ATOM 10632 C CA . GLU C 3 479 ? 92.260 165.787 86.431 1.00 62.03 477 GLU S CA 1
ATOM 10633 C C . GLU C 3 479 ? 93.044 166.542 85.364 1.00 62.03 477 GLU S C 1
ATOM 10634 O O . GLU C 3 479 ? 92.517 167.449 84.705 1.00 62.03 477 GLU S O 1
ATOM 10640 N N . GLU C 3 480 ? 94.310 166.171 85.168 1.00 61.57 478 GLU S N 1
ATOM 10641 C CA . GLU C 3 480 ? 95.143 166.903 84.219 1.00 61.57 478 GLU S CA 1
ATOM 10642 C C . GLU C 3 480 ? 94.770 166.606 82.771 1.00 61.57 478 GLU S C 1
ATOM 10643 O O . GLU C 3 480 ? 94.997 167.447 81.894 1.00 61.57 478 GLU S O 1
ATOM 10649 N N . LEU C 3 481 ? 94.208 165.428 82.496 1.00 62.55 479 LEU S N 1
ATOM 10650 C CA . LEU C 3 481 ? 93.641 165.183 81.175 1.00 62.55 479 LEU S CA 1
ATOM 10651 C C . LEU C 3 481 ? 92.435 166.077 80.930 1.00 62.55 479 LEU S C 1
ATOM 10652 O O . LEU C 3 481 ? 92.246 166.588 79.820 1.00 62.55 479 LEU S O 1
ATOM 10657 N N . ALA C 3 482 ? 91.600 166.267 81.955 1.00 66.89 480 ALA S N 1
ATOM 10658 C CA . ALA C 3 482 ? 90.475 167.186 81.815 1.00 66.89 480 ALA S CA 1
ATOM 10659 C C . ALA C 3 482 ? 90.945 168.619 81.601 1.00 66.89 480 ALA S C 1
ATOM 10660 O O . ALA C 3 482 ? 90.305 169.379 80.864 1.00 66.89 480 ALA S O 1
ATOM 10662 N N . SER C 3 483 ? 92.055 169.009 82.235 1.00 68.67 481 SER S N 1
ATOM 10663 C CA . SER C 3 483 ? 92.529 170.386 82.113 1.00 68.67 481 SER S CA 1
ATOM 10664 C C . SER C 3 483 ? 93.253 170.642 80.795 1.00 68.67 481 SER S C 1
ATOM 10665 O O . SER C 3 483 ? 93.443 171.803 80.415 1.00 68.67 481 SER S O 1
ATOM 10668 N N . GLY C 3 484 ? 93.686 169.596 80.103 1.00 67.42 482 GLY S N 1
ATOM 10669 C CA . GLY C 3 484 ? 94.364 169.753 78.833 1.00 67.42 482 GLY S CA 1
ATOM 10670 C C . GLY C 3 484 ? 95.877 169.784 78.878 1.00 67.42 482 GLY S C 1
ATOM 10671 O O . GLY C 3 484 ? 96.491 170.231 77.903 1.00 67.42 482 GLY S O 1
ATOM 10672 N N . HIS C 3 485 ? 96.497 169.330 79.966 1.00 65.78 483 HIS S N 1
ATOM 10673 C CA . HIS C 3 485 ? 97.955 169.272 80.085 1.00 65.78 483 HIS S CA 1
ATOM 10674 C C . HIS C 3 485 ? 98.390 167.835 79.811 1.00 65.78 483 HIS S C 1
ATOM 10675 O O . HIS C 3 485 ? 98.316 166.974 80.690 1.00 65.78 483 HIS S O 1
ATOM 10682 N N . LEU C 3 486 ? 98.858 167.584 78.586 1.00 62.35 484 LEU S N 1
ATOM 10683 C CA . LEU C 3 486 ? 99.069 166.212 78.131 1.00 62.35 484 LEU S CA 1
ATOM 10684 C C . LEU C 3 486 ? 100.316 165.583 78.750 1.00 62.35 484 LEU S C 1
ATOM 10685 O O . LEU C 3 486 ? 100.300 164.401 79.115 1.00 62.35 484 LEU S O 1
ATOM 10690 N N . ALA C 3 487 ? 101.407 166.344 78.871 1.00 58.32 485 ALA S N 1
ATOM 10691 C CA . ALA C 3 487 ? 102.674 165.761 79.311 1.00 58.32 485 ALA S CA 1
ATOM 10692 C C . ALA C 3 487 ? 102.607 165.301 80.765 1.00 58.32 485 ALA S C 1
ATOM 10693 O O . ALA C 3 487 ? 103.032 164.184 81.102 1.00 58.32 485 ALA S O 1
ATOM 10695 N N . SER C 3 488 ? 102.086 166.158 81.644 1.00 56.89 486 SER S N 1
ATOM 10696 C CA . SER C 3 488 ? 101.973 165.801 83.052 1.00 56.89 486 SER S CA 1
ATOM 10697 C C . SER C 3 488 ? 101.022 164.626 83.242 1.00 56.89 486 SER S C 1
ATOM 10698 O O . SER C 3 488 ? 101.273 163.738 84.067 1.00 56.89 486 SER S O 1
ATOM 10701 N N . ALA C 3 489 ? 99.928 164.601 82.476 1.00 54.24 487 ALA S N 1
ATOM 10702 C CA . ALA C 3 489 ? 99.004 163.473 82.525 1.00 54.24 487 ALA S CA 1
ATOM 10703 C C . ALA C 3 489 ? 99.687 162.179 82.103 1.00 54.24 487 ALA S C 1
ATOM 10704 O O . ALA C 3 489 ? 99.475 161.127 82.718 1.00 54.24 487 ALA S O 1
ATOM 10706 N N . PHE C 3 490 ? 100.505 162.235 81.049 1.00 50.62 488 PHE S N 1
ATOM 10707 C CA . PHE C 3 490 ? 101.223 161.049 80.592 1.00 50.62 488 PHE S CA 1
ATOM 10708 C C . PHE C 3 490 ? 102.162 160.523 81.673 1.00 50.62 488 PHE S C 1
ATOM 10709 O O . PHE C 3 490 ? 102.198 159.316 81.955 1.00 50.62 488 PHE S O 1
ATOM 10717 N N . VAL C 3 491 ? 102.921 161.423 82.303 1.00 49.42 489 VAL S N 1
ATOM 10718 C CA . VAL C 3 491 ? 103.850 160.996 83.350 1.00 49.42 489 VAL S CA 1
ATOM 10719 C C . VAL C 3 491 ? 103.093 160.387 84.531 1.00 49.42 489 VAL S C 1
ATOM 10720 O O . VAL C 3 491 ? 103.489 159.344 85.080 1.00 49.42 489 VAL S O 1
ATOM 10724 N N . ALA C 3 492 ? 101.988 161.023 84.934 1.00 47.98 490 ALA S N 1
ATOM 10725 C CA . ALA C 3 492 ? 101.212 160.521 86.063 1.00 47.98 490 ALA S CA 1
ATOM 10726 C C . ALA C 3 492 ? 100.615 159.150 85.767 1.00 47.98 490 ALA S C 1
ATOM 10727 O O . ALA C 3 492 ? 100.591 158.277 86.641 1.00 47.98 490 ALA S O 1
ATOM 10729 N N . SER C 3 493 ? 100.120 158.943 84.543 1.00 46.39 491 SER S N 1
ATOM 10730 C CA . SER C 3 493 ? 99.581 157.638 84.172 1.00 46.39 491 SER S CA 1
ATOM 10731 C C . SER C 3 493 ? 100.663 156.563 84.158 1.00 46.39 491 SER S C 1
ATOM 10732 O O . SER C 3 493 ? 100.403 155.414 84.548 1.00 46.39 491 SER S O 1
ATOM 10735 N N . GLN C 3 494 ? 101.872 156.912 83.711 1.00 46.91 492 GLN S N 1
ATOM 10736 C CA . GLN C 3 494 ? 102.991 155.978 83.805 1.00 46.91 492 GLN S CA 1
ATOM 10737 C C . GLN C 3 494 ? 103.227 155.552 85.250 1.00 46.91 492 GLN S C 1
ATOM 10738 O O . GLN C 3 494 ? 103.378 154.357 85.549 1.00 46.91 492 GLN S O 1
ATOM 10744 N N . GLU C 3 495 ? 103.258 156.523 86.165 1.00 46.79 493 GLU S N 1
ATOM 10745 C CA . GLU C 3 495 ? 103.466 156.187 87.572 1.00 46.79 493 GLU S CA 1
ATOM 10746 C C . GLU C 3 495 ? 102.329 155.321 88.111 1.00 46.79 493 GLU S C 1
ATOM 10747 O O . GLU C 3 495 ? 102.564 154.383 88.886 1.00 46.79 493 GLU S O 1
ATOM 10753 N N . ALA C 3 496 ? 101.093 155.621 87.703 1.00 43.07 494 ALA S N 1
ATOM 10754 C CA . ALA C 3 496 ? 99.939 154.849 88.154 1.00 43.07 494 ALA S CA 1
ATOM 10755 C C . ALA C 3 496 ? 100.059 153.384 87.755 1.00 43.07 494 ALA S C 1
ATOM 10756 O O . ALA C 3 496 ? 99.883 152.482 88.588 1.00 43.07 494 ALA S O 1
ATOM 10758 N N . VAL C 3 497 ? 100.347 153.125 86.475 1.00 41.52 495 VAL S N 1
ATOM 10759 C CA . VAL C 3 497 ? 100.424 151.739 86.020 1.00 41.52 495 VAL S CA 1
ATOM 10760 C C . VAL C 3 497 ? 101.590 151.019 86.690 1.00 41.52 495 VAL S C 1
ATOM 10761 O O . VAL C 3 497 ? 101.463 149.855 87.104 1.00 41.52 495 VAL S O 1
ATOM 10765 N N . THR C 3 498 ? 102.732 151.703 86.839 1.00 40.94 496 THR S N 1
ATOM 10766 C CA . THR C 3 498 ? 103.875 151.080 87.500 1.00 40.94 496 THR S CA 1
ATOM 10767 C C . THR C 3 498 ? 103.527 150.649 88.920 1.00 40.94 496 THR S C 1
ATOM 10768 O O . THR C 3 498 ? 103.781 149.503 89.312 1.00 40.94 496 THR S O 1
ATOM 10772 N N . SER C 3 499 ? 102.923 151.551 89.702 1.00 42.07 497 SER S N 1
ATOM 10773 C CA . SER C 3 499 ? 102.616 151.227 91.093 1.00 42.07 497 SER S CA 1
ATOM 10774 C C . SER C 3 499 ? 101.577 150.116 91.199 1.00 42.07 497 SER S C 1
ATOM 10775 O O . SER C 3 499 ? 101.722 149.198 92.022 1.00 42.07 497 SER S O 1
ATOM 10778 N N . SER C 3 500 ? 100.520 150.179 90.382 1.00 40.59 498 SER S N 1
ATOM 10779 C CA . SER C 3 500 ? 99.478 149.161 90.478 1.00 40.59 498 SER S CA 1
ATOM 10780 C C . SER C 3 500 ? 100.024 147.778 90.143 1.00 40.59 498 SER S C 1
ATOM 10781 O O . SER C 3 500 ? 99.755 146.805 90.861 1.00 40.59 498 SER S O 1
ATOM 10784 N N . GLU C 3 501 ? 100.816 147.669 89.071 1.00 41.45 499 GLU S N 1
ATOM 10785 C CA . GLU C 3 501 ? 101.338 146.354 88.716 1.00 41.45 499 GLU S CA 1
ATOM 10786 C C . GLU C 3 501 ? 102.426 145.897 89.679 1.00 41.45 499 GLU S C 1
ATOM 10787 O O . GLU C 3 501 ? 102.623 144.691 89.856 1.00 41.45 499 GLU S O 1
ATOM 10793 N N . LEU C 3 502 ? 103.136 146.832 90.315 1.00 41.08 500 LEU S N 1
ATOM 10794 C CA . LEU C 3 502 ? 104.079 146.446 91.357 1.00 41.08 500 LEU S CA 1
ATOM 10795 C C . LEU C 3 502 ? 103.355 145.837 92.549 1.00 41.08 500 LEU S C 1
ATOM 10796 O O . LEU C 3 502 ? 103.844 144.881 93.160 1.00 41.08 500 LEU S O 1
ATOM 10801 N N . ALA C 3 503 ? 102.188 146.382 92.896 1.00 40.05 501 ALA S N 1
ATOM 10802 C CA . ALA C 3 503 ? 101.427 145.829 94.012 1.00 40.05 501 ALA S CA 1
ATOM 10803 C C . ALA C 3 503 ? 100.789 144.489 93.654 1.00 40.05 501 ALA S C 1
ATOM 10804 O O . ALA C 3 503 ? 100.743 143.578 94.487 1.00 40.05 501 ALA S O 1
ATOM 10806 N N . PHE C 3 504 ? 100.292 144.346 92.421 1.00 36.11 502 PHE S N 1
ATOM 10807 C CA . PHE C 3 504 ? 99.507 143.160 92.078 1.00 36.11 502 PHE S CA 1
ATOM 10808 C C . PHE C 3 504 ? 100.354 141.891 92.039 1.00 36.11 502 PHE S C 1
ATOM 10809 O O . PHE C 3 504 ? 99.887 140.819 92.440 1.00 36.11 502 PHE S O 1
ATOM 10817 N N . PHE C 3 505 ? 101.590 141.977 91.547 1.00 33.88 503 PHE S N 1
ATOM 10818 C CA . PHE C 3 505 ? 102.413 140.798 91.295 1.00 33.88 503 PHE S CA 1
ATOM 10819 C C . PHE C 3 505 ? 103.398 140.507 92.423 1.00 33.88 503 PHE S C 1
ATOM 10820 O O . PHE C 3 505 ? 104.431 139.873 92.188 1.00 33.88 503 PHE S O 1
ATOM 10828 N N . ASP C 3 506 ? 103.102 140.948 93.641 1.00 36.84 504 ASP S N 1
ATOM 10829 C CA . ASP C 3 506 ? 104.028 140.742 94.745 1.00 36.84 504 ASP S CA 1
ATOM 10830 C C . ASP C 3 506 ? 104.136 139.255 95.082 1.00 36.84 504 ASP S C 1
ATOM 10831 O O . ASP C 3 506 ? 103.122 138.553 95.138 1.00 36.84 504 ASP S O 1
ATOM 10836 N N . PRO C 3 507 ? 105.349 138.749 95.318 1.00 36.72 505 PRO S N 1
ATOM 10837 C CA . PRO C 3 507 ? 105.509 137.311 95.590 1.00 36.72 505 PRO S CA 1
ATOM 10838 C C . PRO C 3 507 ? 104.803 136.829 96.847 1.00 36.72 505 PRO S C 1
ATOM 10839 O O . PRO C 3 507 ? 104.572 135.622 96.978 1.00 36.72 505 PRO S O 1
ATOM 10843 N N . SER C 3 508 ? 104.452 137.720 97.771 1.00 39.08 506 SER S N 1
ATOM 10844 C CA . SER C 3 508 ? 103.833 137.329 99.031 1.00 39.08 506 SER S CA 1
ATOM 10845 C C . SER C 3 508 ? 102.321 137.161 98.937 1.00 39.08 506 SER S C 1
ATOM 10846 O O . SER C 3 508 ? 101.694 136.790 99.933 1.00 39.08 506 SER S O 1
ATOM 10849 N N . LEU C 3 509 ? 101.718 137.424 97.777 1.00 38.98 507 LEU S N 1
ATOM 10850 C CA . LEU C 3 509 ? 100.283 137.266 97.595 1.00 38.98 507 LEU S CA 1
ATOM 10851 C C . LEU C 3 509 ? 99.897 135.863 97.143 1.00 38.98 507 LEU S C 1
ATOM 10852 O O . LEU C 3 509 ? 98.783 135.665 96.646 1.00 38.98 507 LEU S O 1
ATOM 10857 N N . LEU C 3 510 ? 100.791 134.892 97.301 1.00 42.05 508 LEU S N 1
ATOM 10858 C CA . LEU C 3 510 ? 100.497 133.507 96.960 1.00 42.05 508 LEU S CA 1
ATOM 10859 C C . LEU C 3 510 ? 99.760 132.850 98.120 1.00 42.05 508 LEU S C 1
ATOM 10860 O O . LEU C 3 510 ? 100.249 132.854 99.255 1.00 42.05 508 LEU S O 1
ATOM 10865 N N . HIS C 3 511 ? 98.586 132.283 97.835 1.00 48.67 509 HIS S N 1
ATOM 10866 C CA . HIS C 3 511 ? 97.748 131.712 98.884 1.00 48.67 509 HIS S CA 1
ATOM 10867 C C . HIS C 3 511 ? 98.385 130.502 99.555 1.00 48.67 509 HIS S C 1
ATOM 10868 O O . HIS C 3 511 ? 97.970 130.128 100.656 1.00 48.67 509 HIS S O 1
ATOM 10875 N N . LEU C 3 512 ? 99.386 129.892 98.924 1.00 48.07 510 LEU S N 1
ATOM 10876 C CA . LEU C 3 512 ? 99.923 128.613 99.366 1.00 48.07 510 LEU S CA 1
ATOM 10877 C C . LEU C 3 512 ? 100.899 128.738 100.531 1.00 48.07 510 LEU S C 1
ATOM 10878 O O . LEU C 3 512 ? 101.319 127.713 101.076 1.00 48.07 510 LEU S O 1
ATOM 10883 N N . LEU C 3 513 ? 101.255 129.954 100.934 1.00 48.78 511 LEU S N 1
ATOM 10884 C CA . LEU C 3 513 ? 102.282 130.178 101.942 1.00 48.78 511 LEU S CA 1
ATOM 10885 C C . LEU C 3 513 ? 101.749 130.183 103.368 1.00 48.78 511 LEU S C 1
ATOM 10886 O O . LEU C 3 513 ? 102.546 130.288 104.306 1.00 48.78 511 LEU S O 1
ATOM 10891 N N . TYR C 3 514 ? 100.438 130.073 103.563 1.00 50.90 512 TYR S N 1
ATOM 10892 C CA . TYR C 3 514 ? 99.823 130.312 104.858 1.00 50.90 512 TYR S CA 1
ATOM 10893 C C . TYR C 3 514 ? 99.035 129.095 105.323 1.00 50.90 512 TYR S C 1
ATOM 10894 O O . TYR C 3 514 ? 98.459 128.360 104.516 1.00 50.90 512 TYR S O 1
ATOM 10903 N N . PHE C 3 515 ? 99.020 128.897 106.637 1.00 61.09 513 PHE S N 1
ATOM 10904 C CA . PHE C 3 515 ? 98.369 127.730 107.224 1.00 61.09 513 PHE S CA 1
ATOM 10905 C C . PHE C 3 515 ? 96.856 127.827 107.054 1.00 61.09 513 PHE S C 1
ATOM 10906 O O . PHE C 3 515 ? 96.278 128.893 107.297 1.00 61.09 513 PHE S O 1
ATOM 10914 N N . PRO C 3 516 ? 96.187 126.753 106.634 1.00 68.75 514 PRO S N 1
ATOM 10915 C CA . PRO C 3 516 ? 94.734 126.819 106.416 1.00 68.75 514 PRO S CA 1
ATOM 10916 C C . PRO C 3 516 ? 93.981 127.139 107.700 1.00 68.75 514 PRO S C 1
ATOM 10917 O O . PRO C 3 516 ? 94.245 126.564 108.758 1.00 68.75 514 PRO S O 1
ATOM 10921 N N . ASP C 3 517 ? 93.019 128.058 107.594 1.00 77.89 515 ASP S N 1
ATOM 10922 C CA . ASP C 3 517 ? 92.223 128.440 108.755 1.00 77.89 515 ASP S CA 1
ATOM 10923 C C . ASP C 3 517 ? 91.237 127.356 109.166 1.00 77.89 515 ASP S C 1
ATOM 10924 O O . ASP C 3 517 ? 90.671 127.432 110.261 1.00 77.89 515 ASP S O 1
ATOM 10929 N N . ASP C 3 518 ? 91.014 126.357 108.313 1.00 80.17 516 ASP S N 1
ATOM 10930 C CA . ASP C 3 518 ? 90.065 125.302 108.643 1.00 80.17 516 ASP S CA 1
ATOM 10931 C C . ASP C 3 518 ? 90.607 124.375 109.726 1.00 80.17 516 ASP S C 1
ATOM 10932 O O . ASP C 3 518 ? 89.848 123.902 110.576 1.00 80.17 516 ASP S O 1
ATOM 10934 N N . GLN C 3 519 ? 91.912 124.112 109.720 1.00 78.08 517 GLN S N 1
ATOM 10935 C CA . GLN C 3 519 ? 92.504 123.094 110.581 1.00 78.08 517 GLN S CA 1
ATOM 10936 C C . GLN C 3 519 ? 93.029 123.632 111.907 1.00 78.08 517 GLN S C 1
ATOM 10937 O O . GLN C 3 519 ? 93.713 122.895 112.622 1.00 78.08 517 GLN S O 1
ATOM 10943 N N . LYS C 3 520 ? 92.740 124.886 112.254 1.00 75.17 518 LYS S N 1
ATOM 10944 C CA . LYS C 3 520 ? 93.295 125.448 113.482 1.00 75.17 518 LYS S CA 1
ATOM 10945 C C . LYS C 3 520 ? 92.685 124.824 114.735 1.00 75.17 518 LYS S C 1
ATOM 10946 O O . LYS C 3 520 ? 93.348 124.760 115.780 1.00 75.17 518 LYS S O 1
ATOM 10952 N N . PHE C 3 521 ? 91.431 124.373 114.665 1.00 77.79 519 PHE S N 1
ATOM 10953 C CA . PHE C 3 521 ? 90.814 123.783 115.849 1.00 77.79 519 PHE S CA 1
ATOM 10954 C C . PHE C 3 521 ? 91.533 122.504 116.263 1.00 77.79 519 PHE S C 1
ATOM 10955 O O . PHE C 3 521 ? 91.681 122.224 117.463 1.00 77.79 519 PHE S O 1
ATOM 10963 N N . ALA C 3 522 ? 91.999 121.727 115.279 1.00 72.78 520 ALA S N 1
ATOM 10964 C CA . ALA C 3 522 ? 92.835 120.567 115.568 1.00 72.78 520 ALA S CA 1
ATOM 10965 C C . ALA C 3 522 ? 94.014 120.949 116.450 1.00 72.78 520 ALA S C 1
ATOM 10966 O O . ALA C 3 522 ? 94.394 120.196 117.355 1.00 72.78 520 ALA S O 1
ATOM 10968 N N . ILE C 3 523 ? 94.604 122.121 116.206 1.00 68.97 521 ILE S N 1
ATOM 10969 C CA . ILE C 3 523 ? 95.761 122.532 116.990 1.00 68.97 521 ILE S CA 1
ATOM 10970 C C . ILE C 3 523 ? 95.356 123.063 118.360 1.00 68.97 521 ILE S C 1
ATOM 10971 O O . ILE C 3 523 ? 96.047 122.798 119.351 1.00 68.97 521 ILE S O 1
ATOM 10976 N N . TYR C 3 524 ? 94.260 123.829 118.467 1.00 75.43 522 TYR S N 1
ATOM 10977 C CA . TYR C 3 524 ? 94.055 124.431 119.787 1.00 75.43 522 TYR S CA 1
ATOM 10978 C C . TYR C 3 524 ? 93.326 123.520 120.773 1.00 75.43 522 TYR S C 1
ATOM 10979 O O . TYR C 3 524 ? 93.440 123.733 121.984 1.00 75.43 522 TYR S O 1
ATOM 10988 N N . ILE C 3 525 ? 92.582 122.505 120.317 1.00 76.60 523 ILE S N 1
ATOM 10989 C CA . ILE C 3 525 ? 91.843 121.653 121.264 1.00 76.60 523 ILE S CA 1
ATOM 10990 C C . ILE C 3 525 ? 92.726 120.958 122.296 1.00 76.60 523 ILE S C 1
ATOM 10991 O O . ILE C 3 525 ? 92.376 120.985 123.487 1.00 76.60 523 ILE S O 1
ATOM 10996 N N . PRO C 3 526 ? 93.852 120.318 121.944 1.00 72.33 524 PRO S N 1
ATOM 10997 C CA . PRO C 3 526 ? 94.527 119.437 122.922 1.00 72.33 524 PRO S CA 1
ATOM 10998 C C . PRO C 3 526 ? 94.963 120.101 124.223 1.00 72.33 524 PRO S C 1
ATOM 10999 O O . PRO C 3 526 ? 95.002 119.420 125.256 1.00 72.33 524 PRO S O 1
ATOM 11003 N N . LEU C 3 527 ? 95.314 121.388 124.217 1.00 69.88 525 LEU S N 1
ATOM 11004 C CA . LEU C 3 527 ? 95.746 122.070 125.433 1.00 69.88 525 LEU S CA 1
ATOM 11005 C C . LEU C 3 527 ? 94.734 123.107 125.909 1.00 69.88 525 LEU S C 1
ATOM 11006 O O . LEU C 3 527 ? 95.072 123.977 126.716 1.00 69.88 525 LEU S O 1
ATOM 11011 N N . PHE C 3 528 ? 93.497 123.029 125.429 1.00 77.18 526 PHE S N 1
ATOM 11012 C CA . PHE C 3 528 ? 92.474 124.015 125.749 1.00 77.18 526 PHE S CA 1
ATOM 11013 C C . PHE C 3 528 ? 91.327 123.428 126.552 1.00 77.18 526 PHE S C 1
ATOM 11014 O O . PHE C 3 528 ? 90.985 123.960 127.614 1.00 77.18 526 PHE S O 1
ATOM 11016 N N . LEU C 3 529 ? 90.711 122.353 126.065 1.00 81.73 527 LEU S N 1
ATOM 11017 C CA . LEU C 3 529 ? 89.663 121.697 126.838 1.00 81.73 527 LEU S CA 1
ATOM 11018 C C . LEU C 3 529 ? 90.148 121.224 128.204 1.00 81.73 527 LEU S C 1
ATOM 11019 O O . LEU C 3 529 ? 89.433 121.463 129.192 1.00 81.73 527 LEU S O 1
ATOM 11021 N N . PRO C 3 530 ? 91.313 120.575 128.347 1.00 78.66 528 PRO S N 1
ATOM 11022 C CA . PRO C 3 530 ? 91.764 120.218 129.702 1.00 78.66 528 PRO S CA 1
ATOM 11023 C C . PRO C 3 530 ? 91.961 121.416 130.616 1.00 78.66 528 PRO S C 1
ATOM 11024 O O . PRO C 3 530 ? 91.709 121.309 131.821 1.00 78.66 528 PRO S O 1
ATOM 11028 N N . MET C 3 531 ? 92.403 122.557 130.083 1.00 77.66 529 MET S N 1
ATOM 11029 C CA . MET C 3 531 ? 92.742 123.687 130.943 1.00 77.66 529 MET S CA 1
ATOM 11030 C C . MET C 3 531 ? 91.502 124.437 131.418 1.00 77.66 529 MET S C 1
ATOM 11031 O O . MET C 3 531 ? 91.392 124.767 132.603 1.00 77.66 529 MET S O 1
ATOM 11036 N N . ALA C 3 532 ? 90.560 124.714 130.516 1.00 81.89 530 ALA S N 1
ATOM 11037 C CA . ALA C 3 532 ? 89.465 125.631 130.807 1.00 81.89 530 ALA S CA 1
ATOM 11038 C C . ALA C 3 532 ? 88.218 124.959 131.370 1.00 81.89 530 ALA S C 1
ATOM 11039 O O . ALA C 3 532 ? 87.303 125.665 131.805 1.00 81.89 530 ALA S O 1
ATOM 11041 N N . VAL C 3 533 ? 88.129 123.633 131.352 1.00 83.88 531 VAL S N 1
ATOM 11042 C CA . VAL C 3 533 ? 87.025 122.962 132.040 1.00 83.88 531 VAL S CA 1
ATOM 11043 C C . VAL C 3 533 ? 87.119 123.183 133.550 1.00 83.88 531 VAL S C 1
ATOM 11044 O O . VAL C 3 533 ? 86.094 123.486 134.177 1.00 83.88 531 VAL S O 1
ATOM 11048 N N . PRO C 3 534 ? 88.290 123.038 134.189 1.00 79.20 532 PRO S N 1
ATOM 11049 C CA . PRO C 3 534 ? 88.344 123.333 135.632 1.00 79.20 532 PRO S CA 1
ATOM 11050 C C . PRO C 3 534 ? 88.138 124.802 135.960 1.00 79.20 532 PRO S C 1
ATOM 11051 O O . PRO C 3 534 ? 87.419 125.119 136.916 1.00 79.20 532 PRO S O 1
ATOM 11055 N N . ILE C 3 535 ? 88.742 125.710 135.198 1.00 78.94 533 ILE S N 1
ATOM 11056 C CA . ILE C 3 535 ? 88.727 127.136 135.507 1.00 78.94 533 ILE S CA 1
ATOM 11057 C C . ILE C 3 535 ? 87.713 127.831 134.606 1.00 78.94 533 ILE S C 1
ATOM 11058 O O . ILE C 3 535 ? 87.816 127.773 133.375 1.00 78.94 533 ILE S O 1
ATOM 11063 N N . LEU C 3 536 ? 86.737 128.491 135.224 1.00 85.31 534 LEU S N 1
ATOM 11064 C CA . LEU C 3 536 ? 85.660 129.175 134.507 1.00 85.31 534 LEU S CA 1
ATOM 11065 C C . LEU C 3 536 ? 84.942 128.239 133.537 1.00 85.31 534 LEU S C 1
ATOM 11066 O O . LEU C 3 536 ? 83.913 127.652 133.870 1.00 85.31 534 LEU S O 1
ATOM 11071 N N . PRO D 4 27 ? 141.948 145.260 59.242 1.00 65.39 25 PRO T N 1
ATOM 11072 C CA . PRO D 4 27 ? 142.034 144.444 60.459 1.00 65.39 25 PRO T CA 1
ATOM 11073 C C . PRO D 4 27 ? 140.694 144.315 61.179 1.00 65.39 25 PRO T C 1
ATOM 11074 O O . PRO D 4 27 ? 140.027 145.322 61.420 1.00 65.39 25 PRO T O 1
ATOM 11078 N N . PRO D 4 28 ? 140.303 143.081 61.513 1.00 57.87 26 PRO T N 1
ATOM 11079 C CA . PRO D 4 28 ? 139.017 142.878 62.197 1.00 57.87 26 PRO T CA 1
ATOM 11080 C C . PRO D 4 28 ? 139.019 143.273 63.663 1.00 57.87 26 PRO T C 1
ATOM 11081 O O . PRO D 4 28 ? 137.934 143.479 64.223 1.00 57.87 26 PRO T O 1
ATOM 11085 N N . ARG D 4 29 ? 140.187 143.369 64.299 1.00 52.31 27 ARG T N 1
ATOM 11086 C CA . ARG D 4 29 ? 140.409 143.712 65.706 1.00 52.31 27 ARG T CA 1
ATOM 11087 C C . ARG D 4 29 ? 140.015 142.580 66.654 1.00 52.31 27 ARG T C 1
ATOM 11088 O O . ARG D 4 29 ? 140.131 142.755 67.871 1.00 52.31 27 ARG T O 1
ATOM 11096 N N . ASP D 4 30 ? 139.557 141.436 66.149 1.00 45.86 28 ASP T N 1
ATOM 11097 C CA . ASP D 4 30 ? 139.316 140.266 66.982 1.00 45.86 28 ASP T CA 1
ATOM 11098 C C . ASP D 4 30 ? 139.670 139.014 66.189 1.00 45.86 28 ASP T C 1
ATOM 11099 O O . ASP D 4 30 ? 139.539 138.984 64.964 1.00 45.86 28 ASP T O 1
ATOM 11104 N N . SER D 4 31 ? 140.123 137.982 66.900 1.00 39.25 29 SER T N 1
ATOM 11105 C CA . SER D 4 31 ? 140.681 136.800 66.258 1.00 39.25 29 SER T CA 1
ATOM 11106 C C . SER D 4 31 ? 140.237 135.544 66.995 1.00 39.25 29 SER T C 1
ATOM 11107 O O . SER D 4 31 ? 139.853 135.597 68.164 1.00 39.25 29 SER T O 1
ATOM 11110 N N . LEU D 4 32 ? 140.291 134.412 66.291 1.00 36.60 30 LEU T N 1
ATOM 11111 C CA . LEU D 4 32 ? 139.874 133.118 66.816 1.00 36.60 30 LEU T CA 1
ATOM 11112 C C . LEU D 4 32 ? 140.915 132.051 66.495 1.00 36.60 30 LEU T C 1
ATOM 11113 O O . LEU D 4 32 ? 141.457 132.015 65.387 1.00 36.60 30 LEU T O 1
ATOM 11118 N N . ARG D 4 33 ? 141.191 131.185 67.473 1.00 38.77 31 ARG T N 1
ATOM 11119 C CA . ARG D 4 33 ? 142.068 130.034 67.299 1.00 38.77 31 ARG T CA 1
ATOM 11120 C C . ARG D 4 33 ? 141.413 128.796 67.898 1.00 38.77 31 ARG T C 1
ATOM 11121 O O . ARG D 4 33 ? 140.702 128.876 68.901 1.00 38.77 31 ARG T O 1
ATOM 11129 N N . GLU D 4 34 ? 141.668 127.643 67.280 1.00 41.35 32 GLU T N 1
ATOM 11130 C CA . GLU D 4 34 ? 141.098 126.382 67.737 1.00 41.35 32 GLU T CA 1
ATOM 11131 C C . GLU D 4 34 ? 142.124 125.266 67.604 1.00 41.35 32 GLU T C 1
ATOM 11132 O O . GLU D 4 34 ? 142.891 125.228 66.639 1.00 41.35 32 GLU T O 1
ATOM 11138 N N . GLU D 4 35 ? 142.155 124.370 68.595 1.00 35.28 33 GLU T N 1
ATOM 11139 C CA . GLU D 4 35 ? 143.145 123.262 68.572 1.00 35.28 33 GLU T CA 1
ATOM 11140 C C . GLU D 4 35 ? 142.627 122.055 69.362 1.00 35.28 33 GLU T C 1
ATOM 11141 O O . GLU D 4 35 ? 142.016 122.251 70.431 1.00 35.28 33 GLU T O 1
ATOM 11147 N N . LEU D 4 36 ? 142.879 120.858 68.826 1.00 32.52 34 LEU T N 1
ATOM 11148 C CA . LEU D 4 36 ? 142.511 119.585 69.430 1.00 32.52 34 LEU T CA 1
ATOM 11149 C C . LEU D 4 36 ? 143.785 118.805 69.725 1.00 32.52 34 LEU T C 1
ATOM 11150 O O . LEU D 4 36 ? 144.660 118.698 68.861 1.00 32.52 34 LEU T O 1
ATOM 11155 N N . VAL D 4 37 ? 143.895 118.269 70.938 1.00 30.33 35 VAL T N 1
ATOM 11156 C CA . VAL D 4 37 ? 145.071 117.517 71.364 1.00 30.33 35 VAL T CA 1
ATOM 11157 C C . VAL D 4 37 ? 144.631 116.132 71.823 1.00 30.33 35 VAL T C 1
ATOM 11158 O O . VAL D 4 37 ? 143.644 115.994 72.554 1.00 30.33 35 VAL T O 1
ATOM 11162 N N . ILE D 4 38 ? 145.349 115.109 71.368 1.00 32.61 36 ILE T N 1
ATOM 11163 C CA . ILE D 4 38 ? 145.033 113.712 71.650 1.00 32.61 36 ILE T CA 1
ATOM 11164 C C . ILE D 4 38 ? 146.244 113.086 72.329 1.00 32.61 36 ILE T C 1
ATOM 11165 O O . ILE D 4 38 ? 147.352 113.116 71.781 1.00 32.61 36 ILE T O 1
ATOM 11170 N N . THR D 4 39 ? 146.033 112.515 73.514 1.00 33.32 37 THR T N 1
ATOM 11171 C CA . THR D 4 39 ? 147.124 112.004 74.340 1.00 33.32 37 THR T CA 1
ATOM 11172 C C . THR D 4 39 ? 146.789 110.610 74.851 1.00 33.32 37 THR T C 1
ATOM 11173 O O . THR D 4 39 ? 145.800 110.448 75.595 1.00 33.32 37 THR T O 1
ATOM 11177 N N . PRO D 4 40 ? 147.561 109.584 74.495 1.00 34.40 38 PRO T N 1
ATOM 11178 C CA . PRO D 4 40 ? 147.369 108.266 75.112 1.00 34.40 38 PRO T CA 1
ATOM 11179 C C . PRO D 4 40 ? 147.835 108.254 76.561 1.00 34.40 38 PRO T C 1
ATOM 11180 O O . PRO D 4 40 ? 148.825 108.892 76.925 1.00 34.40 38 PRO T O 1
ATOM 11184 N N . LEU D 4 41 ? 147.117 107.506 77.387 1.00 32.28 39 LEU T N 1
ATOM 11185 C CA . LEU D 4 41 ? 147.337 107.484 78.824 1.00 32.28 39 LEU T CA 1
ATOM 11186 C C . LEU D 4 41 ? 148.064 106.212 79.255 1.00 32.28 39 LEU T C 1
ATOM 11187 O O . LEU D 4 41 ? 148.025 105.194 78.556 1.00 32.28 39 LEU T O 1
ATOM 11192 N N . PRO D 4 42 ? 148.748 106.239 80.405 1.00 34.40 40 PRO T N 1
ATOM 11193 C CA . PRO D 4 42 ? 149.537 105.066 80.822 1.00 34.40 40 PRO T CA 1
ATOM 11194 C C . PRO D 4 42 ? 148.716 103.810 81.066 1.00 34.40 40 PRO T C 1
ATOM 11195 O O . PRO D 4 42 ? 149.286 102.713 81.078 1.00 34.40 40 PRO T O 1
ATOM 11199 N N . SER D 4 43 ? 147.408 103.930 81.266 1.00 35.39 41 SER T N 1
ATOM 11200 C CA . SER D 4 43 ? 146.555 102.789 81.570 1.00 35.39 41 SER T CA 1
ATOM 11201 C C . SER D 4 43 ? 145.987 102.110 80.331 1.00 35.39 41 SER T C 1
ATOM 11202 O O . SER D 4 43 ? 145.301 101.094 80.465 1.00 35.39 41 SER T O 1
ATOM 11205 N N . GLY D 4 44 ? 146.255 102.633 79.138 1.00 36.36 42 GLY T N 1
ATOM 11206 C CA . GLY D 4 44 ? 145.671 102.120 77.920 1.00 36.36 42 GLY T CA 1
ATOM 11207 C C . GLY D 4 44 ? 144.507 102.928 77.391 1.00 36.36 42 GLY T C 1
ATOM 11208 O O . GLY D 4 44 ? 144.006 102.623 76.303 1.00 36.36 42 GLY T O 1
ATOM 11209 N N . ASP D 4 45 ? 144.067 103.943 78.125 1.00 34.38 43 ASP T N 1
ATOM 11210 C CA . ASP D 4 45 ? 142.996 104.826 77.696 1.00 34.38 43 ASP T CA 1
ATOM 11211 C C . ASP D 4 45 ? 143.549 105.961 76.838 1.00 34.38 43 ASP T C 1
ATOM 11212 O O . ASP D 4 45 ? 144.759 106.143 76.703 1.00 34.38 43 ASP T O 1
ATOM 11217 N N . VAL D 4 46 ? 142.638 106.734 76.254 1.00 31.30 44 VAL T N 1
ATOM 11218 C CA . VAL D 4 46 ? 142.987 107.859 75.396 1.00 31.30 44 VAL T CA 1
ATOM 11219 C C . VAL D 4 46 ? 142.172 109.070 75.831 1.00 31.30 44 VAL T C 1
ATOM 11220 O O . VAL D 4 46 ? 140.965 108.961 76.073 1.00 31.30 44 VAL T O 1
ATOM 11224 N N . ALA D 4 47 ? 142.833 110.219 75.939 1.00 27.78 45 ALA T N 1
ATOM 11225 C CA . ALA D 4 47 ? 142.203 111.471 76.331 1.00 27.78 45 ALA T CA 1
ATOM 11226 C C . ALA D 4 47 ? 142.219 112.461 75.173 1.00 27.78 45 ALA T C 1
ATOM 11227 O O . ALA D 4 47 ? 143.146 112.476 74.360 1.00 27.78 45 ALA T O 1
ATOM 11229 N N . ALA D 4 48 ? 141.175 113.287 75.102 1.00 26.93 46 ALA T N 1
ATOM 11230 C CA . ALA D 4 48 ? 141.056 114.309 74.071 1.00 26.93 46 ALA T CA 1
ATOM 11231 C C . ALA D 4 48 ? 140.574 115.611 74.693 1.00 26.93 46 ALA T C 1
ATOM 11232 O O . ALA D 4 48 ? 139.778 115.599 75.635 1.00 26.93 46 ALA T O 1
ATOM 11234 N N . THR D 4 49 ? 141.061 116.733 74.165 1.00 28.24 47 THR T N 1
ATOM 11235 C CA . THR D 4 49 ? 140.690 118.048 74.670 1.00 28.24 47 THR T CA 1
ATOM 11236 C C . THR D 4 49 ? 140.477 119.009 73.512 1.00 28.24 47 THR T C 1
ATOM 11237 O O . THR D 4 49 ? 141.337 119.132 72.635 1.00 28.24 47 THR T O 1
ATOM 11241 N N . PHE D 4 50 ? 139.332 119.683 73.518 1.00 29.49 48 PHE T N 1
ATOM 11242 C CA . PHE D 4 50 ? 139.019 120.721 72.545 1.00 29.49 48 PHE T CA 1
ATOM 11243 C C . PHE D 4 50 ? 139.168 122.087 73.179 1.00 29.49 48 PHE T C 1
ATOM 11244 O O . PHE D 4 50 ? 138.937 122.258 74.379 1.00 29.49 48 PHE T O 1
ATOM 11252 N N . GLN D 4 51 ? 139.647 123.055 72.395 1.00 31.39 49 GLN T N 1
ATOM 11253 C CA . GLN D 4 51 ? 139.878 124.408 72.964 1.00 31.39 49 GLN T CA 1
ATOM 11254 C C . GLN D 4 51 ? 139.661 125.487 71.900 1.00 31.39 49 GLN T C 1
ATOM 11255 O O . GLN D 4 51 ? 140.311 125.423 70.838 1.00 31.39 49 GLN T O 1
ATOM 11261 N N . PHE D 4 52 ? 138.771 126.434 72.202 1.00 30.65 50 PHE T N 1
ATOM 11262 C CA . PHE D 4 52 ? 138.475 127.560 71.329 1.00 30.65 50 PHE T CA 1
ATOM 11263 C C . PHE D 4 52 ? 138.762 128.856 72.074 1.00 30.65 50 PHE T C 1
ATOM 11264 O O . PHE D 4 52 ? 138.332 129.024 73.218 1.00 30.65 50 PHE T O 1
ATOM 11272 N N . ARG D 4 53 ? 139.482 129.770 71.427 1.00 32.41 51 ARG T N 1
ATOM 11273 C CA . ARG D 4 53 ? 139.945 130.991 72.077 1.00 32.41 51 ARG T CA 1
ATOM 11274 C C . ARG D 4 53 ? 139.748 132.192 71.164 1.00 32.41 51 ARG T C 1
ATOM 11275 O O . ARG D 4 53 ? 140.115 132.145 69.986 1.00 32.41 51 ARG T O 1
ATOM 11283 N N . THR D 4 54 ? 139.179 133.268 71.711 1.00 33.11 52 THR T N 1
ATOM 11284 C CA . THR D 4 54 ? 138.992 134.524 70.996 1.00 33.11 52 THR T CA 1
ATOM 11285 C C . THR D 4 54 ? 139.599 135.677 71.784 1.00 33.11 52 THR T C 1
ATOM 11286 O O . THR D 4 54 ? 139.473 135.740 73.010 1.00 33.11 52 THR T O 1
ATOM 11290 N N . ARG D 4 55 ? 140.249 136.593 71.068 1.00 39.45 53 ARG T N 1
ATOM 11291 C CA . ARG D 4 55 ? 140.834 137.797 71.641 1.00 39.45 53 ARG T CA 1
ATOM 11292 C C . ARG D 4 55 ? 140.181 139.023 71.016 1.00 39.45 53 ARG T C 1
ATOM 11293 O O . ARG D 4 55 ? 139.924 139.046 69.811 1.00 39.45 53 ARG T O 1
ATOM 11301 N N . TRP D 4 56 ? 139.911 140.040 71.835 1.00 40.92 54 TRP T N 1
ATOM 11302 C CA . TRP D 4 56 ? 139.265 141.260 71.363 1.00 40.92 54 TRP T CA 1
ATOM 11303 C C . TRP D 4 56 ? 139.921 142.480 71.993 1.00 40.92 54 TRP T C 1
ATOM 11304 O O . TRP D 4 56 ? 140.062 142.549 73.216 1.00 40.92 54 TRP T O 1
ATOM 11315 N N . ASP D 4 57 ? 140.316 143.447 71.217 1.00 46.28 55 ASP T N 1
ATOM 11316 C CA . ASP D 4 57 ? 140.913 144.705 71.661 1.00 46.28 55 ASP T CA 1
ATOM 11317 C C . ASP D 4 57 ? 139.844 145.746 71.880 1.00 46.28 55 ASP T C 1
ATOM 11318 O O . ASP D 4 57 ? 139.694 146.644 71.119 1.00 46.28 55 ASP T O 1
ATOM 11323 N N . SER D 4 58 ? 139.096 145.639 72.931 1.00 47.52 56 SER T N 1
ATOM 11324 C CA . SER D 4 58 ? 137.943 146.490 73.179 1.00 47.52 56 SER T CA 1
ATOM 11325 C C . SER D 4 58 ? 137.878 146.840 74.658 1.00 47.52 56 SER T C 1
ATOM 11326 O O . SER D 4 58 ? 138.501 146.189 75.501 1.00 47.52 56 SER T O 1
ATOM 11329 N N . GLU D 4 59 ? 137.131 147.904 74.974 1.00 52.68 57 GLU T N 1
ATOM 11330 C CA . GLU D 4 59 ? 136.977 148.348 76.366 1.00 52.68 57 GLU T CA 1
ATOM 11331 C C . GLU D 4 59 ? 135.697 147.787 76.939 1.00 52.68 57 GLU T C 1
ATOM 11332 O O . GLU D 4 59 ? 134.733 148.519 77.161 1.00 52.68 57 GLU T O 1
ATOM 11338 N N . LEU D 4 60 ? 135.683 146.493 77.191 1.00 47.67 58 LEU T N 1
ATOM 11339 C CA . LEU D 4 60 ? 134.493 145.815 77.692 1.00 47.67 58 LEU T CA 1
ATOM 11340 C C . LEU D 4 60 ? 134.169 146.176 79.135 1.00 47.67 58 LEU T C 1
ATOM 11341 O O . LEU D 4 60 ? 133.020 146.010 79.554 1.00 47.67 58 LEU T O 1
ATOM 11346 N N . GLN D 4 61 ? 135.144 146.664 79.902 1.00 52.36 59 GLN T N 1
ATOM 11347 C CA . GLN D 4 61 ? 134.910 146.919 81.319 1.00 52.36 59 GLN T CA 1
ATOM 11348 C C . GLN D 4 61 ? 134.018 148.129 81.559 1.00 52.36 59 GLN T C 1
ATOM 11349 O O . GLN D 4 61 ? 133.407 148.228 82.626 1.00 52.36 59 GLN T O 1
ATOM 11355 N N . ARG D 4 62 ? 133.930 149.046 80.602 1.00 59.07 60 ARG T N 1
ATOM 11356 C CA . ARG D 4 62 ? 133.099 150.232 80.726 1.00 59.07 60 ARG T CA 1
ATOM 11357 C C . ARG D 4 62 ? 131.906 150.131 79.786 1.00 59.07 60 ARG T C 1
ATOM 11358 O O . ARG D 4 62 ? 131.978 149.498 78.729 1.00 59.07 60 ARG T O 1
ATOM 11366 N N . GLU D 4 63 ? 130.800 150.748 80.189 1.00 64.44 61 GLU T N 1
ATOM 11367 C CA . GLU D 4 63 ? 129.604 150.765 79.359 1.00 64.44 61 GLU T CA 1
ATOM 11368 C C . GLU D 4 63 ? 129.868 151.519 78.061 1.00 64.44 61 GLU T C 1
ATOM 11369 O O . GLU D 4 63 ? 130.598 152.514 78.041 1.00 64.44 61 GLU T O 1
ATOM 11375 N N . GLY D 4 64 ? 129.268 151.043 76.972 1.00 58.42 62 GLY T N 1
ATOM 11376 C CA . GLY D 4 64 ? 129.400 151.723 75.698 1.00 58.42 62 GLY T CA 1
ATOM 11377 C C . GLY D 4 64 ? 129.492 150.824 74.481 1.00 58.42 62 GLY T C 1
ATOM 11378 O O . GLY D 4 64 ? 129.148 151.248 73.375 1.00 58.42 62 GLY T O 1
ATOM 11379 N N . VAL D 4 65 ? 129.958 149.589 74.661 1.00 52.47 63 VAL T N 1
ATOM 11380 C CA . VAL D 4 65 ? 130.054 148.657 73.543 1.00 52.47 63 VAL T CA 1
ATOM 11381 C C . VAL D 4 65 ? 128.671 148.110 73.219 1.00 52.47 63 VAL T C 1
ATOM 11382 O O . VAL D 4 65 ? 127.960 147.610 74.099 1.00 52.47 63 VAL T O 1
ATOM 11386 N N . SER D 4 66 ? 128.280 148.203 71.947 1.00 50.21 64 SER T N 1
ATOM 11387 C CA . SER D 4 66 ? 126.966 147.752 71.515 1.00 50.21 64 SER T CA 1
ATOM 11388 C C . SER D 4 66 ? 126.982 146.830 70.305 1.00 50.21 64 SER T C 1
ATOM 11389 O O . SER D 4 66 ? 125.921 146.317 69.940 1.00 50.21 64 SER T O 1
ATOM 11392 N N . HIS D 4 67 ? 128.132 146.601 69.676 1.00 47.64 65 HIS T N 1
ATOM 11393 C CA . HIS D 4 67 ? 128.215 145.847 68.431 1.00 47.64 65 HIS T CA 1
ATOM 11394 C C . HIS D 4 67 ? 129.207 144.703 68.597 1.00 47.64 65 HIS T C 1
ATOM 11395 O O . HIS D 4 67 ? 130.345 144.922 69.022 1.00 47.64 65 HIS T O 1
ATOM 11402 N N . TYR D 4 68 ? 128.775 143.489 68.256 1.00 40.54 66 TYR T N 1
ATOM 11403 C CA . TYR D 4 68 ? 129.521 142.264 68.514 1.00 40.54 66 TYR T CA 1
ATOM 11404 C C . TYR D 4 68 ? 129.674 141.457 67.230 1.00 40.54 66 TYR T C 1
ATOM 11405 O O . TYR D 4 68 ? 128.743 141.373 66.426 1.00 40.54 66 TYR T O 1
ATOM 11414 N N . ARG D 4 69 ? 130.861 140.876 67.021 1.00 41.26 67 ARG T N 1
ATOM 11415 C CA . ARG D 4 69 ? 131.026 139.988 65.871 1.00 41.26 67 ARG T CA 1
ATOM 11416 C C . ARG D 4 69 ? 131.394 138.544 66.209 1.00 41.26 67 ARG T C 1
ATOM 11417 O O . ARG D 4 69 ? 130.612 137.625 65.951 1.00 41.26 67 ARG T O 1
ATOM 11425 N N . LEU D 4 70 ? 132.572 138.333 66.802 1.00 38.61 68 LEU T N 1
ATOM 11426 C CA . LEU D 4 70 ? 133.025 136.974 67.092 1.00 38.61 68 LEU T CA 1
ATOM 11427 C C . LEU D 4 70 ? 132.837 136.648 68.562 1.00 38.61 68 LEU T C 1
ATOM 11428 O O . LEU D 4 70 ? 132.560 135.499 68.926 1.00 38.61 68 LEU T O 1
ATOM 11433 N N . PHE D 4 71 ? 133.000 137.640 69.404 1.00 35.17 69 PHE T N 1
ATOM 11434 C CA . PHE D 4 71 ? 132.753 137.532 70.828 1.00 35.17 69 PHE T CA 1
ATOM 11435 C C . PHE D 4 71 ? 131.247 137.508 71.073 1.00 35.17 69 PHE T C 1
ATOM 11436 O O . PHE D 4 71 ? 130.529 138.365 70.549 1.00 35.17 69 PHE T O 1
ATOM 11444 N N . PRO D 4 72 ? 130.733 136.531 71.821 1.00 35.48 70 PRO T N 1
ATOM 11445 C CA . PRO D 4 72 ? 129.277 136.398 71.964 1.00 35.48 70 PRO T CA 1
ATOM 11446 C C . PRO D 4 72 ? 128.659 137.564 72.720 1.00 35.48 70 PRO T C 1
ATOM 11447 O O . PRO D 4 72 ? 129.216 138.061 73.700 1.00 35.48 70 PRO T O 1
ATOM 11451 N N . LYS D 4 73 ? 127.477 137.980 72.260 1.00 38.43 71 LYS T N 1
ATOM 11452 C CA . LYS D 4 73 ? 126.774 139.094 72.885 1.00 38.43 71 LYS T CA 1
ATOM 11453 C C . LYS D 4 73 ? 126.216 138.721 74.253 1.00 38.43 71 LYS T C 1
ATOM 11454 O O . LYS D 4 73 ? 126.136 139.577 75.139 1.00 38.43 71 LYS T O 1
ATOM 11460 N N . ALA D 4 74 ? 125.824 137.458 74.444 1.00 37.53 72 ALA T N 1
ATOM 11461 C CA . ALA D 4 74 ? 125.234 137.048 75.715 1.00 37.53 72 ALA T CA 1
ATOM 11462 C C . ALA D 4 74 ? 126.224 137.202 76.863 1.00 37.53 72 ALA T C 1
ATOM 11463 O O . ALA D 4 74 ? 125.854 137.638 77.959 1.00 37.53 72 ALA T O 1
ATOM 11465 N N . LEU D 4 75 ? 127.487 136.850 76.631 1.00 37.28 73 LEU T N 1
ATOM 11466 C CA . LEU D 4 75 ? 128.510 136.948 77.663 1.00 37.28 73 LEU T CA 1
ATOM 11467 C C . LEU D 4 75 ? 129.214 138.296 77.679 1.00 37.28 73 LEU T C 1
ATOM 11468 O O . LEU D 4 75 ? 129.796 138.667 78.703 1.00 37.28 73 LEU T O 1
ATOM 11473 N N . GLY D 4 76 ? 129.177 139.038 76.570 1.00 38.46 74 GLY T N 1
ATOM 11474 C CA . GLY D 4 76 ? 129.916 140.284 76.472 1.00 38.46 74 GLY T CA 1
ATOM 11475 C C . GLY D 4 76 ? 129.341 141.426 77.282 1.00 38.46 74 GLY T C 1
ATOM 11476 O O . GLY D 4 76 ? 130.092 142.313 77.698 1.00 38.46 74 GLY T O 1
ATOM 11477 N N . GLN D 4 77 ? 128.033 141.432 77.514 1.00 41.27 75 GLN T N 1
ATOM 11478 C CA . GLN D 4 77 ? 127.399 142.523 78.236 1.00 41.27 75 GLN T CA 1
ATOM 11479 C C . GLN D 4 77 ? 127.315 142.272 79.735 1.00 41.27 75 GLN T C 1
ATOM 11480 O O . GLN D 4 77 ? 126.817 143.133 80.466 1.00 41.27 75 GLN T O 1
ATOM 11486 N N . LEU D 4 78 ? 127.796 141.123 80.210 1.00 38.76 76 LEU T N 1
ATOM 11487 C CA . LEU D 4 78 ? 127.843 140.855 81.641 1.00 38.76 76 LEU T CA 1
ATOM 11488 C C . LEU D 4 78 ? 129.035 141.513 82.322 1.00 38.76 76 LEU T C 1
ATOM 11489 O O . LEU D 4 78 ? 128.968 141.786 83.524 1.00 38.76 76 LEU T O 1
ATOM 11494 N N . ILE D 4 79 ? 130.118 141.765 81.584 1.00 39.21 77 ILE T N 1
ATOM 11495 C CA . ILE D 4 79 ? 131.335 142.295 82.188 1.00 39.21 77 ILE T CA 1
ATOM 11496 C C . ILE D 4 79 ? 131.104 143.700 82.727 1.00 39.21 77 ILE T C 1
ATOM 11497 O O . ILE D 4 79 ? 131.652 144.077 83.770 1.00 39.21 77 ILE T O 1
ATOM 11502 N N . SER D 4 80 ? 130.304 144.501 82.025 1.00 44.65 78 SER T N 1
ATOM 11503 C CA . SER D 4 80 ? 130.089 145.879 82.447 1.00 44.65 78 SER T CA 1
ATOM 11504 C C . SER D 4 80 ? 128.910 146.008 83.404 1.00 44.65 78 SER T C 1
ATOM 11505 O O . SER D 4 80 ? 128.973 146.787 84.360 1.00 44.65 78 SER T O 1
ATOM 11508 N N . LYS D 4 81 ? 127.828 145.264 83.162 1.00 41.00 79 LYS T N 1
ATOM 11509 C CA . LYS D 4 81 ? 126.641 145.379 84.006 1.00 41.00 79 LYS T CA 1
ATOM 11510 C C . LYS D 4 81 ? 126.955 145.000 85.448 1.00 41.00 79 LYS T C 1
ATOM 11511 O O . LYS D 4 81 ? 126.658 145.754 86.382 1.00 41.00 79 LYS T O 1
ATOM 11517 N N . TYR D 4 82 ? 127.549 143.832 85.645 1.00 37.66 80 TYR T N 1
ATOM 11518 C CA . TYR D 4 82 ? 128.161 143.451 86.908 1.00 37.66 80 TYR T CA 1
ATOM 11519 C C . TYR D 4 82 ? 129.660 143.586 86.709 1.00 37.66 80 TYR T C 1
ATOM 11520 O O . TYR D 4 82 ? 130.227 142.926 85.833 1.00 37.66 80 TYR T O 1
ATOM 11529 N N . SER D 4 83 ? 130.294 144.458 87.484 1.00 38.50 81 SER T N 1
ATOM 11530 C CA . SER D 4 83 ? 131.714 144.716 87.283 1.00 38.50 81 SER T CA 1
ATOM 11531 C C . SER D 4 83 ? 132.516 143.448 87.534 1.00 38.50 81 SER T C 1
ATOM 11532 O O . SER D 4 83 ? 132.650 143.001 88.677 1.00 38.50 81 SER T O 1
ATOM 11535 N N . LEU D 4 84 ? 133.051 142.875 86.462 1.00 35.14 82 LEU T N 1
ATOM 11536 C CA . LEU D 4 84 ? 133.741 141.598 86.514 1.00 35.14 82 LEU T CA 1
ATOM 11537 C C . LEU D 4 84 ? 135.156 141.785 86.002 1.00 35.14 82 LEU T C 1
ATOM 11538 O O . LEU D 4 84 ? 135.364 142.422 84.965 1.00 35.14 82 LEU T O 1
ATOM 11543 N N . ARG D 4 85 ? 136.125 141.239 86.731 1.00 33.64 83 ARG T N 1
ATOM 11544 C CA . ARG D 4 85 ? 137.479 141.130 86.210 1.00 33.64 83 ARG T CA 1
ATOM 11545 C C . ARG D 4 85 ? 137.730 139.748 85.616 1.00 33.64 83 ARG T C 1
ATOM 11546 O O . ARG D 4 85 ? 138.357 139.636 84.558 1.00 33.64 83 ARG T O 1
ATOM 11554 N N . GLU D 4 86 ? 137.221 138.696 86.258 1.00 27.87 84 GLU T N 1
ATOM 11555 C CA . GLU D 4 86 ? 137.451 137.327 85.819 1.00 27.87 84 GLU T CA 1
ATOM 11556 C C . GLU D 4 86 ? 136.269 136.453 86.217 1.00 27.87 84 GLU T C 1
ATOM 11557 O O . GLU D 4 86 ? 135.677 136.649 87.280 1.00 27.87 84 GLU T O 1
ATOM 11563 N N . LEU D 4 87 ? 135.934 135.489 85.359 1.00 24.93 85 LEU T N 1
ATOM 11564 C CA . LEU D 4 87 ? 134.856 134.543 85.622 1.00 24.93 85 LEU T CA 1
ATOM 11565 C C . LEU D 4 87 ? 135.285 133.159 85.162 1.00 24.93 85 LEU T C 1
ATOM 11566 O O . LEU D 4 87 ? 135.879 133.016 84.090 1.00 24.93 85 LEU T O 1
ATOM 11571 N N . HIS D 4 88 ? 134.986 132.145 85.973 1.00 17.40 86 HIS T N 1
ATOM 11572 C CA . HIS D 4 88 ? 135.347 130.762 85.683 1.00 17.40 86 HIS T CA 1
ATOM 11573 C C . HIS D 4 88 ? 134.194 129.852 86.084 1.00 17.40 86 HIS T C 1
ATOM 11574 O O . HIS D 4 88 ? 133.766 129.868 87.241 1.00 17.40 86 HIS T O 1
ATOM 11581 N N . LEU D 4 89 ? 133.696 129.061 85.131 1.00 20.62 87 LEU T N 1
ATOM 11582 C CA . LEU D 4 89 ? 132.542 128.190 85.329 1.00 20.62 87 LEU T CA 1
ATOM 11583 C C . LEU D 4 89 ? 132.788 126.838 84.672 1.00 20.62 87 LEU T C 1
ATOM 11584 O O . LEU D 4 89 ? 133.335 126.771 83.569 1.00 20.62 87 LEU T O 1
ATOM 11589 N N . SER D 4 90 ? 132.379 125.759 85.346 1.00 20.03 88 SER T N 1
ATOM 11590 C CA . SER D 4 90 ? 132.659 124.403 84.884 1.00 20.03 88 SER T CA 1
ATOM 11591 C C . SER D 4 90 ? 131.529 123.449 85.249 1.00 20.03 88 SER T C 1
ATOM 11592 O O . SER D 4 90 ? 130.900 123.592 86.300 1.00 20.03 88 SER T O 1
ATOM 11595 N N . PHE D 4 91 ? 131.287 122.467 84.375 1.00 18.79 89 PHE T N 1
ATOM 11596 C CA . PHE D 4 91 ? 130.362 121.362 84.620 1.00 18.79 89 PHE T CA 1
ATOM 11597 C C . PHE D 4 91 ? 131.078 120.051 84.324 1.00 18.79 89 PHE T C 1
ATOM 11598 O O . PHE D 4 91 ? 131.641 119.886 83.239 1.00 18.79 89 PHE T O 1
ATOM 11606 N N . THR D 4 92 ? 131.042 119.114 85.272 1.00 22.31 90 THR T N 1
ATOM 11607 C CA . THR D 4 92 ? 131.878 117.922 85.198 1.00 22.31 90 THR T CA 1
ATOM 11608 C C . THR D 4 92 ? 131.132 116.690 85.691 1.00 22.31 90 THR T C 1
ATOM 11609 O O . THR D 4 92 ? 130.354 116.765 86.644 1.00 22.31 90 THR T O 1
ATOM 11613 N N . GLN D 4 93 ? 131.378 115.557 85.035 1.00 24.26 91 GLN T N 1
ATOM 11614 C CA . GLN D 4 93 ? 131.017 114.248 85.558 1.00 24.26 91 GLN T CA 1
ATOM 11615 C C . GLN D 4 93 ? 132.260 113.370 85.600 1.00 24.26 91 GLN T C 1
ATOM 11616 O O . GLN D 4 93 ? 133.072 113.378 84.669 1.00 24.26 91 GLN T O 1
ATOM 11622 N N . GLY D 4 94 ? 132.414 112.628 86.682 1.00 22.56 92 GLY T N 1
ATOM 11623 C CA . GLY D 4 94 ? 133.538 111.730 86.846 1.00 22.56 92 GLY T CA 1
ATOM 11624 C C . GLY D 4 94 ? 134.572 112.281 87.810 1.00 22.56 92 GLY T C 1
ATOM 11625 O O . GLY D 4 94 ? 134.363 113.281 88.501 1.00 22.56 92 GLY T O 1
ATOM 11626 N N . PHE D 4 95 ? 135.715 111.602 87.839 1.00 20.65 93 PHE T N 1
ATOM 11627 C CA . PHE D 4 95 ? 136.802 111.928 88.750 1.00 20.65 93 PHE T CA 1
ATOM 11628 C C . PHE D 4 95 ? 138.115 111.579 88.066 1.00 20.65 93 PHE T C 1
ATOM 11629 O O . PHE D 4 95 ? 138.235 110.508 87.468 1.00 20.65 93 PHE T O 1
ATOM 11637 N N . TRP D 4 96 ? 139.092 112.480 88.147 1.00 18.93 94 TRP T N 1
ATOM 11638 C CA . TRP D 4 96 ? 140.373 112.277 87.480 1.00 18.93 94 TRP T CA 1
ATOM 11639 C C . TRP D 4 96 ? 141.278 111.424 88.361 1.00 18.93 94 TRP T C 1
ATOM 11640 O O . TRP D 4 96 ? 141.609 111.814 89.486 1.00 18.93 94 TRP T O 1
ATOM 11651 N N . ARG D 4 97 ? 141.687 110.266 87.839 1.00 21.48 95 ARG T N 1
ATOM 11652 C CA . ARG D 4 97 ? 142.533 109.320 88.567 1.00 21.48 95 ARG T CA 1
ATOM 11653 C C . ARG D 4 97 ? 143.997 109.650 88.288 1.00 21.48 95 ARG T C 1
ATOM 11654 O O . ARG D 4 97 ? 144.631 109.106 87.384 1.00 21.48 95 ARG T O 1
ATOM 11662 N N . THR D 4 98 ? 144.544 110.554 89.105 1.00 22.48 96 THR T N 1
ATOM 11663 C CA . THR D 4 98 ? 145.912 111.025 88.898 1.00 22.48 96 THR T CA 1
ATOM 11664 C C . THR D 4 98 ? 146.919 109.890 89.030 1.00 22.48 96 THR T C 1
ATOM 11665 O O . THR D 4 98 ? 147.908 109.837 88.293 1.00 22.48 96 THR T O 1
ATOM 11669 N N . ARG D 4 99 ? 146.680 108.974 89.969 1.00 23.71 97 ARG T N 1
ATOM 11670 C CA . ARG D 4 99 ? 147.632 107.906 90.251 1.00 23.71 97 ARG T CA 1
ATOM 11671 C C . ARG D 4 99 ? 147.802 106.962 89.066 1.00 23.71 97 ARG T C 1
ATOM 11672 O O . ARG D 4 99 ? 148.874 106.375 88.890 1.00 23.71 97 ARG T O 1
ATOM 11680 N N . TYR D 4 100 ? 146.766 106.805 88.241 1.00 25.00 98 TYR T N 1
ATOM 11681 C CA . TYR D 4 100 ? 146.807 105.870 87.126 1.00 25.00 98 TYR T CA 1
ATOM 11682 C C . TYR D 4 100 ? 146.760 106.528 85.756 1.00 25.00 98 TYR T C 1
ATOM 11683 O O . TYR D 4 100 ? 147.136 105.885 84.773 1.00 25.00 98 TYR T O 1
ATOM 11692 N N . TRP D 4 101 ? 146.310 107.781 85.661 1.00 22.56 99 TRP T N 1
ATOM 11693 C CA . TRP D 4 101 ? 146.224 108.473 84.383 1.00 22.56 99 TRP T CA 1
ATOM 11694 C C . TRP D 4 101 ? 147.325 109.497 84.163 1.00 22.56 99 TRP T C 1
ATOM 11695 O O . TRP D 4 101 ? 147.605 109.834 83.009 1.00 22.56 99 TRP T O 1
ATOM 11706 N N . GLY D 4 102 ? 147.953 109.992 85.225 1.00 21.56 100 GLY T N 1
ATOM 11707 C CA . GLY D 4 102 ? 148.920 111.056 85.112 1.00 21.56 100 GLY T CA 1
ATOM 11708 C C . GLY D 4 102 ? 148.297 112.405 85.396 1.00 21.56 100 GLY T C 1
ATOM 11709 O O . GLY D 4 102 ? 147.103 112.510 85.688 1.00 21.56 100 GLY T O 1
ATOM 11710 N N . PRO D 4 103 ? 149.094 113.467 85.326 1.00 23.41 101 PRO T N 1
ATOM 11711 C CA . PRO D 4 103 ? 148.566 114.813 85.574 1.00 23.41 101 PRO T CA 1
ATOM 11712 C C . PRO D 4 103 ? 147.866 115.362 84.345 1.00 23.41 101 PRO T C 1
ATOM 11713 O O . PRO D 4 103 ? 148.315 115.138 83.211 1.00 23.41 101 PRO T O 1
ATOM 11717 N N . PRO D 4 104 ? 146.761 116.078 84.522 1.00 23.38 102 PRO T N 1
ATOM 11718 C CA . PRO D 4 104 ? 146.036 116.642 83.384 1.00 23.38 102 PRO T CA 1
ATOM 11719 C C . PRO D 4 104 ? 146.467 118.072 83.071 1.00 23.38 102 PRO T C 1
ATOM 11720 O O . PRO D 4 104 ? 147.168 118.728 83.844 1.00 23.38 102 PRO T O 1
ATOM 11724 N N . PHE D 4 105 ? 146.026 118.546 81.904 1.00 26.24 103 PHE T N 1
ATOM 11725 C CA . PHE D 4 105 ? 146.169 119.961 81.579 1.00 26.24 103 PHE T CA 1
ATOM 11726 C C . PHE D 4 105 ? 145.283 120.813 82.479 1.00 26.24 103 PHE T C 1
ATOM 11727 O O . PHE D 4 105 ? 145.723 121.833 83.020 1.00 26.24 103 PHE T O 1
ATOM 11735 N N . LEU D 4 106 ? 144.030 120.400 82.656 1.00 26.02 104 LEU T N 1
ATOM 11736 C CA . LEU D 4 106 ? 143.056 121.142 83.440 1.00 26.02 104 LEU T CA 1
ATOM 11737 C C . LEU D 4 106 ? 142.142 120.150 84.144 1.00 26.02 104 LEU T C 1
ATOM 11738 O O . LEU D 4 106 ? 141.826 119.089 83.602 1.00 26.02 104 LEU T O 1
ATOM 11743 N N . GLN D 4 107 ? 141.712 120.507 85.351 1.00 22.09 105 GLN T N 1
ATOM 11744 C CA . GLN D 4 107 ? 140.917 119.612 86.178 1.00 22.09 105 GLN T CA 1
ATOM 11745 C C . GLN D 4 107 ? 139.799 120.398 86.851 1.00 22.09 105 GLN T C 1
ATOM 11746 O O . GLN D 4 107 ? 139.931 121.596 87.105 1.00 22.09 105 GLN T O 1
ATOM 11752 N N . ALA D 4 108 ? 138.696 119.715 87.130 1.00 20.06 106 ALA T N 1
ATOM 11753 C CA . ALA D 4 108 ? 137.516 120.319 87.728 1.00 20.06 106 ALA T CA 1
ATOM 11754 C C . ALA D 4 108 ? 136.852 119.325 88.667 1.00 20.06 106 ALA T C 1
ATOM 11755 O O . ALA D 4 108 ? 136.993 118.110 88.495 1.00 20.06 106 ALA T O 1
ATOM 11757 N N . PRO D 4 109 ? 136.121 119.809 89.667 1.00 20.88 107 PRO T N 1
ATOM 11758 C CA . PRO D 4 109 ? 135.408 118.909 90.579 1.00 20.88 107 PRO T CA 1
ATOM 11759 C C . PRO D 4 109 ? 134.063 118.467 90.012 1.00 20.88 107 PRO T C 1
ATOM 11760 O O . PRO D 4 109 ? 133.522 119.055 89.076 1.00 20.88 107 PRO T O 1
ATOM 11764 N N . SER D 4 110 ? 133.518 117.415 90.619 1.00 23.34 108 SER T N 1
ATOM 11765 C CA . SER D 4 110 ? 132.217 116.901 90.210 1.00 23.34 108 SER T CA 1
ATOM 11766 C C . SER D 4 110 ? 131.115 117.897 90.543 1.00 23.34 108 SER T C 1
ATOM 11767 O O . SER D 4 110 ? 131.127 118.535 91.598 1.00 23.34 108 SER T O 1
ATOM 11770 N N . GLY D 4 111 ? 130.154 118.020 89.640 1.00 22.11 109 GLY T N 1
ATOM 11771 C CA . GLY D 4 111 ? 129.079 118.984 89.794 1.00 22.11 109 GLY T CA 1
ATOM 11772 C C . GLY D 4 111 ? 129.395 120.280 89.062 1.00 22.11 109 GLY T C 1
ATOM 11773 O O . GLY D 4 111 ? 129.832 120.261 87.915 1.00 22.11 109 GLY T O 1
ATOM 11774 N N . ALA D 4 112 ? 129.176 121.404 89.736 1.00 19.92 110 ALA T N 1
ATOM 11775 C CA . ALA D 4 112 ? 129.414 122.720 89.165 1.00 19.92 110 ALA T CA 1
ATOM 11776 C C . ALA D 4 112 ? 130.174 123.584 90.161 1.00 19.92 110 ALA T C 1
ATOM 11777 O O . ALA D 4 112 ? 129.883 123.562 91.358 1.00 19.92 110 ALA T O 1
ATOM 11779 N N . GLU D 4 113 ? 131.152 124.338 89.665 1.00 23.18 111 GLU T N 1
ATOM 11780 C CA . GLU D 4 113 ? 131.852 125.321 90.478 1.00 23.18 111 GLU T CA 1
ATOM 11781 C C . GLU D 4 113 ? 131.857 126.664 89.766 1.00 23.18 111 GLU T C 1
ATOM 11782 O O . GLU D 4 113 ? 131.772 126.738 88.538 1.00 23.18 111 GLU T O 1
ATOM 11788 N N . LEU D 4 114 ? 131.952 127.727 90.559 1.00 37.35 112 LEU T N 1
ATOM 11789 C CA . LEU D 4 114 ? 131.964 129.089 90.047 1.00 37.35 112 LEU T CA 1
ATOM 11790 C C . LEU D 4 114 ? 132.772 129.961 90.993 1.00 37.35 112 LEU T C 1
ATOM 11791 O O . LEU D 4 114 ? 132.458 130.029 92.184 1.00 37.35 112 LEU T O 1
ATOM 11796 N N . TRP D 4 115 ? 133.808 130.617 90.476 1.00 17.52 113 TRP T N 1
ATOM 11797 C CA . TRP D 4 115 ? 134.524 131.625 91.243 1.00 17.52 113 TRP T CA 1
ATOM 11798 C C . TRP D 4 115 ? 134.738 132.869 90.391 1.00 17.52 113 TRP T C 1
ATOM 11799 O O . TRP D 4 115 ? 135.019 132.775 89.195 1.00 17.52 113 TRP T O 1
ATOM 11810 N N . VAL D 4 116 ? 134.591 134.033 91.023 1.00 37.35 114 VAL T N 1
ATOM 11811 C CA . VAL D 4 116 ? 134.554 135.323 90.340 1.00 37.35 114 VAL T CA 1
ATOM 11812 C C . VAL D 4 116 ? 135.436 136.314 91.088 1.00 37.35 114 VAL T C 1
ATOM 11813 O O . VAL D 4 116 ? 135.435 136.354 92.322 1.00 37.35 114 VAL T O 1
ATOM 11817 N N . TRP D 4 117 ? 136.192 137.112 90.337 1.00 27.25 115 TRP T N 1
ATOM 11818 C CA . TRP D 4 117 ? 136.885 138.279 90.869 1.00 27.25 115 TRP T CA 1
ATOM 11819 C C . TRP D 4 117 ? 136.151 139.537 90.420 1.00 27.25 115 TRP T C 1
ATOM 11820 O O . TRP D 4 117 ? 135.928 139.734 89.222 1.00 27.25 115 TRP T O 1
ATOM 11831 N N . PHE D 4 118 ? 135.783 140.383 91.374 1.00 30.11 116 PHE T N 1
ATOM 11832 C CA . PHE D 4 118 ? 135.075 141.623 91.094 1.00 30.11 116 PHE T CA 1
ATOM 11833 C C . PHE D 4 118 ? 136.052 142.792 91.010 1.00 30.11 116 PHE T C 1
ATOM 11834 O O . PHE D 4 118 ? 137.206 142.706 91.429 1.00 30.11 116 PHE T O 1
ATOM 11842 N N . GLN D 4 119 ? 135.568 143.899 90.458 1.00 38.53 117 GLN T N 1
ATOM 11843 C CA . GLN D 4 119 ? 136.358 145.119 90.387 1.00 38.53 117 GLN T CA 1
ATOM 11844 C C . GLN D 4 119 ? 136.261 145.895 91.696 1.00 38.53 117 GLN T C 1
ATOM 11845 O O . GLN D 4 119 ? 135.262 145.816 92.415 1.00 38.53 117 GLN T O 1
ATOM 11851 N N . ASP D 4 120 ? 137.315 146.659 91.999 1.00 43.50 118 ASP T N 1
ATOM 11852 C CA . ASP D 4 120 ? 137.401 147.351 93.281 1.00 43.50 118 ASP T CA 1
ATOM 11853 C C . ASP D 4 120 ? 136.382 148.473 93.429 1.00 43.50 118 ASP T C 1
ATOM 11854 O O . ASP D 4 120 ? 136.184 148.960 94.547 1.00 43.50 118 ASP T O 1
ATOM 11859 N N . THR D 4 121 ? 135.736 148.896 92.345 1.00 45.50 119 THR T N 1
ATOM 11860 C CA . THR D 4 121 ? 134.685 149.898 92.440 1.00 45.50 119 THR T CA 1
ATOM 11861 C C . THR D 4 121 ? 133.359 149.319 92.914 1.00 45.50 119 THR T C 1
ATOM 11862 O O . THR D 4 121 ? 132.444 150.089 93.227 1.00 45.50 119 THR T O 1
ATOM 11866 N N . VAL D 4 122 ? 133.234 147.993 92.975 1.00 44.45 120 VAL T N 1
ATOM 11867 C CA . VAL D 4 122 ? 131.997 147.369 93.427 1.00 44.45 120 VAL T CA 1
ATOM 11868 C C . VAL D 4 122 ? 131.801 147.655 94.908 1.00 44.45 120 VAL T C 1
ATOM 11869 O O . VAL D 4 122 ? 132.699 147.423 95.728 1.00 44.45 120 VAL T O 1
ATOM 11873 N N . THR D 4 123 ? 130.620 148.164 95.260 1.00 50.67 121 THR T N 1
ATOM 11874 C CA . THR D 4 123 ? 130.326 148.474 96.654 1.00 50.67 121 THR T CA 1
ATOM 11875 C C . THR D 4 123 ? 129.840 147.240 97.408 1.00 50.67 121 THR T C 1
ATOM 11876 O O . THR D 4 123 ? 130.465 146.809 98.383 1.00 50.67 121 THR T O 1
ATOM 11880 N N . ASP D 4 124 ? 128.729 146.655 96.966 1.00 44.89 122 ASP T N 1
ATOM 11881 C CA . ASP D 4 124 ? 128.112 145.510 97.628 1.00 44.89 122 ASP T CA 1
ATOM 11882 C C . ASP D 4 124 ? 128.373 144.267 96.786 1.00 44.89 122 ASP T C 1
ATOM 11883 O O . ASP D 4 124 ? 127.814 144.122 95.694 1.00 44.89 122 ASP T O 1
ATOM 11888 N N . VAL D 4 125 ? 129.212 143.369 97.300 1.00 36.03 123 VAL T N 1
ATOM 11889 C CA . VAL D 4 125 ? 129.617 142.202 96.525 1.00 36.03 123 VAL T CA 1
ATOM 11890 C C . VAL D 4 125 ? 128.565 141.096 96.580 1.00 36.03 123 VAL T C 1
ATOM 11891 O O . VAL D 4 125 ? 128.370 140.377 95.594 1.00 36.03 123 VAL T O 1
ATOM 11895 N N . ASP D 4 126 ? 127.865 140.945 97.707 1.00 35.03 124 ASP T N 1
ATOM 11896 C CA . ASP D 4 126 ? 126.905 139.851 97.845 1.00 35.03 124 ASP T CA 1
ATOM 11897 C C . ASP D 4 126 ? 125.702 140.033 96.924 1.00 35.03 124 ASP T C 1
ATOM 11898 O O . ASP D 4 126 ? 125.238 139.070 96.298 1.00 35.03 124 ASP T O 1
ATOM 11903 N N . LYS D 4 127 ? 125.176 141.256 96.841 1.00 36.51 125 LYS T N 1
ATOM 11904 C CA . LYS D 4 127 ? 124.034 141.524 95.972 1.00 36.51 125 LYS T CA 1
ATOM 11905 C C . LYS D 4 127 ? 124.378 141.241 94.515 1.00 36.51 125 LYS T C 1
ATOM 11906 O O . LYS D 4 127 ? 123.622 140.567 93.798 1.00 36.51 125 LYS T O 1
ATOM 11912 N N . SER D 4 128 ? 125.533 141.735 94.069 1.00 31.22 126 SER T N 1
ATOM 11913 C CA . SER D 4 128 ? 125.970 141.516 92.696 1.00 31.22 126 SER T CA 1
ATOM 11914 C C . SER D 4 128 ? 126.231 140.039 92.427 1.00 31.22 126 SER T C 1
ATOM 11915 O O . SER D 4 128 ? 125.936 139.539 91.338 1.00 31.22 126 SER T O 1
ATOM 11918 N N . TRP D 4 129 ? 126.779 139.328 93.414 1.00 25.41 127 TRP T N 1
ATOM 11919 C CA . TRP D 4 129 ? 127.038 137.898 93.275 1.00 25.41 127 TRP T CA 1
ATOM 11920 C C . TRP D 4 129 ? 125.739 137.116 93.090 1.00 25.41 127 TRP T C 1
ATOM 11921 O O . TRP D 4 129 ? 125.648 136.244 92.211 1.00 25.41 127 TRP T O 1
ATOM 11932 N N . LYS D 4 130 ? 124.713 137.443 93.879 1.00 28.95 128 LYS T N 1
ATOM 11933 C CA . LYS D 4 130 ? 123.414 136.789 93.727 1.00 28.95 128 LYS T CA 1
ATOM 11934 C C . LYS D 4 130 ? 122.800 137.079 92.359 1.00 28.95 128 LYS T C 1
ATOM 11935 O O . LYS D 4 130 ? 122.293 136.170 91.681 1.00 28.95 128 LYS T O 1
ATOM 11941 N N . GLU D 4 131 ? 122.839 138.346 91.935 1.00 30.68 129 GLU T N 1
ATOM 11942 C CA . GLU D 4 131 ? 122.262 138.697 90.640 1.00 30.68 129 GLU T CA 1
ATOM 11943 C C . GLU D 4 131 ? 122.986 137.993 89.497 1.00 30.68 129 GLU T C 1
ATOM 11944 O O . GLU D 4 131 ? 122.351 137.523 88.544 1.00 30.68 129 GLU T O 1
ATOM 11950 N N . LEU D 4 132 ? 124.316 137.912 89.576 1.00 28.27 130 LEU T N 1
ATOM 11951 C CA . LEU D 4 132 ? 125.085 137.254 88.527 1.00 28.27 130 LEU T CA 1
ATOM 11952 C C . LEU D 4 132 ? 124.780 135.764 88.461 1.00 28.27 130 LEU T C 1
ATOM 11953 O O . LEU D 4 132 ? 124.664 135.196 87.367 1.00 28.27 130 LEU T O 1
ATOM 11958 N N . SER D 4 133 ? 124.658 135.104 89.617 1.00 26.66 131 SER T N 1
ATOM 11959 C CA . SER D 4 133 ? 124.314 133.684 89.590 1.00 26.66 131 SER T CA 1
ATOM 11960 C C . SER D 4 133 ? 122.943 133.456 88.964 1.00 26.66 131 SER T C 1
ATOM 11961 O O . SER D 4 133 ? 122.774 132.537 88.144 1.00 26.66 131 SER T O 1
ATOM 11964 N N . ASN D 4 134 ? 121.965 134.300 89.309 1.00 26.94 132 ASN T N 1
ATOM 11965 C CA . ASN D 4 134 ? 120.639 134.152 88.715 1.00 26.94 132 ASN T CA 1
ATOM 11966 C C . ASN D 4 134 ? 120.670 134.391 87.209 1.00 26.94 132 ASN T C 1
ATOM 11967 O O . ASN D 4 134 ? 119.958 133.717 86.458 1.00 26.94 132 ASN T O 1
ATOM 11972 N N . VAL D 4 135 ? 121.479 135.348 86.748 1.00 26.69 133 VAL T N 1
ATOM 11973 C CA . VAL D 4 135 ? 121.566 135.600 85.312 1.00 26.69 133 VAL T CA 1
ATOM 11974 C C . VAL D 4 135 ? 122.205 134.418 84.588 1.00 26.69 133 VAL T C 1
ATOM 11975 O O . VAL D 4 135 ? 121.737 134.003 83.522 1.00 26.69 133 VAL T O 1
ATOM 11979 N N . LEU D 4 136 ? 123.280 133.858 85.150 1.00 25.88 134 LEU T N 1
ATOM 11980 C CA . LEU D 4 136 ? 123.970 132.748 84.494 1.00 25.88 134 LEU T CA 1
ATOM 11981 C C . LEU D 4 136 ? 123.096 131.504 84.416 1.00 25.88 134 LEU T C 1
ATOM 11982 O O . LEU D 4 136 ? 123.203 130.722 83.455 1.00 25.88 134 LEU T O 1
ATOM 11987 N N . SER D 4 137 ? 122.236 131.298 85.421 1.00 26.04 135 SER T N 1
ATOM 11988 C CA . SER D 4 137 ? 121.357 130.131 85.414 1.00 26.04 135 SER T CA 1
ATOM 11989 C C . SER D 4 137 ? 120.444 130.102 84.192 1.00 26.04 135 SER T C 1
ATOM 11990 O O . SER D 4 137 ? 120.103 129.019 83.705 1.00 26.04 135 SER T O 1
ATOM 11993 N N . GLY D 4 138 ? 120.033 131.266 83.689 1.00 26.24 136 GLY T N 1
ATOM 11994 C CA . GLY D 4 138 ? 119.212 131.289 82.491 1.00 26.24 136 GLY T CA 1
ATOM 11995 C C . GLY D 4 138 ? 119.985 130.938 81.234 1.00 26.24 136 GLY T C 1
ATOM 11996 O O . GLY D 4 138 ? 119.473 130.239 80.357 1.00 26.24 136 GLY T O 1
ATOM 11997 N N . ILE D 4 139 ? 121.225 131.421 81.126 1.00 26.48 137 ILE T N 1
ATOM 11998 C CA . ILE D 4 139 ? 122.014 131.172 79.924 1.00 26.48 137 ILE T CA 1
ATOM 11999 C C . ILE D 4 139 ? 122.411 129.706 79.821 1.00 26.48 137 ILE T C 1
ATOM 12000 O O . ILE D 4 139 ? 122.318 129.103 78.746 1.00 26.48 137 ILE T O 1
ATOM 12005 N N . PHE D 4 140 ? 122.866 129.105 80.918 1.00 26.49 138 PHE T N 1
ATOM 12006 C CA . PHE D 4 140 ? 123.478 127.785 80.817 1.00 26.49 138 PHE T CA 1
ATOM 12007 C C . PHE D 4 140 ? 122.562 126.634 81.216 1.00 26.49 138 PHE T C 1
ATOM 12008 O O . PHE D 4 140 ? 123.028 125.492 81.274 1.00 26.49 138 PHE T O 1
ATOM 12016 N N . CYS D 4 141 ? 121.278 126.896 81.470 1.00 28.23 139 CYS T N 1
ATOM 12017 C CA . CYS D 4 141 ? 120.294 125.851 81.773 1.00 28.23 139 CYS T CA 1
ATOM 12018 C C . CYS D 4 141 ? 120.723 124.992 82.961 1.00 28.23 139 CYS T C 1
ATOM 12019 O O . CYS D 4 141 ? 120.598 123.767 82.942 1.00 28.23 139 CYS T O 1
ATOM 12022 N N . ALA D 4 142 ? 121.237 125.636 84.002 1.00 28.06 140 ALA T N 1
ATOM 12023 C CA . ALA D 4 142 ? 121.644 124.962 85.223 1.00 28.06 140 ALA T CA 1
ATOM 12024 C C . ALA D 4 142 ? 120.949 125.605 86.416 1.00 28.06 140 ALA T C 1
ATOM 12025 O O . ALA D 4 142 ? 120.431 126.720 86.336 1.00 28.06 140 ALA T O 1
ATOM 12027 N N . SER D 4 143 ? 120.937 124.886 87.532 1.00 27.88 141 SER T N 1
ATOM 12028 C CA . SER D 4 143 ? 120.266 125.352 88.747 1.00 27.88 141 SER T CA 1
ATOM 12029 C C . SER D 4 143 ? 121.241 126.108 89.649 1.00 27.88 141 SER T C 1
ATOM 12030 O O . SER D 4 143 ? 121.464 125.757 90.806 1.00 27.88 141 SER T O 1
ATOM 12033 N N . LEU D 4 144 ? 121.816 127.177 89.104 1.00 26.10 142 LEU T N 1
ATOM 12034 C CA . LEU D 4 144 ? 122.764 127.997 89.847 1.00 26.10 142 LEU T CA 1
ATOM 12035 C C . LEU D 4 144 ? 122.081 128.950 90.818 1.00 26.10 142 LEU T C 1
ATOM 12036 O O . LEU D 4 144 ? 122.771 129.638 91.575 1.00 26.10 142 LEU T O 1
ATOM 12041 N N . ASN D 4 145 ? 120.749 129.008 90.810 1.00 26.70 143 ASN T N 1
ATOM 12042 C CA . ASN D 4 145 ? 120.002 129.777 91.795 1.00 26.70 143 ASN T CA 1
ATOM 12043 C C . ASN D 4 145 ? 120.054 129.159 93.185 1.00 26.70 143 ASN T C 1
ATOM 12044 O O . ASN D 4 145 ? 119.631 129.806 94.147 1.00 26.70 143 ASN T O 1
ATOM 12049 N N . PHE D 4 146 ? 120.564 127.936 93.314 1.00 26.99 144 PHE T N 1
ATOM 12050 C CA . PHE D 4 146 ? 120.729 127.290 94.607 1.00 26.99 144 PHE T CA 1
ATOM 12051 C C . PHE D 4 146 ? 122.006 127.714 95.318 1.00 26.99 144 PHE T C 1
ATOM 12052 O O . PHE D 4 146 ? 122.271 127.234 96.424 1.00 26.99 144 PHE T O 1
ATOM 12060 N N . ILE D 4 147 ? 122.804 128.585 94.710 1.00 25.19 145 ILE T N 1
ATOM 12061 C CA . ILE D 4 147 ? 123.957 129.177 95.379 1.00 25.19 145 ILE T CA 1
ATOM 12062 C C . ILE D 4 147 ? 123.450 130.217 96.369 1.00 25.19 145 ILE T C 1
ATOM 12063 O O . ILE D 4 147 ? 122.773 131.175 95.985 1.00 25.19 145 ILE T O 1
ATOM 12068 N N . ASP D 4 148 ? 123.771 130.028 97.646 1.00 24.50 146 ASP T N 1
ATOM 12069 C CA . ASP D 4 148 ? 123.364 130.955 98.694 1.00 24.50 146 ASP T CA 1
ATOM 12070 C C . ASP D 4 148 ? 124.512 131.088 99.688 1.00 24.50 146 ASP T C 1
ATOM 12071 O O . ASP D 4 148 ? 125.645 130.682 99.419 1.00 24.50 146 ASP T O 1
ATOM 12076 N N . SER D 4 149 ? 124.215 131.670 100.851 1.00 24.73 147 SER T N 1
ATOM 12077 C CA . SER D 4 149 ? 125.251 131.938 101.841 1.00 24.73 147 SER T CA 1
ATOM 12078 C C . SER D 4 149 ? 125.731 130.680 102.552 1.00 24.73 147 SER T C 1
ATOM 12079 O O . SER D 4 149 ? 126.818 130.696 103.137 1.00 24.73 147 SER T O 1
ATOM 12082 N N . THR D 4 150 ? 124.959 129.595 102.513 1.00 22.82 148 THR T N 1
ATOM 12083 C CA . THR D 4 150 ? 125.339 128.362 103.191 1.00 22.82 148 THR T CA 1
ATOM 12084 C C . THR D 4 150 ? 126.328 127.516 102.399 1.00 22.82 148 THR T C 1
ATOM 12085 O O . THR D 4 150 ? 126.814 126.513 102.928 1.00 22.82 148 THR T O 1
ATOM 12089 N N . ASN D 4 151 ? 126.636 127.883 101.151 1.00 21.20 149 ASN T N 1
ATOM 12090 C CA . ASN D 4 151 ? 127.621 127.135 100.379 1.00 21.20 149 ASN T CA 1
ATOM 12091 C C . ASN D 4 151 ? 128.608 128.050 99.660 1.00 21.20 149 ASN T C 1
ATOM 12092 O O . ASN D 4 151 ? 129.210 127.633 98.666 1.00 21.20 149 ASN T O 1
ATOM 12097 N N . THR D 4 152 ? 128.796 129.275 100.140 1.00 20.29 150 THR T N 1
ATOM 12098 C CA . THR D 4 152 ? 129.710 130.236 99.542 1.00 20.29 150 THR T CA 1
ATOM 12099 C C . THR D 4 152 ? 130.785 130.604 100.555 1.00 20.29 150 THR T C 1
ATOM 12100 O O . THR D 4 152 ? 130.488 130.836 101.729 1.00 20.29 150 THR T O 1
ATOM 12104 N N . VAL D 4 153 ? 132.036 130.652 100.099 1.00 19.83 151 VAL T N 1
ATOM 12105 C CA . VAL D 4 153 ? 133.170 130.984 100.950 1.00 19.83 151 VAL T CA 1
ATOM 12106 C C . VAL D 4 153 ? 133.976 132.099 100.296 1.00 19.83 151 VAL T C 1
ATOM 12107 O O . VAL D 4 153 ? 133.787 132.437 99.128 1.00 19.83 151 VAL T O 1
ATOM 12111 N N . THR D 4 154 ? 134.876 132.685 101.086 1.00 23.43 152 THR T N 1
ATOM 12112 C CA . THR D 4 154 ? 135.830 133.692 100.624 1.00 23.43 152 THR T CA 1
ATOM 12113 C C . THR D 4 154 ? 137.231 133.201 100.964 1.00 23.43 152 THR T C 1
ATOM 12114 O O . THR D 4 154 ? 137.732 133.444 102.072 1.00 23.43 152 THR T O 1
ATOM 12118 N N . PRO D 4 155 ? 137.891 132.490 100.051 1.00 26.49 153 PRO T N 1
ATOM 12119 C CA . PRO D 4 155 ? 139.241 131.990 100.337 1.00 26.49 153 PRO T CA 1
ATOM 12120 C C . PRO D 4 155 ? 140.232 133.124 100.560 1.00 26.49 153 PRO T C 1
ATOM 12121 O O . PRO D 4 155 ? 140.119 134.205 99.980 1.00 26.49 153 PRO T O 1
ATOM 12125 N N . THR D 4 156 ? 141.218 132.860 101.418 1.00 29.87 154 THR T N 1
ATOM 12126 C CA . THR D 4 156 ? 142.178 133.875 101.832 1.00 29.87 154 THR T CA 1
ATOM 12127 C C . THR D 4 156 ? 143.546 133.730 101.180 1.00 29.87 154 THR T C 1
ATOM 12128 O O . THR D 4 156 ? 144.289 134.714 101.122 1.00 29.87 154 THR T O 1
ATOM 12132 N N . ALA D 4 157 ? 143.906 132.538 100.708 1.00 27.52 155 ALA T N 1
ATOM 12133 C CA . ALA D 4 157 ? 145.190 132.333 100.054 1.00 27.52 155 ALA T CA 1
ATOM 12134 C C . ALA D 4 157 ? 145.104 131.550 98.754 1.00 27.52 155 ALA T C 1
ATOM 12135 O O . ALA D 4 157 ? 146.124 131.427 98.068 1.00 27.52 155 ALA T O 1
ATOM 12137 N N . SER D 4 158 ? 143.935 131.033 98.387 1.00 23.82 156 SER T N 1
ATOM 12138 C CA . SER D 4 158 ? 143.761 130.196 97.210 1.00 23.82 156 SER T CA 1
ATOM 12139 C C . SER D 4 158 ? 142.995 130.944 96.128 1.00 23.82 156 SER T C 1
ATOM 12140 O O . SER D 4 158 ? 142.373 131.979 96.378 1.00 23.82 156 SER T O 1
ATOM 12143 N N . PHE D 4 159 ? 143.051 130.392 94.914 1.00 20.86 157 PHE T N 1
ATOM 12144 C CA . PHE D 4 159 ? 142.298 130.892 93.760 1.00 20.86 157 PHE T CA 1
ATOM 12145 C C . PHE D 4 159 ? 142.683 132.331 93.421 1.00 20.86 157 PHE T C 1
ATOM 12146 O O . PHE D 4 159 ? 141.845 133.230 93.366 1.00 20.86 157 PHE T O 1
ATOM 12154 N N . LYS D 4 160 ? 143.975 132.538 93.192 1.00 24.90 158 LYS T N 1
ATOM 12155 C CA . LYS D 4 160 ? 144.487 133.833 92.785 1.00 24.90 158 LYS T CA 1
ATOM 12156 C C . LYS D 4 160 ? 144.168 134.096 91.312 1.00 24.90 158 LYS T C 1
ATOM 12157 O O . LYS D 4 160 ? 143.863 133.167 90.561 1.00 24.90 158 LYS T O 1
ATOM 12163 N N . PRO D 4 161 ? 144.211 135.359 90.880 1.00 24.94 159 PRO T N 1
ATOM 12164 C CA . PRO D 4 161 ? 143.830 135.685 89.498 1.00 24.94 159 PRO T CA 1
ATOM 12165 C C . PRO D 4 161 ? 144.690 134.972 88.461 1.00 24.94 159 PRO T C 1
ATOM 12166 O O . PRO D 4 161 ? 145.875 134.715 88.674 1.00 24.94 159 PRO T O 1
ATOM 12170 N N . LEU D 4 162 ? 144.072 134.655 87.325 1.00 27.96 160 LEU T N 1
ATOM 12171 C CA . LEU D 4 162 ? 144.741 134.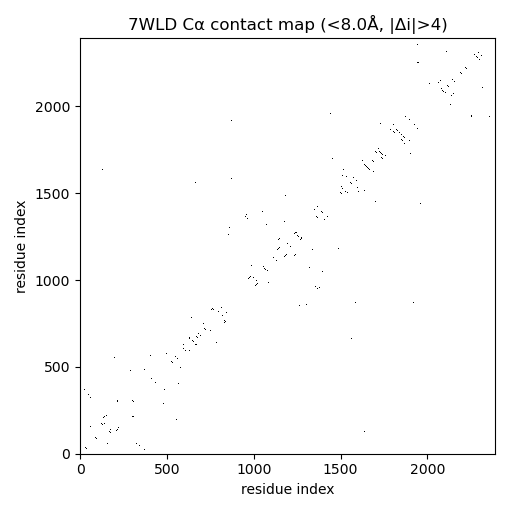000 86.210 1.00 27.96 160 LEU T CA 1
ATOM 12172 C C . LEU D 4 162 ? 145.089 134.955 85.075 1.00 27.96 160 LEU T C 1
ATOM 12173 O O . LEU D 4 162 ? 145.726 134.534 84.107 1.00 27.96 160 LEU T O 1
ATOM 12178 N N . GLY D 4 163 ? 144.694 136.221 85.169 1.00 33.88 161 GLY T N 1
ATOM 12179 C CA . GLY D 4 163 ? 145.030 137.200 84.154 1.00 33.88 161 GLY T CA 1
ATOM 12180 C C . GLY D 4 163 ? 145.853 138.344 84.705 1.00 33.88 161 GLY T C 1
ATOM 12181 O O . GLY D 4 163 ? 146.360 138.261 85.827 1.00 33.88 161 GLY T O 1
ATOM 12182 N N . LEU D 4 164 ? 146.000 139.414 83.927 1.00 38.35 162 LEU T N 1
ATOM 12183 C CA . LEU D 4 164 ? 146.757 140.576 84.376 1.00 38.35 162 LEU T CA 1
ATOM 12184 C C . LEU D 4 164 ? 146.122 141.169 85.625 1.00 38.35 162 LEU T C 1
ATOM 12185 O O . LEU D 4 164 ? 144.928 141.480 85.637 1.00 38.35 162 LEU T O 1
ATOM 12190 N N . ALA D 4 165 ? 146.923 141.323 86.676 1.00 44.32 163 ALA T N 1
ATOM 12191 C CA . ALA D 4 165 ? 146.442 141.814 87.957 1.00 44.32 163 ALA T CA 1
ATOM 12192 C C . ALA D 4 165 ? 147.417 142.833 88.525 1.00 44.32 163 ALA T C 1
ATOM 12193 O O . ALA D 4 165 ? 148.630 142.738 88.323 1.00 44.32 163 ALA T O 1
ATOM 12195 N N . ASN D 4 166 ? 146.869 143.811 89.242 1.00 53.39 164 ASN T N 1
ATOM 12196 C CA . ASN D 4 166 ? 147.655 144.834 89.919 1.00 53.39 164 ASN T CA 1
ATOM 12197 C C . ASN D 4 166 ? 147.720 144.606 91.421 1.00 53.39 164 ASN T C 1
ATOM 12198 O O . ASN D 4 166 ? 148.812 144.556 91.994 1.00 53.39 164 ASN T O 1
ATOM 12203 N N . ASP D 4 167 ? 146.571 144.459 92.075 1.00 52.26 165 ASP T N 1
ATOM 12204 C CA . ASP D 4 167 ? 146.507 144.151 93.494 1.00 52.26 165 ASP T CA 1
ATOM 12205 C C . ASP D 4 167 ? 145.523 143.011 93.711 1.00 52.26 165 ASP T C 1
ATOM 12206 O O . ASP D 4 167 ? 144.575 142.835 92.941 1.00 52.26 165 ASP T O 1
ATOM 12211 N N . THR D 4 168 ? 145.756 142.233 94.767 1.00 43.81 166 THR T N 1
ATOM 12212 C CA . THR D 4 168 ? 144.969 141.033 95.054 1.00 43.81 166 THR T CA 1
ATOM 12213 C C . THR D 4 168 ? 144.399 141.144 96.466 1.00 43.81 166 THR T C 1
ATOM 12214 O O . THR D 4 168 ? 145.001 140.661 97.428 1.00 43.81 166 THR T O 1
ATOM 12218 N N . ASP D 4 169 ? 143.235 141.774 96.586 1.00 39.84 167 ASP T N 1
ATOM 12219 C CA . ASP D 4 169 ? 142.507 141.844 97.845 1.00 39.84 167 ASP T CA 1
ATOM 12220 C C . ASP D 4 169 ? 141.350 140.855 97.785 1.00 39.84 167 ASP T C 1
ATOM 12221 O O . ASP D 4 169 ? 140.414 141.038 97.002 1.00 39.84 167 ASP T O 1
ATOM 12226 N N . HIS D 4 170 ? 141.411 139.814 98.618 1.00 32.06 168 HIS T N 1
ATOM 12227 C CA . HIS D 4 170 ? 140.437 138.728 98.566 1.00 32.06 168 HIS T CA 1
ATOM 12228 C C . HIS D 4 170 ? 139.058 139.141 99.057 1.00 32.06 168 HIS T C 1
ATOM 12229 O O . HIS D 4 170 ? 138.150 138.305 99.082 1.00 32.06 168 HIS T O 1
ATOM 12236 N N . TYR D 4 171 ? 138.889 140.405 99.444 1.00 33.59 169 TYR T N 1
ATOM 12237 C CA . TYR D 4 171 ? 137.568 140.950 99.729 1.00 33.59 169 TYR T CA 1
ATOM 12238 C C . TYR D 4 171 ? 136.655 140.875 98.509 1.00 33.59 169 TYR T C 1
ATOM 12239 O O . TYR D 4 171 ? 135.429 140.832 98.653 1.00 33.59 169 TYR T O 1
ATOM 12248 N N . PHE D 4 172 ? 137.231 140.846 97.308 1.00 31.48 170 PHE T N 1
ATOM 12249 C CA . PHE D 4 172 ? 136.488 140.901 96.056 1.00 31.48 170 PHE T CA 1
ATOM 12250 C C . PHE D 4 172 ? 136.382 139.551 95.350 1.00 31.48 170 PHE T C 1
ATOM 12251 O O . PHE D 4 172 ? 136.125 139.521 94.144 1.00 31.48 170 PHE T O 1
ATOM 12259 N N . LEU D 4 173 ? 136.569 138.442 96.061 1.00 24.45 171 LEU T N 1
ATOM 12260 C CA . LEU D 4 173 ? 136.526 137.108 95.477 1.00 24.45 171 LEU T CA 1
ATOM 12261 C C . LEU D 4 173 ? 135.430 136.274 96.132 1.00 24.45 171 LEU T C 1
ATOM 12262 O O . LEU D 4 173 ? 135.237 136.335 97.349 1.00 24.45 171 LEU T O 1
ATOM 12267 N N . ARG D 4 174 ? 134.706 135.503 95.318 1.00 25.09 172 ARG T N 1
ATOM 12268 C CA . ARG D 4 174 ? 133.686 134.576 95.797 1.00 25.09 172 ARG T CA 1
ATOM 12269 C C . ARG D 4 174 ? 133.840 133.235 95.093 1.00 25.09 172 ARG T C 1
ATOM 12270 O O . ARG D 4 174 ? 134.322 133.165 93.962 1.00 25.09 172 ARG T O 1
ATOM 12278 N N . TYR D 4 175 ? 133.413 132.168 95.769 1.00 19.39 173 TYR T N 1
ATOM 12279 C CA . TYR D 4 175 ? 133.603 130.806 95.285 1.00 19.39 173 TYR T CA 1
ATOM 12280 C C . TYR D 4 175 ? 132.473 129.922 95.803 1.00 19.39 173 TYR T C 1
ATOM 12281 O O . TYR D 4 175 ? 132.029 130.085 96.941 1.00 19.39 173 TYR T O 1
ATOM 12290 N N . ALA D 4 176 ? 132.011 128.989 94.968 1.00 19.88 174 ALA T N 1
ATOM 12291 C CA . ALA D 4 176 ? 130.931 128.087 95.354 1.00 19.88 174 ALA T CA 1
ATOM 12292 C C . ALA D 4 176 ? 130.987 126.818 94.513 1.00 19.88 174 ALA T C 1
ATOM 12293 O O . ALA D 4 176 ? 131.474 126.831 93.381 1.00 19.88 174 ALA T O 1
ATOM 12295 N N . VAL D 4 177 ? 130.483 125.720 95.083 1.00 17.96 175 VAL T N 1
ATOM 12296 C CA . VAL D 4 177 ? 130.440 124.416 94.419 1.00 17.96 175 VAL T CA 1
ATOM 12297 C C . VAL D 4 177 ? 129.108 123.738 94.724 1.00 17.96 175 VAL T C 1
ATOM 12298 O O . VAL D 4 177 ? 128.660 123.728 95.874 1.00 17.96 175 VAL T O 1
ATOM 12302 N N . LEU D 4 178 ? 128.478 123.169 93.696 1.00 21.57 176 LEU T N 1
ATOM 12303 C CA . LEU D 4 178 ? 127.273 122.347 93.843 1.00 21.57 176 LEU T CA 1
ATOM 12304 C C . LEU D 4 178 ? 127.586 120.933 93.369 1.00 21.57 176 LEU T C 1
ATOM 12305 O O . LEU D 4 178 ? 127.626 120.682 92.153 1.00 21.57 176 LEU T O 1
ATOM 12310 N N . PRO D 4 179 ? 127.808 119.976 94.274 1.00 24.61 177 PRO T N 1
ATOM 12311 C CA . PRO D 4 179 ? 128.379 118.685 93.868 1.00 24.61 177 PRO T CA 1
ATOM 12312 C C . PRO D 4 179 ? 127.392 117.691 93.271 1.00 24.61 177 PRO T C 1
ATOM 12313 O O . PRO D 4 179 ? 127.825 116.631 92.806 1.00 24.61 177 PRO T O 1
ATOM 12317 N N . ARG D 4 180 ? 126.093 117.980 93.251 1.00 31.11 178 ARG T N 1
ATOM 12318 C CA . ARG D 4 180 ? 125.110 117.042 92.725 1.00 31.11 178 ARG T CA 1
ATOM 12319 C C . ARG D 4 180 ? 124.484 117.529 91.416 1.00 31.11 178 ARG T C 1
ATOM 12320 O O . ARG D 4 180 ? 123.521 116.930 90.933 1.00 31.11 178 ARG T O 1
ATOM 12328 N N . GLU D 4 181 ? 125.022 118.588 90.815 1.00 28.64 179 GLU T N 1
ATOM 12329 C CA . GLU D 4 181 ? 124.525 119.048 89.524 1.00 28.64 179 GLU T CA 1
ATOM 12330 C C . GLU D 4 181 ? 124.879 118.047 88.429 1.00 28.64 179 GLU T C 1
ATOM 12331 O O . GLU D 4 181 ? 125.963 117.460 88.426 1.00 28.64 179 GLU T O 1
ATOM 12337 N N . VAL D 4 182 ? 123.954 117.861 87.492 1.00 28.63 180 VAL T N 1
ATOM 12338 C CA . VAL D 4 182 ? 124.076 116.870 86.427 1.00 28.63 180 VAL T CA 1
ATOM 12339 C C . VAL D 4 182 ? 124.429 117.577 85.128 1.00 28.63 180 VAL T C 1
ATOM 12340 O O . VAL D 4 182 ? 123.903 118.655 84.835 1.00 28.63 180 VAL T O 1
ATOM 12344 N N . VAL D 4 183 ? 125.334 116.988 84.357 1.00 27.54 181 VAL T N 1
ATOM 12345 C CA . VAL D 4 183 ? 125.718 117.524 83.057 1.00 27.54 181 VAL T CA 1
ATOM 12346 C C . VAL D 4 183 ? 125.202 116.560 81.992 1.00 27.54 181 VAL T C 1
ATOM 12347 O O . VAL D 4 183 ? 125.607 115.394 81.925 1.00 27.54 181 VAL T O 1
ATOM 12351 N N . CYS D 4 184 ? 124.259 117.041 81.183 1.00 30.48 182 CYS T N 1
ATOM 12352 C CA . CYS D 4 184 ? 123.670 116.287 80.087 1.00 30.48 182 CYS T CA 1
ATOM 12353 C C . CYS D 4 184 ? 123.526 117.210 78.881 1.00 30.48 182 CYS T C 1
ATOM 12354 O O . CYS D 4 184 ? 123.880 118.390 78.937 1.00 30.48 182 CYS T O 1
ATOM 12357 N N . THR D 4 185 ? 123.011 116.654 77.781 1.00 31.04 183 THR T N 1
ATOM 12358 C CA . THR D 4 185 ? 122.897 117.343 76.495 1.00 31.04 183 THR T CA 1
ATOM 12359 C C . THR D 4 185 ? 122.258 118.725 76.607 1.00 31.04 183 THR T C 1
ATOM 12360 O O . THR D 4 185 ? 122.580 119.638 75.834 1.00 31.04 183 THR T O 1
ATOM 12364 N N . GLU D 4 186 ? 121.339 118.881 77.561 1.00 30.15 184 GLU T N 1
ATOM 12365 C CA . GLU D 4 186 ? 120.705 120.175 77.787 1.00 30.15 184 GLU T CA 1
ATOM 12366 C C . GLU D 4 186 ? 121.721 121.243 78.174 1.00 30.15 184 GLU T C 1
ATOM 12367 O O . GLU D 4 186 ? 121.472 122.437 77.986 1.00 30.15 184 GLU T O 1
ATOM 12373 N N . ASN D 4 187 ? 122.845 120.841 78.772 1.00 28.41 185 ASN T N 1
ATOM 12374 C CA . ASN D 4 187 ? 123.906 121.797 79.066 1.00 28.41 185 ASN T CA 1
ATOM 12375 C C . ASN D 4 187 ? 124.781 122.051 77.850 1.00 28.41 185 ASN T C 1
ATOM 12376 O O . ASN D 4 187 ? 125.293 123.161 77.677 1.00 28.41 185 ASN T O 1
ATOM 12381 N N . LEU D 4 188 ? 124.960 121.045 76.999 1.00 27.15 186 LEU T N 1
ATOM 12382 C CA . LEU D 4 188 ? 125.816 121.175 75.831 1.00 27.15 186 LEU T CA 1
ATOM 12383 C C . LEU D 4 188 ? 125.176 121.978 74.709 1.00 27.15 186 LEU T C 1
ATOM 12384 O O . LEU D 4 188 ? 125.899 122.570 73.902 1.00 27.15 186 LEU T O 1
ATOM 12389 N N . THR D 4 189 ? 123.847 122.014 74.630 1.00 28.46 187 THR T N 1
ATOM 12390 C CA . THR D 4 189 ? 123.208 122.815 73.587 1.00 28.46 187 THR T CA 1
ATOM 12391 C C . THR D 4 189 ? 123.487 124.310 73.731 1.00 28.46 187 THR T C 1
ATOM 12392 O O . THR D 4 189 ? 123.880 124.934 72.731 1.00 28.46 187 THR T O 1
ATOM 12396 N N . PRO D 4 190 ? 123.308 124.948 74.900 1.00 28.13 188 PRO T N 1
ATOM 12397 C CA . PRO D 4 190 ? 123.714 126.361 75.017 1.00 28.13 188 PRO T CA 1
ATOM 12398 C C . PRO D 4 190 ? 125.202 126.586 74.813 1.00 28.13 188 PRO T C 1
ATOM 12399 O O . PRO D 4 190 ? 125.604 127.625 74.274 1.00 28.13 188 PRO T O 1
ATOM 12403 N N . TRP D 4 191 ? 126.032 125.641 75.258 1.00 27.31 189 TRP T N 1
ATOM 12404 C CA . TRP D 4 191 ? 127.479 125.769 75.115 1.00 27.31 189 TRP T CA 1
ATOM 12405 C C . TRP D 4 191 ? 127.880 125.847 73.647 1.00 27.31 189 TRP T C 1
ATOM 12406 O O . TRP D 4 191 ? 128.679 126.702 73.254 1.00 27.31 189 TRP T O 1
ATOM 12417 N N . LYS D 4 192 ? 127.321 124.965 72.817 1.00 31.73 190 LYS T N 1
ATOM 12418 C CA . LYS D 4 192 ? 127.628 124.978 71.393 1.00 31.73 190 LYS T CA 1
ATOM 12419 C C . LYS D 4 192 ? 127.003 126.167 70.679 1.00 31.73 190 LYS T C 1
ATOM 12420 O O . LYS D 4 192 ? 127.445 126.520 69.581 1.00 31.73 190 LYS T O 1
ATOM 12426 N N . LYS D 4 193 ? 125.991 126.792 71.279 1.00 34.70 191 LYS T N 1
ATOM 12427 C CA . LYS D 4 193 ? 125.341 127.943 70.667 1.00 34.70 191 LYS T CA 1
ATOM 12428 C C . LYS D 4 193 ? 126.212 129.191 70.707 1.00 34.70 191 LYS T C 1
ATOM 12429 O O . LYS D 4 193 ? 126.008 130.099 69.895 1.00 34.70 191 LYS T O 1
ATOM 12435 N N . LEU D 4 194 ? 127.176 129.256 71.624 1.00 33.80 192 LEU T N 1
ATOM 12436 C CA . LEU D 4 194 ? 128.039 130.422 71.761 1.00 33.80 192 LEU T CA 1
ATOM 12437 C C . LEU D 4 194 ? 129.267 130.377 70.861 1.00 33.80 192 LEU T C 1
ATOM 12438 O O . LEU D 4 194 ? 129.962 131.391 70.746 1.00 33.80 192 LEU T O 1
ATOM 12443 N N . LEU D 4 195 ? 129.556 129.241 70.236 1.00 35.73 193 LEU T N 1
ATOM 12444 C CA . LEU D 4 195 ? 130.689 129.167 69.330 1.00 35.73 193 LEU T CA 1
ATOM 12445 C C . LEU D 4 195 ? 130.349 129.852 68.008 1.00 35.73 193 LEU T C 1
ATOM 12446 O O . LEU D 4 195 ? 129.198 129.806 67.559 1.00 35.73 193 LEU T O 1
ATOM 12451 N N . PRO D 4 196 ? 131.325 130.498 67.363 1.00 40.91 194 PRO T N 1
ATOM 12452 C CA . PRO D 4 196 ? 131.030 131.183 66.095 1.00 40.91 194 PRO T CA 1
ATOM 12453 C C . PRO D 4 196 ? 130.642 130.256 64.955 1.00 40.91 194 PRO T C 1
ATOM 12454 O O . PRO D 4 196 ? 129.609 130.491 64.332 1.00 40.91 194 PRO T O 1
ATOM 12458 N N . CYS D 4 197 ? 131.423 129.229 64.618 1.00 54.66 195 CYS T N 1
ATOM 12459 C CA . CYS D 4 197 ? 130.959 128.358 63.537 1.00 54.66 195 CYS T CA 1
ATOM 12460 C C . CYS D 4 197 ? 129.755 127.510 63.927 1.00 54.66 195 CYS T C 1
ATOM 12461 O O . CYS D 4 197 ? 129.101 126.955 63.037 1.00 54.66 195 CYS T O 1
ATOM 12464 N N . SER D 4 198 ? 129.507 127.300 65.223 1.00 52.62 196 SER T N 1
ATOM 12465 C CA . SER D 4 198 ? 128.221 126.756 65.683 1.00 52.62 196 SER T CA 1
ATOM 12466 C C . SER D 4 198 ? 127.940 125.361 65.121 1.00 52.62 196 SER T C 1
ATOM 12467 O O . SER D 4 198 ? 126.887 125.104 64.528 1.00 52.62 196 SER T O 1
ATOM 12470 N N . SER D 4 199 ? 128.900 124.457 65.307 1.00 52.85 197 SER T N 1
ATOM 12471 C CA . SER D 4 199 ? 128.795 123.031 65.014 1.00 52.85 197 SER T CA 1
ATOM 12472 C C . SER D 4 199 ? 128.611 122.716 63.535 1.00 52.85 197 SER T C 1
ATOM 12473 O O . SER D 4 199 ? 128.308 121.568 63.195 1.00 52.85 197 SER T O 1
ATOM 12475 N N . LYS D 4 200 ? 128.798 123.685 62.640 1.00 54.32 198 LYS T N 1
ATOM 12476 C CA . LYS D 4 200 ? 128.602 123.456 61.215 1.00 54.32 198 LYS T CA 1
ATOM 12477 C C . LYS D 4 200 ? 129.893 123.550 60.411 1.00 54.32 198 LYS T C 1
ATOM 12478 O O . LYS D 4 200 ? 129.848 123.458 59.180 1.00 54.32 198 LYS T O 1
ATOM 12484 N N . ALA D 4 201 ? 131.038 123.722 61.069 1.00 52.86 199 ALA T N 1
ATOM 12485 C CA . ALA D 4 201 ? 132.305 123.841 60.363 1.00 52.86 199 ALA T CA 1
ATOM 12486 C C . ALA D 4 201 ? 133.455 123.613 61.335 1.00 52.86 199 ALA T C 1
ATOM 12487 O O . ALA D 4 201 ? 133.333 123.878 62.533 1.00 52.86 199 ALA T O 1
ATOM 12489 N N . GLY D 4 202 ? 134.570 123.121 60.800 1.00 51.04 200 GLY T N 1
ATOM 12490 C CA . GLY D 4 202 ? 135.785 122.998 61.585 1.00 51.04 200 GLY T CA 1
ATOM 12491 C C . GLY D 4 202 ? 135.786 121.795 62.515 1.00 51.04 200 GLY T C 1
ATOM 12492 O O . GLY D 4 202 ? 135.234 120.737 62.213 1.00 51.04 200 GLY T O 1
ATOM 12493 N N . LEU D 4 203 ? 136.440 121.969 63.666 1.00 43.96 201 LEU T N 1
ATOM 12494 C CA . LEU D 4 203 ? 136.511 120.912 64.666 1.00 43.96 201 LEU T CA 1
ATOM 12495 C C . LEU D 4 203 ? 135.179 120.678 65.362 1.00 43.96 201 LEU T C 1
ATOM 12496 O O . LEU D 4 203 ? 134.997 119.628 65.987 1.00 43.96 201 LEU T O 1
ATOM 12501 N N . SER D 4 204 ? 134.251 121.631 65.271 1.00 45.02 202 SER T N 1
ATOM 12502 C CA . SER D 4 204 ? 132.979 121.526 65.974 1.00 45.02 202 SER T CA 1
ATOM 12503 C C . SER D 4 204 ? 132.110 120.387 65.455 1.00 45.02 202 SER T C 1
ATOM 12504 O O . SER D 4 204 ? 131.188 119.960 66.156 1.00 45.02 202 SER T O 1
ATOM 12507 N N . VAL D 4 205 ? 132.376 119.885 64.246 1.00 44.26 203 VAL T N 1
ATOM 12508 C CA . VAL D 4 205 ? 131.572 118.803 63.690 1.00 44.26 203 VAL T CA 1
ATOM 12509 C C . VAL D 4 205 ? 131.775 117.479 64.409 1.00 44.26 203 VAL T C 1
ATOM 12510 O O . VAL D 4 205 ? 131.004 116.541 64.182 1.00 44.26 203 VAL T O 1
ATOM 12514 N N . LEU D 4 206 ? 132.788 117.374 65.267 1.00 40.10 204 LEU T N 1
ATOM 12515 C CA . LEU D 4 206 ? 133.087 116.134 65.970 1.00 40.10 204 LEU T CA 1
ATOM 12516 C C . LEU D 4 206 ? 132.355 115.998 67.299 1.00 40.10 204 LEU T C 1
ATOM 12517 O O . LEU D 4 206 ? 132.462 114.947 67.938 1.00 40.10 204 LEU T O 1
ATOM 12522 N N . LEU D 4 207 ? 131.617 117.018 67.732 1.00 37.63 205 LEU T N 1
ATOM 12523 C CA . LEU D 4 207 ? 130.994 117.016 69.056 1.00 37.63 205 LEU T CA 1
ATOM 12524 C C . LEU D 4 207 ? 129.597 116.417 68.950 1.00 37.63 205 LEU T C 1
ATOM 12525 O O . LEU D 4 207 ? 128.619 117.106 68.662 1.00 37.63 205 LEU T O 1
ATOM 12530 N N . LYS D 4 208 ? 129.503 115.114 69.193 1.00 38.74 206 LYS T N 1
ATOM 12531 C CA . LYS D 4 208 ? 128.246 114.381 69.149 1.00 38.74 206 LYS T CA 1
ATOM 12532 C C . LYS D 4 208 ? 127.951 113.814 70.534 1.00 38.74 206 LYS T C 1
ATOM 12533 O O . LYS D 4 208 ? 128.808 113.160 71.134 1.00 38.74 206 LYS T O 1
ATOM 12539 N N . ALA D 4 209 ? 126.733 114.054 71.026 1.00 36.92 207 ALA T N 1
ATOM 12540 C CA . ALA D 4 209 ? 126.444 113.897 72.451 1.00 36.92 207 ALA T CA 1
ATOM 12541 C C . ALA D 4 209 ? 126.587 112.454 72.925 1.00 36.92 207 ALA T C 1
ATOM 12542 O O . ALA D 4 209 ? 127.179 112.199 73.983 1.00 36.92 207 ALA T O 1
ATOM 12544 N N . ASP D 4 210 ? 126.037 111.496 72.174 1.00 39.13 208 ASP T N 1
ATOM 12545 C CA . ASP D 4 210 ? 126.040 110.111 72.639 1.00 39.13 208 ASP T CA 1
ATOM 12546 C C . ASP D 4 210 ? 127.459 109.566 72.733 1.00 39.13 208 ASP T C 1
ATOM 12547 O O . ASP D 4 210 ? 127.782 108.803 73.651 1.00 39.13 208 ASP T O 1
ATOM 12552 N N . ARG D 4 211 ? 128.319 109.931 71.780 1.00 36.79 209 ARG T N 1
ATOM 12553 C CA . ARG D 4 211 ? 129.726 109.557 71.875 1.00 36.79 209 ARG T CA 1
ATOM 12554 C C . ARG D 4 211 ? 130.414 110.287 73.021 1.00 36.79 209 ARG T C 1
ATOM 12555 O O . ARG D 4 211 ? 131.253 109.709 73.720 1.00 36.79 209 ARG T O 1
ATOM 12563 N N . LEU D 4 212 ? 130.076 111.562 73.223 1.00 31.40 210 LEU T N 1
ATOM 12564 C CA . LEU D 4 212 ? 130.754 112.361 74.239 1.00 31.40 210 LEU T CA 1
ATOM 12565 C C . LEU D 4 212 ? 130.427 111.898 75.650 1.00 31.40 210 LEU T C 1
ATOM 12566 O O . LEU D 4 212 ? 131.220 112.124 76.569 1.00 31.40 210 LEU T O 1
ATOM 12571 N N . PHE D 4 213 ? 129.269 111.277 75.854 1.00 28.90 211 PHE T N 1
ATOM 12572 C CA . PHE D 4 213 ? 128.904 110.806 77.183 1.00 28.90 211 PHE T CA 1
ATOM 12573 C C . PHE D 4 213 ? 129.113 109.309 77.381 1.00 28.90 211 PHE T C 1
ATOM 12574 O O . PHE D 4 213 ? 128.820 108.799 78.466 1.00 28.90 211 PHE T O 1
ATOM 12582 N N . HIS D 4 214 ? 129.618 108.600 76.374 1.00 29.97 212 HIS T N 1
ATOM 12583 C CA . HIS D 4 214 ? 130.009 107.205 76.530 1.00 29.97 212 HIS T CA 1
ATOM 12584 C C . HIS D 4 214 ? 131.458 107.137 77.002 1.00 29.97 212 HIS T C 1
ATOM 12585 O O . HIS D 4 214 ? 132.293 106.470 76.384 1.00 29.97 212 HIS T O 1
ATOM 12592 N N . THR D 4 215 ? 131.766 107.831 78.096 1.00 25.43 213 THR T N 1
ATOM 12593 C CA . THR D 4 215 ? 133.135 108.072 78.526 1.00 25.43 213 THR T CA 1
ATOM 12594 C C . THR D 4 215 ? 133.260 107.887 80.033 1.00 25.43 213 THR T C 1
ATOM 12595 O O . THR D 4 215 ? 132.274 107.689 80.746 1.00 25.43 213 THR T O 1
ATOM 12599 N N . SER D 4 216 ? 134.504 107.958 80.512 1.00 22.98 214 SER T N 1
ATOM 12600 C CA . SER D 4 216 ? 134.805 107.885 81.937 1.00 22.98 214 SER T CA 1
ATOM 12601 C C . SER D 4 216 ? 134.995 109.247 82.586 1.00 22.98 214 SER T C 1
ATOM 12602 O O . SER D 4 216 ? 134.959 109.338 83.817 1.00 22.98 214 SER T O 1
ATOM 12605 N N . TYR D 4 217 ? 135.216 110.295 81.797 1.00 20.71 215 TYR T N 1
ATOM 12606 C CA . TYR D 4 217 ? 135.381 111.647 82.306 1.00 20.71 215 TYR T CA 1
ATOM 12607 C C . TYR D 4 217 ? 134.860 112.619 81.259 1.00 20.71 215 TYR T C 1
ATOM 12608 O O . TYR D 4 217 ? 135.065 112.412 80.062 1.00 20.71 215 TYR T O 1
ATOM 12617 N N . HIS D 4 218 ? 134.177 113.669 81.711 1.00 22.50 216 HIS T N 1
ATOM 12618 C CA . HIS D 4 218 ? 133.586 114.661 80.819 1.00 22.50 216 HIS T CA 1
ATOM 12619 C C . HIS D 4 218 ? 133.512 115.992 81.551 1.00 22.50 216 HIS T C 1
ATOM 12620 O O . HIS D 4 218 ? 132.972 116.056 82.659 1.00 22.50 216 HIS T O 1
ATOM 12627 N N . SER D 4 219 ? 134.046 117.052 80.940 1.00 23.19 217 SER T N 1
ATOM 12628 C CA . SER D 4 219 ? 134.048 118.371 81.558 1.00 23.19 217 SER T CA 1
ATOM 12629 C C . SER D 4 219 ? 133.885 119.464 80.510 1.00 23.19 217 SER T C 1
ATOM 12630 O O . SER D 4 219 ? 134.512 119.417 79.449 1.00 23.19 217 SER T O 1
ATOM 12633 N N . GLN D 4 220 ? 133.041 120.451 80.822 1.00 22.25 218 GLN T N 1
ATOM 12634 C CA . GLN D 4 220 ? 132.834 121.646 80.010 1.00 22.25 218 GLN T CA 1
ATOM 12635 C C . GLN D 4 220 ? 133.168 122.877 80.843 1.00 22.25 218 GLN T C 1
ATOM 12636 O O . GLN D 4 220 ? 132.808 122.947 82.020 1.00 22.25 218 GLN T O 1
ATOM 12642 N N . ALA D 4 221 ? 133.839 123.857 80.237 1.00 21.90 219 ALA T N 1
ATOM 12643 C CA . ALA D 4 221 ? 134.299 125.011 80.999 1.00 21.90 219 ALA T CA 1
ATOM 12644 C C . ALA D 4 221 ? 134.278 126.273 80.145 1.00 21.90 219 ALA T C 1
ATOM 12645 O O . ALA D 4 221 ? 134.306 126.219 78.913 1.00 21.90 219 ALA T O 1
ATOM 12647 N N . VAL D 4 222 ? 134.214 127.416 80.831 1.00 22.39 220 VAL T N 1
ATOM 12648 C CA . VAL D 4 222 ? 134.257 128.746 80.230 1.00 22.39 220 VAL T CA 1
ATOM 12649 C C . VAL D 4 222 ? 135.130 129.634 81.110 1.00 22.39 220 VAL T C 1
ATOM 12650 O O . VAL D 4 222 ? 134.957 129.659 82.333 1.00 22.39 220 VAL T O 1
ATOM 12654 N N . HIS D 4 223 ? 136.064 130.360 80.495 1.00 22.99 221 HIS T N 1
ATOM 12655 C CA . HIS D 4 223 ? 136.980 131.236 81.220 1.00 22.99 221 HIS T CA 1
ATOM 12656 C C . HIS D 4 223 ? 137.072 132.584 80.521 1.00 22.99 221 HIS T C 1
ATOM 12657 O O . HIS D 4 223 ? 137.190 132.643 79.295 1.00 22.99 221 HIS T O 1
ATOM 12664 N N . ILE D 4 224 ? 137.018 133.661 81.302 1.00 24.71 222 ILE T N 1
ATOM 12665 C CA . ILE D 4 224 ? 137.163 135.022 80.793 1.00 24.71 222 ILE T CA 1
ATOM 12666 C C . ILE D 4 224 ? 138.204 135.743 81.637 1.00 24.71 222 ILE T C 1
ATOM 12667 O O . ILE D 4 224 ? 138.138 135.707 82.869 1.00 24.71 222 ILE T O 1
ATOM 12672 N N . ARG D 4 225 ? 139.157 136.397 80.980 1.00 29.31 223 ARG T N 1
ATOM 12673 C CA . ARG D 4 225 ? 140.224 137.094 81.683 1.00 29.31 223 ARG T CA 1
ATOM 12674 C C . ARG D 4 225 ? 140.848 138.117 80.741 1.00 29.31 223 ARG T C 1
ATOM 12675 O O . ARG D 4 225 ? 140.687 138.019 79.519 1.00 29.31 223 ARG T O 1
ATOM 12683 N N . PRO D 4 226 ? 141.546 139.116 81.279 1.00 32.97 224 PRO T N 1
ATOM 12684 C CA . PRO D 4 226 ? 142.314 140.053 80.452 1.00 32.97 224 PRO T CA 1
ATOM 12685 C C . PRO D 4 226 ? 143.771 139.647 80.286 1.00 32.97 224 PRO T C 1
ATOM 12686 O O . PRO D 4 226 ? 144.388 139.041 81.164 1.00 32.97 224 PRO T O 1
ATOM 12690 N N . VAL D 4 227 ? 144.330 140.000 79.126 1.00 37.87 225 VAL T N 1
ATOM 12691 C CA . VAL D 4 227 ? 145.680 139.600 78.747 1.00 37.87 225 VAL T CA 1
ATOM 12692 C C . VAL D 4 227 ? 146.393 140.773 78.085 1.00 37.87 225 VAL T C 1
ATOM 12693 O O . VAL D 4 227 ? 145.810 141.829 77.834 1.00 37.87 225 VAL T O 1
ATOM 12697 N N . CYS D 4 228 ? 147.682 140.572 77.816 1.00 49.25 226 CYS T N 1
ATOM 12698 C CA . CYS D 4 228 ? 148.506 141.591 77.178 1.00 49.25 226 CYS T CA 1
ATOM 12699 C C . CYS D 4 228 ? 148.089 141.778 75.722 1.00 49.25 226 CYS T C 1
ATOM 12700 O O . CYS D 4 228 ? 147.789 140.811 75.015 1.00 49.25 226 CYS T O 1
ATOM 12703 N N . ARG D 4 229 ? 148.083 143.033 75.265 1.00 50.68 227 ARG T N 1
ATOM 12704 C CA . ARG D 4 229 ? 147.742 143.298 73.871 1.00 50.68 227 ARG T CA 1
ATOM 12705 C C . ARG D 4 229 ? 148.893 142.991 72.919 1.00 50.68 227 ARG T C 1
ATOM 12706 O O . ARG D 4 229 ? 148.650 142.520 71.803 1.00 50.68 227 ARG T O 1
ATOM 12714 N N . ASN D 4 230 ? 150.136 143.240 73.325 1.00 59.02 228 ASN T N 1
ATOM 12715 C CA . ASN D 4 230 ? 151.286 142.977 72.464 1.00 59.02 228 ASN T CA 1
ATOM 12716 C C . ASN D 4 230 ? 152.499 142.665 73.335 1.00 59.02 228 ASN T C 1
ATOM 12717 O O . ASN D 4 230 ? 152.389 142.525 74.557 1.00 59.02 228 ASN T O 1
ATOM 12722 N N . ALA D 4 231 ? 153.667 142.563 72.690 1.00 67.41 229 ALA T N 1
ATOM 12723 C CA . ALA D 4 231 ? 154.868 142.073 73.364 1.00 67.41 229 ALA T CA 1
ATOM 12724 C C . ALA D 4 231 ? 155.296 142.990 74.503 1.00 67.41 229 ALA T C 1
ATOM 12725 O O . ALA D 4 231 ? 155.723 142.514 75.562 1.00 67.41 229 ALA T O 1
ATOM 12727 N N . ARG D 4 232 ? 155.214 144.306 74.300 1.00 66.36 230 ARG T N 1
ATOM 12728 C CA . ARG D 4 232 ? 155.559 145.236 75.371 1.00 66.36 230 ARG T CA 1
ATOM 12729 C C . ARG D 4 232 ? 154.617 145.089 76.559 1.00 66.36 230 ARG T C 1
ATOM 12730 O O . ARG D 4 232 ? 155.033 145.283 77.708 1.00 66.36 230 ARG T O 1
ATOM 12732 N N . CYS D 4 233 ? 153.352 144.747 76.301 1.00 64.25 231 CYS T N 1
ATOM 12733 C CA . CYS D 4 233 ? 152.327 144.521 77.323 1.00 64.25 231 CYS T CA 1
ATOM 12734 C C . CYS D 4 233 ? 152.151 145.757 78.211 1.00 64.25 231 CYS T C 1
ATOM 12735 O O . CYS D 4 233 ? 152.473 145.767 79.400 1.00 64.25 231 CYS T O 1
ATOM 12738 N N . THR D 4 234 ? 151.648 146.817 77.580 1.00 60.64 232 THR T N 1
ATOM 12739 C CA . THR D 4 234 ? 151.224 148.011 78.294 1.00 60.64 232 THR T CA 1
ATOM 12740 C C . THR D 4 234 ? 149.725 148.257 78.198 1.00 60.64 232 THR T C 1
ATOM 12741 O O . THR D 4 234 ? 149.231 149.209 78.813 1.00 60.64 232 THR T O 1
ATOM 12745 N N . SER D 4 235 ? 148.988 147.427 77.461 1.00 53.97 233 SER T N 1
ATOM 12746 C CA . SER D 4 235 ? 147.558 147.604 77.246 1.00 53.97 233 SER T CA 1
ATOM 12747 C C . SER D 4 235 ? 146.831 146.291 77.523 1.00 53.97 233 SER T C 1
ATOM 12748 O O . SER D 4 235 ? 147.447 145.259 77.798 1.00 53.97 233 SER T O 1
ATOM 12751 N N . ILE D 4 236 ? 145.504 146.337 77.436 1.00 44.93 234 ILE T N 1
ATOM 12752 C CA . ILE D 4 236 ? 144.639 145.227 77.818 1.00 44.93 234 ILE T CA 1
ATOM 12753 C C . ILE D 4 236 ? 143.867 144.729 76.602 1.00 44.93 234 ILE T C 1
ATOM 12754 O O . ILE D 4 236 ? 143.449 145.509 75.738 1.00 44.93 234 ILE T O 1
ATOM 12759 N N . SER D 4 237 ? 143.694 143.410 76.535 1.00 39.74 235 SER T N 1
ATOM 12760 C CA . SER D 4 237 ? 142.755 142.776 75.622 1.00 39.74 235 SER T CA 1
ATOM 12761 C C . SER D 4 237 ? 141.993 141.707 76.389 1.00 39.74 235 SER T C 1
ATOM 12762 O O . SER D 4 237 ? 142.501 141.141 77.359 1.00 39.74 235 SER T O 1
ATOM 12765 N N . TRP D 4 238 ? 140.770 141.434 75.951 1.00 36.05 236 TRP T N 1
ATOM 12766 C CA . TRP D 4 238 ? 139.885 140.512 76.650 1.00 36.05 236 TRP T CA 1
ATOM 12767 C C . TRP D 4 238 ? 139.804 139.192 75.896 1.00 36.05 236 TRP T C 1
ATOM 12768 O O . TRP D 4 238 ? 139.604 139.177 74.678 1.00 36.05 236 TRP T O 1
ATOM 12779 N N . GLU D 4 239 ? 139.956 138.092 76.630 1.00 32.00 237 GLU T N 1
ATOM 12780 C CA . GLU D 4 239 ? 140.068 136.751 76.071 1.00 32.00 237 GLU T CA 1
ATOM 12781 C C . GLU D 4 239 ? 138.957 135.862 76.612 1.00 32.00 237 GLU T C 1
ATOM 12782 O O . GLU D 4 239 ? 138.734 135.812 77.825 1.00 32.00 237 GLU T O 1
ATOM 12788 N N . LEU D 4 240 ? 138.269 135.160 75.715 1.00 29.63 238 LEU T N 1
ATOM 12789 C CA . LEU D 4 240 ? 137.297 134.134 76.073 1.00 29.63 238 LEU T CA 1
ATOM 12790 C C . LEU D 4 240 ? 137.819 132.775 75.621 1.00 29.63 238 LEU T C 1
ATOM 12791 O O . LEU D 4 240 ? 138.317 132.645 74.500 1.00 29.63 238 LEU T O 1
ATOM 12796 N N . ARG D 4 241 ? 137.715 131.768 76.490 1.00 28.68 239 ARG T N 1
ATOM 12797 C CA . ARG D 4 241 ? 138.226 130.432 76.199 1.00 28.68 239 ARG T CA 1
ATOM 12798 C C . ARG D 4 241 ? 137.166 129.403 76.570 1.00 28.68 239 ARG T C 1
ATOM 12799 O O . ARG D 4 241 ? 136.660 129.405 77.696 1.00 28.68 239 ARG T O 1
ATOM 12807 N N . GLN D 4 242 ? 136.817 128.542 75.616 1.00 28.61 240 GLN T N 1
ATOM 12808 C CA . GLN D 4 242 ? 135.862 127.459 75.824 1.00 28.61 240 GLN T CA 1
ATOM 12809 C C . GLN D 4 242 ? 136.576 126.125 75.650 1.00 28.61 240 GLN T C 1
ATOM 12810 O O . GLN D 4 242 ? 137.277 125.919 74.655 1.00 28.61 240 GLN T O 1
ATOM 12816 N N . THR D 4 243 ? 136.399 125.222 76.615 1.00 27.16 241 THR T N 1
ATOM 12817 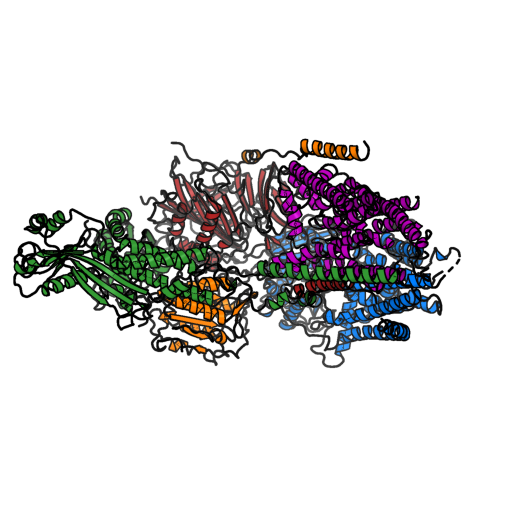C CA . THR D 4 243 ? 137.158 123.980 76.663 1.00 27.16 241 THR T CA 1
ATOM 12818 C C . THR D 4 243 ? 136.243 122.792 76.934 1.00 27.16 241 THR T C 1
ATOM 12819 O O . THR D 4 243 ? 135.223 122.911 77.617 1.00 27.16 241 THR T O 1
ATOM 12823 N N . LEU D 4 244 ? 136.626 121.639 76.384 1.00 26.37 242 LEU T N 1
ATOM 12824 C CA . LEU D 4 244 ? 135.916 120.381 76.582 1.00 26.37 242 LEU T CA 1
ATOM 12825 C C . LEU D 4 244 ? 136.923 119.239 76.562 1.00 26.37 242 LEU T C 1
ATOM 12826 O O . LEU D 4 244 ? 137.732 119.147 75.636 1.00 26.37 242 LEU T O 1
ATOM 12831 N N . SER D 4 245 ? 136.870 118.368 77.570 1.00 24.51 243 SER T N 1
ATOM 12832 C CA . SER D 4 245 ? 137.815 117.264 77.693 1.00 24.51 243 SER T CA 1
ATOM 12833 C C . SER D 4 245 ? 137.102 115.977 78.085 1.00 24.51 243 SER T C 1
ATOM 12834 O O . SER D 4 245 ? 136.217 115.984 78.944 1.00 24.51 243 SER T O 1
ATOM 12837 N N . VAL D 4 246 ? 137.500 114.870 77.450 1.00 23.98 244 VAL T N 1
ATOM 12838 C CA . VAL D 4 246 ? 136.926 113.550 77.696 1.00 23.98 244 VAL T CA 1
ATOM 12839 C C . VAL D 4 246 ? 138.036 112.506 77.726 1.00 23.98 244 VAL T C 1
ATOM 12840 O O . VAL D 4 246 ? 139.139 112.729 77.219 1.00 23.98 244 VAL T O 1
ATOM 12844 N N . VAL D 4 247 ? 137.735 111.356 78.331 1.00 25.45 245 VAL T N 1
ATOM 12845 C CA . VAL D 4 247 ? 138.627 110.199 78.356 1.00 25.45 245 VAL T CA 1
ATOM 12846 C C . VAL D 4 247 ? 137.849 108.975 77.886 1.00 25.45 245 VAL T C 1
ATOM 12847 O O . VAL D 4 247 ? 136.762 108.692 78.400 1.00 25.45 245 VAL T O 1
ATOM 12851 N N . PHE D 4 248 ? 138.410 108.244 76.924 1.00 32.29 246 PHE T N 1
ATOM 12852 C CA . PHE D 4 248 ? 137.795 107.039 76.377 1.00 32.29 246 PHE T CA 1
ATOM 12853 C C . PHE D 4 248 ? 138.439 105.805 77.001 1.00 32.29 246 PHE T C 1
ATOM 12854 O O . PHE D 4 248 ? 139.660 105.638 76.936 1.00 32.29 246 PHE T O 1
ATOM 12862 N N . ASP D 4 249 ? 137.616 104.935 77.582 1.00 38.97 247 ASP T N 1
ATOM 12863 C CA . ASP D 4 249 ? 138.106 103.749 78.275 1.00 38.97 247 ASP T CA 1
ATOM 12864 C C . ASP D 4 249 ? 138.355 102.606 77.297 1.00 38.97 247 ASP T C 1
ATOM 12865 O O . ASP D 4 249 ? 137.622 102.434 76.321 1.00 38.97 247 ASP T O 1
ATOM 12870 N N . ALA D 4 250 ? 139.398 101.818 77.571 1.00 42.54 248 ALA T N 1
ATOM 12871 C CA . ALA D 4 250 ? 139.850 100.808 76.615 1.00 42.54 248 ALA T CA 1
ATOM 12872 C C . ALA D 4 250 ? 138.910 99.608 76.552 1.00 42.54 248 ALA T C 1
ATOM 12873 O O . ALA D 4 250 ? 138.643 99.084 75.466 1.00 42.54 248 ALA T O 1
ATOM 12875 N N . PHE D 4 251 ? 138.424 99.135 77.701 1.00 41.93 249 PHE T N 1
ATOM 12876 C CA . PHE D 4 251 ? 137.600 97.928 77.703 1.00 41.93 249 PHE T CA 1
ATOM 12877 C C . PHE D 4 251 ? 136.213 98.193 77.130 1.00 41.93 249 PHE T C 1
ATOM 12878 O O . PHE D 4 251 ? 135.719 97.426 76.296 1.00 41.93 249 PHE T O 1
ATOM 12886 N N . ILE D 4 252 ? 135.563 99.270 77.572 1.00 39.95 250 ILE T N 1
ATOM 12887 C CA . ILE D 4 252 ? 134.211 99.562 77.104 1.00 39.95 250 ILE T CA 1
ATOM 12888 C C . ILE D 4 252 ? 134.230 100.044 75.658 1.00 39.95 250 ILE T C 1
ATOM 12889 O O . ILE D 4 252 ? 133.394 99.636 74.844 1.00 39.95 250 ILE T O 1
ATOM 12894 N N . THR D 4 253 ? 135.176 100.914 75.315 1.00 47.48 251 THR T N 1
ATOM 12895 C CA . THR D 4 253 ? 135.273 101.501 73.985 1.00 47.48 251 THR T CA 1
ATOM 12896 C C . THR D 4 253 ? 136.570 101.063 73.323 1.00 47.48 251 THR T C 1
ATOM 12897 O O . THR D 4 253 ? 137.634 101.090 73.947 1.00 47.48 251 THR T O 1
ATOM 12901 N N . GLY D 4 254 ? 136.485 100.684 72.053 1.00 60.52 252 GLY T N 1
ATOM 12902 C CA . GLY D 4 254 ? 137.669 100.204 71.360 1.00 60.52 252 GLY T CA 1
ATOM 12903 C C . GLY D 4 254 ? 138.218 98.926 71.952 1.00 60.52 252 GLY T C 1
ATOM 12904 O O . GLY D 4 254 ? 139.440 98.761 72.054 1.00 60.52 252 GLY T O 1
ATOM 12905 N N . GLN D 4 255 ? 137.331 98.015 72.359 1.00 65.00 253 GLN T N 1
ATOM 12906 C CA . GLN D 4 255 ? 137.770 96.742 72.919 1.00 65.00 253 GLN T CA 1
ATOM 12907 C C . GLN D 4 255 ? 138.532 95.925 71.885 1.00 65.00 253 GLN T C 1
ATOM 12908 O O . GLN D 4 255 ? 139.511 95.244 72.216 1.00 65.00 253 GLN T O 1
ATOM 12914 N N . GLY D 4 256 ? 138.105 95.989 70.625 1.00 69.93 254 GLY T N 1
ATOM 12915 C CA . GLY D 4 256 ? 138.763 95.233 69.583 1.00 69.93 254 GLY T CA 1
ATOM 12916 C C . GLY D 4 256 ? 140.159 95.742 69.286 1.00 69.93 254 GLY T C 1
ATOM 12917 O O . GLY D 4 256 ? 140.562 96.834 69.689 1.00 69.93 254 GLY T O 1
ATOM 12918 N N . LYS D 4 257 ? 140.914 94.916 68.557 1.00 71.51 255 LYS T N 1
ATOM 12919 C CA . LYS D 4 257 ? 142.298 95.244 68.230 1.00 71.51 255 LYS T CA 1
ATOM 12920 C C . LYS D 4 257 ? 142.410 96.454 67.313 1.00 71.51 255 LYS T C 1
ATOM 12921 O O . LYS D 4 257 ? 143.514 96.985 67.146 1.00 71.51 255 LYS T O 1
ATOM 12923 N N . LYS D 4 258 ? 141.305 96.890 66.709 1.00 66.62 256 LYS T N 1
ATOM 12924 C CA . LYS D 4 258 ? 141.338 98.055 65.836 1.00 66.62 256 LYS T CA 1
ATOM 12925 C C . LYS D 4 258 ? 141.830 99.277 66.601 1.00 66.62 256 LYS T C 1
ATOM 12926 O O . LYS D 4 258 ? 141.501 99.472 67.774 1.00 66.62 256 LYS T O 1
ATOM 12928 N N . ASP D 4 259 ? 142.633 100.095 65.929 1.00 58.21 257 ASP T N 1
ATOM 12929 C CA . ASP D 4 259 ? 143.285 101.219 66.578 1.00 58.21 257 ASP T CA 1
ATOM 12930 C C . ASP D 4 259 ? 142.286 102.333 66.880 1.00 58.21 257 ASP T C 1
ATOM 12931 O O . ASP D 4 259 ? 141.120 102.296 66.480 1.00 58.21 257 ASP T O 1
ATOM 12936 N N . TRP D 4 260 ? 142.768 103.340 67.602 1.00 46.83 258 TRP T N 1
ATOM 12937 C CA . TRP D 4 260 ? 141.964 104.504 67.957 1.00 46.83 258 TRP T CA 1
ATOM 12938 C C . TRP D 4 260 ? 141.988 105.479 66.789 1.00 46.83 258 TRP T C 1
ATOM 12939 O O . TRP D 4 260 ? 142.947 106.231 66.613 1.00 46.83 258 TRP T O 1
ATOM 12950 N N . SER D 4 261 ? 140.934 105.471 65.984 1.00 50.10 259 SER T N 1
ATOM 12951 C CA . SER D 4 261 ? 140.786 106.432 64.903 1.00 50.10 259 SER T CA 1
ATOM 12952 C C . SER D 4 261 ? 139.736 107.475 65.270 1.00 50.10 259 SER T C 1
ATOM 12953 O O . SER D 4 261 ? 139.006 107.341 66.253 1.00 50.10 259 SER T O 1
ATOM 12956 N N . LEU D 4 262 ? 139.680 108.541 64.468 1.00 48.96 260 LEU T N 1
ATOM 12957 C CA . LEU D 4 262 ? 138.677 109.578 64.695 1.00 48.96 260 LEU T CA 1
ATOM 12958 C C . LEU D 4 262 ? 137.273 109.041 64.460 1.00 48.96 260 LEU T C 1
ATOM 12959 O O . LEU D 4 262 ? 136.334 109.409 65.176 1.00 48.96 260 LEU T O 1
ATOM 12964 N N . PHE D 4 263 ? 137.114 108.171 63.461 1.00 51.27 261 PHE T N 1
ATOM 12965 C CA . PHE D 4 263 ? 135.794 107.650 63.126 1.00 51.27 261 PHE T CA 1
ATOM 12966 C C . PHE D 4 263 ? 135.226 106.793 64.248 1.00 51.27 261 PHE T C 1
ATOM 12967 O O . PHE D 4 263 ? 134.011 106.767 64.463 1.00 51.27 261 PHE T O 1
ATOM 12975 N N . ARG D 4 264 ? 136.076 106.059 64.958 1.00 52.10 262 ARG T N 1
ATOM 12976 C CA . ARG D 4 264 ? 135.556 105.184 65.999 1.00 52.10 262 ARG T CA 1
ATOM 12977 C C . ARG D 4 264 ? 135.359 105.910 67.323 1.00 52.10 262 ARG T C 1
ATOM 12978 O O . ARG D 4 264 ? 134.515 105.500 68.126 1.00 52.10 262 ARG T O 1
ATOM 12986 N N . MET D 4 265 ? 136.112 106.983 67.570 1.00 43.79 263 MET T N 1
ATOM 12987 C CA . MET D 4 265 ? 135.892 107.768 68.779 1.00 43.79 263 MET T CA 1
ATOM 12988 C C . MET D 4 265 ? 134.707 108.717 68.640 1.00 43.79 263 MET T C 1
ATOM 12989 O O . MET D 4 265 ? 133.918 108.861 69.578 1.00 43.79 263 MET T O 1
ATOM 12994 N N . PHE D 4 266 ? 134.558 109.369 67.487 1.00 42.03 264 PHE T N 1
ATOM 12995 C CA . PHE D 4 266 ? 133.558 110.415 67.325 1.00 42.03 264 PHE T CA 1
ATOM 12996 C C . PHE D 4 266 ? 132.494 110.108 66.279 1.00 42.03 264 PHE T C 1
ATOM 12997 O O . PHE D 4 266 ? 131.556 110.899 66.133 1.00 42.03 264 PHE T O 1
ATOM 13005 N N . SER D 4 267 ? 132.609 108.998 65.549 1.00 47.62 265 SER T N 1
ATOM 13006 C CA . SER D 4 267 ? 131.694 108.637 64.465 1.00 47.62 265 SER T CA 1
ATOM 13007 C C . SER D 4 267 ? 131.669 109.680 63.354 1.00 47.62 265 SER T C 1
ATOM 13008 O O . SER D 4 267 ? 130.659 109.831 62.664 1.00 47.62 265 SER T O 1
ATOM 13011 N N . ARG D 4 268 ? 132.771 110.399 63.161 1.00 50.46 266 ARG T N 1
ATOM 13012 C CA . ARG D 4 268 ? 132.812 111.495 62.205 1.00 50.46 266 ARG T CA 1
ATOM 13013 C C . ARG D 4 268 ? 134.259 111.733 61.797 1.00 50.46 266 ARG T C 1
ATOM 13014 O O . ARG D 4 268 ? 135.186 111.424 62.550 1.00 50.46 266 ARG T O 1
ATOM 13022 N N . THR D 4 269 ? 134.442 112.269 60.594 1.00 54.68 267 THR T N 1
ATOM 13023 C CA . THR D 4 269 ? 135.747 112.661 60.085 1.00 54.68 267 THR T CA 1
ATOM 13024 C C . THR D 4 269 ? 135.763 114.164 59.826 1.00 54.68 267 THR T C 1
ATOM 13025 O O . THR D 4 269 ? 134.722 114.824 59.792 1.00 54.68 267 THR T O 1
ATOM 13029 N N . LEU D 4 270 ? 136.965 114.706 59.647 1.00 59.13 268 LEU T N 1
ATOM 13030 C CA . LEU D 4 270 ? 137.144 116.127 59.381 1.00 59.13 268 LEU T CA 1
ATOM 13031 C C . LEU D 4 270 ? 137.147 116.383 57.880 1.00 59.13 268 LEU T C 1
ATOM 13032 O O . LEU D 4 270 ? 137.882 115.735 57.133 1.00 59.13 268 LEU T O 1
ATOM 13037 N N . THR D 4 271 ? 136.333 117.347 57.443 1.00 64.87 269 THR T N 1
ATOM 13038 C CA . THR D 4 271 ? 136.162 117.615 56.023 1.00 64.87 269 THR T CA 1
ATOM 13039 C C . THR D 4 271 ? 136.597 119.005 55.583 1.00 64.87 269 THR T C 1
ATOM 13040 O O . THR D 4 271 ? 136.989 119.161 54.422 1.00 64.87 269 THR T O 1
ATOM 13044 N N . GLU D 4 272 ? 136.553 120.009 56.460 1.00 64.08 270 GLU T N 1
ATOM 13045 C CA . GLU D 4 272 ? 136.894 121.375 56.068 1.00 64.08 270 GLU T CA 1
ATOM 13046 C C . GLU D 4 272 ? 137.088 122.279 57.286 1.00 64.08 270 GLU T C 1
ATOM 13047 O O . GLU D 4 272 ? 136.506 122.017 58.344 1.00 64.08 270 GLU T O 1
ATOM 13053 N N . PRO D 4 273 ? 137.899 123.334 57.184 1.00 61.64 271 PRO T N 1
ATOM 13054 C CA . PRO D 4 273 ? 138.171 124.206 58.336 1.00 61.64 271 PRO T CA 1
ATOM 13055 C C . PRO D 4 273 ? 137.170 125.339 58.517 1.00 61.64 271 PRO T C 1
ATOM 13056 O O . PRO D 4 273 ? 136.564 125.842 57.569 1.00 61.64 271 PRO T O 1
ATOM 13060 N N . CYS D 4 274 ? 137.072 125.803 59.760 1.00 57.91 272 CYS T N 1
ATOM 13061 C CA . CYS D 4 274 ? 136.234 126.953 60.028 1.00 57.91 272 CYS T CA 1
ATOM 13062 C C . CYS D 4 274 ? 136.815 128.102 59.266 1.00 57.91 272 CYS T C 1
ATOM 13063 O O . CYS D 4 274 ? 138.021 128.343 59.313 1.00 57.91 272 CYS T O 1
ATOM 13066 N N . PRO D 4 275 ? 135.963 128.832 58.559 1.00 55.67 273 PRO T N 1
ATOM 13067 C CA . PRO D 4 275 ? 136.490 129.928 57.736 1.00 55.67 273 PRO T CA 1
ATOM 13068 C C . PRO D 4 275 ? 136.884 131.146 58.537 1.00 55.67 273 PRO T C 1
ATOM 13069 O O . PRO D 4 275 ? 137.606 132.005 58.014 1.00 55.67 273 PRO T O 1
ATOM 13073 N N . LEU D 4 276 ? 136.415 131.254 59.776 1.00 48.44 274 LEU T N 1
ATOM 13074 C CA . LEU D 4 276 ? 136.659 132.427 60.599 1.00 48.44 274 LEU T CA 1
ATOM 13075 C C . LEU D 4 276 ? 137.923 132.307 61.432 1.00 48.44 274 LEU T C 1
ATOM 13076 O O . LEU D 4 276 ? 138.413 133.319 61.945 1.00 48.44 274 LEU T O 1
ATOM 13081 N N . ALA D 4 277 ? 138.458 131.100 61.578 1.00 47.02 275 ALA T N 1
ATOM 13082 C CA . ALA D 4 277 ? 139.649 130.891 62.380 1.00 47.02 275 ALA T CA 1
ATOM 13083 C C . ALA D 4 277 ? 140.903 131.220 61.582 1.00 47.02 275 ALA T C 1
ATOM 13084 O O . ALA D 4 277 ? 140.967 131.016 60.367 1.00 47.02 275 ALA T O 1
ATOM 13086 N N . SER D 4 278 ? 141.911 131.736 62.284 1.00 46.91 276 SER T N 1
ATOM 13087 C CA . SER D 4 278 ? 143.211 131.989 61.683 1.00 46.91 276 SER T CA 1
ATOM 13088 C C . SER D 4 278 ? 144.213 130.875 61.950 1.00 46.91 276 SER T C 1
ATOM 13089 O O . SER D 4 278 ? 145.208 130.770 61.224 1.00 46.91 276 SER T O 1
ATOM 13092 N N . GLU D 4 279 ? 143.976 130.055 62.970 1.00 48.16 277 GLU T N 1
ATOM 13093 C CA . GLU D 4 279 ? 144.805 128.898 63.274 1.00 48.16 277 GLU T CA 1
ATOM 13094 C C . GLU D 4 279 ? 143.902 127.746 63.684 1.00 48.16 277 GLU T C 1
ATOM 13095 O O . GLU D 4 279 ? 143.049 127.905 64.562 1.00 48.16 277 GLU T O 1
ATOM 13101 N N . SER D 4 280 ? 144.086 126.595 63.041 1.00 49.82 278 SER T N 1
ATOM 13102 C CA . SER D 4 280 ? 143.290 125.403 63.316 1.00 49.82 278 SER T CA 1
ATOM 13103 C C . SER D 4 280 ? 144.176 124.186 63.110 1.00 49.82 278 SER T C 1
ATOM 13104 O O . SER D 4 280 ? 144.669 123.962 62.002 1.00 49.82 278 SER T O 1
ATOM 13107 N N . ARG D 4 281 ? 144.383 123.403 64.168 1.00 47.75 279 ARG T N 1
ATOM 13108 C CA . ARG D 4 281 ? 145.326 122.296 64.094 1.00 47.75 279 ARG T CA 1
ATOM 13109 C C . ARG D 4 281 ? 144.974 121.221 65.111 1.00 47.75 279 ARG T C 1
ATOM 13110 O O . ARG D 4 281 ? 144.255 121.468 66.081 1.00 47.75 279 ARG T O 1
ATOM 13118 N N . VAL D 4 282 ? 145.499 120.020 64.870 1.00 42.15 280 VAL T N 1
ATOM 13119 C CA . VAL D 4 282 ? 145.333 118.869 65.748 1.00 42.15 280 VAL T CA 1
ATOM 13120 C C . VAL D 4 282 ? 146.714 118.395 66.182 1.00 42.15 280 VAL T C 1
ATOM 13121 O O . VAL D 4 282 ? 147.603 118.215 65.342 1.00 42.15 280 VAL T O 1
ATOM 13125 N N . TYR D 4 283 ? 146.892 118.197 67.487 1.00 39.44 281 TYR T N 1
ATOM 13126 C CA . TYR D 4 283 ? 148.152 117.742 68.066 1.00 39.44 281 TYR T CA 1
ATOM 13127 C C . TYR D 4 283 ? 147.992 116.306 68.549 1.00 39.44 281 TYR T C 1
ATOM 13128 O O . TYR D 4 283 ? 147.037 115.995 69.267 1.00 39.44 281 TYR T O 1
ATOM 13137 N N . VAL D 4 284 ? 148.921 115.435 68.158 1.00 41.69 282 VAL T N 1
ATOM 13138 C CA . VAL D 4 284 ? 148.932 114.041 68.590 1.00 41.69 282 VAL T CA 1
ATOM 13139 C C . VAL D 4 284 ? 150.249 113.763 69.302 1.00 41.69 282 VAL T C 1
ATOM 13140 O O . VAL D 4 284 ? 151.324 113.961 68.727 1.00 41.69 282 VAL T O 1
ATOM 13144 N N . ASP D 4 285 ? 150.160 113.279 70.539 1.00 43.67 283 ASP T N 1
ATOM 13145 C CA . ASP D 4 285 ? 151.338 113.030 71.364 1.00 43.67 283 ASP T CA 1
ATOM 13146 C C . ASP D 4 285 ? 151.931 111.668 71.017 1.00 43.67 283 ASP T C 1
ATOM 13147 O O . ASP D 4 285 ? 151.275 110.637 71.194 1.00 43.67 283 ASP T O 1
ATOM 13152 N N . ILE D 4 286 ? 153.171 111.659 70.530 1.00 50.08 284 ILE T N 1
ATOM 13153 C CA . ILE D 4 286 ? 153.789 110.445 70.015 1.00 50.08 284 ILE T CA 1
ATOM 13154 C C . ILE D 4 286 ? 155.066 110.087 70.774 1.00 50.08 284 ILE T C 1
ATOM 13155 O O . ILE D 4 286 ? 155.914 109.375 70.251 1.00 50.08 284 ILE T O 1
ATOM 13160 N N . THR D 4 287 ? 155.216 110.562 72.004 1.00 58.24 285 THR T N 1
ATOM 13161 C CA . THR D 4 287 ? 156.411 110.260 72.778 1.00 58.24 285 THR T CA 1
ATOM 13162 C C . THR D 4 287 ? 156.318 108.872 73.401 1.00 58.24 285 THR T C 1
ATOM 13163 O O . THR D 4 287 ? 155.249 108.438 73.840 1.00 58.24 285 THR T O 1
ATOM 13167 N N . THR D 4 288 ? 157.444 108.163 73.411 1.00 71.71 286 THR T N 1
ATOM 13168 C CA . THR D 4 288 ? 157.548 106.837 74.015 1.00 71.71 286 THR T CA 1
ATOM 13169 C C . THR D 4 288 ? 158.595 106.904 75.118 1.00 71.71 286 THR T C 1
ATOM 13170 O O . THR D 4 288 ? 159.775 107.153 74.849 1.00 71.71 286 THR T O 1
ATOM 13174 N N . TYR D 4 289 ? 158.159 106.679 76.357 1.00 78.67 287 TYR T N 1
ATOM 13175 C CA . TYR D 4 289 ? 159.036 106.880 77.505 1.00 78.67 287 TYR T CA 1
ATOM 13176 C C . TYR D 4 289 ? 160.099 105.793 77.604 1.00 78.67 287 TYR T C 1
ATOM 13177 O O . TYR D 4 289 ? 161.252 106.076 77.949 1.00 78.67 287 TYR T O 1
ATOM 13186 N N . ASN D 4 290 ? 159.728 104.546 77.313 1.00 85.56 288 ASN T N 1
ATOM 13187 C CA . ASN D 4 290 ? 160.639 103.425 77.523 1.00 85.56 288 ASN T CA 1
ATOM 13188 C C . ASN D 4 290 ? 161.869 103.516 76.630 1.00 85.56 288 ASN T C 1
ATOM 13189 O O . ASN D 4 290 ? 163.004 103.430 77.113 1.00 85.56 288 ASN T O 1
ATOM 13191 N N . GLN D 4 291 ? 161.665 103.689 75.331 1.00 88.11 289 GLN T N 1
ATOM 13192 C CA . GLN D 4 291 ? 162.745 103.665 74.359 1.00 88.11 289 GLN T CA 1
ATOM 13193 C C . GLN D 4 291 ? 163.283 105.071 74.124 1.00 88.11 289 GLN T C 1
ATOM 13194 O O . GLN D 4 291 ? 162.742 106.065 74.614 1.00 88.11 289 GLN T O 1
ATOM 13196 N N . ASP D 4 292 ? 164.365 105.141 73.356 1.00 89.61 290 ASP T N 1
ATOM 13197 C CA . ASP D 4 292 ? 165.050 106.392 73.066 1.00 89.61 290 ASP T CA 1
ATOM 13198 C C . ASP D 4 292 ? 164.862 106.754 71.600 1.00 89.61 290 ASP T C 1
ATOM 13199 O O . ASP D 4 292 ? 165.181 105.953 70.713 1.00 89.61 290 ASP T O 1
ATOM 13201 N N . ASN D 4 293 ? 164.345 107.960 71.355 1.00 87.43 291 ASN T N 1
ATOM 13202 C CA . ASN D 4 293 ? 164.164 108.497 70.004 1.00 87.43 291 ASN T CA 1
ATOM 13203 C C . ASN D 4 293 ? 163.300 107.578 69.141 1.00 87.43 291 ASN T C 1
ATOM 13204 O O . ASN D 4 293 ? 163.506 107.457 67.932 1.00 87.43 291 ASN T O 1
ATOM 13206 N N . GLU D 4 294 ? 162.323 106.929 69.766 1.00 76.84 292 GLU T N 1
ATOM 13207 C CA . GLU D 4 294 ? 161.344 106.104 69.074 1.00 76.84 292 GLU T CA 1
ATOM 13208 C C . GLU D 4 294 ? 159.955 106.652 69.363 1.00 76.84 292 GLU T C 1
ATOM 13209 O O . GLU D 4 294 ? 159.661 107.049 70.494 1.00 76.84 292 GLU T O 1
ATOM 13211 N N . THR D 4 295 ? 159.104 106.680 68.341 1.00 65.92 293 THR T N 1
ATOM 13212 C CA . THR D 4 295 ? 157.808 107.334 68.432 1.00 65.92 293 THR T CA 1
ATOM 13213 C C . THR D 4 295 ? 156.699 106.378 68.017 1.00 65.92 293 THR T C 1
ATOM 13214 O O . THR D 4 295 ? 156.926 105.400 67.301 1.00 65.92 293 THR T O 1
ATOM 13218 N N . LEU D 4 296 ? 155.488 106.675 68.487 1.00 60.24 294 LEU T N 1
ATOM 13219 C CA . LEU D 4 296 ? 154.312 105.898 68.123 1.00 60.24 294 LEU T CA 1
ATOM 13220 C C . LEU D 4 296 ? 153.943 106.148 66.662 1.00 60.24 294 LEU T C 1
ATOM 13221 O O . LEU D 4 296 ? 154.375 107.123 66.043 1.00 60.24 294 LEU T O 1
ATOM 13226 N N . GLU D 4 297 ? 153.135 105.248 66.107 1.00 62.50 295 GLU T N 1
ATOM 13227 C CA . GLU D 4 297 ? 152.819 105.280 64.684 1.00 62.50 295 GLU T CA 1
ATOM 13228 C C . GLU D 4 297 ? 151.484 105.978 64.452 1.00 62.50 295 GLU T C 1
ATOM 13229 O O . GLU D 4 297 ? 150.443 105.537 64.953 1.00 62.50 295 GLU T O 1
ATOM 13235 N N . VAL D 4 298 ? 151.524 107.065 63.686 1.00 57.86 296 VAL T N 1
ATOM 13236 C CA . VAL D 4 298 ? 150.341 107.777 63.221 1.00 57.86 296 VAL T CA 1
ATOM 13237 C C . VAL D 4 298 ? 150.231 107.537 61.721 1.00 57.86 296 VAL T C 1
ATOM 13238 O O . VAL D 4 298 ? 151.204 107.725 60.980 1.00 57.86 296 VAL T O 1
ATOM 13242 N N . HIS D 4 299 ? 149.055 107.084 61.276 1.00 61.58 297 HIS T N 1
ATOM 13243 C CA . HIS D 4 299 ? 148.942 106.593 59.903 1.00 61.58 297 HIS T CA 1
ATOM 13244 C C . HIS D 4 299 ? 149.107 107.693 58.862 1.00 61.58 297 HIS T C 1
ATOM 13245 O O . HIS D 4 299 ? 149.985 107.556 57.991 1.00 61.58 297 HIS T O 1
ATOM 13252 N N . PRO D 4 300 ? 148.335 108.779 58.868 1.00 57.81 298 PRO T N 1
ATOM 13253 C CA . PRO D 4 300 ? 148.558 109.827 57.869 1.00 57.81 298 PRO T CA 1
ATOM 13254 C C . PRO D 4 300 ? 149.810 110.615 58.202 1.00 57.81 298 PRO T C 1
ATOM 13255 O O . PRO D 4 300 ? 149.990 111.050 59.349 1.00 57.81 298 PRO T O 1
ATOM 13259 N N . PRO D 4 301 ? 150.707 110.804 57.238 1.00 58.68 299 PRO T N 1
ATOM 13260 C CA . PRO D 4 301 ? 151.940 111.556 57.500 1.00 58.68 299 PRO T CA 1
ATOM 13261 C C . PRO D 4 301 ? 151.633 112.984 57.909 1.00 58.68 299 PRO T C 1
ATOM 13262 O O . PRO D 4 301 ? 150.866 113.685 57.232 1.00 58.68 299 PRO T O 1
ATOM 13266 N N . PRO D 4 302 ? 152.222 113.457 59.003 1.00 57.15 300 PRO T N 1
ATOM 13267 C CA . PRO D 4 302 ? 151.848 114.764 59.544 1.00 57.15 300 PRO T CA 1
ATOM 13268 C C . PRO D 4 302 ? 152.567 115.916 58.856 1.00 57.15 300 PRO T C 1
ATOM 13269 O O . PRO D 4 302 ? 153.552 115.742 58.138 1.00 57.15 300 PRO T O 1
ATOM 13273 N N . THR D 4 303 ? 152.037 117.116 59.096 1.00 57.10 301 THR T N 1
ATOM 13274 C CA . THR D 4 303 ? 152.632 118.324 58.535 1.00 57.10 301 THR T CA 1
ATOM 13275 C C . THR D 4 303 ? 153.989 118.617 59.165 1.00 57.10 301 THR T C 1
ATOM 13276 O O . THR D 4 303 ? 154.967 118.894 58.461 1.00 57.10 301 THR T O 1
ATOM 13280 N N . THR D 4 304 ? 154.068 118.564 60.494 1.00 55.42 302 THR T N 1
ATOM 13281 C CA . THR D 4 304 ? 155.260 118.993 61.213 1.00 55.42 302 THR T CA 1
ATOM 13282 C C . THR D 4 304 ? 155.310 118.252 62.547 1.00 55.42 302 THR T C 1
ATOM 13283 O O . THR D 4 304 ? 154.337 117.619 62.965 1.00 55.42 302 THR T O 1
ATOM 13287 N N . THR D 4 305 ? 156.466 118.320 63.204 1.00 54.73 303 THR T N 1
ATOM 13288 C CA . THR D 4 305 ? 156.673 117.781 64.539 1.00 54.73 303 THR T CA 1
ATOM 13289 C C . THR D 4 305 ? 157.093 118.912 65.470 1.00 54.73 303 THR T C 1
ATOM 13290 O O . THR D 4 305 ? 157.776 119.852 65.056 1.00 54.73 303 THR T O 1
ATOM 13294 N N . TYR D 4 306 ? 156.675 118.823 66.733 1.00 49.71 304 TYR T N 1
ATOM 13295 C CA . TYR D 4 306 ? 156.915 119.879 67.712 1.00 49.71 304 TYR T CA 1
ATOM 13296 C C . TYR D 4 306 ? 157.385 119.250 69.016 1.00 49.71 304 TYR T C 1
ATOM 13297 O O . TYR D 4 306 ? 156.713 118.369 69.558 1.00 49.71 304 TYR T O 1
ATOM 13306 N N . GLN D 4 307 ? 158.534 119.703 69.515 1.00 50.88 305 GLN T N 1
ATOM 13307 C CA . GLN D 4 307 ? 159.152 119.164 70.721 1.00 50.88 305 GLN T CA 1
ATOM 13308 C C . GLN D 4 307 ? 159.302 120.276 71.749 1.00 50.88 305 GLN T C 1
ATOM 13309 O O . GLN D 4 307 ? 159.834 121.344 71.433 1.00 50.88 305 GLN T O 1
ATOM 13315 N N . ASP D 4 308 ? 158.849 120.025 72.976 1.00 48.01 306 ASP T N 1
ATOM 13316 C CA . ASP D 4 308 ? 158.897 121.050 74.012 1.00 48.01 306 ASP T CA 1
ATOM 13317 C C . ASP D 4 308 ? 158.727 120.396 75.379 1.00 48.01 306 ASP T C 1
ATOM 13318 O O . ASP D 4 308 ? 158.347 119.228 75.489 1.00 48.01 306 ASP T O 1
ATOM 13323 N N . VAL D 4 309 ? 159.020 121.170 76.421 1.00 44.36 307 VAL T N 1
ATOM 13324 C CA . VAL D 4 309 ? 158.886 120.724 77.805 1.00 44.36 307 VAL T CA 1
ATOM 13325 C C . VAL D 4 309 ? 157.480 121.073 78.281 1.00 44.36 307 VAL T C 1
ATOM 13326 O O . VAL D 4 309 ? 157.120 122.248 78.376 1.00 44.36 307 VAL T O 1
ATOM 13330 N N . ILE D 4 310 ? 156.685 120.049 78.587 1.00 41.75 308 ILE T N 1
ATOM 13331 C CA . ILE D 4 310 ? 155.304 120.213 79.030 1.00 41.75 308 ILE T CA 1
ATOM 13332 C C . ILE D 4 310 ? 155.150 119.495 80.365 1.00 41.75 308 ILE T C 1
ATOM 13333 O O . ILE D 4 310 ? 155.432 118.295 80.462 1.00 41.75 308 ILE T O 1
ATOM 13338 N N . LEU D 4 311 ? 154.699 120.227 81.387 1.00 38.15 309 LEU T N 1
ATOM 13339 C CA . LEU D 4 311 ? 154.503 119.685 82.736 1.00 38.15 309 LEU T CA 1
ATOM 13340 C C . LEU D 4 311 ? 155.778 119.033 83.270 1.00 38.15 309 LEU T C 1
ATOM 13341 O O . LEU D 4 311 ? 155.740 118.019 83.968 1.00 38.15 309 LEU T O 1
ATOM 13346 N N . GLY D 4 312 ? 156.922 119.629 82.941 1.00 43.16 310 GLY T N 1
ATOM 13347 C CA . GLY D 4 312 ? 158.195 119.124 83.418 1.00 43.16 310 GLY T CA 1
ATOM 13348 C C . GLY D 4 312 ? 158.722 117.891 82.720 1.00 43.16 310 GLY T C 1
ATOM 13349 O O . GLY D 4 312 ? 159.418 117.089 83.347 1.00 43.16 310 GLY T O 1
ATOM 13350 N N . THR D 4 313 ? 158.411 117.710 81.439 1.00 45.21 311 THR T N 1
ATOM 13351 C CA . THR D 4 313 ? 158.884 116.550 80.694 1.00 45.21 311 THR T CA 1
ATOM 13352 C C . THR D 4 313 ? 158.949 116.918 79.217 1.00 45.21 311 THR T C 1
ATOM 13353 O O . THR D 4 313 ? 158.125 117.692 78.724 1.00 45.21 311 THR T O 1
ATOM 13357 N N . ARG D 4 314 ? 159.939 116.362 78.521 1.00 48.85 312 ARG T N 1
ATOM 13358 C CA . ARG D 4 314 ? 160.097 116.583 77.087 1.00 48.85 312 ARG T CA 1
ATOM 13359 C C . ARG D 4 314 ? 159.101 115.702 76.346 1.00 48.85 312 ARG T C 1
ATOM 13360 O O . ARG D 4 314 ? 159.183 114.471 76.412 1.00 48.85 312 ARG T O 1
ATOM 13368 N N . LYS D 4 315 ? 158.161 116.326 75.640 1.00 45.48 313 LYS T N 1
ATOM 13369 C CA . LYS D 4 315 ? 157.113 115.621 74.917 1.00 45.48 313 LYS T CA 1
ATOM 13370 C C . LYS D 4 315 ? 157.165 115.980 73.438 1.00 45.48 313 LYS T C 1
ATOM 13371 O O . LYS D 4 315 ? 157.449 117.126 73.078 1.00 45.48 313 LYS T O 1
ATOM 13377 N N . THR D 4 316 ? 156.880 114.997 72.588 1.00 44.93 314 THR T N 1
ATOM 13378 C CA . THR D 4 316 ? 156.889 115.161 71.141 1.00 44.93 314 THR T CA 1
ATOM 13379 C C . THR D 4 316 ? 155.470 115.054 70.597 1.00 44.93 314 THR T C 1
ATOM 13380 O O . THR D 4 316 ? 154.718 114.151 70.973 1.00 44.93 314 THR T O 1
ATOM 13384 N N . TYR D 4 317 ? 155.106 115.977 69.707 1.00 42.08 315 TYR T N 1
ATOM 13385 C CA . TYR D 4 317 ? 153.764 116.034 69.147 1.00 42.08 315 TYR T CA 1
ATOM 13386 C C . TYR D 4 317 ? 153.823 116.048 67.628 1.00 42.08 315 TYR T C 1
ATOM 13387 O O . TYR D 4 317 ? 154.723 116.651 67.038 1.00 42.08 315 TYR T O 1
ATOM 13396 N N . ALA D 4 318 ? 152.857 115.380 67.005 1.00 45.14 316 ALA T N 1
ATOM 13397 C CA . ALA D 4 318 ? 152.654 115.454 65.564 1.00 45.14 316 ALA T CA 1
ATOM 13398 C C . ALA D 4 318 ? 151.565 116.478 65.269 1.00 45.14 316 ALA T C 1
ATOM 13399 O O . ALA D 4 318 ? 150.521 116.487 65.929 1.00 45.14 316 ALA T O 1
ATOM 13401 N N . ILE D 4 319 ? 151.811 117.337 64.284 1.00 48.65 317 ILE T N 1
ATOM 13402 C CA . ILE D 4 319 ? 150.932 118.460 63.975 1.00 48.65 317 ILE T CA 1
ATOM 13403 C C . ILE D 4 319 ? 150.274 118.215 62.626 1.00 48.65 317 ILE T C 1
ATOM 13404 O O . ILE D 4 319 ? 150.961 117.998 61.620 1.00 48.65 317 ILE T O 1
ATOM 13409 N N . TYR D 4 320 ? 148.946 118.259 62.606 1.00 53.00 318 TYR T N 1
ATOM 13410 C CA . TYR D 4 320 ? 148.162 118.259 61.377 1.00 53.00 318 TYR T CA 1
ATOM 13411 C C . TYR D 4 320 ? 147.544 119.641 61.211 1.00 53.00 318 TYR T C 1
ATOM 13412 O O . TYR D 4 320 ? 146.724 120.059 62.035 1.00 53.00 318 TYR T O 1
ATOM 13421 N N . ASP D 4 321 ? 147.934 120.344 60.151 1.00 61.35 319 ASP T N 1
ATOM 13422 C CA . ASP D 4 321 ? 147.497 121.715 59.907 1.00 61.35 319 ASP T CA 1
ATOM 13423 C C . ASP D 4 321 ? 146.298 121.682 58.967 1.00 61.35 319 ASP T C 1
ATOM 13424 O O . ASP D 4 321 ? 146.435 121.347 57.787 1.00 61.35 319 ASP T O 1
ATOM 13429 N N . LEU D 4 322 ? 145.124 122.036 59.490 1.00 61.48 320 LEU T N 1
ATOM 13430 C CA . LEU D 4 322 ? 143.901 121.909 58.710 1.00 61.48 320 LEU T CA 1
ATOM 13431 C C . LEU D 4 322 ? 143.759 123.009 57.665 1.00 61.48 320 LEU T C 1
ATOM 13432 O O . LEU D 4 322 ? 142.969 122.856 56.730 1.00 61.48 320 LEU T O 1
ATOM 13437 N N . LEU D 4 323 ? 144.508 124.104 57.791 1.00 65.50 321 LEU T N 1
ATOM 13438 C CA . LEU D 4 323 ? 144.473 125.156 56.784 1.00 65.50 321 LEU T CA 1
ATOM 13439 C C . LEU D 4 323 ? 145.337 124.840 55.570 1.00 65.50 321 LEU T C 1
ATOM 13440 O O . LEU D 4 323 ? 145.211 125.520 54.546 1.00 65.50 321 LEU T O 1
ATOM 13445 N N . ASP D 4 324 ? 146.203 123.835 55.655 1.00 73.66 322 ASP T N 1
ATOM 13446 C CA . ASP D 4 324 ? 146.987 123.424 54.500 1.00 73.66 322 ASP T CA 1
ATOM 13447 C C . ASP D 4 324 ? 146.120 122.639 53.524 1.00 73.66 322 ASP T C 1
ATOM 13448 O O . ASP D 4 324 ? 145.385 121.728 53.915 1.00 73.66 322 ASP T O 1
ATOM 13453 N N . THR D 4 325 ? 146.210 122.993 52.245 1.00 80.30 323 THR T N 1
ATOM 13454 C CA . THR D 4 325 ? 145.476 122.289 51.202 1.00 80.30 323 THR T CA 1
ATOM 13455 C C . THR D 4 325 ? 146.191 121.033 50.725 1.00 80.30 323 THR T C 1
ATOM 13456 O O . THR D 4 325 ? 145.647 120.308 49.887 1.00 80.30 323 THR T O 1
ATOM 13460 N N . ALA D 4 326 ? 147.397 120.766 51.225 1.00 83.03 324 ALA T N 1
ATOM 13461 C CA . ALA D 4 326 ? 147.968 119.433 51.084 1.00 83.03 324 ALA T CA 1
ATOM 13462 C C . ALA D 4 326 ? 147.255 118.442 51.996 1.00 83.03 324 ALA T C 1
ATOM 13463 O O . ALA D 4 326 ? 147.051 117.280 51.624 1.00 83.03 324 ALA T O 1
ATOM 13465 N N . MET D 4 327 ? 146.865 118.890 53.190 1.00 77.76 325 MET T N 1
ATOM 13466 C CA . MET D 4 327 ? 146.229 118.007 54.161 1.00 77.76 325 MET T CA 1
ATOM 13467 C C . MET D 4 327 ? 144.774 117.736 53.793 1.00 77.76 325 MET T C 1
ATOM 13468 O O . MET D 4 327 ? 144.366 116.581 53.626 1.00 77.76 325 MET T O 1
ATOM 13473 N N . ILE D 4 328 ? 143.973 118.793 53.660 1.00 81.44 326 ILE T N 1
ATOM 13474 C CA . ILE D 4 328 ? 142.530 118.675 53.480 1.00 81.44 326 ILE T CA 1
ATOM 13475 C C . ILE D 4 328 ? 142.105 119.485 52.262 1.00 81.44 326 ILE T C 1
ATOM 13476 O O . ILE D 4 328 ? 142.434 120.671 52.146 1.00 81.44 326 ILE T O 1
ATOM 13481 N N . ASN D 4 329 ? 141.361 118.845 51.369 1.00 91.73 327 ASN T N 1
ATOM 13482 C CA . ASN D 4 329 ? 140.847 119.479 50.167 1.00 91.73 327 ASN T CA 1
ATOM 13483 C C . ASN D 4 329 ? 139.371 119.136 50.016 1.00 91.73 327 ASN T C 1
ATOM 13484 O O . ASN D 4 329 ? 138.767 118.510 50.889 1.00 91.73 327 ASN T O 1
ATOM 13489 N N . ASN D 4 330 ? 138.791 119.581 48.900 1.00 95.13 328 ASN T N 1
ATOM 13490 C CA . ASN D 4 330 ? 137.389 119.293 48.617 1.00 95.13 328 ASN T CA 1
ATOM 13491 C C . ASN D 4 330 ? 137.171 117.812 48.337 1.00 95.13 328 ASN T C 1
ATOM 13492 O O . ASN D 4 330 ? 136.105 117.263 48.641 1.00 95.13 328 ASN T O 1
ATOM 13494 N N . SER D 4 331 ? 138.168 117.152 47.756 1.00 95.13 329 SER T N 1
ATOM 13495 C CA . SER D 4 331 ? 138.026 115.782 47.288 1.00 95.13 329 SER T CA 1
ATOM 13496 C C . SER D 4 331 ? 138.549 114.741 48.268 1.00 95.13 329 SER T C 1
ATOM 13497 O O . SER D 4 331 ? 138.499 113.547 47.956 1.00 95.13 329 SER T O 1
ATOM 13500 N N . ARG D 4 332 ? 139.050 115.146 49.433 1.00 89.12 330 ARG T N 1
ATOM 13501 C CA . ARG D 4 332 ? 139.616 114.192 50.376 1.00 89.12 330 ARG T CA 1
ATOM 13502 C C . ARG D 4 332 ? 139.605 114.788 51.775 1.00 89.12 330 ARG T C 1
ATOM 13503 O O . ARG D 4 332 ? 140.053 115.919 51.979 1.00 89.12 330 ARG T O 1
ATOM 13511 N N . ASN D 4 333 ? 139.097 114.015 52.733 1.00 74.32 331 ASN T N 1
ATOM 13512 C CA . ASN D 4 333 ? 138.951 114.420 54.119 1.00 74.32 331 ASN T CA 1
ATOM 13513 C C . ASN D 4 333 ? 140.061 113.779 54.962 1.00 74.32 331 ASN T C 1
ATOM 13514 O O . ASN D 4 333 ? 140.989 113.169 54.402 1.00 74.32 331 ASN T O 1
ATOM 13519 N N . LEU D 4 334 ? 139.973 113.915 56.285 1.00 62.91 332 LEU T N 1
ATOM 13520 C CA . LEU D 4 334 ? 141.036 113.474 57.179 1.00 62.91 332 LEU T CA 1
ATOM 13521 C C . LEU D 4 334 ? 140.491 112.515 58.228 1.00 62.91 332 LEU T C 1
ATOM 13522 O O . LEU D 4 334 ? 139.491 112.813 58.888 1.00 62.91 332 LEU T O 1
ATOM 13527 N N . ASN D 4 335 ? 141.158 111.371 58.377 1.00 57.18 333 ASN T N 1
ATOM 13528 C CA . ASN D 4 335 ? 140.877 110.399 59.432 1.00 57.18 333 ASN T CA 1
ATOM 13529 C C . ASN D 4 335 ? 142.213 109.937 60.002 1.00 57.18 333 ASN T C 1
ATOM 13530 O O . ASN D 4 335 ? 142.984 109.264 59.311 1.00 57.18 333 ASN T O 1
ATOM 13535 N N . ILE D 4 336 ? 142.484 110.292 61.253 1.00 53.79 334 ILE T N 1
ATOM 13536 C CA . ILE D 4 336 ? 143.765 110.009 61.894 1.00 53.79 334 ILE T CA 1
ATOM 13537 C C . ILE D 4 336 ? 143.662 108.707 62.676 1.00 53.79 334 ILE T C 1
ATOM 13538 O O . ILE D 4 336 ? 142.660 108.451 63.351 1.00 53.79 334 ILE T O 1
ATOM 13543 N N . GLN D 4 337 ? 144.705 107.881 62.590 1.00 55.95 335 GLN T N 1
ATOM 13544 C CA . GLN D 4 337 ? 144.740 106.568 63.220 1.00 55.95 335 GLN T CA 1
ATOM 13545 C C . GLN D 4 337 ? 145.974 106.446 64.106 1.00 55.95 335 GLN T C 1
ATOM 13546 O O . GLN D 4 337 ? 147.034 106.992 63.786 1.00 55.95 335 GLN T O 1
ATOM 13552 N N . LEU D 4 338 ? 145.831 105.721 65.218 1.00 53.28 336 LEU T N 1
ATOM 13553 C CA . LEU D 4 338 ? 146.842 105.680 66.273 1.00 53.28 336 LEU T CA 1
ATOM 13554 C C . LEU D 4 338 ? 146.867 104.303 66.920 1.00 53.28 336 LEU T C 1
ATOM 13555 O O . LEU D 4 338 ? 145.842 103.840 67.427 1.00 53.28 336 LEU T O 1
ATOM 13560 N N . LYS D 4 339 ? 148.040 103.669 66.940 1.00 54.25 337 LYS T N 1
ATOM 13561 C CA . LYS D 4 339 ? 148.221 102.355 67.556 1.00 54.25 337 LYS T CA 1
ATOM 13562 C C . LYS D 4 339 ? 148.685 102.537 68.999 1.00 54.25 337 LYS T C 1
ATOM 13563 O O . LYS D 4 339 ? 149.769 103.077 69.243 1.00 54.25 337 LYS T O 1
ATOM 13569 N N . TRP D 4 340 ? 147.875 102.084 69.956 1.00 46.25 338 TRP T N 1
ATOM 13570 C CA . TRP D 4 340 ? 148.242 102.186 71.364 1.00 46.25 338 TRP T CA 1
ATOM 13571 C C . TRP D 4 340 ? 147.577 101.072 72.161 1.00 46.25 338 TRP T C 1
ATOM 13572 O O . TRP D 4 340 ? 146.374 100.838 72.024 1.00 46.25 338 TRP T O 1
ATOM 13583 N N . LYS D 4 341 ? 148.370 100.396 72.991 1.00 54.24 339 LYS T N 1
ATOM 13584 C CA . LYS D 4 341 ? 147.888 99.394 73.929 1.00 54.24 339 LYS T CA 1
ATOM 13585 C C . LYS D 4 341 ? 148.577 99.638 75.262 1.00 54.24 339 LYS T C 1
ATOM 13586 O O . LYS D 4 341 ? 149.615 100.301 75.325 1.00 54.24 339 LYS T O 1
ATOM 13592 N N . ARG D 4 342 ? 147.991 99.106 76.330 1.00 59.55 340 ARG T N 1
ATOM 13593 C CA . ARG D 4 342 ? 148.587 99.280 77.647 1.00 59.55 340 ARG T CA 1
ATOM 13594 C C . ARG D 4 342 ? 149.992 98.687 77.649 1.00 59.55 340 ARG T C 1
ATOM 13595 O O . ARG D 4 342 ? 150.162 97.508 77.305 1.00 59.55 340 ARG T O 1
ATOM 13603 N N . PRO D 4 343 ? 151.013 99.454 78.019 1.00 66.38 341 PRO T N 1
ATOM 13604 C CA . PRO D 4 343 ? 152.385 98.952 77.945 1.00 66.38 341 PRO T CA 1
ATOM 13605 C C . PRO D 4 343 ? 152.617 97.856 78.967 1.00 66.38 341 PRO T C 1
ATOM 13606 O O . PRO D 4 343 ? 151.859 97.738 79.943 1.00 66.38 341 PRO T O 1
ATOM 13610 N N . PRO D 4 344 ? 153.641 97.025 78.772 1.00 76.82 342 PRO T N 1
ATOM 13611 C CA . PRO D 4 344 ? 153.961 96.000 79.771 1.00 76.82 342 PRO T CA 1
ATOM 13612 C C . PRO D 4 344 ? 154.237 96.622 81.133 1.00 76.82 342 PRO T C 1
ATOM 13613 O O . PRO D 4 344 ? 154.425 97.833 81.268 1.00 76.82 342 PRO T O 1
ATOM 13617 N N . GLU D 4 345 ? 154.237 95.767 82.160 1.00 81.96 343 GLU T N 1
ATOM 13618 C CA . GLU D 4 345 ? 154.476 96.246 83.519 1.00 81.96 343 GLU T CA 1
ATOM 13619 C C . GLU D 4 345 ? 155.816 96.962 83.617 1.00 81.96 343 GLU T C 1
ATOM 13620 O O . GLU D 4 345 ? 155.896 98.078 84.142 1.00 81.96 343 GLU T O 1
ATOM 13622 N N . ASN D 4 346 ? 156.875 96.340 83.111 1.00 83.64 344 ASN T N 1
ATOM 13623 C CA . ASN D 4 346 ? 158.111 97.067 82.874 1.00 83.64 344 ASN T CA 1
ATOM 13624 C C . ASN D 4 346 ? 157.904 98.039 81.722 1.00 83.64 344 ASN T C 1
ATOM 13625 O O . ASN D 4 346 ? 157.121 97.773 80.805 1.00 83.64 344 ASN T O 1
ATOM 13627 N N . GLU D 4 347 ? 158.603 99.172 81.782 1.00 84.32 345 GLU T N 1
ATOM 13628 C CA . GLU D 4 347 ? 158.552 100.293 80.842 1.00 84.32 345 GLU T CA 1
ATOM 13629 C C . GLU D 4 347 ? 157.344 101.195 81.077 1.00 84.32 345 GLU T C 1
ATOM 13630 O O . GLU D 4 347 ? 157.164 102.164 80.325 1.00 84.32 345 GLU T O 1
ATOM 13632 N N . ALA D 4 348 ? 156.510 100.917 82.075 1.00 79.11 346 ALA T N 1
ATOM 13633 C CA . ALA D 4 348 ? 155.425 101.823 82.405 1.00 79.11 346 ALA T CA 1
ATOM 13634 C C . ALA D 4 348 ? 155.975 103.095 83.051 1.00 79.11 346 ALA T C 1
ATOM 13635 O O . ALA D 4 348 ? 156.973 103.049 83.776 1.00 79.11 346 ALA T O 1
ATOM 13637 N N . PRO D 4 349 ? 155.349 104.241 82.793 1.00 70.16 347 PRO T N 1
ATOM 13638 C CA . PRO D 4 349 ? 155.839 105.485 83.375 1.00 70.16 347 PRO T CA 1
ATOM 13639 C C . PRO D 4 349 ? 155.691 105.469 84.889 1.00 70.16 347 PRO T C 1
ATOM 13640 O O . PRO D 4 349 ? 154.776 104.826 85.432 1.00 70.16 347 PRO T O 1
ATOM 13644 N N . PRO D 4 350 ? 156.583 106.153 85.600 1.00 58.35 348 PRO T N 1
ATOM 13645 C CA . PRO D 4 350 ? 156.439 106.255 87.059 1.00 58.35 348 PRO T CA 1
ATOM 13646 C C . PRO D 4 350 ? 155.228 107.089 87.445 1.00 58.35 348 PRO T C 1
ATOM 13647 O O . PRO D 4 350 ? 154.756 107.935 86.682 1.00 58.35 348 PRO T O 1
ATOM 13651 N N . VAL D 4 351 ? 154.729 106.841 88.652 1.00 42.04 349 VAL T N 1
ATOM 13652 C CA . VAL D 4 351 ? 153.558 107.538 89.179 1.00 42.04 349 VAL T CA 1
ATOM 13653 C C . VAL D 4 351 ? 153.897 109.006 89.417 1.00 42.04 349 VAL T C 1
ATOM 13654 O O . VAL D 4 351 ? 155.072 109.345 89.617 1.00 42.04 349 VAL T O 1
ATOM 13658 N N . PRO D 4 352 ? 152.910 109.909 89.390 1.00 32.27 350 PRO T N 1
ATOM 13659 C CA . PRO D 4 352 ? 153.195 111.331 89.634 1.00 32.27 350 PRO T CA 1
ATOM 13660 C C . PRO D 4 352 ? 153.734 111.605 91.030 1.00 32.27 350 PRO T C 1
ATOM 13661 O O . PRO D 4 352 ? 153.569 110.788 91.940 1.00 32.27 350 PRO T O 1
ATOM 13665 N N . PHE D 4 353 ? 154.391 112.753 91.206 1.00 29.22 351 PHE T N 1
ATOM 13666 C CA . PHE D 4 353 ? 154.979 113.104 92.494 1.00 29.22 351 PHE T CA 1
ATOM 13667 C C . PHE D 4 353 ? 153.946 113.480 93.550 1.00 29.22 351 PHE T C 1
ATOM 13668 O O . PHE D 4 353 ? 154.308 113.575 94.726 1.00 29.22 351 PHE T O 1
ATOM 13676 N N . LEU D 4 354 ? 152.687 113.702 93.174 1.00 23.90 352 LEU T N 1
ATOM 13677 C CA . LEU D 4 354 ? 151.663 114.123 94.122 1.00 23.90 352 LEU T CA 1
ATOM 13678 C C . LEU D 4 354 ? 150.320 113.502 93.765 1.00 23.90 352 LEU T C 1
ATOM 13679 O O . LEU D 4 354 ? 149.884 113.585 92.614 1.00 23.90 352 LEU T O 1
ATOM 13684 N N . HIS D 4 355 ? 149.673 112.881 94.753 1.00 22.68 353 HIS T N 1
ATOM 13685 C CA . HIS D 4 355 ? 148.280 112.463 94.644 1.00 22.68 353 HIS T CA 1
ATOM 13686 C C . HIS D 4 355 ? 147.711 112.331 96.051 1.00 22.68 353 HIS T C 1
ATOM 13687 O O . HIS D 4 355 ? 148.448 112.328 97.039 1.00 22.68 353 HIS T O 1
ATOM 13694 N N . ALA D 4 356 ? 146.383 112.231 96.140 1.00 24.13 354 ALA T N 1
ATOM 13695 C CA . ALA D 4 356 ? 145.703 112.318 97.426 1.00 24.13 354 ALA T CA 1
ATOM 13696 C C . ALA D 4 356 ? 144.413 111.506 97.404 1.00 24.13 354 ALA T C 1
ATOM 13697 O O . ALA D 4 356 ? 143.907 111.131 96.345 1.00 24.13 354 ALA T O 1
ATOM 13699 N N . GLN D 4 357 ? 143.882 111.244 98.603 1.00 26.54 355 GLN T N 1
ATOM 13700 C CA . GLN D 4 357 ? 142.633 110.516 98.793 1.00 26.54 355 GLN T CA 1
ATOM 13701 C C . GLN D 4 357 ? 141.899 111.071 100.007 1.00 26.54 355 GLN T C 1
ATOM 13702 O O . GLN D 4 357 ? 142.488 111.734 100.862 1.00 26.54 355 GLN T O 1
ATOM 13708 N N . ARG D 4 358 ? 140.597 110.786 100.078 1.00 22.70 356 ARG T N 1
ATOM 13709 C CA . ARG D 4 358 ? 139.731 111.279 101.142 1.00 22.70 356 ARG T CA 1
ATOM 13710 C C . ARG D 4 358 ? 138.683 110.228 101.482 1.00 22.70 356 ARG T C 1
ATOM 13711 O O . ARG D 4 358 ? 138.139 109.580 100.586 1.00 22.70 356 ARG T O 1
ATOM 13719 N N . TYR D 4 359 ? 138.393 110.063 102.774 1.00 19.86 357 TYR T N 1
ATOM 13720 C CA . TYR D 4 359 ? 137.401 109.082 103.202 1.00 19.86 357 TYR T CA 1
ATOM 13721 C C . TYR D 4 359 ? 136.837 109.451 104.569 1.00 19.86 357 TYR T C 1
ATOM 13722 O O . TYR D 4 359 ? 137.354 110.326 105.266 1.00 19.86 357 TYR T O 1
ATOM 13731 N N . VAL D 4 360 ? 135.756 108.763 104.936 1.00 20.51 358 VAL T N 1
ATOM 13732 C CA . VAL D 4 360 ? 135.070 108.944 106.213 1.00 20.51 358 VAL T CA 1
ATOM 13733 C C . VAL D 4 360 ? 135.364 107.743 107.105 1.00 20.51 358 VAL T C 1
ATOM 13734 O O . VAL D 4 360 ? 135.319 106.596 106.646 1.00 20.51 358 VAL T O 1
ATOM 13738 N N . SER D 4 361 ? 135.664 108.002 108.376 1.00 23.35 359 SER T N 1
ATOM 13739 C CA . SER D 4 361 ? 135.965 106.963 109.351 1.00 23.35 359 SER T CA 1
ATOM 13740 C C . SER D 4 361 ? 134.839 106.822 110.368 1.00 23.35 359 SER T C 1
ATOM 13741 O O . SER D 4 361 ? 134.165 107.794 110.714 1.00 23.35 359 SER T O 1
ATOM 13744 N N . GLY D 4 362 ? 134.642 105.597 110.839 1.00 26.79 360 GLY T N 1
ATOM 13745 C CA . GLY D 4 362 ? 133.684 105.291 111.882 1.00 26.79 360 GLY T CA 1
ATOM 13746 C C . GLY D 4 362 ? 132.468 104.557 111.347 1.00 26.79 360 GLY T C 1
ATOM 13747 O O . GLY D 4 362 ? 132.399 104.158 110.182 1.00 26.79 360 GLY T O 1
ATOM 13748 N N . TYR D 4 363 ? 131.495 104.376 112.237 1.00 28.06 361 TYR T N 1
ATOM 13749 C CA . TYR D 4 363 ? 130.201 103.815 111.872 1.00 28.06 361 TYR T CA 1
ATOM 13750 C C . TYR D 4 363 ? 129.165 104.312 112.867 1.00 28.06 361 TYR T C 1
ATOM 13751 O O . TYR D 4 363 ? 129.494 104.724 113.981 1.00 28.06 361 TYR T O 1
ATOM 13760 N N . GLY D 4 364 ? 127.909 104.269 112.449 1.00 24.52 362 GLY T N 1
ATOM 13761 C CA . GLY D 4 364 ? 126.805 104.764 113.246 1.00 24.52 362 GLY T CA 1
ATOM 13762 C C . GLY D 4 364 ? 126.262 106.071 112.696 1.00 24.52 362 GLY T C 1
ATOM 13763 O O . GLY D 4 364 ? 126.642 106.541 111.623 1.00 24.52 362 GLY T O 1
ATOM 13764 N N . LEU D 4 365 ? 125.351 106.658 113.467 1.00 22.97 363 LEU T N 1
ATOM 13765 C CA . LEU D 4 365 ? 124.667 107.882 113.072 1.00 22.97 363 LEU T CA 1
ATOM 13766 C C . LEU D 4 365 ? 124.882 109.007 114.079 1.00 22.97 363 LEU T C 1
ATOM 13767 O O . LEU D 4 365 ? 124.085 109.943 114.142 1.00 22.97 363 LEU T O 1
ATOM 13772 N N . GLN D 4 366 ? 125.945 108.935 114.881 1.00 22.74 364 GLN T N 1
ATOM 13773 C CA . GLN D 4 366 ? 126.200 109.967 115.880 1.00 22.74 364 GLN T CA 1
ATOM 13774 C C . GLN D 4 366 ? 127.504 110.718 115.641 1.00 22.74 364 GLN T C 1
ATOM 13775 O O . GLN D 4 366 ? 127.481 111.944 115.519 1.00 22.74 364 GLN T O 1
ATOM 13781 N N . LYS D 4 367 ? 128.644 110.034 115.568 1.00 23.67 365 LYS T N 1
ATOM 13782 C CA . LYS D 4 367 ? 129.934 110.701 115.459 1.00 23.67 365 LYS T CA 1
ATOM 13783 C C . LYS D 4 367 ? 130.801 110.023 114.407 1.00 23.67 365 LYS T C 1
ATOM 13784 O O . LYS D 4 367 ? 130.605 108.856 114.064 1.00 23.67 365 LYS T O 1
ATOM 13790 N N . GLY D 4 368 ? 131.770 110.778 113.897 1.00 21.60 366 GLY T N 1
ATOM 13791 C CA . GLY D 4 368 ? 132.660 110.265 112.873 1.00 21.60 366 GLY T CA 1
ATOM 13792 C C . GLY D 4 368 ? 133.872 111.154 112.716 1.00 21.60 366 GLY T C 1
ATOM 13793 O O . GLY D 4 368 ? 134.074 112.109 113.468 1.00 21.60 366 GLY T O 1
ATOM 13794 N N . GLU D 4 369 ? 134.687 110.819 111.715 1.00 21.36 367 GLU T N 1
ATOM 13795 C CA . GLU D 4 369 ? 135.918 111.538 111.422 1.00 21.36 367 GLU T CA 1
ATOM 13796 C C . GLU D 4 369 ? 136.108 111.664 109.914 1.00 21.36 367 GLU T C 1
ATOM 13797 O O . GLU D 4 369 ? 135.713 110.782 109.148 1.00 21.36 367 GLU T O 1
ATOM 13803 N N . LEU D 4 370 ? 136.720 112.771 109.495 1.00 21.99 368 LEU T N 1
ATOM 13804 C CA . LEU D 4 370 ? 137.066 113.023 108.099 1.00 21.99 368 LEU T CA 1
ATOM 13805 C C . LEU D 4 370 ? 138.582 112.972 107.956 1.00 21.99 368 LEU T C 1
ATOM 13806 O O . LEU D 4 370 ? 139.296 113.670 108.681 1.00 21.99 368 LEU T O 1
ATOM 13811 N N . SER D 4 371 ? 139.069 112.159 107.020 1.00 21.81 369 SER T N 1
ATOM 13812 C CA . SER D 4 371 ? 140.494 111.892 106.874 1.00 21.81 369 SER T CA 1
ATOM 13813 C C . SER D 4 371 ? 140.955 112.156 105.446 1.00 21.81 369 SER T C 1
ATOM 13814 O O . SER D 4 371 ? 140.234 111.868 104.487 1.00 21.81 369 SER T O 1
ATOM 13817 N N . THR D 4 372 ? 142.165 112.697 105.312 1.00 22.31 370 THR T N 1
ATOM 13818 C CA . THR D 4 372 ? 142.791 112.953 104.022 1.00 22.31 370 THR T CA 1
ATOM 13819 C C . THR D 4 372 ? 144.205 112.389 104.024 1.00 22.31 370 THR T C 1
ATOM 13820 O O . THR D 4 372 ? 144.916 112.488 105.026 1.00 22.31 370 THR T O 1
ATOM 13824 N N . LEU D 4 373 ? 144.610 111.802 102.901 1.00 23.33 371 LEU T N 1
ATOM 13825 C CA . LEU D 4 373 ? 145.944 111.239 102.733 1.00 23.33 371 LEU T CA 1
ATOM 13826 C C . LEU D 4 373 ? 146.658 111.975 101.611 1.00 23.33 371 LEU T C 1
ATOM 13827 O O . LEU D 4 373 ? 146.099 112.136 100.524 1.00 23.33 371 LEU T O 1
ATOM 13832 N N . LEU D 4 374 ? 147.885 112.417 101.870 1.00 23.43 372 LEU T N 1
ATOM 13833 C CA . LEU D 4 374 ? 148.684 113.142 100.890 1.00 23.43 372 LEU T CA 1
ATOM 13834 C C . LEU D 4 374 ? 149.998 112.408 100.667 1.00 23.43 372 LEU T C 1
ATOM 13835 O O . LEU D 4 374 ? 150.694 112.073 101.629 1.00 23.43 372 LEU T O 1
ATOM 13840 N N . TYR D 4 375 ? 150.340 112.173 99.404 1.00 24.33 373 TYR T N 1
ATOM 13841 C CA . TYR D 4 375 ? 151.513 111.393 99.035 1.00 24.33 373 TYR T CA 1
ATOM 13842 C C . TYR D 4 375 ? 152.571 112.273 98.388 1.00 24.33 373 TYR T C 1
ATOM 13843 O O . TYR D 4 375 ? 152.262 113.117 97.543 1.00 24.33 373 TYR T O 1
ATOM 13852 N N . ASN D 4 376 ? 153.822 112.059 98.782 1.00 29.77 374 ASN T N 1
ATOM 13853 C CA . ASN D 4 376 ? 154.987 112.641 98.126 1.00 29.77 374 ASN T CA 1
ATOM 13854 C C . ASN D 4 376 ? 155.879 111.482 97.703 1.00 29.77 374 ASN T C 1
ATOM 13855 O O . ASN D 4 376 ? 156.505 110.839 98.550 1.00 29.77 374 ASN T O 1
ATOM 13860 N N . THR D 4 377 ? 155.934 111.208 96.401 1.00 31.61 375 THR T N 1
ATOM 13861 C CA . THR D 4 377 ? 156.704 110.087 95.879 1.00 31.61 375 THR T CA 1
ATOM 13862 C C . THR D 4 377 ? 158.044 110.508 95.289 1.00 31.61 375 THR T C 1
ATOM 13863 O O . THR D 4 377 ? 158.700 109.694 94.635 1.00 31.61 375 THR T O 1
ATOM 13867 N N . HIS D 4 378 ? 158.461 111.753 95.495 1.00 36.20 376 HIS T N 1
ATOM 13868 C CA . HIS D 4 378 ? 159.766 112.177 95.011 1.00 36.20 376 HIS T CA 1
ATOM 13869 C C . HIS D 4 378 ? 160.870 111.558 95.866 1.00 36.20 376 HIS T C 1
ATOM 13870 O O . HIS D 4 378 ? 160.736 111.478 97.090 1.00 36.20 376 HIS T O 1
ATOM 13877 N N . PRO D 4 379 ? 161.963 111.097 95.250 1.00 39.45 377 PRO T N 1
ATOM 13878 C CA . PRO D 4 379 ? 163.022 110.440 96.037 1.00 39.45 377 PRO T CA 1
ATOM 13879 C C . PRO D 4 379 ? 163.686 111.317 97.091 1.00 39.45 377 PRO T C 1
ATOM 13880 O O . PRO D 4 379 ? 163.989 110.812 98.179 1.00 39.45 377 PRO T O 1
ATOM 13884 N N . TYR D 4 380 ? 163.932 112.608 96.824 1.00 43.82 378 TYR T N 1
ATOM 13885 C CA . TYR D 4 380 ? 164.755 113.380 97.748 1.00 43.82 378 TYR T CA 1
ATOM 13886 C C . TYR D 4 380 ? 164.303 114.813 98.023 1.00 43.82 378 TYR T C 1
ATOM 13887 O O . TYR D 4 380 ? 164.958 115.491 98.821 1.00 43.82 378 TYR T O 1
ATOM 13896 N N . ARG D 4 381 ? 163.212 115.294 97.433 1.00 40.87 379 ARG T N 1
ATOM 13897 C CA . ARG D 4 381 ? 162.793 116.682 97.596 1.00 40.87 379 ARG T CA 1
ATOM 13898 C C . ARG D 4 381 ? 161.483 116.777 98.368 1.00 40.87 379 ARG T C 1
ATOM 13899 O O . ARG D 4 381 ? 160.556 115.995 98.132 1.00 40.87 379 ARG T O 1
ATOM 13907 N N . ALA D 4 382 ? 161.418 117.737 99.286 1.00 33.18 380 ALA T N 1
ATOM 13908 C CA . ALA D 4 382 ? 160.203 118.093 100.001 1.00 33.18 380 ALA T CA 1
ATOM 13909 C C . ALA D 4 382 ? 159.648 119.405 99.455 1.00 33.18 380 ALA T C 1
ATOM 13910 O O . ALA D 4 382 ? 160.401 120.314 99.099 1.00 33.18 380 ALA T O 1
ATOM 13912 N N . PHE D 4 383 ? 158.323 119.495 99.376 1.00 29.11 381 PHE T N 1
ATOM 13913 C CA . PHE D 4 383 ? 157.663 120.683 98.855 1.00 29.11 381 PHE T CA 1
ATOM 13914 C C . PHE D 4 383 ? 156.390 120.961 99.642 1.00 29.11 381 PHE T C 1
ATOM 13915 O O . PHE D 4 383 ? 155.798 120.040 100.216 1.00 29.11 381 PHE T O 1
ATOM 13923 N N . PRO D 4 384 ? 155.959 122.220 99.703 1.00 27.72 382 PRO T N 1
ATOM 13924 C CA . PRO D 4 384 ? 154.754 122.571 100.461 1.00 27.72 382 PRO T CA 1
ATOM 13925 C C . PRO D 4 384 ? 153.476 122.521 99.639 1.00 27.72 382 PRO T C 1
ATOM 13926 O O . PRO D 4 384 ? 153.477 122.640 98.413 1.00 27.72 382 PRO T O 1
ATOM 13930 N N . VAL D 4 385 ? 152.364 122.339 100.350 1.00 24.35 383 VAL T N 1
ATOM 13931 C CA . VAL D 4 385 ? 151.038 122.285 99.748 1.00 24.35 383 VAL T CA 1
ATOM 13932 C C . VAL D 4 385 ? 150.089 123.168 100.545 1.00 24.35 383 VAL T C 1
ATOM 13933 O O . VAL D 4 385 ? 150.274 123.391 101.745 1.00 24.35 383 VAL T O 1
ATOM 13937 N N . LEU D 4 386 ? 149.063 123.670 99.867 1.00 22.68 384 LEU T N 1
ATOM 13938 C CA . LEU D 4 386 ? 148.012 124.465 100.484 1.00 22.68 384 LEU T CA 1
ATOM 13939 C C . LEU D 4 386 ? 146.682 123.739 100.340 1.00 22.68 384 LEU T C 1
ATOM 13940 O O . LEU D 4 386 ? 146.305 123.338 99.235 1.00 22.68 384 LEU T O 1
ATOM 13945 N N . LEU D 4 387 ? 145.978 123.569 101.454 1.00 22.04 385 LEU T N 1
ATOM 13946 C CA . LEU D 4 387 ? 144.787 122.733 101.531 1.00 22.04 385 LEU T CA 1
ATOM 13947 C C . LEU D 4 387 ? 143.581 123.564 101.947 1.00 22.04 385 LEU T C 1
ATOM 13948 O O . LEU D 4 387 ? 143.650 124.318 102.921 1.00 22.04 385 LEU T O 1
ATOM 13953 N N . LEU D 4 388 ? 142.480 123.421 101.210 1.00 22.82 386 LEU T N 1
ATOM 13954 C CA . LEU D 4 388 ? 141.244 124.155 101.460 1.00 22.82 386 LEU T CA 1
ATOM 13955 C C . LEU D 4 388 ? 140.088 123.173 101.610 1.00 22.82 386 LEU T C 1
ATOM 13956 O O . LEU D 4 388 ? 139.840 122.363 100.713 1.00 22.82 386 LEU T O 1
ATOM 13961 N N . ASP D 4 389 ? 139.380 123.254 102.737 1.00 25.00 387 ASP T N 1
ATOM 13962 C CA . ASP D 4 389 ? 138.246 122.386 103.037 1.00 25.00 387 ASP T CA 1
ATOM 13963 C C . ASP D 4 389 ? 137.033 123.222 103.419 1.00 25.00 387 ASP T C 1
ATOM 13964 O O . ASP D 4 389 ? 137.158 124.193 104.168 1.00 25.00 387 ASP T O 1
ATOM 13969 N N . THR D 4 390 ? 135.864 122.833 102.914 1.00 23.33 388 THR T N 1
ATOM 13970 C CA . THR D 4 390 ? 134.590 123.443 103.272 1.00 23.33 388 THR T CA 1
ATOM 13971 C C . THR D 4 390 ? 133.622 122.357 103.728 1.00 23.33 388 THR T C 1
ATOM 13972 O O . THR D 4 390 ? 133.514 121.308 103.089 1.00 23.33 388 THR T O 1
ATOM 13976 N N . VAL D 4 391 ? 132.921 122.606 104.832 1.00 18.63 389 VAL T N 1
ATOM 13977 C CA . VAL D 4 391 ? 132.031 121.611 105.433 1.00 18.63 389 VAL T CA 1
ATOM 13978 C C . VAL D 4 391 ? 130.687 122.258 105.761 1.00 18.63 389 VAL T C 1
ATOM 13979 O O . VAL D 4 391 ? 130.657 123.392 106.257 1.00 18.63 389 VAL T O 1
ATOM 13983 N N . PRO D 4 392 ? 129.562 121.590 105.502 1.00 19.19 390 PRO T N 1
ATOM 13984 C CA . PRO D 4 392 ? 128.256 122.174 105.836 1.00 19.19 390 PRO T CA 1
ATOM 13985 C C . PRO D 4 392 ? 128.035 122.283 107.338 1.00 19.19 390 PRO T C 1
ATOM 13986 O O . PRO D 4 392 ? 128.698 121.632 108.146 1.00 19.19 390 PRO T O 1
ATOM 13990 N N . TRP D 4 393 ? 127.066 123.128 107.703 1.00 19.57 391 TRP T N 1
ATOM 13991 C CA . TRP D 4 393 ? 126.839 123.440 109.111 1.00 19.57 391 TRP T CA 1
ATOM 13992 C C . TRP D 4 393 ? 126.298 122.251 109.897 1.00 19.57 391 TRP T C 1
ATOM 13993 O O . TRP D 4 393 ? 126.514 122.170 111.110 1.00 19.57 391 TRP T O 1
ATOM 14004 N N . TYR D 4 394 ? 125.597 121.328 109.249 1.00 21.82 392 TYR T N 1
ATOM 14005 C CA . TYR D 4 394 ? 124.985 120.229 110.005 1.00 21.82 392 TYR T CA 1
ATOM 14006 C C . TYR D 4 394 ? 126.017 119.255 110.586 1.00 21.82 392 TYR T C 1
ATOM 14007 O O . TYR D 4 394 ? 125.738 118.568 111.568 1.00 21.82 392 TYR T O 1
ATOM 14016 N N . LEU D 4 395 ? 127.201 119.194 109.987 1.00 20.45 393 LEU T N 1
ATOM 14017 C CA . LEU D 4 395 ? 128.254 118.315 110.497 1.00 20.45 393 LEU T CA 1
ATOM 14018 C C . LEU D 4 395 ? 129.168 119.169 111.373 1.00 20.45 393 LEU T C 1
ATOM 14019 O O . LEU D 4 395 ? 130.156 119.729 110.900 1.00 20.45 393 LEU T O 1
ATOM 14024 N N . ARG D 4 396 ? 128.832 119.262 112.656 1.00 21.60 394 ARG T N 1
ATOM 14025 C CA . ARG D 4 396 ? 129.536 120.164 113.559 1.00 21.60 394 ARG T CA 1
ATOM 14026 C C . ARG D 4 396 ? 130.935 119.643 113.860 1.00 21.60 394 ARG T C 1
ATOM 14027 O O . ARG D 4 396 ? 131.108 118.483 114.238 1.00 21.60 394 ARG T O 1
ATOM 14035 N N . LEU D 4 397 ? 131.931 120.511 113.709 1.00 20.32 395 LEU T N 1
ATOM 14036 C CA . LEU D 4 397 ? 133.334 120.135 113.792 1.00 20.32 395 LEU T CA 1
ATOM 14037 C C . LEU D 4 397 ? 133.927 120.573 115.122 1.00 20.32 395 LEU T C 1
ATOM 14038 O O . LEU D 4 397 ? 133.535 121.601 115.681 1.00 20.32 395 LEU T O 1
ATOM 14043 N N . TYR D 4 398 ? 134.874 119.782 115.623 1.00 22.69 396 TYR T N 1
ATOM 14044 C CA . TYR D 4 398 ? 135.611 120.082 116.846 1.00 22.69 396 TYR T CA 1
ATOM 14045 C C . TYR D 4 398 ? 137.079 120.259 116.483 1.00 22.69 396 TYR T C 1
ATOM 14046 O O . TYR D 4 398 ? 137.769 119.286 116.163 1.00 22.69 396 TYR T O 1
ATOM 14055 N N . VAL D 4 399 ? 137.554 121.505 116.548 1.00 23.51 397 VAL T N 1
ATOM 14056 C CA . VAL D 4 399 ? 138.871 121.855 116.022 1.00 23.51 397 VAL T CA 1
ATOM 14057 C C . VAL D 4 399 ? 140.005 121.483 116.965 1.00 23.51 397 VAL T C 1
ATOM 14058 O O . VAL D 4 399 ? 141.169 121.484 116.547 1.00 23.51 397 VAL T O 1
ATOM 14062 N N . HIS D 4 400 ? 139.710 121.139 118.218 1.00 23.45 398 HIS T N 1
ATOM 14063 C CA . HIS D 4 400 ? 140.759 120.684 119.121 1.00 23.45 398 HIS T CA 1
ATOM 14064 C C . HIS D 4 400 ? 141.166 119.239 118.858 1.00 23.45 398 HIS T C 1
ATOM 14065 O O . HIS D 4 400 ? 142.115 118.756 119.483 1.00 23.45 398 HIS T O 1
ATOM 14072 N N . THR D 4 401 ? 140.484 118.552 117.945 1.00 22.86 399 THR T N 1
ATOM 14073 C CA . THR D 4 401 ? 140.807 117.185 117.564 1.00 22.86 399 THR T CA 1
ATOM 14074 C C . THR D 4 401 ? 141.588 117.091 116.257 1.00 22.86 399 THR T C 1
ATOM 14075 O O . THR D 4 401 ? 141.840 115.979 115.785 1.00 22.86 399 THR T O 1
ATOM 14079 N N . LEU D 4 402 ? 141.976 118.218 115.664 1.00 23.83 400 LEU T N 1
ATOM 14080 C CA . LEU D 4 402 ? 142.689 118.200 114.393 1.00 23.83 400 LEU T CA 1
ATOM 14081 C C . LEU D 4 402 ? 144.120 117.712 114.586 1.00 23.83 400 LEU T C 1
ATOM 14082 O O . LEU D 4 402 ? 144.853 118.226 115.436 1.00 23.83 400 LEU T O 1
ATOM 14087 N N . THR D 4 403 ? 144.522 116.723 113.787 1.00 25.58 401 THR T N 1
ATOM 14088 C CA . THR D 4 403 ? 145.855 116.143 113.864 1.00 25.58 401 THR T CA 1
ATOM 14089 C C . THR D 4 403 ? 146.447 115.997 112.469 1.00 25.58 401 THR T C 1
ATOM 14090 O O . THR D 4 403 ? 145.746 115.632 111.522 1.00 25.58 401 THR T O 1
ATOM 14094 N N . ILE D 4 404 ? 147.741 116.289 112.352 1.00 29.37 402 ILE T N 1
ATOM 14095 C CA . ILE D 4 404 ? 148.501 116.116 111.118 1.00 29.37 402 ILE T CA 1
ATOM 14096 C C . ILE D 4 404 ? 149.761 115.331 111.457 1.00 29.37 402 ILE T C 1
ATOM 14097 O O . ILE D 4 404 ? 150.597 115.805 112.233 1.00 29.37 402 ILE T O 1
ATOM 14102 N N . THR D 4 405 ? 149.902 114.138 110.880 1.00 31.84 403 THR T N 1
ATOM 14103 C CA . THR D 4 405 ? 151.019 113.254 111.191 1.00 31.84 403 THR T CA 1
ATOM 14104 C C . THR D 4 405 ? 151.728 112.830 109.914 1.00 31.84 403 THR T C 1
ATOM 14105 O O . THR D 4 405 ? 151.081 112.412 108.949 1.00 31.84 403 THR T O 1
ATOM 14109 N N . SER D 4 406 ? 153.055 112.930 109.917 1.00 37.28 404 SER T N 1
ATOM 14110 C CA . SER D 4 406 ? 153.900 112.424 108.844 1.00 37.28 404 SER T CA 1
ATOM 14111 C C . SER D 4 406 ? 154.884 111.420 109.426 1.00 37.28 404 SER T C 1
ATOM 14112 O O . SER D 4 406 ? 155.616 111.742 110.367 1.00 37.28 404 SER T O 1
ATOM 14115 N N . LYS D 4 407 ? 154.904 110.210 108.864 1.00 42.46 405 LYS T N 1
ATOM 14116 C CA . LYS D 4 407 ? 155.840 109.152 109.246 1.00 42.46 405 LYS T CA 1
ATOM 14117 C C . LYS D 4 407 ? 155.769 108.811 110.731 1.00 42.46 405 LYS T C 1
ATOM 14118 O O . LYS D 4 407 ? 156.754 108.342 111.309 1.00 42.46 405 LYS T O 1
ATOM 14124 N N . GLY D 4 408 ? 154.622 109.032 111.365 1.00 44.43 406 GLY T N 1
ATOM 14125 C CA . GLY D 4 408 ? 154.468 108.774 112.780 1.00 44.43 406 GLY T CA 1
ATOM 14126 C C . GLY D 4 408 ? 154.840 109.917 113.697 1.00 44.43 406 GLY T C 1
ATOM 14127 O O . GLY D 4 408 ? 154.809 109.741 114.920 1.00 44.43 406 GLY T O 1
ATOM 14128 N N . LYS D 4 409 ? 155.187 111.079 113.153 1.00 43.05 407 LYS T N 1
ATOM 14129 C CA . LYS D 4 409 ? 155.512 112.256 113.940 1.00 43.05 407 LYS T CA 1
ATOM 14130 C C . LYS D 4 409 ? 154.544 113.381 113.601 1.00 43.05 407 LYS T C 1
ATOM 14131 O O . LYS D 4 409 ? 153.965 113.421 112.514 1.00 43.05 407 LYS T O 1
ATOM 14137 N N . GLU D 4 410 ? 154.373 114.299 114.547 1.00 40.29 408 GLU T N 1
ATOM 14138 C CA . GLU D 4 410 ? 153.451 115.407 114.347 1.00 40.29 408 GLU T CA 1
ATOM 14139 C C . GLU D 4 410 ? 154.068 116.480 113.458 1.00 40.29 408 GLU T C 1
ATOM 14140 O O . GLU D 4 410 ? 155.242 116.833 113.599 1.00 40.29 408 GLU T O 1
ATOM 14146 N N . ASN D 4 411 ? 153.262 117.002 112.539 1.00 37.81 409 ASN T N 1
ATOM 14147 C CA . ASN D 4 411 ? 153.668 118.061 111.626 1.00 37.81 409 ASN T CA 1
ATOM 14148 C C . ASN D 4 411 ? 152.884 119.324 111.958 1.00 37.81 409 ASN T C 1
ATOM 14149 O O . ASN D 4 411 ? 151.651 119.297 112.002 1.00 37.81 409 ASN T O 1
ATOM 14154 N N . LYS D 4 412 ? 153.601 120.426 112.194 1.00 38.06 410 LYS T N 1
ATOM 14155 C CA . LYS D 4 412 ? 152.975 121.680 112.599 1.00 38.06 410 LYS T CA 1
ATOM 14156 C C . LYS D 4 412 ? 152.818 122.595 111.395 1.00 38.06 410 LYS T C 1
ATOM 14157 O O . LYS D 4 412 ? 153.832 122.988 110.796 1.00 38.06 410 LYS T O 1
ATOM 14163 N N . PRO D 4 413 ? 151.595 122.952 111.002 1.00 34.76 411 PRO T N 1
ATOM 14164 C CA . PRO D 4 413 ? 151.414 123.804 109.818 1.00 34.76 411 PRO T CA 1
ATOM 14165 C C . PRO D 4 413 ? 151.982 125.204 110.018 1.00 34.76 411 PRO T C 1
ATOM 14166 O O . PRO D 4 413 ? 151.939 125.765 111.114 1.00 34.76 411 PRO T O 1
ATOM 14170 N N . SER D 4 414 ? 152.511 125.769 108.930 1.00 33.76 412 SER T N 1
ATOM 14171 C CA . SER D 4 414 ? 153.064 127.120 108.982 1.00 33.76 412 SER T CA 1
ATOM 14172 C C . SER D 4 414 ? 151.965 128.172 109.070 1.00 33.76 412 SER T C 1
ATOM 14173 O O . SER D 4 414 ? 152.131 129.197 109.741 1.00 33.76 412 SER T O 1
ATOM 14176 N N . TYR D 4 415 ? 150.847 127.945 108.387 1.00 29.94 413 TYR T N 1
ATOM 14177 C CA . TYR D 4 415 ? 149.733 128.877 108.345 1.00 29.94 413 TYR T CA 1
ATOM 14178 C C . TYR D 4 415 ? 148.439 128.099 108.521 1.00 29.94 413 TYR T C 1
ATOM 14179 O O . TYR D 4 415 ? 148.297 126.995 107.988 1.00 29.94 413 TYR T O 1
ATOM 14188 N N . ILE D 4 416 ? 147.502 128.664 109.278 1.00 26.20 414 ILE T N 1
ATOM 14189 C CA . ILE D 4 416 ? 146.198 128.043 109.485 1.00 26.20 414 ILE T CA 1
ATOM 14190 C C . ILE D 4 416 ? 145.149 129.128 109.691 1.00 26.20 414 ILE T C 1
ATOM 14191 O O . ILE D 4 416 ? 145.358 130.072 110.460 1.00 26.20 414 ILE T O 1
ATOM 14196 N N . HIS D 4 417 ? 144.031 129.004 108.981 1.00 24.92 415 HIS T N 1
ATOM 14197 C CA . HIS D 4 417 ? 142.886 129.893 109.111 1.00 24.92 415 HIS T CA 1
ATOM 14198 C C . HIS D 4 417 ? 141.630 129.047 109.271 1.00 24.92 415 HIS T C 1
ATOM 14199 O O . HIS D 4 417 ? 141.398 128.125 108.484 1.00 24.92 415 HIS T O 1
ATOM 14206 N N . TYR D 4 418 ? 140.827 129.354 110.285 1.00 19.81 416 TYR T N 1
ATOM 14207 C CA . TYR D 4 418 ? 139.607 128.610 110.566 1.00 19.81 416 TYR T CA 1
ATOM 14208 C C . TYR D 4 418 ? 138.432 129.565 110.712 1.00 19.81 416 TYR T C 1
ATOM 14209 O O . TYR D 4 418 ? 138.526 130.569 111.423 1.00 19.81 416 TYR T O 1
ATOM 14218 N N . GLN D 4 419 ? 137.331 129.251 110.029 1.00 19.47 417 GLN T N 1
ATOM 14219 C CA . GLN D 4 419 ? 136.068 129.956 110.196 1.00 19.47 417 GLN T CA 1
ATOM 14220 C C . GLN D 4 419 ? 135.015 128.979 110.692 1.00 19.47 417 GLN T C 1
ATOM 14221 O O . GLN D 4 419 ? 134.717 128.000 109.992 1.00 19.47 417 GLN T O 1
ATOM 14227 N N . PRO D 4 420 ? 134.437 129.182 111.871 1.00 19.40 418 PRO T N 1
ATOM 14228 C CA . PRO D 4 420 ? 133.391 128.276 112.352 1.00 19.40 418 PRO T CA 1
ATOM 14229 C C . PRO D 4 420 ? 132.046 128.536 111.687 1.00 19.40 418 PRO T C 1
ATOM 14230 O O . PRO D 4 420 ? 131.758 129.627 111.196 1.00 19.40 418 PRO T O 1
ATOM 14234 N N . ALA D 4 421 ? 131.215 127.500 111.689 1.00 20.34 419 ALA T N 1
ATOM 14235 C CA . ALA D 4 421 ? 129.907 127.581 111.064 1.00 20.34 419 ALA T CA 1
ATOM 14236 C C . ALA D 4 421 ? 128.882 128.199 112.009 1.00 20.34 419 ALA T C 1
ATOM 14237 O O . ALA D 4 421 ? 129.075 128.279 113.223 1.00 20.34 419 ALA T O 1
ATOM 14239 N N . GLN D 4 422 ? 127.777 128.647 111.420 1.00 22.26 420 GLN T N 1
ATOM 14240 C CA . GLN D 4 422 ? 126.609 129.111 112.152 1.00 22.26 420 GLN T CA 1
ATOM 14241 C C . GLN D 4 422 ? 125.390 128.428 111.555 1.00 22.26 420 GLN T C 1
ATOM 14242 O O . GLN D 4 422 ? 125.256 128.367 110.330 1.00 22.26 420 GLN T O 1
ATOM 14248 N N . ASP D 4 423 ? 124.514 127.904 112.412 1.00 23.93 421 ASP T N 1
ATOM 14249 C CA . ASP D 4 423 ? 123.395 127.097 111.937 1.00 23.93 421 ASP T CA 1
ATOM 14250 C C . ASP D 4 423 ? 122.522 127.882 110.967 1.00 23.93 421 ASP T C 1
ATOM 14251 O O . ASP D 4 423 ? 122.002 128.951 111.299 1.00 23.93 421 ASP T O 1
ATOM 14256 N N . ARG D 4 424 ? 122.377 127.338 109.758 1.00 24.90 422 ARG T N 1
ATOM 14257 C CA . ARG D 4 424 ? 121.558 127.882 108.680 1.00 24.90 422 ARG T CA 1
ATOM 14258 C C . ARG D 4 424 ? 122.067 129.220 108.159 1.00 24.90 422 ARG T C 1
ATOM 14259 O O . ARG D 4 424 ? 121.324 129.944 107.493 1.00 24.90 422 ARG T O 1
ATOM 14267 N N . LEU D 4 425 ? 123.319 129.577 108.443 1.00 23.59 423 LEU T N 1
ATOM 14268 C CA . LEU D 4 425 ? 123.862 130.858 108.007 1.00 23.59 423 LEU T CA 1
ATOM 14269 C C . LEU D 4 425 ? 125.114 130.732 107.152 1.00 23.59 423 LEU T C 1
ATOM 14270 O O . LEU D 4 425 ? 125.189 131.361 106.092 1.00 23.59 423 LEU T O 1
ATOM 14275 N N . GLN D 4 426 ? 126.103 129.949 107.573 1.00 20.80 424 GLN T N 1
ATOM 14276 C CA . GLN D 4 426 ? 127.374 129.884 106.864 1.00 20.80 424 GLN T CA 1
ATOM 14277 C C . GLN D 4 426 ? 128.041 128.550 107.172 1.00 20.80 424 GLN T C 1
ATOM 14278 O O . GLN D 4 426 ? 127.732 127.919 108.188 1.00 20.80 424 GLN T O 1
ATOM 14284 N N . PRO D 4 427 ? 128.947 128.090 106.311 1.00 18.70 425 PRO T N 1
ATOM 14285 C CA . PRO D 4 427 ? 129.647 126.824 106.540 1.00 18.70 425 PRO T CA 1
ATOM 14286 C C . PRO D 4 427 ? 130.992 126.983 107.247 1.00 18.70 425 PRO T C 1
ATOM 14287 O O . PRO D 4 427 ? 131.463 128.087 107.520 1.00 18.70 425 PRO T O 1
ATOM 14291 N N . HIS D 4 428 ? 131.598 125.835 107.547 1.00 18.36 426 HIS T N 1
ATOM 14292 C CA . HIS D 4 428 ? 132.968 125.783 108.042 1.00 18.36 426 HIS T CA 1
ATOM 14293 C C . HIS D 4 428 ? 133.950 126.058 106.911 1.00 18.36 426 HIS T C 1
ATOM 14294 O O . HIS D 4 428 ? 133.709 125.686 105.761 1.00 18.36 426 HIS T O 1
ATOM 14301 N N . LEU D 4 429 ? 135.067 126.703 107.241 1.00 20.10 427 LEU T N 1
ATOM 14302 C CA . LEU D 4 429 ? 136.182 126.855 106.314 1.00 20.10 427 LEU T CA 1
ATOM 14303 C C . LEU D 4 429 ? 137.486 126.602 107.053 1.00 20.10 427 LEU T C 1
ATOM 14304 O O . LEU D 4 429 ? 137.702 127.145 108.139 1.00 20.10 427 LEU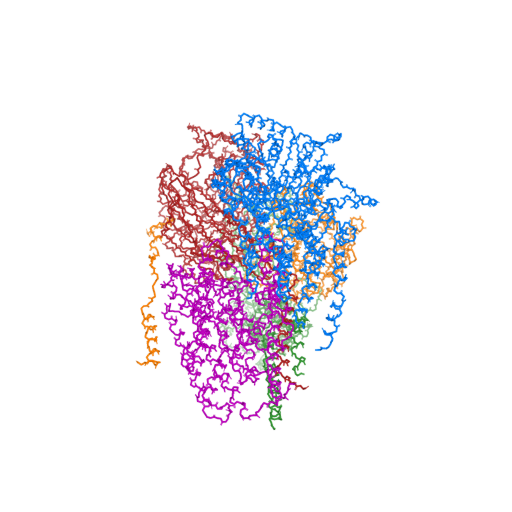 T O 1
ATOM 14309 N N . LEU D 4 430 ? 138.354 125.787 106.458 1.00 22.36 428 LEU T N 1
ATOM 14310 C CA . LEU D 4 430 ? 139.649 125.444 107.028 1.00 22.36 428 LEU T CA 1
ATOM 14311 C C . LEU D 4 430 ? 140.702 125.527 105.933 1.00 22.36 428 LEU T C 1
ATOM 14312 O O . LEU D 4 430 ? 140.517 124.963 104.852 1.00 22.36 428 LEU T O 1
ATOM 14317 N N . GLU D 4 431 ? 141.802 126.225 106.212 1.00 24.86 429 GLU T N 1
ATOM 14318 C CA . GLU D 4 431 ? 142.846 126.469 105.220 1.00 24.86 429 GLU T CA 1
ATOM 14319 C C . GLU D 4 431 ? 144.203 126.322 105.890 1.00 24.86 429 GLU T C 1
ATOM 14320 O O . GLU D 4 431 ? 144.488 127.021 106.866 1.00 24.86 429 GLU T O 1
ATOM 14326 N N . MET D 4 432 ? 145.040 125.425 105.369 1.00 25.29 430 MET T N 1
ATOM 14327 C CA . MET D 4 432 ? 146.323 125.102 105.979 1.00 25.29 430 MET T CA 1
ATOM 14328 C C . MET D 4 432 ? 147.425 125.072 104.930 1.00 25.29 430 MET T C 1
ATOM 14329 O O . MET D 4 432 ? 147.178 124.809 103.751 1.00 25.29 430 MET T O 1
ATOM 14334 N N . LEU D 4 433 ? 148.651 125.342 105.378 1.00 26.59 431 LEU T N 1
ATOM 14335 C CA . LEU D 4 433 ? 149.855 125.268 104.553 1.00 26.59 431 LEU T CA 1
ATOM 14336 C C . LEU D 4 433 ? 150.823 124.295 105.217 1.00 26.59 431 LEU T C 1
ATOM 14337 O O . LEU D 4 433 ? 151.315 124.559 106.318 1.00 26.59 431 LEU T O 1
ATOM 14342 N N . ILE D 4 434 ? 151.100 123.177 104.548 1.00 26.95 432 ILE T N 1
ATOM 14343 C CA . ILE D 4 434 ? 151.845 122.064 105.124 1.00 26.95 432 ILE T CA 1
ATOM 14344 C C . ILE D 4 434 ? 153.013 121.711 104.213 1.00 26.95 432 ILE T C 1
ATOM 14345 O O . ILE D 4 434 ? 152.852 121.612 102.993 1.00 26.95 432 ILE T O 1
ATOM 14350 N N . GLN D 4 435 ? 154.185 121.512 104.811 1.00 29.63 433 GLN T N 1
ATOM 14351 C CA . GLN D 4 435 ? 155.359 121.031 104.094 1.00 29.63 433 GLN T CA 1
ATOM 14352 C C . GLN D 4 435 ? 155.406 119.509 104.154 1.00 29.63 433 GLN T C 1
ATOM 14353 O O . GLN D 4 435 ? 155.386 118.925 105.242 1.00 29.63 433 GLN T O 1
ATOM 14359 N N . LEU D 4 436 ? 155.469 118.870 102.984 1.00 27.97 434 LEU T N 1
ATOM 14360 C CA . LEU D 4 436 ? 155.392 117.417 102.889 1.00 27.97 434 LEU T CA 1
ATOM 14361 C C . LEU D 4 436 ? 156.787 116.824 102.796 1.00 27.97 434 LEU T C 1
ATOM 14362 O O . LEU D 4 436 ? 157.534 117.180 101.872 1.00 27.97 434 LEU T O 1
ATOM 14367 N N . PRO D 4 437 ? 157.182 115.933 103.704 1.00 28.99 435 PRO T N 1
ATOM 14368 C CA . PRO D 4 437 ? 158.502 115.301 103.593 1.00 28.99 435 PRO T CA 1
ATOM 14369 C C . PRO D 4 437 ? 158.570 114.309 102.441 1.00 28.99 435 PRO T C 1
ATOM 14370 O O . PRO D 4 437 ? 157.560 113.761 101.997 1.00 28.99 435 PRO T O 1
ATOM 14374 N N . ALA D 4 438 ? 159.791 114.083 101.962 1.00 32.46 436 ALA T N 1
ATOM 14375 C CA . ALA D 4 438 ? 160.005 113.276 100.768 1.00 32.46 436 ALA T CA 1
ATOM 14376 C C . ALA D 4 438 ? 159.757 111.796 101.034 1.00 32.46 436 ALA T C 1
ATOM 14377 O O . ALA D 4 438 ? 160.059 111.282 102.114 1.00 32.46 436 ALA T O 1
ATOM 14379 N N . ASN D 4 439 ? 159.207 111.114 100.029 1.00 34.01 437 ASN T N 1
ATOM 14380 C CA . ASN D 4 439 ? 158.970 109.671 100.050 1.00 34.01 437 ASN T CA 1
ATOM 14381 C C . ASN D 4 439 ? 158.171 109.258 101.286 1.00 34.01 437 ASN T C 1
ATOM 14382 O O . ASN D 4 439 ? 158.612 108.456 102.108 1.00 34.01 437 ASN T O 1
ATOM 14387 N N . SER D 4 440 ? 156.967 109.813 101.399 1.00 29.87 438 SER T N 1
ATOM 14388 C CA . SER D 4 440 ? 156.172 109.627 102.604 1.00 29.87 438 SER T CA 1
ATOM 14389 C C . SER D 4 440 ? 154.700 109.866 102.297 1.00 29.87 438 SER T C 1
ATOM 14390 O O . SER D 4 440 ? 154.333 110.322 101.213 1.00 29.87 438 SER T O 1
ATOM 14393 N N . VAL D 4 441 ? 153.860 109.542 103.278 1.00 25.94 439 VAL T N 1
ATOM 14394 C CA . VAL D 4 441 ? 152.429 109.814 103.237 1.00 25.94 439 VAL T CA 1
ATOM 14395 C C . VAL D 4 441 ? 152.041 110.534 104.523 1.00 25.94 439 VAL T C 1
ATOM 14396 O O . VAL D 4 441 ? 152.498 110.173 105.613 1.00 25.94 439 VAL T O 1
ATOM 14400 N N . THR D 4 442 ? 151.218 111.572 104.389 1.00 25.48 440 THR T N 1
ATOM 14401 C CA . THR D 4 442 ? 150.768 112.400 105.499 1.00 25.48 440 THR T CA 1
ATOM 14402 C C . THR D 4 442 ? 149.256 112.287 105.634 1.00 25.48 440 THR T C 1
ATOM 14403 O O . THR D 4 442 ? 148.538 112.258 104.632 1.00 25.48 440 THR T O 1
ATOM 14407 N N . LYS D 4 443 ? 148.771 112.215 106.873 1.00 24.04 441 LYS T N 1
ATOM 14408 C CA . LYS D 4 443 ? 147.346 112.086 107.150 1.00 24.04 441 LYS T CA 1
ATOM 14409 C C . LYS D 4 443 ? 146.846 113.282 107.950 1.00 24.04 441 LYS T C 1
ATOM 14410 O O . LYS D 4 443 ? 147.521 113.744 108.874 1.00 24.04 441 LYS T O 1
ATOM 14416 N N . VAL D 4 444 ? 145.662 113.776 107.588 1.00 23.12 442 VAL T N 1
ATOM 14417 C CA . VAL D 4 444 ? 144.997 114.886 108.264 1.00 23.12 442 VAL T CA 1
ATOM 14418 C C . VAL D 4 444 ? 143.607 114.420 108.678 1.00 23.12 442 VAL T C 1
ATOM 14419 O O . VAL D 4 444 ? 142.873 113.858 107.858 1.00 23.12 442 VAL T O 1
ATOM 14423 N N . SER D 4 445 ? 143.241 114.650 109.941 1.00 22.74 443 SER T N 1
ATOM 14424 C CA . SER D 4 445 ? 141.980 114.141 110.471 1.00 22.74 443 SER T CA 1
ATOM 14425 C C . SER D 4 445 ? 141.322 115.163 111.388 1.00 22.74 443 SER T C 1
ATOM 14426 O O . SER D 4 445 ? 141.996 115.971 112.028 1.00 22.74 443 SER T O 1
ATOM 14429 N N . ILE D 4 446 ? 139.991 115.108 111.449 1.00 21.57 444 ILE T N 1
ATOM 14430 C CA . ILE D 4 446 ? 139.205 115.945 112.353 1.00 21.57 444 ILE T CA 1
ATOM 14431 C C . ILE D 4 446 ? 137.871 115.256 112.629 1.00 21.57 444 ILE T C 1
ATOM 14432 O O . ILE D 4 446 ? 137.280 114.641 111.739 1.00 21.57 444 ILE T O 1
ATOM 14437 N N . GLN D 4 447 ? 137.397 115.368 113.868 1.00 21.56 445 GLN T N 1
ATOM 14438 C CA . GLN D 4 447 ? 136.153 114.740 114.296 1.00 21.56 445 GLN T CA 1
ATOM 14439 C C . GLN D 4 447 ? 134.952 115.649 114.052 1.00 21.56 445 GLN T C 1
ATOM 14440 O O . GLN D 4 447 ? 135.068 116.876 114.052 1.00 21.56 445 GLN T O 1
ATOM 14446 N N . PHE D 4 448 ? 133.788 115.029 113.855 1.00 19.31 446 PHE T N 1
ATOM 14447 C CA . PHE D 4 448 ? 132.538 115.751 113.673 1.00 19.31 446 PHE T CA 1
ATOM 14448 C C . PHE D 4 448 ? 131.401 115.028 114.387 1.00 19.31 446 PHE T C 1
ATOM 14449 O O . PHE D 4 448 ? 131.515 113.859 114.758 1.00 19.31 446 PHE T O 1
ATOM 14457 N N . GLU D 4 449 ? 130.299 115.753 114.586 1.00 22.51 447 GLU T N 1
ATOM 14458 C CA . GLU D 4 449 ? 129.064 115.209 115.137 1.00 22.51 447 GLU T CA 1
ATOM 14459 C C . GLU D 4 449 ? 127.895 115.536 114.218 1.00 22.51 447 GLU T C 1
ATOM 14460 O O . GLU D 4 449 ? 127.832 116.624 113.642 1.00 22.51 447 GLU T O 1
ATOM 14466 N N . ARG D 4 450 ? 126.970 114.591 114.087 1.00 20.23 448 ARG T N 1
ATOM 14467 C CA . ARG D 4 450 ? 125.805 114.753 113.230 1.00 20.23 448 ARG T CA 1
ATOM 14468 C C . ARG D 4 450 ? 124.665 115.430 113.982 1.00 20.23 448 ARG T C 1
ATOM 14469 O O . ARG D 4 450 ? 124.529 115.294 115.200 1.00 20.23 448 ARG T O 1
ATOM 14477 N N . ALA D 4 451 ? 123.833 116.150 113.237 1.00 21.64 449 ALA T N 1
ATOM 14478 C CA . ALA D 4 451 ? 122.734 116.916 113.802 1.00 21.64 449 ALA T CA 1
ATOM 14479 C C . ALA D 4 451 ? 121.391 116.352 113.355 1.00 21.64 449 ALA T C 1
ATOM 14480 O O . ALA D 4 451 ? 121.281 115.718 112.303 1.00 21.64 449 ALA T O 1
ATOM 14482 N N . LEU D 4 452 ? 120.371 116.586 114.177 1.00 22.84 450 LEU T N 1
ATOM 14483 C CA . LEU D 4 452 ? 118.990 116.252 113.850 1.00 22.84 450 LEU T CA 1
ATOM 14484 C C . LEU D 4 452 ? 118.281 117.522 113.393 1.00 22.84 450 LEU T C 1
ATOM 14485 O O . LEU D 4 452 ? 118.288 118.530 114.106 1.00 22.84 450 LEU T O 1
ATOM 14490 N N . LEU D 4 453 ? 117.679 117.473 112.211 1.00 25.33 451 LEU T N 1
ATOM 14491 C CA . LEU D 4 453 ? 117.032 118.631 111.615 1.00 25.33 451 LEU T CA 1
ATOM 14492 C C . LEU D 4 453 ? 115.522 118.578 111.824 1.00 25.33 451 LEU T C 1
ATOM 14493 O O . LEU D 4 453 ? 114.967 117.607 112.342 1.00 25.33 451 LEU T O 1
ATOM 14498 N N . LYS D 4 454 ? 114.857 119.653 111.412 1.00 28.18 452 LYS T N 1
ATOM 14499 C CA . LYS D 4 454 ? 113.403 119.680 111.405 1.00 28.18 452 LYS T CA 1
ATOM 14500 C C . LYS D 4 454 ? 112.868 118.840 110.252 1.00 28.18 452 LYS T C 1
ATOM 14501 O O . LYS D 4 454 ? 113.539 118.638 109.237 1.00 28.18 452 LYS T O 1
ATOM 14507 N N . TRP D 4 455 ? 111.638 118.350 110.414 1.00 32.39 453 TRP T N 1
ATOM 14508 C CA . TRP D 4 455 ? 111.072 117.427 109.438 1.00 32.39 453 TRP T CA 1
ATOM 14509 C C . TRP D 4 455 ? 110.854 118.070 108.074 1.00 32.39 453 TRP T C 1
ATOM 14510 O O . TRP D 4 455 ? 110.735 117.351 107.077 1.00 32.39 453 TRP T O 1
ATOM 14521 N N . THR D 4 456 ? 110.807 119.396 107.999 1.00 30.93 454 THR T N 1
ATOM 14522 C CA . THR D 4 456 ? 110.607 120.092 106.735 1.00 30.93 454 THR T CA 1
ATOM 14523 C C . THR D 4 456 ? 111.908 120.452 106.025 1.00 30.93 454 THR T C 1
ATOM 14524 O O . THR D 4 456 ? 111.857 121.037 104.940 1.00 30.93 454 THR T O 1
ATOM 14528 N N . GLU D 4 457 ? 113.064 120.117 106.597 1.00 29.67 455 GLU T N 1
ATOM 14529 C CA . GLU D 4 457 ? 114.354 120.509 106.041 1.00 29.67 455 GLU T CA 1
ATOM 14530 C C . GLU D 4 457 ? 115.063 119.378 105.306 1.00 29.67 455 GLU T C 1
ATOM 14531 O O . GLU D 4 457 ? 116.232 119.531 104.940 1.00 29.67 455 GLU T O 1
ATOM 14537 N N . TYR D 4 458 ? 114.398 118.254 105.082 1.00 30.36 456 TYR T N 1
ATOM 14538 C CA . TYR D 4 458 ? 114.985 117.147 104.344 1.00 30.36 456 TYR T CA 1
ATOM 14539 C C . TYR D 4 458 ? 114.546 117.195 102.881 1.00 30.36 456 TYR T C 1
ATOM 14540 O O . TYR D 4 458 ? 113.606 117.899 102.507 1.00 30.36 456 TYR T O 1
ATOM 14549 N N . THR D 4 459 ? 115.251 116.436 102.051 1.00 36.67 457 THR T N 1
ATOM 14550 C CA . THR D 4 459 ? 114.968 116.369 100.624 1.00 36.67 457 THR T CA 1
ATOM 14551 C C . THR D 4 459 ? 113.832 115.387 100.358 1.00 36.67 457 THR T C 1
ATOM 14552 O O . THR D 4 459 ? 113.405 114.657 101.254 1.00 36.67 457 THR T O 1
ATOM 14556 N N . PRO D 4 460 ? 113.295 115.361 99.132 1.00 39.26 458 PRO T N 1
ATOM 14557 C CA . PRO D 4 460 ? 112.276 114.347 98.810 1.00 39.26 458 PRO T CA 1
ATOM 14558 C C . PRO D 4 460 ? 112.748 112.913 98.998 1.00 39.26 458 PRO T C 1
ATOM 14559 O O . PRO D 4 460 ? 111.920 112.034 99.264 1.00 39.26 458 PRO T O 1
ATOM 14563 N N . ASP D 4 461 ? 114.045 112.643 98.863 1.00 39.26 459 ASP T N 1
ATOM 14564 C CA . ASP D 4 461 ? 114.575 111.318 99.166 1.00 39.26 459 ASP T CA 1
ATOM 14565 C C . ASP D 4 461 ? 115.534 111.402 100.349 1.00 39.26 459 ASP T C 1
ATOM 14566 O O . ASP D 4 461 ? 116.758 111.414 100.166 1.00 39.26 459 ASP T O 1
ATOM 14571 N N . PRO D 4 462 ? 115.015 111.441 101.581 1.00 37.98 460 PRO T N 1
ATOM 14572 C CA . PRO D 4 462 ? 115.871 111.723 102.741 1.00 37.98 460 PRO T CA 1
ATOM 14573 C C . PRO D 4 462 ? 116.751 110.567 103.189 1.00 37.98 460 PRO T C 1
ATOM 14574 O O . PRO D 4 462 ? 117.621 110.780 104.043 1.00 37.98 460 PRO T O 1
ATOM 14578 N N . ASN D 4 463 ? 116.570 109.363 102.651 1.00 36.85 461 ASN T N 1
ATOM 14579 C CA . ASN D 4 463 ? 117.379 108.214 103.036 1.00 36.85 461 ASN T CA 1
ATOM 14580 C C . ASN D 4 463 ? 118.572 107.999 102.115 1.00 36.85 461 ASN T C 1
ATOM 14581 O O . ASN D 4 463 ? 119.225 106.956 102.196 1.00 36.85 461 ASN T O 1
ATOM 14586 N N . HIS D 4 464 ? 118.868 108.961 101.243 1.00 31.81 462 HIS T N 1
ATOM 14587 C CA . HIS D 4 464 ? 120.033 108.888 100.372 1.00 31.81 462 HIS T CA 1
ATOM 14588 C C . HIS D 4 464 ? 121.281 109.450 101.047 1.00 31.81 462 HIS T C 1
ATOM 14589 O O . HIS D 4 464 ? 122.331 108.802 101.049 1.00 31.81 462 HIS T O 1
ATOM 14596 N N . GLY D 4 465 ? 121.185 110.639 101.626 1.00 26.40 463 GLY T N 1
ATOM 14597 C CA . GLY D 4 465 ? 122.283 111.255 102.341 1.00 26.40 463 GLY T CA 1
ATOM 14598 C C . GLY D 4 465 ? 122.611 112.636 101.806 1.00 26.40 463 GLY T C 1
ATOM 14599 O O . GLY D 4 465 ? 122.014 113.125 100.849 1.00 26.40 463 GLY T O 1
ATOM 14600 N N . PHE D 4 466 ? 123.589 113.261 102.456 1.00 23.24 464 PHE T N 1
ATOM 14601 C CA . PHE D 4 466 ? 124.095 114.574 102.089 1.00 23.24 464 PHE T CA 1
ATOM 14602 C C . PHE D 4 466 ? 125.523 114.456 101.573 1.00 23.24 464 PHE T C 1
ATOM 14603 O O . PHE D 4 466 ? 126.218 113.471 101.829 1.00 23.24 464 PHE T O 1
ATOM 14611 N N . TYR D 4 467 ? 125.962 115.481 100.848 1.00 23.21 465 TYR T N 1
ATOM 14612 C CA . TYR D 4 467 ? 127.260 115.475 100.184 1.00 23.21 465 TYR T CA 1
ATOM 14613 C C . TYR D 4 467 ? 128.179 116.527 100.784 1.00 23.21 465 TYR T C 1
ATOM 14614 O O . TYR D 4 467 ? 127.773 117.677 100.979 1.00 23.21 465 TYR T O 1
ATOM 14623 N N . VAL D 4 468 ? 129.411 116.127 101.074 1.00 21.65 466 VAL T N 1
ATOM 14624 C CA . VAL D 4 468 ? 130.489 117.056 101.385 1.00 21.65 466 VAL T CA 1
ATOM 14625 C C . VAL D 4 468 ? 131.259 117.328 100.101 1.00 21.65 466 VAL T C 1
ATOM 14626 O O . VAL D 4 468 ? 131.645 116.394 99.389 1.00 21.65 466 VAL T O 1
ATOM 14630 N N . SER D 4 469 ? 131.476 118.605 99.798 1.00 22.28 467 SER T N 1
ATOM 14631 C CA . SER D 4 469 ? 132.092 118.980 98.536 1.00 22.28 467 SER T CA 1
ATOM 14632 C C . SER D 4 469 ? 133.561 118.555 98.495 1.00 22.28 467 SER T C 1
ATOM 14633 O O . SER D 4 469 ? 134.215 118.447 99.534 1.00 22.28 467 SER T O 1
ATOM 14636 N N . PRO D 4 470 ? 134.093 118.291 97.302 1.00 22.35 468 PRO T N 1
ATOM 14637 C CA . PRO D 4 470 ? 135.503 117.904 97.185 1.00 22.35 468 PRO T CA 1
ATOM 14638 C C . PRO D 4 470 ? 136.443 119.001 97.664 1.00 22.35 468 PRO T C 1
ATOM 14639 O O . PRO D 4 470 ? 136.137 120.190 97.581 1.00 22.35 468 PRO T O 1
ATOM 14643 N N . SER D 4 471 ? 137.597 118.585 98.175 1.00 21.46 469 SER T N 1
ATOM 14644 C CA . SER D 4 471 ? 138.598 119.498 98.706 1.00 21.46 469 SER T CA 1
ATOM 14645 C C . SER D 4 471 ? 139.637 119.851 97.648 1.00 21.46 469 SER T C 1
ATOM 14646 O O . SER D 4 471 ? 139.848 119.113 96.685 1.00 21.46 469 SER T O 1
ATOM 14649 N N . VAL D 4 472 ? 140.291 120.994 97.845 1.00 20.89 470 VAL T N 1
ATOM 14650 C CA . VAL D 4 472 ? 141.199 121.578 96.865 1.00 20.89 470 VAL T CA 1
ATOM 14651 C C . VAL D 4 472 ? 142.625 121.511 97.391 1.00 20.89 470 VAL T C 1
ATOM 14652 O O . VAL D 4 472 ? 142.880 121.794 98.566 1.00 20.89 470 VAL T O 1
ATOM 14656 N N . LEU D 4 473 ? 143.554 121.136 96.514 1.00 21.01 471 LEU T N 1
ATOM 14657 C CA . LEU D 4 473 ? 144.973 121.049 96.832 1.00 21.01 471 LEU T CA 1
ATOM 14658 C C . LEU D 4 473 ? 145.770 121.797 95.775 1.00 21.01 471 LEU T C 1
ATOM 14659 O O . LEU D 4 473 ? 145.604 121.545 94.579 1.00 21.01 471 LEU T O 1
ATOM 14664 N N . SER D 4 474 ? 146.641 122.705 96.215 1.00 22.60 472 SER T N 1
ATOM 14665 C CA . SER D 4 474 ? 147.468 123.514 95.329 1.00 22.60 472 SER T CA 1
ATOM 14666 C C . SER D 4 474 ? 148.926 123.395 95.744 1.00 22.60 472 SER T C 1
ATOM 14667 O O . SER D 4 474 ? 149.240 123.428 96.935 1.00 22.60 472 SER T O 1
ATOM 14670 N N . ALA D 4 475 ? 149.818 123.267 94.763 1.00 24.95 473 ALA T N 1
ATOM 14671 C CA . ALA D 4 475 ? 151.230 123.075 95.063 1.00 24.95 473 ALA T CA 1
ATOM 14672 C C . ALA D 4 475 ? 152.076 123.449 93.856 1.00 24.95 473 ALA T C 1
ATOM 14673 O O . ALA D 4 475 ? 151.583 123.540 92.730 1.00 24.95 473 ALA T O 1
ATOM 14675 N N . LEU D 4 476 ? 153.365 123.666 94.115 1.00 29.78 474 LEU T N 1
ATOM 14676 C CA . LEU D 4 476 ? 154.382 123.821 93.074 1.00 29.78 474 LEU T CA 1
ATOM 14677 C C . LEU D 4 476 ? 155.232 122.554 93.077 1.00 29.78 474 LEU T C 1
ATOM 14678 O O . LEU D 4 476 ? 156.060 122.352 93.967 1.00 29.78 474 LEU T O 1
ATOM 14683 N N . VAL D 4 477 ? 155.026 121.704 92.077 1.00 31.37 475 VAL T N 1
ATOM 14684 C CA . VAL D 4 477 ? 155.658 120.388 92.011 1.00 31.37 475 VAL T CA 1
ATOM 14685 C C . VAL D 4 477 ? 156.995 120.497 91.282 1.00 31.37 475 VAL T C 1
ATOM 14686 O O . VAL D 4 477 ? 157.084 121.182 90.254 1.00 31.37 475 VAL T O 1
ATOM 14690 N N . PRO D 4 478 ? 158.054 119.856 91.777 1.00 34.19 476 PRO T N 1
ATOM 14691 C CA . PRO D 4 478 ? 159.351 119.923 91.092 1.00 34.19 476 PRO T CA 1
ATOM 14692 C C . PRO D 4 478 ? 159.310 119.264 89.720 1.00 34.19 476 PRO T C 1
ATOM 14693 O O . PRO D 4 478 ? 158.496 118.383 89.442 1.00 34.19 476 PRO T O 1
ATOM 14697 N N . SER D 4 479 ? 160.220 119.709 88.858 1.00 40.80 477 SER T N 1
ATOM 14698 C CA . SER D 4 479 ? 160.254 119.315 87.457 1.00 40.80 477 SER T CA 1
ATOM 14699 C C . SER D 4 479 ? 161.487 118.473 87.150 1.00 40.80 477 SER T C 1
ATOM 14700 O O . SER D 4 479 ? 162.548 118.648 87.755 1.00 40.80 477 SER T O 1
ATOM 14703 N N . MET D 4 480 ? 161.332 117.553 86.196 1.00 49.31 478 MET T N 1
ATOM 14704 C CA . MET D 4 480 ? 162.467 116.755 85.741 1.00 49.31 478 MET T CA 1
ATOM 14705 C C . MET D 4 480 ? 163.403 117.572 84.859 1.00 49.31 478 MET T C 1
ATOM 14706 O O . MET D 4 480 ? 164.628 117.432 84.947 1.00 49.31 478 MET T O 1
ATOM 14711 N N . VAL D 4 481 ? 162.848 118.427 84.002 1.00 48.31 479 VAL T N 1
ATOM 14712 C CA . VAL D 4 481 ? 163.625 119.218 83.058 1.00 48.31 479 VAL T CA 1
ATOM 14713 C C . VAL D 4 481 ? 163.273 120.686 83.252 1.00 48.31 479 VAL T C 1
ATOM 14714 O O . VAL D 4 481 ? 162.160 121.027 83.663 1.00 48.31 479 VAL T O 1
ATOM 14718 N N . ALA D 4 482 ? 164.236 121.558 82.960 1.00 49.95 480 ALA T N 1
ATOM 14719 C CA . ALA D 4 482 ? 164.037 122.997 83.052 1.00 49.95 480 ALA T CA 1
ATOM 14720 C C . ALA D 4 482 ? 163.393 123.525 81.777 1.00 49.95 480 ALA T C 1
ATOM 14721 O O . ALA D 4 482 ? 163.771 123.136 80.668 1.00 49.95 480 ALA T O 1
ATOM 14723 N N . ALA D 4 483 ? 162.424 124.421 81.941 1.00 53.55 481 ALA T N 1
ATOM 14724 C CA . ALA D 4 483 ? 161.660 124.967 80.829 1.00 53.55 481 ALA T CA 1
ATOM 14725 C C . ALA D 4 483 ? 162.095 126.394 80.522 1.00 53.55 481 ALA T C 1
ATOM 14726 O O . ALA D 4 483 ? 162.418 127.167 81.428 1.00 53.55 481 ALA T O 1
ATOM 14728 N N . LYS D 4 484 ? 162.103 126.733 79.235 1.00 57.76 482 LYS T N 1
ATOM 14729 C CA . LYS D 4 484 ? 162.456 128.051 78.732 1.00 57.76 482 LYS T CA 1
ATOM 14730 C C . LYS D 4 484 ? 161.260 128.992 78.797 1.00 57.76 482 LYS T C 1
ATOM 14731 O O . LYS D 4 484 ? 160.108 128.549 78.836 1.00 57.76 482 LYS T O 1
ATOM 14733 N N . PRO D 4 485 ? 161.500 130.304 78.825 1.00 61.51 483 PRO T N 1
ATOM 14734 C CA . PRO D 4 485 ? 160.382 131.255 78.750 1.00 61.51 483 PRO T CA 1
ATOM 14735 C C . PRO D 4 485 ? 159.634 131.123 77.432 1.00 61.51 483 PRO T C 1
ATOM 14736 O O . PRO D 4 485 ? 160.207 130.770 76.399 1.00 61.51 483 PRO T O 1
ATOM 14740 N N . VAL D 4 486 ? 158.337 131.417 77.475 1.00 59.08 484 VAL T N 1
ATOM 14741 C CA . VAL D 4 486 ? 157.449 131.170 76.348 1.00 59.08 484 VAL T CA 1
ATOM 14742 C C . VAL D 4 486 ? 156.587 132.400 76.092 1.00 59.08 484 VAL T C 1
ATOM 14743 O O . VAL D 4 486 ? 156.220 133.132 77.017 1.00 59.08 484 VAL T O 1
ATOM 14747 N N . ASP D 4 487 ? 156.280 132.631 74.818 1.00 54.53 485 ASP T N 1
ATOM 14748 C CA . ASP D 4 487 ? 155.402 133.712 74.388 1.00 54.53 485 ASP T CA 1
ATOM 14749 C C . ASP D 4 487 ? 154.039 133.127 74.040 1.00 54.53 485 ASP T C 1
ATOM 14750 O O . ASP D 4 487 ? 153.951 132.170 73.265 1.00 54.53 485 ASP T O 1
ATOM 14755 N N . TRP D 4 488 ? 152.981 133.706 74.612 1.00 47.53 486 TRP T N 1
ATOM 14756 C CA . TRP D 4 488 ? 151.664 133.082 74.547 1.00 47.53 486 TRP T CA 1
ATOM 14757 C C . TRP D 4 488 ? 151.040 133.136 73.158 1.00 47.53 486 TRP T C 1
ATOM 14758 O O . TRP D 4 488 ? 150.148 132.333 72.867 1.00 47.53 486 TRP T O 1
ATOM 14769 N N . GLU D 4 489 ? 151.476 134.051 72.295 1.00 51.48 487 GLU T N 1
ATOM 14770 C CA . GLU D 4 489 ? 150.898 134.141 70.961 1.00 51.48 487 GLU T CA 1
ATOM 14771 C C . GLU D 4 489 ? 151.503 133.149 69.976 1.00 51.48 487 GLU T C 1
ATOM 14772 O O . GLU D 4 489 ? 150.960 132.985 68.879 1.00 51.48 487 GLU T O 1
ATOM 14778 N N . GLU D 4 490 ? 152.599 132.482 70.334 1.00 51.72 488 GLU T N 1
ATOM 14779 C CA . GLU D 4 490 ? 153.265 131.547 69.436 1.00 51.72 488 GLU T CA 1
ATOM 14780 C C . GLU D 4 490 ? 153.331 130.136 70.003 1.00 51.72 488 GLU T C 1
ATOM 14781 O O . GLU D 4 490 ? 153.969 129.266 69.400 1.00 51.72 488 GLU T O 1
ATOM 14783 N N . SER D 4 491 ? 152.698 129.885 71.138 1.00 45.59 489 SER T N 1
ATOM 14784 C CA . SER D 4 491 ? 152.722 128.585 71.780 1.00 45.59 489 SER T CA 1
ATOM 14785 C C . SER D 4 491 ? 151.379 127.884 71.629 1.00 45.59 489 SER T C 1
ATOM 14786 O O . SER D 4 491 ? 150.352 128.528 71.396 1.00 45.59 489 SER T O 1
ATOM 14789 N N . PRO D 4 492 ? 151.355 126.555 71.728 1.00 40.05 490 PRO T N 1
ATOM 14790 C CA . PRO D 4 492 ? 150.074 125.841 71.712 1.00 40.05 490 PRO T CA 1
ATOM 14791 C C . PRO D 4 492 ? 149.189 126.268 72.874 1.00 40.05 490 PRO T C 1
ATOM 14792 O O . PRO D 4 492 ? 149.669 126.676 73.933 1.00 40.05 490 PRO T O 1
ATOM 14796 N N . LEU D 4 493 ? 147.874 126.175 72.657 1.00 35.01 491 LEU T N 1
ATOM 14797 C CA . LEU D 4 493 ? 146.914 126.668 73.641 1.00 35.01 491 LEU T CA 1
ATOM 14798 C C . LEU D 4 493 ? 146.954 125.875 74.943 1.00 35.01 491 LEU T C 1
ATOM 14799 O O . LEU D 4 493 ? 146.601 126.412 75.997 1.00 35.01 491 LEU T O 1
ATOM 14804 N N . PHE D 4 494 ? 147.369 124.606 74.902 1.00 34.63 492 PHE T N 1
ATOM 14805 C CA . PHE D 4 494 ? 147.438 123.827 76.133 1.00 34.63 492 PHE T CA 1
ATOM 14806 C C . PHE D 4 494 ? 148.679 124.137 76.961 1.00 34.63 492 PHE T C 1
ATOM 14807 O O . PHE D 4 494 ? 148.810 123.609 78.069 1.00 34.63 492 PHE T O 1
ATOM 14815 N N . ASN D 4 495 ? 149.581 124.977 76.457 1.00 37.94 493 ASN T N 1
ATOM 14816 C CA . ASN D 4 495 ? 150.776 125.388 77.180 1.00 37.94 493 ASN T CA 1
ATOM 14817 C C . ASN D 4 495 ? 150.662 126.780 77.792 1.00 37.94 493 ASN T C 1
ATOM 14818 O O . ASN D 4 495 ? 151.644 127.272 78.353 1.00 37.94 493 ASN T O 1
ATOM 14823 N N . SER D 4 496 ? 149.503 127.429 77.701 1.00 35.81 494 SER T N 1
ATOM 14824 C CA . SER D 4 496 ? 149.345 128.813 78.141 1.00 35.81 494 SER T CA 1
ATOM 14825 C C . SER D 4 496 ? 148.093 128.978 78.994 1.00 35.81 494 SER T C 1
ATOM 14826 O O . SER D 4 496 ? 147.322 129.925 78.834 1.00 35.81 494 SER T O 1
ATOM 14829 N N . LEU D 4 497 ? 147.881 128.056 79.929 1.00 33.60 495 LEU T N 1
ATOM 14830 C CA . LEU D 4 497 ? 146.750 128.126 80.847 1.00 33.60 495 LEU T CA 1
ATOM 14831 C C . LEU D 4 497 ? 147.105 128.776 82.178 1.00 33.60 495 LEU T C 1
ATOM 14832 O O . LEU D 4 497 ? 146.305 129.544 82.718 1.00 33.60 495 LEU T O 1
ATOM 14837 N N . PHE D 4 498 ? 148.294 128.494 82.713 1.00 35.61 496 PHE T N 1
ATOM 14838 C CA . PHE D 4 498 ? 148.768 129.050 83.968 1.00 35.61 496 PHE T CA 1
ATOM 14839 C C . PHE D 4 498 ? 150.037 129.861 83.745 1.00 35.61 496 PHE T C 1
ATOM 14840 O O . PHE D 4 498 ? 150.940 129.408 83.034 1.00 35.61 496 PHE T O 1
ATOM 14848 N N . PRO D 4 499 ? 150.136 131.057 84.324 1.00 39.30 497 PRO T N 1
ATOM 14849 C CA . PRO D 4 499 ? 151.403 131.795 84.265 1.00 39.30 497 PRO T CA 1
ATOM 14850 C C . PRO D 4 499 ? 152.507 131.051 85.001 1.00 39.30 497 PRO T C 1
ATOM 14851 O O . PRO D 4 499 ? 152.274 130.417 86.032 1.00 39.30 497 PRO T O 1
ATOM 14855 N N . VAL D 4 500 ? 153.720 131.142 84.464 1.00 44.50 498 VAL T N 1
ATOM 14856 C CA . VAL D 4 500 ? 154.869 130.393 84.959 1.00 44.50 498 VAL T CA 1
ATOM 14857 C C . VAL D 4 500 ? 155.814 131.369 85.646 1.00 44.50 498 VAL T C 1
ATOM 14858 O O . VAL D 4 500 ? 156.238 132.363 85.044 1.00 44.50 498 VAL T O 1
ATOM 14862 N N . SER D 4 501 ? 156.149 131.081 86.903 1.00 49.30 499 SER T N 1
ATOM 14863 C CA . SER D 4 501 ? 157.012 131.937 87.708 1.00 49.30 499 SER T CA 1
ATOM 14864 C C . SER D 4 501 ? 158.466 131.486 87.717 1.00 49.30 499 SER T C 1
ATOM 14865 O O . SER D 4 501 ? 159.369 132.326 87.680 1.00 49.30 499 SER T O 1
ATOM 14868 N N . ASP D 4 502 ? 158.715 130.180 87.770 1.00 50.98 500 ASP T N 1
ATOM 14869 C CA . ASP D 4 502 ? 160.063 129.635 87.759 1.00 50.98 500 ASP T CA 1
ATOM 14870 C C . ASP D 4 502 ? 160.141 128.495 86.756 1.00 50.98 500 ASP T C 1
ATOM 14871 O O . ASP D 4 502 ? 159.156 127.794 86.510 1.00 50.98 500 ASP T O 1
ATOM 14873 N N . GLY D 4 503 ? 161.324 128.313 86.181 1.00 49.56 501 GLY T N 1
ATOM 14874 C CA . GLY D 4 503 ? 161.544 127.266 85.208 1.00 49.56 501 GLY T CA 1
ATOM 14875 C C . GLY D 4 503 ? 161.834 125.895 85.770 1.00 49.56 501 GLY T C 1
ATOM 14876 O O . GLY D 4 503 ? 161.974 124.941 84.999 1.00 49.56 501 GLY T O 1
ATOM 14877 N N . SER D 4 504 ? 161.925 125.755 87.091 1.00 45.67 502 SER T N 1
ATOM 14878 C CA . SER D 4 504 ? 162.264 124.487 87.717 1.00 45.67 502 SER T CA 1
ATOM 14879 C C . SER D 4 504 ? 161.090 123.831 88.432 1.00 45.67 502 SER T C 1
ATOM 14880 O O . SER D 4 504 ? 161.241 122.714 88.937 1.00 45.67 502 SER T O 1
ATOM 14883 N N . ASN D 4 505 ? 159.930 124.484 88.487 1.00 39.84 503 ASN T N 1
ATOM 14884 C CA . ASN D 4 505 ? 158.726 123.909 89.073 1.00 39.84 503 ASN T CA 1
ATOM 14885 C C . ASN D 4 505 ? 157.553 124.188 88.142 1.00 39.84 503 ASN T C 1
ATOM 14886 O O . ASN D 4 505 ? 157.690 124.876 87.128 1.00 39.84 503 ASN T O 1
ATOM 14891 N N . TYR D 4 506 ? 156.389 123.643 88.489 1.00 31.40 504 TYR T N 1
ATOM 14892 C CA . TYR D 4 506 ? 155.158 123.975 87.786 1.00 31.40 504 TYR T CA 1
ATOM 14893 C C . TYR D 4 506 ? 153.985 123.830 88.745 1.00 31.40 504 TYR T C 1
ATOM 14894 O O . TYR D 4 506 ? 154.035 123.053 89.701 1.00 31.40 504 TYR T O 1
ATOM 14903 N N . PHE D 4 507 ? 152.930 124.594 88.478 1.00 25.40 505 PHE T N 1
ATOM 14904 C CA . PHE D 4 507 ? 151.796 124.713 89.382 1.00 25.40 505 PHE T CA 1
ATOM 14905 C C . PHE D 4 507 ? 150.716 123.693 89.036 1.00 25.40 505 PHE T C 1
ATOM 14906 O O . PHE D 4 507 ? 150.435 123.445 87.862 1.00 25.40 505 PHE T O 1
ATOM 14914 N N . VAL D 4 508 ? 150.120 123.095 90.070 1.00 21.89 506 VAL T N 1
ATOM 14915 C CA . VAL D 4 508 ? 149.023 122.147 89.907 1.00 21.89 506 VAL T CA 1
ATOM 14916 C C . VAL D 4 508 ? 147.939 122.457 90.929 1.00 21.89 506 VAL T C 1
ATOM 14917 O O . VAL D 4 508 ? 148.210 122.975 92.016 1.00 21.89 506 VAL T O 1
ATOM 14921 N N . ARG D 4 509 ? 146.696 122.142 90.569 1.00 20.75 507 ARG T N 1
ATOM 14922 C CA . ARG D 4 509 ? 145.556 122.246 91.475 1.00 20.75 507 ARG T CA 1
ATOM 14923 C C . ARG D 4 509 ? 144.732 120.970 91.354 1.00 20.75 507 ARG T C 1
ATOM 14924 O O . ARG D 4 509 ? 144.161 120.696 90.295 1.00 20.75 507 ARG T O 1
ATOM 14932 N N . LEU D 4 510 ? 144.669 120.196 92.433 1.00 19.80 508 LEU T N 1
ATOM 14933 C CA . LEU D 4 510 ? 144.005 118.901 92.449 1.00 19.80 508 LEU T CA 1
ATOM 14934 C C . LEU D 4 510 ? 142.710 118.969 93.246 1.00 19.80 508 LEU T C 1
ATOM 14935 O O . LEU D 4 510 ? 142.580 119.753 94.189 1.00 19.80 508 LEU T O 1
ATOM 14940 N N . TYR D 4 511 ? 141.756 118.127 92.863 1.00 20.29 509 TYR T N 1
ATOM 14941 C CA . TYR D 4 511 ? 140.491 117.977 93.567 1.00 20.29 509 TYR T CA 1
ATOM 14942 C C . TYR D 4 511 ? 140.310 116.528 93.992 1.00 20.29 509 TYR T C 1
ATOM 14943 O O . TYR D 4 511 ? 140.609 115.607 93.226 1.00 20.29 509 TYR T O 1
ATOM 14952 N N . THR D 4 512 ? 139.826 116.326 95.213 1.00 22.37 510 THR T N 1
ATOM 14953 C CA . THR D 4 512 ? 139.517 114.985 95.691 1.00 22.37 510 THR T CA 1
ATOM 14954 C C . THR D 4 512 ? 138.092 114.619 95.280 1.00 22.37 510 THR T C 1
ATOM 14955 O O . THR D 4 512 ? 137.453 115.302 94.476 1.00 22.37 510 THR T O 1
ATOM 14959 N N . GLU D 4 513 ? 137.582 113.537 95.820 1.00 22.57 511 GLU T N 1
ATOM 14960 C CA . GLU D 4 513 ? 136.245 113.076 95.498 1.00 22.57 511 GLU T CA 1
ATOM 14961 C C . GLU D 4 513 ? 135.252 113.507 96.569 1.00 22.57 511 GLU T C 1
ATOM 14962 O O . GLU D 4 513 ? 135.627 113.749 97.719 1.00 22.57 511 GLU T O 1
ATOM 14968 N N . PRO D 4 514 ? 133.977 113.644 96.216 1.00 20.94 512 PRO T N 1
ATOM 14969 C CA . PRO D 4 514 ? 132.961 113.984 97.217 1.00 20.94 512 PRO T CA 1
ATOM 14970 C C . PRO D 4 514 ? 132.631 112.807 98.126 1.00 20.94 512 PRO T C 1
ATOM 14971 O O . PRO D 4 514 ? 132.878 111.643 97.808 1.00 20.94 512 PRO T O 1
ATOM 14975 N N . LEU D 4 515 ? 132.055 113.138 99.278 1.00 20.24 513 LEU T N 1
ATOM 14976 C CA . LEU D 4 515 ? 131.712 112.165 100.302 1.00 20.24 513 LEU T CA 1
ATOM 14977 C C . LEU D 4 515 ? 130.216 112.198 100.586 1.00 20.24 513 LEU T C 1
ATOM 14978 O O . LEU D 4 515 ? 129.586 113.257 100.556 1.00 20.24 513 LEU T O 1
ATOM 14983 N N . LEU D 4 516 ? 129.656 111.027 100.872 1.00 20.78 514 LEU T N 1
ATOM 14984 C CA . LEU D 4 516 ? 128.242 110.873 101.193 1.00 20.78 514 LEU T CA 1
ATOM 14985 C C . LEU D 4 516 ? 128.094 110.511 102.665 1.00 20.78 514 LEU T C 1
ATOM 14986 O O . LEU D 4 516 ? 128.713 109.553 103.137 1.00 20.78 514 LEU T O 1
ATOM 14991 N N . VAL D 4 517 ? 127.276 111.278 103.385 1.00 20.94 515 VAL T N 1
ATOM 14992 C CA . VAL D 4 517 ? 127.114 111.143 104.829 1.00 20.94 515 VAL T CA 1
ATOM 14993 C C . VAL D 4 517 ? 125.627 111.114 105.160 1.00 20.94 515 VAL T C 1
ATOM 14994 O O . VAL D 4 517 ? 124.834 111.847 104.559 1.00 20.94 515 VAL T O 1
ATOM 14998 N N . ASN D 4 518 ? 125.248 110.264 106.111 1.00 21.41 516 ASN T N 1
ATOM 14999 C CA . ASN D 4 518 ? 123.865 110.117 106.542 1.00 21.41 516 ASN T CA 1
ATOM 15000 C C . ASN D 4 518 ? 123.628 110.823 107.872 1.00 21.41 516 ASN T C 1
ATOM 15001 O O . ASN D 4 518 ? 124.533 110.957 108.699 1.00 21.41 516 ASN T O 1
ATOM 15006 N N . LEU D 4 519 ? 122.390 111.269 108.071 1.00 21.61 517 LEU T N 1
ATOM 15007 C CA . LEU D 4 519 ? 121.940 111.909 109.294 1.00 21.61 517 LEU T CA 1
ATOM 15008 C C . LEU D 4 519 ? 120.776 111.131 109.897 1.00 21.61 517 LEU T C 1
ATOM 15009 O O . LEU D 4 519 ? 120.039 110.454 109.174 1.00 21.61 517 LEU T O 1
ATOM 15014 N N . PRO D 4 520 ? 120.595 111.187 111.215 1.00 23.10 518 PRO T N 1
ATOM 15015 C CA . PRO D 4 520 ? 119.365 110.652 111.806 1.00 23.10 518 PRO T CA 1
ATOM 15016 C C . PRO D 4 520 ? 118.155 111.478 111.392 1.00 23.10 518 PRO T C 1
ATOM 15017 O O . PRO D 4 520 ? 118.238 112.693 111.204 1.00 23.10 518 PRO T O 1
ATOM 15021 N N . THR D 4 521 ? 117.016 110.805 111.261 1.00 27.52 519 THR T N 1
ATOM 15022 C CA . THR D 4 521 ? 115.823 111.469 110.760 1.00 27.52 519 THR T CA 1
ATOM 15023 C C . THR D 4 521 ? 114.670 111.340 111.748 1.00 27.52 519 THR T C 1
ATOM 15024 O O . THR D 4 521 ? 114.622 110.390 112.534 1.00 27.52 519 THR T O 1
ATOM 15028 N N . PRO D 4 522 ? 113.734 112.290 111.743 1.00 32.59 520 PRO T N 1
ATOM 15029 C CA . PRO D 4 522 ? 112.496 112.109 112.512 1.00 32.59 520 PRO T CA 1
ATOM 15030 C C . PRO D 4 522 ? 111.442 111.373 111.700 1.00 32.59 520 PRO T C 1
ATOM 15031 O O . PRO D 4 522 ? 111.708 110.971 110.563 1.00 32.59 520 PRO T O 1
ATOM 15035 N N . ASP D 4 523 ? 110.250 111.209 112.282 1.00 42.40 521 ASP T N 1
ATOM 15036 C CA . ASP D 4 523 ? 109.118 110.540 111.584 1.00 42.40 521 ASP T CA 1
ATOM 15037 C C . ASP D 4 523 ? 108.335 111.609 110.814 1.00 42.40 521 ASP T C 1
ATOM 15038 O O . ASP D 4 523 ? 107.810 112.533 111.466 1.00 42.40 521 ASP T O 1
ATOM 15043 N N . PHE D 4 524 ? 108.262 111.487 109.484 1.00 41.53 522 PHE T N 1
ATOM 15044 C CA . PHE D 4 524 ? 107.570 112.484 108.680 1.00 41.53 522 PHE T CA 1
ATOM 15045 C C . PHE D 4 524 ? 106.062 112.280 108.658 1.00 41.53 522 PHE T C 1
ATOM 15046 O O . PHE D 4 524 ? 105.346 113.129 108.122 1.00 41.53 522 PHE T O 1
ATOM 15054 N N . SER D 4 525 ? 105.567 111.178 109.225 1.00 47.30 523 SER T N 1
ATOM 15055 C CA . SER D 4 525 ? 104.150 110.858 109.120 1.00 47.30 523 SER T CA 1
ATOM 15056 C C . SER D 4 525 ? 103.315 111.417 110.266 1.00 47.30 523 SER T C 1
ATOM 15057 O O . SER D 4 525 ? 102.108 111.602 110.091 1.00 47.30 523 SER T O 1
ATOM 15060 N N . MET D 4 526 ? 103.912 111.700 111.425 1.00 48.81 524 MET T N 1
ATOM 15061 C CA . MET D 4 526 ? 103.157 112.082 112.618 1.00 48.81 524 MET T CA 1
ATOM 15062 C C . MET D 4 526 ? 103.645 113.402 113.212 1.00 48.81 524 MET T C 1
ATOM 15063 O O . MET D 4 526 ? 104.220 113.425 114.307 1.00 48.81 524 MET T O 1
ATOM 15068 N N . PRO D 4 527 ? 103.413 114.528 112.530 1.00 46.16 525 PRO T N 1
ATOM 15069 C CA . PRO D 4 527 ? 103.540 115.821 113.214 1.00 46.16 525 PRO T CA 1
ATOM 15070 C C . PRO D 4 527 ? 102.344 116.178 114.075 1.00 46.16 525 PRO T C 1
ATOM 15071 O O . PRO D 4 527 ? 102.428 117.144 114.842 1.00 46.16 525 PRO T O 1
ATOM 15075 N N . TYR D 4 528 ? 101.234 115.452 113.972 1.00 53.90 526 TYR T N 1
ATOM 15076 C CA . TYR D 4 528 ? 100.034 115.823 114.709 1.00 53.90 526 TYR T CA 1
ATOM 15077 C C . TYR D 4 528 ? 99.793 114.999 115.967 1.00 53.90 526 TYR T C 1
ATOM 15078 O O . TYR D 4 528 ? 99.170 115.505 116.904 1.00 53.90 526 TYR T O 1
ATOM 15087 N N . ASN D 4 529 ? 100.254 113.747 116.017 1.00 48.88 527 ASN T N 1
ATOM 15088 C CA . ASN D 4 529 ? 100.123 112.954 117.238 1.00 48.88 527 ASN T CA 1
ATOM 15089 C C . ASN D 4 529 ? 101.034 113.468 118.349 1.00 48.88 527 ASN T C 1
ATOM 15090 O O . ASN D 4 529 ? 100.678 113.392 119.535 1.00 48.88 527 ASN T O 1
ATOM 15095 N N . VAL D 4 530 ? 102.206 113.990 117.979 1.00 40.16 528 VAL T N 1
ATOM 15096 C CA . VAL D 4 530 ? 103.177 114.470 118.957 1.00 40.16 528 VAL T CA 1
ATOM 15097 C C . VAL D 4 530 ? 102.589 115.610 119.777 1.00 40.16 528 VAL T C 1
ATOM 15098 O O . VAL D 4 530 ? 102.766 115.674 121.005 1.00 40.16 528 VAL T O 1
ATOM 15102 N N . ILE D 4 531 ? 101.888 116.530 119.112 1.00 43.20 529 ILE T N 1
ATOM 15103 C CA . ILE D 4 531 ? 101.275 117.658 119.807 1.00 43.20 529 ILE T CA 1
ATOM 15104 C C . ILE D 4 531 ? 100.293 117.157 120.854 1.00 43.20 529 ILE T C 1
ATOM 15105 O O . ILE D 4 531 ? 100.327 117.575 122.019 1.00 43.20 529 ILE T O 1
ATOM 15110 N N . CYS D 4 532 ? 99.428 116.221 120.460 1.00 46.04 530 CYS T N 1
ATOM 15111 C CA . CYS D 4 532 ? 98.422 115.705 121.377 1.00 46.04 530 CYS T CA 1
ATOM 15112 C C . CYS D 4 532 ? 99.058 115.024 122.579 1.00 46.04 530 CYS T C 1
ATOM 15113 O O . CYS D 4 532 ? 98.651 115.280 123.717 1.00 46.04 530 CYS T O 1
ATOM 15116 N N . LEU D 4 533 ? 100.089 114.203 122.360 1.00 41.65 531 LEU T N 1
ATOM 15117 C CA . LEU D 4 533 ? 100.686 113.466 123.471 1.00 41.65 531 LEU T CA 1
ATOM 15118 C C . LEU D 4 533 ? 101.410 114.395 124.448 1.00 41.65 531 LEU T C 1
ATOM 15119 O O . LEU D 4 533 ? 101.226 114.295 125.674 1.00 41.65 531 LEU T O 1
ATOM 15124 N N . THR D 4 534 ? 102.235 115.309 123.928 1.00 39.88 532 THR T N 1
ATOM 15125 C CA . THR D 4 534 ? 102.977 116.205 124.811 1.00 39.88 532 THR T CA 1
ATOM 15126 C C . THR D 4 534 ? 102.034 117.124 125.583 1.00 39.88 532 THR T C 1
ATOM 15127 O O . THR D 4 534 ? 102.206 117.338 126.798 1.00 39.88 532 THR T O 1
ATOM 15131 N N . CYS D 4 535 ? 101.018 117.666 124.902 1.00 44.74 533 CYS T N 1
ATOM 15132 C CA . CYS D 4 535 ? 100.038 118.493 125.592 1.00 44.74 533 CYS T CA 1
ATOM 15133 C C . CYS D 4 535 ? 99.265 117.693 126.630 1.00 44.74 533 CYS T C 1
ATOM 15134 O O . CYS D 4 535 ? 98.902 118.235 127.677 1.00 44.74 533 CYS T O 1
ATOM 15137 N N . THR D 4 536 ? 99.023 116.404 126.372 1.00 42.79 534 THR T N 1
ATOM 15138 C CA . THR D 4 536 ? 98.363 115.559 127.362 1.00 42.79 534 THR T CA 1
ATOM 15139 C C . THR D 4 536 ? 99.201 115.434 128.629 1.00 42.79 534 THR T C 1
ATOM 15140 O O . THR D 4 536 ? 98.667 115.489 129.744 1.00 42.79 534 THR T O 1
ATOM 15144 N N . VAL D 4 537 ? 100.515 115.261 128.480 1.00 40.51 535 VAL T N 1
ATOM 15145 C CA . VAL D 4 537 ? 101.378 115.168 129.663 1.00 40.51 535 VAL T CA 1
ATOM 15146 C C . VAL D 4 537 ? 101.337 116.471 130.467 1.00 40.51 535 VAL T C 1
ATOM 15147 O O . VAL D 4 537 ? 101.188 116.466 131.708 1.00 40.51 535 VAL T O 1
ATOM 15151 N N . VAL D 4 538 ? 101.457 117.607 129.773 1.00 41.37 536 VAL T N 1
ATOM 15152 C CA . VAL D 4 538 ? 101.407 118.898 130.462 1.00 41.37 536 VAL T CA 1
ATOM 15153 C C . VAL D 4 538 ? 100.069 119.076 131.178 1.00 41.37 536 VAL T C 1
ATOM 15154 O O . VAL D 4 538 ? 100.008 119.586 132.308 1.00 41.37 536 VAL T O 1
ATOM 15158 N N . ALA D 4 539 ? 98.979 118.642 130.540 1.00 42.69 537 ALA T N 1
ATOM 15159 C CA . ALA D 4 539 ? 97.658 118.727 131.152 1.00 42.69 537 ALA T CA 1
ATOM 15160 C C . ALA D 4 539 ? 97.541 117.843 132.385 1.00 42.69 537 ALA T C 1
ATOM 15161 O O . ALA D 4 539 ? 96.854 118.212 133.342 1.00 42.69 537 ALA T O 1
ATOM 15163 N N . VAL D 4 540 ? 98.172 116.667 132.371 1.00 41.56 538 VAL T N 1
ATOM 15164 C CA . VAL D 4 540 ? 98.170 115.807 133.553 1.00 41.56 538 VAL T CA 1
ATOM 15165 C C . VAL D 4 540 ? 98.780 116.544 134.737 1.00 41.56 538 VAL T C 1
ATOM 15166 O O . VAL D 4 540 ? 98.214 116.574 135.845 1.00 41.56 538 VAL T O 1
ATOM 15170 N N . CYS D 4 541 ? 99.942 117.165 134.513 1.00 43.35 539 CYS T N 1
ATOM 15171 C CA . CYS D 4 541 ? 100.575 117.911 135.601 1.00 43.35 539 CYS T CA 1
ATOM 15172 C C . CYS D 4 541 ? 99.684 119.053 136.088 1.00 43.35 539 CYS T C 1
ATOM 15173 O O . CYS D 4 541 ? 99.510 119.250 137.303 1.00 43.35 539 CYS T O 1
ATOM 15176 N N . TYR D 4 542 ? 99.099 119.807 135.150 1.00 47.04 540 TYR T N 1
ATOM 15177 C CA . TYR D 4 542 ? 98.247 120.931 135.528 1.00 47.04 540 TYR T CA 1
ATOM 15178 C C . TYR D 4 542 ? 97.053 120.471 136.356 1.00 47.04 540 TYR T C 1
ATOM 15179 O O . TYR D 4 542 ? 96.700 121.107 137.357 1.00 47.04 540 TYR T O 1
ATOM 15188 N N . GLY D 4 543 ? 96.403 119.385 135.938 1.00 43.86 541 GLY T N 1
ATOM 15189 C CA . GLY D 4 543 ? 95.238 118.907 136.662 1.00 43.86 541 GLY T CA 1
ATOM 15190 C C . GLY D 4 543 ? 95.573 118.462 138.069 1.00 43.86 541 GLY T C 1
ATOM 15191 O O . GLY D 4 543 ? 94.858 118.797 139.022 1.00 43.86 541 GLY T O 1
ATOM 15192 N N . SER D 4 544 ? 96.671 117.715 138.225 1.00 44.41 542 SER T N 1
ATOM 15193 C CA . SER D 4 544 ? 97.091 117.311 139.564 1.00 44.41 542 SER T CA 1
ATOM 15194 C C . SER D 4 544 ? 97.307 118.525 140.462 1.00 44.41 542 SER T C 1
ATOM 15195 O O . SER D 4 544 ? 96.788 118.589 141.586 1.00 44.41 542 SER T O 1
ATOM 15198 N N . PHE D 4 545 ? 98.062 119.512 139.973 1.00 44.35 543 PHE T N 1
ATOM 15199 C CA . PHE D 4 545 ? 98.392 120.649 140.829 1.00 44.35 543 PHE T CA 1
ATOM 15200 C C . PHE D 4 545 ? 97.164 121.492 141.157 1.00 44.35 543 PHE T C 1
ATOM 15201 O O . PHE D 4 545 ? 97.012 121.955 142.292 1.00 44.35 543 PHE T O 1
ATOM 15209 N N . TYR D 4 546 ? 96.279 121.708 140.180 1.00 48.62 544 TYR T N 1
ATOM 15210 C CA . TYR D 4 546 ? 95.071 122.485 140.442 1.00 48.62 544 TYR T CA 1
ATOM 15211 C C . TYR D 4 546 ? 94.187 121.796 141.471 1.00 48.62 544 TYR T C 1
ATOM 15212 O O . TYR D 4 546 ? 93.723 122.427 142.434 1.00 48.62 544 TYR T O 1
ATOM 15221 N N . ASN D 4 547 ? 93.961 120.491 141.297 1.00 47.45 545 ASN T N 1
ATOM 15222 C CA . ASN D 4 547 ? 93.124 119.757 142.235 1.00 47.45 545 ASN T CA 1
ATOM 15223 C C . ASN D 4 547 ? 93.726 119.759 143.634 1.00 47.45 545 ASN T C 1
ATOM 15224 O O . ASN D 4 547 ? 92.990 119.837 144.622 1.00 47.45 545 ASN T O 1
ATOM 15229 N N . LEU D 4 548 ? 95.054 119.698 143.742 1.00 41.76 546 LEU T N 1
ATOM 15230 C CA . LEU D 4 548 ? 95.669 119.694 145.064 1.00 41.76 546 LEU T CA 1
ATOM 15231 C C . LEU D 4 548 ? 95.676 121.077 145.715 1.00 41.76 546 LEU T C 1
ATOM 15232 O O . LEU D 4 548 ? 95.561 121.183 146.940 1.00 41.76 546 LEU T O 1
ATOM 15237 N N . LEU D 4 549 ? 95.811 122.145 144.928 1.00 42.95 547 LEU T N 1
ATOM 15238 C CA . LEU D 4 549 ? 95.941 123.481 145.498 1.00 42.95 547 LEU T CA 1
ATOM 15239 C C . LEU D 4 549 ? 94.612 124.183 145.742 1.00 42.95 547 LEU T C 1
ATOM 15240 O O . LEU D 4 549 ? 94.574 125.142 146.522 1.00 42.95 547 LEU T O 1
ATOM 15245 N N . THR D 4 550 ? 93.525 123.748 145.107 1.00 50.64 548 THR T N 1
ATOM 15246 C CA . THR D 4 550 ? 92.268 124.478 145.227 1.00 50.64 548 THR T CA 1
ATOM 15247 C C . THR D 4 550 ? 91.289 123.861 146.220 1.00 50.64 548 THR T C 1
ATOM 15248 O O . THR D 4 550 ? 90.534 124.597 146.863 1.00 50.64 548 THR T O 1
ATOM 15252 N N . ARG D 4 551 ? 91.301 122.544 146.397 1.00 55.26 549 ARG T N 1
ATOM 15253 C CA . ARG D 4 551 ? 90.280 121.878 147.191 1.00 55.26 549 ARG T CA 1
ATOM 15254 C C . ARG D 4 551 ? 90.719 121.697 148.645 1.00 55.26 549 ARG T C 1
ATOM 15255 O O . ARG D 4 551 ? 91.834 122.043 149.041 1.00 55.26 549 ARG T O 1
ATOM 15263 N N . THR D 4 552 ? 89.813 121.144 149.452 1.00 58.74 550 THR T N 1
ATOM 15264 C CA . THR D 4 552 ? 90.002 120.999 150.888 1.00 58.74 550 THR T CA 1
ATOM 15265 C C . THR D 4 552 ? 89.416 119.661 151.327 1.00 58.74 550 THR T C 1
ATOM 15266 O O . THR D 4 552 ? 88.506 119.122 150.693 1.00 58.74 550 THR T O 1
ATOM 15270 N N . PHE D 4 553 ? 89.958 119.121 152.417 1.00 55.97 551 PHE T N 1
ATOM 15271 C CA . PHE D 4 553 ? 89.492 117.851 152.957 1.00 55.97 551 PHE T CA 1
ATOM 15272 C C . PHE D 4 553 ? 88.163 118.028 153.681 1.00 55.97 551 PHE T C 1
ATOM 15273 O O . PHE D 4 553 ? 88.003 118.945 154.493 1.00 55.97 551 PHE T O 1
ATOM 15281 N N . HIS D 4 554 ? 87.217 117.142 153.393 1.00 64.15 552 HIS T N 1
ATOM 15282 C CA . HIS D 4 554 ? 85.926 117.141 154.071 1.00 64.15 552 HIS T CA 1
ATOM 15283 C C . HIS D 4 554 ? 85.666 115.794 154.733 1.00 64.15 552 HIS T C 1
ATOM 15284 O O . HIS D 4 554 ? 85.164 114.868 154.096 1.00 64.15 552 HIS T O 1
ATOM 15291 N N . ALA E 5 4 ? 129.815 110.897 163.203 1.00 63.24 2 ALA U N 1
ATOM 15292 C CA . ALA E 5 4 ? 131.121 111.438 162.847 1.00 63.24 2 ALA U CA 1
ATOM 15293 C C . ALA E 5 4 ? 131.870 110.466 161.944 1.00 63.24 2 ALA U C 1
ATOM 15294 O O . ALA E 5 4 ? 132.111 110.751 160.771 1.00 63.24 2 ALA U O 1
ATOM 15296 N N . ALA E 5 5 ? 132.244 109.321 162.510 1.00 61.79 3 ALA U N 1
ATOM 15297 C CA . ALA E 5 5 ? 132.837 108.258 161.705 1.00 61.79 3 ALA U CA 1
ATOM 15298 C C . ALA E 5 5 ? 131.952 107.816 160.543 1.00 61.79 3 ALA U C 1
ATOM 15299 O O . ALA E 5 5 ? 132.502 107.552 159.459 1.00 61.79 3 ALA U O 1
ATOM 15301 N N . PRO E 5 6 ? 130.624 107.677 160.689 1.00 58.56 4 PRO U N 1
ATOM 15302 C CA . PRO E 5 6 ? 129.813 107.303 159.515 1.00 58.56 4 PRO U CA 1
ATOM 15303 C C . PRO E 5 6 ? 129.952 108.255 158.336 1.00 58.56 4 PRO U C 1
ATOM 15304 O O . PRO E 5 6 ? 130.036 107.794 157.191 1.00 58.56 4 PRO U O 1
ATOM 15308 N N . LEU E 5 7 ? 129.991 109.568 158.578 1.00 55.65 5 LEU U N 1
ATOM 15309 C CA . LEU E 5 7 ? 130.110 110.513 157.470 1.00 55.65 5 LEU U CA 1
ATOM 15310 C C . LEU E 5 7 ? 131.445 110.357 156.752 1.00 55.65 5 LEU U C 1
ATOM 15311 O O . LEU E 5 7 ? 131.501 110.353 155.514 1.00 55.65 5 LEU U O 1
ATOM 15316 N N . VAL E 5 8 ? 132.531 110.219 157.516 1.00 56.68 6 VAL U N 1
ATOM 15317 C CA . VAL E 5 8 ? 133.853 110.051 156.924 1.00 56.68 6 VAL U CA 1
ATOM 15318 C C . VAL E 5 8 ? 133.915 108.758 156.121 1.00 56.68 6 VAL U C 1
ATOM 15319 O O . VAL E 5 8 ? 134.476 108.719 155.018 1.00 56.68 6 VAL U O 1
ATOM 15323 N N . LEU E 5 9 ? 133.338 107.682 156.659 1.00 57.17 7 LEU U N 1
ATOM 15324 C CA . LEU E 5 9 ? 133.324 106.411 155.942 1.00 57.17 7 LEU U CA 1
ATOM 15325 C C . LEU E 5 9 ? 132.541 106.518 154.637 1.00 57.17 7 LEU U C 1
ATOM 15326 O O . LEU E 5 9 ? 132.974 105.997 153.599 1.00 57.17 7 LEU U O 1
ATOM 15331 N N . VAL E 5 10 ? 131.390 107.195 154.671 1.00 52.30 8 VAL U N 1
ATOM 15332 C CA . VAL E 5 10 ? 130.592 107.385 153.461 1.00 52.30 8 VAL U CA 1
ATOM 15333 C C . VAL E 5 10 ? 131.393 108.154 152.415 1.00 52.30 8 VAL U C 1
ATOM 15334 O O . VAL E 5 10 ? 131.410 107.799 151.227 1.00 52.30 8 VAL U O 1
ATOM 15338 N N . LEU E 5 11 ? 132.073 109.220 152.848 1.00 50.71 9 LEU U N 1
ATOM 15339 C CA . LEU E 5 11 ? 132.881 110.011 151.925 1.00 50.71 9 LEU U CA 1
ATOM 15340 C C . LEU E 5 11 ? 133.990 109.173 151.302 1.00 50.71 9 LEU U C 1
ATOM 15341 O O . LEU E 5 11 ? 134.246 109.262 150.093 1.00 50.71 9 LEU U O 1
ATOM 15346 N N . VAL E 5 12 ? 134.661 108.355 152.117 1.00 51.23 10 VAL U N 1
ATOM 15347 C CA . VAL E 5 12 ? 135.746 107.521 151.608 1.00 51.23 10 VAL U CA 1
ATOM 15348 C C . VAL E 5 12 ? 135.223 106.543 150.565 1.00 51.23 10 VAL U C 1
ATOM 15349 O O . VAL E 5 12 ? 135.834 106.360 149.504 1.00 51.23 10 VAL U O 1
ATOM 15353 N N . VAL E 5 13 ? 134.082 105.908 150.840 1.00 50.25 11 VAL U N 1
ATOM 15354 C CA . VAL E 5 13 ? 133.536 104.941 149.889 1.00 50.25 11 VAL U CA 1
ATOM 15355 C C . VAL E 5 13 ? 133.171 105.625 148.574 1.00 50.25 11 VAL U C 1
ATOM 15356 O O . VAL E 5 13 ? 133.461 105.108 147.484 1.00 50.25 11 VAL U O 1
ATOM 15360 N N . ALA E 5 14 ? 132.531 106.796 148.650 1.00 47.20 12 ALA U N 1
ATOM 15361 C CA . ALA E 5 14 ? 132.127 107.495 147.432 1.00 47.20 12 ALA U CA 1
ATOM 15362 C C . ALA E 5 14 ? 133.337 107.898 146.594 1.00 47.20 12 ALA U C 1
ATOM 15363 O O . ALA E 5 14 ? 133.355 107.713 145.366 1.00 47.20 12 ALA U O 1
ATOM 15365 N N . VAL E 5 15 ? 134.366 108.446 147.246 1.00 47.57 13 VAL U N 1
ATOM 15366 C CA . VAL E 5 15 ? 135.566 108.853 146.522 1.00 47.57 13 VAL U CA 1
ATOM 15367 C C . VAL E 5 15 ? 136.252 107.642 145.900 1.00 47.57 13 VAL U C 1
ATOM 15368 O O . VAL E 5 15 ? 136.753 107.709 144.771 1.00 47.57 13 VAL U O 1
ATOM 15372 N N . THR E 5 16 ? 136.277 106.514 146.617 1.00 48.39 14 THR U N 1
ATOM 15373 C CA . THR E 5 16 ? 136.896 105.309 146.074 1.00 48.39 14 THR U CA 1
ATOM 15374 C C . THR E 5 16 ? 136.165 104.820 144.829 1.00 48.39 14 THR U C 1
ATOM 15375 O O . THR E 5 16 ? 136.801 104.444 143.837 1.00 48.39 14 THR U O 1
ATOM 15379 N N . VAL E 5 17 ? 134.830 104.819 144.858 1.00 44.92 15 VAL U N 1
ATOM 15380 C CA . VAL E 5 17 ? 134.078 104.367 143.687 1.00 44.92 15 VAL U CA 1
ATOM 15381 C C . VAL E 5 17 ? 134.328 105.284 142.494 1.00 44.92 15 VAL U C 1
ATOM 15382 O O . VAL E 5 17 ? 134.535 104.815 141.364 1.00 44.92 15 VAL U O 1
ATOM 15386 N N . ARG E 5 18 ? 134.317 106.602 142.718 1.00 42.04 16 ARG U N 1
ATOM 15387 C CA . ARG E 5 18 ? 134.569 107.520 141.609 1.00 42.04 16 ARG U CA 1
ATOM 15388 C C . ARG E 5 18 ? 135.973 107.335 141.038 1.00 42.04 16 ARG U C 1
ATOM 15389 O O . ARG E 5 18 ? 136.155 107.308 139.813 1.00 42.04 16 ARG U O 1
ATOM 15397 N N . ALA E 5 19 ? 136.976 107.192 141.909 1.00 44.57 17 ALA U N 1
ATOM 15398 C CA . ALA E 5 19 ? 138.347 107.015 141.441 1.00 44.57 17 ALA U CA 1
ATOM 15399 C C . ALA E 5 19 ? 138.510 105.707 140.678 1.00 44.57 17 ALA U C 1
ATOM 15400 O O . ALA E 5 19 ? 139.253 105.647 139.692 1.00 44.57 17 ALA U O 1
ATOM 15402 N N . ALA E 5 20 ? 137.837 104.645 141.126 1.00 44.32 18 ALA U N 1
ATOM 15403 C CA . ALA E 5 20 ? 137.900 103.380 140.404 1.00 44.32 18 ALA U CA 1
ATOM 15404 C C . ALA E 5 20 ? 137.266 103.497 139.026 1.00 44.32 18 ALA U C 1
ATOM 15405 O O . ALA E 5 20 ? 137.788 102.949 138.049 1.00 44.32 18 ALA U O 1
ATOM 15407 N N . LEU E 5 21 ? 136.137 104.202 138.921 1.00 44.77 19 LEU U N 1
ATOM 15408 C CA . LEU E 5 21 ? 135.491 104.333 137.619 1.00 44.77 19 LEU U CA 1
ATOM 15409 C C . LEU E 5 21 ? 136.215 105.296 136.687 1.00 44.77 19 LEU U C 1
ATOM 15410 O O . LEU E 5 21 ? 136.026 105.212 135.470 1.00 44.77 19 LEU U O 1
ATOM 15415 N N . PHE E 5 22 ? 137.036 106.204 137.221 1.00 45.89 20 PHE U N 1
ATOM 15416 C CA . PHE E 5 22 ? 137.776 107.112 136.348 1.00 45.89 20 PHE U CA 1
ATOM 15417 C C . PHE E 5 22 ? 138.852 106.387 135.546 1.00 45.89 20 PHE U C 1
ATOM 15418 O O . PHE E 5 22 ? 139.239 106.858 134.471 1.00 45.89 20 PHE U O 1
ATOM 15426 N N . ARG E 5 23 ? 139.349 105.255 136.042 1.00 50.45 21 ARG U N 1
ATOM 15427 C CA . ARG E 5 23 ? 140.490 104.575 135.445 1.00 50.45 21 ARG U CA 1
ATOM 15428 C C . ARG E 5 23 ? 140.109 103.402 134.550 1.00 50.45 21 ARG U C 1
ATOM 15429 O O . ARG E 5 23 ? 141.002 102.751 134.000 1.00 50.45 21 ARG U O 1
ATOM 15437 N N . SER E 5 24 ? 138.824 103.117 134.381 1.00 50.18 22 SER U N 1
ATOM 15438 C CA . SER E 5 24 ? 138.404 101.925 133.661 1.00 50.18 22 SER U CA 1
ATOM 15439 C C . SER E 5 24 ? 138.235 102.236 132.174 1.00 50.18 22 SER U C 1
ATOM 15440 O O . SER E 5 24 ? 138.560 103.327 131.700 1.00 50.18 22 SER U O 1
ATOM 15443 N N . SER E 5 25 ? 137.720 101.266 131.421 1.00 53.49 23 SER U N 1
ATOM 15444 C CA . SER E 5 25 ? 137.486 101.412 129.992 1.00 53.49 23 SER U CA 1
ATOM 15445 C C . SER E 5 25 ? 136.056 101.834 129.679 1.00 53.49 23 SER U C 1
ATOM 15446 O O . SER E 5 25 ? 135.624 101.737 128.526 1.00 53.49 23 SER U O 1
ATOM 15449 N N . LEU E 5 26 ? 135.311 102.289 130.684 1.00 49.50 24 LEU U N 1
ATOM 15450 C CA . LEU E 5 26 ? 133.951 102.770 130.494 1.00 49.50 24 LEU U CA 1
ATOM 15451 C C . LEU E 5 26 ? 133.836 104.285 130.588 1.00 49.50 24 LEU U C 1
ATOM 15452 O O . LEU E 5 26 ? 132.743 104.819 130.384 1.00 49.50 24 LEU U O 1
ATOM 15457 N N . ALA E 5 27 ? 134.930 104.991 130.887 1.00 45.89 25 ALA U N 1
ATOM 15458 C CA . ALA E 5 27 ? 134.860 106.442 131.030 1.00 45.89 25 ALA U CA 1
ATOM 15459 C C . ALA E 5 27 ? 134.498 107.117 129.713 1.00 45.89 25 ALA U C 1
ATOM 15460 O O . ALA E 5 27 ? 133.679 108.044 129.688 1.00 45.89 25 ALA U O 1
ATOM 15462 N N . GLU E 5 28 ? 135.096 106.665 128.610 1.00 47.14 26 GLU U N 1
ATOM 15463 C CA . GLU E 5 28 ? 134.805 107.258 127.308 1.00 47.14 26 GLU U CA 1
ATOM 15464 C C . GLU E 5 28 ? 133.373 106.968 126.881 1.00 47.14 26 GLU U C 1
ATOM 15465 O O . GLU E 5 28 ? 132.713 107.820 126.275 1.00 47.14 26 GLU U O 1
ATOM 15471 N N . PHE E 5 29 ? 132.882 105.765 127.178 1.00 42.27 27 PHE U N 1
ATOM 15472 C CA . PHE E 5 29 ? 131.493 105.431 126.890 1.00 42.27 27 PHE U CA 1
ATOM 15473 C C . PHE E 5 29 ? 130.537 106.299 127.700 1.00 42.27 27 PHE U C 1
ATOM 15474 O O . PHE E 5 29 ? 129.527 106.781 127.175 1.00 42.27 27 PHE U O 1
ATOM 15482 N N . ILE E 5 30 ? 130.843 106.513 128.982 1.00 38.15 28 ILE U N 1
ATOM 15483 C CA . ILE E 5 30 ? 129.972 107.306 129.844 1.00 38.15 28 ILE U CA 1
ATOM 15484 C C . ILE E 5 30 ? 129.987 108.776 129.440 1.00 38.15 28 ILE U C 1
ATOM 15485 O O . ILE E 5 30 ? 128.961 109.461 129.530 1.00 38.15 28 ILE U O 1
ATOM 15490 N N . SER E 5 31 ? 131.127 109.279 128.967 1.00 38.09 29 SER U N 1
ATOM 15491 C CA . SER E 5 31 ? 131.271 110.704 128.690 1.00 38.09 29 SER U CA 1
ATOM 15492 C C . SER E 5 31 ? 130.423 111.190 127.519 1.00 38.09 29 SER U C 1
ATOM 15493 O O . SER E 5 31 ? 130.333 112.404 127.315 1.00 38.09 29 SER U O 1
ATOM 15496 N N . GLU E 5 32 ? 129.800 110.295 126.749 1.00 38.77 30 GLU U N 1
ATOM 15497 C CA . GLU E 5 32 ? 129.102 110.686 125.528 1.00 38.77 30 GLU U CA 1
ATOM 15498 C C . GLU E 5 32 ? 127.608 110.369 125.555 1.00 38.77 30 GLU U C 1
ATOM 15499 O O . GLU E 5 32 ? 126.942 110.487 124.524 1.00 38.77 30 GLU U O 1
ATOM 15505 N N . ARG E 5 33 ? 127.053 110.009 126.711 1.00 32.36 31 ARG U N 1
ATOM 15506 C CA . ARG E 5 33 ? 125.636 109.679 126.792 1.00 32.36 31 ARG U CA 1
ATOM 15507 C C . ARG E 5 33 ? 124.781 110.935 126.677 1.00 32.36 31 ARG U C 1
ATOM 15508 O O . ARG E 5 33 ? 125.069 111.958 127.302 1.00 32.36 31 ARG U O 1
ATOM 15516 N N . VAL E 5 34 ? 123.719 110.849 125.871 1.00 27.84 32 VAL U N 1
ATOM 15517 C CA . VAL E 5 34 ? 122.801 111.975 125.724 1.00 27.84 32 VAL U CA 1
ATOM 15518 C C . VAL E 5 34 ? 121.930 112.164 126.957 1.00 27.84 32 VAL U C 1
ATOM 15519 O O . VAL E 5 34 ? 121.318 113.226 127.118 1.00 27.84 32 VAL U O 1
ATOM 15523 N N . GLU E 5 35 ? 121.857 111.160 127.830 1.00 27.29 33 GLU U N 1
ATOM 15524 C CA . GLU E 5 35 ? 121.129 111.280 129.083 1.00 27.29 33 GLU U CA 1
ATOM 15525 C C . GLU E 5 35 ? 121.952 111.945 130.177 1.00 27.29 33 GLU U C 1
ATOM 15526 O O . GLU E 5 35 ? 121.392 112.331 131.207 1.00 27.29 33 GLU U O 1
ATOM 15532 N N . VAL E 5 36 ? 123.260 112.094 129.974 1.00 27.38 34 VAL U N 1
ATOM 15533 C CA . VAL E 5 36 ? 124.155 112.555 131.021 1.00 27.38 34 VAL U CA 1
ATOM 15534 C C . VAL E 5 36 ? 124.778 113.914 130.707 1.00 27.38 34 VAL U C 1
ATOM 15535 O O . VAL E 5 36 ? 125.127 114.649 131.637 1.00 27.38 34 VAL U O 1
ATOM 15539 N N . VAL E 5 37 ? 124.920 114.278 129.434 1.00 27.99 35 VAL U N 1
ATOM 15540 C CA . VAL E 5 37 ? 125.497 115.560 129.053 1.00 27.99 35 VAL U CA 1
ATOM 15541 C C . VAL E 5 37 ? 124.538 116.273 128.110 1.00 27.99 35 VAL U C 1
ATOM 15542 O O . VAL E 5 37 ? 123.650 115.666 127.510 1.00 27.99 35 VAL U O 1
ATOM 15546 N N . SER E 5 38 ? 124.728 117.582 127.993 1.00 27.23 36 SER U N 1
ATOM 15547 C CA . SER E 5 38 ? 123.857 118.431 127.191 1.00 27.23 36 SER U CA 1
ATOM 15548 C C . SER E 5 38 ? 124.701 119.434 126.412 1.00 27.23 36 SER U C 1
ATOM 15549 O O . SER E 5 38 ? 125.915 119.516 126.632 1.00 27.23 36 SER U O 1
ATOM 15552 N N . PRO E 5 39 ? 124.115 120.200 125.484 1.00 27.01 37 PRO U N 1
ATOM 15553 C CA . PRO E 5 39 ? 124.881 121.276 124.832 1.00 27.01 37 PRO U CA 1
ATOM 15554 C C . PRO E 5 39 ? 125.382 122.339 125.797 1.00 27.01 37 PRO U C 1
ATOM 15555 O O . PRO E 5 39 ? 126.220 123.162 125.407 1.00 27.01 37 PRO U O 1
ATOM 15559 N N . LEU E 5 40 ? 124.883 122.349 127.032 1.00 28.24 38 LEU U N 1
ATOM 15560 C CA . LEU E 5 40 ? 125.269 123.300 128.065 1.00 28.24 38 LEU U CA 1
ATOM 15561 C C . LEU E 5 40 ? 126.075 122.675 129.196 1.00 28.24 38 LEU U C 1
ATOM 15562 O O . LEU E 5 40 ? 126.239 123.313 130.244 1.00 28.24 38 LEU U O 1
ATOM 15567 N N . SER E 5 41 ? 126.532 121.427 129.043 1.00 29.77 39 SER U N 1
ATOM 15568 C CA . SER E 5 41 ? 127.229 120.736 130.118 1.00 29.77 39 SER U CA 1
ATOM 15569 C C . SER E 5 41 ? 128.446 119.934 129.683 1.00 29.77 39 SER U C 1
ATOM 15570 O O . SER E 5 41 ? 129.226 119.521 130.549 1.00 29.77 39 SER U O 1
ATOM 15573 N N . SER E 5 42 ? 128.642 119.718 128.386 1.00 28.43 40 SER U N 1
ATOM 15574 C CA . SER E 5 42 ? 129.673 118.798 127.929 1.00 28.43 40 SER U CA 1
ATOM 15575 C C . SER E 5 42 ? 131.074 119.356 128.175 1.00 28.43 40 SER U C 1
ATOM 15576 O O . SER E 5 42 ? 131.314 120.561 128.078 1.00 28.43 40 SER U O 1
ATOM 15579 N N . TRP E 5 43 ? 131.997 118.450 128.510 1.00 27.99 41 TRP U N 1
ATOM 15580 C CA . TRP E 5 43 ? 133.396 118.797 128.766 1.00 27.99 41 TRP U CA 1
ATOM 15581 C C . TRP E 5 43 ? 134.154 119.069 127.467 1.00 27.99 41 TRP U C 1
ATOM 15582 O O . TRP E 5 43 ? 135.059 119.923 127.414 1.00 27.99 41 TRP U O 1
ATOM 15593 N N . LYS E 5 44 ? 133.793 118.343 126.410 1.00 26.45 42 LYS U N 1
ATOM 15594 C CA . LYS E 5 44 ? 134.418 118.528 125.109 1.00 26.45 42 LYS U CA 1
ATOM 15595 C C . LYS E 5 44 ? 134.175 119.930 124.564 1.00 26.45 42 LYS U C 1
ATOM 15596 O O . LYS E 5 44 ? 135.044 120.496 123.892 1.00 26.45 42 LYS U O 1
ATOM 15602 N N . ARG E 5 45 ? 133.021 120.524 124.868 1.00 26.56 43 ARG U N 1
ATOM 15603 C CA . ARG E 5 45 ? 132.778 121.903 124.461 1.00 26.56 43 ARG U CA 1
ATOM 15604 C C . ARG E 5 45 ? 133.653 122.874 125.246 1.00 26.56 43 ARG U C 1
ATOM 15605 O O . ARG E 5 45 ? 134.079 123.907 124.712 1.00 26.56 43 ARG U O 1
ATOM 15613 N N . VAL E 5 46 ? 133.957 122.545 126.503 1.00 26.35 44 VAL U N 1
ATOM 15614 C CA . VAL E 5 46 ? 134.892 123.354 127.282 1.00 26.35 44 VAL U CA 1
ATOM 15615 C C . VAL E 5 46 ? 136.257 123.384 126.604 1.00 26.35 44 VAL U C 1
ATOM 15616 O O . VAL E 5 46 ? 136.850 124.455 126.390 1.00 26.35 44 VAL U O 1
ATOM 15620 N N . VAL E 5 47 ? 136.778 122.206 126.247 1.00 25.70 45 VAL U N 1
ATOM 15621 C CA . VAL E 5 47 ? 138.113 122.183 125.652 1.00 25.70 45 VAL U CA 1
ATOM 15622 C C . VAL E 5 47 ? 138.097 122.808 124.258 1.00 25.70 45 VAL U C 1
ATOM 15623 O O . VAL E 5 47 ? 139.075 123.441 123.838 1.00 25.70 45 VAL U O 1
ATOM 15627 N N . GLU E 5 48 ? 136.986 122.665 123.526 1.00 25.50 46 GLU U N 1
ATOM 15628 C CA . GLU E 5 48 ? 136.876 123.317 122.225 1.00 25.50 46 GLU U CA 1
ATOM 15629 C C . GLU E 5 48 ? 136.943 124.835 122.351 1.00 25.50 46 GLU U C 1
ATOM 15630 O O . GLU E 5 48 ? 137.637 125.499 121.569 1.00 25.50 46 GLU U O 1
ATOM 15636 N N . GLY E 5 49 ? 136.225 125.406 123.321 1.00 27.22 47 GLY U N 1
ATOM 15637 C CA . GLY E 5 49 ? 136.298 126.845 123.527 1.00 27.22 47 GLY U CA 1
ATOM 15638 C C . GLY E 5 49 ? 137.690 127.313 123.914 1.00 27.22 47 GLY U C 1
ATOM 15639 O O . GLY E 5 49 ? 138.172 128.345 123.426 1.00 27.22 47 GLY U O 1
ATOM 15640 N N . LEU E 5 50 ? 138.358 126.561 124.793 1.00 28.71 48 LEU U N 1
ATOM 15641 C CA . LEU E 5 50 ? 139.715 126.943 125.174 1.00 28.71 48 LEU U CA 1
ATOM 15642 C C . LEU E 5 50 ? 140.666 126.903 123.982 1.00 28.71 48 LEU U C 1
ATOM 15643 O O . LEU E 5 50 ? 141.566 127.743 123.873 1.00 28.71 48 LEU U O 1
ATOM 15648 N N . SER E 5 51 ? 140.496 125.927 123.083 1.00 28.93 49 SER U N 1
ATOM 15649 C CA . SER E 5 51 ? 141.333 125.874 121.883 1.00 28.93 49 SER U CA 1
ATOM 15650 C C . SER E 5 51 ? 141.032 127.031 120.932 1.00 28.93 49 SER U C 1
ATOM 15651 O O . SER E 5 51 ? 141.950 127.627 120.348 1.00 28.93 49 SER U O 1
ATOM 15654 N N . LEU E 5 52 ? 139.748 127.353 120.755 1.00 29.44 50 LEU U N 1
ATOM 15655 C CA . LEU E 5 52 ? 139.374 128.468 119.891 1.00 29.44 50 LEU U CA 1
ATOM 15656 C C . LEU E 5 52 ? 139.978 129.772 120.385 1.00 29.44 50 LEU U C 1
ATOM 15657 O O . LEU E 5 52 ? 140.358 130.629 119.580 1.00 29.44 50 LEU U O 1
ATOM 15662 N N . LEU E 5 53 ? 140.065 129.950 121.706 1.00 33.19 51 LEU U N 1
ATOM 15663 C CA . LEU E 5 53 ? 140.719 131.151 122.219 1.00 33.19 51 LEU U CA 1
ATOM 15664 C C . LEU E 5 53 ? 142.194 131.205 121.837 1.00 33.19 51 LEU U C 1
ATOM 15665 O O . LEU E 5 53 ? 142.725 132.292 121.588 1.00 33.19 51 LEU U O 1
ATOM 15670 N N . ASP E 5 54 ? 142.868 130.057 121.782 1.00 39.37 52 ASP U N 1
ATOM 15671 C CA . ASP E 5 54 ? 144.274 130.015 121.398 1.00 39.37 52 ASP U CA 1
ATOM 15672 C C . ASP E 5 54 ? 144.485 130.085 119.894 1.00 39.37 52 ASP U C 1
ATOM 15673 O O . ASP E 5 54 ? 145.624 130.277 119.456 1.00 39.37 52 ASP U O 1
ATOM 15678 N N . LEU E 5 55 ? 143.433 129.922 119.097 1.00 35.87 53 LEU U N 1
ATOM 15679 C CA . LEU E 5 55 ? 143.529 130.164 117.663 1.00 35.87 53 LEU U CA 1
ATOM 15680 C C . LEU E 5 55 ? 143.169 131.592 117.272 1.00 35.87 53 LEU U C 1
ATOM 15681 O O . LEU E 5 55 ? 143.182 131.913 116.081 1.00 35.87 53 LEU U O 1
ATOM 15686 N N . GLY E 5 56 ? 142.850 132.451 118.235 1.00 33.13 54 GLY U N 1
ATOM 15687 C CA . GLY E 5 56 ? 142.500 133.827 117.953 1.00 33.13 54 GLY U CA 1
ATOM 15688 C C . GLY E 5 56 ? 141.050 134.077 117.609 1.00 33.13 54 GLY U C 1
ATOM 15689 O O . GLY E 5 56 ? 140.712 135.198 117.213 1.00 33.13 54 GLY U O 1
ATOM 15690 N N . VAL E 5 57 ? 140.184 133.081 117.755 1.00 31.93 55 VAL U N 1
ATOM 15691 C CA . VAL E 5 57 ? 138.769 133.195 117.419 1.00 31.93 55 VAL U CA 1
ATOM 15692 C C . VAL E 5 57 ? 137.965 133.319 118.704 1.00 31.93 55 VAL U C 1
ATOM 15693 O O . VAL E 5 57 ? 138.292 132.691 119.718 1.00 31.93 55 VAL U O 1
ATOM 15697 N N . SER E 5 58 ? 136.921 134.141 118.670 1.00 31.67 56 SER U N 1
ATOM 15698 C CA . SER E 5 58 ? 136.028 134.244 119.813 1.00 31.67 56 SER U CA 1
ATOM 15699 C C . SER E 5 58 ? 135.296 132.920 120.021 1.00 31.67 56 SER U C 1
ATOM 15700 O O . SER E 5 58 ? 134.815 132.318 119.054 1.00 31.67 56 SER U O 1
ATOM 15703 N N . PRO E 5 59 ? 135.203 132.431 121.260 1.00 30.32 57 PRO U N 1
ATOM 15704 C CA . PRO E 5 59 ? 134.502 131.158 121.491 1.00 30.32 57 PRO U CA 1
ATOM 15705 C C . PRO E 5 59 ? 133.022 131.204 121.152 1.00 30.32 57 PRO U C 1
ATOM 15706 O O . PRO E 5 59 ? 132.433 130.157 120.862 1.00 30.32 57 PRO U O 1
ATOM 15710 N N . TYR E 5 60 ? 132.406 132.383 121.171 1.00 29.58 58 TYR U N 1
ATOM 15711 C CA . TYR E 5 60 ? 130.975 132.529 120.948 1.00 29.58 58 TYR U CA 1
ATOM 15712 C C . TYR E 5 60 ? 130.626 132.831 119.497 1.00 29.58 58 TYR U C 1
ATOM 15713 O O . TYR E 5 60 ? 129.457 133.079 119.192 1.00 29.58 58 TYR U O 1
ATOM 15722 N N . SER E 5 61 ? 131.607 132.815 118.599 1.00 27.25 59 SER U N 1
ATOM 15723 C CA . SER E 5 61 ? 131.367 133.096 117.190 1.00 27.25 59 SER U CA 1
ATOM 15724 C C . SER E 5 61 ? 130.902 131.874 116.409 1.00 27.25 59 SER U C 1
ATOM 15725 O O . SER E 5 61 ? 130.657 131.990 115.205 1.00 27.25 59 SER U O 1
ATOM 15728 N N . GLY E 5 62 ? 130.781 130.716 117.050 1.00 25.84 60 GLY U N 1
ATOM 15729 C CA . GLY E 5 62 ? 130.338 129.518 116.366 1.00 25.84 60 GLY U CA 1
ATOM 15730 C C . GLY E 5 62 ? 128.985 129.021 116.828 1.00 25.84 60 GLY U C 1
ATOM 15731 O O . GLY E 5 62 ? 128.070 129.813 117.064 1.00 25.84 60 GLY U O 1
ATOM 15732 N N . ALA E 5 63 ? 128.847 127.701 116.955 1.00 27.89 61 ALA U N 1
ATOM 15733 C CA . ALA E 5 63 ? 127.589 127.106 117.384 1.00 27.89 61 ALA U CA 1
ATOM 15734 C C . ALA E 5 63 ? 127.784 125.942 118.349 1.00 27.89 61 ALA U C 1
ATOM 15735 O O . ALA E 5 63 ? 126.836 125.181 118.573 1.00 27.89 61 ALA U O 1
ATOM 15737 N N . VAL E 5 64 ? 128.971 125.778 118.926 1.00 27.88 62 VAL U N 1
ATOM 15738 C CA . VAL E 5 64 ? 129.275 124.614 119.745 1.00 27.88 62 VAL U CA 1
ATOM 15739 C C . VAL E 5 64 ? 129.448 124.951 121.225 1.00 27.88 62 VAL U C 1
ATOM 15740 O O . VAL E 5 64 ? 129.125 124.108 122.075 1.00 27.88 62 VAL U O 1
ATOM 15744 N N . PHE E 5 65 ? 129.894 126.156 121.562 1.00 28.32 63 PHE U N 1
ATOM 15745 C CA . PHE E 5 65 ? 130.265 126.515 122.925 1.00 28.32 63 PHE U CA 1
ATOM 15746 C C . PHE E 5 65 ? 129.217 127.460 123.503 1.00 28.32 63 PHE U C 1
ATOM 15747 O O . PHE E 5 65 ? 128.957 128.525 122.935 1.00 28.32 63 PHE U O 1
ATOM 15755 N N . HIS E 5 66 ? 128.619 127.064 124.628 1.00 28.61 64 HIS U N 1
ATOM 15756 C CA . HIS E 5 66 ? 127.579 127.841 125.298 1.00 28.61 64 HIS U CA 1
ATOM 15757 C C . HIS E 5 66 ? 127.819 127.889 126.809 1.00 28.61 64 HIS U C 1
ATOM 15758 O O . HIS E 5 66 ? 126.902 127.648 127.600 1.00 28.61 64 HIS U O 1
ATOM 15765 N N . GLU E 5 67 ? 129.044 128.210 127.239 1.00 30.80 65 GLU U N 1
ATOM 15766 C CA . GLU E 5 67 ? 129.373 128.317 128.658 1.00 30.80 65 GLU U CA 1
ATOM 15767 C C . GLU E 5 67 ? 129.665 129.757 129.073 1.00 30.80 65 GLU U C 1
ATOM 15768 O O . GLU E 5 67 ? 130.078 130.605 128.275 1.00 30.80 65 GLU U O 1
ATOM 15774 N N . THR E 5 68 ? 129.473 130.006 130.357 1.00 32.72 66 THR U N 1
ATOM 15775 C CA . THR E 5 68 ? 129.739 131.305 130.938 1.00 32.72 66 THR U CA 1
ATOM 15776 C C . THR E 5 68 ? 131.242 131.560 131.049 1.00 32.72 66 THR U C 1
ATOM 15777 O O . THR E 5 68 ? 132.046 130.626 131.094 1.00 32.72 66 THR U O 1
ATOM 15781 N N . PRO E 5 69 ? 131.640 132.834 131.066 1.00 33.81 67 PRO U N 1
ATOM 15782 C CA . PRO E 5 69 ? 133.067 133.173 131.191 1.00 33.81 67 PRO U CA 1
ATOM 15783 C C . PRO E 5 69 ? 133.735 132.695 132.477 1.00 33.81 67 PRO U C 1
ATOM 15784 O O . PRO E 5 69 ? 134.949 132.445 132.464 1.00 33.81 67 PRO U O 1
ATOM 15788 N N . LEU E 5 70 ? 133.001 132.576 133.586 1.00 35.08 68 LEU U N 1
ATOM 15789 C CA . LEU E 5 70 ? 133.613 132.125 134.836 1.00 35.08 68 LEU U CA 1
ATOM 15790 C C . LEU E 5 70 ? 134.105 130.685 134.734 1.00 35.08 68 LEU U C 1
ATOM 15791 O O . LEU E 5 70 ? 135.158 130.339 135.289 1.00 35.08 68 LEU U O 1
ATOM 15796 N N . ILE E 5 71 ? 133.356 129.835 134.030 1.00 34.59 69 ILE U N 1
ATOM 15797 C CA . ILE E 5 71 ? 133.816 128.478 133.752 1.00 34.59 69 ILE U CA 1
ATOM 15798 C C . ILE E 5 71 ? 135.111 128.514 132.952 1.00 34.59 69 ILE U C 1
ATOM 15799 O O . ILE E 5 71 ? 136.042 127.735 133.206 1.00 34.59 69 ILE U O 1
ATOM 15804 N N . ILE E 5 72 ? 135.190 129.424 131.977 1.00 34.95 70 ILE U N 1
ATOM 15805 C CA . ILE E 5 72 ? 136.408 129.593 131.188 1.00 34.95 70 ILE U CA 1
ATOM 15806 C C . ILE E 5 72 ? 137.586 129.925 132.093 1.00 34.95 70 ILE U C 1
ATOM 15807 O O . ILE E 5 72 ? 138.653 129.317 131.993 1.00 34.95 70 ILE U O 1
ATOM 15812 N N . TYR E 5 73 ? 137.402 130.890 132.995 1.00 41.67 71 TYR U N 1
ATOM 15813 C CA . TYR E 5 73 ? 138.475 131.292 133.906 1.00 41.67 71 TYR U CA 1
ATOM 15814 C C . TYR E 5 73 ? 138.938 130.118 134.771 1.00 41.67 71 TYR U C 1
ATOM 15815 O O . TYR E 5 73 ? 140.140 129.791 134.831 1.00 41.67 71 TYR U O 1
ATOM 15824 N N . LEU E 5 74 ? 137.982 129.456 135.428 1.00 39.89 72 LEU U N 1
ATOM 15825 C CA . LEU E 5 74 ? 138.300 128.359 136.334 1.00 39.89 72 LEU U CA 1
ATOM 15826 C C . LEU E 5 74 ? 139.059 127.248 135.618 1.00 39.89 72 LEU U C 1
ATOM 15827 O O . LEU E 5 74 ? 140.123 126.809 136.070 1.00 39.89 72 LEU U O 1
ATOM 15832 N N . PHE E 5 75 ? 138.527 126.780 134.488 1.00 38.15 73 PHE U N 1
ATOM 15833 C CA . PHE E 5 75 ? 139.144 125.639 133.822 1.00 38.15 73 PHE U CA 1
ATOM 15834 C C . PHE E 5 75 ? 140.410 126.035 133.075 1.00 38.15 73 PHE U C 1
ATOM 15835 O O . PHE E 5 75 ? 141.276 125.189 132.829 1.00 38.15 73 PHE U O 1
ATOM 15843 N N . HIS E 5 76 ? 140.541 127.310 132.703 1.00 41.56 74 HIS U N 1
ATOM 15844 C CA . HIS E 5 76 ? 141.822 127.804 132.221 1.00 41.56 74 HIS U CA 1
ATOM 15845 C C . HIS E 5 76 ? 142.899 127.591 133.266 1.00 41.56 74 HIS U C 1
ATOM 15846 O O . HIS E 5 76 ? 144.019 127.176 132.949 1.00 41.56 74 HIS U O 1
ATOM 15853 N N . PHE E 5 77 ? 142.581 127.882 134.525 1.00 42.68 75 PHE U N 1
ATOM 15854 C CA . PHE E 5 77 ? 143.601 127.667 135.546 1.00 42.68 75 PHE U CA 1
ATOM 15855 C C . PHE E 5 77 ? 143.670 126.233 136.071 1.00 42.68 75 PHE U C 1
ATOM 15856 O O . PHE E 5 77 ? 144.655 125.890 136.731 1.00 42.68 75 PHE U O 1
ATOM 15864 N N . LEU E 5 78 ? 142.679 125.379 135.798 1.00 42.87 76 LEU U N 1
ATOM 15865 C CA . LEU E 5 78 ? 142.706 124.028 136.369 1.00 42.87 76 LEU U CA 1
ATOM 15866 C C . LEU E 5 78 ? 142.321 122.961 135.350 1.00 42.87 76 LEU U C 1
ATOM 15867 O O . LEU E 5 78 ? 141.578 122.027 135.667 1.00 42.87 76 LEU U O 1
ATOM 15872 N N . ILE E 5 79 ? 142.828 123.061 134.119 1.00 43.16 77 ILE U N 1
ATOM 15873 C CA . ILE E 5 79 ? 142.542 122.020 133.132 1.00 43.16 77 ILE U CA 1
ATOM 15874 C C . ILE E 5 79 ? 143.279 120.725 133.468 1.00 43.16 77 ILE U C 1
ATOM 15875 O O . ILE E 5 79 ? 142.788 119.630 133.171 1.00 43.16 77 ILE U O 1
ATOM 15880 N N . ASP E 5 80 ? 144.459 120.819 134.086 1.00 49.40 78 ASP U N 1
ATOM 15881 C CA . ASP E 5 80 ? 145.259 119.625 134.347 1.00 49.40 78 ASP U CA 1
ATOM 15882 C C . ASP E 5 80 ? 144.675 118.788 135.478 1.00 49.40 78 ASP U C 1
ATOM 15883 O O . ASP E 5 80 ? 144.776 117.556 135.463 1.00 49.40 78 ASP U O 1
ATOM 15888 N N . TYR E 5 81 ? 144.074 119.436 136.474 1.00 49.08 79 TYR U N 1
ATOM 15889 C CA . TYR E 5 81 ? 143.557 118.769 137.660 1.00 49.08 79 TYR U CA 1
ATOM 15890 C C . TYR E 5 81 ? 142.053 118.543 137.588 1.00 49.08 79 TYR U C 1
ATOM 15891 O O . TYR E 5 81 ? 141.377 118.580 138.621 1.00 49.08 79 TYR U O 1
ATOM 15900 N N . ALA E 5 82 ? 141.520 118.310 136.388 1.00 45.79 80 ALA U N 1
ATOM 15901 C CA . ALA E 5 82 ? 140.077 118.273 136.182 1.00 45.79 80 ALA U CA 1
ATOM 15902 C C . ALA E 5 82 ? 139.382 117.210 137.026 1.00 45.79 80 ALA U C 1
ATOM 15903 O O . ALA E 5 82 ? 138.319 117.459 137.601 1.00 45.79 80 ALA U O 1
ATOM 15905 N N . GLU E 5 83 ? 139.964 116.011 137.106 1.00 47.66 81 GLU U N 1
ATOM 15906 C CA . GLU E 5 83 ? 139.278 114.908 137.774 1.00 47.66 81 GLU U CA 1
ATOM 15907 C C . GLU E 5 83 ? 139.183 115.109 139.284 1.00 47.66 81 GLU U C 1
ATOM 15908 O O . GLU E 5 83 ? 138.293 114.542 139.925 1.00 47.66 81 GLU U O 1
ATOM 15914 N N . LEU E 5 84 ? 140.084 115.899 139.869 1.00 44.17 82 LEU U N 1
ATOM 15915 C CA . LEU E 5 84 ? 140.025 116.170 141.303 1.00 44.17 82 LEU U CA 1
ATOM 15916 C C . LEU E 5 84 ? 138.929 117.176 141.646 1.00 44.17 82 LEU U C 1
ATOM 15917 O O . LEU E 5 84 ? 138.301 117.085 142.713 1.00 44.17 82 LEU U O 1
ATOM 15922 N N . VAL E 5 85 ? 138.692 118.135 140.749 1.00 41.39 83 VAL U N 1
ATOM 15923 C CA . VAL E 5 85 ? 137.742 119.213 141.007 1.00 41.39 83 VAL U CA 1
ATOM 15924 C C . VAL E 5 85 ? 136.344 118.653 141.237 1.00 41.39 83 VAL U C 1
ATOM 15925 O O . VAL E 5 85 ? 135.624 119.089 142.145 1.00 41.39 83 VAL U O 1
ATOM 15929 N N . PHE E 5 86 ? 135.940 117.675 140.426 1.00 38.77 84 PHE U N 1
ATOM 15930 C CA . PHE E 5 86 ? 134.576 117.166 140.507 1.00 38.77 84 PHE U CA 1
ATOM 15931 C C . PHE E 5 86 ? 134.358 116.343 141.772 1.00 38.77 84 PHE U C 1
ATOM 15932 O O . PHE E 5 86 ? 133.289 116.423 142.397 1.00 38.77 84 PHE U O 1
ATOM 15940 N N . MET E 5 87 ? 135.365 115.565 142.179 1.00 44.67 85 MET U N 1
ATOM 15941 C CA . MET E 5 87 ? 135.292 114.879 143.464 1.00 44.67 85 MET U CA 1
ATOM 15942 C C . MET E 5 87 ? 135.136 115.878 144.602 1.00 44.67 85 MET U C 1
ATOM 15943 O O . MET E 5 87 ? 134.303 115.689 145.504 1.00 44.67 85 MET U O 1
ATOM 15948 N N . ILE E 5 88 ? 135.920 116.959 144.565 1.00 41.41 86 ILE U N 1
ATOM 15949 C CA . ILE E 5 88 ? 135.828 117.969 145.616 1.00 41.41 86 ILE U CA 1
ATOM 15950 C C . ILE E 5 88 ? 134.428 118.574 145.659 1.00 41.41 86 ILE U C 1
ATOM 15951 O O . ILE E 5 88 ? 133.840 118.736 146.735 1.00 41.41 86 ILE U O 1
ATOM 15956 N N . THR E 5 89 ? 133.868 118.906 144.491 1.00 39.23 87 THR U N 1
ATOM 15957 C CA . THR E 5 89 ? 132.552 119.544 144.456 1.00 39.23 87 THR U CA 1
ATOM 15958 C C . THR E 5 89 ? 131.455 118.618 144.977 1.00 39.23 87 THR U C 1
ATOM 15959 O O . THR E 5 89 ? 130.554 119.060 145.708 1.00 39.23 87 THR U O 1
ATOM 15963 N N . ASP E 5 90 ? 131.497 117.336 144.599 1.00 39.22 88 ASP U N 1
ATOM 15964 C CA . ASP E 5 90 ? 130.490 116.400 145.096 1.00 39.22 88 ASP U CA 1
ATOM 15965 C C . ASP E 5 90 ? 130.575 116.245 146.612 1.00 39.22 88 ASP U C 1
ATOM 15966 O O . ASP E 5 90 ? 129.546 116.248 147.311 1.00 39.22 88 ASP U O 1
ATOM 15971 N N . ALA E 5 91 ? 131.793 116.130 147.148 1.00 37.33 89 ALA U N 1
ATOM 15972 C CA . ALA E 5 91 ? 131.934 116.063 148.599 1.00 37.33 89 ALA U CA 1
ATOM 15973 C C . ALA E 5 91 ? 131.388 117.325 149.264 1.00 37.33 89 ALA U C 1
ATOM 15974 O O . ALA E 5 91 ? 130.724 117.253 150.310 1.00 37.33 89 ALA U O 1
ATOM 15976 N N . LEU E 5 92 ? 131.649 118.489 148.661 1.00 36.94 90 LEU U N 1
ATOM 15977 C CA . LEU E 5 92 ? 131.192 119.751 149.234 1.00 36.94 90 LEU U CA 1
ATOM 15978 C C . LEU E 5 92 ? 129.672 119.812 149.326 1.00 36.94 90 LEU U C 1
ATOM 15979 O O . LEU E 5 92 ? 129.118 120.193 150.368 1.00 36.94 90 LEU U O 1
ATOM 15984 N N . THR E 5 93 ? 128.977 119.455 148.242 1.00 34.66 91 THR U N 1
ATOM 15985 C CA . THR E 5 93 ? 127.517 119.515 148.278 1.00 34.66 91 THR U CA 1
ATOM 15986 C C . THR E 5 93 ? 126.944 118.520 149.287 1.00 34.66 91 THR U C 1
ATOM 15987 O O . THR E 5 93 ? 125.982 118.838 150.007 1.00 34.66 91 THR U O 1
ATOM 15991 N N . ALA E 5 94 ? 127.542 117.325 149.388 1.00 35.05 92 ALA U N 1
ATOM 15992 C CA . ALA E 5 94 ? 127.066 116.367 150.386 1.00 35.05 92 ALA U CA 1
ATOM 15993 C C . ALA E 5 94 ? 127.199 116.917 151.807 1.00 35.05 92 ALA U C 1
ATOM 15994 O O . ALA E 5 94 ? 126.261 116.818 152.614 1.00 35.05 92 ALA U O 1
ATOM 15996 N N . ILE E 5 95 ? 128.342 117.528 152.122 1.00 37.50 93 ILE U N 1
ATOM 15997 C CA . ILE E 5 95 ? 128.562 118.033 153.477 1.00 37.50 93 ILE U CA 1
ATOM 15998 C C . ILE E 5 95 ? 127.613 119.188 153.796 1.00 37.50 93 ILE U C 1
ATOM 15999 O O . ILE E 5 95 ? 127.062 119.279 154.911 1.00 37.50 93 ILE U O 1
ATOM 16004 N N . ALA E 5 96 ? 127.403 120.083 152.825 1.00 36.72 94 ALA U N 1
ATOM 16005 C CA . ALA E 5 96 ? 126.487 121.199 153.042 1.00 36.72 94 ALA U CA 1
ATOM 16006 C C . ALA E 5 96 ? 125.076 120.703 153.337 1.00 36.72 94 ALA U C 1
ATOM 16007 O O . ALA E 5 96 ? 124.411 121.198 154.262 1.00 36.72 94 ALA U O 1
ATOM 16009 N N . LEU E 5 97 ? 124.607 119.710 152.571 1.00 37.46 95 LEU U N 1
ATOM 16010 C CA . LEU E 5 97 ? 123.282 119.153 152.831 1.00 37.46 95 LEU U CA 1
ATOM 16011 C C . LEU E 5 97 ? 123.202 118.538 154.224 1.00 37.46 95 LEU U C 1
ATOM 16012 O O . LEU E 5 97 ? 122.199 118.711 154.933 1.00 37.46 95 LEU U O 1
ATOM 16017 N N . TYR E 5 98 ? 124.254 117.823 154.636 1.00 41.44 96 TYR U N 1
ATOM 16018 C CA . TYR E 5 98 ? 124.274 117.209 155.963 1.00 41.44 96 TYR U CA 1
ATOM 16019 C C . TYR E 5 98 ? 124.031 118.245 157.062 1.00 41.44 96 TYR U C 1
ATOM 16020 O O . TYR E 5 98 ? 123.119 118.098 157.898 1.00 41.44 96 TYR U O 1
ATOM 16029 N N . PHE E 5 99 ? 124.818 119.325 157.056 1.00 42.92 97 PHE U N 1
ATOM 16030 C CA . PHE E 5 99 ? 124.697 120.294 158.148 1.00 42.92 97 PHE U CA 1
ATOM 16031 C C . PHE E 5 99 ? 123.375 121.063 158.093 1.00 42.92 97 PHE U C 1
ATOM 16032 O O . PHE E 5 99 ? 122.767 121.345 159.148 1.00 42.92 97 PHE U O 1
ATOM 16040 N N . ALA E 5 100 ? 122.901 121.386 156.884 1.00 39.60 98 ALA U N 1
ATOM 16041 C CA . ALA E 5 100 ? 121.610 122.053 156.765 1.00 39.60 98 ALA U CA 1
ATOM 16042 C C . ALA E 5 100 ? 120.492 121.206 157.362 1.00 39.60 98 ALA U C 1
ATOM 16043 O O . ALA E 5 100 ? 119.624 121.723 158.082 1.00 39.60 98 ALA U O 1
ATOM 16045 N N . ILE E 5 101 ? 120.502 119.898 157.088 1.00 39.70 99 ILE U N 1
ATOM 16046 C CA . ILE E 5 101 ? 119.441 119.037 157.600 1.00 39.70 99 ILE U CA 1
ATOM 16047 C C . ILE E 5 101 ? 119.501 118.950 159.121 1.00 39.70 99 ILE U C 1
ATOM 16048 O O . ILE E 5 101 ? 118.461 118.921 159.794 1.00 39.70 99 ILE U O 1
ATOM 16053 N N . GLN E 5 102 ? 120.711 118.910 159.690 1.00 43.32 100 GLN U N 1
ATOM 16054 C CA . GLN E 5 102 ? 120.816 118.925 161.151 1.00 43.32 100 GLN U CA 1
ATOM 16055 C C . GLN E 5 102 ? 120.100 120.137 161.752 1.00 43.32 100 GLN U C 1
ATOM 16056 O O . GLN E 5 102 ? 119.246 120.008 162.654 1.00 43.32 100 GLN U O 1
ATOM 16062 N N . ASP E 5 103 ? 120.429 121.331 161.248 1.00 46.31 101 ASP U N 1
ATOM 16063 C CA . ASP E 5 103 ? 119.817 122.539 161.805 1.00 46.31 101 ASP U CA 1
ATOM 16064 C C . ASP E 5 103 ? 118.297 122.534 161.622 1.00 46.31 101 ASP U C 1
ATOM 16065 O O . ASP E 5 103 ? 117.540 122.902 162.541 1.00 46.31 101 ASP U O 1
ATOM 16070 N N . PHE E 5 104 ? 117.831 122.104 160.445 1.00 43.53 102 PHE U N 1
ATOM 16071 C CA . PHE E 5 104 ? 116.396 122.102 160.174 1.00 43.53 102 PHE U CA 1
ATOM 16072 C C . PHE E 5 104 ? 115.650 121.174 161.128 1.00 43.53 102 PHE U C 1
ATOM 16073 O O . PHE E 5 104 ? 114.552 121.505 161.600 1.00 43.53 102 PHE U O 1
ATOM 16081 N N . ASN E 5 105 ? 116.229 120.005 161.420 1.00 46.59 103 ASN U N 1
ATOM 16082 C CA . ASN E 5 105 ? 115.593 119.081 162.355 1.00 46.59 103 ASN U CA 1
ATOM 16083 C C . ASN E 5 105 ? 115.466 119.697 163.741 1.00 46.59 103 ASN U C 1
ATOM 16084 O O . ASN E 5 105 ? 114.429 119.541 164.409 1.00 46.59 103 ASN U O 1
ATOM 16089 N N . LYS E 5 106 ? 116.511 120.399 164.195 1.00 50.70 104 LYS U N 1
ATOM 16090 C CA . LYS E 5 106 ? 116.405 121.090 165.482 1.00 50.70 104 LYS U CA 1
ATOM 16091 C C . LYS E 5 106 ? 115.216 122.051 165.495 1.00 50.70 104 LYS U C 1
ATOM 16092 O O . LYS E 5 106 ? 114.413 122.069 166.446 1.00 50.70 104 LYS U O 1
ATOM 16098 N N . VAL E 5 107 ? 115.082 122.850 164.431 1.00 54.00 105 VAL U N 1
ATOM 16099 C CA . VAL E 5 107 ? 114.001 123.839 164.376 1.00 54.00 105 VAL U CA 1
ATOM 16100 C C . VAL E 5 107 ? 112.634 123.156 164.433 1.00 54.00 105 VAL U C 1
ATOM 16101 O O . VAL E 5 107 ? 111.715 123.609 165.138 1.00 54.00 105 VAL U O 1
ATOM 16105 N N . VAL E 5 108 ? 112.501 122.083 163.646 1.00 54.45 106 VAL U N 1
ATOM 16106 C CA . VAL E 5 108 ? 111.229 121.308 163.524 1.00 54.45 106 VAL U CA 1
ATOM 16107 C C . VAL E 5 108 ? 110.813 120.759 164.893 1.00 54.45 106 VAL U C 1
ATOM 16108 O O . VAL E 5 108 ? 109.653 120.988 165.289 1.00 54.45 106 VAL U O 1
ATOM 16112 N N . PHE E 5 109 ? 111.723 120.064 165.582 1.00 62.38 107 PHE U N 1
ATOM 16113 C CA . PHE E 5 109 ? 111.390 119.472 166.904 1.00 62.38 107 PHE U CA 1
ATOM 16114 C C . PHE E 5 109 ? 111.033 120.584 167.896 1.00 62.38 107 PHE U C 1
ATOM 16115 O O . PHE E 5 109 ? 110.060 120.416 168.656 1.00 62.38 107 PHE U O 1
ATOM 16123 N N . LYS E 5 110 ? 111.795 121.683 167.883 1.00 65.21 108 LYS U N 1
ATOM 16124 C CA . LYS E 5 110 ? 111.525 122.815 168.809 1.00 65.21 108 LYS U CA 1
ATOM 16125 C C . LYS E 5 110 ? 110.155 123.427 168.492 1.00 65.21 108 LYS U C 1
ATOM 16126 O O . LYS E 5 110 ? 109.402 123.710 169.445 1.00 65.21 108 LYS U O 1
ATOM 16128 N N . LYS E 5 111 ? 109.852 123.621 167.203 1.00 65.62 109 LYS U N 1
ATOM 16129 C CA . LYS E 5 111 ? 108.550 124.210 166.786 1.00 65.62 109 LYS U CA 1
ATOM 16130 C C . LYS E 5 111 ? 107.407 123.264 167.171 1.00 65.62 109 LYS U C 1
ATOM 16131 O O . LYS E 5 111 ? 106.380 123.753 167.682 1.00 65.62 109 LYS U O 1
ATOM 16137 N N . GLN E 5 112 ? 107.585 121.960 166.933 1.00 71.53 110 GLN U N 1
ATOM 16138 C CA . GLN E 5 112 ? 106.544 120.948 167.261 1.00 71.53 110 GLN U CA 1
ATOM 16139 C C . GLN E 5 112 ? 106.356 120.885 168.781 1.00 71.53 110 GLN U C 1
ATOM 16140 O O . GLN E 5 112 ? 105.199 120.755 169.229 1.00 71.53 110 GLN U O 1
ATOM 16146 N N . LYS E 5 113 ? 107.457 120.971 169.534 1.00 78.25 111 LYS U N 1
ATOM 16147 C CA . LYS E 5 113 ? 107.412 120.922 171.020 1.00 78.25 111 LYS U CA 1
ATOM 16148 C C . LYS E 5 113 ? 106.642 122.131 171.563 1.00 78.25 111 LYS U C 1
ATOM 16149 O O . LYS E 5 113 ? 105.858 121.944 172.506 1.00 78.25 111 LYS U O 1
ATOM 16155 N N . LEU E 5 114 ? 106.856 123.313 170.975 1.00 81.85 112 LEU U N 1
ATOM 16156 C CA . LEU E 5 114 ? 106.198 124.568 171.435 1.00 81.85 112 LEU U CA 1
ATOM 16157 C C . LEU E 5 114 ? 104.676 124.468 171.279 1.00 81.85 112 LEU U C 1
ATOM 16158 O O . LEU E 5 114 ? 103.959 124.945 172.180 1.00 81.85 112 LEU U O 1
ATOM 16163 N N . LEU E 5 115 ? 104.208 123.881 170.173 1.00 85.87 113 LEU U N 1
ATOM 16164 C CA . LEU E 5 115 ? 102.750 123.746 169.903 1.00 85.87 113 LEU U CA 1
ATOM 16165 C C . LEU E 5 115 ? 102.093 122.867 170.975 1.00 85.87 113 LEU U C 1
ATOM 16166 O O . LEU E 5 115 ? 100.961 123.190 171.388 1.00 85.87 113 LEU U O 1
ATOM 16171 N N . LEU E 5 116 ? 102.781 121.799 171.392 1.00 86.90 114 LEU U N 1
ATOM 16172 C CA . LEU E 5 116 ? 102.260 120.830 172.395 1.00 86.90 114 LEU U CA 1
ATOM 16173 C C . LEU E 5 116 ? 101.637 121.547 173.601 1.00 86.90 114 LEU U C 1
ATOM 16174 O O . LEU E 5 116 ? 100.499 121.188 173.964 1.00 86.90 114 LEU U O 1
ATOM 16179 N N . GLU E 5 117 ? 102.343 122.514 174.198 1.00 91.28 115 GLU U N 1
ATOM 16180 C CA . GLU E 5 117 ? 101.812 123.191 175.383 1.00 91.28 115 GLU U CA 1
ATOM 16181 C C . GLU E 5 117 ? 100.714 124.173 175.014 1.00 91.28 115 GLU U C 1
ATOM 16182 O O . GLU E 5 117 ? 99.788 124.395 175.803 1.00 91.28 115 GLU U O 1
ATOM 16188 N N . LEU E 5 118 ? 100.787 124.777 173.825 1.00 95.18 116 LEU U N 1
ATOM 16189 C CA . LEU E 5 118 ? 99.614 125.565 173.457 1.00 95.18 116 LEU U CA 1
ATOM 16190 C C . LEU E 5 118 ? 98.398 124.681 173.172 1.00 95.18 116 LEU U C 1
ATOM 16191 O O . LEU E 5 118 ? 97.341 125.211 172.812 1.00 95.18 116 LEU U O 1
ATOM 16196 N N . ASP E 5 119 ? 98.546 123.358 173.324 1.00 96.16 117 ASP U N 1
ATOM 16197 C CA . ASP E 5 119 ? 97.511 122.331 173.124 1.00 96.16 117 ASP U CA 1
ATOM 16198 C C . ASP E 5 119 ? 96.552 122.694 171.990 1.00 96.16 117 ASP U C 1
ATOM 16199 O O . ASP E 5 119 ? 95.334 122.770 172.157 1.00 96.16 117 ASP U O 1
ATOM 16204 N N . GLN E 5 120 ? 97.135 122.908 170.811 1.00 93.47 118 GLN U N 1
ATOM 16205 C CA . GLN E 5 120 ? 96.391 123.110 169.578 1.00 93.47 118 GLN U CA 1
ATOM 16206 C C . GLN E 5 120 ? 96.321 121.846 168.732 1.00 93.47 118 GLN U C 1
ATOM 16207 O O . GLN E 5 120 ? 95.910 121.910 167.569 1.00 93.47 118 GLN U O 1
ATOM 16213 N N . TYR E 5 121 ? 96.727 120.707 169.283 1.00 84.94 119 TYR U N 1
ATOM 16214 C CA . TYR E 5 121 ? 96.639 119.423 168.607 1.00 84.94 119 TYR U CA 1
ATOM 16215 C C . TYR E 5 121 ? 95.504 118.591 169.188 1.00 84.94 119 TYR U C 1
ATOM 16216 O O . TYR E 5 121 ? 95.122 118.750 170.351 1.00 84.94 119 TYR U O 1
ATOM 16225 N N . ALA E 5 122 ? 94.988 117.680 168.363 1.00 82.94 120 ALA U N 1
ATOM 16226 C CA . ALA E 5 122 ? 93.850 116.864 168.739 1.00 82.94 120 ALA U CA 1
ATOM 16227 C C . ALA E 5 122 ? 94.227 115.905 169.869 1.00 82.94 120 ALA U C 1
ATOM 16228 O O . ALA E 5 122 ? 95.405 115.608 170.077 1.00 82.94 120 ALA U O 1
ATOM 16230 N N . PRO E 5 123 ? 93.240 115.428 170.634 1.00 84.21 121 PRO U N 1
ATOM 16231 C CA . PRO E 5 123 ? 93.575 114.583 171.793 1.00 84.21 121 PRO U CA 1
ATOM 16232 C C . PRO E 5 123 ? 94.251 113.267 171.441 1.00 84.21 121 PRO U C 1
ATOM 16233 O O . PRO E 5 123 ? 95.186 112.859 172.141 1.00 84.21 121 PRO U O 1
ATOM 16237 N N . ASP E 5 124 ? 93.816 112.587 170.383 1.00 79.70 122 ASP U N 1
ATOM 16238 C CA . ASP E 5 124 ? 94.288 111.235 170.112 1.00 79.70 122 ASP U CA 1
ATOM 16239 C C . ASP E 5 124 ? 95.409 111.180 169.083 1.00 79.70 122 ASP U C 1
ATOM 16240 O O . ASP E 5 124 ? 95.798 110.081 168.675 1.00 79.70 122 ASP U O 1
ATOM 16245 N N . VAL E 5 125 ? 95.942 112.321 168.654 1.00 76.34 123 VAL U N 1
ATOM 16246 C CA . VAL E 5 125 ? 96.993 112.308 167.639 1.00 76.34 123 VAL U CA 1
ATOM 16247 C C . VAL E 5 125 ? 98.333 112.055 168.329 1.00 76.34 123 VAL U C 1
ATOM 16248 O O . VAL E 5 125 ? 99.021 112.974 168.778 1.00 76.34 123 VAL U O 1
ATOM 16252 N N . ALA E 5 126 ? 98.687 110.777 168.427 1.00 72.13 124 ALA U N 1
ATOM 16253 C CA . ALA E 5 126 ? 100.034 110.316 168.717 1.00 72.13 124 ALA U CA 1
ATOM 16254 C C . ALA E 5 126 ? 100.343 109.199 167.732 1.00 72.13 124 ALA U C 1
ATOM 16255 O O . ALA E 5 126 ? 99.446 108.677 167.064 1.00 72.13 124 ALA U O 1
ATOM 16257 N N . GLU E 5 127 ? 101.624 108.847 167.638 1.00 67.43 125 GLU U N 1
ATOM 16258 C CA . GLU E 5 127 ? 102.231 108.057 166.566 1.00 67.43 125 GLU U CA 1
ATOM 16259 C C . GLU E 5 127 ? 102.301 108.904 165.301 1.00 67.43 125 GLU U C 1
ATOM 16260 O O . GLU E 5 127 ? 102.742 108.408 164.259 1.00 67.43 125 GLU U O 1
ATOM 16265 N N . LEU E 5 128 ? 101.860 110.161 165.355 1.00 59.67 126 LEU U N 1
ATOM 16266 C CA . LEU E 5 128 ? 102.154 111.154 164.338 1.00 59.67 126 LEU U CA 1
ATOM 16267 C C . LEU E 5 128 ? 103.142 112.187 164.858 1.00 59.67 126 LEU U C 1
ATOM 16268 O O . LEU E 5 128 ? 103.517 113.098 164.113 1.00 59.67 126 LEU U O 1
ATOM 16273 N N . ILE E 5 129 ? 103.572 112.061 166.111 1.00 62.03 127 ILE U N 1
ATOM 16274 C CA . ILE E 5 129 ? 104.469 113.019 166.746 1.00 62.03 127 ILE U CA 1
ATOM 16275 C C . ILE E 5 129 ? 105.909 112.623 166.449 1.00 62.03 127 ILE U C 1
ATOM 16276 O O . ILE E 5 129 ? 106.280 111.449 166.564 1.00 62.03 127 ILE U O 1
ATOM 16281 N N . ARG E 5 130 ? 106.725 113.599 166.058 1.00 55.87 128 ARG U N 1
ATOM 16282 C CA . ARG E 5 130 ? 108.140 113.343 165.831 1.00 55.87 128 ARG U CA 1
ATOM 16283 C C . ARG E 5 130 ? 108.842 113.033 167.151 1.00 55.87 128 ARG U C 1
ATOM 16284 O O . ARG E 5 130 ? 108.514 113.593 168.200 1.00 55.87 128 ARG U O 1
ATOM 16292 N N . THR E 5 131 ? 109.820 112.129 167.096 1.00 62.78 129 THR U N 1
ATOM 16293 C CA . THR E 5 131 ? 110.567 111.746 168.284 1.00 62.78 129 THR U CA 1
ATOM 16294 C C . THR E 5 131 ? 112.063 111.861 168.016 1.00 62.78 129 THR U C 1
ATOM 16295 O O . THR E 5 131 ? 112.501 111.707 166.869 1.00 62.78 129 THR U O 1
ATOM 16299 N N . PRO E 5 132 ? 112.867 112.169 169.041 1.00 65.34 130 PRO U N 1
ATOM 16300 C CA . PRO E 5 132 ? 114.310 112.375 168.812 1.00 65.34 130 PRO U CA 1
ATOM 16301 C C . PRO E 5 132 ? 115.031 111.149 168.299 1.00 65.34 130 PRO U C 1
ATOM 16302 O O . PRO E 5 132 ? 116.075 111.286 167.648 1.00 65.34 130 PRO U O 1
ATOM 16306 N N . MET E 5 133 ? 114.517 109.953 168.580 1.00 67.44 131 MET U N 1
ATOM 16307 C CA . MET E 5 133 ? 115.208 108.743 168.165 1.00 67.44 131 MET U CA 1
ATOM 16308 C C . MET E 5 133 ? 115.092 108.511 166.662 1.00 67.44 131 MET U C 1
ATOM 16309 O O . MET E 5 133 ? 115.982 107.889 166.074 1.00 67.44 131 MET U O 1
ATOM 16314 N N . GLU E 5 134 ? 114.036 109.012 166.011 1.00 61.21 132 GLU U N 1
ATOM 16315 C CA . GLU E 5 134 ? 113.886 108.782 164.577 1.00 61.21 132 GLU U CA 1
ATOM 16316 C C . GLU E 5 134 ? 114.588 109.831 163.721 1.00 61.21 132 GLU U C 1
ATOM 16317 O O . GLU E 5 134 ? 114.975 109.524 162.585 1.00 61.21 132 GLU U O 1
ATOM 16323 N N . MET E 5 135 ? 114.799 111.041 164.237 1.00 56.28 133 MET U N 1
ATOM 16324 C CA . MET E 5 135 ? 115.453 112.082 163.457 1.00 56.28 133 MET U CA 1
ATOM 16325 C C . MET E 5 135 ? 116.981 112.038 163.598 1.00 56.28 133 MET U C 1
ATOM 16326 O O . MET E 5 135 ? 117.676 112.928 163.095 1.00 56.28 133 MET U O 1
ATOM 16331 N N . ARG E 5 136 ? 117.529 110.993 164.220 1.00 56.33 134 ARG U N 1
ATOM 16332 C CA . ARG E 5 136 ? 118.960 111.012 164.497 1.00 56.33 134 ARG U CA 1
ATOM 16333 C C . ARG E 5 136 ? 119.784 110.784 163.236 1.00 56.33 134 ARG U C 1
ATOM 16334 O O . ARG E 5 136 ? 120.813 111.439 163.046 1.00 56.33 134 ARG U O 1
ATOM 16342 N N . TYR E 5 137 ? 119.327 109.908 162.343 1.00 50.33 135 TYR U N 1
ATOM 16343 C CA . TYR E 5 137 ? 120.119 109.494 161.194 1.00 50.33 135 TYR U CA 1
ATOM 16344 C C . TYR E 5 137 ? 119.606 110.047 159.869 1.00 50.33 135 TYR U C 1
ATOM 16345 O O . TYR E 5 137 ? 120.036 109.578 158.812 1.00 50.33 135 TYR U O 1
ATOM 16354 N N . ILE E 5 138 ? 118.700 111.026 159.895 1.00 42.99 136 ILE U N 1
ATOM 16355 C CA . ILE E 5 138 ? 118.227 111.629 158.644 1.00 42.99 136 ILE U CA 1
ATOM 16356 C C . ILE E 5 138 ? 119.339 112.333 157.876 1.00 42.99 136 ILE U C 1
ATOM 16357 O O . ILE E 5 138 ? 119.426 112.143 156.652 1.00 42.99 136 ILE U O 1
ATOM 16362 N N . PRO E 5 139 ? 120.204 113.160 158.490 1.00 40.11 137 PRO U N 1
ATOM 16363 C CA . PRO E 5 139 ? 121.236 113.855 157.691 1.00 40.11 137 PRO U CA 1
ATOM 16364 C C . PRO E 5 139 ? 122.239 112.925 157.030 1.00 40.11 137 PRO U C 1
ATOM 16365 O O . PRO E 5 139 ? 122.590 113.119 155.855 1.00 40.11 137 PRO U O 1
ATOM 16369 N N . LEU E 5 140 ? 122.727 111.926 157.769 1.00 39.59 138 LEU U N 1
ATOM 16370 C CA . LEU E 5 140 ? 123.633 110.945 157.188 1.00 39.59 138 LEU U CA 1
ATOM 16371 C C . LEU E 5 140 ? 122.979 110.217 156.026 1.00 39.59 138 LEU U C 1
ATOM 16372 O O . LEU E 5 140 ? 123.623 109.982 154.991 1.00 39.59 138 LEU U O 1
ATOM 16377 N N . LYS E 5 141 ? 121.701 109.852 156.173 1.00 38.47 139 LYS U N 1
ATOM 16378 C CA . LYS E 5 141 ? 121.016 109.253 155.041 1.00 38.47 139 LYS U CA 1
ATOM 16379 C C . LYS E 5 141 ? 121.023 110.209 153.859 1.00 38.47 139 LYS U C 1
ATOM 16380 O O . LYS E 5 141 ? 121.571 109.852 152.811 1.00 38.47 139 LYS U O 1
ATOM 16386 N N . VAL E 5 142 ? 120.633 111.472 154.070 1.00 35.53 140 VAL U N 1
ATOM 16387 C CA . VAL E 5 142 ? 120.561 112.433 152.964 1.00 35.53 140 VAL U CA 1
ATOM 16388 C C . VAL E 5 142 ? 121.885 112.483 152.204 1.00 35.53 140 VAL U C 1
ATOM 16389 O O . VAL E 5 142 ? 121.920 112.454 150.961 1.00 35.53 140 VAL U O 1
ATOM 16393 N N . ALA E 5 143 ? 122.995 112.561 152.943 1.00 34.46 141 ALA U N 1
ATOM 16394 C CA . ALA E 5 143 ? 124.311 112.560 152.310 1.00 34.46 141 ALA U CA 1
ATOM 16395 C C . ALA E 5 143 ? 124.531 111.286 151.500 1.00 34.46 141 ALA U C 1
ATOM 16396 O O . ALA E 5 143 ? 125.041 111.333 150.374 1.00 34.46 141 ALA U O 1
ATOM 16398 N N . LEU E 5 144 ? 124.145 110.131 152.056 1.00 35.22 142 LEU U N 1
ATOM 16399 C CA . LEU E 5 144 ? 124.342 108.870 151.335 1.00 35.22 142 LEU U CA 1
ATOM 16400 C C . LEU E 5 144 ? 123.486 108.788 150.071 1.00 35.22 142 LEU U C 1
ATOM 16401 O O . LEU E 5 144 ? 123.940 108.292 149.037 1.00 35.22 142 LEU U O 1
ATOM 16406 N N . PHE E 5 145 ? 122.239 109.234 150.142 1.00 34.34 143 PHE U N 1
ATOM 16407 C CA . PHE E 5 145 ? 121.379 109.217 148.963 1.00 34.34 143 PHE U CA 1
ATOM 16408 C C . PHE E 5 145 ? 121.924 110.107 147.855 1.00 34.34 143 PHE U C 1
ATOM 16409 O O . PHE E 5 145 ? 121.788 109.783 146.668 1.00 34.34 143 PHE U O 1
ATOM 16417 N N . TYR E 5 146 ? 122.519 111.245 148.211 1.00 32.71 144 TYR U N 1
ATOM 16418 C CA . TYR E 5 146 ? 123.132 112.046 147.153 1.00 32.71 144 TYR U CA 1
ATOM 16419 C C . TYR E 5 146 ? 124.383 111.373 146.593 1.00 32.71 144 TYR U C 1
ATOM 16420 O O . TYR E 5 146 ? 124.542 111.265 145.372 1.00 32.71 144 TYR U O 1
ATOM 16429 N N . LEU E 5 147 ? 125.280 110.903 147.465 1.00 34.11 145 LEU U N 1
ATOM 16430 C CA . LEU E 5 147 ? 126.592 110.462 146.991 1.00 34.11 145 LEU U CA 1
ATOM 16431 C C . LEU E 5 147 ? 126.555 109.123 146.260 1.00 34.11 145 LEU U C 1
ATOM 16432 O O . LEU E 5 147 ? 127.311 108.929 145.302 1.00 34.11 145 LEU U O 1
ATOM 16437 N N . LEU E 5 148 ? 125.707 108.190 146.685 1.00 33.04 146 LEU U N 1
ATOM 16438 C CA . LEU E 5 148 ? 125.677 106.853 146.106 1.00 33.04 146 LEU U CA 1
ATOM 16439 C C . LEU E 5 148 ? 124.570 106.676 145.075 1.00 33.04 146 LEU U C 1
ATOM 16440 O O . LEU E 5 148 ? 124.304 105.546 144.657 1.00 33.04 146 LEU U O 1
ATOM 16445 N N . ASN E 5 149 ? 123.920 107.756 144.667 1.00 32.18 147 ASN U N 1
ATOM 16446 C CA . ASN E 5 149 ? 122.982 107.692 143.554 1.00 32.18 147 ASN U CA 1
ATOM 16447 C C . ASN E 5 149 ? 123.748 107.434 142.260 1.00 32.18 147 ASN U C 1
ATOM 16448 O O . ASN E 5 149 ? 124.729 108.132 141.980 1.00 32.18 147 ASN U O 1
ATOM 16453 N N . PRO E 5 150 ? 123.353 106.439 141.460 1.00 32.32 148 PRO U N 1
ATOM 16454 C CA . PRO E 5 150 ? 124.051 106.211 140.184 1.00 32.32 148 PRO U CA 1
ATOM 16455 C C . PRO E 5 150 ? 124.046 107.419 139.260 1.00 32.32 148 PRO U C 1
ATOM 16456 O O . PRO E 5 150 ? 125.001 107.601 138.492 1.00 32.32 148 PRO U O 1
ATOM 16460 N N . TYR E 5 151 ? 123.005 108.254 139.319 1.00 31.72 149 TYR U N 1
ATOM 16461 C CA . TYR E 5 151 ? 122.962 109.457 138.493 1.00 31.72 149 TYR U CA 1
ATOM 16462 C C . TYR E 5 151 ? 124.125 110.387 138.814 1.00 31.72 149 TYR U C 1
ATOM 16463 O O . TYR E 5 151 ? 124.774 110.923 137.908 1.00 31.72 149 TYR U O 1
ATOM 16472 N N . THR E 5 152 ? 124.405 110.584 140.105 1.00 31.21 150 THR U N 1
ATOM 16473 C CA . THR E 5 152 ? 125.485 111.476 140.513 1.00 31.21 150 THR U CA 1
ATOM 16474 C C . THR E 5 152 ? 126.848 110.927 140.105 1.00 31.21 150 THR U C 1
ATOM 16475 O O . THR E 5 152 ? 127.714 111.682 139.648 1.00 31.21 150 THR U O 1
ATOM 16479 N N . ILE E 5 153 ? 127.057 109.617 140.257 1.00 31.56 151 ILE U N 1
ATOM 16480 C CA . ILE E 5 153 ? 128.329 109.014 139.864 1.00 31.56 151 ILE U CA 1
ATOM 16481 C C . ILE E 5 153 ? 128.536 109.143 138.360 1.00 31.56 151 ILE U C 1
ATOM 16482 O O . ILE E 5 153 ? 129.633 109.479 137.892 1.00 31.56 151 ILE U O 1
ATOM 16487 N N . LEU E 5 154 ? 127.480 108.889 137.581 1.00 30.78 152 LEU U N 1
ATOM 16488 C CA . LEU E 5 154 ? 127.563 109.048 136.133 1.00 30.78 152 LEU U CA 1
ATOM 16489 C C . LEU E 5 154 ? 127.892 110.487 135.756 1.00 30.78 152 LEU U C 1
ATOM 16490 O O . LEU E 5 154 ? 128.718 110.733 134.871 1.00 30.78 152 LEU U O 1
ATOM 16495 N N . SER E 5 155 ? 127.247 111.455 136.414 1.00 32.12 153 SER U N 1
ATOM 16496 C CA . SER E 5 155 ? 127.539 112.859 136.135 1.00 32.12 153 SER U CA 1
ATOM 16497 C C . SER E 5 155 ? 128.983 113.206 136.474 1.00 32.12 153 SER U C 1
ATOM 16498 O O . SER E 5 155 ? 129.622 113.990 135.765 1.00 32.12 153 SER U O 1
ATOM 16501 N N . CYS E 5 156 ? 129.504 112.653 137.571 1.00 36.16 154 CYS U N 1
ATOM 16502 C CA . CYS E 5 156 ? 130.870 112.964 137.980 1.00 36.16 154 CYS U CA 1
ATOM 16503 C C . CYS E 5 156 ? 131.895 112.398 137.005 1.00 36.16 154 CYS U C 1
ATOM 16504 O O . CYS E 5 156 ? 132.852 113.088 136.639 1.00 36.16 154 CYS U O 1
ATOM 16507 N N . VAL E 5 157 ? 131.722 111.144 136.580 1.00 35.14 155 VAL U N 1
ATOM 16508 C CA . VAL E 5 157 ? 132.714 110.540 135.691 1.00 35.14 155 VAL U CA 1
ATOM 16509 C C . VAL E 5 157 ? 132.736 111.239 134.334 1.00 35.14 155 VAL U C 1
ATOM 16510 O O . VAL E 5 157 ? 133.788 111.330 133.691 1.00 35.14 155 VAL U O 1
ATOM 16514 N N . ALA E 5 158 ? 131.596 111.758 133.882 1.00 32.05 156 ALA U N 1
ATOM 16515 C CA . ALA E 5 158 ? 131.531 112.468 132.611 1.00 32.05 156 ALA U CA 1
ATOM 16516 C C . ALA E 5 158 ? 132.066 113.893 132.688 1.00 32.05 156 ALA U C 1
ATOM 16517 O O . ALA E 5 158 ? 132.218 114.531 131.641 1.00 32.05 156 ALA U O 1
ATOM 16519 N N . LYS E 5 159 ? 132.357 114.397 133.890 1.00 32.26 157 LYS U N 1
ATOM 16520 C CA . LYS E 5 159 ? 132.837 115.768 134.098 1.00 32.26 157 LYS U CA 1
ATOM 16521 C C . LYS E 5 159 ? 131.840 116.802 133.578 1.00 32.26 157 LYS U C 1
ATOM 16522 O O . LYS E 5 159 ? 132.209 117.776 132.923 1.00 32.26 157 LYS U O 1
ATOM 16528 N N . SER E 5 160 ? 130.565 116.585 133.883 1.00 31.44 158 SER U N 1
ATOM 16529 C CA . SER E 5 160 ? 129.516 117.517 133.495 1.00 31.44 158 SER U CA 1
ATOM 16530 C C . SER E 5 160 ? 129.478 118.716 134.440 1.00 31.44 158 SER U C 1
ATOM 16531 O O . SER E 5 160 ? 129.710 118.586 135.644 1.00 31.44 158 SER U O 1
ATOM 16534 N N . THR E 5 161 ? 129.184 119.894 133.882 1.00 32.64 159 THR U N 1
ATOM 16535 C CA . THR E 5 161 ? 129.167 121.131 134.659 1.00 32.64 159 THR U CA 1
ATOM 16536 C C . THR E 5 161 ? 128.014 121.184 135.660 1.00 32.64 159 THR U C 1
ATOM 16537 O O . THR E 5 161 ? 128.053 121.998 136.587 1.00 32.64 159 THR U O 1
ATOM 16541 N N . CYS E 5 162 ? 127.006 120.319 135.511 1.00 33.57 160 CYS U N 1
ATOM 16542 C CA . CYS E 5 162 ? 125.842 120.336 136.397 1.00 33.57 160 CYS U CA 1
ATOM 16543 C C . CYS E 5 162 ? 126.212 120.154 137.868 1.00 33.57 160 CYS U C 1
ATOM 16544 O O . CYS E 5 162 ? 125.467 120.591 138.757 1.00 33.57 160 CYS U O 1
ATOM 16547 N N . ALA E 5 163 ? 127.347 119.507 138.145 1.00 31.14 161 ALA U N 1
ATOM 16548 C CA . ALA E 5 163 ? 127.778 119.304 139.524 1.00 31.14 161 ALA U CA 1
ATOM 16549 C C . ALA E 5 163 ? 128.038 120.630 140.230 1.00 31.14 161 ALA U C 1
ATOM 16550 O O . ALA E 5 163 ? 127.692 120.796 141.406 1.00 31.14 161 ALA U O 1
ATOM 16552 N N . ILE E 5 164 ? 128.647 121.585 139.527 1.00 30.41 162 ILE U N 1
ATOM 16553 C CA . ILE E 5 164 ? 128.925 122.891 140.117 1.00 30.41 162 ILE U CA 1
ATOM 16554 C C . ILE E 5 164 ? 127.625 123.629 140.422 1.00 30.41 162 ILE U C 1
ATOM 16555 O O . ILE E 5 164 ? 127.496 124.286 141.463 1.00 30.41 162 ILE U O 1
ATOM 16560 N N . ASN E 5 165 ? 126.638 123.520 139.529 1.00 30.45 163 ASN U N 1
ATOM 16561 C CA . ASN E 5 165 ? 125.330 124.116 139.784 1.00 30.45 163 ASN U CA 1
ATOM 16562 C C . ASN E 5 165 ? 124.684 123.520 141.027 1.00 30.45 163 ASN U C 1
ATOM 16563 O O . ASN E 5 165 ? 124.127 124.250 141.862 1.00 30.45 163 ASN U O 1
ATOM 16568 N N . ASN E 5 166 ? 124.746 122.195 141.162 1.00 29.10 164 ASN U N 1
ATOM 16569 C CA . ASN E 5 166 ? 124.180 121.545 142.339 1.00 29.10 164 ASN U CA 1
ATOM 16570 C C . ASN E 5 166 ? 124.882 122.010 143.608 1.00 29.10 164 ASN U C 1
ATOM 16571 O O . ASN E 5 166 ? 124.241 122.232 144.644 1.00 29.10 164 ASN U O 1
ATOM 16576 N N . THR E 5 167 ? 126.206 122.158 143.545 1.00 29.58 165 THR U N 1
ATOM 16577 C CA . THR E 5 167 ? 126.962 122.652 144.692 1.00 29.58 165 THR U CA 1
ATOM 16578 C C . THR E 5 167 ? 126.521 124.059 145.086 1.00 29.58 165 THR U C 1
ATOM 16579 O O . THR E 5 167 ? 126.367 124.368 146.275 1.00 29.58 165 THR U O 1
ATOM 16583 N N . LEU E 5 168 ? 126.316 124.929 144.094 1.00 28.75 166 LEU U N 1
ATOM 16584 C CA . LEU E 5 168 ? 125.869 126.289 144.388 1.00 28.75 166 LEU U CA 1
ATOM 16585 C C . LEU E 5 168 ? 124.490 126.298 145.043 1.00 28.75 166 LEU U C 1
ATOM 16586 O O . LEU E 5 168 ? 124.248 127.056 145.993 1.00 28.75 166 LEU U O 1
ATOM 16591 N N . ILE E 5 169 ? 123.572 125.461 144.552 1.00 28.34 167 ILE U N 1
ATOM 16592 C CA . ILE E 5 169 ? 122.243 125.385 145.163 1.00 28.34 167 ILE U CA 1
ATOM 16593 C C . ILE E 5 169 ? 122.333 124.890 146.606 1.00 28.34 167 ILE U C 1
ATOM 16594 O O . ILE E 5 169 ? 121.661 125.418 147.507 1.00 28.34 167 ILE U O 1
ATOM 16599 N N . ALA E 5 170 ? 123.154 123.863 146.847 1.00 29.95 168 ALA U N 1
ATOM 16600 C CA . ALA E 5 170 ? 123.294 123.334 148.200 1.00 29.95 168 ALA U CA 1
ATOM 16601 C C . ALA E 5 170 ? 123.875 124.379 149.147 1.00 29.95 168 ALA U C 1
ATOM 16602 O O . ALA E 5 170 ? 123.470 124.467 150.314 1.00 29.95 168 ALA U O 1
ATOM 16604 N N . PHE E 5 171 ? 124.828 125.178 148.666 1.00 34.99 169 PHE U N 1
ATOM 16605 C CA . PHE E 5 171 ? 125.381 126.237 149.504 1.00 34.99 169 PHE U CA 1
ATOM 16606 C C . PHE E 5 171 ? 124.355 127.333 149.769 1.00 34.99 169 PHE U C 1
ATOM 16607 O O . PHE E 5 171 ? 124.337 127.923 150.856 1.00 34.99 169 PHE U O 1
ATOM 16615 N N . PHE E 5 172 ? 123.489 127.617 148.794 1.00 33.37 170 PHE U N 1
ATOM 16616 C CA . PHE E 5 172 ? 122.390 128.549 149.038 1.00 33.37 170 PHE U CA 1
ATOM 16617 C C . PHE E 5 172 ? 121.498 128.056 150.170 1.00 33.37 170 PHE U C 1
ATOM 16618 O O . PHE E 5 172 ? 121.142 128.819 151.077 1.00 33.37 170 PHE U O 1
ATOM 16626 N N . ILE E 5 173 ? 121.138 126.772 150.138 1.00 33.08 171 ILE U N 1
ATOM 16627 C CA . ILE E 5 173 ? 120.289 126.212 151.192 1.00 33.08 171 ILE U CA 1
ATOM 16628 C C . ILE E 5 173 ? 120.989 126.292 152.545 1.00 33.08 171 ILE U C 1
ATOM 16629 O O . ILE E 5 173 ? 120.388 126.687 153.555 1.00 33.08 171 ILE U O 1
ATOM 16634 N N . LEU E 5 174 ? 122.272 125.919 152.584 1.00 36.96 172 LEU U N 1
ATOM 16635 C CA . LEU E 5 174 ? 123.011 125.931 153.843 1.00 36.96 172 LEU U CA 1
ATOM 16636 C C . LEU E 5 174 ? 123.078 127.333 154.435 1.00 36.96 172 LEU U C 1
ATOM 16637 O O . LEU E 5 174 ? 122.831 127.525 155.630 1.00 36.96 172 LEU U O 1
ATOM 16642 N N . THR E 5 175 ? 123.417 128.330 153.614 1.00 39.06 173 THR U N 1
ATOM 16643 C CA . THR E 5 175 ? 123.537 129.690 154.131 1.00 39.06 173 THR U CA 1
ATOM 16644 C C . THR E 5 175 ? 122.183 130.253 154.545 1.00 39.06 173 THR U C 1
ATOM 16645 O O . THR E 5 175 ? 122.094 131.011 155.517 1.00 39.06 173 THR U O 1
ATOM 16649 N N . THR E 5 176 ? 121.116 129.898 153.824 1.00 37.92 174 THR U N 1
ATOM 16650 C CA . THR E 5 176 ? 119.788 130.377 154.195 1.00 37.92 174 THR U CA 1
ATOM 16651 C C . THR E 5 176 ? 119.350 129.822 155.545 1.00 37.92 174 THR U C 1
ATOM 16652 O O . THR E 5 176 ? 118.925 130.575 156.428 1.00 37.92 174 THR U O 1
ATOM 16656 N N . ILE E 5 177 ? 119.438 128.501 155.724 1.00 39.80 175 ILE U N 1
ATOM 16657 C CA . ILE E 5 177 ? 118.990 127.910 156.986 1.00 39.80 175 ILE U CA 1
ATOM 16658 C C . ILE E 5 177 ? 119.832 128.401 158.159 1.00 39.80 175 ILE U C 1
ATOM 16659 O O . ILE E 5 177 ? 119.319 128.572 159.272 1.00 39.80 175 ILE U O 1
ATOM 16664 N N . LYS E 5 178 ? 121.121 128.655 157.934 1.00 45.36 176 LYS U N 1
ATOM 16665 C CA . LYS E 5 178 ? 121.981 129.210 158.972 1.00 45.36 176 LYS U CA 1
ATOM 16666 C C . LYS E 5 178 ? 121.714 130.686 159.249 1.00 45.36 176 LYS U C 1
ATOM 16667 O O . LYS E 5 178 ? 122.258 131.224 160.219 1.00 45.36 176 LYS U O 1
ATOM 16673 N N . GLY E 5 179 ? 120.911 131.355 158.429 1.00 44.43 177 GLY U N 1
ATOM 16674 C CA . GLY E 5 179 ? 120.391 132.663 158.767 1.00 44.43 177 GLY U CA 1
ATOM 16675 C C . GLY E 5 179 ? 121.129 133.874 158.236 1.00 44.43 177 GLY U C 1
ATOM 16676 O O . GLY E 5 179 ? 120.914 134.973 158.758 1.00 44.43 177 GLY U O 1
ATOM 16677 N N . SER E 5 180 ? 121.979 133.724 157.225 1.00 46.53 178 SER U N 1
ATOM 16678 C CA . SER E 5 180 ? 122.694 134.848 156.631 1.00 46.53 178 SER U CA 1
ATOM 16679 C C . SER E 5 180 ? 122.049 135.187 155.294 1.00 46.53 178 SER U C 1
ATOM 16680 O O . SER E 5 180 ? 121.977 134.335 154.403 1.00 46.53 178 SER U O 1
ATOM 16683 N N . ALA E 5 181 ? 121.581 136.428 155.156 1.00 47.58 179 ALA U N 1
ATOM 16684 C CA . ALA E 5 181 ? 120.886 136.864 153.952 1.00 47.58 179 ALA U CA 1
ATOM 16685 C C . ALA E 5 181 ? 121.842 137.327 152.859 1.00 47.58 179 ALA U C 1
ATOM 16686 O O . ALA E 5 181 ? 121.563 137.133 151.671 1.00 47.58 179 ALA U O 1
ATOM 16688 N N . PHE E 5 182 ? 122.962 137.939 153.242 1.00 50.60 180 PHE U N 1
ATOM 16689 C CA . PHE E 5 182 ? 123.932 138.429 152.267 1.00 50.60 180 PHE U CA 1
ATOM 16690 C C . PHE E 5 182 ? 124.530 137.276 151.463 1.00 50.60 180 PHE U C 1
ATOM 16691 O O . PHE E 5 182 ? 124.538 137.296 150.223 1.00 50.60 180 PHE U O 1
ATOM 16699 N N . LEU E 5 183 ? 125.006 136.242 152.160 1.00 42.88 181 LEU U N 1
ATOM 16700 C CA . LEU E 5 183 ? 125.567 135.077 151.485 1.00 42.88 181 LEU U CA 1
ATOM 16701 C C . LEU E 5 183 ? 124.503 134.339 150.686 1.00 42.88 181 LEU U C 1
ATOM 16702 O O . LEU E 5 183 ? 124.779 133.810 149.602 1.00 42.88 181 LEU U O 1
ATOM 16707 N N . SER E 5 184 ? 123.282 134.278 151.222 1.00 39.03 182 SER U N 1
ATOM 16708 C CA . SER E 5 184 ? 122.173 133.642 150.519 1.00 39.03 182 SER U CA 1
ATOM 16709 C C . SER E 5 184 ? 121.905 134.329 149.184 1.00 39.03 182 SER U C 1
ATOM 16710 O O . SER E 5 184 ? 121.762 133.669 148.148 1.00 39.03 182 SER U O 1
ATOM 16713 N N . ALA E 5 185 ? 121.851 135.664 149.193 1.00 37.65 183 ALA U N 1
ATOM 16714 C CA . ALA E 5 185 ? 121.641 136.412 147.959 1.00 37.65 183 ALA U CA 1
ATOM 16715 C C . ALA E 5 185 ? 122.792 136.206 146.984 1.00 37.65 183 ALA U C 1
ATOM 16716 O O . ALA E 5 185 ? 122.569 136.059 145.777 1.00 37.65 183 ALA U O 1
ATOM 16718 N N . ILE E 5 186 ? 124.028 136.181 147.490 1.00 37.71 184 ILE U N 1
ATOM 16719 C CA . ILE E 5 186 ? 125.184 135.971 146.618 1.00 37.71 184 ILE U CA 1
ATOM 16720 C C . ILE E 5 186 ? 125.098 134.617 145.918 1.00 37.71 184 ILE U C 1
ATOM 16721 O O . ILE E 5 186 ? 125.302 134.510 144.702 1.00 37.71 184 ILE U O 1
ATOM 16726 N N . PHE E 5 187 ? 124.795 133.562 146.676 1.00 33.12 185 PHE U N 1
ATOM 16727 C CA . PHE E 5 187 ? 124.772 132.223 146.094 1.00 33.12 185 PHE U CA 1
ATOM 16728 C C . PHE E 5 187 ? 123.586 132.038 145.153 1.00 33.12 185 PHE U C 1
ATOM 16729 O O . PHE E 5 187 ? 123.702 131.353 144.128 1.00 33.12 185 PHE U O 1
ATOM 16737 N N . LEU E 5 188 ? 122.440 132.645 145.469 1.00 31.60 186 LEU U N 1
ATOM 16738 C CA . LEU E 5 188 ? 121.321 132.602 144.535 1.00 31.60 186 LEU U CA 1
ATOM 16739 C C . LEU E 5 188 ? 121.653 133.335 143.241 1.00 31.60 186 LEU U C 1
ATOM 16740 O O . LEU E 5 188 ? 121.262 132.894 142.155 1.00 31.60 186 LEU U O 1
ATOM 16745 N N . ALA E 5 189 ? 122.363 134.463 143.336 1.00 31.52 187 ALA U N 1
ATOM 16746 C CA . ALA E 5 189 ? 122.782 135.170 142.131 1.00 31.52 187 ALA U CA 1
ATOM 16747 C C . ALA E 5 189 ? 123.742 134.329 141.302 1.00 31.52 187 ALA U C 1
ATOM 16748 O O . ALA E 5 189 ? 123.650 134.305 140.071 1.00 31.52 187 ALA U O 1
ATOM 16750 N N . LEU E 5 190 ? 124.677 133.639 141.957 1.00 31.20 188 LEU U N 1
ATOM 16751 C CA . LEU E 5 190 ? 125.604 132.787 141.217 1.00 31.20 188 LEU U CA 1
ATOM 16752 C C . LEU E 5 190 ? 124.889 131.611 140.565 1.00 31.20 188 LEU U C 1
ATOM 16753 O O . LEU E 5 190 ? 125.301 131.155 139.494 1.00 31.20 188 LEU U O 1
ATOM 16758 N N . ALA E 5 191 ? 123.828 131.103 141.194 1.00 28.85 189 ALA U N 1
ATOM 16759 C CA . ALA E 5 191 ? 123.047 130.034 140.580 1.00 28.85 189 ALA U CA 1
ATOM 16760 C C . ALA E 5 191 ? 122.208 130.541 139.410 1.00 28.85 189 ALA U C 1
ATOM 16761 O O . ALA E 5 191 ? 122.037 129.830 138.415 1.00 28.85 189 ALA U O 1
ATOM 16763 N N . THR E 5 192 ? 121.667 131.758 139.517 1.00 30.58 190 THR U N 1
ATOM 16764 C CA . THR E 5 192 ? 120.893 132.337 138.421 1.00 30.58 190 THR U CA 1
ATOM 16765 C C . THR E 5 192 ? 121.785 132.720 137.247 1.00 30.58 190 THR U C 1
ATOM 16766 O O . THR E 5 192 ? 121.348 132.678 136.092 1.00 30.58 190 THR U O 1
ATOM 16770 N N . TYR E 5 193 ? 123.031 133.100 137.524 1.00 32.48 191 TYR U N 1
ATOM 16771 C CA . TYR E 5 193 ? 123.967 133.441 136.462 1.00 32.48 191 TYR U CA 1
ATOM 16772 C C . TYR E 5 193 ? 124.266 132.237 135.574 1.00 32.48 191 TYR U C 1
ATOM 16773 O O . TYR E 5 193 ? 124.349 132.366 134.348 1.00 32.48 191 TYR U O 1
ATOM 16782 N N . GLN E 5 194 ? 124.432 131.058 136.178 1.00 32.30 192 GLN U N 1
ATOM 16783 C CA . GLN E 5 194 ? 124.788 129.865 135.415 1.00 32.30 192 GLN U CA 1
ATOM 16784 C C . GLN E 5 194 ? 123.600 129.337 134.618 1.00 32.30 192 GLN U C 1
ATOM 16785 O O . GLN E 5 194 ? 123.688 129.152 133.400 1.00 32.30 192 GLN U O 1
ATOM 16791 N N . SER E 5 195 ? 122.488 129.072 135.292 1.00 32.94 193 SER U N 1
ATOM 16792 C CA . SER E 5 195 ? 121.235 128.701 134.656 1.00 32.94 193 SER U CA 1
ATOM 16793 C C . SER E 5 195 ? 120.155 129.687 135.083 1.00 32.94 193 SER U C 1
ATOM 16794 O O . SER E 5 195 ? 120.195 130.238 136.183 1.00 32.94 193 SER U O 1
ATOM 16797 N N . LEU E 5 196 ? 119.192 129.926 134.194 1.00 31.42 194 LEU U N 1
ATOM 16798 C CA . LEU E 5 196 ? 118.229 131.001 134.413 1.00 31.42 194 LEU U CA 1
ATOM 16799 C C . LEU E 5 196 ? 117.141 130.631 135.414 1.00 31.42 194 LEU U C 1
ATOM 16800 O O . LEU E 5 196 ? 116.714 131.481 136.201 1.00 31.42 194 LEU U O 1
ATOM 16805 N N . TYR E 5 197 ? 116.703 129.373 135.416 1.00 28.84 195 TYR U N 1
ATOM 16806 C CA . TYR E 5 197 ? 115.526 128.991 136.190 1.00 28.84 195 TYR U CA 1
ATOM 16807 C C . TYR E 5 197 ? 115.643 129.125 137.711 1.00 28.84 195 TYR U C 1
ATOM 16808 O O . TYR E 5 197 ? 114.592 129.310 138.347 1.00 28.84 195 TYR U O 1
ATOM 16817 N N . PRO E 5 198 ? 116.816 129.025 138.353 1.00 28.28 196 PRO U N 1
ATOM 16818 C CA . PRO E 5 198 ? 116.852 129.115 139.826 1.00 28.28 196 PRO U CA 1
ATOM 16819 C C . PRO E 5 198 ? 116.323 130.413 140.426 1.00 28.28 196 PRO U C 1
ATOM 16820 O O . PRO E 5 198 ? 116.284 130.511 141.658 1.00 28.28 196 PRO U O 1
ATOM 16824 N N . LEU E 5 199 ? 115.925 131.406 139.628 1.00 30.04 197 LEU U N 1
ATOM 16825 C CA . LEU E 5 199 ? 115.369 132.623 140.210 1.00 30.04 197 LEU U CA 1
ATOM 16826 C C . LEU E 5 199 ? 114.059 132.363 140.941 1.00 30.04 197 LEU U C 1
ATOM 16827 O O . LEU E 5 199 ? 113.657 133.176 141.779 1.00 30.04 197 LEU U O 1
ATOM 16832 N N . THR E 5 200 ? 113.389 131.248 140.644 1.00 28.66 198 THR U N 1
ATOM 16833 C CA . THR E 5 200 ? 112.127 130.914 141.292 1.00 28.66 198 THR U CA 1
ATOM 16834 C C . THR E 5 200 ? 112.293 130.552 142.763 1.00 28.66 198 THR U C 1
ATOM 16835 O O . THR E 5 200 ? 111.308 130.579 143.506 1.00 28.66 198 THR U O 1
ATOM 16839 N N . LEU E 5 201 ? 113.504 130.219 143.201 1.00 28.62 199 LEU U N 1
ATOM 16840 C CA . LEU E 5 201 ? 113.750 129.898 144.601 1.00 28.62 199 LEU U CA 1
ATOM 16841 C C . LEU E 5 201 ? 113.897 131.139 145.471 1.00 28.62 199 LEU U C 1
ATOM 16842 O O . LEU E 5 201 ? 114.254 131.015 146.647 1.00 28.62 199 LEU U O 1
ATOM 16847 N N . PHE E 5 202 ? 113.630 132.322 144.917 1.00 35.58 200 PHE U N 1
ATOM 16848 C CA . PHE E 5 202 ? 113.734 133.563 145.676 1.00 35.58 200 PHE U CA 1
ATOM 16849 C C . PHE E 5 202 ? 112.688 133.638 146.783 1.00 35.58 200 PHE U C 1
ATOM 16850 O O . PHE E 5 202 ? 113.004 134.013 147.918 1.00 35.58 200 PHE U O 1
ATOM 16858 N N . VAL E 5 203 ? 111.440 133.302 146.471 1.00 34.85 201 VAL U N 1
ATOM 16859 C CA . VAL E 5 203 ? 110.318 133.402 147.406 1.00 34.85 201 VAL U CA 1
ATOM 16860 C C . VAL E 5 203 ? 110.476 132.465 148.605 1.00 34.85 201 VAL U C 1
ATOM 16861 O O . VAL E 5 203 ? 110.299 132.916 149.748 1.00 34.85 201 VAL U O 1
ATOM 16865 N N . PRO E 5 204 ? 110.780 131.169 148.420 1.00 33.61 202 PRO U N 1
ATOM 16866 C CA . PRO E 5 204 ? 110.901 130.289 149.600 1.00 33.61 202 PRO U CA 1
ATOM 16867 C C . PRO E 5 204 ? 111.974 130.714 150.586 1.00 33.61 202 PRO U C 1
ATOM 16868 O O . PRO E 5 204 ? 111.749 130.658 151.804 1.00 33.61 202 PRO U O 1
ATOM 16872 N N . GLY E 5 205 ? 113.142 131.133 150.096 1.00 35.94 203 GLY U N 1
ATOM 16873 C CA . GLY E 5 205 ? 114.196 131.564 150.998 1.00 35.94 203 GLY U CA 1
ATOM 16874 C C . GLY E 5 205 ? 113.816 132.811 151.770 1.00 35.94 203 GLY U C 1
ATOM 16875 O O . GLY E 5 205 ? 114.103 132.925 152.965 1.00 35.94 203 GLY U O 1
ATOM 16876 N N . LEU E 5 206 ? 113.158 133.756 151.099 1.00 39.22 204 LEU U N 1
ATOM 16877 C CA . LEU E 5 206 ? 112.677 134.951 151.779 1.00 39.22 204 LEU U CA 1
ATOM 16878 C C . LEU E 5 206 ? 111.668 134.593 152.861 1.00 39.22 204 LEU U C 1
ATOM 16879 O O . LEU E 5 206 ? 111.707 135.147 153.967 1.00 39.22 204 LEU U O 1
ATOM 16884 N N . LEU E 5 207 ? 110.762 133.658 152.563 1.00 38.29 205 LEU U N 1
ATOM 16885 C CA . LEU E 5 207 ? 109.786 133.237 153.562 1.00 38.29 205 LEU U CA 1
ATOM 16886 C C . LEU E 5 207 ? 110.464 132.596 154.766 1.00 38.29 205 LEU U C 1
ATOM 16887 O O . LEU E 5 207 ? 110.093 132.874 155.914 1.00 38.29 205 LEU U O 1
ATOM 16892 N N . TYR E 5 208 ? 111.463 131.741 154.532 1.00 38.55 206 TYR U N 1
ATOM 16893 C CA . TYR E 5 208 ? 112.160 131.117 155.656 1.00 38.55 206 TYR U CA 1
ATOM 16894 C C . TYR E 5 208 ? 112.895 132.151 156.502 1.00 38.55 206 TYR U C 1
ATOM 16895 O O . TYR E 5 208 ? 112.883 132.073 157.736 1.00 38.55 206 TYR U O 1
ATOM 16904 N N . LEU E 5 209 ? 113.557 133.117 155.858 1.00 42.23 207 LEU U N 1
ATOM 16905 C CA . LEU E 5 209 ? 114.261 134.155 156.609 1.00 42.23 207 LEU U CA 1
ATOM 16906 C C . LEU E 5 209 ? 113.294 134.976 157.456 1.00 42.23 207 LEU U C 1
ATOM 16907 O O . LEU E 5 209 ? 113.557 135.245 158.639 1.00 42.23 207 LEU U O 1
ATOM 16912 N N . LEU E 5 210 ? 112.159 135.364 156.871 1.00 44.75 208 LEU U N 1
ATOM 16913 C CA . LEU E 5 210 ? 111.164 136.126 157.616 1.00 44.75 208 LEU U CA 1
ATOM 16914 C C . LEU E 5 210 ? 110.634 135.327 158.797 1.00 44.75 208 LEU U C 1
ATOM 16915 O O . LEU E 5 210 ? 110.421 135.877 159.883 1.00 44.75 208 LEU U O 1
ATOM 16920 N N . GLN E 5 211 ? 110.413 134.024 158.604 1.00 46.87 209 GLN U N 1
ATOM 16921 C CA . GLN E 5 211 ? 109.929 133.192 159.699 1.00 46.87 209 GLN U CA 1
ATOM 16922 C C . GLN E 5 211 ? 110.974 133.054 160.798 1.00 46.87 209 GLN U C 1
ATOM 16923 O O . GLN E 5 211 ? 110.624 132.997 161.982 1.00 46.87 209 GLN U O 1
ATOM 16929 N N . ARG E 5 212 ? 112.257 133.015 160.431 1.00 49.64 210 ARG U N 1
ATOM 16930 C CA . ARG E 5 212 ? 113.302 132.947 161.446 1.00 49.64 210 ARG U CA 1
ATOM 16931 C C . ARG E 5 212 ? 113.412 134.246 162.234 1.00 49.64 210 ARG U C 1
ATOM 16932 O O . ARG E 5 212 ? 113.764 134.218 163.419 1.00 49.64 210 ARG U O 1
ATOM 16940 N N . GLN E 5 213 ? 113.111 135.388 161.613 1.00 53.99 211 GLN U N 1
ATOM 16941 C CA . GLN E 5 213 ? 113.161 136.644 162.357 1.00 53.99 211 GLN U CA 1
ATOM 16942 C C . GLN E 5 213 ? 111.968 136.857 163.285 1.00 53.99 211 GLN U C 1
ATOM 16943 O O . GLN E 5 213 ? 111.990 137.806 164.078 1.00 53.99 211 GLN U O 1
ATOM 16949 N N . TYR E 5 214 ? 110.937 136.011 163.202 1.00 56.23 212 TYR U N 1
ATOM 16950 C CA . TYR E 5 214 ? 109.656 136.167 163.895 1.00 56.23 212 TYR U CA 1
ATOM 16951 C C . TYR E 5 214 ? 108.855 137.354 163.376 1.00 56.23 212 TYR U C 1
ATOM 16952 O O . TYR E 5 214 ? 107.978 137.864 164.079 1.00 56.23 212 TYR U O 1
ATOM 16961 N N . ILE E 5 215 ? 109.137 137.808 162.163 1.00 56.91 213 ILE U N 1
ATOM 16962 C CA . ILE E 5 215 ? 108.392 138.917 161.562 1.00 56.91 213 ILE U CA 1
ATOM 16963 C C . ILE E 5 215 ? 107.092 138.375 160.974 1.00 56.91 213 ILE U C 1
ATOM 16964 O O . ILE E 5 215 ? 107.133 137.423 160.180 1.00 56.91 213 ILE U O 1
ATOM 16969 N N . PRO E 5 216 ? 105.937 138.930 161.334 1.00 61.74 214 PRO U N 1
ATOM 16970 C CA . PRO E 5 216 ? 104.687 138.488 160.708 1.00 61.74 214 PRO U CA 1
ATOM 16971 C C . PRO E 5 216 ? 104.620 138.892 159.244 1.00 61.74 214 PRO U C 1
ATOM 16972 O O . PRO E 5 216 ? 105.124 139.942 158.839 1.00 61.74 214 PRO U O 1
ATOM 16976 N N . VAL E 5 217 ? 103.976 138.044 158.448 1.00 61.17 215 VAL U N 1
ATOM 16977 C CA . VAL E 5 217 ? 103.809 138.273 157.017 1.00 61.17 215 VAL U CA 1
ATOM 16978 C C . VAL E 5 217 ? 102.380 138.760 156.805 1.00 61.17 215 VAL U C 1
ATOM 16979 O O . VAL E 5 217 ? 101.441 137.963 156.733 1.00 61.17 215 VAL U O 1
ATOM 16983 N N . LYS E 5 218 ? 102.214 140.078 156.702 1.00 69.11 216 LYS U N 1
ATOM 16984 C CA . LYS E 5 218 ? 100.907 140.685 156.497 1.00 69.11 216 LYS U CA 1
ATOM 16985 C C . LYS E 5 218 ? 101.066 141.885 155.575 1.00 69.11 216 LYS U C 1
ATOM 16986 O O . LYS E 5 218 ? 102.151 142.454 155.446 1.00 69.11 216 LYS U O 1
ATOM 16992 N N . MET E 5 219 ? 99.963 142.267 154.936 1.00 73.70 217 MET U N 1
ATOM 16993 C CA . MET E 5 219 ? 99.976 143.401 154.022 1.00 73.70 217 MET U CA 1
ATOM 16994 C C . MET E 5 219 ? 100.051 144.742 154.743 1.00 73.70 217 MET U C 1
ATOM 16995 O O . MET E 5 219 ? 100.455 145.736 154.130 1.00 73.70 217 MET U O 1
ATOM 17000 N N . LYS E 5 220 ? 99.698 144.795 156.028 1.00 76.89 218 LYS U N 1
ATOM 17001 C CA . LYS E 5 220 ? 99.746 146.027 156.806 1.00 76.89 218 LYS U CA 1
ATOM 17002 C C . LYS E 5 220 ? 100.900 146.028 157.806 1.00 76.89 218 LYS U C 1
ATOM 17003 O O . LYS E 5 220 ? 100.792 146.613 158.886 1.00 76.89 218 LYS U O 1
ATOM 17005 N N . SER E 5 221 ? 102.007 145.381 157.459 1.00 71.32 219 SER U N 1
ATOM 17006 C CA . SER E 5 221 ? 103.181 145.305 158.315 1.00 71.32 219 SER U CA 1
ATOM 17007 C C . SER E 5 221 ? 104.299 146.164 157.738 1.00 71.32 219 SER U C 1
ATOM 17008 O O . SER E 5 221 ? 104.373 146.380 156.526 1.00 71.32 219 SER U O 1
ATOM 17011 N N . LYS E 5 222 ? 105.167 146.661 158.616 1.00 69.85 220 LYS U N 1
ATOM 17012 C CA . LYS E 5 222 ? 106.274 147.513 158.199 1.00 69.85 220 LYS U CA 1
ATOM 17013 C C . LYS E 5 222 ? 107.606 146.779 158.128 1.00 69.85 220 LYS U C 1
ATOM 17014 O O . LYS E 5 222 ? 108.386 147.019 157.202 1.00 69.85 220 LYS U O 1
ATOM 17020 N N . ALA E 5 223 ? 107.891 145.893 159.086 1.00 62.61 221 ALA U N 1
ATOM 17021 C CA . ALA E 5 223 ? 109.142 145.140 159.049 1.00 62.61 221 ALA U CA 1
ATOM 17022 C C . ALA E 5 223 ? 109.210 144.229 157.830 1.00 62.61 221 ALA U C 1
ATOM 17023 O O . ALA E 5 223 ? 110.288 144.044 157.247 1.00 62.61 221 ALA U O 1
ATOM 17025 N N . PHE E 5 224 ? 108.070 143.662 157.433 1.00 60.09 222 PHE U N 1
ATOM 17026 C CA . PHE E 5 224 ? 108.025 142.757 156.290 1.00 60.09 222 PHE U CA 1
ATOM 17027 C C . PHE E 5 224 ? 108.514 143.446 155.020 1.00 60.09 222 PHE U C 1
ATOM 17028 O O . PHE E 5 224 ? 109.382 142.922 154.309 1.00 60.09 222 PHE U O 1
ATOM 17036 N N . TRP E 5 225 ? 107.985 144.639 154.736 1.00 62.82 223 TRP U N 1
ATOM 17037 C CA . TRP E 5 225 ? 108.343 145.344 153.508 1.00 62.82 223 TRP U CA 1
ATOM 17038 C C . TRP E 5 225 ? 109.807 145.771 153.512 1.00 62.82 223 TRP U C 1
ATOM 17039 O O . TRP E 5 225 ? 110.492 145.664 152.488 1.00 62.82 223 TRP U O 1
ATOM 17050 N N . ILE E 5 226 ? 110.305 146.254 154.652 1.00 59.70 224 ILE U N 1
ATOM 17051 C CA . ILE E 5 226 ? 111.700 146.683 154.738 1.00 59.70 224 ILE U CA 1
ATOM 17052 C C . ILE E 5 226 ? 112.636 145.504 154.489 1.00 59.70 224 ILE U C 1
ATOM 17053 O O . ILE E 5 226 ? 113.598 145.599 153.710 1.00 59.70 224 ILE U O 1
ATOM 17058 N N . PHE E 5 227 ? 112.360 144.372 155.143 1.00 53.63 225 PHE U N 1
ATOM 17059 C CA . PHE E 5 227 ? 113.195 143.188 154.962 1.00 53.63 225 PHE U CA 1
ATOM 17060 C C . PHE E 5 227 ? 113.169 142.708 153.514 1.00 53.63 225 PHE U C 1
ATOM 17061 O O . PHE E 5 227 ? 114.218 142.384 152.935 1.00 53.63 225 PHE U O 1
ATOM 17069 N N . SER E 5 228 ? 111.976 142.663 152.912 1.00 55.02 226 SER U N 1
ATOM 17070 C CA . SER E 5 228 ? 111.857 142.207 151.531 1.00 55.02 226 SER U CA 1
ATOM 17071 C C . SER E 5 228 ? 112.627 143.116 150.583 1.00 55.02 226 SER U C 1
ATOM 17072 O O . SER E 5 228 ? 113.317 142.637 149.670 1.00 55.02 226 SER U O 1
ATOM 17075 N N . TRP E 5 229 ? 112.522 144.433 150.785 1.00 56.33 227 TRP U N 1
ATOM 17076 C CA . TRP E 5 229 ? 113.229 145.373 149.924 1.00 56.33 227 TRP U CA 1
ATOM 17077 C C . TRP E 5 229 ? 114.736 145.192 150.030 1.00 56.33 227 TRP U C 1
ATOM 17078 O O . TRP E 5 229 ? 115.435 145.156 149.009 1.00 56.33 227 TRP U O 1
ATOM 17089 N N . GLU E 5 230 ? 115.256 145.059 151.254 1.00 53.38 228 GLU U N 1
ATOM 17090 C CA . GLU E 5 230 ? 116.700 144.889 151.408 1.00 53.38 228 GLU U CA 1
ATOM 17091 C C . GLU E 5 230 ? 117.185 143.612 150.726 1.00 53.38 228 GLU U C 1
ATOM 17092 O O . GLU E 5 230 ? 118.200 143.622 150.009 1.00 53.38 228 GLU U O 1
ATOM 17098 N N . TYR E 5 231 ? 116.457 142.507 150.915 1.00 45.05 229 TYR U N 1
ATOM 17099 C CA . TYR E 5 231 ? 116.870 141.238 150.320 1.00 45.05 229 TYR U CA 1
ATOM 17100 C C . TYR E 5 231 ? 116.866 141.315 148.793 1.00 45.05 229 TYR U C 1
ATOM 17101 O O . TYR E 5 231 ? 117.822 140.875 148.129 1.00 45.05 229 TYR U O 1
ATOM 17110 N N . ALA E 5 232 ? 115.808 141.895 148.218 1.00 48.23 230 ALA U N 1
ATOM 17111 C CA . ALA E 5 232 ? 115.730 142.006 146.765 1.00 48.23 230 ALA U CA 1
ATOM 17112 C C . ALA E 5 232 ? 116.845 142.886 146.213 1.00 48.23 230 ALA U C 1
ATOM 17113 O O . ALA E 5 232 ? 117.431 142.576 145.163 1.00 48.23 230 ALA U O 1
ATOM 17115 N N . MET E 5 233 ? 117.147 143.994 146.895 1.00 51.59 231 MET U N 1
ATOM 17116 C CA . MET E 5 233 ? 118.214 144.871 146.425 1.00 51.59 231 MET U CA 1
ATOM 17117 C C . MET E 5 233 ? 119.553 144.148 146.413 1.00 51.59 231 MET U C 1
ATOM 17118 O O . MET E 5 233 ? 120.323 144.265 145.452 1.00 51.59 231 MET U O 1
ATOM 17123 N N . MET E 5 234 ? 119.849 143.391 147.475 1.00 46.86 232 MET U N 1
ATOM 17124 C CA . MET E 5 234 ? 121.113 142.656 147.499 1.00 46.86 232 MET U CA 1
ATOM 17125 C C . MET E 5 234 ? 121.197 141.658 146.348 1.00 46.86 232 MET U C 1
ATOM 17126 O O . MET E 5 234 ? 122.228 141.568 145.666 1.00 46.86 232 MET U O 1
ATOM 17131 N N . TYR E 5 235 ? 120.112 140.922 146.097 1.00 40.92 233 TYR U N 1
ATOM 17132 C CA . TYR E 5 235 ? 120.125 139.925 145.025 1.00 40.92 233 TYR U CA 1
ATOM 17133 C C . TYR E 5 235 ? 120.365 140.571 143.658 1.00 40.92 233 TYR U C 1
ATOM 17134 O O . TYR E 5 235 ? 121.232 140.127 142.880 1.00 40.92 233 TYR U O 1
ATOM 17143 N N . VAL E 5 236 ? 119.621 141.638 143.357 1.00 46.26 234 VAL U N 1
ATOM 17144 C CA . VAL E 5 236 ? 119.735 142.262 142.041 1.00 46.26 234 VAL U CA 1
ATOM 17145 C C . VAL E 5 236 ? 121.110 142.896 141.859 1.00 46.26 234 VAL U C 1
ATOM 17146 O O . VAL E 5 236 ? 121.705 142.819 140.774 1.00 46.26 234 VAL U O 1
ATOM 17150 N N . GLY E 5 237 ? 121.640 143.531 142.908 1.00 46.39 235 GLY U N 1
ATOM 17151 C CA . GLY E 5 237 ? 122.979 144.088 142.811 1.00 46.39 235 GLY U CA 1
ATOM 17152 C C . GLY E 5 237 ? 124.032 143.028 142.553 1.00 46.39 235 GLY U C 1
ATOM 17153 O O . GLY E 5 237 ? 124.972 143.246 141.779 1.00 46.39 235 GLY U O 1
ATOM 17154 N N . SER E 5 238 ? 123.900 141.873 143.213 1.00 45.80 236 SER U N 1
ATOM 17155 C CA . SER E 5 238 ? 124.814 140.765 142.960 1.00 45.80 236 SER U CA 1
ATOM 17156 C C . SER E 5 238 ? 124.815 140.395 141.483 1.00 45.80 236 SER U C 1
ATOM 17157 O O . SER E 5 238 ? 125.878 140.258 140.857 1.00 45.80 236 SER U O 1
ATOM 17160 N N . LEU E 5 239 ? 123.617 140.246 140.908 1.00 43.25 237 LEU U N 1
ATOM 17161 C CA . LEU E 5 239 ? 123.524 139.891 139.493 1.00 43.25 237 LEU U CA 1
ATOM 17162 C C . LEU E 5 239 ? 124.181 140.943 138.605 1.00 43.25 237 LEU U C 1
ATOM 17163 O O . LEU E 5 239 ? 124.928 140.607 137.673 1.00 43.25 237 LEU U O 1
ATOM 17168 N N . VAL E 5 240 ? 123.920 142.221 138.888 1.00 45.68 238 VAL U N 1
ATOM 17169 C CA . VAL E 5 240 ? 124.470 143.294 138.064 1.00 45.68 238 VAL U CA 1
ATOM 17170 C C . VAL E 5 240 ? 125.992 143.257 138.083 1.00 45.68 238 VAL U C 1
ATOM 17171 O O . VAL E 5 240 ? 126.647 143.356 137.033 1.00 45.68 238 VAL U O 1
ATOM 17175 N N . VAL E 5 241 ? 126.580 143.112 139.272 1.00 47.12 239 VAL U N 1
ATOM 17176 C CA . VAL E 5 241 ? 128.035 143.135 139.371 1.00 47.12 239 VAL U CA 1
ATOM 17177 C C . VAL E 5 241 ? 128.642 141.936 138.652 1.00 47.12 239 VAL U C 1
ATOM 17178 O O . VAL E 5 241 ? 129.653 142.070 137.951 1.00 47.12 239 VAL U O 1
ATOM 17182 N N . ILE E 5 242 ? 128.036 140.750 138.796 1.00 42.92 240 ILE U N 1
ATOM 17183 C CA . ILE E 5 242 ? 128.582 139.575 138.115 1.00 42.92 240 ILE U CA 1
ATOM 17184 C C . ILE E 5 242 ? 128.560 139.766 136.602 1.00 42.92 240 ILE U C 1
ATOM 17185 O O . ILE E 5 242 ? 129.534 139.443 135.909 1.00 42.92 240 ILE U O 1
ATOM 17190 N N . ILE E 5 243 ? 127.456 140.291 136.061 1.00 42.38 241 ILE U N 1
ATOM 17191 C CA . ILE E 5 243 ? 127.365 140.460 134.609 1.00 42.38 241 ILE U CA 1
ATOM 17192 C C . ILE E 5 243 ? 128.391 141.478 134.111 1.00 42.38 241 ILE U C 1
ATOM 17193 O O . ILE E 5 243 ? 129.094 141.247 133.110 1.00 42.38 241 ILE U O 1
ATOM 17198 N N . CYS E 5 244 ? 128.502 142.618 134.800 1.00 47.43 242 CYS U N 1
ATOM 17199 C CA . CYS E 5 244 ? 129.459 143.632 134.369 1.00 47.43 242 CYS U CA 1
ATOM 17200 C C . CYS E 5 244 ? 130.888 143.115 134.449 1.00 47.43 242 CYS U C 1
ATOM 17201 O O . CYS E 5 244 ? 131.717 143.433 133.590 1.00 47.43 242 CYS U O 1
ATOM 17204 N N . LEU E 5 245 ? 131.198 142.316 135.472 1.00 48.51 243 LEU U N 1
ATOM 17205 C CA . LEU E 5 245 ? 132.522 141.714 135.556 1.00 48.51 243 LEU U CA 1
ATOM 17206 C C . LEU E 5 245 ? 132.760 140.733 134.415 1.00 48.51 243 LEU U C 1
ATOM 17207 O O . LEU E 5 245 ? 133.868 140.657 133.874 1.00 48.51 243 LEU U O 1
ATOM 17212 N N . SER E 5 246 ? 131.732 139.963 134.045 1.00 42.54 244 SER U N 1
ATOM 17213 C CA . SER E 5 246 ? 131.874 139.027 132.934 1.00 42.54 244 SER U CA 1
ATOM 17214 C C . SER E 5 246 ? 132.161 139.744 131.624 1.00 42.54 244 SER U C 1
ATOM 17215 O O . SER E 5 246 ? 132.820 139.180 130.744 1.00 42.54 244 SER U O 1
ATOM 17218 N N . PHE E 5 247 ? 131.664 140.973 131.466 1.00 43.72 245 PHE U N 1
ATOM 17219 C CA . PHE E 5 247 ? 131.950 141.705 130.230 1.00 43.72 245 PHE U CA 1
ATOM 17220 C C . PHE E 5 247 ? 133.451 141.856 129.991 1.00 43.72 245 PHE U C 1
ATOM 17221 O O . PHE E 5 247 ? 133.914 141.764 128.849 1.00 43.72 245 PHE U O 1
ATOM 17229 N N . PHE E 5 248 ? 134.229 142.086 131.050 1.00 45.31 246 PHE U N 1
ATOM 17230 C CA . PHE E 5 248 ? 135.617 142.510 130.884 1.00 45.31 246 PHE U CA 1
ATOM 17231 C C . PHE E 5 248 ? 136.597 141.368 130.640 1.00 45.31 246 PHE U C 1
ATOM 17232 O O . PHE E 5 248 ? 137.782 141.642 130.424 1.00 45.31 246 PHE U O 1
ATOM 17240 N N . LEU E 5 249 ? 136.157 140.110 130.678 1.00 44.25 247 LEU U N 1
ATOM 17241 C CA . LEU E 5 249 ? 137.063 139.011 130.353 1.00 44.25 247 LEU U CA 1
ATOM 17242 C C . LEU E 5 249 ? 137.438 139.023 128.876 1.00 44.25 247 LEU U C 1
ATOM 17243 O O . LEU E 5 249 ? 138.612 138.871 128.521 1.00 44.25 247 LEU U O 1
ATOM 17248 N N . LEU E 5 250 ? 136.452 139.200 127.997 1.00 43.58 248 LEU U N 1
ATOM 17249 C CA . LEU E 5 250 ? 136.686 139.225 126.561 1.00 43.58 248 LEU U CA 1
ATOM 17250 C C . LEU E 5 250 ? 136.252 140.528 125.906 1.00 43.58 248 LEU U C 1
ATOM 17251 O O . LEU E 5 250 ? 136.326 140.636 124.677 1.00 43.58 248 LEU U O 1
ATOM 17256 N N . SER E 5 251 ? 135.805 141.516 126.686 1.00 46.51 249 SER U N 1
ATOM 17257 C CA . SER E 5 251 ? 135.405 142.830 126.175 1.00 46.51 249 SER U CA 1
ATOM 17258 C C . SER E 5 251 ? 134.297 142.722 125.129 1.00 46.51 249 SER U C 1
ATOM 17259 O O . SER E 5 251 ? 134.334 143.379 124.088 1.00 46.51 249 SER U O 1
ATOM 17262 N N . SER E 5 252 ? 133.298 141.893 125.410 1.00 43.49 250 SER U N 1
ATOM 17263 C CA . SER E 5 252 ? 132.171 141.729 124.506 1.00 43.49 250 SER U CA 1
ATOM 17264 C C . SER E 5 252 ? 130.934 141.378 125.318 1.00 43.49 250 SER U C 1
ATOM 17265 O O . SER E 5 252 ? 131.020 140.970 126.478 1.00 43.49 250 SER U O 1
ATOM 17268 N N . TRP E 5 253 ? 129.770 141.556 124.693 1.00 42.96 251 TRP U N 1
ATOM 17269 C CA . TRP E 5 253 ? 128.496 141.127 125.253 1.00 42.96 251 TRP U CA 1
ATOM 17270 C C . TRP E 5 253 ? 127.978 139.864 124.572 1.00 42.96 251 TRP U C 1
ATOM 17271 O O . TRP E 5 253 ? 126.796 139.533 124.701 1.00 42.96 251 TRP U O 1
ATOM 17282 N N . ASP E 5 254 ? 128.845 139.155 123.846 1.00 38.87 252 ASP U N 1
ATOM 17283 C CA . ASP E 5 254 ? 128.411 138.035 123.018 1.00 38.87 252 ASP U CA 1
ATOM 17284 C C . ASP E 5 254 ? 128.033 136.801 123.825 1.00 38.87 252 ASP U C 1
ATOM 17285 O O . ASP E 5 254 ? 127.294 135.955 123.316 1.00 38.87 252 ASP U O 1
ATOM 17290 N N . PHE E 5 255 ? 128.531 136.667 125.055 1.00 35.30 253 PHE U N 1
ATOM 17291 C CA . PHE E 5 255 ? 128.169 135.511 125.869 1.00 35.30 253 PHE U CA 1
ATOM 17292 C C . PHE E 5 255 ? 126.680 135.488 126.185 1.00 35.30 253 PHE U C 1
ATOM 17293 O O . PHE E 5 255 ? 126.099 134.412 126.376 1.00 35.30 253 PHE U O 1
ATOM 17301 N N . ILE E 5 256 ? 126.051 136.661 126.235 1.00 35.83 254 ILE U N 1
ATOM 17302 C CA . ILE E 5 256 ? 124.666 136.735 126.693 1.00 35.83 254 ILE U CA 1
ATOM 17303 C C . ILE E 5 256 ? 123.692 136.072 125.729 1.00 35.83 254 ILE U C 1
ATOM 17304 O O . ILE E 5 256 ? 122.905 135.217 126.175 1.00 35.83 254 ILE U O 1
ATOM 17309 N N . PRO E 5 257 ? 123.659 136.406 124.430 1.00 35.56 255 PRO U N 1
ATOM 17310 C CA . PRO E 5 257 ? 122.783 135.642 123.527 1.00 35.56 255 PRO U CA 1
ATOM 17311 C C . PRO E 5 257 ? 123.187 134.185 123.398 1.00 35.56 255 PRO U C 1
ATOM 17312 O O . PRO E 5 257 ? 122.335 133.327 123.144 1.00 35.56 255 PRO U O 1
ATOM 17316 N N . ALA E 5 258 ? 124.477 133.886 123.551 1.00 32.79 256 ALA U N 1
ATOM 17317 C CA . ALA E 5 258 ? 124.943 132.512 123.413 1.00 32.79 256 ALA U CA 1
ATOM 17318 C C . ALA E 5 258 ? 124.449 131.632 124.554 1.00 32.79 256 ALA U C 1
ATOM 17319 O O . ALA E 5 258 ? 124.250 130.427 124.368 1.00 32.79 256 ALA U O 1
ATOM 17321 N N . VAL E 5 259 ? 124.257 132.200 125.744 1.00 30.74 257 VAL U N 1
ATOM 17322 C CA . VAL E 5 259 ? 123.818 131.394 126.879 1.00 30.74 257 VAL U CA 1
ATOM 17323 C C . VAL E 5 259 ? 122.316 131.528 127.105 1.00 30.74 257 VAL U C 1
ATOM 17324 O O . VAL E 5 259 ? 121.564 130.553 126.977 1.00 30.74 257 VAL U O 1
ATOM 17328 N N . TYR E 5 260 ? 121.862 132.737 127.434 1.00 30.90 258 TYR U N 1
ATOM 17329 C CA . TYR E 5 260 ? 120.479 132.882 127.874 1.00 30.90 258 TYR U CA 1
ATOM 17330 C C . TYR E 5 260 ? 119.509 132.805 126.703 1.00 30.90 258 TYR U C 1
ATOM 17331 O O . TYR E 5 260 ? 118.419 132.234 126.830 1.00 30.90 258 TYR U O 1
ATOM 17340 N N . GLY E 5 261 ? 119.895 133.352 125.551 1.00 28.91 259 GLY U N 1
ATOM 17341 C CA . GLY E 5 261 ? 119.089 133.170 124.357 1.00 28.91 259 GLY U CA 1
ATOM 17342 C C . GLY E 5 261 ? 118.989 131.715 123.942 1.00 28.91 259 GLY U C 1
ATOM 17343 O O . GLY E 5 261 ? 117.934 131.258 123.499 1.00 28.91 259 GLY U O 1
ATOM 17344 N N . PHE E 5 262 ? 120.089 130.969 124.075 1.00 26.81 260 PHE U N 1
ATOM 17345 C CA . PHE E 5 262 ? 120.064 129.543 123.763 1.00 26.81 260 PHE U CA 1
ATOM 17346 C C . PHE E 5 262 ? 119.114 128.797 124.691 1.00 26.81 260 PHE U C 1
ATOM 17347 O O . PHE E 5 262 ? 118.350 127.931 124.251 1.00 26.81 260 PHE U O 1
ATOM 17355 N N . ILE E 5 263 ? 119.154 129.117 125.986 1.00 27.34 261 ILE U N 1
ATOM 17356 C CA . ILE E 5 263 ? 118.259 128.455 126.934 1.00 27.34 261 ILE U CA 1
ATOM 17357 C C . ILE E 5 263 ? 116.804 128.788 126.624 1.00 27.34 261 ILE U C 1
ATOM 17358 O O . ILE E 5 263 ? 115.931 127.912 126.654 1.00 27.34 261 ILE U O 1
ATOM 17363 N N . LEU E 5 264 ? 116.518 130.054 126.315 1.00 32.11 262 LEU U N 1
ATOM 17364 C CA . LEU E 5 264 ? 115.132 130.480 126.160 1.00 32.11 262 LEU U CA 1
ATOM 17365 C C . LEU E 5 264 ? 114.529 130.105 124.809 1.00 32.11 262 LEU U C 1
ATOM 17366 O O . LEU E 5 264 ? 113.310 129.928 124.718 1.00 32.11 262 LEU U O 1
ATOM 17371 N N . SER E 5 265 ? 115.335 129.982 123.753 1.00 30.03 263 SER U N 1
ATOM 17372 C CA . SER E 5 265 ? 114.786 129.803 122.412 1.00 30.03 263 SER U CA 1
ATOM 17373 C C . SER E 5 265 ? 114.821 128.364 121.906 1.00 30.03 263 SER U C 1
ATOM 17374 O O . SER E 5 265 ? 114.080 128.044 120.972 1.00 30.03 263 SER U O 1
ATOM 17377 N N . VAL E 5 266 ? 115.653 127.506 122.491 1.00 27.24 264 VAL U N 1
ATOM 17378 C CA . VAL E 5 266 ? 115.748 126.081 122.161 1.00 27.24 264 VAL U CA 1
ATOM 17379 C C . VAL E 5 266 ? 116.010 125.890 120.668 1.00 27.24 264 VAL U C 1
ATOM 17380 O O . VAL E 5 266 ? 115.141 125.376 119.947 1.00 27.24 264 VAL U O 1
ATOM 17384 N N . PRO E 5 267 ? 117.167 126.310 120.148 1.00 26.97 265 PRO U N 1
ATOM 17385 C CA . PRO E 5 267 ? 117.431 126.081 118.718 1.00 26.97 265 PRO U CA 1
ATOM 17386 C C . PRO E 5 267 ? 117.948 124.687 118.397 1.00 26.97 265 PRO U C 1
ATOM 17387 O O . PRO E 5 267 ? 117.589 124.132 117.352 1.00 26.97 265 PRO U O 1
ATOM 17391 N N . ASP E 5 268 ? 118.775 124.101 119.262 1.00 25.74 266 ASP U N 1
ATOM 17392 C CA . ASP E 5 268 ? 119.356 122.790 119.002 1.00 25.74 266 ASP U CA 1
ATOM 17393 C C . ASP E 5 268 ? 118.366 121.687 119.358 1.00 25.74 266 ASP U C 1
ATOM 17394 O O . ASP E 5 268 ? 117.692 121.747 120.389 1.00 25.74 266 ASP U O 1
ATOM 17399 N N . LEU E 5 269 ? 118.294 120.665 118.503 1.00 25.08 267 LEU U N 1
ATOM 17400 C CA . LEU E 5 269 ? 117.292 119.613 118.625 1.00 25.08 267 LEU U CA 1
ATOM 17401 C C . LEU E 5 269 ? 117.896 118.256 118.977 1.00 25.08 267 LEU U C 1
ATOM 17402 O O . LEU E 5 269 ? 117.345 117.221 118.593 1.00 25.08 267 LEU U O 1
ATOM 17407 N N . THR E 5 270 ? 119.006 118.240 119.704 1.00 22.01 268 THR U N 1
ATOM 17408 C CA . THR E 5 270 ? 119.614 116.986 120.127 1.00 22.01 268 THR U CA 1
ATOM 17409 C C . THR E 5 270 ? 118.694 116.258 121.108 1.00 22.01 268 THR U C 1
ATOM 17410 O O . THR E 5 270 ? 118.122 116.889 122.004 1.00 22.01 268 THR U O 1
ATOM 17414 N N . PRO E 5 271 ? 118.523 114.941 120.967 1.00 22.62 269 PRO U N 1
ATOM 17415 C CA . PRO E 5 271 ? 117.655 114.205 121.896 1.00 22.62 269 PRO U CA 1
ATOM 17416 C C . PRO E 5 271 ? 118.157 114.260 123.332 1.00 22.62 269 PRO U C 1
ATOM 17417 O O . PRO E 5 271 ? 119.360 114.290 123.593 1.00 22.62 269 PRO U O 1
ATOM 17421 N N . ASN E 5 272 ? 117.210 114.275 124.266 1.00 20.84 270 ASN U N 1
ATOM 17422 C CA . ASN E 5 272 ? 117.495 114.185 125.692 1.00 20.84 270 ASN U CA 1
ATOM 17423 C C . ASN E 5 272 ? 116.292 113.538 126.372 1.00 20.84 270 ASN U C 1
ATOM 17424 O O . ASN E 5 272 ? 115.422 112.963 125.713 1.00 20.84 270 ASN U O 1
ATOM 17429 N N . ILE E 5 273 ? 116.243 113.626 127.700 1.00 22.32 271 ILE U N 1
ATOM 17430 C CA . ILE E 5 273 ? 115.197 112.973 128.483 1.00 22.32 271 ILE U CA 1
ATOM 17431 C C . ILE E 5 273 ? 114.026 113.922 128.712 1.00 22.32 271 ILE U C 1
ATOM 17432 O O . ILE E 5 273 ? 113.113 113.618 129.487 1.00 22.32 271 ILE U O 1
ATOM 17437 N N . GLY E 5 274 ? 114.041 115.072 128.039 1.00 22.30 272 GLY U N 1
ATOM 17438 C CA . GLY E 5 274 ? 113.041 116.097 128.232 1.00 22.30 272 GLY U CA 1
ATOM 17439 C C . GLY E 5 274 ? 111.869 115.978 127.273 1.00 22.30 272 GLY U C 1
ATOM 17440 O O . GLY E 5 274 ? 111.649 114.954 126.624 1.00 22.30 272 GLY U O 1
ATOM 17441 N N . LEU E 5 275 ? 111.107 117.068 127.187 1.00 26.61 273 LEU U N 1
ATOM 17442 C CA . LEU E 5 275 ? 109.860 117.100 126.433 1.00 26.61 273 LEU U CA 1
ATOM 17443 C C . LEU E 5 275 ? 109.875 118.052 125.243 1.00 26.61 273 LEU U C 1
ATOM 17444 O O . LEU E 5 275 ? 108.842 118.205 124.588 1.00 26.61 273 LEU U O 1
ATOM 17449 N N . PHE E 5 276 ? 111.007 118.682 124.931 1.00 26.97 274 PHE U N 1
ATOM 17450 C CA . PHE E 5 276 ? 111.042 119.723 123.907 1.00 26.97 274 PHE U CA 1
ATOM 17451 C C . PHE E 5 276 ? 111.534 119.251 122.544 1.00 26.97 274 PHE U C 1
ATOM 17452 O O . PHE E 5 276 ? 111.013 119.709 121.525 1.00 26.97 274 PHE U O 1
ATOM 17460 N N . TRP E 5 277 ? 112.530 118.363 122.493 1.00 22.56 275 TRP U N 1
ATOM 17461 C CA . TRP E 5 277 ? 113.258 118.113 121.249 1.00 22.56 275 TRP U CA 1
ATOM 17462 C C . TRP E 5 277 ? 112.361 117.541 120.149 1.00 22.56 275 TRP U C 1
ATOM 17463 O O . TRP E 5 277 ? 112.319 118.066 119.029 1.00 22.56 275 TRP U O 1
ATOM 17474 N N . TYR E 5 278 ? 111.633 116.465 120.451 1.00 26.58 276 TYR U N 1
ATOM 17475 C CA . TYR E 5 278 ? 110.784 115.853 119.435 1.00 26.58 276 TYR U CA 1
ATOM 17476 C C . TYR E 5 278 ? 109.569 116.716 119.119 1.00 26.58 276 TYR U C 1
ATOM 17477 O O . TYR E 5 278 ? 109.057 116.678 117.995 1.00 26.58 276 TYR U O 1
ATOM 17486 N N . PHE E 5 279 ? 109.093 117.488 120.096 1.00 31.24 277 PHE U N 1
ATOM 17487 C CA . PHE E 5 279 ? 107.969 118.388 119.862 1.00 31.24 277 PHE U CA 1
ATOM 17488 C C . PHE E 5 279 ? 108.322 119.463 118.843 1.00 31.24 277 PHE U C 1
ATOM 17489 O O . PHE E 5 279 ? 107.506 119.802 117.980 1.00 31.24 277 PHE U O 1
ATOM 17497 N N . PHE E 5 280 ? 109.528 120.017 118.932 1.00 28.87 278 PHE U N 1
ATOM 17498 C CA . PHE E 5 280 ? 109.943 121.089 118.041 1.00 28.87 278 PHE U CA 1
ATOM 17499 C C . PHE E 5 280 ? 110.668 120.595 116.797 1.00 28.87 278 PHE U C 1
ATOM 17500 O O . PHE E 5 280 ? 110.974 121.406 115.918 1.00 28.87 278 PHE U O 1
ATOM 17508 N N . ALA E 5 281 ? 110.950 119.298 116.696 1.00 28.72 279 ALA U N 1
ATOM 17509 C CA . ALA E 5 281 ? 111.336 118.721 115.416 1.00 28.72 279 ALA U CA 1
ATOM 17510 C C . ALA E 5 281 ? 110.137 118.317 114.564 1.00 28.72 279 ALA U C 1
ATOM 17511 O O . ALA E 5 281 ? 110.312 118.021 113.378 1.00 28.72 279 ALA U O 1
ATOM 17513 N N . GLU E 5 282 ? 108.932 118.311 115.133 1.00 34.54 280 GLU U N 1
ATOM 17514 C CA . GLU E 5 282 ? 107.708 117.894 114.459 1.00 34.54 280 GLU U CA 1
ATOM 17515 C C . GLU E 5 282 ? 106.639 118.977 114.536 1.00 34.54 280 GLU U C 1
ATOM 17516 O O . GLU E 5 282 ? 105.451 118.689 114.680 1.00 34.54 280 GLU U O 1
ATOM 17522 N N . MET E 5 283 ? 107.042 120.237 114.432 1.00 38.56 281 MET U N 1
ATOM 17523 C CA . MET E 5 283 ? 106.160 121.366 114.682 1.00 38.56 281 MET U CA 1
ATOM 17524 C C . MET E 5 283 ? 105.733 122.031 113.377 1.00 38.56 281 MET U C 1
ATOM 17525 O O . MET E 5 283 ? 106.497 122.090 112.410 1.00 38.56 281 MET U O 1
ATOM 17530 N N . PHE E 5 284 ? 104.492 122.515 113.357 1.00 43.33 282 PHE U N 1
ATOM 17531 C CA . PHE E 5 284 ? 104.031 123.400 112.296 1.00 43.33 282 PHE U CA 1
ATOM 17532 C C . PHE E 5 284 ? 104.565 124.800 112.557 1.00 43.33 282 PHE U C 1
ATOM 17533 O O . PHE E 5 284 ? 104.412 125.333 113.659 1.00 43.33 282 PHE U O 1
ATOM 17541 N N . GLU E 5 285 ? 105.186 125.399 111.538 1.00 48.74 283 GLU U N 1
ATOM 17542 C CA . GLU E 5 285 ? 105.911 126.651 111.737 1.00 48.74 283 GLU U CA 1
ATOM 17543 C C . GLU E 5 285 ? 104.994 127.799 112.146 1.00 48.74 283 GLU U C 1
ATOM 17544 O O . GLU E 5 285 ? 105.470 128.812 112.669 1.00 48.74 283 GLU U O 1
ATOM 17550 N N . HIS E 5 286 ? 103.687 127.668 111.917 1.00 48.57 284 HIS U N 1
ATOM 17551 C CA . HIS E 5 286 ? 102.764 128.749 112.249 1.00 48.57 284 HIS U CA 1
ATOM 17552 C C . HIS E 5 286 ? 102.639 128.949 113.759 1.00 48.57 284 HIS U C 1
ATOM 17553 O O . HIS E 5 286 ? 102.453 130.078 114.225 1.00 48.57 284 HIS U O 1
ATOM 17560 N N . PHE E 5 287 ? 102.738 127.870 114.540 1.00 47.56 285 PHE U N 1
ATOM 17561 C CA . PHE E 5 287 ? 102.422 127.893 115.966 1.00 47.56 285 PHE U CA 1
ATOM 17562 C C . PHE E 5 287 ? 103.652 127.786 116.871 1.00 47.56 285 PHE U C 1
ATOM 17563 O O . PHE E 5 287 ? 103.501 127.659 118.097 1.00 47.56 285 PHE U O 1
ATOM 17571 N N . SER E 5 288 ? 104.856 127.836 116.300 1.00 45.53 286 SER U N 1
ATOM 17572 C CA . SER E 5 288 ? 106.066 127.572 117.074 1.00 45.53 286 SER U CA 1
ATOM 17573 C C . SER E 5 288 ? 106.291 128.621 118.158 1.00 45.53 286 SER U C 1
ATOM 17574 O O . SER E 5 288 ? 106.650 128.284 119.294 1.00 45.53 286 SER U O 1
ATOM 17577 N N . LEU E 5 289 ? 106.098 129.898 117.823 1.00 45.35 287 LEU U N 1
ATOM 17578 C CA . LEU E 5 289 ? 106.301 130.964 118.799 1.00 45.35 287 LEU U CA 1
ATOM 17579 C C . LEU E 5 289 ? 105.338 130.827 119.972 1.00 45.35 287 LEU U C 1
ATOM 17580 O O . LEU E 5 289 ? 105.749 130.896 121.141 1.00 45.35 287 LEU U O 1
ATOM 17585 N N . PHE E 5 290 ? 104.059 130.594 119.677 1.00 43.66 288 PHE U N 1
ATOM 17586 C CA . PHE E 5 290 ? 103.065 130.435 120.728 1.00 43.66 288 PHE U CA 1
ATOM 17587 C C . PHE E 5 290 ? 103.427 129.273 121.643 1.00 43.66 288 PHE U C 1
ATOM 17588 O O . PHE E 5 290 ? 103.357 129.388 122.875 1.00 43.66 288 PHE U O 1
ATOM 17596 N N . PHE E 5 291 ? 103.847 128.149 121.059 1.00 39.33 289 PHE U N 1
ATOM 17597 C CA . PHE E 5 291 ? 104.099 126.977 121.889 1.00 39.33 289 PHE U CA 1
ATOM 17598 C C . PHE E 5 291 ? 105.363 127.130 122.730 1.00 39.33 289 PHE U C 1
ATOM 17599 O O . PHE E 5 291 ? 105.398 126.676 123.881 1.00 39.33 289 PHE U O 1
ATOM 17607 N N . VAL E 5 292 ? 106.407 127.766 122.194 1.00 41.36 290 VAL U N 1
ATOM 17608 C CA . VAL E 5 292 ? 107.600 127.973 123.014 1.00 41.36 290 VAL U CA 1
ATOM 17609 C C . VAL E 5 292 ? 107.285 128.906 124.181 1.00 41.36 290 VAL U C 1
ATOM 17610 O O . VAL E 5 292 ? 107.723 128.672 125.320 1.00 41.36 290 VAL U O 1
ATOM 17614 N N . CYS E 5 293 ? 106.481 129.949 123.934 1.00 44.50 291 CYS U N 1
ATOM 17615 C CA . CYS E 5 293 ? 106.099 130.834 125.031 1.00 44.50 291 CYS U CA 1
ATOM 17616 C C . CYS E 5 293 ? 105.311 130.095 126.104 1.00 44.50 291 CYS U C 1
ATOM 17617 O O . CYS E 5 293 ? 105.590 130.261 127.299 1.00 44.50 291 CYS U O 1
ATOM 17620 N N . VAL E 5 294 ? 104.351 129.259 125.700 1.00 39.62 292 VAL U N 1
ATOM 17621 C CA . VAL E 5 294 ? 103.551 128.527 126.679 1.00 39.62 292 VAL U CA 1
ATOM 17622 C C . VAL E 5 294 ? 104.432 127.594 127.503 1.00 39.62 292 VAL U C 1
ATOM 17623 O O . VAL E 5 294 ? 104.367 127.577 128.744 1.00 39.62 292 VAL U O 1
ATOM 17627 N N . PHE E 5 295 ? 105.289 126.824 126.832 1.00 38.13 293 PHE U N 1
ATOM 17628 C CA . PHE E 5 295 ? 106.047 125.796 127.526 1.00 38.13 293 PHE U CA 1
ATOM 17629 C C . PHE E 5 295 ? 107.187 126.361 128.357 1.00 38.13 293 PHE U C 1
ATOM 17630 O O . PHE E 5 295 ? 107.708 125.649 129.220 1.00 38.13 293 PHE U O 1
ATOM 17638 N N . GLN E 5 296 ? 107.587 127.615 128.142 1.00 39.73 294 GLN U N 1
ATOM 17639 C CA . GLN E 5 296 ? 108.505 128.215 129.102 1.00 39.73 294 GLN U CA 1
ATOM 17640 C C . GLN E 5 296 ? 107.818 129.062 130.169 1.00 39.73 294 GLN U C 1
ATOM 17641 O O . GLN E 5 296 ? 108.441 129.347 131.195 1.00 39.73 294 GLN U O 1
ATOM 17647 N N . ILE E 5 297 ? 106.558 129.462 129.974 1.00 42.10 295 ILE U N 1
ATOM 17648 C CA . ILE E 5 297 ? 105.806 130.027 131.096 1.00 42.10 295 ILE U CA 1
ATOM 17649 C C . ILE E 5 297 ? 105.471 128.941 132.114 1.00 42.10 295 ILE U C 1
ATOM 17650 O O . ILE E 5 297 ? 105.403 129.206 133.326 1.00 42.10 295 ILE U O 1
ATOM 17655 N N . ASN E 5 298 ? 105.275 127.705 131.643 1.00 40.09 296 ASN U N 1
ATOM 17656 C CA . ASN E 5 298 ? 104.855 126.620 132.529 1.00 40.09 296 ASN U CA 1
ATOM 17657 C C . ASN E 5 298 ? 105.800 126.443 133.720 1.00 40.09 296 ASN U C 1
ATOM 17658 O O . ASN E 5 298 ? 105.366 126.036 134.804 1.00 40.09 296 ASN U O 1
ATOM 17663 N N . VAL E 5 299 ? 107.093 126.726 133.539 1.00 36.87 297 VAL U N 1
ATOM 17664 C CA . VAL E 5 299 ? 108.053 126.544 134.628 1.00 36.87 297 VAL U CA 1
ATOM 17665 C C . VAL E 5 299 ? 107.829 127.571 135.731 1.00 36.87 297 VAL U C 1
ATOM 17666 O O . VAL E 5 299 ? 107.801 127.233 136.920 1.00 36.87 297 VAL U O 1
ATOM 17670 N N . PHE E 5 300 ? 107.674 128.839 135.357 1.00 39.85 298 PHE U N 1
ATOM 17671 C CA . PHE E 5 300 ? 107.485 129.922 136.311 1.00 39.85 298 PHE U CA 1
ATOM 17672 C C . PHE E 5 300 ? 106.053 130.014 136.815 1.00 39.85 298 PHE U C 1
ATOM 17673 O O . PHE E 5 300 ? 105.765 130.849 137.677 1.00 39.85 298 PHE U O 1
ATOM 17681 N N . PHE E 5 301 ? 105.159 129.177 136.293 1.00 45.91 299 PHE U N 1
ATOM 17682 C CA . PHE E 5 301 ? 103.732 129.306 136.568 1.00 45.91 299 PHE U CA 1
ATOM 17683 C C . PHE E 5 301 ? 103.366 129.030 138.026 1.00 45.91 299 PHE U C 1
ATOM 17684 O O . PHE E 5 301 ? 102.546 129.751 138.603 1.00 45.91 299 PHE U O 1
ATOM 17692 N N . TYR E 5 302 ? 103.950 127.998 138.640 1.00 40.93 300 TYR U N 1
ATOM 17693 C CA . TYR E 5 302 ? 103.378 127.451 139.869 1.00 40.93 300 TYR U CA 1
ATOM 17694 C C . TYR E 5 302 ? 103.840 128.148 141.142 1.00 40.93 300 TYR U C 1
ATOM 17695 O O . TYR E 5 302 ? 103.325 127.826 142.215 1.00 40.93 300 TYR U O 1
ATOM 17704 N N . THR E 5 303 ? 104.784 129.085 141.058 1.00 38.14 301 THR U N 1
ATOM 17705 C CA . THR E 5 303 ? 105.400 129.637 142.263 1.00 38.14 301 THR U CA 1
ATOM 17706 C C . THR E 5 303 ? 104.381 130.338 143.161 1.00 38.14 301 THR U C 1
ATOM 17707 O O . THR E 5 303 ? 104.382 130.152 144.383 1.00 38.14 301 THR U O 1
ATOM 17711 N N . ILE E 5 304 ? 103.494 131.132 142.569 1.00 42.16 302 ILE U N 1
ATOM 17712 C CA . ILE E 5 304 ? 102.572 131.995 143.311 1.00 42.16 302 ILE U CA 1
ATOM 17713 C C . ILE E 5 304 ? 101.498 131.192 144.046 1.00 42.16 302 ILE U C 1
ATOM 17714 O O . ILE E 5 304 ? 101.317 131.392 145.258 1.00 42.16 302 ILE U O 1
ATOM 17719 N N . PRO E 5 305 ? 100.737 130.307 143.379 1.00 39.31 303 PRO U N 1
ATOM 17720 C CA . PRO E 5 305 ? 99.749 129.516 144.135 1.00 39.31 303 PRO U CA 1
ATOM 17721 C C . PRO E 5 305 ? 100.382 128.604 145.171 1.00 39.31 303 PRO U C 1
ATOM 17722 O O . PRO E 5 305 ? 99.815 128.400 146.254 1.00 39.31 303 PRO U O 1
ATOM 17726 N N . LEU E 5 306 ? 101.559 128.056 144.864 1.00 36.20 304 LEU U N 1
ATOM 17727 C CA . LEU E 5 306 ? 102.273 127.227 145.826 1.00 36.20 304 LEU U CA 1
ATOM 17728 C C . LEU E 5 306 ? 102.708 128.035 147.039 1.00 36.20 304 LEU U C 1
ATOM 17729 O O . LEU E 5 306 ? 102.719 127.513 148.158 1.00 36.20 304 LEU U O 1
ATOM 17734 N N . ALA E 5 307 ? 103.071 129.305 146.841 1.00 38.85 305 ALA U N 1
ATOM 17735 C CA . ALA E 5 307 ? 103.391 130.180 147.959 1.00 38.85 305 ALA U CA 1
ATOM 17736 C C . ALA E 5 307 ? 102.156 130.588 148.742 1.00 38.85 305 ALA U C 1
ATOM 17737 O O . ALA E 5 307 ? 102.265 130.892 149.934 1.00 38.85 305 ALA U O 1
ATOM 17739 N N . ILE E 5 308 ? 100.992 130.620 148.097 1.00 42.25 306 ILE U N 1
ATOM 17740 C CA . ILE E 5 308 ? 99.759 130.886 148.830 1.00 42.25 306 ILE U CA 1
ATOM 17741 C C . ILE E 5 308 ? 99.396 129.704 149.722 1.00 42.25 306 ILE U C 1
ATOM 17742 O O . ILE E 5 308 ? 99.030 129.881 150.889 1.00 42.25 306 ILE U O 1
ATOM 17747 N N . LYS E 5 309 ? 99.498 128.482 149.193 1.00 39.56 307 LYS U N 1
ATOM 17748 C CA . LYS E 5 309 ? 99.129 127.304 149.976 1.00 39.56 307 LYS U CA 1
ATOM 17749 C C . LYS E 5 309 ? 100.181 126.964 151.031 1.00 39.56 307 LYS U C 1
ATOM 17750 O O . LYS E 5 309 ? 99.848 126.729 152.198 1.00 39.56 307 LYS U O 1
ATOM 17756 N N . LEU E 5 310 ? 101.459 126.933 150.641 1.00 36.91 308 LEU U N 1
ATOM 17757 C CA . LEU E 5 310 ? 102.543 126.442 151.489 1.00 36.91 308 LEU U CA 1
ATOM 17758 C C . LEU E 5 310 ? 103.287 127.559 152.211 1.00 36.91 308 LEU U C 1
ATOM 17759 O O . LEU E 5 310 ? 104.510 127.478 152.371 1.00 36.91 308 LEU U O 1
ATOM 17764 N N . LYS E 5 311 ? 102.580 128.605 152.638 1.00 45.27 309 LYS U N 1
ATOM 17765 C CA . LYS E 5 311 ? 103.229 129.770 153.232 1.00 45.27 309 LYS U CA 1
ATOM 17766 C C . LYS E 5 311 ? 103.995 129.426 154.507 1.00 45.27 309 LYS U C 1
ATOM 17767 O O . LYS E 5 311 ? 105.053 130.008 154.767 1.00 45.27 309 LYS U O 1
ATOM 17773 N N . GLU E 5 312 ? 103.490 128.491 155.310 1.00 42.45 310 GLU U N 1
ATOM 17774 C CA . GLU E 5 312 ? 104.109 128.157 156.587 1.00 42.45 310 GLU U CA 1
ATOM 17775 C C . GLU E 5 312 ? 105.118 127.017 156.497 1.00 42.45 310 GLU U C 1
ATOM 17776 O O . GLU E 5 312 ? 105.679 126.630 157.526 1.00 42.45 310 GLU U O 1
ATOM 17782 N N . HIS E 5 313 ? 105.360 126.470 155.307 1.00 36.62 311 HIS U N 1
ATOM 17783 C CA . HIS E 5 313 ? 106.279 125.348 155.116 1.00 36.62 311 HIS U CA 1
ATOM 17784 C C . HIS E 5 313 ? 107.230 125.659 153.965 1.00 36.62 311 HIS U C 1
ATOM 17785 O O . HIS E 5 313 ? 107.118 125.082 152.877 1.00 36.62 311 HIS U O 1
ATOM 17792 N N . PRO E 5 314 ? 108.180 126.575 154.173 1.00 34.42 312 PRO U N 1
ATOM 17793 C CA . PRO E 5 314 ? 109.072 126.979 153.069 1.00 34.42 312 PRO U CA 1
ATOM 17794 C C . PRO E 5 314 ? 109.981 125.878 152.524 1.00 34.42 312 PRO U C 1
ATOM 17795 O O . PRO E 5 314 ? 110.298 125.907 151.330 1.00 34.42 312 PRO U O 1
ATOM 17799 N N . ILE E 5 315 ? 110.414 124.917 153.341 1.00 33.03 313 ILE U N 1
ATOM 17800 C CA . ILE E 5 315 ? 111.376 123.922 152.866 1.00 33.03 313 ILE U CA 1
ATOM 17801 C C . ILE E 5 315 ? 110.720 122.879 151.957 1.00 33.03 313 ILE U C 1
ATOM 17802 O O . ILE E 5 315 ? 111.302 122.484 150.934 1.00 33.03 313 ILE U O 1
ATOM 17807 N N . PHE E 5 316 ? 109.518 122.415 152.303 1.00 28.94 314 PHE U N 1
ATOM 17808 C CA . PHE E 5 316 ? 108.768 121.551 151.396 1.00 28.94 314 PHE U CA 1
ATOM 17809 C C . PHE E 5 316 ? 108.478 122.272 150.085 1.00 28.94 314 PHE U C 1
ATOM 17810 O O . PHE E 5 316 ? 108.529 121.671 149.002 1.00 28.94 314 PHE U O 1
ATOM 17818 N N . PHE E 5 317 ? 108.183 123.567 150.178 1.00 32.69 315 PHE U N 1
ATOM 17819 C CA . PHE E 5 317 ? 108.011 124.416 149.006 1.00 32.69 315 PHE U CA 1
ATOM 17820 C C . PHE E 5 317 ? 109.268 124.423 148.137 1.00 32.69 315 PHE U C 1
ATOM 17821 O O . PHE E 5 317 ? 109.189 124.301 146.906 1.00 32.69 315 PHE U O 1
ATOM 17829 N N . MET E 5 318 ? 110.443 124.539 148.765 1.00 30.78 316 MET U N 1
ATOM 17830 C CA . MET E 5 318 ? 111.705 124.484 148.027 1.00 30.78 316 MET U CA 1
ATOM 17831 C C . MET E 5 318 ? 111.864 123.154 147.303 1.00 30.78 316 MET U C 1
ATOM 17832 O O . MET E 5 318 ? 112.286 123.107 146.140 1.00 30.78 316 MET U O 1
ATOM 17837 N N . PHE E 5 319 ? 111.559 122.060 147.998 1.00 27.92 317 PHE U N 1
ATOM 17838 C CA . PHE E 5 319 ? 111.702 120.726 147.419 1.00 27.92 317 PHE U CA 1
ATOM 17839 C C . PHE E 5 319 ? 110.824 120.567 146.179 1.00 27.92 317 PHE U C 1
ATOM 17840 O O . PHE E 5 319 ? 111.281 120.093 145.123 1.00 27.92 317 PHE U O 1
ATOM 17848 N N . ILE E 5 320 ? 109.565 121.001 146.279 1.00 26.96 318 ILE U N 1
ATOM 17849 C CA . ILE E 5 320 ? 108.651 120.919 145.141 1.00 26.96 318 ILE U CA 1
ATOM 17850 C C . ILE E 5 320 ? 109.148 121.779 143.982 1.00 26.96 318 ILE U C 1
ATOM 17851 O O . ILE E 5 320 ? 109.092 121.366 142.814 1.00 26.96 318 ILE U O 1
ATOM 17856 N N . GLN E 5 321 ? 109.627 122.990 144.279 1.00 25.86 319 GLN U N 1
ATOM 17857 C CA . GLN E 5 321 ? 110.090 123.874 143.214 1.00 25.86 319 GLN U CA 1
ATOM 17858 C C . GLN E 5 321 ? 111.296 123.290 142.484 1.00 25.86 319 GLN U C 1
ATOM 17859 O O . GLN E 5 321 ? 111.391 123.382 141.252 1.00 25.86 319 GLN U O 1
ATOM 17865 N N . ILE E 5 322 ? 112.230 122.690 143.225 1.00 24.77 320 ILE U N 1
ATOM 17866 C CA . ILE E 5 322 ? 113.398 122.083 142.590 1.00 24.77 320 ILE U CA 1
ATOM 17867 C C . ILE E 5 322 ? 112.979 120.929 141.686 1.00 24.77 320 ILE U C 1
ATOM 17868 O O . ILE E 5 322 ? 113.490 120.781 140.565 1.00 24.77 320 ILE U O 1
ATOM 17873 N N . ALA E 5 323 ? 112.033 120.101 142.146 1.00 24.17 321 ALA U N 1
ATOM 17874 C CA . ALA E 5 323 ? 111.550 119.016 141.292 1.00 24.17 321 ALA U CA 1
ATOM 17875 C C . ALA E 5 323 ? 110.908 119.550 140.015 1.00 24.17 321 ALA U C 1
ATOM 17876 O O . ALA E 5 323 ? 111.129 119.004 138.925 1.00 24.17 321 ALA U O 1
ATOM 17878 N N . VAL E 5 324 ? 110.109 120.616 140.130 1.00 24.97 322 VAL U N 1
ATOM 17879 C CA . VAL E 5 324 ? 109.463 121.202 138.956 1.00 24.97 322 VAL U CA 1
ATOM 17880 C C . VAL E 5 324 ? 110.500 121.713 137.964 1.00 24.97 322 VAL U C 1
ATOM 17881 O O . VAL E 5 324 ? 110.387 121.473 136.751 1.00 24.97 322 VAL U O 1
ATOM 17885 N N . ILE E 5 325 ? 111.524 122.414 138.457 1.00 25.21 323 ILE U N 1
ATOM 17886 C CA . ILE E 5 325 ? 112.583 122.901 137.577 1.00 25.21 323 ILE U CA 1
ATOM 17887 C C . ILE E 5 325 ? 113.245 121.739 136.852 1.00 25.21 323 ILE U C 1
ATOM 17888 O O . ILE E 5 325 ? 113.471 121.794 135.639 1.00 25.21 323 ILE U O 1
ATOM 17893 N N . ALA E 5 326 ? 113.556 120.664 137.579 1.00 25.42 324 ALA U N 1
ATOM 17894 C CA . ALA E 5 326 ? 114.213 119.526 136.945 1.00 25.42 324 ALA U CA 1
ATOM 17895 C C . ALA E 5 326 ? 113.340 118.905 135.862 1.00 25.42 324 ALA U C 1
ATOM 17896 O O . ALA E 5 326 ? 113.844 118.499 134.809 1.00 25.42 324 ALA U O 1
ATOM 17898 N N . ILE E 5 327 ? 112.032 118.803 136.104 1.00 25.36 325 ILE U N 1
ATOM 17899 C CA . ILE E 5 327 ? 111.170 118.150 135.122 1.00 25.36 325 ILE U CA 1
ATOM 17900 C C . ILE E 5 327 ? 110.999 119.007 133.869 1.00 25.36 325 ILE U C 1
ATOM 17901 O O . ILE E 5 327 ? 111.091 118.499 132.746 1.00 25.36 325 ILE U O 1
ATOM 17906 N N . PHE E 5 328 ? 110.753 120.310 134.024 1.00 26.06 326 PHE U N 1
ATOM 17907 C CA . PHE E 5 328 ? 110.242 121.104 132.910 1.00 26.06 326 PHE U CA 1
ATOM 17908 C C . PHE E 5 328 ? 111.272 122.042 132.281 1.00 26.06 326 PHE U C 1
ATOM 17909 O O . PHE E 5 328 ? 110.889 122.990 131.592 1.00 26.06 326 PHE U O 1
ATOM 17917 N N . LYS E 5 329 ? 112.563 121.797 132.474 1.00 23.62 327 LYS U N 1
ATOM 17918 C CA . LYS E 5 329 ? 113.577 122.648 131.865 1.00 23.62 327 LYS U CA 1
ATOM 17919 C C . LYS E 5 329 ? 113.826 122.252 130.411 1.00 23.62 327 LYS U C 1
ATOM 17920 O O . LYS E 5 329 ? 113.428 121.176 129.960 1.00 23.62 327 LYS U O 1
ATOM 17926 N N . SER E 5 330 ? 114.490 123.149 129.674 1.00 22.97 328 SER U N 1
ATOM 17927 C CA . SER E 5 330 ? 114.632 122.972 128.230 1.00 22.97 328 SER U CA 1
ATOM 17928 C C . SER E 5 330 ? 115.662 121.902 127.879 1.00 22.97 328 SER U C 1
ATOM 17929 O O . SER E 5 330 ? 115.486 121.163 126.905 1.00 22.97 328 SER U O 1
ATOM 17932 N N . TYR E 5 331 ? 116.749 121.808 128.645 1.00 21.52 329 TYR U N 1
ATOM 17933 C CA . TYR E 5 331 ? 117.820 120.841 128.396 1.00 21.52 329 TYR U CA 1
ATOM 17934 C C . TYR E 5 331 ? 118.116 120.087 129.687 1.00 21.52 329 TYR U C 1
ATOM 17935 O O . TYR E 5 331 ? 119.111 120.365 130.369 1.00 21.52 329 TYR U O 1
ATOM 17944 N N . PRO E 5 332 ? 117.274 119.122 130.052 1.00 22.12 330 PRO U N 1
ATOM 17945 C CA . PRO E 5 332 ? 117.450 118.427 131.330 1.00 22.12 330 PRO U CA 1
ATOM 17946 C C . PRO E 5 332 ? 118.470 117.297 131.282 1.00 22.12 330 PRO U C 1
ATOM 17947 O O . PRO E 5 332 ? 118.808 116.766 130.223 1.00 22.12 330 PRO U O 1
ATOM 17951 N N . THR E 5 333 ? 118.950 116.933 132.473 1.00 24.62 331 THR U N 1
ATOM 17952 C CA . THR E 5 333 ? 119.948 115.889 132.670 1.00 24.62 331 THR U CA 1
ATOM 17953 C C . THR E 5 333 ? 119.659 115.183 133.994 1.00 24.62 331 THR U C 1
ATOM 17954 O O . THR E 5 333 ? 118.993 115.732 134.873 1.00 24.62 331 THR U O 1
ATOM 17958 N N . VAL E 5 334 ? 120.152 113.946 134.127 1.00 26.22 332 VAL U N 1
ATOM 17959 C CA . VAL E 5 334 ? 119.951 113.171 135.350 1.00 26.22 332 VAL U CA 1
ATOM 17960 C C . VAL E 5 334 ? 120.622 113.810 136.563 1.00 26.22 332 VAL U C 1
ATOM 17961 O O . VAL E 5 334 ? 120.197 113.571 137.703 1.00 26.22 332 VAL U O 1
ATOM 17965 N N . GLY E 5 335 ? 121.669 114.611 136.351 1.00 27.31 333 GLY U N 1
ATOM 17966 C CA . GLY E 5 335 ? 122.286 115.322 137.456 1.00 27.31 333 GLY U CA 1
ATOM 17967 C C . GLY E 5 335 ? 121.344 116.300 138.125 1.00 27.31 333 GLY U C 1
ATOM 17968 O O . GLY E 5 335 ? 121.425 116.512 139.337 1.00 27.31 333 GLY U O 1
ATOM 17969 N N . ASP E 5 336 ? 120.445 116.908 137.353 1.00 27.89 334 ASP U N 1
ATOM 17970 C CA . ASP E 5 336 ? 119.394 117.732 137.936 1.00 27.89 334 ASP U CA 1
ATOM 17971 C C . ASP E 5 336 ? 118.379 116.883 138.688 1.00 27.89 334 ASP U C 1
ATOM 17972 O O . ASP E 5 336 ? 117.789 117.341 139.672 1.00 27.89 334 ASP U O 1
ATOM 17977 N N . VAL E 5 337 ? 118.155 115.651 138.229 1.00 27.29 335 VAL U N 1
ATOM 17978 C CA . VAL E 5 337 ? 117.180 114.776 138.867 1.00 27.29 335 VAL U CA 1
ATOM 17979 C C . VAL E 5 337 ? 117.669 114.330 140.241 1.00 27.29 335 VAL U C 1
ATOM 17980 O O . VAL E 5 337 ? 116.884 114.236 141.191 1.00 27.29 335 VAL U O 1
ATOM 17984 N N . ALA E 5 338 ? 118.970 114.055 140.372 1.00 27.67 336 ALA U N 1
ATOM 17985 C CA . ALA E 5 338 ? 119.495 113.521 141.630 1.00 27.67 336 ALA U CA 1
ATOM 17986 C C . ALA E 5 338 ? 119.303 114.481 142.805 1.00 27.67 336 ALA U C 1
ATOM 17987 O O . ALA E 5 338 ? 119.171 114.037 143.956 1.00 27.67 336 ALA U O 1
ATOM 17989 N N . LEU E 5 339 ? 119.283 115.791 142.542 1.00 27.26 337 LEU U N 1
ATOM 17990 C CA . LEU E 5 339 ? 119.272 116.767 143.629 1.00 27.26 337 LEU U CA 1
ATOM 17991 C C . LEU E 5 339 ? 117.994 116.685 144.459 1.00 27.26 337 LEU U C 1
ATOM 17992 O O . LEU E 5 339 ? 118.054 116.713 145.693 1.00 27.26 337 LEU U O 1
ATOM 17997 N N . TYR E 5 340 ? 116.827 116.594 143.814 1.00 27.50 338 TYR U N 1
ATOM 17998 C CA . TYR E 5 340 ? 115.598 116.513 144.600 1.00 27.50 338 TYR U CA 1
ATOM 17999 C C . TYR E 5 340 ? 115.353 115.104 145.131 1.00 27.50 338 TYR U C 1
ATOM 18000 O O . TYR E 5 340 ? 114.634 114.938 146.122 1.00 27.50 338 TYR U O 1
ATOM 18009 N N . MET E 5 341 ? 115.932 114.084 144.498 1.00 30.13 339 MET U N 1
ATOM 18010 C CA . MET E 5 341 ? 115.865 112.744 145.068 1.00 30.13 339 MET U CA 1
ATOM 18011 C C . MET E 5 341 ? 116.673 112.644 146.353 1.00 30.13 339 MET U C 1
ATOM 18012 O O . MET E 5 341 ? 116.385 111.793 147.201 1.00 30.13 339 MET U O 1
ATOM 18017 N N . ALA E 5 342 ? 117.686 113.496 146.513 1.00 30.44 340 ALA U N 1
ATOM 18018 C CA . ALA E 5 342 ? 118.425 113.524 147.772 1.00 30.44 340 ALA U CA 1
ATOM 18019 C C . ALA E 5 342 ? 117.555 113.929 148.962 1.00 30.44 340 ALA U C 1
ATOM 18020 O O . ALA E 5 342 ? 117.945 113.678 150.106 1.00 30.44 340 ALA U O 1
ATOM 18022 N N . PHE E 5 343 ? 116.392 114.544 148.728 1.00 31.15 341 PHE U N 1
ATOM 18023 C CA . PHE E 5 343 ? 115.528 115.051 149.793 1.00 31.15 341 PHE U CA 1
ATOM 18024 C C . PHE E 5 343 ? 114.501 114.045 150.290 1.00 31.15 341 PHE U C 1
ATOM 18025 O O . PHE E 5 343 ? 113.863 114.298 151.318 1.00 31.15 341 PHE U O 1
ATOM 18033 N N . PHE E 5 344 ? 114.330 112.921 149.597 1.00 32.47 342 PHE U N 1
ATOM 18034 C CA . PHE E 5 344 ? 113.328 111.935 150.003 1.00 32.47 342 PHE U CA 1
ATOM 18035 C C . PHE E 5 344 ? 113.431 111.460 151.457 1.00 32.47 342 PHE U C 1
ATOM 18036 O O . PHE E 5 344 ? 112.372 111.267 152.075 1.00 32.47 342 PHE U O 1
ATOM 18044 N N . PRO E 5 345 ? 114.615 111.226 152.048 1.00 32.70 343 PRO U N 1
ATOM 18045 C CA . PRO E 5 345 ? 114.665 110.803 153.467 1.00 32.70 343 PRO U CA 1
ATOM 18046 C C . PRO E 5 345 ? 114.055 111.800 154.433 1.00 32.70 343 PRO U C 1
ATOM 18047 O O . PRO E 5 345 ? 113.619 111.419 155.529 1.00 32.70 343 PRO U O 1
ATOM 18051 N N . VAL E 5 346 ? 114.069 113.084 154.083 1.00 32.10 344 VAL U N 1
ATOM 18052 C CA . VAL E 5 346 ? 113.525 114.094 154.976 1.00 32.10 344 VAL U CA 1
ATOM 18053 C C . VAL E 5 346 ? 112.023 113.916 155.116 1.00 32.10 344 VAL U C 1
ATOM 18054 O O . VAL E 5 346 ? 111.439 114.251 156.154 1.00 32.10 344 VAL U O 1
ATOM 18058 N N . TRP E 5 347 ? 111.379 113.358 154.094 1.00 32.09 345 TRP U N 1
ATOM 18059 C CA . TRP E 5 347 ? 109.928 113.292 154.028 1.00 32.09 345 TRP U CA 1
ATOM 18060 C C . TRP E 5 347 ? 109.390 111.874 154.161 1.00 32.09 345 TRP U C 1
ATOM 18061 O O . TRP E 5 347 ? 108.225 111.634 153.838 1.00 32.09 345 TRP U O 1
ATOM 18072 N N . ASN E 5 348 ? 110.194 110.930 154.644 1.00 37.45 346 ASN U N 1
ATOM 18073 C CA . ASN E 5 348 ? 109.745 109.543 154.684 1.00 37.45 346 ASN U CA 1
ATOM 18074 C C . ASN E 5 348 ? 108.953 109.198 155.938 1.00 37.45 346 ASN U C 1
ATOM 18075 O O . ASN E 5 348 ? 108.520 108.050 156.075 1.00 37.45 346 ASN U O 1
ATOM 18080 N N . HIS E 5 349 ? 108.750 110.148 156.851 1.00 35.79 347 HIS U N 1
ATOM 18081 C CA . HIS E 5 349 ? 107.773 109.953 157.914 1.00 35.79 347 HIS U CA 1
ATOM 18082 C C . HIS E 5 349 ? 106.341 110.004 157.394 1.00 35.79 347 HIS U C 1
ATOM 18083 O O . HIS E 5 349 ? 105.413 109.694 158.147 1.00 35.79 347 HIS U O 1
ATOM 18090 N N . LEU E 5 350 ? 106.145 110.391 156.133 1.00 35.39 348 LEU U N 1
ATOM 18091 C CA . LEU E 5 350 ? 104.841 110.428 155.489 1.00 35.39 348 LEU U CA 1
ATOM 18092 C C . LEU E 5 350 ? 104.519 109.135 154.748 1.00 35.39 348 LEU U C 1
ATOM 18093 O O . LEU E 5 350 ? 103.670 109.141 153.851 1.00 35.39 348 LEU U O 1
ATOM 18098 N N . TYR E 5 351 ? 105.177 108.029 155.102 1.00 44.22 349 TYR U N 1
ATOM 18099 C CA . TYR E 5 351 ? 105.061 106.807 154.314 1.00 44.22 349 TYR U CA 1
ATOM 18100 C C . TYR E 5 351 ? 103.685 106.163 154.436 1.00 44.22 349 TYR U C 1
ATOM 18101 O O . TYR E 5 351 ? 103.214 105.538 153.479 1.00 44.22 349 TYR U O 1
ATOM 18110 N N . ARG E 5 352 ? 103.030 106.283 155.594 1.00 43.48 350 ARG U N 1
ATOM 18111 C CA . ARG E 5 352 ? 101.749 105.610 155.781 1.00 43.48 350 ARG U CA 1
ATOM 18112 C C . ARG E 5 352 ? 100.638 106.211 154.930 1.00 43.48 350 ARG U C 1
ATOM 18113 O O . ARG E 5 352 ? 99.669 105.511 154.621 1.00 43.48 350 ARG U O 1
ATOM 18121 N N . PHE E 5 353 ? 100.745 107.483 154.556 1.00 41.81 351 PHE U N 1
ATOM 18122 C CA . PHE E 5 353 ? 99.735 108.142 153.741 1.00 41.81 351 PHE U CA 1
ATOM 18123 C C . PHE E 5 353 ? 100.068 108.117 152.259 1.00 41.81 351 PHE U C 1
ATOM 18124 O O . PHE E 5 353 ? 99.300 108.650 151.455 1.00 41.81 351 PHE U O 1
ATOM 18132 N N . LEU E 5 354 ? 101.194 107.524 151.881 1.00 41.89 352 LEU U N 1
ATOM 18133 C CA . LEU E 5 354 ? 101.533 107.399 150.472 1.00 41.89 352 LEU U CA 1
ATOM 18134 C C . LEU E 5 354 ? 100.709 106.287 149.835 1.00 41.89 352 LEU U C 1
ATOM 18135 O O . LEU E 5 354 ? 100.454 105.250 150.455 1.00 41.89 352 LEU U O 1
ATOM 18140 N N . ARG E 5 355 ? 100.285 106.510 148.589 1.00 51.36 353 ARG U N 1
ATOM 18141 C CA . ARG E 5 355 ? 99.616 105.491 147.792 1.00 51.36 353 ARG U CA 1
ATOM 18142 C C . ARG E 5 355 ? 100.277 105.390 146.421 1.00 51.36 353 ARG U C 1
ATOM 18143 O O . ARG E 5 355 ? 100.833 106.362 145.908 1.00 51.36 353 ARG U O 1
ATOM 18151 N N . ASN E 5 356 ? 100.246 104.178 145.861 1.00 50.71 354 ASN U N 1
ATOM 18152 C CA . ASN E 5 356 ? 100.871 103.809 144.578 1.00 50.71 354 ASN U CA 1
ATOM 18153 C C . ASN E 5 356 ? 102.328 104.286 144.459 1.00 50.71 354 ASN U C 1
ATOM 18154 O O . ASN E 5 356 ? 102.746 104.794 143.420 1.00 50.71 354 ASN U O 1
ATOM 18159 N N . ILE E 5 357 ? 103.120 104.086 145.514 1.00 48.89 355 ILE U N 1
ATOM 18160 C CA . ILE E 5 357 ? 104.562 104.346 145.482 1.00 48.89 355 ILE U CA 1
ATOM 18161 C C . ILE E 5 357 ? 105.339 103.234 144.762 1.00 48.89 355 ILE U C 1
ATOM 18162 O O . ILE E 5 357 ? 106.300 103.516 144.028 1.00 48.89 355 ILE U O 1
ATOM 18167 N N . PHE E 5 358 ? 104.911 101.980 144.938 1.00 52.52 356 PHE U N 1
ATOM 18168 C CA . PHE E 5 358 ? 105.626 100.813 144.428 1.00 52.52 356 PHE U CA 1
ATOM 18169 C C . PHE E 5 358 ? 105.705 100.829 142.905 1.00 52.52 356 PHE U C 1
ATOM 18170 O O . PHE E 5 358 ? 106.791 100.686 142.318 1.00 52.52 356 PHE U O 1
ATOM 18178 N N . VAL E 5 359 ? 104.557 101.012 142.252 1.00 48.72 357 VAL U N 1
ATOM 18179 C CA . VAL E 5 359 ? 104.493 100.975 140.797 1.00 48.72 357 VAL U CA 1
ATOM 18180 C C . VAL E 5 359 ? 105.308 102.111 140.195 1.00 48.72 357 VAL U C 1
ATOM 18181 O O . VAL E 5 359 ? 106.006 101.927 139.191 1.00 48.72 357 VAL U O 1
ATOM 18185 N N . LEU E 5 360 ? 105.230 103.303 140.791 1.00 43.55 358 LEU U N 1
ATOM 18186 C CA . LEU E 5 360 ? 105.975 104.443 140.268 1.00 43.55 358 LEU U CA 1
ATOM 18187 C C . LEU E 5 360 ? 107.478 104.212 140.360 1.00 43.55 358 LEU U C 1
ATOM 18188 O O . LEU E 5 360 ? 108.218 104.506 139.408 1.00 43.55 358 LEU U O 1
ATOM 18193 N N . THR E 5 361 ? 107.951 103.680 141.493 1.00 46.10 359 THR U N 1
ATOM 18194 C CA . THR E 5 361 ? 109.376 103.379 141.602 1.00 46.10 359 THR U CA 1
ATOM 18195 C C . THR E 5 361 ? 109.806 102.364 140.547 1.00 46.10 359 THR U C 1
ATOM 18196 O O . THR E 5 361 ? 110.837 102.544 139.880 1.00 46.10 359 THR U O 1
ATOM 18200 N N . CYS E 5 362 ? 109.017 101.299 140.368 1.00 46.88 360 CYS U N 1
ATOM 18201 C CA . CYS E 5 362 ? 109.375 100.284 139.380 1.00 46.88 360 CYS U CA 1
ATOM 18202 C C . CYS E 5 362 ? 109.424 100.872 137.973 1.00 46.88 360 CYS U C 1
ATOM 18203 O O . CYS E 5 362 ? 110.320 100.548 137.185 1.00 46.88 360 CYS U O 1
ATOM 18206 N N . ILE E 5 363 ? 108.471 101.746 137.645 1.00 44.82 361 ILE U N 1
ATOM 18207 C CA . ILE E 5 363 ? 108.407 102.330 136.309 1.00 44.82 361 ILE U CA 1
ATOM 18208 C C . ILE E 5 363 ? 109.618 103.216 136.044 1.00 44.82 361 ILE U C 1
ATOM 18209 O O . ILE E 5 363 ? 110.221 103.166 134.961 1.00 44.82 361 ILE U O 1
ATOM 18214 N N . ILE E 5 364 ? 109.990 104.045 137.023 1.00 40.30 362 ILE U N 1
ATOM 18215 C CA . ILE E 5 364 ? 111.169 104.892 136.856 1.00 40.30 362 ILE U CA 1
ATOM 18216 C C . ILE E 5 364 ? 112.413 104.035 136.649 1.00 40.30 362 ILE U C 1
ATOM 18217 O O . ILE E 5 364 ? 113.237 104.305 135.757 1.00 40.30 362 ILE U O 1
ATO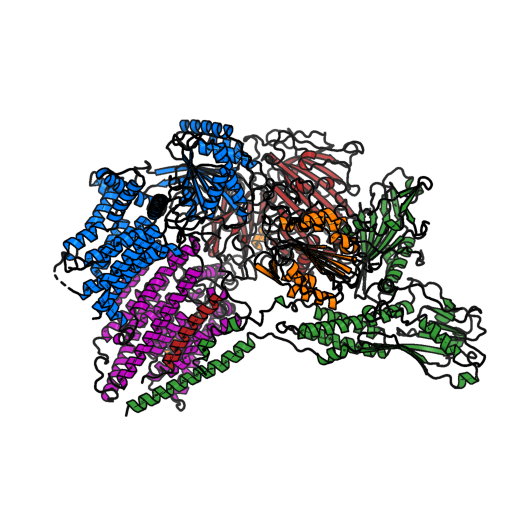M 18222 N N . ILE E 5 365 ? 112.555 102.973 137.448 1.00 41.27 363 ILE U N 1
ATOM 18223 C CA . ILE E 5 365 ? 113.723 102.102 137.332 1.00 41.27 363 ILE U CA 1
ATOM 18224 C C . ILE E 5 365 ? 113.778 101.452 135.952 1.00 41.27 363 ILE U C 1
ATOM 18225 O O . ILE E 5 365 ? 114.851 101.335 135.349 1.00 41.27 363 ILE U O 1
ATOM 18230 N N . VAL E 5 366 ? 112.627 101.021 135.431 1.00 41.37 364 VAL U N 1
ATOM 18231 C CA . VAL E 5 366 ? 112.605 100.366 134.124 1.00 41.37 364 VAL U CA 1
ATOM 18232 C C . VAL E 5 366 ? 112.983 101.346 133.017 1.00 41.37 364 VAL U C 1
ATOM 18233 O O . VAL E 5 366 ? 113.771 101.015 132.121 1.00 41.37 364 VAL U O 1
ATOM 18237 N N . CYS E 5 367 ? 112.421 102.559 133.050 1.00 38.65 365 CYS U N 1
ATOM 18238 C CA . CYS E 5 367 ? 112.716 103.531 131.997 1.00 38.65 365 CYS U CA 1
ATOM 18239 C C . CYS E 5 367 ? 114.194 103.903 131.986 1.00 38.65 365 CYS U C 1
ATOM 18240 O O . CYS E 5 367 ? 114.787 104.118 130.914 1.00 38.65 365 CYS U O 1
ATOM 18243 N N . SER E 5 368 ? 114.806 103.977 133.173 1.00 39.11 366 SER U N 1
ATOM 18244 C CA . SER E 5 368 ? 116.226 104.307 133.245 1.00 39.11 366 SER U CA 1
ATOM 18245 C C . SER E 5 368 ? 117.072 103.311 132.463 1.00 39.11 366 SER U C 1
ATOM 18246 O O . SER E 5 368 ? 118.013 103.701 131.763 1.00 39.11 366 SER U O 1
ATOM 18249 N N . LEU E 5 369 ? 116.763 102.018 132.577 1.00 39.80 367 LEU U N 1
ATOM 18250 C CA . LEU E 5 369 ? 117.511 101.012 131.829 1.00 39.80 367 LEU U CA 1
ATOM 18251 C C . LEU E 5 369 ? 117.105 100.983 130.361 1.00 39.80 367 LEU U C 1
ATOM 18252 O O . LEU E 5 369 ? 117.910 100.617 129.499 1.00 39.80 367 LEU U O 1
ATOM 18257 N N . LEU E 5 370 ? 115.853 101.331 130.056 1.00 35.72 368 LEU U N 1
ATOM 18258 C CA . LEU E 5 370 ? 115.404 101.270 128.669 1.00 35.72 368 LEU U CA 1
ATOM 18259 C C . LEU E 5 370 ? 115.939 102.410 127.811 1.00 35.72 368 LEU U C 1
ATOM 18260 O O . LEU E 5 370 ? 115.887 102.311 126.582 1.00 35.72 368 LEU U O 1
ATOM 18265 N N . PHE E 5 371 ? 116.431 103.490 128.415 1.00 31.51 369 PHE U N 1
ATOM 18266 C CA . PHE E 5 371 ? 117.042 104.542 127.599 1.00 31.51 369 PHE U CA 1
ATOM 18267 C C . PHE E 5 371 ? 118.227 104.048 126.759 1.00 31.51 369 PHE U C 1
ATOM 18268 O O . PHE E 5 371 ? 118.189 104.211 125.523 1.00 31.51 369 PHE U O 1
ATOM 18276 N N . PRO E 5 372 ? 119.282 103.440 127.332 1.00 32.55 370 PRO U N 1
ATOM 18277 C CA . PRO E 5 372 ? 120.446 103.071 126.499 1.00 32.55 370 PRO U CA 1
ATOM 18278 C C . PRO E 5 372 ? 120.166 102.001 125.455 1.00 32.55 370 PRO U C 1
ATOM 18279 O O . PRO E 5 372 ? 120.727 102.058 124.355 1.00 32.55 370 PRO U O 1
ATOM 18283 N N . VAL E 5 373 ? 119.329 101.013 125.774 1.00 30.18 371 VAL U N 1
ATOM 18284 C CA . VAL E 5 373 ? 119.075 99.922 124.840 1.00 30.18 371 VAL U CA 1
ATOM 18285 C C . VAL E 5 373 ? 118.379 100.439 123.586 1.00 30.18 371 VAL U C 1
ATOM 18286 O O . VAL E 5 373 ? 118.751 100.087 122.457 1.00 30.18 371 VAL U O 1
ATOM 18289 N N . LEU E 5 374 ? 117.379 101.300 123.759 1.00 28.11 372 LEU U N 1
ATOM 18290 C CA . LEU E 5 374 ? 116.672 101.841 122.609 1.00 28.11 372 LEU U CA 1
ATOM 18291 C C . LEU E 5 374 ? 117.516 102.861 121.863 1.00 28.11 372 LEU U C 1
ATOM 18292 O O . LEU E 5 374 ? 117.420 102.951 120.632 1.00 28.11 372 LEU U O 1
ATOM 18297 N N . TRP E 5 375 ? 118.373 103.604 122.573 1.00 22.33 373 TRP U N 1
ATOM 18298 C CA . TRP E 5 375 ? 119.331 104.449 121.868 1.00 22.33 373 TRP U CA 1
ATOM 18299 C C . TRP E 5 375 ? 120.230 103.615 120.965 1.00 22.33 373 TRP U C 1
ATOM 18300 O O . TRP E 5 375 ? 120.475 103.984 119.811 1.00 22.33 373 TRP U O 1
ATOM 18311 N N . HIS E 5 376 ? 120.722 102.482 121.470 1.00 30.06 374 HIS U N 1
ATOM 18312 C CA . HIS E 5 376 ? 121.561 101.619 120.647 1.00 30.06 374 HIS U CA 1
ATOM 18313 C C . HIS E 5 376 ? 120.798 101.095 119.440 1.00 30.06 374 HIS U C 1
ATOM 18314 O O . HIS E 5 376 ? 121.284 101.185 118.307 1.00 30.06 374 HIS U O 1
ATOM 18321 N N . LEU E 5 377 ? 119.592 100.567 119.661 1.00 27.80 375 LEU U N 1
ATOM 18322 C CA . LEU E 5 377 ? 118.831 99.988 118.557 1.00 27.80 375 LEU U CA 1
ATOM 18323 C C . LEU E 5 377 ? 118.486 101.024 117.497 1.00 27.80 375 LEU U C 1
ATOM 18324 O O . LEU E 5 377 ? 118.376 100.679 116.317 1.00 27.80 375 LEU U O 1
ATOM 18329 N N . TRP E 5 378 ? 118.293 102.285 117.886 1.00 21.12 376 TRP U N 1
ATOM 18330 C CA . TRP E 5 378 ? 118.006 103.312 116.890 1.00 21.12 376 TRP U CA 1
ATOM 18331 C C . TRP E 5 378 ? 119.269 103.744 116.152 1.00 21.12 376 TRP U C 1
ATOM 18332 O O . TRP E 5 378 ? 119.275 103.838 114.921 1.00 21.12 376 TRP U O 1
ATOM 18343 N N . ILE E 5 379 ? 120.354 103.997 116.879 1.00 25.22 377 ILE U N 1
ATOM 18344 C CA . ILE E 5 379 ? 121.478 104.716 116.289 1.00 25.22 377 ILE U CA 1
ATOM 18345 C C . ILE E 5 379 ? 122.533 103.798 115.666 1.00 25.22 377 ILE U C 1
ATOM 18346 O O . ILE E 5 379 ? 123.189 104.190 114.696 1.00 25.22 377 ILE U O 1
ATOM 18351 N N . TYR E 5 380 ? 122.711 102.576 116.167 1.00 26.87 378 TYR U N 1
ATOM 18352 C CA . TYR E 5 380 ? 123.751 101.697 115.652 1.00 26.87 378 TYR U CA 1
ATOM 18353 C C . TYR E 5 380 ? 123.206 100.486 114.914 1.00 26.87 378 TYR U C 1
ATOM 18354 O O . TYR E 5 380 ? 123.746 100.105 113.873 1.00 26.87 378 TYR U O 1
ATOM 18363 N N . ALA E 5 381 ? 122.155 99.853 115.433 1.00 30.44 379 ALA U N 1
ATOM 18364 C CA . ALA E 5 381 ? 121.597 98.687 114.758 1.00 30.44 379 ALA U CA 1
ATOM 18365 C C . ALA E 5 381 ? 120.774 99.090 113.541 1.00 30.44 379 ALA U C 1
ATOM 18366 O O . ALA E 5 381 ? 120.811 98.412 112.509 1.00 30.44 379 ALA U O 1
ATOM 18368 N N . GLY E 5 382 ? 120.031 100.188 113.637 1.00 31.69 380 GLY U N 1
ATOM 18369 C CA . GLY E 5 382 ? 119.136 100.584 112.572 1.00 31.69 380 GLY U CA 1
ATOM 18370 C C . GLY E 5 382 ? 117.828 99.830 112.524 1.00 31.69 380 GLY U C 1
ATOM 18371 O O . GLY E 5 382 ? 117.122 99.910 111.514 1.00 31.69 380 GLY U O 1
ATOM 18372 N N . SER E 5 383 ? 117.484 99.095 113.580 1.00 32.51 381 SER U N 1
ATOM 18373 C CA . SER E 5 383 ? 116.260 98.306 113.604 1.00 32.51 381 SER U CA 1
ATOM 18374 C C . SER E 5 383 ? 115.085 99.033 114.243 1.00 32.51 381 SER U C 1
ATOM 18375 O O . SER E 5 383 ? 113.950 98.558 114.129 1.00 32.51 381 SER U O 1
ATOM 18378 N N . ALA E 5 384 ? 115.323 100.162 114.902 1.00 30.16 382 ALA U N 1
ATOM 18379 C CA . ALA E 5 384 ? 114.284 100.944 115.554 1.00 30.16 382 ALA U CA 1
ATOM 18380 C C . ALA E 5 384 ? 114.315 102.375 115.033 1.00 30.16 382 ALA U C 1
ATOM 18381 O O . ALA E 5 384 ? 115.196 102.762 114.263 1.00 30.16 382 ALA U O 1
ATOM 18383 N N . ASN E 5 385 ? 113.331 103.167 115.462 1.00 31.16 383 ASN U N 1
ATOM 18384 C CA . ASN E 5 385 ? 113.260 104.572 115.075 1.00 31.16 383 ASN U CA 1
ATOM 18385 C C . ASN E 5 385 ? 113.148 105.471 116.301 1.00 31.16 383 ASN U C 1
ATOM 18386 O O . ASN E 5 385 ? 113.336 105.015 117.432 1.00 31.16 383 ASN U O 1
ATOM 18391 N N . SER E 5 386 ? 112.863 106.755 116.085 1.00 28.79 384 SER U N 1
ATOM 18392 C CA . SER E 5 386 ? 112.803 107.735 117.163 1.00 28.79 384 SER U CA 1
ATOM 18393 C C . SER E 5 386 ? 111.536 107.637 118.007 1.00 28.79 384 SER U C 1
ATOM 18394 O O . SER E 5 386 ? 111.493 108.212 119.104 1.00 28.79 384 SER U O 1
ATOM 18397 N N . ASN E 5 387 ? 110.515 106.914 117.537 1.00 35.62 385 ASN U N 1
ATOM 18398 C CA . ASN E 5 387 ? 109.267 106.804 118.286 1.00 35.62 385 ASN U CA 1
ATOM 18399 C C . ASN E 5 387 ? 109.449 106.001 119.571 1.00 35.62 385 ASN U C 1
ATOM 18400 O O . ASN E 5 387 ? 108.831 106.316 120.595 1.00 35.62 385 ASN U O 1
ATOM 18405 N N . PHE E 5 388 ? 110.292 104.965 119.540 1.00 36.32 386 PHE U N 1
ATOM 18406 C CA . PHE E 5 388 ? 110.603 104.202 120.749 1.00 36.32 386 PHE U CA 1
ATOM 18407 C C . PHE E 5 388 ? 111.181 105.107 121.834 1.00 36.32 386 PHE U C 1
ATOM 18408 O O . PHE E 5 388 ? 110.721 105.113 122.988 1.00 36.32 386 PHE U O 1
ATOM 18416 N N . PHE E 5 389 ? 112.200 105.883 121.464 1.00 27.95 387 PHE U N 1
ATOM 18417 C CA . PHE E 5 389 ? 112.871 106.775 122.400 1.00 27.95 387 PHE U CA 1
ATOM 18418 C C . PHE E 5 389 ? 111.917 107.842 122.922 1.00 27.95 387 PHE U C 1
ATOM 18419 O O . PHE E 5 389 ? 111.927 108.169 124.119 1.00 27.95 387 PHE U O 1
ATOM 18427 N N . TYR E 5 390 ? 111.078 108.387 122.038 1.00 29.14 388 TYR U N 1
ATOM 18428 C CA . TYR E 5 390 ? 110.102 109.388 122.454 1.00 29.14 388 TYR U CA 1
ATOM 18429 C C . TYR E 5 390 ? 109.104 108.810 123.455 1.00 29.14 388 TYR U C 1
ATOM 18430 O O . TYR E 5 390 ? 108.750 109.467 124.446 1.00 29.14 388 TYR U O 1
ATOM 18439 N N . ALA E 5 391 ? 108.657 107.572 123.226 1.00 30.36 389 ALA U N 1
ATOM 18440 C CA . ALA E 5 391 ? 107.752 106.921 124.168 1.00 30.36 389 ALA U CA 1
ATOM 18441 C C . ALA E 5 391 ? 108.402 106.746 125.535 1.00 30.36 389 ALA U C 1
ATOM 18442 O O . ALA E 5 391 ? 107.758 106.959 126.574 1.00 30.36 389 ALA U O 1
ATOM 18444 N N . ILE E 5 392 ? 109.677 106.349 125.558 1.00 30.02 390 ILE U N 1
ATOM 18445 C CA . ILE E 5 392 ? 110.357 106.172 126.842 1.00 30.02 390 ILE U CA 1
ATOM 18446 C C . ILE E 5 392 ? 110.468 107.498 127.590 1.00 30.02 390 ILE U C 1
ATOM 18447 O O . ILE E 5 392 ? 110.260 107.555 128.812 1.00 30.02 390 ILE U O 1
ATOM 18452 N N . THR E 5 393 ? 110.799 108.582 126.880 1.00 27.53 391 THR U N 1
ATOM 18453 C CA . THR E 5 393 ? 110.868 109.884 127.545 1.00 27.53 391 THR U CA 1
ATOM 18454 C C . THR E 5 393 ? 109.514 110.282 128.130 1.00 27.53 391 THR U C 1
ATOM 18455 O O . THR E 5 393 ? 109.436 110.796 129.260 1.00 27.53 391 THR U O 1
ATOM 18459 N N . LEU E 5 394 ? 108.438 110.049 127.373 1.00 29.03 392 LEU U N 1
ATOM 18460 C CA . LEU E 5 394 ? 107.098 110.363 127.861 1.00 29.03 392 LEU U CA 1
ATOM 18461 C C . LEU E 5 394 ? 106.796 109.613 129.155 1.00 29.03 392 LEU U C 1
ATOM 18462 O O . LEU E 5 394 ? 106.308 110.198 130.135 1.00 29.03 392 LEU U O 1
ATOM 18467 N N . THR E 5 395 ? 107.087 108.307 129.174 1.00 30.72 393 THR U N 1
ATOM 18468 C CA . THR E 5 395 ? 106.792 107.495 130.354 1.00 30.72 393 THR U CA 1
ATOM 18469 C C . THR E 5 395 ? 107.599 107.954 131.565 1.00 30.72 393 THR U C 1
ATOM 18470 O O . THR E 5 395 ? 107.073 108.020 132.686 1.00 30.72 393 THR U O 1
ATOM 18474 N N . PHE E 5 396 ? 108.878 108.272 131.355 1.00 27.87 394 PHE U N 1
ATOM 18475 C CA . PHE E 5 396 ? 109.731 108.729 132.449 1.00 27.87 394 PHE U CA 1
ATOM 18476 C C . PHE E 5 396 ? 109.189 110.011 133.079 1.00 27.87 394 PHE U C 1
ATOM 18477 O O . PHE E 5 396 ? 109.077 110.117 134.314 1.00 27.87 394 PHE U O 1
ATOM 18485 N N . ASN E 5 397 ? 108.819 110.987 132.244 1.00 26.87 395 ASN U N 1
ATOM 18486 C CA . ASN E 5 397 ? 108.319 112.249 132.785 1.00 26.87 395 ASN U CA 1
ATOM 18487 C C . ASN E 5 397 ? 106.987 112.066 133.507 1.00 26.87 395 ASN U C 1
ATOM 18488 O O . ASN E 5 397 ? 106.752 112.680 134.561 1.00 26.87 395 ASN U O 1
ATOM 18493 N N . VAL E 5 398 ? 106.106 111.219 132.966 1.00 29.70 396 VAL U N 1
ATOM 18494 C CA . VAL E 5 398 ? 104.829 110.973 133.629 1.00 29.70 396 VAL U CA 1
ATOM 18495 C C . VAL E 5 398 ? 105.046 110.352 135.007 1.00 29.70 396 VAL U C 1
ATOM 18496 O O . VAL E 5 398 ? 104.397 110.743 135.992 1.00 29.70 396 VAL U O 1
ATOM 18500 N N . GLY E 5 399 ? 105.959 109.380 135.105 1.00 29.84 397 GLY U N 1
ATOM 18501 C CA . GLY E 5 399 ? 106.240 108.780 136.401 1.00 29.84 397 GLY U CA 1
ATOM 18502 C C . GLY E 5 399 ? 106.748 109.787 137.415 1.00 29.84 397 GLY U C 1
ATOM 18503 O O . GLY E 5 399 ? 106.329 109.780 138.581 1.00 29.84 397 GLY U O 1
ATOM 18504 N N . GLN E 5 400 ? 107.647 110.679 136.982 1.00 27.74 398 GLN U N 1
ATOM 18505 C CA . GLN E 5 400 ? 108.146 111.711 137.890 1.00 27.74 398 GLN U CA 1
ATOM 18506 C C . GLN E 5 400 ? 107.014 112.591 138.415 1.00 27.74 398 GLN U C 1
ATOM 18507 O O . GLN E 5 400 ? 106.936 112.873 139.626 1.00 27.74 398 GLN U O 1
ATOM 18513 N N . ILE E 5 401 ? 106.124 113.026 137.518 1.00 29.42 399 ILE U N 1
ATOM 18514 C CA . ILE E 5 401 ? 105.026 113.903 137.924 1.00 29.42 399 ILE U CA 1
ATOM 18515 C C . ILE E 5 401 ? 104.133 113.206 138.948 1.00 29.42 399 ILE U C 1
ATOM 18516 O O . ILE E 5 401 ? 103.743 113.796 139.970 1.00 29.42 399 ILE U O 1
ATOM 18521 N N . LEU E 5 402 ? 103.799 111.937 138.691 1.00 31.09 400 LEU U N 1
ATOM 18522 C CA . LEU E 5 402 ? 102.921 111.212 139.607 1.00 31.09 400 LEU U CA 1
ATOM 18523 C C . LEU E 5 402 ? 103.551 111.079 140.989 1.00 31.09 400 LEU U C 1
ATOM 18524 O O . LEU E 5 402 ? 102.872 111.242 142.014 1.00 31.09 400 LEU U O 1
ATOM 18529 N N . LEU E 5 403 ? 104.855 110.785 141.035 1.00 31.62 401 LEU U N 1
ATOM 18530 C CA . LEU E 5 403 ? 105.538 110.631 142.318 1.00 31.62 401 LEU U CA 1
ATOM 18531 C C . LEU E 5 403 ? 105.495 111.921 143.138 1.00 31.62 401 LEU U C 1
ATOM 18532 O O . LEU E 5 403 ? 105.193 111.904 144.349 1.00 31.62 401 LEU U O 1
ATOM 18537 N N . ILE E 5 404 ? 105.775 113.056 142.489 1.00 30.81 402 ILE U N 1
ATOM 18538 C CA . ILE E 5 404 ? 105.763 114.332 143.206 1.00 30.81 402 ILE U CA 1
ATOM 18539 C C . ILE E 5 404 ? 104.366 114.640 143.742 1.00 30.81 402 ILE U C 1
ATOM 18540 O O . ILE E 5 404 ? 104.203 115.084 144.894 1.00 30.81 402 ILE U O 1
ATOM 18545 N N . SER E 5 405 ? 103.336 114.404 142.919 1.00 33.59 403 SER U N 1
ATOM 18546 C CA . SER E 5 405 ? 101.967 114.661 143.363 1.00 33.59 403 SER U CA 1
ATOM 18547 C C . SER E 5 405 ? 101.605 113.806 144.573 1.00 33.59 403 SER U C 1
ATOM 18548 O O . SER E 5 405 ? 100.918 114.271 145.495 1.00 33.59 403 SER U O 1
ATOM 18551 N N . ASP E 5 406 ? 102.054 112.548 144.580 1.00 38.27 404 ASP U N 1
ATOM 18552 C CA . ASP E 5 406 ? 101.807 111.674 145.723 1.00 38.27 404 ASP U CA 1
ATOM 18553 C C . ASP E 5 406 ? 102.395 112.253 147.005 1.00 38.27 404 ASP U C 1
ATOM 18554 O O . ASP E 5 406 ? 101.735 112.262 148.058 1.00 38.27 404 ASP U O 1
ATOM 18559 N N . TYR E 5 407 ? 103.647 112.718 146.943 1.00 34.73 405 TYR U N 1
ATOM 18560 C CA . TYR E 5 407 ? 104.259 113.281 148.148 1.00 34.73 405 TYR U CA 1
ATOM 18561 C C . TYR E 5 407 ? 103.482 114.494 148.655 1.00 34.73 405 TYR U C 1
ATOM 18562 O O . TYR E 5 407 ? 103.265 114.649 149.870 1.00 34.73 405 TYR U O 1
ATOM 18571 N N . PHE E 5 408 ? 103.054 115.366 147.737 1.00 36.06 406 PHE U N 1
ATOM 18572 C CA . PHE E 5 408 ? 102.305 116.553 148.148 1.00 36.06 406 PHE U CA 1
ATOM 18573 C C . PHE E 5 408 ? 100.994 116.171 148.841 1.00 36.06 406 PHE U C 1
ATOM 18574 O O . PHE E 5 408 ? 100.636 116.736 149.894 1.00 36.06 406 PHE U O 1
ATOM 18582 N N . TYR E 5 409 ? 100.280 115.187 148.279 1.00 38.19 407 TYR U N 1
ATOM 18583 C CA . TYR E 5 409 ? 99.034 114.730 148.888 1.00 38.19 407 TYR U CA 1
ATOM 18584 C C . TYR E 5 409 ? 99.269 114.197 150.297 1.00 38.19 407 TYR U C 1
ATOM 18585 O O . TYR E 5 409 ? 98.488 114.485 151.215 1.00 38.19 407 TYR U O 1
ATOM 18594 N N . ALA E 5 410 ? 100.322 113.395 150.482 1.00 35.32 408 ALA U N 1
ATOM 18595 C CA . ALA E 5 410 ? 100.581 112.815 151.800 1.00 35.32 408 ALA U CA 1
ATOM 18596 C C . ALA E 5 410 ? 100.858 113.900 152.835 1.00 35.32 408 ALA U C 1
ATOM 18597 O O . ALA E 5 410 ? 100.390 113.821 153.981 1.00 35.32 408 ALA U O 1
ATOM 18599 N N . PHE E 5 411 ? 101.635 114.916 152.448 1.00 35.43 409 PHE U N 1
ATOM 18600 C CA . PHE E 5 411 ? 101.890 116.041 153.348 1.00 35.43 409 PHE U CA 1
ATOM 18601 C C . PHE E 5 411 ? 100.585 116.687 153.815 1.00 35.43 409 PHE U C 1
ATOM 18602 O O . PHE E 5 411 ? 100.361 116.886 155.023 1.00 35.43 409 PHE U O 1
ATOM 18610 N N . LEU E 5 412 ? 99.699 117.007 152.866 1.00 38.95 410 LEU U N 1
ATOM 18611 C CA . LEU E 5 412 ? 98.450 117.671 153.250 1.00 38.95 410 LEU U CA 1
ATOM 18612 C C . LEU E 5 412 ? 97.580 116.781 154.134 1.00 38.95 410 LEU U C 1
ATOM 18613 O O . LEU E 5 412 ? 96.927 117.267 155.073 1.00 38.95 410 LEU U O 1
ATOM 18618 N N . ARG E 5 413 ? 97.540 115.480 153.837 1.00 45.13 411 ARG U N 1
ATOM 18619 C CA . ARG E 5 413 ? 96.729 114.570 154.638 1.00 45.13 411 ARG U CA 1
ATOM 18620 C C . ARG E 5 413 ? 97.221 114.509 156.080 1.00 45.13 411 ARG U C 1
ATOM 18621 O O . ARG E 5 413 ? 96.414 114.498 157.024 1.00 45.13 411 ARG U O 1
ATOM 18629 N N . ARG E 5 414 ? 98.544 114.468 156.274 1.00 43.95 412 ARG U N 1
ATOM 18630 C CA . ARG E 5 414 ? 99.065 114.460 157.638 1.00 43.95 412 ARG U CA 1
ATOM 18631 C C . ARG E 5 414 ? 98.722 115.752 158.370 1.00 43.95 412 ARG U C 1
ATOM 18632 O O . ARG E 5 414 ? 98.406 115.725 159.566 1.00 43.95 412 ARG U O 1
ATOM 18640 N N . GLU E 5 415 ? 98.789 116.896 157.679 1.00 46.70 413 GLU U N 1
ATOM 18641 C CA . GLU E 5 415 ? 98.416 118.148 158.342 1.00 46.70 413 GLU U CA 1
ATOM 18642 C C . GLU E 5 415 ? 96.959 118.121 158.801 1.00 46.70 413 GLU U C 1
ATOM 18643 O O . GLU E 5 415 ? 96.637 118.537 159.929 1.00 46.70 413 GLU U O 1
ATOM 18649 N N . TYR E 5 416 ? 96.065 117.622 157.940 1.00 53.48 414 TYR U N 1
ATOM 18650 C CA . TYR E 5 416 ? 94.654 117.534 158.308 1.00 53.48 414 TYR U CA 1
ATOM 18651 C C . TYR E 5 416 ? 94.454 116.647 159.530 1.00 53.48 414 TYR U C 1
ATOM 18652 O O . TYR E 5 416 ? 93.714 117.009 160.456 1.00 53.48 414 TYR U O 1
ATOM 18661 N N . TYR E 5 417 ? 95.105 115.481 159.553 1.00 53.77 415 TYR U N 1
ATOM 18662 C CA . TYR E 5 417 ? 94.938 114.591 160.699 1.00 53.77 415 TYR U CA 1
ATOM 18663 C C . TYR E 5 417 ? 95.517 115.188 161.972 1.00 53.77 415 TYR U C 1
ATOM 18664 O O . TYR E 5 417 ? 94.976 114.963 163.059 1.00 53.77 415 TYR U O 1
ATOM 18673 N N . LEU E 5 418 ? 96.618 115.935 161.863 1.00 56.70 416 LEU U N 1
ATOM 18674 C CA . LEU E 5 418 ? 97.176 116.592 163.038 1.00 56.70 416 LEU U CA 1
ATOM 18675 C C . LEU E 5 418 ? 96.192 117.590 163.624 1.00 56.70 416 LEU U C 1
ATOM 18676 O O . LEU E 5 418 ? 96.022 117.662 164.846 1.00 56.70 416 LEU U O 1
ATOM 18681 N N . THR E 5 419 ? 95.531 118.374 162.769 1.00 60.95 417 THR U N 1
ATOM 18682 C CA . THR E 5 419 ? 94.650 119.404 163.315 1.00 60.95 417 THR U CA 1
ATOM 18683 C C . THR E 5 419 ? 93.323 118.836 163.819 1.00 60.95 417 THR U C 1
ATOM 18684 O O . THR E 5 419 ? 92.830 119.260 164.870 1.00 60.95 417 THR U O 1
ATOM 18688 N N . HIS E 5 420 ? 92.731 117.872 163.107 1.00 63.01 418 HIS U N 1
ATOM 18689 C CA . HIS E 5 420 ? 91.350 117.495 163.391 1.00 63.01 418 HIS U CA 1
ATOM 18690 C C . HIS E 5 420 ? 91.176 116.176 164.129 1.00 63.01 418 HIS U C 1
ATOM 18691 O O . HIS E 5 420 ? 90.086 115.930 164.654 1.00 63.01 418 HIS U O 1
ATOM 18698 N N . GLY E 5 421 ? 92.190 115.333 164.186 1.00 65.40 419 GLY U N 1
ATOM 18699 C CA . GLY E 5 421 ? 92.031 114.081 164.909 1.00 65.40 419 GLY U CA 1
ATOM 18700 C C . GLY E 5 421 ? 92.122 112.889 163.976 1.00 65.40 419 GLY U C 1
ATOM 18701 O O . GLY E 5 421 ? 91.605 112.909 162.853 1.00 65.40 419 GLY U O 1
ATOM 18702 N N . LEU E 5 422 ? 92.777 111.836 164.448 1.00 67.62 420 LEU U N 1
ATOM 18703 C CA . LEU E 5 422 ? 93.034 110.661 163.627 1.00 67.62 420 LEU U CA 1
ATOM 18704 C C . LEU E 5 422 ? 91.814 109.746 163.578 1.00 67.62 420 LEU U C 1
ATOM 18705 O O . LEU E 5 422 ? 91.797 108.683 164.198 1.00 67.62 420 LEU U O 1
#

Solvent-accessible surface area: 97715 Å² total; per-residue (Å²): 122,116,216,123,151,64,121,34,101,90,32,56,189,85,10,76,73,70,14,94,117,10,54,87,35,0,55,54,82,15,92,39,1,24,99,101,114,30,13,84,112,34,129,42,49,26,98,7,2,39,26,8,64,6,89,36,116,7,86,22,5,110,124,1,62,60,29,2,120,70,0,40,60,72,32,182,185,72,67,50,16,9,41,65,16,0,41,136,15,0,110,70,7,12,14,29,25,20,61,3,64,6,25,25,118,5,21,5,44,14,82,84,46,146,56,105,140,6,79,16,30,0,0,2,0,3,6,53,5,9,14,29,20,23,19,23,0,2,0,2,2,0,15,5,31,106,111,91,58,15,16,27,0,0,0,0,1,2,5,2,1,28,46,2,42,34,52,15,21,2,12,12,2,0,2,2,0,0,0,24,38,58,25,4,0,0,2,3,1,0,10,18,15,25,64,37,121,61,29,47,14,122,56,45,121,8,86,1,41,0,30,36,6,28,4,3,1,2,2,24,4,64,26,42,50,0,3,12,4,25,5,15,2,4,1,11,56,9,52,18,3,0,3,0,2,5,12,2,5,41,62,15,8,135,129,48,51,21,58,16,14,7,38,54,59,90,54,62,106,62,67,104,71,92,85,19,37,140,47,13,48,46,8,2,42,4,2,3,16,74,11,11,43,9,108,9,38,6,1,2,1,2,2,6,53,10,53,4,22,0,1,0,2,73,18,65,69,35,185,124,172,156,82,29,62,1,41,28,1,0,66,12,1,3,0,0,3,26,29,5,2,6,17,42,34,58,19,68,97,28,62,55,61,4,2,0,10,5,11,14,47,10,2,25,62,59,49,9,67,44,0,3,38,66,0,53,94,5,2,39,27,36,4,73,26,6,69,33,85,62,100,166,130,48,35,88,41,7,66,123,66,4,72,57,45,0,76,26,9,66,82,85,3,36,132,34,7,123,95,23,49,85,132,124,137,44,65,63,32,88,4,2,8,83,37,20,55,62,18,45,63,60,7,54,77,29,80,55,48,110,82,152,117,83,53,13,26,30,26,0,5,20,66,0,2,49,73,0,27,32,29,1,22,37,14,7,50,76,9,14,0,20,0,12,38,7,0,34,31,8,0,47,15,6,10,90,2,78,28,108,47,73,123,118,99,38,18,53,68,5,69,126,25,8,13,34,30,23,49,63,41,28,35,69,71,61,72,64,28,84,88,46,118,44,64,157,72,106,2,121,114,55,13,45,52,32,39,22,47,35,4,17,18,38,78,6,18,28,11,88,53,29,17,70,40,4,55,15,3,4,4,0,8,6,10,3,26,9,0,3,86,31,174,140,26,17,12,25,24,7,16,0,0,0,0,0,2,3,14,35,2,42,15,1,23,10,5,0,0,0,1,0,17,4,78,1,0,55,91,6,14,3,15,18,46,42,4,1,0,0,16,1,21,35,2,2,7,21,37,12,2,28,102,9,6,20,0,17,9,82,133,78,71,140,52,44,2,10,27,113,65,0,28,8,27,15,26,32,65,9,3,34,3,75,38,0,4,34,3,0,14,23,7,20,63,119,43,23,23,73,33,12,30,7,72,12,31,20,32,0,1,1,2,0,9,2,0,4,75,22,10,94,14,66,0,63,1,18,94,94,62,92,2,43,12,94,35,0,4,66,5,1,33,34,1,45,40,37,73,27,2,28,12,0,0,0,13,0,12,16,30,29,2,9,3,4,22,87,116,8,120,1,48,16,3,1,1,5,0,8,7,67,71,62,48,98,102,103,65,99,100,29,11,45,64,6,2,0,11,10,1,27,94,17,4,39,45,17,11,92,40,6,56,140,14,72,60,79,18,144,27,38,0,63,62,4,35,130,24,4,73,112,97,94,9,140,25,52,39,16,96,55,41,109,42,20,145,52,82,31,54,100,0,49,1,6,16,3,6,0,10,61,28,65,30,72,36,2,114,52,84,19,81,35,92,121,140,78,83,74,146,68,17,95,10,11,17,51,64,110,1,68,147,84,72,114,90,94,173,102,48,132,15,56,44,54,4,55,133,23,27,138,53,73,94,91,66,48,100,128,136,63,163,85,138,44,27,79,65,29,62,137,86,52,56,26,30,2,132,128,1,23,123,57,1,20,51,25,36,85,95,74,33,115,73,37,69,177,138,24,13,82,49,113,84,23,80,16,15,103,94,98,8,89,46,10,72,54,25,127,6,89,1,28,2,50,2,43,0,0,6,18,87,74,0,15,18,94,92,32,44,90,74,6,105,92,74,52,75,62,78,52,55,21,101,31,86,144,69,11,74,0,79,24,56,12,57,5,44,8,104,54,34,128,81,79,19,47,78,8,19,77,86,47,65,30,71,44,11,60,76,111,44,55,84,116,93,85,112,45,64,6,23,17,36,2,22,0,9,35,69,91,22,121,21,0,71,92,94,18,22,5,32,3,4,38,139,56,47,3,23,0,25,4,39,95,60,78,81,55,55,51,50,3,14,149,65,0,25,94,3,1,79,25,4,9,9,34,114,67,28,1,14,46,6,9,18,62,28,59,65,146,70,102,66,25,55,106,97,41,84,32,18,90,32,30,80,2,4,17,3,10,11,1,0,0,3,6,32,8,108,12,2,75,16,113,23,61,16,109,3,0,20,152,122,24,1,71,55,1,8,110,34,2,33,55,4,10,118,43,61,27,30,4,17,22,17,17,25,3,71,27,37,42,142,34,126,106,35,100,97,57,76,7,46,28,4,38,58,142,11,2,20,36,2,8,33,57,3,18,51,49,22,26,68,18,43,51,41,86,88,51,40,1,20,3,0,0,6,2,0,42,77,79,20,12,52,0,83,1,23,41,96,97,30,61,79,25,108,22,16,0,8,5,4,12,49,29,0,2,3,1,5,24,46,14,94,96,86,58,58,90,60,111,109,104,60,7,152,10,84,14,80,18,28,112,2,4,39,10,7,5,6,0,4,25,46,11,11,45,19,66,102,30,149,71,18,116,68,25,74,57,11,52,120,47,103,27,20,17,20,29,7,8,25,12,54,19,10,4,15,15,0,1,29,9,0,12,47,0,8,59,1,1,54,8,4,22,86,21,1,60,145,52,78,29,0,38,2,89,91,96,4,10,62,32,0,106,109,0,4,63,10,0,91,102,0,20,129,37,1,28,58,10,107,2,44,51,0,15,76,2,0,38,92,0,21,60,6,1,61,108,1,5,56,34,39,22,4,8,64,69,87,49,38,63,93,70,98,44,115,24,6,108,86,23,29,39,53,52,39,60,121,58,17,171,167,95,139,12,50,5,23,4,5,0,3,6,30,20,11,48,38,4,8,0,14,1,25,0,6,11,9,10,46,28,24,18,78,4,50,146,146,57,46,33,49,16,80,8,5,17,20,12,3,2,44,14,3,27,137,20,28,6,62,2,5,3,4,10,11,4,26,5,56,19,51,15,56,78,7,12,60,25,48,62,23,12,5,15,4,2,14,0,9,0,13,9,45,114,104,22,124,74,6,89,122,14,15,126,62,0,2,18,43,0,4,14,29,6,15,3,2,2,48,85,16,68,70,44,42,24,9,54,0,39,3,6,4,18,8,17,0,5,31,159,124,45,78,24,136,30,0,29,13,2,15,22,32,97,32,60,5,0,3,7,3,3,13,9,6,47,58,24,7,19,3,14,35,108,0,2,0,5,22,0,8,89,15,50,45,0,0,37,4,9,4,0,10,2,6,5,29,9,13,0,4,26,69,84,112,69,11,64,40,40,0,2,1,8,9,4,7,1,26,1,1,0,12,26,66,33,13,41,122,45,86,54,30,20,3,1,118,114,6,0,49,98,25,2,59,62,24,4,40,28,10,79,46,1,58,0,8,1,7,14,25,36,118,75,56,96,117,46,78,32,126,18,129,15,110,51,61,74,72,53,136,51,23,4,50,7,39,163,28,23,1,0,14,0,17,4,82,61,118,88,17,11,68,118,109,119,66,3,47,7,50,5,116,49,117,123,27,100,100,82,56,50,40,125,77,24,45,8,13,19,39,12,21,45,6,24,77,4,25,40,98,10,45,10,1,10,20,2,23,2,46,18,98,171,96,39,6,30,1,4,4,6,20,36,6,29,33,24,0,25,5,3,10,65,24,36,62,7,50,10,142,76,160,118,36,161,18,74,8,21,49,19,51,18,6,60,45,91,108,50,3,10,4,13,0,1,4,2,94,1,38,24,107,19,67,1,58,10,10,13,72,1,48,40,4,18,7,55,60,96,65,27,52,55,8,31,42,25,13,40,52,0,25,13,2,6,3,6,0,44,5,9,30,152,39,76,44,83,139,73,90,41,83,89,6,9,4,9,38,2,20,44,20,107,77,44,33,68,42,44,24,20,30,19,14,10,24,6,16,25,5,31,10,13,34,7,34,79,98,40,14,80,78,0,0,41,79,2,0,74,10,11,16,58,3,14,30,31,13,36,87,29,2,28,166,40,70,200,104,75,58,23,91,120,18,35,83,68,2,63,82,56,2,42,67,46,11,164,48,101,94,13,121,103,14,48,54,27,16,14,4,24,13,9,37,11,15,42,65,24,4,34,4,2,31,28,9,19,57,46,69,32,51,3,22,37,25,24,17,8,19,10,5,1,50,6,5,32,67,1,49,104,60,66,128,141,7,55,112,25,0,24,95,17,4,22,76,0,0,53,3,2,31,92,0,7,81,34,22,15,153,53,25,67,58,96,20,111,112,52,93,123,107,119,80,52,16,144,84,9,68,190,11,62,31,62,90,154,69,18,148,106,10,5,34,94,2,0,62,88,3,4,67,24,88,31,5,21,61,5,2,2,4,39,0,5,6,6,24,32,6,11,29,23,1,50,4,10,32,16,0,6,112,24,37,24,43,48,0,0,32,42,2,0,44,4,11,3,28,29,33,6,7,74,7,7,44,46,0,0,20,22,10,6,0,62,126,98,201,31,85,40,130,160,109,24,161,46,33,126,92,34,18,161,84,2,28,94,65,19,78,32,22,40,81,73,26,43,60,33,3,47,120,4,50,82,44,126,71,6,56,84,19,3,28,31,14,6,87,70,12,65,13,10,46,13,11,5,3,17,15,7,3,1,23,0,0,12,48,128,63,0,30,108,30,5,28,36,36,8,17,64,17,0,73,41,1,11,83,2,2,19,44,28,2,57,79,62,6,9,2,0,6,1,1,0,12,0,4,22,5,8,10,35,4,10,6,4,12,2,24,2,0,5,3,30,0,7,25,10,8,14,73,56,0,106,131,10,24,100,78,31,47,83,9,62,30,61,12,79,58,5,28,89,36,9,56,23,9,17,98,20,17,3,59,16,28,26,16,57,2,41,80,0,15,47,20,2,24,60,2,3,46,2,6,4,70,12,5,14,9,12,8,58,0,15,26,82,24,54,72,50,16,49,81,20,89

Secondary structure (DSSP, 8-state):
--SHHHHHHHHHHHHHHHHHHHHHHHHHHHHTTTSTTT-EE-----HHHHT---------HHHHHHHHHHHHHHHHHHSS--HHHHHHHHHHHT-EEEEEEEEEEEEEEETTTTEEEEEEEEEEEEE--TTS-S-EEEEEEEE--SSS--HHHHHHHHHHHHHHTT-S---SEEEEEEESSTTHHHHHHHHHHHT--SS--EEPPP----SEEEEEEEEE--SSSBSEEEEE---GGG----HHHHHHHHHHHHHTT--EEETTB---SS--STTHHHHHHHHHHHHHHHHHH----SHHHHHGGGT-EEEEEEEE--S-S--B-HHHHHHHHHHHHHHHHT--S-S-SS-SSEEEEETTEEEEHHHHTHHHHHHHHHHHHHHHHHHHHHH---SHHHHHHHHHHHHHHHHTTTSSSHHHHHHSS--HHHHHHHHHHHHHHHHHS-SGGG---HHHHHHHHHHHHHHHHHHHHHHHHH-HHHHHHHHHHHHHHHTT--SSS-HHHHHHHHHTTSHHHHHHHHHHHHHHHTT----HHHHHHHHHHHHHHHHHHHHHH---HHHIIIIIIHHHHHHHHHHHT--/-----EEEEEEEE---SSTTHHHHHHHHHHHHHHHHHT--GGGEEEEESS--SS-TT-SSTT--BSSTT---BSS-SS---SB-GGG--HHHHHHHHHT---TT--GGGS----TTEEEEEEEES-EETTEEEETTTEEEEHHHHHHHHHHHHHTT--SEEEEEEESTTGGGGGTT--SSSEEEEESS-SS---------TTT-S----HHHHHHHHHSSS--TT---BSTTTTTSS-BTTBSS--EEE-SS--S-GGG-BTHHHHS-----EE----------PPP-BPPS--HHHHHHTSPPP------HHHHHHHHHHHHHHHHHHT-/-HHHHHHHHHHHHHHHHHHHHHHHHHHHHHHHHHHHS---B----HHHHHHHTS-EEEEEEEEEEEE-TTTS-TTGGGG-S-EEEEEEEE--STT-EEEEEEEEE-PBPPHHHHHHHHSS-HHHHHHHHT-S----SS-EEEEEE-SS-SSS-TT-SEEE-STT-EEEE--SS-S-SHHHHHHHHHHHHHSS--TTTTSSTT-TTS---TTTTGGG-SPPP-SEEEEEEEEEES-TTTEEEE--HHHHIIIIIHHHHHHHTTT-EEEEEEEEEES---SS-PEEETTTTEEEE-TTTGGGSSTTTHHHHTT---SSS-EEEEEEE---GGG-SEEEB-SSSPBPSS-EEEETTTEEEEE-PPPSGGGG-SSSSEEEE--HHHHHHHHHHHHHHHTT-PPPPPPTTEEEPPP-GGG--HHHHHHHHHHHHHHHHHHHHHHHHHHHHHHHH-SS--B-HHHHHHHHHHHHHHHHHHHHHHHT-HHHHHHHHHHHHHHHHHHHT-GGG-GGGS--GGGHHHHHGGGTHHHHTT--/--SEEEEEEEEEEE-TTS-EEEEEEEEEEE-S-TTSTT--EESSS-HHHHTHHHHTTEEEEEEEEEEE---HHHH---S----SEEEEEEEE-TT-S-HHHHHHHHHHHHHHHHTS-GGG--GGGEE--SSSS--SSB-S---GGGEEEEEETT----HHHHHHHHHTSSSTTSSGGGGG--HHHHTSSSEEEEEEEEEEEESSSS--SEEEEEEEEEEEEE-TTTSS-SSS-EEHHHHHS--B----TT-SEEEEEEE-B-SSSSS-B--BSSPPSEEEEEE-SSSEEEEEEEETT-TTT--SS--B--EE---PPPSTTPPPPPSEEEEEEEE--SSSEEEEEEEEEE--SS--EEEEEEEEE-TTSEEEEEEEEEEETTEE---SEEEEE--BTTTB-EEEEEEEEEPSSEEEEEEEEEE-----TTSS-SSTTS-EEEPPPEEEEEEE-SS------TTSS-GGG-SS----TTEEEEEEE---EEE------SS-TTHHHHHHHHHHHHHHHHHHHHHH----/-HHHHHHHHHHHHHHHHHHTSTTHHHHTT-TTT--TTT-HHHHHHHHHHHHTT--GGGSSS----HHHHHHHHHSSTTHHHHHHHHHHHHHHHHHHHHHHHHHHHHHHHHHHHHTT-S-TT--SSS--TTTSSSHHHHHHHHHHT-HHHHHHHHTT-THHHHHHHHHHHHHHHHTT-HHHHHHHHHHHHHHSSGGGGGHHHHHHHHHHHHT----TT-SHHHHHHHHHHHHHHHHHHHHHHHHHHHHT-STHHIIIIIHHHH-------SSSSHHHHHS--TTSHHHHHHHHHHHHHHTHHHHHHHTTT-HHHHHHHHHHHHHHH-SS--HHHHHHHHTTGGGGGGGGGG--SHHHHHHHHHHHHHHHHHHHHIIIII-S--HHHHHHHHHHHHHHHHHHHHHHHHHHHHHHHHHHH--

Nearest PDB structures (foldseek):
  7wld-assembly1_S  TM=1.002E+00  e=0.000E+00  Homo sapiens
  8imx-assembly1_S  TM=9.597E-01  e=1.919E-88  Homo sapiens
  7w72-assembly1_S  TM=9.609E-01  e=3.111E-89  Homo sapiens
  8imy-assembly1_S  TM=9.583E-01  e=3.122E-85  Homo sapiens
  8imy-assembly1_K  TM=9.323E-01  e=3.850E-61  Homo sapiens